Protein 3ZFJ (pdb70)

Foldseek 3Di:
DVPDCDCPVHAQAPDDPQVVLVVVPLVFAFEFAAAAPFWTWGLGQQGIGHHGDDAEQLHAYECVQADDDPPDDDDPVQFPAHHFQWTFGHDPNRTGIYHNPPPVDRRYQYPVRSNVSND

Radius of gyration: 13.61 Å; Cα contacts (8 Å, |Δi|>4): 224; chains: 1; bounding box: 42×34×25 Å

InterPro domains:
  IPR006270 Streptococcal histidine triad repeat [PF04270] (70-89)
  IPR006270 Streptococcal histidine triad repeat [PF04270] (181-231)
  IPR006270 Streptococcal histidine triad repeat [PF04270] (291-335)
  IPR006270 Streptococcal histidine triad repeat [PF04270] (534-585)
  IPR006270 Streptococcal histidine triad repeat [PF04270] (632-653)
  IPR023832 Histidine triad protein [TIGR01363] (1-334)
  IPR023832 Histidine triad protein [TIGR01363] (520-602)
  IPR037228 PhtA domain superfamily [SSF142887] (179-231)
  IPR037228 PhtA domain superfamily [SSF142887] (288-336)
  IPR037228 PhtA domain superfamily [SSF142887] (533-584)

Structure (mmCIF, N/CA/C/O backbone):
data_3ZFJ
#
_entry.id   3ZFJ
#
_cell.length_a   1.000
_cell.length_b   1.000
_cell.length_c   1.000
_cell.angle_alpha   90.00
_cell.angle_beta   90.00
_cell.angle_gamma   90.00
#
_symmetry.space_group_name_H-M   'P 1'
#
loop_
_entity.id
_entity.type
_entity.pdbx_description
1 polymer 'PNEUMOCOCCAL HISTIDINE TRIAD PROTEIN D'
2 non-polymer 'ZINC ION'
#
loop_
_atom_site.group_PDB
_atom_site.id
_atom_site.type_symbol
_atom_site.label_atom_id
_atom_site.label_alt_id
_atom_site.label_comp_id
_atom_site.label_asym_id
_atom_site.label_entity_id
_atom_site.label_seq_id
_atom_site.pdbx_PDB_ins_code
_atom_site.Cartn_x
_atom_site.Cartn_y
_atom_site.Cartn_z
_atom_site.occupancy
_atom_site.B_iso_or_equiv
_atom_site.auth_seq_id
_atom_site.auth_comp_id
_atom_site.auth_asym_id
_atom_site.auth_atom_id
_atom_site.pdbx_PDB_model_num
ATOM 1 N N . SER A 1 12 ? -0.328 -17.846 15.162 1.00 13.12 40 SER A N 1
ATOM 2 C CA . SER A 1 12 ? 1.139 -17.962 15.071 1.00 12.82 40 SER A CA 1
ATOM 3 C C . SER A 1 12 ? 1.614 -17.586 13.672 1.00 12.18 40 SER A C 1
ATOM 4 O O . SER A 1 12 ? 1.551 -18.403 12.755 1.00 11.93 40 SER A O 1
ATOM 13 N N . TYR A 1 13 ? 2.071 -16.343 13.521 1.00 12.10 41 TYR A N 1
ATOM 14 C CA . TYR A 1 13 ? 2.572 -15.840 12.241 1.00 11.74 41 TYR A CA 1
ATOM 15 C C . TYR A 1 13 ? 1.526 -16.004 11.143 1.00 11.26 41 TYR A C 1
ATOM 16 O O . TYR A 1 13 ? 1.767 -16.652 10.122 1.00 11.61 41 TYR A O 1
ATOM 34 N N . ILE A 1 14 ? 0.359 -15.415 11.369 1.00 10.66 42 ILE A N 1
ATOM 35 C CA . ILE A 1 14 ? -0.749 -15.524 10.432 1.00 10.40 42 ILE A CA 1
ATOM 36 C C . ILE A 1 14 ? -1.792 -14.428 10.672 1.00 10.44 42 ILE A C 1
ATOM 37 O O . ILE A 1 14 ? -2.156 -13.702 9.745 1.00 10.49 42 ILE A O 1
ATOM 53 N N . ASP A 1 15 ? -2.244 -14.291 11.915 1.00 10.68 43 ASP A N 1
ATOM 54 C CA . ASP A 1 15 ? -3.269 -13.307 12.253 1.00 11.02 43 ASP A CA 1
ATOM 55 C C . ASP A 1 15 ? -2.714 -11.895 12.153 1.00 11.08 43 ASP A C 1
ATOM 56 O O . ASP A 1 15 ? -1.773 -11.534 12.858 1.00 11.69 43 ASP A O 1
ATOM 65 N N . GLY A 1 16 ? -3.292 -11.106 11.259 1.00 10.65 44 GLY A N 1
ATOM 66 C CA . GLY A 1 16 ? -2.804 -9.759 11.032 1.00 10.86 44 GLY A CA 1
ATOM 67 C C . GLY A 1 16 ? -1.460 -9.757 10.332 1.00 10.53 44 GLY A C 1
ATOM 68 O O . GLY A 1 16 ? -0.786 -8.727 10.252 1.00 10.64 44 GLY A O 1
ATOM 72 N N . ASP A 1 17 ? -1.069 -10.918 9.826 1.00 10.35 45 ASP A N 1
ATOM 73 C CA . ASP A 1 17 ? 0.204 -11.062 9.142 1.00 10.29 45 ASP A CA 1
ATOM 74 C C . ASP A 1 17 ? -0.023 -11.521 7.706 1.00 9.54 45 ASP A C 1
ATOM 75 O O . ASP A 1 17 ? -0.085 -10.700 6.793 1.00 9.39 45 ASP A O 1
ATOM 84 N N . GLN A 1 18 ? -0.201 -12.820 7.511 1.00 9.30 46 GLN A N 1
ATOM 85 C CA . GLN A 1 18 ? -0.416 -13.362 6.178 1.00 8.82 46 GLN A CA 1
ATOM 86 C C . GLN A 1 18 ? -1.908 -13.503 5.895 1.00 7.96 46 GLN A C 1
ATOM 87 O O . GLN A 1 18 ? -2.341 -13.491 4.743 1.00 7.83 46 GLN A O 1
ATOM 101 N N . ALA A 1 19 ? -2.692 -13.617 6.956 1.00 7.63 47 ALA A N 1
ATOM 102 C CA . ALA A 1 19 ? -4.125 -13.803 6.830 1.00 7.10 47 ALA A CA 1
ATOM 103 C C . ALA A 1 19 ? -4.867 -12.534 7.221 1.00 6.23 47 ALA A C 1
ATOM 104 O O . ALA A 1 19 ? -4.258 -11.474 7.380 1.00 6.37 47 ALA A O 1
ATOM 111 N N . GLY A 1 20 ? -6.175 -12.650 7.376 1.00 5.65 48 GLY A N 1
ATOM 112 C CA . GLY A 1 20 ? -6.997 -11.507 7.700 1.00 5.11 48 GLY A CA 1
ATOM 113 C C . GLY A 1 20 ? -8.286 -11.531 6.916 1.00 4.06 48 GLY A C 1
ATOM 114 O O . GLY A 1 20 ? -8.411 -12.286 5.947 1.00 4.07 48 GLY A O 1
ATOM 118 N N . GLN A 1 21 ? -9.255 -10.734 7.328 1.00 3.63 49 GLN A N 1
ATOM 119 C CA . GLN A 1 21 ? -10.515 -10.655 6.609 1.00 2.96 49 GLN A CA 1
ATOM 120 C C . GLN A 1 21 ? -10.378 -9.719 5.420 1.00 2.13 49 GLN A C 1
ATOM 121 O O . GLN A 1 21 ? -9.557 -8.799 5.446 1.00 2.55 49 GLN A O 1
ATOM 135 N N . LYS A 1 22 ? -11.189 -9.971 4.390 1.00 1.67 50 LYS A N 1
ATOM 136 C CA . LYS A 1 22 ? -11.133 -9.246 3.118 1.00 1.23 50 LYS A CA 1
ATOM 137 C C . LYS A 1 22 ? -9.930 -9.673 2.296 1.00 1.14 50 LYS A C 1
ATOM 138 O O . LYS A 1 22 ? -8.875 -10.009 2.833 1.00 1.86 50 LYS A O 1
ATOM 157 N N . ALA A 1 23 ? -10.128 -9.683 0.995 1.00 0.80 51 ALA A N 1
ATOM 158 C CA . ALA A 1 23 ? -9.069 -9.952 0.029 1.00 0.75 51 ALA A CA 1
ATOM 159 C C . ALA A 1 23 ? -9.642 -9.884 -1.377 1.00 0.83 51 ALA A C 1
ATOM 160 O O . ALA A 1 23 ? -9.955 -10.908 -1.989 1.00 1.01 51 ALA A O 1
ATOM 167 N N . GLU A 1 24 ? -9.814 -8.662 -1.861 1.00 0.75 52 GLU A N 1
ATOM 168 C CA . GLU A 1 24 ? -10.331 -8.418 -3.202 1.00 0.86 52 GLU A CA 1
ATOM 169 C C . GLU A 1 24 ? -9.435 -9.075 -4.252 1.00 0.97 52 GLU A C 1
ATOM 170 O O . GLU A 1 24 ? -8.214 -9.150 -4.087 1.00 1.04 52 GLU A O 1
ATOM 182 N N . ASN A 1 25 ? -10.049 -9.551 -5.323 1.00 1.07 53 ASN A N 1
ATOM 183 C CA . ASN A 1 25 ? -9.318 -10.189 -6.412 1.00 1.20 53 ASN A CA 1
ATOM 184 C C . ASN A 1 25 ? -9.030 -9.179 -7.509 1.00 1.20 53 ASN A C 1
ATOM 185 O O . ASN A 1 25 ? -8.017 -9.266 -8.208 1.00 1.34 53 ASN A O 1
ATOM 196 N N . LEU A 1 26 ? -9.935 -8.220 -7.647 1.00 1.12 54 LEU A N 1
ATOM 197 C CA . LEU A 1 26 ? -9.804 -7.161 -8.640 1.00 1.15 54 LEU A CA 1
ATOM 198 C C . LEU A 1 26 ? -8.870 -6.056 -8.146 1.00 1.13 54 LEU A C 1
ATOM 199 O O . LEU A 1 26 ? -8.276 -6.160 -7.068 1.00 1.13 54 LEU A O 1
ATOM 215 N N . THR A 1 27 ? -8.729 -5.015 -8.945 1.00 1.16 55 THR A N 1
ATOM 216 C CA . THR A 1 27 ? -7.808 -3.932 -8.636 1.00 1.21 55 THR A CA 1
ATOM 217 C C . THR A 1 27 ? -8.367 -3.042 -7.528 1.00 1.14 55 THR A C 1
ATOM 218 O O . THR A 1 27 ? -9.578 -2.980 -7.334 1.00 1.09 55 THR A O 1
ATOM 229 N N . PRO A 1 28 ? -7.488 -2.349 -6.782 1.00 1.18 56 PRO A N 1
ATOM 230 C CA . PRO A 1 28 ? -7.890 -1.428 -5.711 1.00 1.10 56 PRO A CA 1
ATOM 231 C C . PRO A 1 28 ? -8.863 -0.348 -6.187 1.00 1.05 56 PRO A C 1
ATOM 232 O O . PRO A 1 28 ? -9.681 0.151 -5.411 1.00 0.97 56 PRO A O 1
ATOM 243 N N . ASP A 1 29 ? -8.775 0.010 -7.462 1.00 1.13 57 ASP A N 1
ATOM 244 C CA . ASP A 1 29 ? -9.706 0.972 -8.038 1.00 1.14 57 ASP A CA 1
ATOM 245 C C . ASP A 1 29 ? -11.076 0.334 -8.177 1.00 1.07 57 ASP A C 1
ATOM 246 O O . ASP A 1 29 ? -12.093 0.911 -7.787 1.00 1.05 57 ASP A O 1
ATOM 255 N N . GLU A 1 30 ? -11.083 -0.876 -8.721 1.00 1.09 58 GLU A N 1
ATOM 256 C CA . GLU A 1 30 ? -12.294 -1.669 -8.839 1.00 1.05 58 GLU A CA 1
ATOM 257 C C . GLU A 1 30 ? -12.883 -1.958 -7.460 1.00 0.93 58 GLU A C 1
ATOM 258 O O . GLU A 1 30 ? -14.091 -2.089 -7.312 1.00 0.93 58 GLU A O 1
ATOM 270 N N . VAL A 1 31 ? -12.012 -2.058 -6.462 1.00 0.86 59 VAL A N 1
ATOM 271 C CA . VAL A 1 31 ? -12.425 -2.261 -5.074 1.00 0.75 59 VAL A CA 1
ATOM 272 C C . VAL A 1 31 ? -13.303 -1.120 -4.585 1.00 0.71 59 VAL A C 1
ATOM 273 O O . VAL A 1 31 ? -14.454 -1.314 -4.190 1.00 0.71 59 VAL A O 1
ATOM 286 N N . SER A 1 32 ? -12.735 0.066 -4.624 1.00 0.70 60 SER A N 1
ATOM 287 C CA . SER A 1 32 ? -13.303 1.232 -4.018 1.00 0.70 60 SER A CA 1
ATOM 288 C C . SER A 1 32 ? -14.597 1.669 -4.686 1.00 0.74 60 SER A C 1
ATOM 289 O O . SER A 1 32 ? -15.658 1.691 -4.063 1.00 0.72 60 SER A O 1
ATOM 297 N N . LYS A 1 33 ? -14.488 2.022 -5.952 1.00 0.87 61 LYS A N 1
ATOM 298 C CA . LYS A 1 33 ? -15.634 2.468 -6.739 1.00 0.96 61 LYS A CA 1
ATOM 299 C C . LYS A 1 33 ? -16.779 1.449 -6.708 1.00 0.94 61 LYS A C 1
ATOM 300 O O . LYS A 1 33 ? -17.943 1.806 -6.892 1.00 1.01 61 LYS A O 1
ATOM 319 N N . ARG A 1 34 ? -16.440 0.184 -6.487 1.00 0.88 62 ARG A N 1
ATOM 320 C CA . ARG A 1 34 ? -17.438 -0.855 -6.282 1.00 0.89 62 ARG A CA 1
ATOM 321 C C . ARG A 1 34 ? -18.242 -0.595 -5.013 1.00 0.77 62 ARG A C 1
ATOM 322 O O . ARG A 1 34 ? -19.470 -0.510 -5.045 1.00 0.82 62 ARG A O 1
ATOM 343 N N . GLU A 1 35 ? -17.532 -0.454 -3.901 1.00 0.68 63 GLU A N 1
ATOM 344 C CA . GLU A 1 35 ? -18.161 -0.393 -2.589 1.00 0.63 63 GLU A CA 1
ATOM 345 C C . GLU A 1 35 ? -18.727 0.984 -2.275 1.00 0.66 63 GLU A C 1
ATOM 346 O O . GLU A 1 35 ? -19.706 1.103 -1.540 1.00 0.73 63 GLU A O 1
ATOM 358 N N . GLY A 1 36 ? -18.112 2.022 -2.809 1.00 0.69 64 GLY A N 1
ATOM 359 C CA . GLY A 1 36 ? -18.644 3.351 -2.608 1.00 0.74 64 GLY A CA 1
ATOM 360 C C . GLY A 1 36 ? -17.575 4.400 -2.429 1.00 0.72 64 GLY A C 1
ATOM 361 O O . GLY A 1 36 ? -17.572 5.405 -3.138 1.00 0.86 64 GLY A O 1
ATOM 365 N N . ILE A 1 37 ? -16.666 4.182 -1.488 1.00 0.62 65 ILE A N 1
ATOM 366 C CA . ILE A 1 37 ? -15.624 5.168 -1.219 1.00 0.67 65 ILE A CA 1
ATOM 367 C C . ILE A 1 37 ? -14.595 5.187 -2.340 1.00 0.81 65 ILE A C 1
ATOM 368 O O . ILE A 1 37 ? -14.241 4.147 -2.884 1.00 1.76 65 ILE A O 1
ATOM 384 N N . ASN A 1 38 ? -14.130 6.374 -2.688 1.00 0.75 66 ASN A N 1
ATOM 385 C CA . ASN A 1 38 ? -13.141 6.528 -3.747 1.00 0.69 66 ASN A CA 1
ATOM 386 C C . ASN A 1 38 ? -11.889 7.190 -3.178 1.00 0.61 66 ASN A C 1
ATOM 387 O O . ASN A 1 38 ? -11.072 7.762 -3.905 1.00 0.64 66 ASN A O 1
ATOM 398 N N . ALA A 1 39 ? -11.753 7.107 -1.860 1.00 0.54 67 ALA A N 1
ATOM 399 C CA . ALA A 1 39 ? -10.633 7.722 -1.157 1.00 0.49 67 ALA A CA 1
ATOM 400 C C . ALA A 1 39 ? -9.298 7.066 -1.517 1.00 0.44 67 ALA A C 1
ATOM 401 O O . ALA A 1 39 ? -9.258 6.007 -2.154 1.00 0.45 67 ALA A O 1
ATOM 408 N N . GLU A 1 40 ? -8.212 7.708 -1.099 1.00 0.44 68 GLU A N 1
ATOM 409 C CA . GLU A 1 40 ? -6.863 7.223 -1.369 1.00 0.42 68 GLU A CA 1
ATOM 410 C C . GLU A 1 40 ? -6.590 5.934 -0.610 1.00 0.34 68 GLU A C 1
ATOM 411 O O . GLU A 1 40 ? -6.866 5.840 0.586 1.00 0.35 68 GLU A O 1
ATOM 423 N N . GLN A 1 41 ? -6.037 4.953 -1.301 1.00 0.31 69 GLN A N 1
ATOM 424 C CA . GLN A 1 41 ? -5.720 3.676 -0.686 1.00 0.24 69 GLN A CA 1
ATOM 425 C C . GLN A 1 41 ? -4.331 3.708 -0.077 1.00 0.21 69 GLN A C 1
ATOM 426 O O . GLN A 1 41 ? -3.329 3.697 -0.789 1.00 0.27 69 GLN A O 1
ATOM 440 N N . ILE A 1 42 ? -4.284 3.761 1.244 1.00 0.19 70 ILE A N 1
ATOM 441 C CA . ILE A 1 42 ? -3.025 3.831 1.965 1.00 0.17 70 ILE A CA 1
ATOM 442 C C . ILE A 1 42 ? -2.613 2.448 2.457 1.00 0.14 70 ILE A C 1
ATOM 443 O O . ILE A 1 42 ? -3.111 1.974 3.475 1.00 0.14 70 ILE A O 1
ATOM 459 N N . VAL A 1 43 ? -1.720 1.797 1.725 1.00 0.15 71 VAL A N 1
ATOM 460 C CA . VAL A 1 43 ? -1.243 0.473 2.103 1.00 0.15 71 VAL A CA 1
ATOM 461 C C . VAL A 1 43 ? -0.475 0.557 3.423 1.00 0.14 71 VAL A C 1
ATOM 462 O O . VAL A 1 43 ? 0.591 1.174 3.493 1.00 0.17 71 VAL A O 1
ATOM 475 N N . ILE A 1 44 ? -1.039 -0.033 4.470 1.00 0.14 72 ILE A N 1
ATOM 476 C CA . ILE A 1 44 ? -0.429 -0.004 5.793 1.00 0.17 72 ILE A CA 1
ATOM 477 C C . ILE A 1 44 ? 0.282 -1.312 6.099 1.00 0.22 72 ILE A C 1
ATOM 478 O O . ILE A 1 44 ? 1.172 -1.364 6.948 1.00 0.29 72 ILE A O 1
ATOM 494 N N . LYS A 1 45 ? -0.117 -2.366 5.409 1.00 0.21 73 LYS A N 1
ATOM 495 C CA . LYS A 1 45 ? 0.528 -3.652 5.561 1.00 0.26 73 LYS A CA 1
ATOM 496 C C . LYS A 1 45 ? 0.711 -4.314 4.211 1.00 0.24 73 LYS A C 1
ATOM 497 O O . LYS A 1 45 ? -0.206 -4.339 3.394 1.00 0.25 73 LYS A O 1
ATOM 516 N N . ILE A 1 46 ? 1.899 -4.844 3.988 1.00 0.28 74 ILE A N 1
ATOM 517 C CA . ILE A 1 46 ? 2.239 -5.470 2.718 1.00 0.31 74 ILE A CA 1
ATOM 518 C C . ILE A 1 46 ? 2.627 -6.927 2.945 1.00 0.38 74 ILE A C 1
ATOM 519 O O . ILE A 1 46 ? 3.365 -7.228 3.884 1.00 0.41 74 ILE A O 1
ATOM 535 N N . THR A 1 47 ? 2.148 -7.821 2.092 1.00 0.45 75 THR A N 1
ATOM 536 C CA . THR A 1 47 ? 2.588 -9.213 2.110 1.00 0.54 75 THR A CA 1
ATOM 537 C C . THR A 1 47 ? 2.680 -9.747 0.683 1.00 0.60 75 THR A C 1
ATOM 538 O O . THR A 1 47 ? 2.333 -9.044 -0.269 1.00 0.71 75 THR A O 1
ATOM 549 N N . ASP A 1 48 ? 3.145 -10.978 0.530 1.00 0.70 76 ASP A N 1
ATOM 550 C CA . ASP A 1 48 ? 3.179 -11.622 -0.779 1.00 0.82 76 ASP A CA 1
ATOM 551 C C . ASP A 1 48 ? 1.780 -12.092 -1.155 1.00 0.90 76 ASP A C 1
ATOM 552 O O . ASP A 1 48 ? 1.478 -12.346 -2.322 1.00 1.08 76 ASP A O 1
ATOM 561 N N . GLN A 1 49 ? 0.927 -12.183 -0.145 1.00 0.94 77 GLN A N 1
ATOM 562 C CA . GLN A 1 49 ? -0.438 -12.661 -0.313 1.00 1.14 77 GLN A CA 1
ATOM 563 C C . GLN A 1 49 ? -1.399 -11.488 -0.440 1.00 1.11 77 GLN A C 1
ATOM 564 O O . GLN A 1 49 ? -2.600 -11.619 -0.208 1.00 1.49 77 GLN A O 1
ATOM 578 N N . GLY A 1 50 ? -0.851 -10.340 -0.783 1.00 0.78 78 GLY A N 1
ATOM 579 C CA . GLY A 1 50 ? -1.653 -9.149 -0.952 1.00 0.78 78 GLY A CA 1
ATOM 580 C C . GLY A 1 50 ? -1.288 -8.101 0.069 1.00 0.72 78 GLY A C 1
ATOM 581 O O . GLY A 1 50 ? -0.294 -8.246 0.775 1.00 0.99 78 GLY A O 1
ATOM 585 N N . TYR A 1 51 ? -2.063 -7.038 0.156 1.00 0.43 79 TYR A N 1
ATOM 586 C CA . TYR A 1 51 ? -1.782 -5.999 1.132 1.00 0.36 79 TYR A CA 1
ATOM 587 C C . TYR A 1 51 ? -3.065 -5.502 1.765 1.00 0.28 79 TYR A C 1
ATOM 588 O O . TYR A 1 51 ? -4.163 -5.791 1.286 1.00 0.28 79 TYR A O 1
ATOM 606 N N . VAL A 1 52 ? -2.917 -4.763 2.848 1.00 0.29 80 VAL A N 1
ATOM 607 C CA . VAL A 1 52 ? -4.051 -4.195 3.545 1.00 0.27 80 VAL A CA 1
ATOM 608 C C . VAL A 1 52 ? -3.901 -2.688 3.587 1.00 0.21 80 VAL A C 1
ATOM 609 O O . VAL A 1 52 ? -2.863 -2.172 4.008 1.00 0.19 80 VAL A O 1
ATOM 622 N N . THR A 1 53 ? -4.916 -1.990 3.127 1.00 0.22 81 THR A N 1
ATOM 623 C CA . THR A 1 53 ? -4.865 -0.549 3.028 1.00 0.22 81 THR A CA 1
ATOM 624 C C . THR A 1 53 ? -5.806 0.103 4.030 1.00 0.22 81 THR A C 1
ATOM 625 O O . THR A 1 53 ? -6.852 -0.444 4.361 1.00 0.35 81 THR A O 1
ATOM 636 N N . SER A 1 54 ? -5.418 1.256 4.535 1.00 0.19 82 SER A N 1
ATOM 637 C CA . SER A 1 54 ? -6.303 2.063 5.346 1.00 0.20 82 SER A CA 1
ATOM 638 C C . SER A 1 54 ? -6.865 3.174 4.481 1.00 0.24 82 SER A C 1
ATOM 639 O O . SER A 1 54 ? -6.275 4.250 4.375 1.00 0.29 82 SER A O 1
ATOM 647 N N . HIS A 1 55 ? -7.993 2.910 3.846 1.00 0.24 83 HIS A N 1
ATOM 648 C CA . HIS A 1 55 ? -8.536 3.851 2.894 1.00 0.30 83 HIS A CA 1
ATOM 649 C C . HIS A 1 55 ? -9.976 4.202 3.234 1.00 0.29 83 HIS A C 1
ATOM 650 O O . HIS A 1 55 ? -10.698 3.410 3.849 1.00 0.27 83 HIS A O 1
ATOM 664 N N . GLY A 1 56 ? -10.381 5.404 2.855 1.00 0.35 84 GLY A N 1
ATOM 665 C CA . GLY A 1 56 ? -11.709 5.872 3.178 1.00 0.36 84 GLY A CA 1
ATOM 666 C C . GLY A 1 56 ? -11.880 6.086 4.664 1.00 0.36 84 GLY A C 1
ATOM 667 O O . GLY A 1 56 ? -11.582 7.160 5.182 1.00 0.42 84 GLY A O 1
ATOM 671 N N . ASP A 1 57 ? -12.366 5.060 5.338 1.00 0.33 85 ASP A N 1
ATOM 672 C CA . ASP A 1 57 ? -12.558 5.093 6.782 1.00 0.36 85 ASP A CA 1
ATOM 673 C C . ASP A 1 57 ? -12.020 3.825 7.431 1.00 0.33 85 ASP A C 1
ATOM 674 O O . ASP A 1 57 ? -11.829 3.763 8.645 1.00 0.38 85 ASP A O 1
ATOM 683 N N . HIS A 1 58 ? -11.732 2.826 6.613 1.00 0.29 86 HIS A N 1
ATOM 684 C CA . HIS A 1 58 ? -11.503 1.485 7.121 1.00 0.27 86 HIS A CA 1
ATOM 685 C C . HIS A 1 58 ? -10.260 0.846 6.543 1.00 0.23 86 HIS A C 1
ATOM 686 O O . HIS A 1 58 ? -9.525 1.453 5.765 1.00 0.21 86 HIS A O 1
ATOM 700 N N . TYR A 1 59 ? -10.035 -0.388 6.952 1.00 0.24 87 TYR A N 1
ATOM 701 C CA . TYR A 1 59 ? -8.957 -1.178 6.416 1.00 0.22 87 TYR A CA 1
ATOM 702 C C . TYR A 1 59 ? -9.518 -2.107 5.360 1.00 0.22 87 TYR A C 1
ATOM 703 O O . TYR A 1 59 ? -10.488 -2.823 5.612 1.00 0.26 87 TYR A O 1
ATOM 721 N N . HIS A 1 60 ? -8.913 -2.104 4.194 1.00 0.21 88 HIS A N 1
ATOM 722 C CA . HIS A 1 60 ? -9.374 -2.949 3.120 1.00 0.25 88 HIS A CA 1
ATOM 723 C C . HIS A 1 60 ? -8.241 -3.849 2.658 1.00 0.26 88 HIS A C 1
ATOM 724 O O . HIS A 1 60 ? -7.129 -3.394 2.396 1.00 0.28 88 HIS A O 1
ATOM 738 N N . TYR A 1 61 ? -8.532 -5.129 2.584 1.00 0.28 89 TYR A N 1
ATOM 739 C CA . TYR A 1 61 ? -7.531 -6.143 2.319 1.00 0.31 89 TYR A CA 1
ATOM 740 C C . TYR A 1 61 ? -7.772 -6.741 0.933 1.00 0.36 89 TYR A C 1
ATOM 741 O O . TYR A 1 61 ? -8.919 -6.985 0.556 1.00 0.44 89 TYR A O 1
ATOM 759 N N . TYR A 1 62 ? -6.707 -6.942 0.165 1.00 0.45 90 TYR A N 1
ATOM 760 C CA . TYR A 1 62 ? -6.816 -7.610 -1.125 1.00 0.69 90 TYR A CA 1
ATOM 761 C C . TYR A 1 62 ? -5.491 -8.204 -1.564 1.00 0.55 90 TYR A C 1
ATOM 762 O O . TYR A 1 62 ? -4.458 -7.966 -0.943 1.00 0.47 90 TYR A O 1
ATOM 780 N N . ASN A 1 63 ? -5.533 -8.964 -2.649 1.00 0.67 91 ASN A N 1
ATOM 781 C CA . ASN A 1 63 ? -4.349 -9.619 -3.177 1.00 0.59 91 ASN A CA 1
ATOM 782 C C . ASN A 1 63 ? -4.070 -9.095 -4.580 1.00 0.49 91 ASN A C 1
ATOM 783 O O . ASN A 1 63 ? -4.996 -8.748 -5.318 1.00 0.69 91 ASN A O 1
ATOM 794 N N . GLY A 1 64 ? -2.804 -9.045 -4.942 1.00 0.40 92 GLY A N 1
ATOM 795 C CA . GLY A 1 64 ? -2.410 -8.493 -6.218 1.00 0.41 92 GLY A CA 1
ATOM 796 C C . GLY A 1 64 ? -1.188 -7.616 -6.085 1.00 0.33 92 GLY A C 1
ATOM 797 O O . GLY A 1 64 ? -0.349 -7.854 -5.218 1.00 0.47 92 GLY A O 1
ATOM 801 N N . LYS A 1 65 ? -1.084 -6.609 -6.942 1.00 0.40 93 LYS A N 1
ATOM 802 C CA . LYS A 1 65 ? 0.012 -5.650 -6.878 1.00 0.35 93 LYS A CA 1
ATOM 803 C C . LYS A 1 65 ? -0.498 -4.247 -6.574 1.00 0.35 93 LYS A C 1
ATOM 804 O O . LYS A 1 65 ? -1.609 -3.879 -6.965 1.00 0.47 93 LYS A O 1
ATOM 823 N N . VAL A 1 66 ? 0.318 -3.485 -5.850 1.00 0.31 94 VAL A N 1
ATOM 824 C CA . VAL A 1 66 ? 0.039 -2.081 -5.573 1.00 0.29 94 VAL A CA 1
ATOM 825 C C . VAL A 1 66 ? 0.048 -1.292 -6.879 1.00 0.28 94 VAL A C 1
ATOM 826 O O . VAL A 1 66 ? 0.988 -1.417 -7.667 1.00 0.30 94 VAL A O 1
ATOM 839 N N . PRO A 1 67 ? -0.988 -0.480 -7.142 1.00 0.27 95 PRO A N 1
ATOM 840 C CA . PRO A 1 67 ? -1.044 0.328 -8.351 1.00 0.28 95 PRO A CA 1
ATOM 841 C C . PRO A 1 67 ? -0.031 1.452 -8.313 1.00 0.25 95 PRO A C 1
ATOM 842 O O . PRO A 1 67 ? 0.444 1.819 -7.236 1.00 0.27 95 PRO A O 1
ATOM 853 N N . TYR A 1 68 ? 0.284 2.011 -9.459 1.00 0.26 96 TYR A N 1
ATOM 854 C CA . TYR A 1 68 ? 1.360 2.980 -9.557 1.00 0.27 96 TYR A CA 1
ATOM 855 C C . TYR A 1 68 ? 1.111 4.180 -8.634 1.00 0.26 96 TYR A C 1
ATOM 856 O O . TYR A 1 68 ? 2.029 4.666 -7.970 1.00 0.30 96 TYR A O 1
ATOM 874 N N . ASP A 1 69 ? -0.137 4.623 -8.545 1.00 0.28 97 ASP A N 1
ATOM 875 C CA . ASP A 1 69 ? -0.441 5.852 -7.813 1.00 0.33 97 ASP A CA 1
ATOM 876 C C . ASP A 1 69 ? -1.038 5.581 -6.430 1.00 0.32 97 ASP A C 1
ATOM 877 O O . ASP A 1 69 ? -1.663 6.462 -5.840 1.00 0.38 97 ASP A O 1
ATOM 886 N N . ALA A 1 70 ? -0.845 4.375 -5.905 1.00 0.27 98 ALA A N 1
ATOM 887 C CA . ALA A 1 70 ? -1.334 4.049 -4.565 1.00 0.27 98 ALA A CA 1
ATOM 888 C C . ALA A 1 70 ? -0.530 4.772 -3.493 1.00 0.26 98 ALA A C 1
ATOM 889 O O . ALA A 1 70 ? 0.600 5.204 -3.725 1.00 0.40 98 ALA A O 1
ATOM 896 N N . ILE A 1 71 ? -1.126 4.897 -2.317 1.00 0.18 99 ILE A N 1
ATOM 897 C CA . ILE A 1 71 ? -0.506 5.589 -1.205 1.00 0.17 99 ILE A CA 1
ATOM 898 C C . ILE A 1 71 ? 0.019 4.589 -0.177 1.00 0.16 99 ILE A C 1
ATOM 899 O O . ILE A 1 71 ? -0.584 3.542 0.043 1.00 0.16 99 ILE A O 1
ATOM 915 N N . ILE A 1 72 ? 1.148 4.907 0.431 1.00 0.17 100 ILE A N 1
ATOM 916 C CA . ILE A 1 72 ? 1.767 4.036 1.411 1.00 0.18 100 ILE A CA 1
ATOM 917 C C . ILE A 1 72 ? 1.807 4.697 2.786 1.00 0.18 100 ILE A C 1
ATOM 918 O O . ILE A 1 72 ? 1.850 5.925 2.905 1.00 0.20 100 ILE A O 1
ATOM 934 N N . SER A 1 73 ? 1.762 3.870 3.817 1.00 0.20 101 SER A N 1
ATOM 935 C CA . SER A 1 73 ? 1.966 4.317 5.179 1.00 0.20 101 SER A CA 1
ATOM 936 C C . SER A 1 73 ? 3.446 4.608 5.420 1.00 0.20 101 SER A C 1
ATOM 937 O O . SER A 1 73 ? 4.324 3.880 4.947 1.00 0.23 101 SER A O 1
ATOM 945 N N . GLU A 1 74 ? 3.704 5.678 6.164 1.00 0.20 102 GLU A N 1
ATOM 946 C CA . GLU A 1 74 ? 5.061 6.098 6.506 1.00 0.21 102 GLU A CA 1
ATOM 947 C C . GLU A 1 74 ? 5.782 5.007 7.288 1.00 0.24 102 GLU A C 1
ATOM 948 O O . GLU A 1 74 ? 7.012 4.976 7.340 1.00 0.29 102 GLU A O 1
ATOM 960 N N . GLU A 1 75 ? 5.006 4.127 7.911 1.00 0.27 103 GLU A N 1
ATOM 961 C CA . GLU A 1 75 ? 5.563 3.001 8.642 1.00 0.34 103 GLU A CA 1
ATOM 962 C C . GLU A 1 75 ? 6.222 1.990 7.702 1.00 0.31 103 GLU A C 1
ATOM 963 O O . GLU A 1 75 ? 7.132 1.264 8.102 1.00 0.41 103 GLU A O 1
ATOM 975 N N . LEU A 1 76 ? 5.774 1.953 6.453 1.00 0.23 104 LEU A N 1
ATOM 976 C CA . LEU A 1 76 ? 6.234 0.936 5.510 1.00 0.25 104 LEU A CA 1
ATOM 977 C C . LEU A 1 76 ? 7.362 1.428 4.617 1.00 0.27 104 LEU A C 1
ATOM 978 O O . LEU A 1 76 ? 8.145 0.627 4.109 1.00 0.29 104 LEU A O 1
ATOM 994 N N . LEU A 1 77 ? 7.443 2.732 4.405 1.00 0.43 105 LEU A N 1
ATOM 995 C CA . LEU A 1 77 ? 8.430 3.277 3.505 1.00 0.54 105 LEU A CA 1
ATOM 996 C C . LEU A 1 77 ? 9.847 2.980 4.002 1.00 0.46 105 LEU A C 1
ATOM 997 O O . LEU A 1 77 ? 10.077 2.782 5.198 1.00 0.53 105 LEU A O 1
ATOM 1013 N N . MET A 1 78 ? 10.778 2.917 3.067 1.00 0.41 106 MET A N 1
ATOM 1014 C CA . MET A 1 78 ? 12.157 2.568 3.363 1.00 0.45 106 MET A CA 1
ATOM 1015 C C . MET A 1 78 ? 13.053 3.796 3.380 1.00 0.92 106 MET A C 1
ATOM 1016 O O . MET A 1 78 ? 13.366 4.360 2.326 1.00 1.28 106 MET A O 1
ATOM 1030 N N . LYS A 1 79 ? 13.452 4.219 4.563 1.00 1.28 107 LYS A N 1
ATOM 1031 C CA . LYS A 1 79 ? 14.570 5.129 4.678 1.00 1.66 107 LYS A CA 1
ATOM 1032 C C . LYS A 1 79 ? 15.681 4.414 5.421 1.00 1.09 107 LYS A C 1
ATOM 1033 O O . LYS A 1 79 ? 15.636 4.269 6.642 1.00 1.52 107 LYS A O 1
ATOM 1052 N N . ASP A 1 80 ? 16.665 3.952 4.675 1.00 1.16 108 ASP A N 1
ATOM 1053 C CA . ASP A 1 80 ? 17.805 3.266 5.254 1.00 1.22 108 ASP A CA 1
ATOM 1054 C C . ASP A 1 80 ? 19.079 3.981 4.845 1.00 1.17 108 ASP A C 1
ATOM 1055 O O . ASP A 1 80 ? 19.225 4.365 3.685 1.00 1.12 108 ASP A O 1
ATOM 1064 N N . PRO A 1 81 ? 20.011 4.185 5.777 1.00 1.79 109 PRO A N 1
ATOM 1065 C CA . PRO A 1 81 ? 21.253 4.891 5.487 1.00 2.23 109 PRO A CA 1
ATOM 1066 C C . PRO A 1 81 ? 22.235 4.047 4.687 1.00 2.02 109 PRO A C 1
ATOM 1067 O O . PRO A 1 81 ? 23.177 4.575 4.093 1.00 2.25 109 PRO A O 1
ATOM 1078 N N . ASN A 1 82 ? 22.018 2.742 4.665 1.00 1.75 110 ASN A N 1
ATOM 1079 C CA . ASN A 1 82 ? 22.899 1.852 3.931 1.00 1.67 110 ASN A CA 1
ATOM 1080 C C . ASN A 1 82 ? 22.200 1.276 2.703 1.00 1.25 110 ASN A C 1
ATOM 1081 O O . ASN A 1 82 ? 22.857 0.855 1.753 1.00 1.26 110 ASN A O 1
ATOM 1092 N N . TYR A 1 83 ? 20.871 1.291 2.698 1.00 0.95 111 TYR A N 1
ATOM 1093 C CA . TYR A 1 83 ? 20.129 0.605 1.642 1.00 0.70 111 TYR A CA 1
ATOM 1094 C C . TYR A 1 83 ? 19.819 1.523 0.476 1.00 0.60 111 TYR A C 1
ATOM 1095 O O . TYR A 1 83 ? 19.295 2.622 0.649 1.00 0.80 111 TYR A O 1
ATOM 1113 N N . GLN A 1 84 ? 20.159 1.051 -0.708 1.00 0.53 112 GLN A N 1
ATOM 1114 C CA . GLN A 1 84 ? 19.731 1.649 -1.932 1.00 0.55 112 GLN A CA 1
ATOM 1115 C C . GLN A 1 84 ? 18.865 0.659 -2.687 1.00 0.45 112 GLN A C 1
ATOM 1116 O O . GLN A 1 84 ? 19.021 -0.553 -2.537 1.00 0.47 112 GLN A O 1
ATOM 1130 N N . LEU A 1 85 ? 17.951 1.190 -3.478 1.00 0.40 113 LEU A N 1
ATOM 1131 C CA . LEU A 1 85 ? 16.956 0.391 -4.169 1.00 0.33 113 LEU A CA 1
ATOM 1132 C C . LEU A 1 85 ? 17.603 -0.682 -5.034 1.00 0.36 113 LEU A C 1
ATOM 1133 O O . LEU A 1 85 ? 18.307 -0.378 -6.000 1.00 0.43 113 LEU A O 1
ATOM 1149 N N . LYS A 1 86 ? 17.360 -1.932 -4.682 1.00 0.40 114 LYS A N 1
ATOM 1150 C CA . LYS A 1 86 ? 17.928 -3.047 -5.415 1.00 0.47 114 LYS A CA 1
ATOM 1151 C C . LYS A 1 86 ? 16.849 -3.776 -6.190 1.00 0.37 114 LYS A C 1
ATOM 1152 O O . LYS A 1 86 ? 15.788 -4.098 -5.654 1.00 0.33 114 LYS A O 1
ATOM 1171 N N . ASP A 1 87 ? 17.147 -4.057 -7.447 1.00 0.40 115 ASP A N 1
ATOM 1172 C CA . ASP A 1 87 ? 16.203 -4.725 -8.343 1.00 0.41 115 ASP A CA 1
ATOM 1173 C C . ASP A 1 87 ? 15.943 -6.151 -7.884 1.00 0.38 115 ASP A C 1
ATOM 1174 O O . ASP A 1 87 ? 14.995 -6.798 -8.330 1.00 0.42 115 ASP A O 1
ATOM 1183 N N . SER A 1 88 ? 16.797 -6.631 -6.990 1.00 0.38 116 SER A N 1
ATOM 1184 C CA . SER A 1 88 ? 16.668 -7.966 -6.431 1.00 0.44 116 SER A CA 1
ATOM 1185 C C . SER A 1 88 ? 15.538 -8.014 -5.404 1.00 0.40 116 SER A C 1
ATOM 1186 O O . SER A 1 88 ? 14.983 -9.078 -5.123 1.00 0.51 116 SER A O 1
ATOM 1194 N N . ASP A 1 89 ? 15.186 -6.856 -4.858 1.00 0.28 117 ASP A N 1
ATOM 1195 C CA . ASP A 1 89 ? 14.158 -6.788 -3.832 1.00 0.28 117 ASP A CA 1
ATOM 1196 C C . ASP A 1 89 ? 12.884 -6.165 -4.380 1.00 0.22 117 ASP A C 1
ATOM 1197 O O . ASP A 1 89 ? 11.803 -6.339 -3.815 1.00 0.24 117 ASP A O 1
ATOM 1206 N N . ILE A 1 90 ? 13.018 -5.440 -5.481 1.00 0.23 118 ILE A N 1
ATOM 1207 C CA . ILE A 1 90 ? 11.881 -4.806 -6.133 1.00 0.22 118 ILE A CA 1
ATOM 1208 C C . ILE A 1 90 ? 10.868 -5.838 -6.606 1.00 0.26 118 ILE A C 1
ATOM 1209 O O . ILE A 1 90 ? 11.182 -6.705 -7.422 1.00 0.34 118 ILE A O 1
ATOM 1225 N N . VAL A 1 91 ? 9.660 -5.748 -6.075 1.00 0.24 119 VAL A N 1
ATOM 1226 C CA . VAL A 1 91 ? 8.566 -6.573 -6.542 1.00 0.31 119 VAL A CA 1
ATOM 1227 C C . VAL A 1 91 ? 7.698 -5.767 -7.501 1.00 0.27 119 VAL A C 1
ATOM 1228 O O . VAL A 1 91 ? 7.226 -6.278 -8.518 1.00 0.31 119 VAL A O 1
ATOM 1241 N N . ASN A 1 92 ? 7.513 -4.495 -7.175 1.00 0.25 120 ASN A N 1
ATOM 1242 C CA . ASN A 1 92 ? 6.714 -3.595 -8.004 1.00 0.24 120 ASN A CA 1
ATOM 1243 C C . ASN A 1 92 ? 7.142 -2.143 -7.788 1.00 0.23 120 ASN A C 1
ATOM 1244 O O . ASN A 1 92 ? 7.838 -1.827 -6.823 1.00 0.26 120 ASN A O 1
ATOM 1255 N N . GLU A 1 93 ? 6.725 -1.270 -8.690 1.00 0.24 121 GLU A N 1
ATOM 1256 C CA . GLU A 1 93 ? 7.078 0.143 -8.627 1.00 0.25 121 GLU A CA 1
ATOM 1257 C C . GLU A 1 93 ? 5.832 1.010 -8.542 1.00 0.25 121 GLU A C 1
ATOM 1258 O O . GLU A 1 93 ? 4.841 0.765 -9.231 1.00 0.32 121 GLU A O 1
ATOM 1270 N N . ILE A 1 94 ? 5.891 2.021 -7.697 1.00 0.21 122 ILE A N 1
ATOM 1271 C CA . ILE A 1 94 ? 4.834 3.004 -7.602 1.00 0.23 122 ILE A CA 1
ATOM 1272 C C . ILE A 1 94 ? 5.417 4.384 -7.873 1.00 0.26 122 ILE A C 1
ATOM 1273 O O . ILE A 1 94 ? 6.594 4.502 -8.208 1.00 0.25 122 ILE A O 1
ATOM 1289 N N . LYS A 1 95 ? 4.606 5.414 -7.774 1.00 0.30 123 LYS A N 1
ATOM 1290 C CA . LYS A 1 95 ? 5.050 6.751 -8.121 1.00 0.34 123 LYS A CA 1
ATOM 1291 C C . LYS A 1 95 ? 6.019 7.289 -7.089 1.00 0.36 123 LYS A C 1
ATOM 1292 O O . LYS A 1 95 ? 5.661 7.529 -5.946 1.00 0.42 123 LYS A O 1
ATOM 1311 N N . GLY A 1 96 ? 7.260 7.461 -7.502 1.00 0.37 124 GLY A N 1
ATOM 1312 C CA . GLY A 1 96 ? 8.270 7.981 -6.613 1.00 0.42 124 GLY A CA 1
ATOM 1313 C C . GLY A 1 96 ? 8.842 6.918 -5.698 1.00 0.38 124 GLY A C 1
ATOM 1314 O O . GLY A 1 96 ? 10.026 6.953 -5.363 1.00 0.42 124 GLY A O 1
ATOM 1318 N N . GLY A 1 97 ? 8.006 5.981 -5.275 1.00 0.34 125 GLY A N 1
ATOM 1319 C CA . GLY A 1 97 ? 8.480 4.914 -4.417 1.00 0.31 125 GLY A CA 1
ATOM 1320 C C . GLY A 1 97 ? 8.448 3.551 -5.077 1.00 0.25 125 GLY A C 1
ATOM 1321 O O . GLY A 1 97 ? 7.879 3.376 -6.148 1.00 0.29 125 GLY A O 1
ATOM 1325 N N . TYR A 1 98 ? 9.079 2.585 -4.436 1.00 0.19 126 TYR A N 1
ATOM 1326 C CA . TYR A 1 98 ? 9.055 1.211 -4.895 1.00 0.16 126 TYR A CA 1
ATOM 1327 C C . TYR A 1 98 ? 8.566 0.304 -3.791 1.00 0.16 126 TYR A C 1
ATOM 1328 O O . TYR A 1 98 ? 9.163 0.259 -2.719 1.00 0.17 126 TYR A O 1
ATOM 1346 N N . VAL A 1 99 ? 7.491 -0.417 -4.040 1.00 0.18 127 VAL A N 1
ATOM 1347 C CA . VAL A 1 99 ? 7.060 -1.425 -3.096 1.00 0.20 127 VAL A CA 1
ATOM 1348 C C . VAL A 1 99 ? 7.977 -2.636 -3.250 1.00 0.17 127 VAL A C 1
ATOM 1349 O O . VAL A 1 99 ? 7.967 -3.336 -4.267 1.00 0.20 127 VAL A O 1
ATOM 1362 N N . ILE A 1 100 ? 8.791 -2.854 -2.232 1.00 0.14 128 ILE A N 1
ATOM 1363 C CA . ILE A 1 100 ? 9.915 -3.767 -2.330 1.00 0.12 128 ILE A CA 1
ATOM 1364 C C . ILE A 1 100 ? 9.920 -4.768 -1.195 1.00 0.13 128 ILE A C 1
ATOM 1365 O O . ILE A 1 100 ? 9.414 -4.498 -0.111 1.00 0.16 128 ILE A O 1
ATOM 1381 N N . LYS A 1 101 ? 10.496 -5.922 -1.451 1.00 0.15 129 LYS A N 1
ATOM 1382 C CA . LYS A 1 101 ? 10.650 -6.934 -0.428 1.00 0.18 129 LYS A CA 1
ATOM 1383 C C . LYS A 1 101 ? 12.127 -7.182 -0.174 1.00 0.19 129 LYS A C 1
ATOM 1384 O O . LYS A 1 101 ? 12.801 -7.844 -0.964 1.00 0.20 129 LYS A O 1
ATOM 1403 N N . VAL A 1 102 ? 12.621 -6.656 0.934 1.00 0.21 130 VAL A N 1
ATOM 1404 C CA . VAL A 1 102 ? 14.018 -6.777 1.285 1.00 0.24 130 VAL A CA 1
ATOM 1405 C C . VAL A 1 102 ? 14.151 -7.435 2.654 1.00 0.29 130 VAL A C 1
ATOM 1406 O O . VAL A 1 102 ? 13.360 -7.158 3.561 1.00 0.29 130 VAL A O 1
ATOM 1419 N N . ASP A 1 103 ? 15.109 -8.350 2.772 1.00 0.36 131 ASP A N 1
ATOM 1420 C CA . ASP A 1 103 ? 15.432 -8.991 4.047 1.00 0.44 131 ASP A CA 1
ATOM 1421 C C . ASP A 1 103 ? 14.241 -9.802 4.572 1.00 0.43 131 ASP A C 1
ATOM 1422 O O . ASP A 1 103 ? 14.109 -10.065 5.768 1.00 0.50 131 ASP A O 1
ATOM 1431 N N . GLY A 1 104 ? 13.377 -10.209 3.654 1.00 0.39 132 GLY A N 1
ATOM 1432 C CA . GLY A 1 104 ? 12.214 -10.993 4.017 1.00 0.40 132 GLY A CA 1
ATOM 1433 C C . GLY A 1 104 ? 11.076 -10.129 4.513 1.00 0.40 132 GLY A C 1
ATOM 1434 O O . GLY A 1 104 ? 10.106 -10.626 5.089 1.00 0.59 132 GLY A O 1
ATOM 1438 N N . LYS A 1 105 ? 11.197 -8.830 4.296 1.00 0.30 133 LYS A N 1
ATOM 1439 C CA . LYS A 1 105 ? 10.186 -7.877 4.714 1.00 0.29 133 LYS A CA 1
ATOM 1440 C C . LYS A 1 105 ? 9.825 -6.957 3.569 1.00 0.26 133 LYS A C 1
ATOM 1441 O O . LYS A 1 105 ? 10.550 -6.857 2.590 1.00 0.33 133 LYS A O 1
ATOM 1460 N N . TYR A 1 106 ? 8.704 -6.285 3.701 1.00 0.25 134 TYR A N 1
ATOM 1461 C CA . TYR A 1 106 ? 8.208 -5.432 2.637 1.00 0.23 134 TYR A CA 1
ATOM 1462 C C . TYR A 1 106 ? 8.287 -3.970 3.026 1.00 0.22 134 TYR A C 1
ATOM 1463 O O . TYR A 1 106 ? 7.920 -3.588 4.138 1.00 0.26 134 TYR A O 1
ATOM 1481 N N . TYR A 1 107 ? 8.767 -3.165 2.099 1.00 0.19 135 TYR A N 1
ATOM 1482 C CA . TYR A 1 107 ? 8.939 -1.743 2.315 1.00 0.20 135 TYR A CA 1
ATOM 1483 C C . TYR A 1 107 ? 8.529 -0.985 1.076 1.00 0.19 135 TYR A C 1
ATOM 1484 O O . TYR A 1 107 ? 8.170 -1.578 0.062 1.00 0.21 135 TYR A O 1
ATOM 1502 N N . VAL A 1 108 ? 8.587 0.326 1.166 1.00 0.21 136 VAL A N 1
ATOM 1503 C CA . VAL A 1 108 ? 8.374 1.176 0.019 1.00 0.22 136 VAL A CA 1
ATOM 1504 C C . VAL A 1 108 ? 9.498 2.192 -0.085 1.00 0.23 136 VAL A C 1
ATOM 1505 O O . VAL A 1 108 ? 9.613 3.107 0.726 1.00 0.31 136 VAL A O 1
ATOM 1518 N N . TYR A 1 109 ? 10.318 2.021 -1.098 1.00 0.20 137 TYR A N 1
ATOM 1519 C CA . TYR A 1 109 ? 11.491 2.848 -1.290 1.00 0.24 137 TYR A CA 1
ATOM 1520 C C . TYR A 1 109 ? 11.108 4.179 -1.861 1.00 0.27 137 TYR A C 1
ATOM 1521 O O . TYR A 1 109 ? 10.806 4.298 -3.039 1.00 0.46 137 TYR A O 1
ATOM 1539 N N . LEU A 1 110 ? 11.125 5.178 -1.017 1.00 0.29 138 LEU A N 1
ATOM 1540 C CA . LEU A 1 110 ? 10.767 6.495 -1.444 1.00 0.38 138 LEU A CA 1
ATOM 1541 C C . LEU A 1 110 ? 11.983 7.251 -1.925 1.00 0.44 138 LEU A C 1
ATOM 1542 O O . LEU A 1 110 ? 12.944 7.451 -1.182 1.00 0.50 138 LEU A O 1
ATOM 1558 N N . LYS A 1 111 ? 11.937 7.648 -3.178 1.00 0.46 139 LYS A N 1
ATOM 1559 C CA . LYS A 1 111 ? 13.004 8.435 -3.768 1.00 0.54 139 LYS A CA 1
ATOM 1560 C C . LYS A 1 111 ? 12.931 9.868 -3.261 1.00 0.64 139 LYS A C 1
ATOM 1561 O O . LYS A 1 111 ? 13.927 10.591 -3.249 1.00 0.74 139 LYS A O 1
ATOM 1580 N N . ASP A 1 112 ? 11.746 10.260 -2.811 1.00 0.66 140 ASP A N 1
ATOM 1581 C CA . ASP A 1 112 ? 11.535 11.586 -2.262 1.00 0.78 140 ASP A CA 1
ATOM 1582 C C . ASP A 1 112 ? 10.772 11.475 -0.952 1.00 0.77 140 ASP A C 1
ATOM 1583 O O . ASP A 1 112 ? 9.540 11.507 -0.925 1.00 0.88 140 ASP A O 1
ATOM 1592 N N . ALA A 1 113 ? 11.512 11.314 0.130 1.00 0.73 141 ALA A N 1
ATOM 1593 C CA . ALA A 1 113 ? 10.916 11.159 1.446 1.00 0.79 141 ALA A CA 1
ATOM 1594 C C . ALA A 1 113 ? 10.510 12.507 2.030 1.00 0.97 141 ALA A C 1
ATOM 1595 O O . ALA A 1 113 ? 9.865 12.570 3.072 1.00 1.12 141 ALA A O 1
ATOM 1602 N N . ALA A 1 114 ? 10.876 13.580 1.343 1.00 1.02 142 ALA A N 1
ATOM 1603 C CA . ALA A 1 114 ? 10.692 14.922 1.875 1.00 1.26 142 ALA A CA 1
ATOM 1604 C C . ALA A 1 114 ? 9.317 15.494 1.545 1.00 1.37 142 ALA A C 1
ATOM 1605 O O . ALA A 1 114 ? 8.647 16.054 2.411 1.00 1.60 142 ALA A O 1
ATOM 1612 N N . HIS A 1 115 ? 8.889 15.348 0.298 1.00 1.30 143 HIS A N 1
ATOM 1613 C CA . HIS A 1 115 ? 7.655 15.984 -0.159 1.00 1.50 143 HIS A CA 1
ATOM 1614 C C . HIS A 1 115 ? 6.513 14.984 -0.207 1.00 1.25 143 HIS A C 1
ATOM 1615 O O . HIS A 1 115 ? 5.435 15.281 -0.722 1.00 1.33 143 HIS A O 1
ATOM 1630 N N . ALA A 1 116 ? 6.779 13.797 0.328 1.00 0.99 144 ALA A N 1
ATOM 1631 C CA . ALA A 1 116 ? 5.808 12.714 0.385 1.00 0.77 144 ALA A CA 1
ATOM 1632 C C . ALA A 1 116 ? 5.420 12.204 -0.992 1.00 0.76 144 ALA A C 1
ATOM 1633 O O . ALA A 1 116 ? 4.478 12.689 -1.622 1.00 1.13 144 ALA A O 1
ATOM 1640 N N . ASP A 1 117 ? 6.130 11.193 -1.424 1.00 0.59 145 ASP A N 1
ATOM 1641 C CA . ASP A 1 117 ? 5.815 10.484 -2.645 1.00 0.87 145 ASP A CA 1
ATOM 1642 C C . ASP A 1 117 ? 4.862 9.368 -2.319 1.00 0.66 145 ASP A C 1
ATOM 1643 O O . ASP A 1 117 ? 5.220 8.194 -2.355 1.00 0.75 145 ASP A O 1
ATOM 1652 N N . ASN A 1 118 ? 3.665 9.795 -1.914 1.00 0.48 146 ASN A N 1
ATOM 1653 C CA . ASN A 1 118 ? 2.535 8.921 -1.614 1.00 0.32 146 ASN A CA 1
ATOM 1654 C C . ASN A 1 118 ? 2.611 8.417 -0.186 1.00 0.25 146 ASN A C 1
ATOM 1655 O O . ASN A 1 118 ? 2.341 7.248 0.070 1.00 0.37 146 ASN A O 1
ATOM 1666 N N . ILE A 1 119 ? 2.970 9.276 0.752 1.00 0.30 147 ILE A N 1
ATOM 1667 C CA . ILE A 1 119 ? 3.105 8.827 2.128 1.00 0.34 147 ILE A CA 1
ATOM 1668 C C . ILE A 1 119 ? 2.251 9.631 3.086 1.00 0.38 147 ILE A C 1
ATOM 1669 O O . ILE A 1 119 ? 2.393 10.848 3.207 1.00 0.46 147 ILE A O 1
ATOM 1685 N N . ARG A 1 120 ? 1.355 8.926 3.745 1.00 0.36 148 ARG A N 1
ATOM 1686 C CA . ARG A 1 120 ? 0.618 9.454 4.868 1.00 0.38 148 ARG A CA 1
ATOM 1687 C C . ARG A 1 120 ? 1.265 8.957 6.153 1.00 0.36 148 ARG A C 1
ATOM 1688 O O . ARG A 1 120 ? 1.524 7.759 6.299 1.00 0.39 148 ARG A O 1
ATOM 1709 N N . THR A 1 121 ? 1.559 9.871 7.060 1.00 0.33 149 THR A N 1
ATOM 1710 C CA . THR A 1 121 ? 2.037 9.497 8.380 1.00 0.31 149 THR A CA 1
ATOM 1711 C C . THR A 1 121 ? 0.958 8.743 9.122 1.00 0.28 149 THR A C 1
ATOM 1712 O O . THR A 1 121 ? -0.202 8.799 8.738 1.00 0.29 149 THR A O 1
ATOM 1723 N N . LYS A 1 122 ? 1.325 8.061 10.184 1.00 0.31 150 LYS A N 1
ATOM 1724 C CA . LYS A 1 122 ? 0.346 7.368 11.005 1.00 0.34 150 LYS A CA 1
ATOM 1725 C C . LYS A 1 122 ? -0.684 8.369 11.513 1.00 0.31 150 LYS A C 1
ATOM 1726 O O . LYS A 1 122 ? -1.875 8.069 11.616 1.00 0.39 150 LYS A O 1
ATOM 1745 N N . GLU A 1 123 ? -0.206 9.576 11.787 1.00 0.29 151 GLU A N 1
ATOM 1746 C CA . GLU A 1 123 ? -1.071 10.680 12.161 1.00 0.34 151 GLU A CA 1
ATOM 1747 C C . GLU A 1 123 ? -1.972 11.090 10.999 1.00 0.36 151 GLU A C 1
ATOM 1748 O O . GLU A 1 123 ? -3.187 11.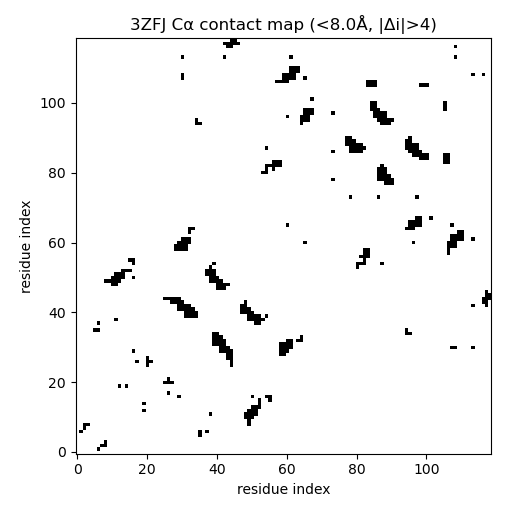232 11.162 1.00 0.48 151 GLU A O 1
ATOM 1760 N N . GLU A 1 124 ? -1.372 11.260 9.823 1.00 0.34 152 GLU A N 1
ATOM 1761 C CA . GLU A 1 124 ? -2.108 11.702 8.646 1.00 0.40 152 GLU A CA 1
ATOM 1762 C C . GLU A 1 124 ? -3.091 10.652 8.187 1.00 0.40 152 GLU A C 1
ATOM 1763 O O . GLU A 1 124 ? -4.171 10.982 7.726 1.00 0.50 152 GLU A O 1
ATOM 1775 N N . ILE A 1 125 ? -2.706 9.393 8.289 1.00 0.34 153 ILE A N 1
ATOM 1776 C CA . ILE A 1 125 ? -3.570 8.302 7.883 1.00 0.35 153 ILE A CA 1
ATOM 1777 C C . ILE A 1 125 ? -4.918 8.405 8.585 1.00 0.39 153 ILE A C 1
ATOM 1778 O O . ILE A 1 125 ? -5.971 8.267 7.963 1.00 0.43 153 ILE A O 1
ATOM 1794 N N . LYS A 1 126 ? -4.875 8.675 9.883 1.00 0.42 154 LYS A N 1
ATOM 1795 C CA . LYS A 1 126 ? -6.094 8.837 10.667 1.00 0.50 154 LYS A CA 1
ATOM 1796 C C . LYS A 1 126 ? -6.838 10.114 10.272 1.00 0.56 154 LYS A C 1
ATOM 1797 O O . LYS A 1 126 ? -8.047 10.210 10.445 1.00 0.64 154 LYS A O 1
ATOM 1816 N N . ARG A 1 127 ? -6.115 11.090 9.748 1.00 0.54 155 ARG A N 1
ATOM 1817 C CA . ARG A 1 127 ? -6.739 12.313 9.260 1.00 0.63 155 ARG A CA 1
ATOM 1818 C C . ARG A 1 127 ? -7.337 12.085 7.875 1.00 0.66 155 ARG A C 1
ATOM 1819 O O . ARG A 1 127 ? -8.391 12.623 7.533 1.00 0.80 155 ARG A O 1
ATOM 1840 N N . GLN A 1 128 ? -6.656 11.265 7.094 1.00 0.58 156 GLN A N 1
ATOM 1841 C CA . GLN A 1 128 ? -7.080 10.925 5.747 1.00 0.70 156 GLN A CA 1
ATOM 1842 C C . GLN A 1 128 ? -8.276 9.978 5.777 1.00 0.67 156 GLN A C 1
ATOM 1843 O O . GLN A 1 128 ? -8.987 9.832 4.782 1.00 0.80 156 GLN A O 1
ATOM 1857 N N . LYS A 1 129 ? -8.491 9.338 6.922 1.00 0.55 157 LYS A N 1
ATOM 1858 C CA . LYS A 1 129 ? -9.601 8.406 7.075 1.00 0.54 157 LYS A CA 1
ATOM 1859 C C . LYS A 1 129 ? -10.838 9.116 7.626 1.00 0.62 157 LYS A C 1
ATOM 1860 O O . LYS A 1 129 ? -11.884 8.497 7.828 1.00 0.67 157 LYS A O 1
ATOM 1879 N N . GLN A 1 130 ? -10.709 10.412 7.882 1.00 0.74 158 GLN A N 1
ATOM 1880 C CA . GLN A 1 130 ? -11.818 11.213 8.372 1.00 0.91 158 GLN A CA 1
ATOM 1881 C C . GLN A 1 130 ? -12.720 11.649 7.223 1.00 1.15 158 GLN A C 1
ATOM 1882 O O . GLN A 1 130 ? -13.775 11.012 7.017 1.00 1.78 158 GLN A O 1
ATOM 1896 N N . GLU A 1 131 ? -12.363 12.619 6.519 1.00 1.48 159 GLU A N 1
ATOM 1898 N N . SER A 1 12 ? -16.014 -12.632 14.020 1.00 13.12 40 SER A N 2
ATOM 1899 C CA . SER A 1 12 ? -17.223 -13.473 13.927 1.00 12.82 40 SER A CA 2
ATOM 1900 C C . SER A 1 12 ? -17.019 -14.583 12.902 1.00 12.18 40 SER A C 2
ATOM 1901 O O . SER A 1 12 ? -16.273 -14.416 11.936 1.00 11.93 40 SER A O 2
ATOM 1910 N N . TYR A 1 13 ? -17.671 -15.716 13.118 1.00 12.10 41 TYR A N 2
ATOM 1911 C CA . TYR A 1 13 ? -17.577 -16.835 12.195 1.00 11.74 41 TYR A CA 2
ATOM 1912 C C . TYR A 1 13 ? -18.932 -17.090 11.558 1.00 11.26 41 TYR A C 2
ATOM 1913 O O . TYR A 1 13 ? -19.963 -17.005 12.226 1.00 11.61 41 TYR A O 2
ATOM 1931 N N . ILE A 1 14 ? -18.928 -17.395 10.271 1.00 10.66 42 ILE A N 2
ATOM 1932 C CA . ILE A 1 14 ? -20.152 -17.564 9.521 1.00 10.40 42 ILE A CA 2
ATOM 1933 C C . ILE A 1 14 ? -20.069 -18.812 8.670 1.00 10.44 42 ILE A C 2
ATOM 1934 O O . ILE A 1 14 ? -19.124 -18.994 7.897 1.00 10.49 42 ILE A O 2
ATOM 1950 N N . ASP A 1 15 ? -21.039 -19.676 8.864 1.00 10.68 43 ASP A N 2
ATOM 1951 C CA . ASP A 1 15 ? -21.263 -20.819 7.986 1.00 11.02 43 ASP A CA 2
ATOM 1952 C C . ASP A 1 15 ? -21.305 -20.344 6.545 1.00 11.08 43 ASP A C 2
ATOM 1953 O O . ASP A 1 15 ? -22.133 -19.503 6.192 1.00 11.69 43 ASP A O 2
ATOM 1962 N N . GLY A 1 16 ? -20.424 -20.868 5.713 1.00 10.65 44 GLY A N 2
ATOM 1963 C CA . GLY A 1 16 ? -20.290 -20.312 4.391 1.00 10.86 44 GLY A CA 2
ATOM 1964 C C . GLY A 1 16 ? -19.329 -19.147 4.415 1.00 10.53 44 GLY A C 2
ATOM 1965 O O . GLY A 1 16 ? -19.685 -18.038 4.028 1.00 10.64 44 GLY A O 2
ATOM 1969 N N . ASP A 1 17 ? -18.130 -19.403 4.938 1.00 10.35 45 ASP A N 2
ATOM 1970 C CA . ASP A 1 17 ? -17.124 -18.366 5.205 1.00 10.29 45 ASP A CA 2
ATOM 1971 C C . ASP A 1 17 ? -16.927 -17.395 4.040 1.00 9.54 45 ASP A C 2
ATOM 1972 O O . ASP A 1 17 ? -16.567 -16.236 4.251 1.00 9.39 45 ASP A O 2
ATOM 1981 N N . GLN A 1 18 ? -17.180 -17.849 2.820 1.00 9.30 46 GLN A N 2
ATOM 1982 C CA . GLN A 1 18 ? -17.030 -16.999 1.648 1.00 8.82 46 GLN A CA 2
ATOM 1983 C C . GLN A 1 18 ? -18.200 -16.021 1.501 1.00 7.96 46 GLN A C 2
ATOM 1984 O O . GLN A 1 18 ? -18.434 -15.477 0.421 1.00 7.83 46 GLN A O 2
ATOM 1998 N N . ALA A 1 19 ? -18.935 -15.816 2.589 1.00 7.63 47 ALA A N 2
ATOM 1999 C CA . ALA A 1 19 ? -19.955 -14.781 2.652 1.00 7.10 47 ALA A CA 2
ATOM 2000 C C . ALA A 1 19 ? -19.291 -13.411 2.644 1.00 6.23 47 ALA A C 2
ATOM 2001 O O . ALA A 1 19 ? -18.812 -12.933 3.675 1.00 6.37 47 ALA A O 2
ATOM 2008 N N . GLY A 1 20 ? -19.244 -12.796 1.476 1.00 5.65 48 GLY A N 2
ATOM 2009 C CA . GLY A 1 20 ? -18.526 -11.553 1.323 1.00 5.11 48 GLY A CA 2
ATOM 2010 C C . GLY A 1 20 ? -17.091 -11.799 0.921 1.00 4.06 48 GLY A C 2
ATOM 2011 O O . GLY A 1 20 ? -16.462 -12.752 1.390 1.00 4.07 48 GLY A O 2
ATOM 2015 N N . GLN A 1 21 ? -16.564 -10.952 0.060 1.00 3.63 49 GLN A N 2
ATOM 2016 C CA . GLN A 1 21 ? -15.220 -11.146 -0.453 1.00 2.96 49 GLN A CA 2
ATOM 2017 C C . GLN A 1 21 ? -14.217 -10.238 0.243 1.00 2.13 49 GLN A C 2
ATOM 2018 O O . GLN A 1 21 ? -14.593 -9.292 0.932 1.00 2.55 49 GLN A O 2
ATOM 2032 N N . LYS A 1 22 ? -12.947 -10.560 0.080 1.00 1.67 50 LYS A N 2
ATOM 2033 C CA . LYS A 1 22 ? -11.851 -9.731 0.540 1.00 1.23 50 LYS A CA 2
ATOM 2034 C C . LYS A 1 22 ? -10.642 -10.006 -0.323 1.00 1.14 50 LYS A C 2
ATOM 2035 O O . LYS A 1 22 ? -10.679 -10.904 -1.168 1.00 1.86 50 LYS A O 2
ATOM 2054 N N . ALA A 1 23 ? -9.583 -9.240 -0.111 1.00 0.80 51 ALA A N 2
ATOM 2055 C CA . ALA A 1 23 ? -8.426 -9.276 -0.992 1.00 0.75 51 ALA A CA 2
ATOM 2056 C C . ALA A 1 23 ? -8.885 -8.897 -2.392 1.00 0.83 51 ALA A C 2
ATOM 2057 O O . ALA A 1 23 ? -8.810 -9.696 -3.327 1.00 1.01 51 ALA A O 2
ATOM 2064 N N . GLU A 1 24 ? -9.386 -7.668 -2.491 1.00 0.75 52 GLU A N 2
ATOM 2065 C CA . GLU A 1 24 ? -10.058 -7.155 -3.683 1.00 0.86 52 GLU A CA 2
ATOM 2066 C C . GLU A 1 24 ? -9.348 -7.545 -4.977 1.00 0.97 52 GLU A C 2
ATOM 2067 O O . GLU A 1 24 ? -8.151 -7.308 -5.144 1.00 1.04 52 GLU A O 2
ATOM 2079 N N . ASN A 1 25 ? -10.101 -8.147 -5.886 1.00 1.07 53 ASN A N 2
ATOM 2080 C CA . ASN A 1 25 ? -9.575 -8.553 -7.184 1.00 1.20 53 ASN A CA 2
ATOM 2081 C C . ASN A 1 25 ? -9.823 -7.465 -8.225 1.00 1.20 53 ASN A C 2
ATOM 2082 O O . ASN A 1 25 ? -9.181 -7.436 -9.275 1.00 1.34 53 ASN A O 2
ATOM 2093 N N . LEU A 1 26 ? -10.759 -6.574 -7.924 1.00 1.12 54 LEU A N 2
ATOM 2094 C CA . LEU A 1 26 ? -11.112 -5.483 -8.816 1.00 1.15 54 LEU A CA 2
ATOM 2095 C C . LEU A 1 26 ? -10.019 -4.415 -8.825 1.00 1.13 54 LEU A C 2
ATOM 2096 O O . LEU A 1 26 ? -9.125 -4.434 -7.977 1.00 1.13 54 LEU A O 2
ATOM 2112 N N . THR A 1 27 ? -10.086 -3.491 -9.781 1.00 1.16 55 THR A N 2
ATOM 2113 C CA . THR A 1 27 ? -9.101 -2.421 -9.866 1.00 1.21 55 THR A CA 2
ATOM 2114 C C . THR A 1 27 ? -9.340 -1.395 -8.762 1.00 1.14 55 THR A C 2
ATOM 2115 O O . THR A 1 27 ? -10.479 -1.233 -8.325 1.00 1.09 55 THR A O 2
ATOM 2126 N N . PRO A 1 28 ? -8.294 -0.696 -8.291 1.00 1.18 56 PRO A N 2
ATOM 2127 C CA . PRO A 1 28 ? -8.385 0.170 -7.104 1.00 1.10 56 PRO A CA 2
ATOM 2128 C C . PRO A 1 28 ? -9.540 1.164 -7.182 1.00 1.05 56 PRO A C 2
ATOM 2129 O O . PRO A 1 28 ? -10.228 1.418 -6.188 1.00 0.97 56 PRO A O 2
ATOM 2140 N N . ASP A 1 29 ? -9.782 1.672 -8.381 1.00 1.13 57 ASP A N 2
ATOM 2141 C CA . ASP A 1 29 ? -10.821 2.663 -8.601 1.00 1.14 57 ASP A CA 2
ATOM 2142 C C . ASP A 1 29 ? -12.175 2.018 -8.410 1.00 1.07 57 ASP A C 2
ATOM 2143 O O . ASP A 1 29 ? -13.025 2.528 -7.684 1.00 1.05 57 ASP A O 2
ATOM 2152 N N . GLU A 1 30 ? -12.349 0.872 -9.050 1.00 1.09 58 GLU A N 2
ATOM 2153 C CA . GLU A 1 30 ? -13.584 0.119 -8.967 1.00 1.05 58 GLU A CA 2
ATOM 2154 C C . GLU A 1 30 ? -13.849 -0.329 -7.541 1.00 0.93 58 GLU A C 2
ATOM 2155 O O . GLU A 1 30 ? -14.997 -0.364 -7.103 1.00 0.93 58 GLU A O 2
ATOM 2167 N N . VAL A 1 31 ? -12.778 -0.664 -6.826 1.00 0.86 59 VAL A N 2
ATOM 2168 C CA . VAL A 1 31 ? -12.890 -1.066 -5.423 1.00 0.75 59 VAL A CA 2
ATOM 2169 C C . VAL A 1 31 ? -13.611 0.007 -4.636 1.00 0.71 59 VAL A C 2
ATOM 2170 O O . VAL A 1 31 ? -14.697 -0.213 -4.095 1.00 0.71 59 VAL A O 2
ATOM 2183 N N . SER A 1 32 ? -12.992 1.171 -4.612 1.00 0.70 60 SER A N 2
ATOM 2184 C CA . SER A 1 32 ? -13.475 2.303 -3.892 1.00 0.70 60 SER A CA 2
ATOM 2185 C C . SER A 1 32 ? -14.854 2.744 -4.374 1.00 0.74 60 SER A C 2
ATOM 2186 O O . SER A 1 32 ? -15.813 2.801 -3.603 1.00 0.72 60 SER A O 2
ATOM 2194 N N . LYS A 1 33 ? -14.928 3.060 -5.652 1.00 0.87 61 LYS A N 2
ATOM 2195 C CA . LYS A 1 33 ? -16.161 3.521 -6.281 1.00 0.96 61 LYS A CA 2
ATOM 2196 C C . LYS A 1 33 ? -17.360 2.629 -5.945 1.00 0.94 61 LYS A C 2
ATOM 2197 O O . LYS A 1 33 ? -18.434 3.127 -5.611 1.00 1.01 61 LYS A O 2
ATOM 2216 N N . ARG A 1 34 ? -17.174 1.316 -6.031 1.00 0.88 62 ARG A N 2
ATOM 2217 C CA . ARG A 1 34 ? -18.252 0.376 -5.754 1.00 0.89 62 ARG A CA 2
ATOM 2218 C C . ARG A 1 34 ? -18.668 0.401 -4.288 1.00 0.77 62 ARG A C 2
ATOM 2219 O O . ARG A 1 34 ? -19.856 0.372 -3.978 1.00 0.82 62 ARG A O 2
ATOM 2240 N N . GLU A 1 35 ? -17.694 0.461 -3.392 1.00 0.68 63 GLU A N 2
ATOM 2241 C CA . GLU A 1 35 ? -17.979 0.383 -1.963 1.00 0.63 63 GLU A CA 2
ATOM 2242 C C . GLU A 1 35 ? -18.477 1.712 -1.411 1.00 0.66 63 GLU A C 2
ATOM 2243 O O . GLU A 1 35 ? -19.111 1.756 -0.356 1.00 0.73 63 GLU A O 2
ATOM 2255 N N . GLY A 1 36 ? -18.176 2.791 -2.112 1.00 0.69 64 GLY A N 2
ATOM 2256 C CA . GLY A 1 36 ? -18.682 4.091 -1.719 1.00 0.74 64 GLY A CA 2
ATOM 2257 C C . GLY A 1 36 ? -17.586 5.120 -1.553 1.00 0.72 64 GLY A C 2
ATOM 2258 O O . GLY A 1 36 ? -17.606 6.165 -2.207 1.00 0.86 64 GLY A O 2
ATOM 2262 N N . ILE A 1 37 ? -16.624 4.827 -0.685 1.00 0.62 65 ILE A N 2
ATOM 2263 C CA . ILE A 1 37 ? -15.546 5.767 -0.395 1.00 0.67 65 ILE A CA 2
ATOM 2264 C C . ILE A 1 37 ? -14.579 5.861 -1.564 1.00 0.81 65 ILE A C 2
ATOM 2265 O O . ILE A 1 37 ? -14.240 4.858 -2.177 1.00 1.76 65 ILE A O 2
ATOM 2281 N N . ASN A 1 38 ? -14.143 7.069 -1.873 1.00 0.75 66 ASN A N 2
ATOM 2282 C CA . ASN A 1 38 ? -13.224 7.278 -2.982 1.00 0.69 66 ASN A CA 2
ATOM 2283 C C . ASN A 1 38 ? -11.860 7.723 -2.459 1.00 0.61 66 ASN A C 2
ATOM 2284 O O . ASN A 1 38 ? -10.991 8.144 -3.222 1.00 0.64 66 ASN A O 2
ATOM 2295 N N . ALA A 1 39 ? -11.678 7.617 -1.143 1.00 0.54 67 ALA A N 2
ATOM 2296 C CA . ALA A 1 39 ? -10.449 8.074 -0.489 1.00 0.49 67 ALA A CA 2
ATOM 2297 C C . ALA A 1 39 ? -9.215 7.324 -0.990 1.00 0.44 67 ALA A C 2
ATOM 2298 O O . ALA A 1 39 ? -9.323 6.262 -1.608 1.00 0.45 67 ALA A O 2
ATOM 2305 N N . GLU A 1 40 ? -8.043 7.887 -0.707 1.00 0.44 68 GLU A N 2
ATOM 2306 C CA . GLU A 1 40 ? -6.775 7.293 -1.122 1.00 0.42 68 GLU A CA 2
ATOM 2307 C C . GLU A 1 40 ? -6.536 5.988 -0.383 1.00 0.34 68 GLU A C 2
ATOM 2308 O O . GLU A 1 40 ? -6.635 5.939 0.843 1.00 0.35 68 GLU A O 2
ATOM 2320 N N . GLN A 1 41 ? -6.207 4.941 -1.123 1.00 0.31 69 GLN A N 2
ATOM 2321 C CA . GLN A 1 41 ? -5.910 3.654 -0.520 1.00 0.24 69 GLN A CA 2
ATOM 2322 C C . GLN A 1 41 ? -4.487 3.645 0.017 1.00 0.21 69 GLN A C 2
ATOM 2323 O O . GLN A 1 41 ? -3.527 3.506 -0.738 1.00 0.27 69 GLN A O 2
ATOM 2337 N N . ILE A 1 42 ? -4.368 3.813 1.325 1.00 0.19 70 ILE A N 2
ATOM 2338 C CA . ILE A 1 42 ? -3.073 3.894 1.982 1.00 0.17 70 ILE A CA 2
ATOM 2339 C C . ILE A 1 42 ? -2.627 2.519 2.462 1.00 0.14 70 ILE A C 2
ATOM 2340 O O . ILE A 1 42 ? -3.106 2.030 3.481 1.00 0.14 70 ILE A O 2
ATOM 2356 N N . VAL A 1 43 ? -1.727 1.891 1.722 1.00 0.15 71 VAL A N 2
ATOM 2357 C CA . VAL A 1 43 ? -1.234 0.570 2.086 1.00 0.15 71 VAL A CA 2
ATOM 2358 C C . VAL A 1 43 ? -0.477 0.625 3.415 1.00 0.14 71 VAL A C 2
ATOM 2359 O O . VAL A 1 43 ? 0.610 1.194 3.497 1.00 0.17 71 VAL A O 2
ATOM 2372 N N . ILE A 1 44 ? -1.076 0.044 4.451 1.00 0.14 72 ILE A N 2
ATOM 2373 C CA . ILE A 1 44 ? -0.488 0.030 5.789 1.00 0.17 72 ILE A CA 2
ATOM 2374 C C . ILE A 1 44 ? 0.128 -1.322 6.103 1.00 0.22 72 ILE A C 2
ATOM 2375 O O . ILE A 1 44 ? 0.884 -1.474 7.064 1.00 0.29 72 ILE A O 2
ATOM 2391 N N . LYS A 1 45 ? -0.230 -2.307 5.306 1.00 0.21 73 LYS A N 2
ATOM 2392 C CA . LYS A 1 45 ? 0.335 -3.633 5.430 1.00 0.26 73 LYS A CA 2
ATOM 2393 C C . LYS A 1 45 ? 0.597 -4.212 4.057 1.00 0.24 73 LYS A C 2
ATOM 2394 O O . LYS A 1 45 ? -0.205 -4.036 3.146 1.00 0.25 73 LYS A O 2
ATOM 2413 N N . ILE A 1 46 ? 1.712 -4.904 3.917 1.00 0.28 74 ILE A N 2
ATOM 2414 C CA . ILE A 1 46 ? 2.066 -5.527 2.655 1.00 0.31 74 ILE A CA 2
ATOM 2415 C C . ILE A 1 46 ? 2.436 -6.981 2.887 1.00 0.38 74 ILE A C 2
ATOM 2416 O O . ILE A 1 46 ? 3.006 -7.331 3.923 1.00 0.41 74 ILE A O 2
ATOM 2432 N N . THR A 1 47 ? 2.122 -7.817 1.924 1.00 0.45 75 THR A N 2
ATOM 2433 C CA . THR A 1 47 ? 2.477 -9.215 1.980 1.00 0.54 75 THR A CA 2
ATOM 2434 C C . THR A 1 47 ? 2.948 -9.675 0.612 1.00 0.60 75 THR A C 2
ATOM 2435 O O . THR A 1 47 ? 2.953 -8.886 -0.335 1.00 0.71 75 THR A O 2
ATOM 2446 N N . ASP A 1 48 ? 3.339 -10.927 0.496 1.00 0.70 76 ASP A N 2
ATOM 2447 C CA . ASP A 1 48 ? 3.849 -11.432 -0.768 1.00 0.82 76 ASP A CA 2
ATOM 2448 C C . ASP A 1 48 ? 2.722 -11.567 -1.793 1.00 0.90 76 ASP A C 2
ATOM 2449 O O . ASP A 1 48 ? 2.952 -11.471 -2.998 1.00 1.08 76 ASP A O 2
ATOM 2458 N N . GLN A 1 49 ? 1.496 -11.761 -1.308 1.00 0.94 77 GLN A N 2
ATOM 2459 C CA . GLN A 1 49 ? 0.350 -11.975 -2.191 1.00 1.14 77 GLN A CA 2
ATOM 2460 C C . GLN A 1 49 ? -0.414 -10.677 -2.456 1.00 1.11 77 GLN A C 2
ATOM 2461 O O . GLN A 1 49 ? -1.088 -10.546 -3.477 1.00 1.49 77 GLN A O 2
ATOM 2475 N N . GLY A 1 50 ? -0.323 -9.728 -1.536 1.00 0.78 78 GLY A N 2
ATOM 2476 C CA . GLY A 1 50 ? -1.057 -8.485 -1.688 1.00 0.78 78 GLY A CA 2
ATOM 2477 C C . GLY A 1 50 ? -0.782 -7.517 -0.559 1.00 0.72 78 GLY A C 2
ATOM 2478 O O . GLY A 1 50 ? 0.309 -7.516 0.006 1.00 0.99 78 GLY A O 2
ATOM 2482 N N . TYR A 1 51 ? -1.771 -6.706 -0.209 1.00 0.43 79 TYR A N 2
ATOM 2483 C CA . TYR A 1 51 ? -1.603 -5.713 0.844 1.00 0.36 79 TYR A CA 2
ATOM 2484 C C . TYR A 1 51 ? -2.919 -5.398 1.525 1.00 0.28 79 TYR A C 2
ATOM 2485 O O . TYR A 1 51 ? -3.966 -5.934 1.173 1.00 0.28 79 TYR A O 2
ATOM 2503 N N . VAL A 1 52 ? -2.852 -4.521 2.508 1.00 0.29 80 VAL A N 2
ATOM 2504 C CA . VAL A 1 52 ? -4.040 -4.015 3.156 1.00 0.27 80 VAL A CA 2
ATOM 2505 C C . VAL A 1 52 ? -3.951 -2.498 3.255 1.00 0.21 80 VAL A C 2
ATOM 2506 O O . VAL A 1 52 ? -2.964 -1.959 3.764 1.00 0.19 80 VAL A O 2
ATOM 2519 N N . THR A 1 53 ? -4.965 -1.817 2.752 1.00 0.22 81 THR A N 2
ATOM 2520 C CA . THR A 1 53 ? -4.963 -0.366 2.699 1.00 0.22 81 THR A CA 2
ATOM 2521 C C . THR A 1 53 ? -5.880 0.229 3.763 1.00 0.22 81 THR A C 2
ATOM 2522 O O . THR A 1 53 ? -6.987 -0.250 3.975 1.00 0.35 81 THR A O 2
ATOM 2533 N N . SER A 1 54 ? -5.415 1.260 4.443 1.00 0.19 82 SER A N 2
ATOM 2534 C CA . SER A 1 54 ? -6.259 1.997 5.364 1.00 0.20 82 SER A CA 2
ATOM 2535 C C . SER A 1 54 ? -6.843 3.198 4.638 1.00 0.24 82 SER A C 2
ATOM 2536 O O . SER A 1 54 ? -6.231 4.267 4.591 1.00 0.29 82 SER A O 2
ATOM 2544 N N . HIS A 1 55 ? -8.008 3.020 4.046 1.00 0.24 83 HIS A N 2
ATOM 2545 C CA . HIS A 1 55 ? -8.581 4.070 3.236 1.00 0.30 83 HIS A CA 2
ATOM 2546 C C . HIS A 1 55 ? -9.996 4.404 3.691 1.00 0.29 83 HIS A C 2
ATOM 2547 O O . HIS A 1 55 ? -10.678 3.577 4.303 1.00 0.27 83 HIS A O 2
ATOM 2561 N N . GLY A 1 56 ? -10.419 5.628 3.413 1.00 0.35 84 GLY A N 2
ATOM 2562 C CA . GLY A 1 56 ? -11.740 6.066 3.805 1.00 0.36 84 GLY A CA 2
ATOM 2563 C C . GLY A 1 56 ? -11.880 6.174 5.306 1.00 0.36 84 GLY A C 2
ATOM 2564 O O . GLY A 1 56 ? -11.555 7.201 5.891 1.00 0.42 84 GLY A O 2
ATOM 2568 N N . ASP A 1 57 ? -12.360 5.107 5.923 1.00 0.33 85 ASP A N 2
ATOM 2569 C CA . ASP A 1 57 ? -12.564 5.071 7.366 1.00 0.36 85 ASP A CA 2
ATOM 2570 C C . ASP A 1 57 ? -12.002 3.795 7.969 1.00 0.33 85 ASP A C 2
ATOM 2571 O O . ASP A 1 57 ? -11.931 3.656 9.191 1.00 0.38 85 ASP A O 2
ATOM 2580 N N . HIS A 1 58 ? -11.590 2.868 7.121 1.00 0.29 86 HIS A N 2
ATOM 2581 C CA . HIS A 1 58 ? -11.312 1.514 7.573 1.00 0.27 86 HIS A CA 2
ATOM 2582 C C . HIS A 1 58 ? -10.066 0.929 6.939 1.00 0.23 86 HIS A C 2
ATOM 2583 O O . HIS A 1 58 ? -9.405 1.562 6.117 1.00 0.21 86 HIS A O 2
ATOM 2597 N N . TYR A 1 59 ? -9.757 -0.290 7.345 1.00 0.24 87 TYR A N 2
ATOM 2598 C CA . TYR A 1 59 ? -8.696 -1.054 6.726 1.00 0.22 87 TYR A CA 2
ATOM 2599 C C . TYR A 1 59 ? -9.324 -2.011 5.730 1.00 0.22 87 TYR A C 2
ATOM 2600 O O . TYR A 1 59 ? -10.255 -2.743 6.073 1.00 0.26 87 TYR A O 2
ATOM 2618 N N . HIS A 1 60 ? -8.827 -2.013 4.514 1.00 0.21 88 HIS A N 2
ATOM 2619 C CA . HIS A 1 60 ? -9.410 -2.821 3.469 1.00 0.25 88 HIS A CA 2
ATOM 2620 C C . HIS A 1 60 ? -8.374 -3.793 2.916 1.00 0.26 88 HIS A C 2
ATOM 2621 O O . HIS A 1 60 ? -7.267 -3.398 2.548 1.00 0.28 88 HIS A O 2
ATOM 2635 N N . TYR A 1 61 ? -8.740 -5.066 2.870 1.00 0.28 89 TYR A N 2
ATOM 2636 C CA . TYR A 1 61 ? -7.823 -6.114 2.454 1.00 0.31 89 TYR A CA 2
ATOM 2637 C C . TYR A 1 61 ? -7.850 -6.266 0.934 1.00 0.36 89 TYR A C 2
ATOM 2638 O O . TYR A 1 61 ? -8.918 -6.363 0.331 1.00 0.44 89 TYR A O 2
ATOM 2656 N N . TYR A 1 62 ? -6.673 -6.308 0.329 1.00 0.45 90 TYR A N 2
ATOM 2657 C CA . TYR A 1 62 ? -6.547 -6.281 -1.121 1.00 0.69 90 TYR A CA 2
ATOM 2658 C C . TYR A 1 62 ? -5.497 -7.301 -1.563 1.00 0.55 90 TYR A C 2
ATOM 2659 O O . TYR A 1 62 ? -4.638 -7.703 -0.781 1.00 0.47 90 TYR A O 2
ATOM 2677 N N . ASN A 1 63 ? -5.575 -7.720 -2.809 1.00 0.67 91 ASN A N 2
ATOM 2678 C CA . ASN A 1 63 ? -4.695 -8.768 -3.319 1.00 0.59 91 ASN A CA 2
ATOM 2679 C C . ASN A 1 63 ? -4.062 -8.354 -4.640 1.00 0.49 91 ASN A C 2
ATOM 2680 O O . ASN A 1 63 ? -4.633 -7.566 -5.393 1.00 0.69 91 ASN A O 2
ATOM 2691 N N . GLY A 1 64 ? -2.886 -8.892 -4.916 1.00 0.40 92 GLY A N 2
ATOM 2692 C CA . GLY A 1 64 ? -2.204 -8.588 -6.153 1.00 0.41 92 GLY A CA 2
ATOM 2693 C C . GLY A 1 64 ? -1.089 -7.586 -5.956 1.00 0.33 92 GLY A C 2
ATOM 2694 O O . GLY A 1 64 ? -0.622 -7.379 -4.835 1.00 0.47 92 GLY A O 2
ATOM 2698 N N . LYS A 1 65 ? -0.656 -6.973 -7.044 1.00 0.40 93 LYS A N 2
ATOM 2699 C CA . LYS A 1 65 ? 0.388 -5.964 -6.985 1.00 0.35 93 LYS A CA 2
ATOM 2700 C C . LYS A 1 65 ? -0.197 -4.614 -6.608 1.00 0.35 93 LYS A C 2
ATOM 2701 O O . LYS A 1 65 ? -1.408 -4.397 -6.698 1.00 0.47 93 LYS A O 2
ATOM 2720 N N . VAL A 1 66 ? 0.673 -3.718 -6.184 1.00 0.31 94 VAL A N 2
ATOM 2721 C CA . VAL A 1 66 ? 0.276 -2.370 -5.831 1.00 0.29 94 VAL A CA 2
ATOM 2722 C C . VAL A 1 66 ? 0.205 -1.522 -7.091 1.00 0.28 94 VAL A C 2
ATOM 2723 O O . VAL A 1 66 ? 1.128 -1.548 -7.901 1.00 0.30 94 VAL A O 2
ATOM 2736 N N . PRO A 1 67 ? -0.886 -0.773 -7.293 1.00 0.27 95 PRO A N 2
ATOM 2737 C CA . PRO A 1 67 ? -1.004 0.101 -8.447 1.00 0.28 95 PRO A CA 2
ATOM 2738 C C . PRO A 1 67 ? -0.031 1.255 -8.340 1.00 0.25 95 PRO A C 2
ATOM 2739 O O . PRO A 1 67 ? 0.315 1.703 -7.245 1.00 0.27 95 PRO A O 2
ATOM 2750 N N . TYR A 1 68 ? 0.389 1.728 -9.500 1.00 0.26 96 TYR A N 2
ATOM 2751 C CA . TYR A 1 68 ? 1.477 2.688 -9.614 1.00 0.27 96 TYR A CA 2
ATOM 2752 C C . TYR A 1 68 ? 1.180 3.952 -8.812 1.00 0.26 96 TYR A C 2
ATOM 2753 O O . TYR A 1 68 ? 2.087 4.582 -8.286 1.00 0.30 96 TYR A O 2
ATOM 2771 N N . ASP A 1 69 ? -0.091 4.307 -8.695 1.00 0.28 97 ASP A N 2
ATOM 2772 C CA . ASP A 1 69 ? -0.465 5.546 -8.024 1.00 0.33 97 ASP A CA 2
ATOM 2773 C C . ASP A 1 69 ? -1.082 5.293 -6.645 1.00 0.32 97 ASP A C 2
ATOM 2774 O O . ASP A 1 69 ? -1.745 6.173 -6.087 1.00 0.38 97 ASP A O 2
ATOM 2783 N N . ALA A 1 70 ? -0.871 4.100 -6.093 1.00 0.27 98 ALA A N 2
ATOM 2784 C CA . ALA A 1 70 ? -1.341 3.795 -4.741 1.00 0.27 98 ALA A CA 2
ATOM 2785 C C . ALA A 1 70 ? -0.580 4.604 -3.705 1.00 0.26 98 ALA A C 2
ATOM 2786 O O . ALA A 1 70 ? 0.547 5.033 -3.942 1.00 0.40 98 ALA A O 2
ATOM 2793 N N . ILE A 1 71 ? -1.216 4.812 -2.565 1.00 0.18 99 ILE A N 2
ATOM 2794 C CA . ILE A 1 71 ? -0.634 5.570 -1.473 1.00 0.17 99 ILE A CA 2
ATOM 2795 C C . ILE A 1 71 ? -0.105 4.616 -0.403 1.00 0.16 99 ILE A C 2
ATOM 2796 O O . ILE A 1 71 ? -0.735 3.601 -0.108 1.00 0.16 99 ILE A O 2
ATOM 2812 N N . ILE A 1 72 ? 1.051 4.926 0.163 1.00 0.17 100 ILE A N 2
ATOM 2813 C CA . ILE A 1 72 ? 1.670 4.056 1.154 1.00 0.18 100 ILE A CA 2
ATOM 2814 C C . ILE A 1 72 ? 1.715 4.725 2.527 1.00 0.18 100 ILE A C 2
ATOM 2815 O O . ILE A 1 72 ? 1.562 5.942 2.653 1.00 0.20 100 ILE A O 2
ATOM 2831 N N . SER A 1 73 ? 1.908 3.903 3.543 1.00 0.20 101 SER A N 2
ATOM 2832 C CA . SER A 1 73 ? 2.068 4.356 4.898 1.00 0.20 101 SER A CA 2
ATOM 2833 C C . SER A 1 73 ? 3.546 4.604 5.216 1.00 0.20 101 SER A C 2
ATOM 2834 O O . SER A 1 73 ? 4.450 4.013 4.617 1.00 0.23 101 SER A O 2
ATOM 2842 N N . GLU A 1 74 ? 3.761 5.482 6.174 1.00 0.20 102 GLU A N 2
ATOM 2843 C CA . GLU A 1 74 ? 5.058 5.887 6.636 1.00 0.21 102 GLU A CA 2
ATOM 2844 C C . GLU A 1 74 ? 5.791 4.770 7.390 1.00 0.24 102 GLU A C 2
ATOM 2845 O O . GLU A 1 74 ? 7.019 4.723 7.392 1.00 0.29 102 GLU A O 2
ATOM 2857 N N . GLU A 1 75 ? 5.037 3.883 8.035 1.00 0.27 103 GLU A N 2
ATOM 2858 C CA . GLU A 1 75 ? 5.619 2.741 8.731 1.00 0.34 103 GLU A CA 2
ATOM 2859 C C . GLU A 1 75 ? 6.242 1.756 7.747 1.00 0.31 103 GLU A C 2
ATOM 2860 O O . GLU A 1 75 ? 7.202 1.057 8.077 1.00 0.41 103 GLU A O 2
ATOM 2872 N N . LEU A 1 76 ? 5.696 1.699 6.543 1.00 0.23 104 LEU A N 2
ATOM 2873 C CA . LEU A 1 76 ? 6.154 0.735 5.552 1.00 0.25 104 LEU A CA 2
ATOM 2874 C C . LEU A 1 76 ? 7.244 1.302 4.663 1.00 0.27 104 LEU A C 2
ATOM 2875 O O . LEU A 1 76 ? 8.050 0.551 4.118 1.00 0.29 104 LEU A O 2
ATOM 2891 N N . LEU A 1 77 ? 7.273 2.617 4.501 1.00 0.43 105 LEU A N 2
ATOM 2892 C CA . LEU A 1 77 ? 8.229 3.224 3.611 1.00 0.54 105 LEU A CA 2
ATOM 2893 C C . LEU A 1 77 ? 9.659 2.968 4.089 1.00 0.46 105 LEU A C 2
ATOM 2894 O O . LEU A 1 77 ? 9.926 2.822 5.287 1.00 0.53 105 LEU A O 2
ATOM 2910 N N . MET A 1 78 ? 10.556 2.876 3.130 1.00 0.41 106 MET A N 2
ATOM 2911 C CA . MET A 1 78 ? 11.951 2.601 3.382 1.00 0.45 106 MET A CA 2
ATOM 2912 C C . MET A 1 78 ? 12.810 3.829 3.139 1.00 0.92 106 MET A C 2
ATOM 2913 O O . MET A 1 78 ? 12.947 4.294 2.005 1.00 1.28 106 MET A O 2
ATOM 2927 N N . LYS A 1 79 ? 13.349 4.372 4.212 1.00 1.28 107 LYS A N 2
ATOM 2928 C CA . LYS A 1 79 ? 14.467 5.281 4.108 1.00 1.66 107 LYS A CA 2
ATOM 2929 C C . LYS A 1 79 ? 15.585 4.721 4.968 1.00 1.09 107 LYS A C 2
ATOM 2930 O O . LYS A 1 79 ? 15.551 4.815 6.198 1.00 1.52 107 LYS A O 2
ATOM 2949 N N . ASP A 1 80 ? 16.556 4.114 4.315 1.00 1.16 108 ASP A N 2
ATOM 2950 C CA . ASP A 1 80 ? 17.637 3.432 5.006 1.00 1.22 108 ASP A CA 2
ATOM 2951 C C . ASP A 1 80 ? 18.976 4.005 4.567 1.00 1.17 108 ASP A C 2
ATOM 2952 O O . ASP A 1 80 ? 19.245 4.094 3.372 1.00 1.12 108 ASP A O 2
ATOM 2961 N N . PRO A 1 81 ? 19.831 4.406 5.513 1.00 1.79 109 PRO A N 2
ATOM 2962 C CA . PRO A 1 81 ? 21.152 4.954 5.193 1.00 2.23 109 PRO A CA 2
ATOM 2963 C C . PRO A 1 81 ? 22.135 3.874 4.752 1.00 2.02 109 PRO A C 2
ATOM 2964 O O . PRO A 1 81 ? 23.194 4.169 4.199 1.00 2.25 109 PRO A O 2
ATOM 2975 N N . ASN A 1 82 ? 21.773 2.625 4.999 1.00 1.75 110 ASN A N 2
ATOM 2976 C CA . ASN A 1 82 ? 22.622 1.495 4.660 1.00 1.67 110 ASN A CA 2
ATOM 2977 C C . ASN A 1 82 ? 22.067 0.763 3.442 1.00 1.25 110 ASN A C 2
ATOM 2978 O O . ASN A 1 82 ? 22.779 0.010 2.776 1.00 1.26 110 ASN A O 2
ATOM 2989 N N . TYR A 1 83 ? 20.794 0.988 3.147 1.00 0.95 111 TYR A N 2
ATOM 2990 C CA . TYR A 1 83 ? 20.163 0.333 2.013 1.00 0.70 111 TYR A CA 2
ATOM 2991 C C . TYR A 1 83 ? 19.983 1.292 0.852 1.00 0.60 111 TYR A C 2
ATOM 2992 O O . TYR A 1 83 ? 19.623 2.457 1.026 1.00 0.80 111 TYR A O 2
ATOM 3010 N N . GLN A 1 84 ? 20.248 0.779 -0.329 1.00 0.53 112 GLN A N 2
ATOM 3011 C CA . GLN A 1 84 ? 19.979 1.468 -1.563 1.00 0.55 112 GLN A CA 2
ATOM 3012 C C . GLN A 1 84 ? 19.140 0.557 -2.442 1.00 0.45 112 GLN A C 2
ATOM 3013 O O . GLN A 1 84 ? 19.342 -0.659 -2.437 1.00 0.47 112 GLN A O 2
ATOM 3027 N N . LEU A 1 85 ? 18.201 1.149 -3.172 1.00 0.40 113 LEU A N 2
ATOM 3028 C CA . LEU A 1 85 ? 17.195 0.401 -3.915 1.00 0.33 113 LEU A CA 2
ATOM 3029 C C . LEU A 1 85 ? 17.821 -0.674 -4.796 1.00 0.36 113 LEU A C 2
ATOM 3030 O O . LEU A 1 85 ? 18.477 -0.376 -5.798 1.00 0.43 113 LEU A O 2
ATOM 3046 N N . LYS A 1 86 ? 17.615 -1.925 -4.409 1.00 0.40 114 LYS A N 2
ATOM 3047 C CA . LYS A 1 86 ? 18.184 -3.051 -5.128 1.00 0.47 114 LYS A CA 2
ATOM 3048 C C . LYS A 1 86 ? 17.164 -3.621 -6.092 1.00 0.37 114 LYS A C 2
ATOM 3049 O O . LYS A 1 86 ? 16.000 -3.811 -5.744 1.00 0.33 114 LYS A O 2
ATOM 3068 N N . ASP A 1 87 ? 17.624 -3.922 -7.295 1.00 0.40 115 ASP A N 2
ATOM 3069 C CA . ASP A 1 87 ? 16.755 -4.415 -8.361 1.00 0.41 115 ASP A CA 2
ATOM 3070 C C . ASP A 1 87 ? 16.208 -5.785 -8.019 1.00 0.38 115 ASP A C 2
ATOM 3071 O O . ASP A 1 87 ? 15.193 -6.220 -8.560 1.00 0.42 115 ASP A O 2
ATOM 3080 N N . SER A 1 88 ? 16.892 -6.457 -7.118 1.00 0.38 116 SER A N 2
ATOM 3081 C CA . SER A 1 88 ? 16.579 -7.828 -6.788 1.00 0.44 116 SER A CA 2
ATOM 3082 C C . SER A 1 88 ? 15.522 -7.907 -5.689 1.00 0.40 116 SER A C 2
ATOM 3083 O O . SER A 1 88 ? 14.932 -8.960 -5.455 1.00 0.51 116 SER A O 2
ATOM 3091 N N . ASP A 1 89 ? 15.273 -6.783 -5.024 1.00 0.28 117 ASP A N 2
ATOM 3092 C CA . ASP A 1 89 ? 14.278 -6.737 -3.959 1.00 0.28 117 ASP A CA 2
ATOM 3093 C C . ASP A 1 89 ? 13.004 -6.068 -4.449 1.00 0.22 117 ASP A C 2
ATOM 3094 O O . ASP A 1 89 ? 11.983 -6.060 -3.763 1.00 0.24 117 ASP A O 2
ATOM 3103 N N . ILE A 1 90 ? 13.075 -5.508 -5.646 1.00 0.23 118 ILE A N 2
ATOM 3104 C CA . ILE A 1 90 ? 11.938 -4.835 -6.249 1.00 0.22 118 ILE A CA 2
ATOM 3105 C C . ILE A 1 90 ? 10.875 -5.831 -6.685 1.00 0.26 118 ILE A C 2
ATOM 3106 O O . ILE A 1 90 ? 11.122 -6.694 -7.529 1.00 0.34 118 ILE A O 2
ATOM 3122 N N . VAL A 1 91 ? 9.702 -5.722 -6.086 1.00 0.24 119 VAL A N 2
ATOM 3123 C CA . VAL A 1 91 ? 8.556 -6.484 -6.530 1.00 0.31 119 VAL A CA 2
ATOM 3124 C C . VAL A 1 91 ? 7.721 -5.623 -7.474 1.00 0.27 119 VAL A C 2
ATOM 3125 O O . VAL A 1 91 ? 7.081 -6.124 -8.403 1.00 0.31 119 VAL A O 2
ATOM 3138 N N . ASN A 1 92 ? 7.765 -4.317 -7.236 1.00 0.25 120 ASN A N 2
ATOM 3139 C CA . ASN A 1 92 ? 7.001 -3.345 -8.019 1.00 0.24 120 ASN A CA 2
ATOM 3140 C C . ASN A 1 92 ? 7.631 -1.964 -7.961 1.00 0.23 120 ASN A C 2
ATOM 3141 O O . ASN A 1 92 ? 8.453 -1.669 -7.091 1.00 0.26 120 ASN A O 2
ATOM 3152 N N . GLU A 1 93 ? 7.226 -1.136 -8.904 1.00 0.24 121 GLU A N 2
ATOM 3153 C CA . GLU A 1 93 ? 7.564 0.273 -8.907 1.00 0.25 121 GLU A CA 2
ATOM 3154 C C . GLU A 1 93 ? 6.294 1.100 -8.884 1.00 0.25 121 GLU A C 2
ATOM 3155 O O . GLU A 1 93 ? 5.478 1.035 -9.807 1.00 0.32 121 GLU A O 2
ATOM 3167 N N . ILE A 1 94 ? 6.126 1.856 -7.823 1.00 0.21 122 ILE A N 2
ATOM 3168 C CA . ILE A 1 94 ? 5.016 2.769 -7.716 1.00 0.23 122 ILE A CA 2
ATOM 3169 C C . ILE A 1 94 ? 5.522 4.191 -7.905 1.00 0.26 122 ILE A C 2
ATOM 3170 O O . ILE A 1 94 ? 6.691 4.399 -8.223 1.00 0.25 122 ILE A O 2
ATOM 3186 N N . LYS A 1 95 ? 4.650 5.159 -7.763 1.00 0.30 123 LYS A N 2
ATOM 3187 C CA . LYS A 1 95 ? 4.999 6.532 -8.058 1.00 0.34 123 LYS A CA 2
ATOM 3188 C C . LYS A 1 95 ? 5.879 7.113 -6.971 1.00 0.36 123 LYS A C 2
ATOM 3189 O O . LYS A 1 95 ? 5.455 7.281 -5.831 1.00 0.42 123 LYS A O 2
ATOM 3208 N N . GLY A 1 96 ? 7.117 7.398 -7.336 1.00 0.37 124 GLY A N 2
ATOM 3209 C CA . GLY A 1 96 ? 8.055 7.986 -6.412 1.00 0.42 124 GLY A CA 2
ATOM 3210 C C . GLY A 1 96 ? 8.738 6.951 -5.540 1.00 0.38 124 GLY A C 2
ATOM 3211 O O . GLY A 1 96 ? 9.902 7.109 -5.170 1.00 0.42 124 GLY A O 2
ATOM 3215 N N . GLY A 1 97 ? 8.004 5.909 -5.187 1.00 0.34 125 GLY A N 2
ATOM 3216 C CA . GLY A 1 97 ? 8.555 4.848 -4.377 1.00 0.31 125 GLY A CA 2
ATOM 3217 C C . GLY A 1 97 ? 8.578 3.509 -5.083 1.00 0.25 125 GLY A C 2
ATOM 3218 O O . GLY A 1 97 ? 8.065 3.362 -6.184 1.00 0.29 125 GLY A O 2
ATOM 3222 N N . TYR A 1 98 ? 9.192 2.537 -4.443 1.00 0.19 126 TYR A N 2
ATOM 3223 C CA . TYR A 1 98 ? 9.161 1.160 -4.903 1.00 0.16 126 TYR A CA 2
ATOM 3224 C C . TYR A 1 98 ? 8.668 0.280 -3.776 1.00 0.16 126 TYR A C 2
ATOM 3225 O O . TYR A 1 98 ? 9.289 0.245 -2.720 1.00 0.17 126 TYR A O 2
ATOM 3243 N N . VAL A 1 99 ? 7.575 -0.431 -3.969 1.00 0.18 127 VAL A N 2
ATOM 3244 C CA . VAL A 1 99 ? 7.172 -1.376 -2.952 1.00 0.20 127 VAL A CA 2
ATOM 3245 C C . VAL A 1 99 ? 8.048 -2.615 -3.091 1.00 0.17 127 VAL A C 2
ATOM 3246 O O . VAL A 1 99 ? 8.000 -3.344 -4.087 1.00 0.20 127 VAL A O 2
ATOM 3259 N N . ILE A 1 100 ? 8.887 -2.812 -2.096 1.00 0.14 128 ILE A N 2
ATOM 3260 C CA . ILE A 1 100 ? 10.007 -3.719 -2.207 1.00 0.12 128 ILE A CA 2
ATOM 3261 C C . ILE A 1 100 ? 9.992 -4.768 -1.117 1.00 0.13 128 ILE A C 2
ATOM 3262 O O . ILE A 1 100 ? 9.554 -4.515 0.003 1.00 0.16 128 ILE A O 2
ATOM 3278 N N . LYS A 1 101 ? 10.469 -5.943 -1.458 1.00 0.15 129 LYS A N 2
ATOM 3279 C CA . LYS A 1 101 ? 10.623 -7.006 -0.492 1.00 0.18 129 LYS A CA 2
ATOM 3280 C C . LYS A 1 101 ? 12.102 -7.252 -0.260 1.00 0.19 129 LYS A C 2
ATOM 3281 O O . LYS A 1 101 ? 12.774 -7.884 -1.073 1.00 0.20 129 LYS A O 2
ATOM 3300 N N . VAL A 1 102 ? 12.605 -6.761 0.857 1.00 0.21 130 VAL A N 2
ATOM 3301 C CA . VAL A 1 102 ? 14.007 -6.882 1.170 1.00 0.24 130 VAL A CA 2
ATOM 3302 C C . VAL A 1 102 ? 14.169 -7.602 2.500 1.00 0.29 130 VAL A C 2
ATOM 3303 O O . VAL A 1 102 ? 13.431 -7.333 3.456 1.00 0.29 130 VAL A O 2
ATOM 3316 N N . ASP A 1 103 ? 15.090 -8.556 2.537 1.00 0.36 131 ASP A N 2
ATOM 3317 C CA . ASP A 1 103 ? 15.400 -9.289 3.758 1.00 0.44 131 ASP A CA 2
ATOM 3318 C C . ASP A 1 103 ? 14.152 -10.014 4.282 1.00 0.43 131 ASP A C 2
ATOM 3319 O O . ASP A 1 103 ? 13.979 -10.219 5.483 1.00 0.50 131 ASP A O 2
ATOM 3328 N N . GLY A 1 104 ? 13.268 -10.378 3.353 1.00 0.39 132 GLY A N 2
ATOM 3329 C CA . GLY A 1 104 ? 12.070 -11.122 3.700 1.00 0.40 132 GLY A CA 2
ATOM 3330 C C . GLY A 1 104 ? 10.899 -10.223 4.045 1.00 0.40 132 GLY A C 2
ATOM 3331 O O . GLY A 1 104 ? 9.750 -10.667 4.082 1.00 0.59 132 GLY A O 2
ATOM 3335 N N . LYS A 1 105 ? 11.185 -8.953 4.276 1.00 0.30 133 LYS A N 2
ATOM 3336 C CA . LYS A 1 105 ? 10.173 -8.005 4.706 1.00 0.29 133 LYS A CA 2
ATOM 3337 C C . LYS A 1 105 ? 9.810 -7.049 3.596 1.00 0.26 133 LYS A C 2
ATOM 3338 O O . LYS A 1 105 ? 10.533 -6.909 2.614 1.00 0.33 133 LYS A O 2
ATOM 3357 N N . TYR A 1 106 ? 8.686 -6.389 3.762 1.00 0.25 134 TYR A N 2
ATOM 3358 C CA . TYR A 1 106 ? 8.184 -5.496 2.745 1.00 0.23 134 TYR A CA 2
ATOM 3359 C C . TYR A 1 106 ? 8.306 -4.050 3.172 1.00 0.22 134 TYR A C 2
ATOM 3360 O O . TYR A 1 106 ? 7.992 -3.689 4.310 1.00 0.26 134 TYR A O 2
ATOM 3378 N N . TYR A 1 107 ? 8.777 -3.238 2.249 1.00 0.19 135 TYR A N 2
ATOM 3379 C CA . TYR A 1 107 ? 8.942 -1.818 2.466 1.00 0.20 135 TYR A CA 2
ATOM 3380 C C . TYR A 1 107 ? 8.504 -1.082 1.224 1.00 0.19 135 TYR A C 2
ATOM 3381 O O . TYR A 1 107 ? 8.139 -1.697 0.225 1.00 0.21 135 TYR A O 2
ATOM 3399 N N . VAL A 1 108 ? 8.539 0.227 1.288 1.00 0.21 136 VAL A N 2
ATOM 3400 C CA . VAL A 1 108 ? 8.312 1.047 0.120 1.00 0.22 136 VAL A CA 2
ATOM 3401 C C . VAL A 1 108 ? 9.411 2.082 0.007 1.00 0.23 136 VAL A C 2
ATOM 3402 O O . VAL A 1 108 ? 9.480 3.026 0.786 1.00 0.31 136 VAL A O 2
ATOM 3415 N N . TYR A 1 109 ? 10.254 1.907 -0.986 1.00 0.20 137 TYR A N 2
ATOM 3416 C CA . TYR A 1 109 ? 11.422 2.737 -1.151 1.00 0.24 137 TYR A CA 2
ATOM 3417 C C . TYR A 1 109 ? 11.034 4.071 -1.706 1.00 0.27 137 TYR A C 2
ATOM 3418 O O . TYR A 1 109 ? 10.775 4.209 -2.891 1.00 0.46 137 TYR A O 2
ATOM 3436 N N . LEU A 1 110 ? 11.004 5.054 -0.845 1.00 0.29 138 LEU A N 2
ATOM 3437 C CA . LEU A 1 110 ? 10.603 6.358 -1.259 1.00 0.38 138 LEU A CA 2
ATOM 3438 C C . LEU A 1 110 ? 11.801 7.193 -1.645 1.00 0.44 138 LEU A C 2
ATOM 3439 O O . LEU A 1 110 ? 12.727 7.391 -0.856 1.00 0.50 138 LEU A O 2
ATOM 3455 N N . LYS A 1 111 ? 11.773 7.669 -2.870 1.00 0.46 139 LYS A N 2
ATOM 3456 C CA . LYS A 1 111 ? 12.843 8.490 -3.396 1.00 0.54 139 LYS A CA 2
ATOM 3457 C C . LYS A 1 111 ? 12.717 9.925 -2.881 1.00 0.64 139 LYS A C 2
ATOM 3458 O O . LYS A 1 111 ? 13.655 10.719 -2.981 1.00 0.74 139 LYS A O 2
ATOM 3477 N N . ASP A 1 112 ? 11.550 10.247 -2.324 1.00 0.66 140 ASP A N 2
ATOM 3478 C CA . ASP A 1 112 ? 11.322 11.549 -1.708 1.00 0.78 140 ASP A CA 2
ATOM 3479 C C . ASP A 1 112 ? 10.573 11.377 -0.393 1.00 0.77 140 ASP A C 2
ATOM 3480 O O . ASP A 1 112 ? 9.401 11.728 -0.270 1.00 0.88 140 ASP A O 2
ATOM 3489 N N . ALA A 1 113 ? 11.262 10.814 0.587 1.00 0.73 141 ALA A N 2
ATOM 3490 C CA . ALA A 1 113 ? 10.683 10.585 1.904 1.00 0.79 141 ALA A CA 2
ATOM 3491 C C . ALA A 1 113 ? 10.549 11.888 2.681 1.00 0.97 141 ALA A C 2
ATOM 3492 O O . ALA A 1 113 ? 9.812 11.964 3.663 1.00 1.12 141 ALA A O 2
ATOM 3499 N N . ALA A 1 114 ? 11.250 12.914 2.222 1.00 1.02 142 ALA A N 2
ATOM 3500 C CA . ALA A 1 114 ? 11.298 14.182 2.929 1.00 1.26 142 ALA A CA 2
ATOM 3501 C C . ALA A 1 114 ? 10.013 14.991 2.766 1.00 1.37 142 ALA A C 2
ATOM 3502 O O . ALA A 1 114 ? 9.591 15.680 3.695 1.00 1.60 142 ALA A O 2
ATOM 3509 N N . HIS A 1 115 ? 9.381 14.907 1.600 1.00 1.30 143 HIS A N 2
ATOM 3510 C CA . HIS A 1 115 ? 8.250 15.785 1.300 1.00 1.50 143 HIS A CA 2
ATOM 3511 C C . HIS A 1 115 ? 6.980 14.992 1.023 1.00 1.25 143 HIS A C 2
ATOM 3512 O O . HIS A 1 115 ? 6.006 15.539 0.499 1.00 1.33 143 HIS A O 2
ATOM 3527 N N . ALA A 1 116 ? 6.999 13.713 1.397 1.00 0.99 144 ALA A N 2
ATOM 3528 C CA . ALA A 1 116 ? 5.900 12.790 1.129 1.00 0.77 144 ALA A CA 2
ATOM 3529 C C . ALA A 1 116 ? 5.700 12.563 -0.355 1.00 0.76 144 ALA A C 2
ATOM 3530 O O . ALA A 1 116 ? 5.299 13.453 -1.101 1.00 1.13 144 ALA A O 2
ATOM 3537 N N . ASP A 1 117 ? 5.965 11.348 -0.766 1.00 0.59 145 ASP A N 2
ATOM 3538 C CA . ASP A 1 117 ? 5.765 10.940 -2.135 1.00 0.87 145 ASP A CA 2
ATOM 3539 C C . ASP A 1 117 ? 4.716 9.849 -2.151 1.00 0.66 145 ASP A C 2
ATOM 3540 O O . ASP A 1 117 ? 5.036 8.705 -2.404 1.00 0.75 145 ASP A O 2
ATOM 3549 N N . ASN A 1 118 ? 3.496 10.232 -1.759 1.00 0.48 146 ASN A N 2
ATOM 3550 C CA . ASN A 1 118 ? 2.321 9.342 -1.648 1.00 0.32 146 ASN A CA 2
ATOM 3551 C C . ASN A 1 118 ? 2.327 8.627 -0.306 1.00 0.25 146 ASN A C 2
ATOM 3552 O O . ASN A 1 118 ? 1.749 7.568 -0.130 1.00 0.37 146 ASN A O 2
ATOM 3563 N N . ILE A 1 119 ? 2.927 9.270 0.677 1.00 0.30 147 ILE A N 2
ATOM 3564 C CA . ILE A 1 119 ? 2.904 8.750 2.029 1.00 0.34 147 ILE A CA 2
ATOM 3565 C C . ILE A 1 119 ? 1.948 9.547 2.899 1.00 0.38 147 ILE A C 2
ATOM 3566 O O . ILE A 1 119 ? 2.050 10.771 2.995 1.00 0.46 147 ILE A O 2
ATOM 3582 N N . ARG A 1 120 ? 1.012 8.848 3.511 1.00 0.36 148 ARG A N 2
ATOM 3583 C CA . ARG A 1 120 ? 0.165 9.428 4.535 1.00 0.38 148 ARG A CA 2
ATOM 3584 C C . ARG A 1 120 ? 0.641 8.875 5.862 1.00 0.36 148 ARG A C 2
ATOM 3585 O O . ARG A 1 120 ? 0.661 7.664 6.034 1.00 0.39 148 ARG A O 2
ATOM 3606 N N . THR A 1 121 ? 1.048 9.742 6.778 1.00 0.33 149 THR A N 2
ATOM 3607 C CA . THR A 1 121 ? 1.594 9.286 8.051 1.00 0.31 149 THR A CA 2
ATOM 3608 C C . THR A 1 121 ? 0.513 8.703 8.936 1.00 0.28 149 THR A C 2
ATOM 3609 O O . THR A 1 121 ? -0.652 8.965 8.709 1.00 0.29 149 THR A O 2
ATOM 3620 N N . LYS A 1 122 ? 0.890 7.927 9.944 1.00 0.31 150 LYS A N 2
ATOM 3621 C CA . LYS A 1 122 ? -0.081 7.395 10.892 1.00 0.34 150 LYS A CA 2
ATOM 3622 C C . LYS A 1 122 ? -0.882 8.541 11.473 1.00 0.31 150 LYS A C 2
ATOM 3623 O O . LYS A 1 122 ? -2.068 8.407 11.789 1.00 0.39 150 LYS A O 2
ATOM 3642 N N . GLU A 1 123 ? -0.219 9.678 11.578 1.00 0.29 151 GLU A N 2
ATOM 3643 C CA . GLU A 1 123 ? -0.877 10.904 11.985 1.00 0.34 151 GLU A CA 2
ATOM 3644 C C . GLU A 1 123 ? -1.838 11.394 10.903 1.00 0.36 151 GLU A C 2
ATOM 3645 O O . GLU A 1 123 ? -3.008 11.665 11.178 1.00 0.48 151 GLU A O 2
ATOM 3657 N N . GLU A 1 124 ? -1.351 11.486 9.667 1.00 0.34 152 GLU A N 2
ATOM 3658 C CA . GLU A 1 124 ? -2.163 11.993 8.565 1.00 0.40 152 GLU A CA 2
ATOM 3659 C C . GLU A 1 124 ? -3.284 11.032 8.228 1.00 0.40 152 GLU A C 2
ATOM 3660 O O . GLU A 1 124 ? -4.379 11.457 7.908 1.00 0.50 152 GLU A O 2
ATOM 3672 N N . ILE A 1 125 ? -3.006 9.744 8.296 1.00 0.34 153 ILE A N 2
ATOM 3673 C CA . ILE A 1 125 ? -3.991 8.728 7.981 1.00 0.35 153 ILE A CA 2
ATOM 3674 C C . ILE A 1 125 ? -5.248 8.921 8.821 1.00 0.39 153 ILE A C 2
ATOM 3675 O O . ILE A 1 125 ? -6.363 8.802 8.321 1.00 0.43 153 ILE A O 2
ATOM 3691 N N . LYS A 1 126 ? -5.059 9.249 10.091 1.00 0.42 154 LYS A N 2
ATOM 3692 C CA . LYS A 1 126 ? -6.180 9.463 10.996 1.00 0.50 154 LYS A CA 2
ATOM 3693 C C . LYS A 1 126 ? -6.902 10.769 10.653 1.00 0.56 154 LYS A C 2
ATOM 3694 O O . LYS A 1 126 ? -8.076 10.947 10.968 1.00 0.64 154 LYS A O 2
ATOM 3713 N N . ARG A 1 127 ? -6.192 11.670 9.996 1.00 0.54 155 ARG A N 2
ATOM 3714 C CA . ARG A 1 127 ? -6.790 12.893 9.467 1.00 0.63 155 ARG A CA 2
ATOM 3715 C C . ARG A 1 127 ? -7.537 12.579 8.177 1.00 0.66 155 ARG A C 2
ATOM 3716 O O . ARG A 1 127 ? -8.669 13.016 7.963 1.00 0.80 155 ARG A O 2
ATOM 3737 N N . GLN A 1 128 ? -6.877 11.800 7.333 1.00 0.58 156 GLN A N 2
ATOM 3738 C CA . GLN A 1 128 ? -7.388 11.429 6.025 1.00 0.70 156 GLN A CA 2
ATOM 3739 C C . GLN A 1 128 ? -8.611 10.522 6.151 1.00 0.67 156 GLN A C 2
ATOM 3740 O O . GLN A 1 128 ? -9.452 10.464 5.253 1.00 0.80 156 GLN A O 2
ATOM 3754 N N . LYS A 1 129 ? -8.709 9.827 7.282 1.00 0.55 157 LYS A N 2
ATOM 3755 C CA . LYS A 1 129 ? -9.797 8.884 7.510 1.00 0.54 157 LYS A CA 2
ATOM 3756 C C . LYS A 1 129 ? -11.035 9.583 8.070 1.00 0.62 157 LYS A C 2
ATOM 3757 O O . LYS A 1 129 ? -12.056 8.945 8.321 1.00 0.67 157 LYS A O 2
ATOM 3776 N N . GLN A 1 130 ? -10.941 10.889 8.280 1.00 0.74 158 GLN A N 2
ATOM 3777 C CA . GLN A 1 130 ? -12.077 11.663 8.743 1.00 0.91 158 GLN A CA 2
ATOM 3778 C C . GLN A 1 130 ? -13.002 11.979 7.573 1.00 1.15 158 GLN A C 2
ATOM 3779 O O . GLN A 1 130 ? -14.002 11.257 7.392 1.00 1.78 158 GLN A O 2
ATOM 3793 N N . GLU A 1 131 ? -12.705 12.927 6.810 1.00 1.48 159 GLU A N 2
ATOM 3795 N N . SER A 1 12 ? -30.208 -6.341 7.221 1.00 13.12 40 SER A N 3
ATOM 3796 C CA . SER A 1 12 ? -28.768 -6.329 7.539 1.00 12.82 40 SER A CA 3
ATOM 3797 C C . SER A 1 12 ? -28.021 -5.427 6.564 1.00 12.18 40 SER A C 3
ATOM 3798 O O . SER A 1 12 ? -28.568 -5.032 5.531 1.00 11.93 40 SER A O 3
ATOM 3807 N N . TYR A 1 13 ? -26.780 -5.096 6.892 1.00 12.10 41 TYR A N 3
ATOM 3808 C CA . TYR A 1 13 ? -25.965 -4.247 6.037 1.00 11.74 41 TYR A CA 3
ATOM 3809 C C . TYR A 1 13 ? -24.544 -4.796 5.942 1.00 11.26 41 TYR A C 3
ATOM 3810 O O . TYR A 1 13 ? -23.580 -4.162 6.372 1.00 11.61 41 TYR A O 3
ATOM 3828 N N . ILE A 1 14 ? -24.424 -5.985 5.364 1.00 10.66 42 ILE A N 3
ATOM 3829 C CA . ILE A 1 14 ? -23.135 -6.657 5.247 1.00 10.40 42 ILE A CA 3
ATOM 3830 C C . ILE A 1 14 ? -22.160 -5.817 4.430 1.00 10.44 42 ILE A C 3
ATOM 3831 O O . ILE A 1 14 ? -21.100 -5.427 4.922 1.00 10.49 42 ILE A O 3
ATOM 3847 N N . ASP A 1 15 ? -22.523 -5.526 3.193 1.00 10.68 43 ASP A N 3
ATOM 3848 C CA . ASP A 1 15 ? -21.661 -4.737 2.325 1.00 11.02 43 ASP A CA 3
ATOM 3849 C C . ASP A 1 15 ? -22.467 -4.008 1.266 1.00 11.08 43 ASP A C 3
ATOM 3850 O O . ASP A 1 15 ? -22.324 -2.802 1.071 1.00 11.69 43 ASP A O 3
ATOM 3859 N N . GLY A 1 16 ? -23.313 -4.756 0.599 1.00 10.65 44 GLY A N 3
ATOM 3860 C CA . GLY A 1 16 ? -24.198 -4.194 -0.402 1.00 10.86 44 GLY A CA 3
ATOM 3861 C C . GLY A 1 16 ? -23.721 -4.431 -1.823 1.00 10.53 44 GLY A C 3
ATOM 3862 O O . GLY A 1 16 ? -24.527 -4.461 -2.755 1.00 10.64 44 GLY A O 3
ATOM 3866 N N . ASP A 1 17 ? -22.419 -4.613 -1.999 1.00 10.35 45 ASP A N 3
ATOM 3867 C CA . ASP A 1 17 ? -21.869 -4.850 -3.329 1.00 10.29 45 ASP A CA 3
ATOM 3868 C C . ASP A 1 17 ? -21.131 -6.186 -3.379 1.00 9.54 45 ASP A C 3
ATOM 3869 O O . ASP A 1 17 ? -21.482 -7.071 -4.157 1.00 9.39 45 ASP A O 3
ATOM 3878 N N . GLN A 1 18 ? -20.119 -6.328 -2.531 1.00 9.30 46 GLN A N 3
ATOM 3879 C CA . GLN A 1 18 ? -19.320 -7.542 -2.479 1.00 8.82 46 GLN A CA 3
ATOM 3880 C C . GLN A 1 18 ? -19.993 -8.576 -1.584 1.00 7.96 46 GLN A C 3
ATOM 3881 O O . GLN A 1 18 ? -20.483 -9.599 -2.064 1.00 7.83 46 GLN A O 3
ATOM 3895 N N . ALA A 1 19 ? -19.984 -8.295 -0.283 1.00 7.63 47 ALA A N 3
ATOM 3896 C CA . ALA A 1 19 ? -20.680 -9.104 0.717 1.00 7.10 47 ALA A CA 3
ATOM 3897 C C . ALA A 1 19 ? -20.134 -10.525 0.784 1.00 6.23 47 ALA A C 3
ATOM 3898 O O . ALA A 1 19 ? -20.691 -11.444 0.182 1.00 6.37 47 ALA A O 3
ATOM 3905 N N . GLY A 1 20 ? -19.048 -10.709 1.519 1.00 5.65 48 GLY A N 3
ATOM 3906 C CA . GLY A 1 20 ? -18.499 -12.038 1.683 1.00 5.11 48 GLY A CA 3
ATOM 3907 C C . GLY A 1 20 ? -17.001 -12.049 1.894 1.00 4.06 48 GLY A C 3
ATOM 3908 O O . GLY A 1 20 ? -16.529 -12.127 3.030 1.00 4.07 48 GLY A O 3
ATOM 3912 N N . GLN A 1 21 ? -16.250 -11.965 0.805 1.00 3.63 49 GLN A N 3
ATOM 3913 C CA . GLN A 1 21 ? -14.803 -12.145 0.861 1.00 2.96 49 GLN A CA 3
ATOM 3914 C C . GLN A 1 21 ? -14.054 -10.820 0.804 1.00 2.13 49 GLN A C 3
ATOM 3915 O O . GLN A 1 21 ? -14.636 -9.768 0.542 1.00 2.55 49 GLN A O 3
ATOM 3929 N N . LYS A 1 22 ? -12.755 -10.899 1.057 1.00 1.67 50 LYS A N 3
ATOM 3930 C CA . LYS A 1 22 ? -11.851 -9.768 0.944 1.00 1.23 50 LYS A CA 3
ATOM 3931 C C . LYS A 1 22 ? -10.661 -10.163 0.088 1.00 1.14 50 LYS A C 3
ATOM 3932 O O . LYS A 1 22 ? -10.659 -11.248 -0.504 1.00 1.86 50 LYS A O 3
ATOM 3951 N N . ALA A 1 23 ? -9.671 -9.285 0.028 1.00 0.80 51 ALA A N 3
ATOM 3952 C CA . ALA A 1 23 ? -8.497 -9.466 -0.820 1.00 0.75 51 ALA A CA 3
ATOM 3953 C C . ALA A 1 23 ? -8.910 -9.325 -2.274 1.00 0.83 51 ALA A C 3
ATOM 3954 O O . ALA A 1 23 ? -8.890 -10.283 -3.047 1.00 1.01 51 ALA A O 3
ATOM 3961 N N . GLU A 1 24 ? -9.307 -8.105 -2.603 1.00 0.75 52 GLU A N 3
ATOM 3962 C CA . GLU A 1 24 ? -9.864 -7.752 -3.903 1.00 0.86 52 GLU A CA 3
ATOM 3963 C C . GLU A 1 24 ? -9.022 -8.281 -5.061 1.00 0.97 52 GLU A C 3
ATOM 3964 O O . GLU A 1 24 ? -7.799 -8.106 -5.090 1.00 1.04 52 GLU A O 3
ATOM 3976 N N . ASN A 1 25 ? -9.694 -8.916 -6.014 1.00 1.07 53 ASN A N 3
ATOM 3977 C CA . ASN A 1 25 ? -9.042 -9.424 -7.214 1.00 1.20 53 ASN A CA 3
ATOM 3978 C C . ASN A 1 25 ? -8.943 -8.317 -8.252 1.00 1.20 53 ASN A C 3
ATOM 3979 O O . ASN A 1 25 ? -7.962 -8.220 -8.989 1.00 1.34 53 ASN A O 3
ATOM 3990 N N . LEU A 1 26 ? -9.974 -7.480 -8.295 1.00 1.12 54 LEU A N 3
ATOM 3991 C CA . LEU A 1 26 ? -10.024 -6.363 -9.232 1.00 1.15 54 LEU A CA 3
ATOM 3992 C C . LEU A 1 26 ? -9.125 -5.222 -8.763 1.00 1.13 54 LEU A C 3
ATOM 3993 O O . LEU A 1 26 ? -8.463 -5.317 -7.727 1.00 1.13 54 LEU A O 3
ATOM 4009 N N . THR A 1 27 ? -9.117 -4.148 -9.522 1.00 1.16 55 THR A N 3
ATOM 4010 C CA . THR A 1 27 ? -8.249 -3.016 -9.241 1.00 1.21 55 THR A CA 3
ATOM 4011 C C . THR A 1 27 ? -8.844 -2.152 -8.135 1.00 1.14 55 THR A C 3
ATOM 4012 O O . THR A 1 27 ? -10.056 -2.154 -7.932 1.00 1.09 55 THR A O 3
ATOM 4023 N N . PRO A 1 28 ? -8.001 -1.404 -7.402 1.00 1.18 56 PRO A N 3
ATOM 4024 C CA . PRO A 1 28 ? -8.454 -0.506 -6.332 1.00 1.10 56 PRO A CA 3
ATOM 4025 C C . PRO A 1 28 ? -9.430 0.553 -6.841 1.00 1.05 56 PRO A C 3
ATOM 4026 O O . PRO A 1 28 ? -10.237 1.086 -6.079 1.00 0.97 56 PRO A O 3
ATOM 4037 N N . ASP A 1 29 ? -9.358 0.839 -8.133 1.00 1.13 57 ASP A N 3
ATOM 4038 C CA . ASP A 1 29 ? -10.277 1.775 -8.766 1.00 1.14 57 ASP A CA 3
ATOM 4039 C C . ASP A 1 29 ? -11.656 1.139 -8.847 1.00 1.07 57 ASP A C 3
ATOM 4040 O O . ASP A 1 29 ? -12.667 1.755 -8.502 1.00 1.05 57 ASP A O 3
ATOM 4049 N N . GLU A 1 30 ? -11.668 -0.113 -9.290 1.00 1.09 58 GLU A N 3
ATOM 4050 C CA . GLU A 1 30 ? -12.871 -0.932 -9.312 1.00 1.05 58 GLU A CA 3
ATOM 4051 C C . GLU A 1 30 ? -13.434 -1.096 -7.902 1.00 0.93 58 GLU A C 3
ATOM 4052 O O . GLU A 1 30 ? -14.644 -1.044 -7.695 1.00 0.93 58 GLU A O 3
ATOM 4064 N N . VAL A 1 31 ? -12.534 -1.278 -6.941 1.00 0.86 59 VAL A N 3
ATOM 4065 C CA . VAL A 1 31 ? -12.906 -1.492 -5.541 1.00 0.75 59 VAL A CA 3
ATOM 4066 C C . VAL A 1 31 ? -13.724 -0.334 -4.989 1.00 0.71 59 VAL A C 3
ATOM 4067 O O . VAL A 1 31 ? -14.885 -0.495 -4.612 1.00 0.71 59 VAL A O 3
ATOM 4080 N N . SER A 1 32 ? -13.101 0.832 -4.963 1.00 0.70 60 SER A N 3
ATOM 4081 C CA . SER A 1 32 ? -13.641 1.993 -4.322 1.00 0.70 60 SER A CA 3
ATOM 4082 C C . SER A 1 32 ? -15.007 2.392 -4.857 1.00 0.74 60 SER A C 3
ATOM 4083 O O . SER A 1 32 ? -15.989 2.440 -4.118 1.00 0.72 60 SER A O 3
ATOM 4091 N N . LYS A 1 33 ? -15.049 2.697 -6.137 1.00 0.87 61 LYS A N 3
ATOM 4092 C CA . LYS A 1 33 ? -16.274 3.146 -6.792 1.00 0.96 61 LYS A CA 3
ATOM 4093 C C . LYS A 1 33 ? -17.442 2.192 -6.541 1.00 0.94 61 LYS A C 3
ATOM 4094 O O . LYS A 1 33 ? -18.592 2.621 -6.432 1.00 1.01 61 LYS A O 3
ATOM 4113 N N . ARG A 1 34 ? -17.145 0.903 -6.442 1.00 0.88 62 ARG A N 3
ATOM 4114 C CA . ARG A 1 34 ? -18.166 -0.093 -6.169 1.00 0.89 62 ARG A CA 3
ATOM 4115 C C . ARG A 1 34 ? -18.592 -0.068 -4.705 1.00 0.77 62 ARG A C 3
ATOM 4116 O O . ARG A 1 34 ? -19.782 -0.139 -4.398 1.00 0.82 62 ARG A O 3
ATOM 4137 N N . GLU A 1 35 ? -17.623 0.055 -3.806 1.00 0.68 63 GLU A N 3
ATOM 4138 C CA . GLU A 1 35 ? -17.900 -0.005 -2.375 1.00 0.63 63 GLU A CA 3
ATOM 4139 C C . GLU A 1 35 ? -18.542 1.286 -1.869 1.00 0.66 63 GLU A C 3
ATOM 4140 O O . GLU A 1 35 ? -19.273 1.277 -0.877 1.00 0.73 63 GLU A O 3
ATOM 4152 N N . GLY A 1 36 ? -18.264 2.392 -2.544 1.00 0.69 64 GLY A N 3
ATOM 4153 C CA . GLY A 1 36 ? -18.844 3.660 -2.156 1.00 0.74 64 GLY A CA 3
ATOM 4154 C C . GLY A 1 36 ? -17.798 4.737 -1.973 1.00 0.72 64 GLY A C 3
ATOM 4155 O O . GLY A 1 36 ? -17.819 5.758 -2.667 1.00 0.86 64 GLY A O 3
ATOM 4159 N N . ILE A 1 37 ? -16.877 4.511 -1.046 1.00 0.62 65 ILE A N 3
ATOM 4160 C CA . ILE A 1 37 ? -15.805 5.462 -0.799 1.00 0.67 65 ILE A CA 3
ATOM 4161 C C . ILE A 1 37 ? -14.814 5.452 -1.953 1.00 0.81 65 ILE A C 3
ATOM 4162 O O . ILE A 1 37 ? -14.399 4.394 -2.415 1.00 1.76 65 ILE A O 3
ATOM 4178 N N . ASN A 1 38 ? -14.444 6.629 -2.416 1.00 0.75 66 ASN A N 3
ATOM 4179 C CA . ASN A 1 38 ? -13.489 6.746 -3.506 1.00 0.69 66 ASN A CA 3
ATOM 4180 C C . ASN A 1 38 ? -12.172 7.307 -2.983 1.00 0.61 66 ASN A C 3
ATOM 4181 O O . ASN A 1 38 ? -11.361 7.845 -3.739 1.00 0.64 66 ASN A O 3
ATOM 4192 N N . ALA A 1 39 ? -11.979 7.187 -1.672 1.00 0.54 67 ALA A N 3
ATOM 4193 C CA . ALA A 1 39 ? -10.771 7.677 -1.022 1.00 0.49 67 ALA A CA 3
ATOM 4194 C C . ALA A 1 39 ? -9.539 6.909 -1.486 1.00 0.44 67 ALA A C 3
ATOM 4195 O O . ALA A 1 39 ? -9.636 5.752 -1.905 1.00 0.45 67 ALA A O 3
ATOM 4202 N N . GLU A 1 40 ? -8.386 7.563 -1.395 1.00 0.44 68 GLU A N 3
ATOM 4203 C CA . GLU A 1 40 ? -7.127 6.979 -1.835 1.00 0.42 68 GLU A CA 3
ATOM 4204 C C . GLU A 1 40 ? -6.739 5.805 -0.954 1.00 0.34 68 GLU A C 3
ATOM 4205 O O . GLU A 1 40 ? -6.845 5.874 0.271 1.00 0.35 68 GLU A O 3
ATOM 4217 N N . GLN A 1 41 ? -6.281 4.739 -1.584 1.00 0.31 69 GLN A N 3
ATOM 4218 C CA . GLN A 1 41 ? -5.886 3.546 -0.865 1.00 0.24 69 GLN A CA 3
ATOM 4219 C C . GLN A 1 41 ? -4.514 3.717 -0.251 1.00 0.21 69 GLN A C 3
ATOM 4220 O O . GLN A 1 41 ? -3.505 3.727 -0.952 1.00 0.27 69 GLN A O 3
ATOM 4234 N N . ILE A 1 42 ? -4.492 3.869 1.061 1.00 0.19 70 ILE A N 3
ATOM 4235 C CA . ILE A 1 42 ? -3.250 4.015 1.790 1.00 0.17 70 ILE A CA 3
ATOM 4236 C C . ILE A 1 42 ? -2.831 2.675 2.386 1.00 0.14 70 ILE A C 3
ATOM 4237 O O . ILE A 1 42 ? -3.327 2.268 3.434 1.00 0.14 70 ILE A O 3
ATOM 4253 N N . VAL A 1 43 ? -1.930 1.990 1.701 1.00 0.15 71 VAL A N 3
ATOM 4254 C CA . VAL A 1 43 ? -1.461 0.681 2.127 1.00 0.15 71 VAL A CA 3
ATOM 4255 C C . VAL A 1 43 ? -0.675 0.799 3.432 1.00 0.14 71 VAL A C 3
ATOM 4256 O O . VAL A 1 43 ? 0.379 1.433 3.476 1.00 0.17 71 VAL A O 3
ATOM 4269 N N . ILE A 1 44 ? -1.209 0.212 4.494 1.00 0.14 72 ILE A N 3
ATOM 4270 C CA . ILE A 1 44 ? -0.566 0.253 5.801 1.00 0.17 72 ILE A CA 3
ATOM 4271 C C . ILE A 1 44 ? 0.249 -1.006 6.047 1.00 0.22 72 ILE A C 3
ATOM 4272 O O . ILE A 1 44 ? 1.164 -1.021 6.871 1.00 0.29 72 ILE A O 3
ATOM 4288 N N . LYS A 1 45 ? -0.100 -2.065 5.336 1.00 0.21 73 LYS A N 3
ATOM 4289 C CA . LYS A 1 45 ? 0.616 -3.323 5.433 1.00 0.26 73 LYS A CA 3
ATOM 4290 C C . LYS A 1 45 ? 0.757 -3.971 4.066 1.00 0.24 73 LYS A C 3
ATOM 4291 O O . LYS A 1 45 ? -0.171 -3.943 3.263 1.00 0.25 73 LYS A O 3
ATOM 4310 N N . ILE A 1 46 ? 1.912 -4.568 3.825 1.00 0.28 74 ILE A N 3
ATOM 4311 C CA . ILE A 1 46 ? 2.182 -5.230 2.556 1.00 0.31 74 ILE A CA 3
ATOM 4312 C C . ILE A 1 46 ? 2.498 -6.698 2.797 1.00 0.38 74 ILE A C 3
ATOM 4313 O O . ILE A 1 46 ? 3.119 -7.050 3.802 1.00 0.41 74 ILE A O 3
ATOM 4329 N N . THR A 1 47 ? 2.083 -7.546 1.874 1.00 0.45 75 THR A N 3
ATOM 4330 C CA . THR A 1 47 ? 2.365 -8.966 1.951 1.00 0.54 75 THR A CA 3
ATOM 4331 C C . THR A 1 47 ? 2.745 -9.498 0.573 1.00 0.60 75 THR A C 3
ATOM 4332 O O . THR A 1 47 ? 2.786 -8.732 -0.392 1.00 0.71 75 THR A O 3
ATOM 4343 N N . ASP A 1 48 ? 3.024 -10.787 0.466 1.00 0.70 76 ASP A N 3
ATOM 4344 C CA . ASP A 1 48 ? 3.394 -11.364 -0.819 1.00 0.82 76 ASP A CA 3
ATOM 4345 C C . ASP A 1 48 ? 2.159 -11.567 -1.690 1.00 0.90 76 ASP A C 3
ATOM 4346 O O . ASP A 1 48 ? 2.226 -11.465 -2.915 1.00 1.08 76 ASP A O 3
ATOM 4355 N N . GLN A 1 49 ? 1.027 -11.824 -1.048 1.00 0.94 77 GLN A N 3
ATOM 4356 C CA . GLN A 1 49 ? -0.215 -12.076 -1.767 1.00 1.14 77 GLN A CA 3
ATOM 4357 C C . GLN A 1 49 ? -0.908 -10.771 -2.139 1.00 1.11 77 GLN A C 3
ATOM 4358 O O . GLN A 1 49 ? -1.635 -10.708 -3.126 1.00 1.49 77 GLN A O 3
ATOM 4372 N N . GLY A 1 50 ? -0.674 -9.733 -1.350 1.00 0.78 78 GLY A N 3
ATOM 4373 C CA . GLY A 1 50 ? -1.295 -8.449 -1.606 1.00 0.78 78 GLY A CA 3
ATOM 4374 C C . GLY A 1 50 ? -0.938 -7.432 -0.547 1.00 0.72 78 GLY A C 3
ATOM 4375 O O . GLY A 1 50 ? 0.214 -7.352 -0.120 1.00 0.99 78 GLY A O 3
ATOM 4379 N N . TYR A 1 51 ? -1.920 -6.670 -0.103 1.00 0.43 79 TYR A N 3
ATOM 4380 C CA . TYR A 1 51 ? -1.700 -5.673 0.932 1.00 0.36 79 TYR A CA 3
ATOM 4381 C C . TYR A 1 51 ? -2.987 -5.355 1.656 1.00 0.28 79 TYR A C 3
ATOM 4382 O O . TYR A 1 51 ? -4.059 -5.838 1.290 1.00 0.28 79 TYR A O 3
ATOM 4400 N N . VAL A 1 52 ? -2.874 -4.527 2.675 1.00 0.29 80 VAL A N 3
ATOM 4401 C CA . VAL A 1 52 ? -4.033 -4.032 3.375 1.00 0.27 80 VAL A CA 3
ATOM 4402 C C . VAL A 1 52 ? -3.934 -2.520 3.497 1.00 0.21 80 VAL A C 3
ATOM 4403 O O . VAL A 1 52 ? -2.905 -1.993 3.929 1.00 0.19 80 VAL A O 3
ATOM 4416 N N . THR A 1 53 ? -4.981 -1.825 3.094 1.00 0.22 81 THR A N 3
ATOM 4417 C CA . THR A 1 53 ? -4.978 -0.375 3.095 1.00 0.22 81 THR A CA 3
ATOM 4418 C C . THR A 1 53 ? -5.816 0.177 4.236 1.00 0.22 81 THR A C 3
ATOM 4419 O O . THR A 1 53 ? -6.704 -0.498 4.746 1.00 0.35 81 THR A O 3
ATOM 4430 N N . SER A 1 54 ? -5.510 1.392 4.641 1.00 0.19 82 SER A N 3
ATOM 4431 C CA . SER A 1 54 ? -6.387 2.157 5.495 1.00 0.20 82 SER A CA 3
ATOM 4432 C C . SER A 1 54 ? -6.939 3.305 4.673 1.00 0.24 82 SER A C 3
ATOM 4433 O O . SER A 1 54 ? -6.352 4.388 4.624 1.00 0.29 82 SER A O 3
ATOM 4441 N N . HIS A 1 55 ? -8.058 3.066 4.014 1.00 0.24 83 HIS A N 3
ATOM 4442 C CA . HIS A 1 55 ? -8.591 4.038 3.088 1.00 0.30 83 HIS A CA 3
ATOM 4443 C C . HIS A 1 55 ? -10.029 4.381 3.451 1.00 0.29 83 HIS A C 3
ATOM 4444 O O . HIS A 1 55 ? -10.727 3.583 4.082 1.00 0.27 83 HIS A O 3
ATOM 4458 N N . GLY A 1 56 ? -10.459 5.572 3.076 1.00 0.35 84 GLY A N 3
ATOM 4459 C CA . GLY A 1 56 ? -11.801 6.006 3.394 1.00 0.36 84 GLY A CA 3
ATOM 4460 C C . GLY A 1 56 ? -12.001 6.184 4.882 1.00 0.36 84 GLY A C 3
ATOM 4461 O O . GLY A 1 56 ? -11.738 7.253 5.424 1.00 0.42 84 GLY A O 3
ATOM 4465 N N . ASP A 1 57 ? -12.474 5.136 5.535 1.00 0.33 85 ASP A N 3
ATOM 4466 C CA . ASP A 1 57 ? -12.719 5.162 6.971 1.00 0.36 85 ASP A CA 3
ATOM 4467 C C . ASP A 1 57 ? -12.171 3.899 7.641 1.00 0.33 85 ASP A C 3
ATOM 4468 O O . ASP A 1 57 ? -12.093 3.812 8.869 1.00 0.38 85 ASP A O 3
ATOM 4477 N N . HIS A 1 58 ? -11.745 2.936 6.834 1.00 0.29 86 HIS A N 3
ATOM 4478 C CA . HIS A 1 58 ? -11.477 1.594 7.342 1.00 0.27 86 HIS A CA 3
ATOM 4479 C C . HIS A 1 58 ? -10.238 0.973 6.736 1.00 0.23 86 HIS A C 3
ATOM 4480 O O . HIS A 1 58 ? -9.556 1.571 5.906 1.00 0.21 86 HIS A O 3
ATOM 4494 N N . TYR A 1 59 ? -9.962 -0.244 7.175 1.00 0.24 87 TYR A N 3
ATOM 4495 C CA . TYR A 1 59 ? -8.899 -1.035 6.608 1.00 0.22 87 TYR A CA 3
ATOM 4496 C C . TYR A 1 59 ? -9.498 -1.989 5.595 1.00 0.22 87 TYR A C 3
ATOM 4497 O O . TYR A 1 59 ? -10.446 -2.720 5.903 1.00 0.26 87 TYR A O 3
ATOM 4515 N N . HIS A 1 60 ? -8.943 -1.999 4.405 1.00 0.21 88 HIS A N 3
ATOM 4516 C CA . HIS A 1 60 ? -9.480 -2.807 3.335 1.00 0.25 88 HIS A CA 3
ATOM 4517 C C . HIS A 1 60 ? -8.382 -3.717 2.794 1.00 0.26 88 HIS A C 3
ATOM 4518 O O . HIS A 1 60 ? -7.275 -3.267 2.496 1.00 0.28 88 HIS A O 3
ATOM 4532 N N . TYR A 1 61 ? -8.681 -5.003 2.719 1.00 0.28 89 TYR A N 3
ATOM 4533 C CA . TYR A 1 61 ? -7.702 -6.009 2.325 1.00 0.31 89 TYR A CA 3
ATOM 4534 C C . TYR A 1 61 ? -7.757 -6.246 0.815 1.00 0.36 89 TYR A C 3
ATOM 4535 O O . TYR A 1 61 ? -8.826 -6.495 0.265 1.00 0.44 89 TYR A O 3
ATOM 4553 N N . TYR A 1 62 ? -6.607 -6.172 0.152 1.00 0.45 90 TYR A N 3
ATOM 4554 C CA . TYR A 1 62 ? -6.543 -6.377 -1.294 1.00 0.69 90 TYR A CA 3
ATOM 4555 C C . TYR A 1 62 ? -5.559 -7.489 -1.636 1.00 0.55 90 TYR A C 3
ATOM 4556 O O . TYR A 1 62 ? -4.708 -7.851 -0.824 1.00 0.47 90 TYR A O 3
ATOM 4574 N N . ASN A 1 63 ? -5.669 -8.012 -2.847 1.00 0.67 91 ASN A N 3
ATOM 4575 C CA . ASN A 1 63 ? -4.760 -9.045 -3.321 1.00 0.59 91 ASN A CA 3
ATOM 4576 C C . ASN A 1 63 ? -4.093 -8.582 -4.609 1.00 0.49 91 ASN A C 3
ATOM 4577 O O . ASN A 1 63 ? -4.676 -7.810 -5.374 1.00 0.69 91 ASN A O 3
ATOM 4588 N N . GLY A 1 64 ? -2.884 -9.051 -4.849 1.00 0.40 92 GLY A N 3
ATOM 4589 C CA . GLY A 1 64 ? -2.158 -8.663 -6.040 1.00 0.41 92 GLY A CA 3
ATOM 4590 C C . GLY A 1 64 ? -1.084 -7.631 -5.759 1.00 0.33 92 GLY A C 3
ATOM 4591 O O . GLY A 1 64 ? -0.641 -7.470 -4.621 1.00 0.47 92 GLY A O 3
ATOM 4595 N N . LYS A 1 65 ? -0.666 -6.932 -6.804 1.00 0.40 93 LYS A N 3
ATOM 4596 C CA . LYS A 1 65 ? 0.388 -5.936 -6.701 1.00 0.35 93 LYS A CA 3
ATOM 4597 C C . LYS A 1 65 ? -0.171 -4.558 -6.388 1.00 0.35 93 LYS A C 3
ATOM 4598 O O . LYS A 1 65 ? -1.332 -4.259 -6.679 1.00 0.47 93 LYS A O 3
ATOM 4617 N N . VAL A 1 66 ? 0.670 -3.730 -5.786 1.00 0.31 94 VAL A N 3
ATOM 4618 C CA . VAL A 1 66 ? 0.311 -2.360 -5.457 1.00 0.29 94 VAL A CA 3
ATOM 4619 C C . VAL A 1 66 ? 0.294 -1.517 -6.726 1.00 0.28 94 VAL A C 3
ATOM 4620 O O . VAL A 1 66 ? 1.263 -1.519 -7.481 1.00 0.30 94 VAL A O 3
ATOM 4633 N N . PRO A 1 67 ? -0.802 -0.796 -6.988 1.00 0.27 95 PRO A N 3
ATOM 4634 C CA . PRO A 1 67 ? -0.916 0.023 -8.186 1.00 0.28 95 PRO A CA 3
ATOM 4635 C C . PRO A 1 67 ? -0.011 1.243 -8.140 1.00 0.25 95 PRO A C 3
ATOM 4636 O O . PRO A 1 67 ? 0.418 1.661 -7.064 1.00 0.27 95 PRO A O 3
ATOM 4647 N N . TYR A 1 68 ? 0.264 1.807 -9.299 1.00 0.26 96 TYR A N 3
ATOM 4648 C CA . TYR A 1 68 ? 1.188 2.928 -9.419 1.00 0.27 96 TYR A CA 3
ATOM 4649 C C . TYR A 1 68 ? 0.800 4.064 -8.469 1.00 0.26 96 TYR A C 3
ATOM 4650 O O . TYR A 1 68 ? 1.643 4.595 -7.737 1.00 0.30 96 TYR A O 3
ATOM 4668 N N . ASP A 1 69 ? -0.483 4.393 -8.442 1.00 0.28 97 ASP A N 3
ATOM 4669 C CA . ASP A 1 69 ? -0.942 5.577 -7.724 1.00 0.33 97 ASP A CA 3
ATOM 4670 C C . ASP A 1 69 ? -1.419 5.250 -6.308 1.00 0.32 97 ASP A C 3
ATOM 4671 O O . ASP A 1 69 ? -2.063 6.078 -5.666 1.00 0.38 97 ASP A O 3
ATOM 4680 N N . ALA A 1 70 ? -1.101 4.062 -5.815 1.00 0.27 98 ALA A N 3
ATOM 4681 C CA . ALA A 1 70 ? -1.465 3.703 -4.448 1.00 0.27 98 ALA A CA 3
ATOM 4682 C C . ALA A 1 70 ? -0.621 4.474 -3.454 1.00 0.26 98 ALA A C 3
ATOM 4683 O O . ALA A 1 70 ? 0.557 4.730 -3.693 1.00 0.40 98 ALA A O 3
ATOM 4690 N N . ILE A 1 71 ? -1.244 4.844 -2.350 1.00 0.18 99 ILE A N 3
ATOM 4691 C CA . ILE A 1 71 ? -0.597 5.607 -1.299 1.00 0.17 99 ILE A CA 3
ATOM 4692 C C . ILE A 1 71 ? -0.099 4.651 -0.219 1.00 0.16 99 ILE A C 3
ATOM 4693 O O . ILE A 1 71 ? -0.747 3.646 0.058 1.00 0.16 99 ILE A O 3
ATOM 4709 N N . ILE A 1 72 ? 1.050 4.935 0.367 1.00 0.17 100 ILE A N 3
ATOM 4710 C CA . ILE A 1 72 ? 1.627 4.048 1.365 1.00 0.18 100 ILE A CA 3
ATOM 4711 C C . ILE A 1 72 ? 1.710 4.719 2.732 1.00 0.18 100 ILE A C 3
ATOM 4712 O O . ILE A 1 72 ? 1.887 5.931 2.834 1.00 0.20 100 ILE A O 3
ATOM 4728 N N . SER A 1 73 ? 1.561 3.917 3.775 1.00 0.20 101 SER A N 3
ATOM 4729 C CA . SER A 1 73 ? 1.763 4.368 5.139 1.00 0.20 101 SER A CA 3
ATOM 4730 C C . SER A 1 73 ? 3.253 4.552 5.416 1.00 0.20 101 SER A C 3
ATOM 4731 O O . SER A 1 73 ? 4.090 3.776 4.949 1.00 0.23 101 SER A O 3
ATOM 4739 N N . GLU A 1 74 ? 3.563 5.579 6.201 1.00 0.20 102 GLU A N 3
ATOM 4740 C CA . GLU A 1 74 ? 4.937 5.950 6.520 1.00 0.21 102 GLU A CA 3
ATOM 4741 C C . GLU A 1 74 ? 5.661 4.819 7.244 1.00 0.24 102 GLU A C 3
ATOM 4742 O O . GLU A 1 74 ? 6.887 4.730 7.200 1.00 0.29 102 GLU A O 3
ATOM 4754 N N . GLU A 1 75 ? 4.892 3.951 7.893 1.00 0.27 103 GLU A N 3
ATOM 4755 C CA . GLU A 1 75 ? 5.442 2.809 8.600 1.00 0.34 103 GLU A CA 3
ATOM 4756 C C . GLU A 1 75 ? 6.060 1.795 7.647 1.00 0.31 103 GLU A C 3
ATOM 4757 O O . GLU A 1 75 ? 6.917 1.001 8.036 1.00 0.41 103 GLU A O 3
ATOM 4769 N N . LEU A 1 76 ? 5.629 1.827 6.399 1.00 0.23 104 LEU A N 3
ATOM 4770 C CA . LEU A 1 76 ? 6.121 0.889 5.405 1.00 0.25 104 LEU A CA 3
ATOM 4771 C C . LEU A 1 76 ? 7.318 1.452 4.662 1.00 0.27 104 LEU A C 3
ATOM 4772 O O . LEU A 1 76 ? 7.897 0.779 3.817 1.00 0.29 104 LEU A O 3
ATOM 4788 N N . LEU A 1 77 ? 7.691 2.683 4.977 1.00 0.43 105 LEU A N 3
ATOM 4789 C CA . LEU A 1 77 ? 8.852 3.289 4.371 1.00 0.54 105 LEU A CA 3
ATOM 4790 C C . LEU A 1 77 ? 10.099 2.500 4.685 1.00 0.46 105 LEU A C 3
ATOM 4791 O O . LEU A 1 77 ? 10.236 1.910 5.761 1.00 0.53 105 LEU A O 3
ATOM 4807 N N . MET A 1 78 ? 10.995 2.486 3.724 1.00 0.41 106 MET A N 3
ATOM 4808 C CA . MET A 1 78 ? 12.229 1.753 3.845 1.00 0.45 106 MET A CA 3
ATOM 4809 C C . MET A 1 78 ? 13.127 2.357 4.914 1.00 0.92 106 MET A C 3
ATOM 4810 O O . MET A 1 78 ? 13.103 3.562 5.176 1.00 1.28 106 MET A O 3
ATOM 4824 N N . LYS A 1 79 ? 13.906 1.479 5.511 1.00 1.28 107 LYS A N 3
ATOM 4825 C CA . LYS A 1 79 ? 14.920 1.822 6.472 1.00 1.66 107 LYS A CA 3
ATOM 4826 C C . LYS A 1 79 ? 16.016 2.621 5.784 1.00 1.09 107 LYS A C 3
ATOM 4827 O O . LYS A 1 79 ? 16.076 2.651 4.559 1.00 1.52 107 LYS A O 3
ATOM 4846 N N . ASP A 1 80 ? 16.856 3.245 6.592 1.00 1.16 108 ASP A N 3
ATOM 4847 C CA . ASP A 1 80 ? 17.761 4.331 6.225 1.00 1.22 108 ASP A CA 3
ATOM 4848 C C . ASP A 1 80 ? 18.170 4.398 4.753 1.00 1.17 108 ASP A C 3
ATOM 4849 O O . ASP A 1 80 ? 18.452 3.385 4.112 1.00 1.12 108 ASP A O 3
ATOM 4858 N N . PRO A 1 81 ? 18.288 5.643 4.244 1.00 1.79 109 PRO A N 3
ATOM 4859 C CA . PRO A 1 81 ? 18.647 5.936 2.847 1.00 2.23 109 PRO A CA 3
ATOM 4860 C C . PRO A 1 81 ? 20.056 5.473 2.517 1.00 2.02 109 PRO A C 3
ATOM 4861 O O . PRO A 1 81 ? 20.524 5.606 1.387 1.00 2.25 109 PRO A O 3
ATOM 4872 N N . ASN A 1 82 ? 20.730 4.945 3.530 1.00 1.75 110 ASN A N 3
ATOM 4873 C CA . ASN A 1 82 ? 22.017 4.294 3.336 1.00 1.67 110 ASN A CA 3
ATOM 4874 C C . ASN A 1 82 ? 21.801 3.033 2.506 1.00 1.25 110 ASN A C 3
ATOM 4875 O O . ASN A 1 82 ? 22.717 2.520 1.866 1.00 1.26 110 ASN A O 3
ATOM 4886 N N . TYR A 1 83 ? 20.560 2.558 2.514 1.00 0.95 111 TYR A N 3
ATOM 4887 C CA . TYR A 1 83 ? 20.141 1.475 1.643 1.00 0.70 111 TYR A CA 3
ATOM 4888 C C . TYR A 1 83 ? 19.950 2.003 0.232 1.00 0.60 111 TYR A C 3
ATOM 4889 O O . TYR A 1 83 ? 19.475 3.122 0.035 1.00 0.80 111 TYR A O 3
ATOM 4907 N N . GLN A 1 84 ? 20.317 1.198 -0.741 1.00 0.53 112 GLN A N 3
ATOM 4908 C CA . GLN A 1 84 ? 20.120 1.554 -2.125 1.00 0.55 112 GLN A CA 3
ATOM 4909 C C . GLN A 1 84 ? 19.196 0.554 -2.798 1.00 0.45 112 GLN A C 3
ATOM 4910 O O . GLN A 1 84 ? 19.354 -0.658 -2.632 1.00 0.47 112 GLN A O 3
ATOM 4924 N N . LEU A 1 85 ? 18.235 1.083 -3.552 1.00 0.40 113 LEU A N 3
ATOM 4925 C CA . LEU A 1 85 ? 17.174 0.295 -4.160 1.00 0.33 113 LEU A CA 3
ATOM 4926 C C . LEU A 1 85 ? 17.728 -0.894 -4.937 1.00 0.36 113 LEU A C 3
ATOM 4927 O O . LEU A 1 85 ? 18.352 -0.736 -5.988 1.00 0.43 113 LEU A O 3
ATOM 4943 N N . LYS A 1 86 ? 17.497 -2.082 -4.400 1.00 0.40 114 LYS A N 3
ATOM 4944 C CA . LYS A 1 86 ? 17.959 -3.313 -5.017 1.00 0.47 114 LYS A CA 3
ATOM 4945 C C . LYS A 1 86 ? 16.911 -3.859 -5.966 1.00 0.37 114 LYS A C 3
ATOM 4946 O O . LYS A 1 86 ? 15.789 -4.164 -5.565 1.00 0.33 114 LYS A O 3
ATOM 4965 N N . ASP A 1 87 ? 17.298 -3.992 -7.224 1.00 0.40 115 ASP A N 3
ATOM 4966 C CA . ASP A 1 87 ? 16.417 -4.499 -8.270 1.00 0.41 115 ASP A CA 3
ATOM 4967 C C . ASP A 1 87 ? 16.006 -5.933 -7.973 1.00 0.38 115 ASP A C 3
ATOM 4968 O O . ASP A 1 87 ? 14.949 -6.393 -8.402 1.00 0.42 115 ASP A O 3
ATOM 4977 N N . SER A 1 88 ? 16.840 -6.621 -7.207 1.00 0.38 116 SER A N 3
ATOM 4978 C CA . SER A 1 88 ? 16.569 -8.000 -6.825 1.00 0.44 116 SER A CA 3
ATOM 4979 C C . SER A 1 88 ? 15.545 -8.055 -5.687 1.00 0.40 116 SER A C 3
ATOM 4980 O O . SER A 1 88 ? 14.953 -9.104 -5.418 1.00 0.51 116 SER A O 3
ATOM 4988 N N . ASP A 1 89 ? 15.322 -6.920 -5.033 1.00 0.28 117 ASP A N 3
ATOM 4989 C CA . ASP A 1 89 ? 14.382 -6.855 -3.919 1.00 0.28 117 ASP A CA 3
ATOM 4990 C C . ASP A 1 89 ? 13.068 -6.228 -4.362 1.00 0.22 117 ASP A C 3
ATOM 4991 O O . ASP A 1 89 ? 12.025 -6.442 -3.745 1.00 0.24 117 ASP A O 3
ATOM 5000 N N . ILE A 1 90 ? 13.128 -5.453 -5.437 1.00 0.23 118 ILE A N 3
ATOM 5001 C CA . ILE A 1 90 ? 11.946 -4.804 -5.983 1.00 0.22 118 ILE A CA 3
ATOM 5002 C C . ILE A 1 90 ? 10.923 -5.826 -6.439 1.00 0.26 118 ILE A C 3
ATOM 5003 O O . ILE A 1 90 ? 11.233 -6.735 -7.207 1.00 0.34 118 ILE A O 3
ATOM 5019 N N . VAL A 1 91 ? 9.710 -5.684 -5.942 1.00 0.24 119 VAL A N 3
ATOM 5020 C CA . VAL A 1 91 ? 8.613 -6.498 -6.401 1.00 0.31 119 VAL A CA 3
ATOM 5021 C C . VAL A 1 91 ? 7.759 -5.694 -7.381 1.00 0.27 119 VAL A C 3
ATOM 5022 O O . VAL A 1 91 ? 7.276 -6.221 -8.385 1.00 0.31 119 VAL A O 3
ATOM 5035 N N . ASN A 1 92 ? 7.603 -4.406 -7.087 1.00 0.25 120 ASN A N 3
ATOM 5036 C CA . ASN A 1 92 ? 6.811 -3.508 -7.927 1.00 0.24 120 ASN A CA 3
ATOM 5037 C C . ASN A 1 92 ? 7.231 -2.056 -7.689 1.00 0.23 120 ASN A C 3
ATOM 5038 O O . ASN A 1 92 ? 7.926 -1.751 -6.721 1.00 0.26 120 ASN A O 3
ATOM 5049 N N . GLU A 1 93 ? 6.810 -1.172 -8.576 1.00 0.24 121 GLU A N 3
ATOM 5050 C CA . GLU A 1 93 ? 7.135 0.246 -8.479 1.00 0.25 121 GLU A CA 3
ATOM 5051 C C . GLU A 1 93 ? 5.868 1.087 -8.411 1.00 0.25 121 GLU A C 3
ATOM 5052 O O . GLU A 1 93 ? 4.925 0.879 -9.178 1.00 0.32 121 GLU A O 3
ATOM 5064 N N . ILE A 1 94 ? 5.857 2.035 -7.494 1.00 0.21 122 ILE A N 3
ATOM 5065 C CA . ILE A 1 94 ? 4.760 2.974 -7.364 1.00 0.23 122 ILE A CA 3
ATOM 5066 C C . ILE A 1 94 ? 5.288 4.384 -7.590 1.00 0.26 122 ILE A C 3
ATOM 5067 O O . ILE A 1 94 ? 6.455 4.554 -7.940 1.00 0.25 122 ILE A O 3
ATOM 5083 N N . LYS A 1 95 ? 4.445 5.387 -7.440 1.00 0.30 123 LYS A N 3
ATOM 5084 C CA . LYS A 1 95 ? 4.856 6.752 -7.709 1.00 0.34 123 LYS A CA 3
ATOM 5085 C C . LYS A 1 95 ? 5.873 7.242 -6.691 1.00 0.36 123 LYS A C 3
ATOM 5086 O O . LYS A 1 95 ? 5.577 7.363 -5.507 1.00 0.42 123 LYS A O 3
ATOM 5105 N N . GLY A 1 96 ? 7.085 7.490 -7.171 1.00 0.37 124 GLY A N 3
ATOM 5106 C CA . GLY A 1 96 ? 8.136 8.023 -6.328 1.00 0.42 124 GLY A CA 3
ATOM 5107 C C . GLY A 1 96 ? 8.799 6.964 -5.468 1.00 0.38 124 GLY A C 3
ATOM 5108 O O . GLY A 1 96 ? 9.992 7.049 -5.166 1.00 0.42 124 GLY A O 3
ATOM 5112 N N . GLY A 1 97 ? 8.024 5.973 -5.064 1.00 0.34 125 GLY A N 3
ATOM 5113 C CA . GLY A 1 97 ? 8.546 4.913 -4.237 1.00 0.31 125 GLY A CA 3
ATOM 5114 C C . GLY A 1 97 ? 8.523 3.567 -4.926 1.00 0.25 125 GLY A C 3
ATOM 5115 O O . GLY A 1 97 ? 7.832 3.373 -5.920 1.00 0.29 125 GLY A O 3
ATOM 5119 N N . TYR A 1 98 ? 9.297 2.635 -4.409 1.00 0.19 126 TYR A N 3
ATOM 5120 C CA . TYR A 1 98 ? 9.258 1.270 -4.882 1.00 0.16 126 TYR A CA 3
ATOM 5121 C C . TYR A 1 98 ? 8.766 0.369 -3.780 1.00 0.16 126 TYR A C 3
ATOM 5122 O O . TYR A 1 98 ? 9.363 0.316 -2.707 1.00 0.17 126 TYR A O 3
ATOM 5140 N N . VAL A 1 99 ? 7.674 -0.326 -4.028 1.00 0.18 127 VAL A N 3
ATOM 5141 C CA . VAL A 1 99 ? 7.217 -1.310 -3.080 1.00 0.20 127 VAL A CA 3
ATOM 5142 C C . VAL A 1 99 ? 8.086 -2.550 -3.244 1.00 0.17 127 VAL A C 3
ATOM 5143 O O . VAL A 1 99 ? 8.029 -3.262 -4.251 1.00 0.20 127 VAL A O 3
ATOM 5156 N N . ILE A 1 100 ? 8.910 -2.784 -2.247 1.00 0.14 128 ILE A N 3
ATOM 5157 C CA . ILE A 1 100 ? 10.005 -3.720 -2.374 1.00 0.12 128 ILE A CA 3
ATOM 5158 C C . ILE A 1 100 ? 10.012 -4.709 -1.234 1.00 0.13 128 ILE A C 3
ATOM 5159 O O . ILE A 1 100 ? 9.551 -4.412 -0.135 1.00 0.16 128 ILE A O 3
ATOM 5175 N N . LYS A 1 101 ? 10.531 -5.883 -1.500 1.00 0.15 129 LYS A N 3
ATOM 5176 C CA . LYS A 1 101 ? 10.688 -6.879 -0.468 1.00 0.18 129 LYS A CA 3
ATOM 5177 C C . LYS A 1 101 ? 12.162 -7.192 -0.293 1.00 0.19 129 LYS A C 3
ATOM 5178 O O . LYS A 1 101 ? 12.759 -7.908 -1.097 1.00 0.20 129 LYS A O 3
ATOM 5197 N N . VAL A 1 102 ? 12.739 -6.659 0.767 1.00 0.21 130 VAL A N 3
ATOM 5198 C CA . VAL A 1 102 ? 14.141 -6.845 1.044 1.00 0.24 130 VAL A CA 3
ATOM 5199 C C . VAL A 1 102 ? 14.296 -7.592 2.359 1.00 0.29 130 VAL A C 3
ATOM 5200 O O . VAL A 1 102 ? 13.576 -7.316 3.326 1.00 0.29 130 VAL A O 3
ATOM 5213 N N . ASP A 1 103 ? 15.179 -8.581 2.370 1.00 0.36 131 ASP A N 3
ATOM 5214 C CA . ASP A 1 103 ? 15.471 -9.342 3.579 1.00 0.44 131 ASP A CA 3
ATOM 5215 C C . ASP A 1 103 ? 14.204 -10.035 4.098 1.00 0.43 131 ASP A C 3
ATOM 5216 O O . ASP A 1 103 ? 14.028 -10.253 5.299 1.00 0.50 131 ASP A O 3
ATOM 5225 N N . GLY A 1 104 ? 13.311 -10.367 3.172 1.00 0.39 132 GLY A N 3
ATOM 5226 C CA . GLY A 1 104 ? 12.082 -11.058 3.521 1.00 0.40 132 GLY A CA 3
ATOM 5227 C C . GLY A 1 104 ? 10.999 -10.121 4.024 1.00 0.40 132 GLY A C 3
ATOM 5228 O O . GLY A 1 104 ? 9.916 -10.562 4.410 1.00 0.59 132 GLY A O 3
ATOM 5232 N N . LYS A 1 105 ? 11.280 -8.828 4.014 1.00 0.30 133 LYS A N 3
ATOM 5233 C CA . LYS A 1 105 ? 10.342 -7.837 4.516 1.00 0.29 133 LYS A CA 3
ATOM 5234 C C . LYS A 1 105 ? 9.986 -6.833 3.448 1.00 0.26 133 LYS A C 3
ATOM 5235 O O . LYS A 1 105 ? 10.769 -6.567 2.544 1.00 0.33 133 LYS A O 3
ATOM 5254 N N . TYR A 1 106 ? 8.808 -6.268 3.571 1.00 0.25 134 TYR A N 3
ATOM 5255 C CA . TYR A 1 106 ? 8.306 -5.343 2.576 1.00 0.23 134 TYR A CA 3
ATOM 5256 C C . TYR A 1 106 ? 8.471 -3.907 3.026 1.00 0.22 134 TYR A C 3
ATOM 5257 O O . TYR A 1 106 ? 8.137 -3.549 4.158 1.00 0.26 134 TYR A O 3
ATOM 5275 N N . TYR A 1 107 ? 8.988 -3.097 2.128 1.00 0.19 135 TYR A N 3
ATOM 5276 C CA . TYR A 1 107 ? 9.182 -1.686 2.374 1.00 0.20 135 TYR A CA 3
ATOM 5277 C C . TYR A 1 107 ? 8.777 -0.910 1.147 1.00 0.19 135 TYR A C 3
ATOM 5278 O O . TYR A 1 107 ? 8.516 -1.483 0.091 1.00 0.21 135 TYR A O 3
ATOM 5296 N N . VAL A 1 108 ? 8.719 0.390 1.291 1.00 0.21 136 VAL A N 3
ATOM 5297 C CA . VAL A 1 108 ? 8.529 1.266 0.168 1.00 0.22 136 VAL A CA 3
ATOM 5298 C C . VAL A 1 108 ? 9.699 2.228 0.078 1.00 0.23 136 VAL A C 3
ATOM 5299 O O . VAL A 1 108 ? 9.908 3.075 0.950 1.00 0.31 136 VAL A O 3
ATOM 5312 N N . TYR A 1 109 ? 10.481 2.047 -0.967 1.00 0.20 137 TYR A N 3
ATOM 5313 C CA . TYR A 1 109 ? 11.652 2.861 -1.216 1.00 0.24 137 TYR A CA 3
ATOM 5314 C C . TYR A 1 109 ? 11.244 4.173 -1.824 1.00 0.27 137 TYR A C 3
ATOM 5315 O O . TYR A 1 109 ? 10.927 4.252 -3.000 1.00 0.46 137 TYR A O 3
ATOM 5333 N N . LEU A 1 110 ? 11.253 5.200 -1.017 1.00 0.29 138 LEU A N 3
ATOM 5334 C CA . LEU A 1 110 ? 10.845 6.493 -1.480 1.00 0.38 138 LEU A CA 3
ATOM 5335 C C . LEU A 1 110 ? 12.042 7.308 -1.919 1.00 0.44 138 LEU A C 3
ATOM 5336 O O . LEU A 1 110 ? 12.998 7.490 -1.165 1.00 0.50 138 LEU A O 3
ATOM 5352 N N . LYS A 1 111 ? 11.984 7.780 -3.149 1.00 0.46 139 LYS A N 3
ATOM 5353 C CA . LYS A 1 111 ? 13.035 8.625 -3.686 1.00 0.54 139 LYS A CA 3
ATOM 5354 C C . LYS A 1 111 ? 12.908 10.044 -3.135 1.00 0.64 139 LYS A C 3
ATOM 5355 O O . LYS A 1 111 ? 13.879 10.800 -3.103 1.00 0.74 139 LYS A O 3
ATOM 5374 N N . ASP A 1 112 ? 11.708 10.393 -2.682 1.00 0.66 140 ASP A N 3
ATOM 5375 C CA . ASP A 1 112 ? 11.466 11.694 -2.073 1.00 0.78 140 ASP A CA 3
ATOM 5376 C C . ASP A 1 112 ? 10.797 11.505 -0.719 1.00 0.77 140 ASP A C 3
ATOM 5377 O O . ASP A 1 112 ? 9.583 11.654 -0.580 1.00 0.88 140 ASP A O 3
ATOM 5386 N N . ALA A 1 113 ? 11.601 11.175 0.280 1.00 0.73 141 ALA A N 3
ATOM 5387 C CA . ALA A 1 113 ? 11.094 10.899 1.617 1.00 0.79 141 ALA A CA 3
ATOM 5388 C C . ALA A 1 113 ? 10.813 12.185 2.380 1.00 0.97 141 ALA A C 3
ATOM 5389 O O . ALA A 1 113 ? 10.252 12.161 3.477 1.00 1.12 141 ALA A O 3
ATOM 5396 N N . ALA A 1 114 ? 11.195 13.307 1.793 1.00 1.02 142 ALA A N 3
ATOM 5397 C CA . ALA A 1 114 ? 11.101 14.582 2.479 1.00 1.26 142 ALA A CA 3
ATOM 5398 C C . ALA A 1 114 ? 9.779 15.286 2.194 1.00 1.37 142 ALA A C 3
ATOM 5399 O O . ALA A 1 114 ? 9.162 15.843 3.100 1.00 1.60 142 ALA A O 3
ATOM 5406 N N . HIS A 1 115 ? 9.337 15.256 0.941 1.00 1.30 143 HIS A N 3
ATOM 5407 C CA . HIS A 1 115 ? 8.138 16.001 0.548 1.00 1.50 143 HIS A CA 3
ATOM 5408 C C . HIS A 1 115 ? 6.913 15.100 0.488 1.00 1.25 143 HIS A C 3
ATOM 5409 O O . HIS A 1 115 ? 5.837 15.539 0.082 1.00 1.33 143 HIS A O 3
ATOM 5424 N N . ALA A 1 116 ? 7.094 13.849 0.907 1.00 0.99 144 ALA A N 3
ATOM 5425 C CA . ALA A 1 116 ? 6.055 12.827 0.826 1.00 0.77 144 ALA A CA 3
ATOM 5426 C C . ALA A 1 116 ? 5.687 12.517 -0.613 1.00 0.76 144 ALA A C 3
ATOM 5427 O O . ALA A 1 116 ? 4.964 13.263 -1.267 1.00 1.13 144 ALA A O 3
ATOM 5434 N N . ASP A 1 117 ? 6.175 11.396 -1.088 1.00 0.59 145 ASP A N 3
ATOM 5435 C CA . ASP A 1 117 ? 5.885 10.941 -2.428 1.00 0.87 145 ASP A CA 3
ATOM 5436 C C . ASP A 1 117 ? 4.869 9.820 -2.349 1.00 0.66 145 ASP A C 3
ATOM 5437 O O . ASP A 1 117 ? 5.185 8.684 -2.643 1.00 0.75 145 ASP A O 3
ATOM 5446 N N . ASN A 1 118 ? 3.682 10.178 -1.855 1.00 0.48 146 ASN A N 3
ATOM 5447 C CA . ASN A 1 118 ? 2.531 9.270 -1.654 1.00 0.32 146 ASN A CA 3
ATOM 5448 C C . ASN A 1 118 ? 2.645 8.528 -0.330 1.00 0.25 146 ASN A C 3
ATOM 5449 O O . ASN A 1 118 ? 1.984 7.527 -0.091 1.00 0.37 146 ASN A O 3
ATOM 5460 N N . ILE A 1 119 ? 3.434 9.069 0.575 1.00 0.30 147 ILE A N 3
ATOM 5461 C CA . ILE A 1 119 ? 3.509 8.502 1.906 1.00 0.34 147 ILE A CA 3
ATOM 5462 C C . ILE A 1 119 ? 2.620 9.262 2.870 1.00 0.38 147 ILE A C 3
ATOM 5463 O O . ILE A 1 119 ? 2.786 10.465 3.088 1.00 0.46 147 ILE A O 3
ATOM 5479 N N . ARG A 1 120 ? 1.671 8.541 3.424 1.00 0.36 148 ARG A N 3
ATOM 5480 C CA . ARG A 1 120 ? 0.750 9.064 4.380 1.00 0.38 148 ARG A CA 3
ATOM 5481 C C . ARG A 1 120 ? 1.205 8.650 5.769 1.00 0.36 148 ARG A C 3
ATOM 5482 O O . ARG A 1 120 ? 1.372 7.460 6.040 1.00 0.39 148 ARG A O 3
ATOM 5503 N N . THR A 1 121 ? 1.428 9.614 6.643 1.00 0.33 149 THR A N 3
ATOM 5504 C CA . THR A 1 121 ? 1.875 9.298 7.985 1.00 0.31 149 THR A CA 3
ATOM 5505 C C . THR A 1 121 ? 0.748 8.652 8.755 1.00 0.28 149 THR A C 3
ATOM 5506 O O . THR A 1 121 ? -0.405 8.931 8.473 1.00 0.29 149 THR A O 3
ATOM 5517 N N . LYS A 1 122 ? 1.063 7.799 9.715 1.00 0.31 150 LYS A N 3
ATOM 5518 C CA . LYS A 1 122 ? 0.017 7.144 10.498 1.00 0.34 150 LYS A CA 3
ATOM 5519 C C . LYS A 1 122 ? -0.839 8.185 11.196 1.00 0.31 150 LYS A C 3
ATOM 5520 O O . LYS A 1 122 ? -2.033 7.981 11.428 1.00 0.39 150 LYS A O 3
ATOM 5539 N N . GLU A 1 123 ? -0.222 9.315 11.494 1.00 0.29 151 GLU A N 3
ATOM 5540 C CA . GLU A 1 123 ? -0.934 10.444 12.054 1.00 0.34 151 GLU A CA 3
ATOM 5541 C C . GLU A 1 123 ? -1.903 11.026 11.027 1.00 0.36 151 GLU A C 3
ATOM 5542 O O . GLU A 1 123 ? -3.075 11.264 11.324 1.00 0.48 151 GLU A O 3
ATOM 5554 N N . GLU A 1 124 ? -1.422 11.219 9.807 1.00 0.34 152 GLU A N 3
ATOM 5555 C CA . GLU A 1 124 ? -2.237 11.810 8.760 1.00 0.40 152 GLU A CA 3
ATOM 5556 C C . GLU A 1 124 ? -3.172 10.778 8.129 1.00 0.40 152 GLU A C 3
ATOM 5557 O O . GLU A 1 124 ? -4.137 11.138 7.471 1.00 0.50 152 GLU A O 3
ATOM 5569 N N . ILE A 1 125 ? -2.893 9.497 8.333 1.00 0.34 153 ILE A N 3
ATOM 5570 C CA . ILE A 1 125 ? -3.815 8.445 7.920 1.00 0.35 153 ILE A CA 3
ATOM 5571 C C . ILE A 1 125 ? -5.149 8.637 8.621 1.00 0.39 153 ILE A C 3
ATOM 5572 O O . ILE A 1 125 ? -6.209 8.533 8.007 1.00 0.43 153 ILE A O 3
ATOM 5588 N N . LYS A 1 126 ? -5.085 8.948 9.907 1.00 0.42 154 LYS A N 3
ATOM 5589 C CA . LYS A 1 126 ? -6.288 9.217 10.680 1.00 0.50 154 LYS A CA 3
ATOM 5590 C C . LYS A 1 126 ? -6.956 10.506 10.194 1.00 0.56 154 LYS A C 3
ATOM 5591 O O . LYS A 1 126 ? -8.169 10.651 10.283 1.00 0.64 154 LYS A O 3
ATOM 5610 N N . ARG A 1 127 ? -6.157 11.435 9.675 1.00 0.54 155 ARG A N 3
ATOM 5611 C CA . ARG A 1 127 ? -6.696 12.642 9.047 1.00 0.63 155 ARG A CA 3
ATOM 5612 C C . ARG A 1 127 ? -7.390 12.278 7.743 1.00 0.66 155 ARG A C 3
ATOM 5613 O O . ARG A 1 127 ? -8.525 12.672 7.483 1.00 0.80 155 ARG A O 3
ATOM 5634 N N . GLN A 1 128 ? -6.679 11.504 6.935 1.00 0.58 156 GLN A N 3
ATOM 5635 C CA . GLN A 1 128 ? -7.136 11.091 5.620 1.00 0.70 156 GLN A CA 3
ATOM 5636 C C . GLN A 1 128 ? -8.376 10.203 5.702 1.00 0.67 156 GLN A C 3
ATOM 5637 O O . GLN A 1 128 ? -9.124 10.080 4.732 1.00 0.80 156 GLN A O 3
ATOM 5651 N N . LYS A 1 129 ? -8.590 9.588 6.859 1.00 0.55 157 LYS A N 3
ATOM 5652 C CA . LYS A 1 129 ? -9.709 8.675 7.038 1.00 0.54 157 LYS A CA 3
ATOM 5653 C C . LYS A 1 129 ? -10.940 9.399 7.583 1.00 0.62 157 LYS A C 3
ATOM 5654 O O . LYS A 1 129 ? -11.983 8.784 7.810 1.00 0.67 157 LYS A O 3
ATOM 5673 N N . GLN A 1 130 ? -10.815 10.698 7.810 1.00 0.74 158 GLN A N 3
ATOM 5674 C CA . GLN A 1 130 ? -11.939 11.505 8.239 1.00 0.91 158 GLN A CA 3
ATOM 5675 C C . GLN A 1 130 ? -12.734 11.990 7.032 1.00 1.15 158 GLN A C 3
ATOM 5676 O O . GLN A 1 130 ? -13.661 11.274 6.606 1.00 1.78 158 GLN A O 3
ATOM 5690 N N . GLU A 1 131 ? -12.418 13.079 6.505 1.00 1.48 159 GLU A N 3
ATOM 5692 N N . SER A 1 12 ? -23.670 -8.438 0.119 1.00 13.12 40 SER A N 4
ATOM 5693 C CA . SER A 1 12 ? -22.613 -7.640 0.766 1.00 12.82 40 SER A CA 4
ATOM 5694 C C . SER A 1 12 ? -22.349 -8.165 2.172 1.00 12.18 40 SER A C 4
ATOM 5695 O O . SER A 1 12 ? -23.227 -8.128 3.036 1.00 11.93 40 SER A O 4
ATOM 5704 N N . TYR A 1 13 ? -21.138 -8.657 2.396 1.00 12.10 41 TYR A N 4
ATOM 5705 C CA . TYR A 1 13 ? -20.779 -9.262 3.675 1.00 11.74 41 TYR A CA 4
ATOM 5706 C C . TYR A 1 13 ? -20.425 -8.191 4.704 1.00 11.26 41 TYR A C 4
ATOM 5707 O O . TYR A 1 13 ? -19.296 -8.129 5.192 1.00 11.61 41 TYR A O 4
ATOM 5725 N N . ILE A 1 14 ? -21.392 -7.346 5.027 1.00 10.66 42 ILE A N 4
ATOM 5726 C CA . ILE A 1 14 ? -21.183 -6.286 5.996 1.00 10.40 42 ILE A CA 4
ATOM 5727 C C . ILE A 1 14 ? -21.926 -6.615 7.307 1.00 10.44 42 ILE A C 4
ATOM 5728 O O . ILE A 1 14 ? -21.540 -7.567 7.984 1.00 10.49 42 ILE A O 4
ATOM 5744 N N . ASP A 1 15 ? -22.951 -5.833 7.674 1.00 10.68 43 ASP A N 4
ATOM 5745 C CA . ASP A 1 15 ? -23.809 -6.098 8.848 1.00 11.02 43 ASP A CA 4
ATOM 5746 C C . ASP A 1 15 ? -23.065 -5.946 10.179 1.00 11.08 43 ASP A C 4
ATOM 5747 O O . ASP A 1 15 ? -23.677 -5.737 11.225 1.00 11.69 43 ASP A O 4
ATOM 5756 N N . GLY A 1 16 ? -21.754 -6.032 10.134 1.00 10.65 44 GLY A N 4
ATOM 5757 C CA . GLY A 1 16 ? -20.957 -5.874 11.330 1.00 10.86 44 GLY A CA 4
ATOM 5758 C C . GLY A 1 16 ? -20.194 -7.129 11.699 1.00 10.53 44 GLY A C 4
ATOM 5759 O O . GLY A 1 16 ? -19.199 -7.057 12.419 1.00 10.64 44 GLY A O 4
ATOM 5763 N N . ASP A 1 17 ? -20.652 -8.281 11.212 1.00 10.35 45 ASP A N 4
ATOM 5764 C CA . ASP A 1 17 ? -19.981 -9.535 11.476 1.00 10.29 45 ASP A CA 4
ATOM 5765 C C . ASP A 1 17 ? -18.599 -9.550 10.827 1.00 9.54 45 ASP A C 4
ATOM 5766 O O . ASP A 1 17 ? -17.578 -9.642 11.511 1.00 9.39 45 ASP A O 4
ATOM 5775 N N . GLN A 1 18 ? -18.569 -9.461 9.511 1.00 9.30 46 GLN A N 4
ATOM 5776 C CA . GLN A 1 18 ? -17.328 -9.303 8.786 1.00 8.82 46 GLN A CA 4
ATOM 5777 C C . GLN A 1 18 ? -17.176 -7.858 8.340 1.00 7.96 46 GLN A C 4
ATOM 5778 O O . GLN A 1 18 ? -16.103 -7.271 8.499 1.00 7.83 46 GLN A O 4
ATOM 5792 N N . ALA A 1 19 ? -18.260 -7.285 7.821 1.00 7.63 47 ALA A N 4
ATOM 5793 C CA . ALA A 1 19 ? -18.273 -5.893 7.376 1.00 7.10 47 ALA A CA 4
ATOM 5794 C C . ALA A 1 19 ? -17.143 -5.625 6.390 1.00 6.23 47 ALA A C 4
ATOM 5795 O O . ALA A 1 19 ? -16.253 -4.812 6.645 1.00 6.37 47 ALA A O 4
ATOM 5802 N N . GLY A 1 20 ? -17.182 -6.335 5.275 1.00 5.65 48 GLY A N 4
ATOM 5803 C CA . GLY A 1 20 ? -16.159 -6.194 4.268 1.00 5.11 48 GLY A CA 4
ATOM 5804 C C . GLY A 1 20 ? -15.207 -7.369 4.267 1.00 4.06 48 GLY A C 4
ATOM 5805 O O . GLY A 1 20 ? -14.996 -8.009 5.300 1.00 4.07 48 GLY A O 4
ATOM 5809 N N . GLN A 1 21 ? -14.649 -7.668 3.108 1.00 3.63 49 GLN A N 4
ATOM 5810 C CA . GLN A 1 21 ? -13.692 -8.756 2.977 1.00 2.96 49 GLN A CA 4
ATOM 5811 C C . GLN A 1 21 ? -12.284 -8.193 3.089 1.00 2.13 49 GLN A C 4
ATOM 5812 O O . GLN A 1 21 ? -12.085 -6.991 2.922 1.00 2.55 49 GLN A O 4
ATOM 5826 N N . LYS A 1 22 ? -11.312 -9.041 3.383 1.00 1.67 50 LYS A N 4
ATOM 5827 C CA . LYS A 1 22 ? -9.946 -8.574 3.519 1.00 1.23 50 LYS A CA 4
ATOM 5828 C C . LYS A 1 22 ? -8.943 -9.487 2.835 1.00 1.14 50 LYS A C 4
ATOM 5829 O O . LYS A 1 22 ? -8.117 -10.133 3.481 1.00 1.86 50 LYS A O 4
ATOM 5848 N N . ALA A 1 23 ? -9.056 -9.503 1.519 1.00 0.80 51 ALA A N 4
ATOM 5849 C CA . ALA A 1 23 ? -8.075 -10.077 0.596 1.00 0.75 51 ALA A CA 4
ATOM 5850 C C . ALA A 1 23 ? -8.709 -10.165 -0.774 1.00 0.83 51 ALA A C 4
ATOM 5851 O O . ALA A 1 23 ? -8.869 -11.246 -1.342 1.00 1.01 51 ALA A O 4
ATOM 5858 N N . GLU A 1 24 ? -9.102 -9.011 -1.278 1.00 0.75 52 GLU A N 4
ATOM 5859 C CA . GLU A 1 24 ? -9.817 -8.924 -2.539 1.00 0.86 52 GLU A CA 4
ATOM 5860 C C . GLU A 1 24 ? -8.940 -9.409 -3.682 1.00 0.97 52 GLU A C 4
ATOM 5861 O O . GLU A 1 24 ? -7.747 -9.107 -3.743 1.00 1.04 52 GLU A O 4
ATOM 5873 N N . ASN A 1 25 ? -9.532 -10.191 -4.568 1.00 1.07 53 ASN A N 4
ATOM 5874 C CA . ASN A 1 25 ? -8.834 -10.641 -5.758 1.00 1.20 53 ASN A CA 4
ATOM 5875 C C . ASN A 1 25 ? -8.931 -9.553 -6.814 1.00 1.20 53 ASN A C 4
ATOM 5876 O O . ASN A 1 25 ? -8.102 -9.462 -7.721 1.00 1.34 53 ASN A O 4
ATOM 5887 N N . LEU A 1 26 ? -9.965 -8.728 -6.665 1.00 1.12 54 LEU A N 4
ATOM 5888 C CA . LEU A 1 26 ? -10.184 -7.566 -7.503 1.00 1.15 54 LEU A CA 4
ATOM 5889 C C . LEU A 1 26 ? -9.019 -6.592 -7.359 1.00 1.13 54 LEU A C 4
ATOM 5890 O O . LEU A 1 26 ? -8.347 -6.569 -6.324 1.00 1.13 54 LEU A O 4
ATOM 5906 N N . THR A 1 27 ? -8.775 -5.791 -8.383 1.00 1.16 55 THR A N 4
ATOM 5907 C CA . THR A 1 27 ? -7.694 -4.822 -8.322 1.00 1.21 55 THR A CA 4
ATOM 5908 C C . THR A 1 27 ? -8.130 -3.595 -7.525 1.00 1.14 55 THR A C 4
ATOM 5909 O O . THR A 1 27 ? -9.314 -3.257 -7.516 1.00 1.09 55 THR A O 4
ATOM 5920 N N . PRO A 1 28 ? -7.187 -2.938 -6.827 1.00 1.18 56 PRO A N 4
ATOM 5921 C CA . PRO A 1 28 ? -7.470 -1.833 -5.899 1.00 1.10 56 PRO A CA 4
ATOM 5922 C C . PRO A 1 28 ? -8.485 -0.822 -6.431 1.00 1.05 56 PRO A C 4
ATOM 5923 O O . PRO A 1 28 ? -9.392 -0.404 -5.708 1.00 0.97 56 PRO A O 4
ATOM 5934 N N . ASP A 1 29 ? -8.357 -0.472 -7.701 1.00 1.13 57 ASP A N 4
ATOM 5935 C CA . ASP A 1 29 ? -9.208 0.554 -8.304 1.00 1.14 57 ASP A CA 4
ATOM 5936 C C . ASP A 1 29 ? -10.641 0.062 -8.352 1.00 1.07 57 ASP A C 4
ATOM 5937 O O . ASP A 1 29 ? -11.573 0.775 -7.981 1.00 1.05 57 ASP A O 4
ATOM 5946 N N . GLU A 1 30 ? -10.796 -1.175 -8.798 1.00 1.09 58 GLU A N 4
ATOM 5947 C CA . GLU A 1 30 ? -12.075 -1.842 -8.815 1.00 1.05 58 GLU A CA 4
ATOM 5948 C C . GLU A 1 30 ? -12.646 -1.900 -7.410 1.00 0.93 58 GLU A C 4
ATOM 5949 O O . GLU A 1 30 ? -13.819 -1.610 -7.188 1.00 0.93 58 GLU A O 4
ATOM 5961 N N . VAL A 1 31 ? -11.778 -2.270 -6.476 1.00 0.86 59 VAL A N 4
ATOM 5962 C CA . VAL A 1 31 ? -12.147 -2.457 -5.071 1.00 0.75 59 VAL A CA 4
ATOM 5963 C C . VAL A 1 31 ? -12.955 -1.283 -4.550 1.00 0.71 59 VAL A C 4
ATOM 5964 O O . VAL A 1 31 ? -14.115 -1.432 -4.157 1.00 0.71 59 VAL A O 4
ATOM 5977 N N . SER A 1 32 ? -12.338 -0.119 -4.581 1.00 0.70 60 SER A N 4
ATOM 5978 C CA . SER A 1 32 ? -12.909 1.062 -3.993 1.00 0.70 60 SER A CA 4
ATOM 5979 C C . SER A 1 32 ? -14.176 1.496 -4.717 1.00 0.74 60 SER A C 4
ATOM 5980 O O . SER A 1 32 ? -15.183 1.822 -4.087 1.00 0.72 60 SER A O 4
ATOM 5988 N N . LYS A 1 33 ? -14.123 1.485 -6.035 1.00 0.87 61 LYS A N 4
ATOM 5989 C CA . LYS A 1 33 ? -15.247 1.915 -6.845 1.00 0.96 61 LYS A CA 4
ATOM 5990 C C . LYS A 1 33 ? -16.465 1.015 -6.626 1.00 0.94 61 LYS A C 4
ATOM 5991 O O . LYS A 1 33 ? -17.594 1.503 -6.548 1.00 1.01 61 LYS A O 4
ATOM 6010 N N . ARG A 1 34 ? -16.237 -0.297 -6.525 1.00 0.88 62 ARG A N 4
ATOM 6011 C CA . ARG A 1 34 ? -17.290 -1.242 -6.199 1.00 0.89 62 ARG A CA 4
ATOM 6012 C C . ARG A 1 34 ? -17.960 -0.915 -4.866 1.00 0.77 62 ARG A C 4
ATOM 6013 O O . ARG A 1 34 ? -19.187 -0.875 -4.774 1.00 0.82 62 ARG A O 4
ATOM 6034 N N . GLU A 1 35 ? -17.151 -0.677 -3.840 1.00 0.68 63 GLU A N 4
ATOM 6035 C CA . GLU A 1 35 ? -17.668 -0.508 -2.484 1.00 0.63 63 GLU A CA 4
ATOM 6036 C C . GLU A 1 35 ? -18.259 0.882 -2.254 1.00 0.66 63 GLU A C 4
ATOM 6037 O O . GLU A 1 35 ? -19.181 1.043 -1.452 1.00 0.73 63 GLU A O 4
ATOM 6049 N N . GLY A 1 36 ? -17.727 1.882 -2.935 1.00 0.69 64 GLY A N 4
ATOM 6050 C CA . GLY A 1 36 ? -18.298 3.210 -2.839 1.00 0.74 64 GLY A CA 4
ATOM 6051 C C . GLY A 1 36 ? -17.287 4.272 -2.461 1.00 0.72 64 GLY A C 4
ATOM 6052 O O . GLY A 1 36 ? -17.272 5.353 -3.049 1.00 0.86 64 GLY A O 4
ATOM 6056 N N . ILE A 1 37 ? -16.441 3.978 -1.480 1.00 0.62 65 ILE A N 4
ATOM 6057 C CA . ILE A 1 37 ? -15.467 4.959 -1.020 1.00 0.67 65 ILE A CA 4
ATOM 6058 C C . ILE A 1 37 ? -14.332 5.116 -2.023 1.00 0.81 65 ILE A C 4
ATOM 6059 O O . ILE A 1 37 ? -13.497 4.228 -2.194 1.00 1.76 65 ILE A O 4
ATOM 6075 N N . ASN A 1 38 ? -14.310 6.259 -2.688 1.00 0.75 66 ASN A N 4
ATOM 6076 C CA . ASN A 1 38 ? -13.276 6.556 -3.666 1.00 0.69 66 ASN A CA 4
ATOM 6077 C C . ASN A 1 38 ? -12.071 7.194 -2.982 1.00 0.61 66 ASN A C 4
ATOM 6078 O O . ASN A 1 38 ? -11.231 7.819 -3.634 1.00 0.64 66 ASN A O 4
ATOM 6089 N N . ALA A 1 39 ? -12.003 7.039 -1.661 1.00 0.54 67 ALA A N 4
ATOM 6090 C CA . ALA A 1 39 ? -10.912 7.596 -0.864 1.00 0.49 67 ALA A CA 4
ATOM 6091 C C . ALA A 1 39 ? -9.564 7.004 -1.272 1.00 0.44 67 ALA A C 4
ATOM 6092 O O . ALA A 1 39 ? -9.504 5.961 -1.927 1.00 0.45 67 ALA A O 4
ATOM 6099 N N . GLU A 1 40 ? -8.482 7.671 -0.881 1.00 0.44 68 GLU A N 4
ATOM 6100 C CA . GLU A 1 40 ? -7.142 7.223 -1.236 1.00 0.42 68 GLU A CA 4
ATOM 6101 C C . GLU A 1 40 ? -6.784 5.950 -0.494 1.00 0.34 68 GLU A C 4
ATOM 6102 O O . GLU A 1 40 ? -7.002 5.833 0.710 1.00 0.35 68 GLU A O 4
ATOM 6114 N N . GLN A 1 41 ? -6.225 5.008 -1.222 1.00 0.31 69 GLN A N 4
ATOM 6115 C CA . GLN A 1 41 ? -5.894 3.707 -0.665 1.00 0.24 69 GLN A CA 4
ATOM 6116 C C . GLN A 1 41 ? -4.473 3.704 -0.134 1.00 0.21 69 GLN A C 4
ATOM 6117 O O . GLN A 1 41 ? -3.514 3.617 -0.897 1.00 0.27 69 GLN A O 4
ATOM 6131 N N . ILE A 1 42 ? -4.354 3.819 1.178 1.00 0.19 70 ILE A N 4
ATOM 6132 C CA . ILE A 1 42 ? -3.059 3.902 1.833 1.00 0.17 70 ILE A CA 4
ATOM 6133 C C . ILE A 1 42 ? -2.620 2.534 2.344 1.00 0.14 70 ILE A C 4
ATOM 6134 O O . ILE A 1 42 ? -3.152 2.040 3.340 1.00 0.14 70 ILE A O 4
ATOM 6150 N N . VAL A 1 43 ? -1.667 1.920 1.657 1.00 0.15 71 VAL A N 4
ATOM 6151 C CA . VAL A 1 43 ? -1.151 0.616 2.061 1.00 0.15 71 VAL A CA 4
ATOM 6152 C C . VAL A 1 43 ? -0.424 0.730 3.402 1.00 0.14 71 VAL A C 4
ATOM 6153 O O . VAL A 1 43 ? 0.649 1.327 3.485 1.00 0.17 71 VAL A O 4
ATOM 6166 N N . ILE A 1 44 ? -1.031 0.183 4.450 1.00 0.14 72 ILE A N 4
ATOM 6167 C CA . ILE A 1 44 ? -0.454 0.230 5.788 1.00 0.17 72 ILE A CA 4
ATOM 6168 C C . ILE A 1 44 ? 0.262 -1.071 6.120 1.00 0.22 72 ILE A C 4
ATOM 6169 O O . ILE A 1 44 ? 1.146 -1.106 6.973 1.00 0.29 72 ILE A O 4
ATOM 6185 N N . LYS A 1 45 ? -0.138 -2.141 5.450 1.00 0.21 73 LYS A N 4
ATOM 6186 C CA . LYS A 1 45 ? 0.498 -3.434 5.629 1.00 0.26 73 LYS A CA 4
ATOM 6187 C C . LYS A 1 45 ? 0.825 -4.045 4.283 1.00 0.24 73 LYS A C 4
ATOM 6188 O O . LYS A 1 45 ? 0.041 -3.938 3.345 1.00 0.25 73 LYS A O 4
ATOM 6207 N N . ILE A 1 46 ? 1.971 -4.688 4.196 1.00 0.28 74 ILE A N 4
ATOM 6208 C CA . ILE A 1 46 ? 2.367 -5.374 2.982 1.00 0.31 74 ILE A CA 4
ATOM 6209 C C . ILE A 1 46 ? 2.755 -6.811 3.308 1.00 0.38 74 ILE A C 4
ATOM 6210 O O . ILE A 1 46 ? 3.499 -7.053 4.258 1.00 0.41 74 ILE A O 4
ATOM 6226 N N . THR A 1 47 ? 2.261 -7.759 2.534 1.00 0.45 75 THR A N 4
ATOM 6227 C CA . THR A 1 47 ? 2.648 -9.149 2.705 1.00 0.54 75 THR A CA 4
ATOM 6228 C C . THR A 1 47 ? 2.872 -9.804 1.351 1.00 0.60 75 THR A C 4
ATOM 6229 O O . THR A 1 47 ? 2.656 -9.184 0.309 1.00 0.71 75 THR A O 4
ATOM 6240 N N . ASP A 1 48 ? 3.303 -11.052 1.369 1.00 0.70 76 ASP A N 4
ATOM 6241 C CA . ASP A 1 48 ? 3.543 -11.795 0.143 1.00 0.82 76 ASP A CA 4
ATOM 6242 C C . ASP A 1 48 ? 2.216 -12.308 -0.405 1.00 0.90 76 ASP A C 4
ATOM 6243 O O . ASP A 1 48 ? 2.112 -12.723 -1.557 1.00 1.08 76 ASP A O 4
ATOM 6252 N N . GLN A 1 49 ? 1.195 -12.245 0.442 1.00 0.94 77 GLN A N 4
ATOM 6253 C CA . GLN A 1 49 ? -0.150 -12.679 0.084 1.00 1.14 77 GLN A CA 4
ATOM 6254 C C . GLN A 1 49 ? -1.047 -11.477 -0.198 1.00 1.11 77 GLN A C 4
ATOM 6255 O O . GLN A 1 49 ? -2.273 -11.571 -0.132 1.00 1.49 77 GLN A O 4
ATOM 6269 N N . GLY A 1 50 ? -0.427 -10.345 -0.478 1.00 0.78 78 GLY A N 4
ATOM 6270 C CA . GLY A 1 50 ? -1.172 -9.138 -0.786 1.00 0.78 78 GLY A CA 4
ATOM 6271 C C . GLY A 1 50 ? -0.853 -8.033 0.192 1.00 0.72 78 GLY A C 4
ATOM 6272 O O . GLY A 1 50 ? 0.076 -8.162 0.980 1.00 0.99 78 GLY A O 4
ATOM 6276 N N . TYR A 1 51 ? -1.597 -6.942 0.156 1.00 0.43 79 TYR A N 4
ATOM 6277 C CA . TYR A 1 51 ? -1.354 -5.855 1.092 1.00 0.36 79 TYR A CA 4
ATOM 6278 C C . TYR A 1 51 ? -2.653 -5.352 1.691 1.00 0.28 79 TYR A C 4
ATOM 6279 O O . TYR A 1 51 ? -3.738 -5.641 1.185 1.00 0.28 79 TYR A O 4
ATOM 6297 N N . VAL A 1 52 ? -2.533 -4.601 2.770 1.00 0.29 80 VAL A N 4
ATOM 6298 C CA . VAL A 1 52 ? -3.688 -4.077 3.468 1.00 0.27 80 VAL A CA 4
ATOM 6299 C C . VAL A 1 52 ? -3.643 -2.559 3.460 1.00 0.21 80 VAL A C 4
ATOM 6300 O O . VAL A 1 52 ? -2.670 -1.957 3.915 1.00 0.19 80 VAL A O 4
ATOM 6313 N N . THR A 1 53 ? -4.680 -1.945 2.926 1.00 0.22 81 THR A N 4
ATOM 6314 C CA . THR A 1 53 ? -4.748 -0.501 2.838 1.00 0.22 81 THR A CA 4
ATOM 6315 C C . THR A 1 53 ? -5.759 0.051 3.832 1.00 0.22 81 THR A C 4
ATOM 6316 O O . THR A 1 53 ? -6.855 -0.478 3.960 1.00 0.35 81 THR A O 4
ATOM 6327 N N . SER A 1 54 ? -5.394 1.103 4.537 1.00 0.19 82 SER A N 4
ATOM 6328 C CA . SER A 1 54 ? -6.334 1.776 5.410 1.00 0.20 82 SER A CA 4
ATOM 6329 C C . SER A 1 54 ? -6.951 2.928 4.646 1.00 0.24 82 SER A C 4
ATOM 6330 O O . SER A 1 54 ? -6.415 4.036 4.638 1.00 0.29 82 SER A O 4
ATOM 6338 N N . HIS A 1 55 ? -8.062 2.666 3.987 1.00 0.24 83 HIS A N 4
ATOM 6339 C CA . HIS A 1 55 ? -8.648 3.661 3.123 1.00 0.30 83 HIS A CA 4
ATOM 6340 C C . HIS A 1 55 ? -10.073 3.995 3.546 1.00 0.29 83 HIS A C 4
ATOM 6341 O O . HIS A 1 55 ? -10.788 3.153 4.096 1.00 0.27 83 HIS A O 4
ATOM 6355 N N . GLY A 1 56 ? -10.459 5.243 3.333 1.00 0.35 84 GLY A N 4
ATOM 6356 C CA . GLY A 1 56 ? -11.800 5.673 3.666 1.00 0.36 84 GLY A CA 4
ATOM 6357 C C . GLY A 1 56 ? -12.021 5.774 5.161 1.00 0.36 84 GLY A C 4
ATOM 6358 O O . GLY A 1 56 ? -11.802 6.823 5.762 1.00 0.42 84 GLY A O 4
ATOM 6362 N N . ASP A 1 57 ? -12.463 4.677 5.751 1.00 0.33 85 ASP A N 4
ATOM 6363 C CA . ASP A 1 57 ? -12.763 4.629 7.175 1.00 0.36 85 ASP A CA 4
ATOM 6364 C C . ASP A 1 57 ? -12.161 3.384 7.824 1.00 0.33 85 ASP A C 4
ATOM 6365 O O . ASP A 1 57 ? -12.033 3.301 9.047 1.00 0.38 85 ASP A O 4
ATOM 6374 N N . HIS A 1 58 ? -11.749 2.435 7.002 1.00 0.29 86 HIS A N 4
ATOM 6375 C CA . HIS A 1 58 ? -11.436 1.102 7.493 1.00 0.27 86 HIS A CA 4
ATOM 6376 C C . HIS A 1 58 ? -10.154 0.549 6.900 1.00 0.23 86 HIS A C 4
ATOM 6377 O O . HIS A 1 58 ? -9.446 1.229 6.155 1.00 0.21 86 HIS A O 4
ATOM 6391 N N . TYR A 1 59 ? -9.857 -0.688 7.264 1.00 0.24 87 TYR A N 4
ATOM 6392 C CA . TYR A 1 59 ? -8.739 -1.409 6.692 1.00 0.22 87 TYR A CA 4
ATOM 6393 C C . TYR A 1 59 ? -9.258 -2.343 5.615 1.00 0.22 87 TYR A C 4
ATOM 6394 O O . TYR A 1 59 ? -10.201 -3.099 5.846 1.00 0.26 87 TYR A O 4
ATOM 6412 N N . HIS A 1 60 ? -8.650 -2.297 4.448 1.00 0.21 88 HIS A N 4
ATOM 6413 C CA . HIS A 1 60 ? -9.073 -3.138 3.355 1.00 0.25 88 HIS A CA 4
ATOM 6414 C C . HIS A 1 60 ? -7.876 -3.862 2.757 1.00 0.26 88 HIS A C 4
ATOM 6415 O O . HIS A 1 60 ? -6.905 -3.246 2.321 1.00 0.28 88 HIS A O 4
ATOM 6429 N N . TYR A 1 61 ? -7.971 -5.174 2.751 1.00 0.28 89 TYR A N 4
ATOM 6430 C CA . TYR A 1 61 ? -6.870 -6.055 2.394 1.00 0.31 89 TYR A CA 4
ATOM 6431 C C . TYR A 1 61 ? -7.146 -6.667 1.016 1.00 0.36 89 TYR A C 4
ATOM 6432 O O . TYR A 1 61 ? -8.291 -6.990 0.707 1.00 0.44 89 TYR A O 4
ATOM 6450 N N . TYR A 1 62 ? -6.121 -6.789 0.178 1.00 0.45 90 TYR A N 4
ATOM 6451 C CA . TYR A 1 62 ? -6.268 -7.470 -1.104 1.00 0.69 90 TYR A CA 4
ATOM 6452 C C . TYR A 1 62 ? -4.935 -7.972 -1.637 1.00 0.55 90 TYR A C 4
ATOM 6453 O O . TYR A 1 62 ? -3.875 -7.454 -1.288 1.00 0.47 90 TYR A O 4
ATOM 6471 N N . ASN A 1 63 ? -5.003 -8.995 -2.479 1.00 0.67 91 ASN A N 4
ATOM 6472 C CA . ASN A 1 63 ? -3.815 -9.574 -3.091 1.00 0.59 91 ASN A CA 4
ATOM 6473 C C . ASN A 1 63 ? -3.645 -9.008 -4.494 1.00 0.49 91 ASN A C 4
ATOM 6474 O O . ASN A 1 63 ? -4.629 -8.707 -5.172 1.00 0.69 91 ASN A O 4
ATOM 6485 N N . GLY A 1 64 ? -2.407 -8.878 -4.927 1.00 0.40 92 GLY A N 4
ATOM 6486 C CA . GLY A 1 64 ? -2.125 -8.299 -6.218 1.00 0.41 92 GLY A CA 4
ATOM 6487 C C . GLY A 1 64 ? -0.880 -7.449 -6.182 1.00 0.33 92 GLY A C 4
ATOM 6488 O O . GLY A 1 64 ? 0.064 -7.764 -5.455 1.00 0.47 92 GLY A O 4
ATOM 6492 N N . LYS A 1 65 ? -0.876 -6.381 -6.963 1.00 0.40 93 LYS A N 4
ATOM 6493 C CA . LYS A 1 65 ? 0.244 -5.451 -7.000 1.00 0.35 93 LYS A CA 4
ATOM 6494 C C . LYS A 1 65 ? -0.228 -4.017 -6.797 1.00 0.35 93 LYS A C 4
ATOM 6495 O O . LYS A 1 65 ? -1.228 -3.595 -7.382 1.00 0.47 93 LYS A O 4
ATOM 6514 N N . VAL A 1 66 ? 0.490 -3.282 -5.947 1.00 0.31 94 VAL A N 4
ATOM 6515 C CA . VAL A 1 66 ? 0.192 -1.876 -5.694 1.00 0.29 94 VAL A CA 4
ATOM 6516 C C . VAL A 1 66 ? 0.257 -1.096 -7.002 1.00 0.28 94 VAL A C 4
ATOM 6517 O O . VAL A 1 66 ? 1.237 -1.202 -7.739 1.00 0.30 94 VAL A O 4
ATOM 6530 N N . PRO A 1 67 ? -0.781 -0.318 -7.323 1.00 0.27 95 PRO A N 4
ATOM 6531 C CA . PRO A 1 67 ? -0.783 0.481 -8.532 1.00 0.28 95 PRO A CA 4
ATOM 6532 C C . PRO A 1 67 ? 0.194 1.638 -8.440 1.00 0.25 95 PRO A C 4
ATOM 6533 O O . PRO A 1 67 ? 0.589 2.034 -7.342 1.00 0.27 95 PRO A O 4
ATOM 6544 N N . TYR A 1 68 ? 0.581 2.167 -9.581 1.00 0.26 96 TYR A N 4
ATOM 6545 C CA . TYR A 1 68 ? 1.575 3.227 -9.636 1.00 0.27 96 TYR A CA 4
ATOM 6546 C C . TYR A 1 68 ? 1.167 4.399 -8.742 1.00 0.26 96 TYR A C 4
ATOM 6547 O O . TYR A 1 68 ? 1.956 4.867 -7.921 1.00 0.30 96 TYR A O 4
ATOM 6565 N N . ASP A 1 69 ? -0.082 4.826 -8.856 1.00 0.28 97 ASP A N 4
ATOM 6566 C CA . ASP A 1 69 ? -0.527 6.040 -8.178 1.00 0.33 97 ASP A CA 4
ATOM 6567 C C . ASP A 1 69 ? -1.211 5.745 -6.840 1.00 0.32 97 ASP A C 4
ATOM 6568 O O . ASP A 1 69 ? -1.945 6.589 -6.315 1.00 0.38 97 ASP A O 4
ATOM 6577 N N . ALA A 1 70 ? -0.970 4.561 -6.282 1.00 0.27 98 ALA A N 4
ATOM 6578 C CA . ALA A 1 70 ? -1.487 4.228 -4.956 1.00 0.27 98 ALA A CA 4
ATOM 6579 C C . ALA A 1 70 ? -0.783 5.049 -3.887 1.00 0.26 98 ALA A C 4
ATOM 6580 O O . ALA A 1 70 ? 0.185 5.753 -4.172 1.00 0.40 98 ALA A O 4
ATOM 6587 N N . ILE A 1 71 ? -1.295 4.976 -2.666 1.00 0.18 99 ILE A N 4
ATOM 6588 C CA . ILE A 1 71 ? -0.707 5.679 -1.541 1.00 0.17 99 ILE A CA 4
ATOM 6589 C C . ILE A 1 71 ? -0.177 4.683 -0.506 1.00 0.16 99 ILE A C 4
ATOM 6590 O O . ILE A 1 71 ? -0.775 3.631 -0.284 1.00 0.16 99 ILE A O 4
ATOM 6606 N N . ILE A 1 72 ? 0.947 5.008 0.114 1.00 0.17 100 ILE A N 4
ATOM 6607 C CA . ILE A 1 72 ? 1.546 4.147 1.122 1.00 0.18 100 ILE A CA 4
ATOM 6608 C C . ILE A 1 72 ? 1.590 4.841 2.483 1.00 0.18 100 ILE A C 4
ATOM 6609 O O . ILE A 1 72 ? 1.654 6.071 2.575 1.00 0.20 100 ILE A O 4
ATOM 6625 N N . SER A 1 73 ? 1.538 4.038 3.534 1.00 0.20 101 SER A N 4
ATOM 6626 C CA . SER A 1 73 ? 1.711 4.519 4.888 1.00 0.20 101 SER A CA 4
ATOM 6627 C C . SER A 1 73 ? 3.184 4.783 5.170 1.00 0.20 101 SER A C 4
ATOM 6628 O O . SER A 1 73 ? 4.060 4.014 4.764 1.00 0.23 101 SER A O 4
ATOM 6636 N N . GLU A 1 74 ? 3.440 5.872 5.884 1.00 0.20 102 GLU A N 4
ATOM 6637 C CA . GLU A 1 74 ? 4.791 6.272 6.252 1.00 0.21 102 GLU A CA 4
ATOM 6638 C C . GLU A 1 74 ? 5.448 5.225 7.154 1.00 0.24 102 GLU A C 4
ATOM 6639 O O . GLU A 1 74 ? 6.670 5.207 7.315 1.00 0.29 102 GLU A O 4
ATOM 6651 N N . GLU A 1 75 ? 4.626 4.343 7.719 1.00 0.27 103 GLU A N 4
ATOM 6652 C CA . GLU A 1 75 ? 5.098 3.292 8.613 1.00 0.34 103 GLU A CA 4
ATOM 6653 C C . GLU A 1 75 ? 5.965 2.290 7.867 1.00 0.31 103 GLU A C 4
ATOM 6654 O O . GLU A 1 75 ? 6.839 1.651 8.449 1.00 0.41 103 GLU A O 4
ATOM 6666 N N . LEU A 1 76 ? 5.718 2.160 6.574 1.00 0.23 104 LEU A N 4
ATOM 6667 C CA . LEU A 1 76 ? 6.349 1.120 5.780 1.00 0.25 104 LEU A CA 4
ATOM 6668 C C . LEU A 1 76 ? 7.544 1.643 5.002 1.00 0.27 104 LEU A C 4
ATOM 6669 O O . LEU A 1 76 ? 8.194 0.884 4.281 1.00 0.29 104 LEU A O 4
ATOM 6685 N N . LEU A 1 77 ? 7.844 2.926 5.144 1.00 0.43 105 LEU A N 4
ATOM 6686 C CA . LEU A 1 77 ? 8.949 3.512 4.421 1.00 0.54 105 LEU A CA 4
ATOM 6687 C C . LEU A 1 77 ? 10.265 2.868 4.804 1.00 0.46 105 LEU A C 4
ATOM 6688 O O . LEU A 1 77 ? 10.572 2.681 5.982 1.00 0.53 105 LEU A O 4
ATOM 6704 N N . MET A 1 78 ? 11.026 2.531 3.789 1.00 0.41 106 MET A N 4
ATOM 6705 C CA . MET A 1 78 ? 12.330 1.936 3.967 1.00 0.45 106 MET A CA 4
ATOM 6706 C C . MET A 1 78 ? 13.356 3.000 4.299 1.00 0.92 106 MET A C 4
ATOM 6707 O O . MET A 1 78 ? 13.620 3.887 3.487 1.00 1.28 106 MET A O 4
ATOM 6721 N N . LYS A 1 79 ? 13.919 2.930 5.490 1.00 1.28 107 LYS A N 4
ATOM 6722 C CA . LYS A 1 79 ? 15.064 3.756 5.817 1.00 1.66 107 LYS A CA 4
ATOM 6723 C C . LYS A 1 79 ? 16.100 2.904 6.526 1.00 1.09 107 LYS A C 4
ATOM 6724 O O . LYS A 1 79 ? 15.971 2.599 7.710 1.00 1.52 107 LYS A O 4
ATOM 6743 N N . ASP A 1 80 ? 17.113 2.509 5.781 1.00 1.16 108 ASP A N 4
ATOM 6744 C CA . ASP A 1 80 ? 18.224 1.750 6.321 1.00 1.22 108 ASP A CA 4
ATOM 6745 C C . ASP A 1 80 ? 19.524 2.478 6.009 1.00 1.17 108 ASP A C 4
ATOM 6746 O O . ASP A 1 80 ? 19.690 3.003 4.907 1.00 1.12 108 ASP A O 4
ATOM 6755 N N . PRO A 1 81 ? 20.466 2.521 6.959 1.00 1.79 109 PRO A N 4
ATOM 6756 C CA . PRO A 1 81 ? 21.745 3.208 6.761 1.00 2.23 109 PRO A CA 4
ATOM 6757 C C . PRO A 1 81 ? 22.601 2.534 5.697 1.00 2.02 109 PRO A C 4
ATOM 6758 O O . PRO A 1 81 ? 23.506 3.145 5.136 1.00 2.25 109 PRO A O 4
ATOM 6769 N N . ASN A 1 82 ? 22.310 1.269 5.430 1.00 1.75 110 ASN A N 4
ATOM 6770 C CA . ASN A 1 82 ? 23.061 0.496 4.446 1.00 1.67 110 ASN A CA 4
ATOM 6771 C C . ASN A 1 82 ? 22.203 0.207 3.207 1.00 1.25 110 ASN A C 4
ATOM 6772 O O . ASN A 1 82 ? 22.672 -0.378 2.229 1.00 1.26 110 ASN A O 4
ATOM 6783 N N . TYR A 1 83 ? 20.955 0.658 3.248 1.00 0.95 111 TYR A N 4
ATOM 6784 C CA . TYR A 1 83 ? 19.961 0.321 2.226 1.00 0.70 111 TYR A CA 4
ATOM 6785 C C . TYR A 1 83 ? 20.316 0.822 0.843 1.00 0.60 111 TYR A C 4
ATOM 6786 O O . TYR A 1 83 ? 20.772 1.950 0.663 1.00 0.80 111 TYR A O 4
ATOM 6804 N N . GLN A 1 84 ? 20.099 -0.053 -0.124 1.00 0.53 112 GLN A N 4
ATOM 6805 C CA . GLN A 1 84 ? 20.062 0.320 -1.509 1.00 0.55 112 GLN A CA 4
ATOM 6806 C C . GLN A 1 84 ? 18.910 -0.378 -2.206 1.00 0.45 112 GLN A C 4
ATOM 6807 O O . GLN A 1 84 ? 18.633 -1.547 -1.935 1.00 0.47 112 GLN A O 4
ATOM 6821 N N . LEU A 1 85 ? 18.229 0.356 -3.081 1.00 0.40 113 LEU A N 4
ATOM 6822 C CA . LEU A 1 85 ? 17.078 -0.165 -3.794 1.00 0.33 113 LEU A CA 4
ATOM 6823 C C . LEU A 1 85 ? 17.489 -1.338 -4.671 1.00 0.36 113 LEU A C 4
ATOM 6824 O O . LEU A 1 85 ? 18.100 -1.160 -5.726 1.00 0.43 113 LEU A O 4
ATOM 6840 N N . LYS A 1 86 ? 17.150 -2.533 -4.225 1.00 0.40 114 LYS A N 4
ATOM 6841 C CA . LYS A 1 86 ? 17.583 -3.745 -4.895 1.00 0.47 114 LYS A CA 4
ATOM 6842 C C . LYS A 1 86 ? 16.653 -4.074 -6.038 1.00 0.37 114 LYS A C 4
ATOM 6843 O O . LYS A 1 86 ? 15.476 -4.351 -5.823 1.00 0.33 114 LYS A O 4
ATOM 6862 N N . ASP A 1 87 ? 17.197 -4.058 -7.244 1.00 0.40 115 ASP A N 4
ATOM 6863 C CA . ASP A 1 87 ? 16.439 -4.387 -8.444 1.00 0.41 115 ASP A CA 4
ATOM 6864 C C . ASP A 1 87 ? 15.817 -5.770 -8.319 1.00 0.38 115 ASP A C 4
ATOM 6865 O O . ASP A 1 87 ? 14.747 -6.037 -8.866 1.00 0.42 115 ASP A O 4
ATOM 6874 N N . SER A 1 88 ? 16.491 -6.641 -7.580 1.00 0.38 116 SER A N 4
ATOM 6875 C CA . SER A 1 88 ? 16.019 -7.997 -7.365 1.00 0.44 116 SER A CA 4
ATOM 6876 C C . SER A 1 88 ? 14.949 -8.047 -6.271 1.00 0.40 116 SER A C 4
ATOM 6877 O O . SER A 1 88 ? 14.076 -8.915 -6.294 1.00 0.51 116 SER A O 4
ATOM 6885 N N . ASP A 1 89 ? 14.989 -7.103 -5.329 1.00 0.28 117 ASP A N 4
ATOM 6886 C CA . ASP A 1 89 ? 14.066 -7.134 -4.194 1.00 0.28 117 ASP A CA 4
ATOM 6887 C C . ASP A 1 89 ? 12.812 -6.337 -4.502 1.00 0.22 117 ASP A C 4
ATOM 6888 O O . ASP A 1 89 ? 11.837 -6.360 -3.749 1.00 0.24 117 ASP A O 4
ATOM 6897 N N . ILE A 1 90 ? 12.847 -5.631 -5.613 1.00 0.23 118 ILE A N 4
ATOM 6898 C CA . ILE A 1 90 ? 11.701 -4.880 -6.082 1.00 0.22 118 ILE A CA 4
ATOM 6899 C C . ILE A 1 90 ? 10.613 -5.820 -6.576 1.00 0.26 118 ILE A C 4
ATOM 6900 O O . ILE A 1 90 ? 10.787 -6.518 -7.576 1.00 0.34 118 ILE A O 4
ATOM 6916 N N . VAL A 1 91 ? 9.503 -5.859 -5.860 1.00 0.24 119 VAL A N 4
ATOM 6917 C CA . VAL A 1 91 ? 8.356 -6.614 -6.307 1.00 0.31 119 VAL A CA 4
ATOM 6918 C C . VAL A 1 91 ? 7.519 -5.748 -7.235 1.00 0.27 119 VAL A C 4
ATOM 6919 O O . VAL A 1 91 ? 7.006 -6.214 -8.253 1.00 0.31 119 VAL A O 4
ATOM 6932 N N . ASN A 1 92 ? 7.409 -4.474 -6.883 1.00 0.25 120 ASN A N 4
ATOM 6933 C CA . ASN A 1 92 ? 6.641 -3.524 -7.678 1.00 0.24 120 ASN A CA 4
ATOM 6934 C C . ASN A 1 92 ? 7.163 -2.103 -7.479 1.00 0.23 120 ASN A C 4
ATOM 6935 O O . ASN A 1 92 ? 7.851 -1.806 -6.503 1.00 0.26 120 ASN A O 4
ATOM 6946 N N . GLU A 1 93 ? 6.822 -1.240 -8.412 1.00 0.24 121 GLU A N 4
ATOM 6947 C CA . GLU A 1 93 ? 7.233 0.155 -8.379 1.00 0.25 121 GLU A CA 4
ATOM 6948 C C . GLU A 1 93 ? 6.009 1.053 -8.336 1.00 0.25 121 GLU A C 4
ATOM 6949 O O . GLU A 1 93 ? 5.029 0.823 -9.046 1.00 0.32 121 GLU A O 4
ATOM 6961 N N . ILE A 1 94 ? 6.062 2.060 -7.489 1.00 0.21 122 ILE A N 4
ATOM 6962 C CA . ILE A 1 94 ? 4.963 2.990 -7.339 1.00 0.23 122 ILE A CA 4
ATOM 6963 C C . ILE A 1 94 ? 5.461 4.404 -7.576 1.00 0.26 122 ILE A C 4
ATOM 6964 O O . ILE A 1 94 ? 6.617 4.596 -7.943 1.00 0.25 122 ILE A O 4
ATOM 6980 N N . LYS A 1 95 ? 4.601 5.388 -7.405 1.00 0.30 123 LYS A N 4
ATOM 6981 C CA . LYS A 1 95 ? 4.959 6.745 -7.772 1.00 0.34 123 LYS A CA 4
ATOM 6982 C C . LYS A 1 95 ? 5.942 7.334 -6.787 1.00 0.36 123 LYS A C 4
ATOM 6983 O O . LYS A 1 95 ? 5.628 7.548 -5.617 1.00 0.42 123 LYS A O 4
ATOM 7002 N N . GLY A 1 96 ? 7.145 7.568 -7.281 1.00 0.37 124 GLY A N 4
ATOM 7003 C CA . GLY A 1 96 ? 8.209 8.104 -6.466 1.00 0.42 124 GLY A CA 4
ATOM 7004 C C . GLY A 1 96 ? 8.844 7.054 -5.578 1.00 0.38 124 GLY A C 4
ATOM 7005 O O . GLY A 1 96 ? 10.005 7.177 -5.186 1.00 0.42 124 GLY A O 4
ATOM 7009 N N . GLY A 1 97 ? 8.079 6.030 -5.242 1.00 0.34 125 GLY A N 4
ATOM 7010 C CA . GLY A 1 97 ? 8.575 4.997 -4.370 1.00 0.31 125 GLY A CA 4
ATOM 7011 C C . GLY A 1 97 ? 8.641 3.626 -5.007 1.00 0.25 125 GLY A C 4
ATOM 7012 O O . GLY A 1 97 ? 8.289 3.443 -6.168 1.00 0.29 125 GLY A O 4
ATOM 7016 N N . TYR A 1 98 ? 9.093 2.659 -4.228 1.00 0.19 126 TYR A N 4
ATOM 7017 C CA . TYR A 1 98 ? 9.115 1.268 -4.643 1.00 0.16 126 TYR A CA 4
ATOM 7018 C C . TYR A 1 98 ? 8.618 0.397 -3.511 1.00 0.16 126 TYR A C 4
ATOM 7019 O O . TYR A 1 98 ? 9.175 0.430 -2.418 1.00 0.17 126 TYR A O 4
ATOM 7037 N N . VAL A 1 99 ? 7.574 -0.365 -3.756 1.00 0.18 127 VAL A N 4
ATOM 7038 C CA . VAL A 1 99 ? 7.148 -1.345 -2.782 1.00 0.20 127 VAL A CA 4
ATOM 7039 C C . VAL A 1 99 ? 8.010 -2.589 -2.958 1.00 0.17 127 VAL A C 4
ATOM 7040 O O . VAL A 1 99 ? 7.928 -3.300 -3.966 1.00 0.20 127 VAL A O 4
ATOM 7053 N N . ILE A 1 100 ? 8.857 -2.831 -1.979 1.00 0.14 128 ILE A N 4
ATOM 7054 C CA . ILE A 1 100 ? 9.947 -3.770 -2.139 1.00 0.12 128 ILE A CA 4
ATOM 7055 C C . ILE A 1 100 ? 9.954 -4.824 -1.053 1.00 0.13 128 ILE A C 4
ATOM 7056 O O . ILE A 1 100 ? 9.553 -4.573 0.081 1.00 0.16 128 ILE A O 4
ATOM 7072 N N . LYS A 1 101 ? 10.420 -6.000 -1.412 1.00 0.15 129 LYS A N 4
ATOM 7073 C CA . LYS A 1 101 ? 10.556 -7.085 -0.468 1.00 0.18 129 LYS A CA 4
ATOM 7074 C C . LYS A 1 101 ? 12.028 -7.415 -0.303 1.00 0.19 129 LYS A C 4
ATOM 7075 O O . LYS A 1 101 ? 12.627 -8.055 -1.161 1.00 0.20 129 LYS A O 4
ATOM 7094 N N . VAL A 1 102 ? 12.605 -6.977 0.801 1.00 0.21 130 VAL A N 4
ATOM 7095 C CA . VAL A 1 102 ? 14.007 -7.195 1.059 1.00 0.24 130 VAL A CA 4
ATOM 7096 C C . VAL A 1 102 ? 14.163 -7.994 2.344 1.00 0.29 130 VAL A C 4
ATOM 7097 O O . VAL A 1 102 ? 13.461 -7.741 3.329 1.00 0.29 130 VAL A O 4
ATOM 7110 N N . ASP A 1 103 ? 15.038 -8.988 2.310 1.00 0.36 131 ASP A N 4
ATOM 7111 C CA . ASP A 1 103 ? 15.338 -9.796 3.488 1.00 0.44 131 ASP A CA 4
ATOM 7112 C C . ASP A 1 103 ? 14.065 -10.449 4.045 1.00 0.43 131 ASP A C 4
ATOM 7113 O O . ASP A 1 103 ? 13.899 -10.626 5.255 1.00 0.50 131 ASP A O 4
ATOM 7122 N N . GLY A 1 104 ? 13.153 -10.783 3.139 1.00 0.39 132 GLY A N 4
ATOM 7123 C CA . GLY A 1 104 ? 11.914 -11.442 3.518 1.00 0.40 132 GLY A CA 4
ATOM 7124 C C . GLY A 1 104 ? 10.824 -10.465 3.916 1.00 0.40 132 GLY A C 4
ATOM 7125 O O . GLY A 1 104 ? 9.647 -10.823 3.971 1.00 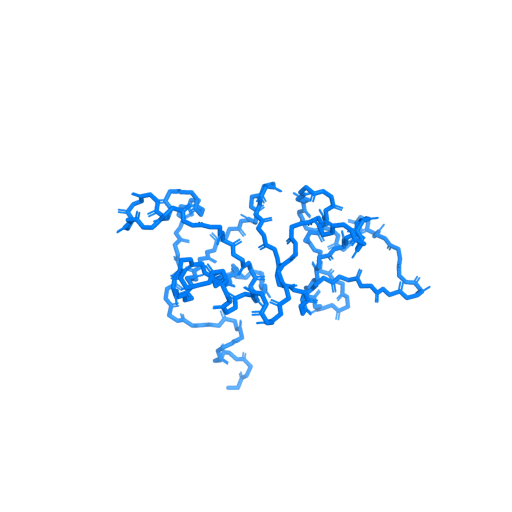0.59 132 GLY A O 4
ATOM 7129 N N . LYS A 1 105 ? 11.211 -9.227 4.174 1.00 0.30 133 LYS A N 4
ATOM 7130 C CA . LYS A 1 105 ? 10.283 -8.213 4.650 1.00 0.29 133 LYS A CA 4
ATOM 7131 C C . LYS A 1 105 ? 9.903 -7.255 3.544 1.00 0.26 133 LYS A C 4
ATOM 7132 O O . LYS A 1 105 ? 10.524 -7.233 2.487 1.00 0.33 133 LYS A O 4
ATOM 7151 N N . TYR A 1 106 ? 8.882 -6.468 3.798 1.00 0.25 134 TYR A N 4
ATOM 7152 C CA . TYR A 1 106 ? 8.385 -5.530 2.815 1.00 0.23 134 TYR A CA 4
ATOM 7153 C C . TYR A 1 106 ? 8.548 -4.103 3.291 1.00 0.22 134 TYR A C 4
ATOM 7154 O O . TYR A 1 106 ? 8.312 -3.789 4.459 1.00 0.26 134 TYR A O 4
ATOM 7172 N N . TYR A 1 107 ? 8.953 -3.247 2.374 1.00 0.19 135 TYR A N 4
ATOM 7173 C CA . TYR A 1 107 ? 9.144 -1.841 2.656 1.00 0.20 135 TYR A CA 4
ATOM 7174 C C . TYR A 1 107 ? 8.718 -1.027 1.460 1.00 0.19 135 TYR A C 4
ATOM 7175 O O . TYR A 1 107 ? 8.419 -1.575 0.399 1.00 0.21 135 TYR A O 4
ATOM 7193 N N . VAL A 1 108 ? 8.690 0.274 1.633 1.00 0.21 136 VAL A N 4
ATOM 7194 C CA . VAL A 1 108 ? 8.465 1.173 0.531 1.00 0.22 136 VAL A CA 4
ATOM 7195 C C . VAL A 1 108 ? 9.586 2.190 0.449 1.00 0.23 136 VAL A C 4
ATOM 7196 O O . VAL A 1 108 ? 9.852 2.939 1.389 1.00 0.31 136 VAL A O 4
ATOM 7209 N N . TYR A 1 109 ? 10.246 2.172 -0.682 1.00 0.20 137 TYR A N 4
ATOM 7210 C CA . TYR A 1 109 ? 11.327 3.083 -0.989 1.00 0.24 137 TYR A CA 4
ATOM 7211 C C . TYR A 1 109 ? 10.754 4.404 -1.390 1.00 0.27 137 TYR A C 4
ATOM 7212 O O . TYR A 1 109 ? 9.735 4.446 -2.049 1.00 0.46 137 TYR A O 4
ATOM 7230 N N . LEU A 1 110 ? 11.353 5.476 -0.936 1.00 0.29 138 LEU A N 4
ATOM 7231 C CA . LEU A 1 110 ? 10.930 6.772 -1.376 1.00 0.38 138 LEU A CA 4
ATOM 7232 C C . LEU A 1 110 ? 12.079 7.558 -1.972 1.00 0.44 138 LEU A C 4
ATOM 7233 O O . LEU A 1 110 ? 13.113 7.753 -1.335 1.00 0.50 138 LEU A O 4
ATOM 7249 N N . LYS A 1 111 ? 11.891 7.997 -3.203 1.00 0.46 139 LYS A N 4
ATOM 7250 C CA . LYS A 1 111 ? 12.865 8.851 -3.860 1.00 0.54 139 LYS A CA 4
ATOM 7251 C C . LYS A 1 111 ? 12.649 10.303 -3.454 1.00 0.64 139 LYS A C 4
ATOM 7252 O O . LYS A 1 111 ? 13.548 11.135 -3.571 1.00 0.74 139 LYS A O 4
ATOM 7271 N N . ASP A 1 112 ? 11.450 10.599 -2.964 1.00 0.66 140 ASP A N 4
ATOM 7272 C CA . ASP A 1 112 ? 11.125 11.940 -2.504 1.00 0.78 140 ASP A CA 4
ATOM 7273 C C . ASP A 1 112 ? 10.555 11.862 -1.099 1.00 0.77 140 ASP A C 4
ATOM 7274 O O . ASP A 1 112 ? 9.343 11.935 -0.895 1.00 0.88 140 ASP A O 4
ATOM 7283 N N . ALA A 1 113 ? 11.440 11.700 -0.131 1.00 0.73 141 ALA A N 4
ATOM 7284 C CA . ALA A 1 113 ? 11.035 11.544 1.256 1.00 0.79 141 ALA A CA 4
ATOM 7285 C C . ALA A 1 113 ? 10.687 12.888 1.882 1.00 0.97 141 ALA A C 4
ATOM 7286 O O . ALA A 1 113 ? 10.178 12.950 3.000 1.00 1.12 141 ALA A O 4
ATOM 7293 N N . ALA A 1 114 ? 10.947 13.960 1.148 1.00 1.02 142 ALA A N 4
ATOM 7294 C CA . ALA A 1 114 ? 10.810 15.297 1.697 1.00 1.26 142 ALA A CA 4
ATOM 7295 C C . ALA A 1 114 ? 9.458 15.925 1.377 1.00 1.37 142 ALA A C 4
ATOM 7296 O O . ALA A 1 114 ? 8.805 16.482 2.259 1.00 1.60 142 ALA A O 4
ATOM 7303 N N . HIS A 1 115 ? 9.023 15.821 0.125 1.00 1.30 143 HIS A N 4
ATOM 7304 C CA . HIS A 1 115 ? 7.842 16.557 -0.326 1.00 1.50 143 HIS A CA 4
ATOM 7305 C C . HIS A 1 115 ? 6.629 15.646 -0.438 1.00 1.25 143 HIS A C 4
ATOM 7306 O O . HIS A 1 115 ? 5.603 16.037 -1.003 1.00 1.33 143 HIS A O 4
ATOM 7321 N N . ALA A 1 116 ? 6.760 14.437 0.109 1.00 0.99 144 ALA A N 4
ATOM 7322 C CA . ALA A 1 116 ? 5.719 13.413 0.049 1.00 0.77 144 ALA A CA 4
ATOM 7323 C C . ALA A 1 116 ? 5.467 12.943 -1.368 1.00 0.76 144 ALA A C 4
ATOM 7324 O O . ALA A 1 116 ? 5.006 13.695 -2.229 1.00 1.13 144 ALA A O 4
ATOM 7331 N N . ASP A 1 117 ? 5.765 11.687 -1.597 1.00 0.59 145 ASP A N 4
ATOM 7332 C CA . ASP A 1 117 ? 5.529 11.074 -2.881 1.00 0.87 145 ASP A CA 4
ATOM 7333 C C . ASP A 1 117 ? 4.613 9.883 -2.700 1.00 0.66 145 ASP A C 4
ATOM 7334 O O . ASP A 1 117 ? 5.043 8.757 -2.870 1.00 0.75 145 ASP A O 4
ATOM 7343 N N . ASN A 1 118 ? 3.380 10.167 -2.267 1.00 0.48 146 ASN A N 4
ATOM 7344 C CA . ASN A 1 118 ? 2.318 9.160 -2.040 1.00 0.32 146 ASN A CA 4
ATOM 7345 C C . ASN A 1 118 ? 2.461 8.523 -0.665 1.00 0.25 146 ASN A C 4
ATOM 7346 O O . ASN A 1 118 ? 1.849 7.512 -0.354 1.00 0.37 146 ASN A O 4
ATOM 7357 N N . ILE A 1 119 ? 3.213 9.176 0.197 1.00 0.30 147 ILE A N 4
ATOM 7358 C CA . ILE A 1 119 ? 3.342 8.717 1.564 1.00 0.34 147 ILE A CA 4
ATOM 7359 C C . ILE A 1 119 ? 2.544 9.611 2.501 1.00 0.38 147 ILE A C 4
ATOM 7360 O O . ILE A 1 119 ? 2.751 10.826 2.546 1.00 0.46 147 ILE A O 4
ATOM 7376 N N . ARG A 1 120 ? 1.617 9.010 3.224 1.00 0.36 148 ARG A N 4
ATOM 7377 C CA . ARG A 1 120 ? 0.823 9.732 4.202 1.00 0.38 148 ARG A CA 4
ATOM 7378 C C . ARG A 1 120 ? 1.292 9.368 5.595 1.00 0.36 148 ARG A C 4
ATOM 7379 O O . ARG A 1 120 ? 1.555 8.197 5.885 1.00 0.39 148 ARG A O 4
ATOM 7400 N N . THR A 1 121 ? 1.412 10.373 6.443 1.00 0.33 149 THR A N 4
ATOM 7401 C CA . THR A 1 121 ? 1.846 10.165 7.806 1.00 0.31 149 THR A CA 4
ATOM 7402 C C . THR A 1 121 ? 0.832 9.330 8.571 1.00 0.28 149 THR A C 4
ATOM 7403 O O . THR A 1 121 ? -0.359 9.391 8.269 1.00 0.29 149 THR A O 4
ATOM 7414 N N . LYS A 1 122 ? 1.291 8.558 9.551 1.00 0.31 150 LYS A N 4
ATOM 7415 C CA . LYS A 1 122 ? 0.395 7.750 10.371 1.00 0.34 150 LYS A CA 4
ATOM 7416 C C . LYS A 1 122 ? -0.702 8.631 10.920 1.00 0.31 150 LYS A C 4
ATOM 7417 O O . LYS A 1 122 ? -1.884 8.285 10.890 1.00 0.39 150 LYS A O 4
ATOM 7436 N N . GLU A 1 123 ? -0.290 9.802 11.365 1.00 0.29 151 GLU A N 4
ATOM 7437 C CA . GLU A 1 123 ? -1.201 10.759 11.958 1.00 0.34 151 GLU A CA 4
ATOM 7438 C C . GLU A 1 123 ? -2.242 11.253 10.960 1.00 0.36 151 GLU A C 4
ATOM 7439 O O . GLU A 1 123 ? -3.395 11.488 11.327 1.00 0.48 151 GLU A O 4
ATOM 7451 N N . GLU A 1 124 ? -1.852 11.387 9.699 1.00 0.34 152 GLU A N 4
ATOM 7452 C CA . GLU A 1 124 ? -2.787 11.827 8.676 1.00 0.40 152 GLU A CA 4
ATOM 7453 C C . GLU A 1 124 ? -3.691 10.696 8.261 1.00 0.40 152 GLU A C 4
ATOM 7454 O O . GLU A 1 124 ? -4.849 10.910 7.939 1.00 0.50 152 GLU A O 4
ATOM 7466 N N . ILE A 1 125 ? -3.149 9.499 8.239 1.00 0.34 153 ILE A N 4
ATOM 7467 C CA . ILE A 1 125 ? -3.918 8.334 7.845 1.00 0.35 153 ILE A CA 4
ATOM 7468 C C . ILE A 1 125 ? -5.171 8.203 8.706 1.00 0.39 153 ILE A C 4
ATOM 7469 O O . ILE A 1 125 ? -6.265 7.972 8.195 1.00 0.43 153 ILE A O 4
ATOM 7485 N N . LYS A 1 126 ? -5.012 8.375 10.012 1.00 0.42 154 LYS A N 4
ATOM 7486 C CA . LYS A 1 126 ? -6.164 8.388 10.911 1.00 0.50 154 LYS A CA 4
ATOM 7487 C C . LYS A 1 126 ? -6.951 9.692 10.770 1.00 0.56 154 LYS A C 4
ATOM 7488 O O . LYS A 1 126 ? -8.147 9.737 11.042 1.00 0.64 154 LYS A O 4
ATOM 7507 N N . ARG A 1 127 ? -6.268 10.747 10.355 1.00 0.54 155 ARG A N 4
ATOM 7508 C CA . ARG A 1 127 ? -6.900 12.048 10.147 1.00 0.63 155 ARG A CA 4
ATOM 7509 C C . ARG A 1 127 ? -7.841 12.033 8.941 1.00 0.66 155 ARG A C 4
ATOM 7510 O O . ARG A 1 127 ? -8.985 12.477 9.030 1.00 0.80 155 ARG A O 4
ATOM 7531 N N . GLN A 1 128 ? -7.368 11.517 7.811 1.00 0.58 156 GLN A N 4
ATOM 7532 C CA . GLN A 1 128 ? -8.163 11.529 6.592 1.00 0.70 156 GLN A CA 4
ATOM 7533 C C . GLN A 1 128 ? -9.192 10.403 6.576 1.00 0.67 156 GLN A C 4
ATOM 7534 O O . GLN A 1 128 ? -10.073 10.372 5.715 1.00 0.80 156 GLN A O 4
ATOM 7548 N N . LYS A 1 129 ? -9.095 9.486 7.533 1.00 0.55 157 LYS A N 4
ATOM 7549 C CA . LYS A 1 129 ? -10.051 8.388 7.616 1.00 0.54 157 LYS A CA 4
ATOM 7550 C C . LYS A 1 129 ? -11.273 8.802 8.429 1.00 0.62 157 LYS A C 4
ATOM 7551 O O . LYS A 1 129 ? -12.230 8.038 8.568 1.00 0.67 157 LYS A O 4
ATOM 7570 N N . GLN A 1 130 ? -11.233 10.012 8.967 1.00 0.74 158 GLN A N 4
ATOM 7571 C CA . GLN A 1 130 ? -12.343 10.550 9.726 1.00 0.91 158 GLN A CA 4
ATOM 7572 C C . GLN A 1 130 ? -13.447 11.002 8.782 1.00 1.15 158 GLN A C 4
ATOM 7573 O O . GLN A 1 130 ? -14.423 10.246 8.603 1.00 1.78 158 GLN A O 4
ATOM 7587 N N . GLU A 1 131 ? -13.318 12.103 8.206 1.00 1.48 159 GLU A N 4
ATOM 7589 N N . SER A 1 12 ? -25.713 -5.041 -2.337 1.00 13.12 40 SER A N 5
ATOM 7590 C CA . SER A 1 12 ? -25.186 -5.335 -0.990 1.00 12.82 40 SER A CA 5
ATOM 7591 C C . SER A 1 12 ? -23.665 -5.222 -0.983 1.00 12.18 40 SER A C 5
ATOM 7592 O O . SER A 1 12 ? -23.027 -5.263 -2.036 1.00 11.93 40 SER A O 5
ATOM 7601 N N . TYR A 1 13 ? -23.091 -5.070 0.203 1.00 12.10 41 TYR A N 5
ATOM 7602 C CA . TYR A 1 13 ? -21.648 -4.934 0.348 1.00 11.74 41 TYR A CA 5
ATOM 7603 C C . TYR A 1 13 ? -21.098 -6.077 1.198 1.00 11.26 41 TYR A C 5
ATOM 7604 O O . TYR A 1 13 ? -20.612 -5.872 2.314 1.00 11.61 41 TYR A O 5
ATOM 7622 N N . ILE A 1 14 ? -21.179 -7.284 0.658 1.00 10.66 42 ILE A N 5
ATOM 7623 C CA . ILE A 1 14 ? -20.758 -8.474 1.380 1.00 10.40 42 ILE A CA 5
ATOM 7624 C C . ILE A 1 14 ? -19.239 -8.608 1.362 1.00 10.44 42 ILE A C 5
ATOM 7625 O O . ILE A 1 14 ? -18.624 -9.013 2.350 1.00 10.49 42 ILE A O 5
ATOM 7641 N N . ASP A 1 15 ? -18.626 -8.242 0.247 1.00 10.68 43 ASP A N 5
ATOM 7642 C CA . ASP A 1 15 ? -17.183 -8.353 0.113 1.00 11.02 43 ASP A CA 5
ATOM 7643 C C . ASP A 1 15 ? -16.507 -7.022 0.407 1.00 11.08 43 ASP A C 5
ATOM 7644 O O . ASP A 1 15 ? -16.759 -6.016 -0.255 1.00 11.69 43 ASP A O 5
ATOM 7653 N N . GLY A 1 16 ? -15.681 -7.012 1.443 1.00 10.65 44 GLY A N 5
ATOM 7654 C CA . GLY A 1 16 ? -14.878 -5.847 1.742 1.00 10.86 44 GLY A CA 5
ATOM 7655 C C . GLY A 1 16 ? -15.475 -4.947 2.807 1.00 10.53 44 GLY A C 5
ATOM 7656 O O . GLY A 1 16 ? -14.750 -4.216 3.476 1.00 10.64 44 GLY A O 5
ATOM 7660 N N . ASP A 1 17 ? -16.784 -4.999 2.987 1.00 10.35 45 ASP A N 5
ATOM 7661 C CA . ASP A 1 17 ? -17.428 -4.109 3.947 1.00 10.29 45 ASP A CA 5
ATOM 7662 C C . ASP A 1 17 ? -17.821 -4.850 5.218 1.00 9.54 45 ASP A C 5
ATOM 7663 O O . ASP A 1 17 ? -17.191 -4.682 6.259 1.00 9.39 45 ASP A O 5
ATOM 7672 N N . GLN A 1 18 ? -18.849 -5.681 5.131 1.00 9.30 46 GLN A N 5
ATOM 7673 C CA . GLN A 1 18 ? -19.375 -6.350 6.309 1.00 8.82 46 GLN A CA 5
ATOM 7674 C C . GLN A 1 18 ? -18.741 -7.722 6.521 1.00 7.96 46 GLN A C 5
ATOM 7675 O O . GLN A 1 18 ? -18.103 -7.964 7.550 1.00 7.83 46 GLN A O 5
ATOM 7689 N N . ALA A 1 19 ? -18.899 -8.613 5.550 1.00 7.63 47 ALA A N 5
ATOM 7690 C CA . ALA A 1 19 ? -18.444 -9.993 5.698 1.00 7.10 47 ALA A CA 5
ATOM 7691 C C . ALA A 1 19 ? -16.959 -10.151 5.382 1.00 6.23 47 ALA A C 5
ATOM 7692 O O . ALA A 1 19 ? -16.563 -11.060 4.651 1.00 6.37 47 ALA A O 5
ATOM 7699 N N . GLY A 1 20 ? -16.145 -9.257 5.925 1.00 5.65 48 GLY A N 5
ATOM 7700 C CA . GLY A 1 20 ? -14.712 -9.410 5.839 1.00 5.11 48 GLY A CA 5
ATOM 7701 C C . GLY A 1 20 ? -14.129 -9.008 4.500 1.00 4.06 48 GLY A C 5
ATOM 7702 O O . GLY A 1 20 ? -14.843 -8.882 3.499 1.00 4.07 48 GLY A O 5
ATOM 7706 N N . GLN A 1 21 ? -12.824 -8.794 4.501 1.00 3.63 49 GLN A N 5
ATOM 7707 C CA . GLN A 1 21 ? -12.077 -8.495 3.291 1.00 2.96 49 GLN A CA 5
ATOM 7708 C C . GLN A 1 21 ? -11.123 -9.644 2.997 1.00 2.13 49 GLN A C 5
ATOM 7709 O O . GLN A 1 21 ? -10.409 -10.102 3.891 1.00 2.55 49 GLN A O 5
ATOM 7723 N N . LYS A 1 22 ? -11.096 -10.098 1.756 1.00 1.67 50 LYS A N 5
ATOM 7724 C CA . LYS A 1 22 ? -10.280 -11.251 1.382 1.00 1.23 50 LYS A CA 5
ATOM 7725 C C . LYS A 1 22 ? -9.355 -10.916 0.234 1.00 1.14 50 LYS A C 5
ATOM 7726 O O . LYS A 1 22 ? -9.224 -11.672 -0.733 1.00 1.86 50 LYS A O 5
ATOM 7745 N N . ALA A 1 23 ? -8.733 -9.765 0.372 1.00 0.80 51 ALA A N 5
ATOM 7746 C CA . ALA A 1 23 ? -7.718 -9.284 -0.562 1.00 0.75 51 ALA A CA 5
ATOM 7747 C C . ALA A 1 23 ? -8.310 -9.002 -1.940 1.00 0.83 51 ALA A C 5
ATOM 7748 O O . ALA A 1 23 ? -8.435 -9.899 -2.775 1.00 1.01 51 ALA A O 5
ATOM 7755 N N . GLU A 1 24 ? -8.683 -7.745 -2.154 1.00 0.75 52 GLU A N 5
ATOM 7756 C CA . GLU A 1 24 ? -9.277 -7.298 -3.412 1.00 0.86 52 GLU A CA 5
ATOM 7757 C C . GLU A 1 24 ? -8.402 -7.655 -4.612 1.00 0.97 52 GLU A C 5
ATOM 7758 O O . GLU A 1 24 ? -7.287 -7.148 -4.751 1.00 1.04 52 GLU A O 5
ATOM 7770 N N . ASN A 1 25 ? -8.912 -8.518 -5.475 1.00 1.07 53 ASN A N 5
ATOM 7771 C CA . ASN A 1 25 ? -8.216 -8.876 -6.706 1.00 1.20 53 ASN A CA 5
ATOM 7772 C C . ASN A 1 25 ? -8.661 -7.961 -7.834 1.00 1.20 53 ASN A C 5
ATOM 7773 O O . ASN A 1 25 ? -8.039 -7.909 -8.896 1.00 1.34 53 ASN A O 5
ATOM 7784 N N . LEU A 1 26 ? -9.757 -7.254 -7.598 1.00 1.12 54 LEU A N 5
ATOM 7785 C CA . LEU A 1 26 ? -10.270 -6.285 -8.539 1.00 1.15 54 LEU A CA 5
ATOM 7786 C C . LEU A 1 26 ? -9.343 -5.073 -8.622 1.00 1.13 54 LEU A C 5
ATOM 7787 O O . LEU A 1 26 ? -8.508 -4.860 -7.740 1.00 1.13 54 LEU A O 5
ATOM 7803 N N . THR A 1 27 ? -9.485 -4.288 -9.681 1.00 1.16 55 THR A N 5
ATOM 7804 C CA . THR A 1 27 ? -8.675 -3.092 -9.853 1.00 1.21 55 THR A CA 5
ATOM 7805 C C . THR A 1 27 ? -9.054 -2.047 -8.807 1.00 1.14 55 THR A C 5
ATOM 7806 O O . THR A 1 27 ? -10.216 -1.945 -8.412 1.00 1.09 55 THR A O 5
ATOM 7817 N N . PRO A 1 28 ? -8.063 -1.254 -8.353 1.00 1.18 56 PRO A N 5
ATOM 7818 C CA . PRO A 1 28 ? -8.220 -0.301 -7.240 1.00 1.10 56 PRO A CA 5
ATOM 7819 C C . PRO A 1 28 ? -9.336 0.713 -7.465 1.00 1.05 56 PRO A C 5
ATOM 7820 O O . PRO A 1 28 ? -9.829 1.328 -6.517 1.00 0.97 56 PRO A O 5
ATOM 7831 N N . ASP A 1 29 ? -9.732 0.881 -8.717 1.00 1.13 57 ASP A N 5
ATOM 7832 C CA . ASP A 1 29 ? -10.830 1.772 -9.053 1.00 1.14 57 ASP A CA 5
ATOM 7833 C C . ASP A 1 29 ? -12.146 1.046 -8.851 1.00 1.07 57 ASP A C 5
ATOM 7834 O O . ASP A 1 29 ? -13.021 1.521 -8.132 1.00 1.05 57 ASP A O 5
ATOM 7843 N N . GLU A 1 30 ? -12.259 -0.132 -9.463 1.00 1.09 58 GLU A N 5
ATOM 7844 C CA . GLU A 1 30 ? -13.447 -0.952 -9.348 1.00 1.05 58 GLU A CA 5
ATOM 7845 C C . GLU A 1 30 ? -13.750 -1.246 -7.890 1.00 0.93 58 GLU A C 5
ATOM 7846 O O . GLU A 1 30 ? -14.899 -1.169 -7.463 1.00 0.93 58 GLU A O 5
ATOM 7858 N N . VAL A 1 31 ? -12.703 -1.569 -7.138 1.00 0.86 59 VAL A N 5
ATOM 7859 C CA . VAL A 1 31 ? -12.833 -1.894 -5.719 1.00 0.75 59 VAL A CA 5
ATOM 7860 C C . VAL A 1 31 ? -13.623 -0.828 -4.990 1.00 0.71 59 VAL A C 5
ATOM 7861 O O . VAL A 1 31 ? -14.715 -1.078 -4.477 1.00 0.71 59 VAL A O 5
ATOM 7874 N N . SER A 1 32 ? -13.078 0.369 -4.990 1.00 0.70 60 SER A N 5
ATOM 7875 C CA . SER A 1 32 ? -13.598 1.433 -4.167 1.00 0.70 60 SER A CA 5
ATOM 7876 C C . SER A 1 32 ? -14.892 2.010 -4.748 1.00 0.74 60 SER A C 5
ATOM 7877 O O . SER A 1 32 ? -15.810 2.366 -4.010 1.00 0.72 60 SER A O 5
ATOM 7885 N N . LYS A 1 33 ? -14.979 2.069 -6.071 1.00 0.87 61 LYS A N 5
ATOM 7886 C CA . LYS A 1 33 ? -16.162 2.607 -6.729 1.00 0.96 61 LYS A CA 5
ATOM 7887 C C . LYS A 1 33 ? -17.389 1.733 -6.470 1.00 0.94 61 LYS A C 5
ATOM 7888 O O . LYS A 1 33 ? -18.512 2.237 -6.383 1.00 1.01 61 LYS A O 5
ATOM 7907 N N . ARG A 1 34 ? -17.174 0.428 -6.344 1.00 0.88 62 ARG A N 5
ATOM 7908 C CA . ARG A 1 34 ? -18.262 -0.502 -6.082 1.00 0.89 62 ARG A CA 5
ATOM 7909 C C . ARG A 1 34 ? -18.687 -0.459 -4.618 1.00 0.77 62 ARG A C 5
ATOM 7910 O O . ARG A 1 34 ? -19.860 -0.659 -4.299 1.00 0.82 62 ARG A O 5
ATOM 7931 N N . GLU A 1 35 ? -17.734 -0.195 -3.733 1.00 0.68 63 GLU A N 5
ATOM 7932 C CA . GLU A 1 35 ? -18.014 -0.182 -2.303 1.00 0.63 63 GLU A CA 5
ATOM 7933 C C . GLU A 1 35 ? -18.534 1.175 -1.844 1.00 0.66 63 GLU A C 5
ATOM 7934 O O . GLU A 1 35 ? -19.225 1.272 -0.830 1.00 0.73 63 GLU A O 5
ATOM 7946 N N . GLY A 1 36 ? -18.192 2.220 -2.579 1.00 0.69 64 GLY A N 5
ATOM 7947 C CA . GLY A 1 36 ? -18.739 3.529 -2.288 1.00 0.74 64 GLY A CA 5
ATOM 7948 C C . GLY A 1 36 ? -17.678 4.591 -2.107 1.00 0.72 64 GLY A C 5
ATOM 7949 O O . GLY A 1 36 ? -17.719 5.632 -2.766 1.00 0.86 64 GLY A O 5
ATOM 7953 N N . ILE A 1 37 ? -16.730 4.341 -1.213 1.00 0.62 65 ILE A N 5
ATOM 7954 C CA . ILE A 1 37 ? -15.682 5.315 -0.937 1.00 0.67 65 ILE A CA 5
ATOM 7955 C C . ILE A 1 37 ? -14.710 5.407 -2.102 1.00 0.81 65 ILE A C 5
ATOM 7956 O O . ILE A 1 37 ? -14.260 4.396 -2.625 1.00 1.76 65 ILE A O 5
ATOM 7972 N N . ASN A 1 38 ? -14.394 6.624 -2.507 1.00 0.75 66 ASN A N 5
ATOM 7973 C CA . ASN A 1 38 ? -13.501 6.841 -3.638 1.00 0.69 66 ASN A CA 5
ATOM 7974 C C . ASN A 1 38 ? -12.150 7.339 -3.136 1.00 0.61 66 ASN A C 5
ATOM 7975 O O . ASN A 1 38 ? -11.315 7.825 -3.902 1.00 0.64 66 ASN A O 5
ATOM 7986 N N . ALA A 1 39 ? -11.950 7.212 -1.830 1.00 0.54 67 ALA A N 5
ATOM 7987 C CA . ALA A 1 39 ? -10.729 7.682 -1.188 1.00 0.49 67 ALA A CA 5
ATOM 7988 C C . ALA A 1 39 ? -9.512 6.867 -1.618 1.00 0.44 67 ALA A C 5
ATOM 7989 O O . ALA A 1 39 ? -9.638 5.731 -2.082 1.00 0.45 67 ALA A O 5
ATOM 7996 N N . GLU A 1 40 ? -8.334 7.460 -1.447 1.00 0.44 68 GLU A N 5
ATOM 7997 C CA . GLU A 1 40 ? -7.082 6.832 -1.850 1.00 0.42 68 GLU A CA 5
ATOM 7998 C C . GLU A 1 40 ? -6.792 5.612 -0.994 1.00 0.34 68 GLU A C 5
ATOM 7999 O O . GLU A 1 40 ? -7.018 5.628 0.216 1.00 0.35 68 GLU A O 5
ATOM 8011 N N . GLN A 1 41 ? -6.266 4.576 -1.622 1.00 0.31 69 GLN A N 5
ATOM 8012 C CA . GLN A 1 41 ? -5.980 3.326 -0.933 1.00 0.24 69 GLN A CA 5
ATOM 8013 C C . GLN A 1 41 ? -4.598 3.378 -0.300 1.00 0.21 69 GLN A C 5
ATOM 8014 O O . GLN A 1 41 ? -3.587 3.224 -0.982 1.00 0.27 69 GLN A O 5
ATOM 8028 N N . ILE A 1 42 ? -4.566 3.616 1.004 1.00 0.19 70 ILE A N 5
ATOM 8029 C CA . ILE A 1 42 ? -3.312 3.753 1.728 1.00 0.17 70 ILE A CA 5
ATOM 8030 C C . ILE A 1 42 ? -2.869 2.412 2.305 1.00 0.14 70 ILE A C 5
ATOM 8031 O O . ILE A 1 42 ? -3.349 1.989 3.353 1.00 0.14 70 ILE A O 5
ATOM 8047 N N . VAL A 1 43 ? -1.959 1.747 1.614 1.00 0.15 71 VAL A N 5
ATOM 8048 C CA . VAL A 1 43 ? -1.450 0.455 2.058 1.00 0.15 71 VAL A CA 5
ATOM 8049 C C . VAL A 1 43 ? -0.682 0.615 3.374 1.00 0.14 71 VAL A C 5
ATOM 8050 O O . VAL A 1 43 ? 0.347 1.291 3.426 1.00 0.17 71 VAL A O 5
ATOM 8063 N N . ILE A 1 44 ? -1.207 0.018 4.438 1.00 0.14 72 ILE A N 5
ATOM 8064 C CA . ILE A 1 44 ? -0.599 0.120 5.760 1.00 0.17 72 ILE A CA 5
ATOM 8065 C C . ILE A 1 44 ? 0.186 -1.138 6.108 1.00 0.22 72 ILE A C 5
ATOM 8066 O O . ILE A 1 44 ? 1.118 -1.100 6.911 1.00 0.29 72 ILE A O 5
ATOM 8082 N N . LYS A 1 45 ? -0.200 -2.251 5.503 1.00 0.21 73 LYS A N 5
ATOM 8083 C CA . LYS A 1 45 ? 0.491 -3.514 5.709 1.00 0.26 73 LYS A CA 5
ATOM 8084 C C . LYS A 1 45 ? 0.820 -4.152 4.372 1.00 0.24 73 LYS A C 5
ATOM 8085 O O . LYS A 1 45 ? 0.014 -4.100 3.446 1.00 0.25 73 LYS A O 5
ATOM 8104 N N . ILE A 1 46 ? 1.990 -4.760 4.271 1.00 0.28 74 ILE A N 5
ATOM 8105 C CA . ILE A 1 46 ? 2.383 -5.434 3.042 1.00 0.31 74 ILE A CA 5
ATOM 8106 C C . ILE A 1 46 ? 2.759 -6.887 3.308 1.00 0.38 74 ILE A C 5
ATOM 8107 O O . ILE A 1 46 ? 3.644 -7.164 4.115 1.00 0.41 74 ILE A O 5
ATOM 8123 N N . THR A 1 47 ? 2.093 -7.803 2.626 1.00 0.45 75 THR A N 5
ATOM 8124 C CA . THR A 1 47 ? 2.520 -9.193 2.591 1.00 0.54 75 THR A CA 5
ATOM 8125 C C . THR A 1 47 ? 2.379 -9.723 1.173 1.00 0.60 75 THR A C 5
ATOM 8126 O O . THR A 1 47 ? 1.558 -9.230 0.400 1.00 0.71 75 THR A O 5
ATOM 8137 N N . ASP A 1 48 ? 3.198 -10.713 0.828 1.00 0.70 76 ASP A N 5
ATOM 8138 C CA . ASP A 1 48 ? 3.242 -11.241 -0.538 1.00 0.82 76 ASP A CA 5
ATOM 8139 C C . ASP A 1 48 ? 1.952 -11.973 -0.897 1.00 0.90 76 ASP A C 5
ATOM 8140 O O . ASP A 1 48 ? 1.731 -12.325 -2.058 1.00 1.08 76 ASP A O 5
ATOM 8149 N N . GLN A 1 49 ? 1.107 -12.208 0.098 1.00 0.94 77 GLN A N 5
ATOM 8150 C CA . GLN A 1 49 ? -0.186 -12.828 -0.125 1.00 1.14 77 GLN A CA 5
ATOM 8151 C C . GLN A 1 49 ? -1.266 -11.762 -0.305 1.00 1.11 77 GLN A C 5
ATOM 8152 O O . GLN A 1 49 ? -2.454 -12.066 -0.421 1.00 1.49 77 GLN A O 5
ATOM 8166 N N . GLY A 1 50 ? -0.833 -10.512 -0.308 1.00 0.78 78 GLY A N 5
ATOM 8167 C CA . GLY A 1 50 ? -1.734 -9.389 -0.476 1.00 0.78 78 GLY A CA 5
ATOM 8168 C C . GLY A 1 50 ? -1.474 -8.336 0.577 1.00 0.72 78 GLY A C 5
ATOM 8169 O O . GLY A 1 50 ? -1.034 -8.662 1.673 1.00 0.99 78 GLY A O 5
ATOM 8173 N N . TYR A 1 51 ? -1.731 -7.079 0.272 1.00 0.43 79 TYR A N 5
ATOM 8174 C CA . TYR A 1 51 ? -1.426 -6.017 1.216 1.00 0.36 79 TYR A CA 5
ATOM 8175 C C . TYR A 1 51 ? -2.701 -5.470 1.825 1.00 0.28 79 TYR A C 5
ATOM 8176 O O . TYR A 1 51 ? -3.773 -5.590 1.243 1.00 0.28 79 TYR A O 5
ATOM 8194 N N . VAL A 1 52 ? -2.592 -4.872 2.992 1.00 0.29 80 VAL A N 5
ATOM 8195 C CA . VAL A 1 52 ? -3.757 -4.328 3.659 1.00 0.27 80 VAL A CA 5
ATOM 8196 C C . VAL A 1 52 ? -3.762 -2.816 3.529 1.00 0.21 80 VAL A C 5
ATOM 8197 O O . VAL A 1 52 ? -2.778 -2.155 3.865 1.00 0.19 80 VAL A O 5
ATOM 8210 N N . THR A 1 53 ? -4.861 -2.273 3.042 1.00 0.22 81 THR A N 5
ATOM 8211 C CA . THR A 1 53 ? -4.956 -0.849 2.798 1.00 0.22 81 THR A CA 5
ATOM 8212 C C . THR A 1 53 ? -5.907 -0.201 3.796 1.00 0.22 81 THR A C 5
ATOM 8213 O O . THR A 1 53 ? -6.967 -0.738 4.087 1.00 0.35 81 THR A O 5
ATOM 8224 N N . SER A 1 54 ? -5.512 0.931 4.341 1.00 0.19 82 SER A N 5
ATOM 8225 C CA . SER A 1 54 ? -6.397 1.716 5.171 1.00 0.20 82 SER A CA 5
ATOM 8226 C C . SER A 1 54 ? -6.896 2.883 4.344 1.00 0.24 82 SER A C 5
ATOM 8227 O O . SER A 1 54 ? -6.275 3.944 4.307 1.00 0.29 82 SER A O 5
ATOM 8235 N N . HIS A 1 55 ? -8.005 2.679 3.661 1.00 0.24 83 HIS A N 5
ATOM 8236 C CA . HIS A 1 55 ? -8.500 3.687 2.758 1.00 0.30 83 HIS A CA 5
ATOM 8237 C C . HIS A 1 55 ? -9.908 4.103 3.145 1.00 0.29 83 HIS A C 5
ATOM 8238 O O . HIS A 1 55 ? -10.621 3.362 3.827 1.00 0.27 83 HIS A O 5
ATOM 8252 N N . GLY A 1 56 ? -10.292 5.296 2.731 1.00 0.35 84 GLY A N 5
ATOM 8253 C CA . GLY A 1 56 ? -11.596 5.812 3.078 1.00 0.36 84 GLY A CA 5
ATOM 8254 C C . GLY A 1 56 ? -11.726 6.051 4.562 1.00 0.36 84 GLY A C 5
ATOM 8255 O O . GLY A 1 56 ? -11.326 7.095 5.068 1.00 0.42 84 GLY A O 5
ATOM 8259 N N . ASP A 1 57 ? -12.279 5.073 5.254 1.00 0.33 85 ASP A N 5
ATOM 8260 C CA . ASP A 1 57 ? -12.495 5.170 6.687 1.00 0.36 85 ASP A CA 5
ATOM 8261 C C . ASP A 1 57 ? -12.027 3.901 7.394 1.00 0.33 85 ASP A C 5
ATOM 8262 O O . ASP A 1 57 ? -11.887 3.873 8.617 1.00 0.38 85 ASP A O 5
ATOM 8271 N N . HIS A 1 58 ? -11.741 2.862 6.621 1.00 0.29 86 HIS A N 5
ATOM 8272 C CA . HIS A 1 58 ? -11.562 1.532 7.188 1.00 0.27 86 HIS A CA 5
ATOM 8273 C C . HIS A 1 58 ? -10.312 0.837 6.685 1.00 0.23 86 HIS A C 5
ATOM 8274 O O . HIS A 1 58 ? -9.529 1.394 5.914 1.00 0.21 86 HIS A O 5
ATOM 8288 N N . TYR A 1 59 ? -10.132 -0.385 7.162 1.00 0.24 87 TYR A N 5
ATOM 8289 C CA . TYR A 1 59 ? -9.079 -1.250 6.680 1.00 0.22 87 TYR A CA 5
ATOM 8290 C C . TYR A 1 59 ? -9.665 -2.202 5.661 1.00 0.22 87 TYR A C 5
ATOM 8291 O O . TYR A 1 59 ? -10.675 -2.859 5.920 1.00 0.26 87 TYR A O 5
ATOM 8309 N N . HIS A 1 60 ? -9.031 -2.282 4.517 1.00 0.21 88 HIS A N 5
ATOM 8310 C CA . HIS A 1 60 ? -9.513 -3.109 3.441 1.00 0.25 88 HIS A CA 5
ATOM 8311 C C . HIS A 1 60 ? -8.365 -3.974 2.948 1.00 0.26 88 HIS A C 5
ATOM 8312 O O . HIS A 1 60 ? -7.274 -3.469 2.674 1.00 0.28 88 HIS A O 5
ATOM 8326 N N . TYR A 1 61 ? -8.593 -5.271 2.855 1.00 0.28 89 TYR A N 5
ATOM 8327 C CA . TYR A 1 61 ? -7.537 -6.186 2.465 1.00 0.31 89 TYR A CA 5
ATOM 8328 C C . TYR A 1 61 ? -7.475 -6.247 0.951 1.00 0.36 89 TYR A C 5
ATOM 8329 O O . TYR A 1 61 ? -8.490 -6.413 0.287 1.00 0.44 89 TYR A O 5
ATOM 8347 N N . TYR A 1 62 ? -6.280 -6.114 0.418 1.00 0.45 90 TYR A N 5
ATOM 8348 C CA . TYR A 1 62 ? -6.090 -5.916 -1.000 1.00 0.69 90 TYR A CA 5
ATOM 8349 C C . TYR A 1 62 ? -5.095 -6.927 -1.553 1.00 0.55 90 TYR A C 5
ATOM 8350 O O . TYR A 1 62 ? -4.278 -7.472 -0.818 1.00 0.47 90 TYR A O 5
ATOM 8368 N N . ASN A 1 63 ? -5.190 -7.200 -2.839 1.00 0.67 91 ASN A N 5
ATOM 8369 C CA . ASN A 1 63 ? -4.355 -8.217 -3.470 1.00 0.59 91 ASN A CA 5
ATOM 8370 C C . ASN A 1 63 ? -3.732 -7.666 -4.747 1.00 0.49 91 ASN A C 5
ATOM 8371 O O . ASN A 1 63 ? -3.921 -6.496 -5.072 1.00 0.69 91 ASN A O 5
ATOM 8382 N N . GLY A 1 64 ? -3.005 -8.501 -5.472 1.00 0.40 92 GLY A N 5
ATOM 8383 C CA . GLY A 1 64 ? -2.334 -8.048 -6.674 1.00 0.41 92 GLY A CA 5
ATOM 8384 C C . GLY A 1 64 ? -1.107 -7.237 -6.339 1.00 0.33 92 GLY A C 5
ATOM 8385 O O . GLY A 1 64 ? -0.524 -7.422 -5.275 1.00 0.47 92 GLY A O 5
ATOM 8389 N N . LYS A 1 65 ? -0.698 -6.361 -7.245 1.00 0.40 93 LYS A N 5
ATOM 8390 C CA . LYS A 1 65 ? 0.400 -5.444 -6.985 1.00 0.35 93 LYS A CA 5
ATOM 8391 C C . LYS A 1 65 ? -0.133 -4.076 -6.617 1.00 0.35 93 LYS A C 5
ATOM 8392 O O . LYS A 1 65 ? -1.235 -3.702 -7.014 1.00 0.47 93 LYS A O 5
ATOM 8411 N N . VAL A 1 66 ? 0.650 -3.340 -5.849 1.00 0.31 94 VAL A N 5
ATOM 8412 C CA . VAL A 1 66 ? 0.285 -1.980 -5.485 1.00 0.29 94 VAL A CA 5
ATOM 8413 C C . VAL A 1 66 ? 0.313 -1.112 -6.735 1.00 0.28 94 VAL A C 5
ATOM 8414 O O . VAL A 1 66 ? 1.332 -1.057 -7.425 1.00 0.30 94 VAL A O 5
ATOM 8427 N N . PRO A 1 67 ? -0.796 -0.437 -7.060 1.00 0.27 95 PRO A N 5
ATOM 8428 C CA . PRO A 1 67 ? -0.879 0.363 -8.270 1.00 0.28 95 PRO A CA 5
ATOM 8429 C C . PRO A 1 67 ? 0.029 1.574 -8.213 1.00 0.25 95 PRO A C 5
ATOM 8430 O O . PRO A 1 67 ? 0.362 2.046 -7.124 1.00 0.27 95 PRO A O 5
ATOM 8441 N N . TYR A 1 68 ? 0.422 2.067 -9.370 1.00 0.26 96 TYR A N 5
ATOM 8442 C CA . TYR A 1 68 ? 1.393 3.148 -9.456 1.00 0.27 96 TYR A CA 5
ATOM 8443 C C . TYR A 1 68 ? 0.984 4.315 -8.558 1.00 0.26 96 TYR A C 5
ATOM 8444 O O . TYR A 1 68 ? 1.794 4.828 -7.783 1.00 0.30 96 TYR A O 5
ATOM 8462 N N . ASP A 1 69 ? -0.284 4.693 -8.621 1.00 0.28 97 ASP A N 5
ATOM 8463 C CA . ASP A 1 69 ? -0.749 5.885 -7.919 1.00 0.33 97 ASP A CA 5
ATOM 8464 C C . ASP A 1 69 ? -1.394 5.560 -6.571 1.00 0.32 97 ASP A C 5
ATOM 8465 O O . ASP A 1 69 ? -2.131 6.381 -6.021 1.00 0.38 97 ASP A O 5
ATOM 8474 N N . ALA A 1 70 ? -1.116 4.375 -6.035 1.00 0.27 98 ALA A N 5
ATOM 8475 C CA . ALA A 1 70 ? -1.570 4.027 -4.690 1.00 0.27 98 ALA A CA 5
ATOM 8476 C C . ALA A 1 70 ? -0.824 4.847 -3.650 1.00 0.26 98 ALA A C 5
ATOM 8477 O O . ALA A 1 70 ? 0.186 5.476 -3.958 1.00 0.40 98 ALA A O 5
ATOM 8484 N N . ILE A 1 71 ? -1.338 4.854 -2.429 1.00 0.18 99 ILE A N 5
ATOM 8485 C CA . ILE A 1 71 ? -0.708 5.562 -1.329 1.00 0.17 99 ILE A CA 5
ATOM 8486 C C . ILE A 1 71 ? -0.226 4.565 -0.274 1.00 0.16 99 ILE A C 5
ATOM 8487 O O . ILE A 1 71 ? -0.872 3.546 -0.040 1.00 0.16 99 ILE A O 5
ATOM 8503 N N . ILE A 1 72 ? 0.912 4.842 0.339 1.00 0.17 100 ILE A N 5
ATOM 8504 C CA . ILE A 1 72 ? 1.479 3.961 1.351 1.00 0.18 100 ILE A CA 5
ATOM 8505 C C . ILE A 1 72 ? 1.554 4.660 2.707 1.00 0.18 100 ILE A C 5
ATOM 8506 O O . ILE A 1 72 ? 1.686 5.882 2.786 1.00 0.20 100 ILE A O 5
ATOM 8522 N N . SER A 1 73 ? 1.456 3.877 3.770 1.00 0.20 101 SER A N 5
ATOM 8523 C CA . SER A 1 73 ? 1.675 4.371 5.116 1.00 0.20 101 SER A CA 5
ATOM 8524 C C . SER A 1 73 ? 3.163 4.595 5.358 1.00 0.20 101 SER A C 5
ATOM 8525 O O . SER A 1 73 ? 4.007 3.820 4.903 1.00 0.23 101 SER A O 5
ATOM 8533 N N . GLU A 1 74 ? 3.471 5.659 6.093 1.00 0.20 102 GLU A N 5
ATOM 8534 C CA . GLU A 1 74 ? 4.842 6.003 6.439 1.00 0.21 102 GLU A CA 5
ATOM 8535 C C . GLU A 1 74 ? 5.492 4.883 7.239 1.00 0.24 102 GLU A C 5
ATOM 8536 O O . GLU A 1 74 ? 6.716 4.776 7.292 1.00 0.29 102 GLU A O 5
ATOM 8548 N N . GLU A 1 75 ? 4.657 4.073 7.878 1.00 0.27 103 GLU A N 5
ATOM 8549 C CA . GLU A 1 75 ? 5.120 2.940 8.666 1.00 0.34 103 GLU A CA 5
ATOM 8550 C C . GLU A 1 75 ? 5.880 1.943 7.808 1.00 0.31 103 GLU A C 5
ATOM 8551 O O . GLU A 1 75 ? 6.711 1.182 8.303 1.00 0.41 103 GLU A O 5
ATOM 8563 N N . LEU A 1 76 ? 5.584 1.947 6.523 1.00 0.23 104 LEU A N 5
ATOM 8564 C CA . LEU A 1 76 ? 6.170 0.987 5.608 1.00 0.25 104 LEU A CA 5
ATOM 8565 C C . LEU A 1 76 ? 7.363 1.574 4.873 1.00 0.27 104 LEU A C 5
ATOM 8566 O O . LEU A 1 76 ? 7.920 0.936 3.983 1.00 0.29 104 LEU A O 5
ATOM 8582 N N . LEU A 1 77 ? 7.761 2.784 5.243 1.00 0.43 105 LEU A N 5
ATOM 8583 C CA . LEU A 1 77 ? 8.925 3.397 4.647 1.00 0.54 105 LEU A CA 5
ATOM 8584 C C . LEU A 1 77 ? 10.169 2.589 4.948 1.00 0.46 105 LEU A C 5
ATOM 8585 O O . LEU A 1 77 ? 10.334 2.041 6.042 1.00 0.53 105 LEU A O 5
ATOM 8601 N N . MET A 1 78 ? 11.037 2.529 3.957 1.00 0.41 106 MET A N 5
ATOM 8602 C CA . MET A 1 78 ? 12.213 1.690 4.006 1.00 0.45 106 MET A CA 5
ATOM 8603 C C . MET A 1 78 ? 13.208 2.149 5.065 1.00 0.92 106 MET A C 5
ATOM 8604 O O . MET A 1 78 ? 13.329 3.334 5.378 1.00 1.28 106 MET A O 5
ATOM 8618 N N . LYS A 1 79 ? 13.911 1.159 5.581 1.00 1.28 107 LYS A N 5
ATOM 8619 C CA . LYS A 1 79 ? 14.986 1.323 6.529 1.00 1.66 107 LYS A CA 5
ATOM 8620 C C . LYS A 1 79 ? 16.157 2.050 5.882 1.00 1.09 107 LYS A C 5
ATOM 8621 O O . LYS A 1 79 ? 16.196 2.217 4.665 1.00 1.52 107 LYS A O 5
ATOM 8640 N N . ASP A 1 80 ? 17.071 2.483 6.729 1.00 1.16 108 ASP A N 5
ATOM 8641 C CA . ASP A 1 80 ? 18.155 3.407 6.445 1.00 1.22 108 ASP A CA 5
ATOM 8642 C C . ASP A 1 80 ? 18.633 3.458 4.993 1.00 1.17 108 ASP A C 5
ATOM 8643 O O . ASP A 1 80 ? 18.723 2.442 4.299 1.00 1.12 108 ASP A O 5
ATOM 8652 N N . PRO A 1 81 ? 19.022 4.677 4.557 1.00 1.79 109 PRO A N 5
ATOM 8653 C CA . PRO A 1 81 ? 19.469 4.961 3.188 1.00 2.23 109 PRO A CA 5
ATOM 8654 C C . PRO A 1 81 ? 20.791 4.281 2.861 1.00 2.02 109 PRO A C 5
ATOM 8655 O O . PRO A 1 81 ? 21.303 4.389 1.746 1.00 2.25 109 PRO A O 5
ATOM 8666 N N . ASN A 1 82 ? 21.353 3.604 3.853 1.00 1.75 110 ASN A N 5
ATOM 8667 C CA . ASN A 1 82 ? 22.494 2.728 3.621 1.00 1.67 110 ASN A CA 5
ATOM 8668 C C . ASN A 1 82 ? 22.043 1.550 2.768 1.00 1.25 110 ASN A C 5
ATOM 8669 O O . ASN A 1 82 ? 22.848 0.878 2.120 1.00 1.26 110 ASN A O 5
ATOM 8680 N N . TYR A 1 83 ? 20.739 1.314 2.767 1.00 0.95 111 TYR A N 5
ATOM 8681 C CA . TYR A 1 83 ? 20.140 0.390 1.827 1.00 0.70 111 TYR A CA 5
ATOM 8682 C C . TYR A 1 83 ? 19.944 1.090 0.493 1.00 0.60 111 TYR A C 5
ATOM 8683 O O . TYR A 1 83 ? 19.459 2.222 0.440 1.00 0.80 111 TYR A O 5
ATOM 8701 N N . GLN A 1 84 ? 20.313 0.417 -0.578 1.00 0.53 112 GLN A N 5
ATOM 8702 C CA . GLN A 1 84 ? 20.099 0.934 -1.915 1.00 0.55 112 GLN A CA 5
ATOM 8703 C C . GLN A 1 84 ? 19.065 0.087 -2.634 1.00 0.45 112 GLN A C 5
ATOM 8704 O O . GLN A 1 84 ? 19.084 -1.140 -2.530 1.00 0.47 112 GLN A O 5
ATOM 8718 N N . LEU A 1 85 ? 18.166 0.754 -3.351 1.00 0.40 113 LEU A N 5
ATOM 8719 C CA . LEU A 1 85 ? 17.039 0.104 -4.002 1.00 0.33 113 LEU A CA 5
ATOM 8720 C C . LEU A 1 85 ? 17.501 -1.027 -4.915 1.00 0.36 113 LEU A C 5
ATOM 8721 O O . LEU A 1 85 ? 18.085 -0.790 -5.977 1.00 0.43 113 LEU A O 5
ATOM 8737 N N . LYS A 1 86 ? 17.234 -2.252 -4.486 1.00 0.40 114 LYS A N 5
ATOM 8738 C CA . LYS A 1 86 ? 17.689 -3.436 -5.196 1.00 0.47 114 LYS A CA 5
ATOM 8739 C C . LYS A 1 86 ? 16.702 -3.815 -6.281 1.00 0.37 114 LYS A C 5
ATOM 8740 O O . LYS A 1 86 ? 15.520 -4.018 -6.008 1.00 0.33 114 LYS A O 5
ATOM 8759 N N . ASP A 1 87 ? 17.200 -3.932 -7.505 1.00 0.40 115 ASP A N 5
ATOM 8760 C CA . ASP A 1 87 ? 16.379 -4.342 -8.641 1.00 0.41 115 ASP A CA 5
ATOM 8761 C C . ASP A 1 87 ? 15.763 -5.709 -8.387 1.00 0.38 115 ASP A C 5
ATOM 8762 O O . ASP A 1 87 ? 14.687 -6.024 -8.897 1.00 0.42 115 ASP A O 5
ATOM 8771 N N . SER A 1 88 ? 16.457 -6.516 -7.595 1.00 0.38 116 SER A N 5
ATOM 8772 C CA . SER A 1 88 ? 16.007 -7.860 -7.280 1.00 0.44 116 SER A CA 5
ATOM 8773 C C . SER A 1 88 ? 15.002 -7.855 -6.125 1.00 0.40 116 SER A C 5
ATOM 8774 O O . SER A 1 88 ? 14.183 -8.767 -6.009 1.00 0.51 116 SER A O 5
ATOM 8782 N N . ASP A 1 89 ? 15.044 -6.823 -5.280 1.00 0.28 117 ASP A N 5
ATOM 8783 C CA . ASP A 1 89 ? 14.128 -6.755 -4.141 1.00 0.28 117 ASP A CA 5
ATOM 8784 C C . ASP A 1 89 ? 12.824 -6.096 -4.554 1.00 0.22 117 ASP A C 5
ATOM 8785 O O . ASP A 1 89 ? 11.781 -6.301 -3.931 1.00 0.24 117 ASP A O 5
ATOM 8794 N N . ILE A 1 90 ? 12.902 -5.302 -5.612 1.00 0.23 118 ILE A N 5
ATOM 8795 C CA . ILE A 1 90 ? 11.737 -4.652 -6.190 1.00 0.22 118 ILE A CA 5
ATOM 8796 C C . ILE A 1 90 ? 10.709 -5.676 -6.645 1.00 0.26 118 ILE A C 5
ATOM 8797 O O . ILE A 1 90 ? 10.972 -6.476 -7.546 1.00 0.34 118 ILE A O 5
ATOM 8813 N N . VAL A 1 91 ? 9.550 -5.661 -6.011 1.00 0.24 119 VAL A N 5
ATOM 8814 C CA . VAL A 1 91 ? 8.455 -6.507 -6.428 1.00 0.31 119 VAL A CA 5
ATOM 8815 C C . VAL A 1 91 ? 7.588 -5.755 -7.439 1.00 0.27 119 VAL A C 5
ATOM 8816 O O . VAL A 1 91 ? 7.195 -6.305 -8.470 1.00 0.31 119 VAL A O 5
ATOM 8829 N N . ASN A 1 92 ? 7.309 -4.490 -7.139 1.00 0.25 120 ASN A N 5
ATOM 8830 C CA . ASN A 1 92 ? 6.675 -3.584 -8.101 1.00 0.24 120 ASN A CA 5
ATOM 8831 C C . ASN A 1 92 ? 6.956 -2.134 -7.728 1.00 0.23 120 ASN A C 5
ATOM 8832 O O . ASN A 1 92 ? 7.342 -1.837 -6.599 1.00 0.26 120 ASN A O 5
ATOM 8843 N N . GLU A 1 93 ? 6.783 -1.237 -8.686 1.00 0.24 121 GLU A N 5
ATOM 8844 C CA . GLU A 1 93 ? 7.073 0.177 -8.474 1.00 0.25 121 GLU A CA 5
ATOM 8845 C C . GLU A 1 93 ? 5.789 0.971 -8.319 1.00 0.25 121 GLU A C 5
ATOM 8846 O O . GLU A 1 93 ? 4.776 0.674 -8.955 1.00 0.32 121 GLU A O 5
ATOM 8858 N N . ILE A 1 94 ? 5.845 1.969 -7.460 1.00 0.21 122 ILE A N 5
ATOM 8859 C CA . ILE A 1 94 ? 4.753 2.897 -7.278 1.00 0.23 122 ILE A CA 5
ATOM 8860 C C . ILE A 1 94 ? 5.271 4.310 -7.466 1.00 0.26 122 ILE A C 5
ATOM 8861 O O . ILE A 1 94 ? 6.426 4.500 -7.843 1.00 0.25 122 ILE A O 5
ATOM 8877 N N . LYS A 1 95 ? 4.429 5.293 -7.250 1.00 0.30 123 LYS A N 5
ATOM 8878 C CA . LYS A 1 95 ? 4.790 6.659 -7.572 1.00 0.34 123 LYS A CA 5
ATOM 8879 C C . LYS A 1 95 ? 5.846 7.197 -6.626 1.00 0.36 123 LYS A C 5
ATOM 8880 O O . LYS A 1 95 ? 5.610 7.359 -5.429 1.00 0.42 123 LYS A O 5
ATOM 8899 N N . GLY A 1 96 ? 7.017 7.452 -7.188 1.00 0.37 124 GLY A N 5
ATOM 8900 C CA . GLY A 1 96 ? 8.132 7.988 -6.435 1.00 0.42 124 GLY A CA 5
ATOM 8901 C C . GLY A 1 96 ? 8.847 6.933 -5.613 1.00 0.38 124 GLY A C 5
ATOM 8902 O O . GLY A 1 96 ? 10.076 6.937 -5.508 1.00 0.42 124 GLY A O 5
ATOM 8906 N N . GLY A 1 97 ? 8.080 6.015 -5.056 1.00 0.34 125 GLY A N 5
ATOM 8907 C CA . GLY A 1 97 ? 8.636 4.987 -4.211 1.00 0.31 125 GLY A CA 5
ATOM 8908 C C . GLY A 1 97 ? 8.555 3.617 -4.839 1.00 0.25 125 GLY A C 5
ATOM 8909 O O . GLY A 1 97 ? 7.944 3.434 -5.887 1.00 0.29 125 GLY A O 5
ATOM 8913 N N . TYR A 1 98 ? 9.184 2.654 -4.205 1.00 0.19 126 TYR A N 5
ATOM 8914 C CA . TYR A 1 98 ? 9.132 1.284 -4.657 1.00 0.16 126 TYR A CA 5
ATOM 8915 C C . TYR A 1 98 ? 8.673 0.394 -3.527 1.00 0.16 126 TYR A C 5
ATOM 8916 O O . TYR A 1 98 ? 9.315 0.343 -2.483 1.00 0.17 126 TYR A O 5
ATOM 8934 N N . VAL A 1 99 ? 7.577 -0.307 -3.721 1.00 0.18 127 VAL A N 5
ATOM 8935 C CA . VAL A 1 99 ? 7.171 -1.290 -2.745 1.00 0.20 127 VAL A CA 5
ATOM 8936 C C . VAL A 1 99 ? 7.982 -2.554 -2.992 1.00 0.17 127 VAL A C 5
ATOM 8937 O O . VAL A 1 99 ? 7.848 -3.229 -4.017 1.00 0.20 127 VAL A O 5
ATOM 8950 N N . ILE A 1 100 ? 8.856 -2.837 -2.054 1.00 0.14 128 ILE A N 5
ATOM 8951 C CA . ILE A 1 100 ? 9.924 -3.784 -2.265 1.00 0.12 128 ILE A CA 5
ATOM 8952 C C . ILE A 1 100 ? 9.978 -4.810 -1.158 1.00 0.13 128 ILE A C 5
ATOM 8953 O O . ILE A 1 100 ? 9.618 -4.526 -0.017 1.00 0.16 128 ILE A O 5
ATOM 8969 N N . LYS A 1 101 ? 10.425 -5.999 -1.491 1.00 0.15 129 LYS A N 5
ATOM 8970 C CA . LYS A 1 101 ? 10.631 -7.021 -0.490 1.00 0.18 129 LYS A CA 5
ATOM 8971 C C . LYS A 1 101 ? 12.118 -7.260 -0.317 1.00 0.19 129 LYS A C 5
ATOM 8972 O O . LYS A 1 101 ? 12.755 -7.908 -1.147 1.00 0.20 129 LYS A O 5
ATOM 8991 N N . VAL A 1 102 ? 12.665 -6.742 0.768 1.00 0.21 130 VAL A N 5
ATOM 8992 C CA . VAL A 1 102 ? 14.079 -6.847 1.019 1.00 0.24 130 VAL A CA 5
ATOM 8993 C C . VAL A 1 102 ? 14.331 -7.589 2.322 1.00 0.29 130 VAL A C 5
ATOM 8994 O O . VAL A 1 102 ? 13.639 -7.370 3.322 1.00 0.29 130 VAL A O 5
ATOM 9007 N N . ASP A 1 103 ? 15.281 -8.510 2.278 1.00 0.36 131 ASP A N 5
ATOM 9008 C CA . ASP A 1 103 ? 15.741 -9.222 3.464 1.00 0.44 131 ASP A CA 5
ATOM 9009 C C . ASP A 1 103 ? 14.596 -10.003 4.121 1.00 0.43 131 ASP A C 5
ATOM 9010 O O . ASP A 1 103 ? 14.602 -10.264 5.323 1.00 0.50 131 ASP A O 5
ATOM 9019 N N . GLY A 1 104 ? 13.611 -10.378 3.313 1.00 0.39 132 GLY A N 5
ATOM 9020 C CA . GLY A 1 104 ? 12.494 -11.161 3.812 1.00 0.40 132 GLY A CA 5
ATOM 9021 C C . GLY A 1 104 ? 11.350 -10.303 4.314 1.00 0.40 132 GLY A C 5
ATOM 9022 O O . GLY A 1 104 ? 10.336 -10.819 4.785 1.00 0.59 132 GLY A O 5
ATOM 9026 N N . LYS A 1 105 ? 11.509 -8.994 4.208 1.00 0.30 133 LYS A N 5
ATOM 9027 C CA . LYS A 1 105 ? 10.511 -8.053 4.689 1.00 0.29 133 LYS A CA 5
ATOM 9028 C C . LYS A 1 105 ? 10.083 -7.118 3.581 1.00 0.26 133 LYS A C 5
ATOM 9029 O O . LYS A 1 105 ? 10.733 -7.032 2.548 1.00 0.33 133 LYS A O 5
ATOM 9048 N N . TYR A 1 106 ? 8.989 -6.422 3.796 1.00 0.25 134 TYR A N 5
ATOM 9049 C CA . TYR A 1 106 ? 8.460 -5.526 2.787 1.00 0.23 134 TYR A CA 5
ATOM 9050 C C . TYR A 1 106 ? 8.583 -4.080 3.214 1.00 0.22 134 TYR A C 5
ATOM 9051 O O . TYR A 1 106 ? 8.322 -3.732 4.366 1.00 0.26 134 TYR A O 5
ATOM 9069 N N . TYR A 1 107 ? 8.983 -3.247 2.274 1.00 0.19 135 TYR A N 5
ATOM 9070 C CA . TYR A 1 107 ? 9.168 -1.832 2.525 1.00 0.20 135 TYR A CA 5
ATOM 9071 C C . TYR A 1 107 ? 8.717 -1.038 1.327 1.00 0.19 135 TYR A C 5
ATOM 9072 O O . TYR A 1 107 ? 8.432 -1.594 0.271 1.00 0.21 135 TYR A O 5
ATOM 9090 N N . VAL A 1 108 ? 8.647 0.259 1.502 1.00 0.21 136 VAL A N 5
ATOM 9091 C CA . VAL A 1 108 ? 8.427 1.157 0.403 1.00 0.22 136 VAL A CA 5
ATOM 9092 C C . VAL A 1 108 ? 9.579 2.142 0.324 1.00 0.23 136 VAL A C 5
ATOM 9093 O O . VAL A 1 108 ? 9.778 2.977 1.210 1.00 0.31 136 VAL A O 5
ATOM 9106 N N . TYR A 1 109 ? 10.352 2.001 -0.733 1.00 0.20 137 TYR A N 5
ATOM 9107 C CA . TYR A 1 109 ? 11.523 2.816 -0.962 1.00 0.24 137 TYR A CA 5
ATOM 9108 C C . TYR A 1 109 ? 11.130 4.151 -1.510 1.00 0.27 137 TYR A C 5
ATOM 9109 O O . TYR A 1 109 ? 10.791 4.276 -2.674 1.00 0.46 137 TYR A O 5
ATOM 9127 N N . LEU A 1 110 ? 11.185 5.146 -0.669 1.00 0.29 138 LEU A N 5
ATOM 9128 C CA . LEU A 1 110 ? 10.873 6.471 -1.098 1.00 0.38 138 LEU A CA 5
ATOM 9129 C C . LEU A 1 110 ? 12.127 7.188 -1.545 1.00 0.44 138 LEU A C 5
ATOM 9130 O O . LEU A 1 110 ? 13.141 7.201 -0.844 1.00 0.50 138 LEU A O 5
ATOM 9146 N N . LYS A 1 111 ? 12.055 7.753 -2.730 1.00 0.46 139 LYS A N 5
ATOM 9147 C CA . LYS A 1 111 ? 13.148 8.530 -3.270 1.00 0.54 139 LYS A CA 5
ATOM 9148 C C . LYS A 1 111 ? 13.152 9.916 -2.632 1.00 0.64 139 LYS A C 5
ATOM 9149 O O . LYS A 1 111 ? 14.197 10.557 -2.510 1.00 0.74 139 LYS A O 5
ATOM 9168 N N . ASP A 1 112 ? 11.975 10.364 -2.202 1.00 0.66 140 ASP A N 5
ATOM 9169 C CA . ASP A 1 112 ? 11.835 11.656 -1.548 1.00 0.78 140 ASP A CA 5
ATOM 9170 C C . ASP A 1 112 ? 11.025 11.505 -0.269 1.00 0.77 140 ASP A C 5
ATOM 9171 O O . ASP A 1 112 ? 9.806 11.664 -0.268 1.00 0.88 140 ASP A O 5
ATOM 9180 N N . ALA A 1 113 ? 11.713 11.190 0.817 1.00 0.73 141 ALA A N 5
ATOM 9181 C CA . ALA A 1 113 ? 11.064 10.974 2.105 1.00 0.79 141 ALA A CA 5
ATOM 9182 C C . ALA A 1 113 ? 10.727 12.299 2.778 1.00 0.97 141 ALA A C 5
ATOM 9183 O O . ALA A 1 113 ? 10.049 12.337 3.806 1.00 1.12 141 ALA A O 5
ATOM 9190 N N . ALA A 1 114 ? 11.196 13.382 2.181 1.00 1.02 142 ALA A N 5
ATOM 9191 C CA . ALA A 1 114 ? 11.071 14.697 2.784 1.00 1.26 142 ALA A CA 5
ATOM 9192 C C . ALA A 1 114 ? 9.695 15.314 2.559 1.00 1.37 142 ALA A C 5
ATOM 9193 O O . ALA A 1 114 ? 9.094 15.849 3.488 1.00 1.60 142 ALA A O 5
ATOM 9200 N N . HIS A 1 115 ? 9.187 15.237 1.334 1.00 1.30 143 HIS A N 5
ATOM 9201 C CA . HIS A 1 115 ? 7.993 16.002 0.976 1.00 1.50 143 HIS A CA 5
ATOM 9202 C C . HIS A 1 115 ? 6.788 15.101 0.737 1.00 1.25 143 HIS A C 5
ATOM 9203 O O . HIS A 1 115 ? 5.753 15.570 0.256 1.00 1.33 143 HIS A O 5
ATOM 9218 N N . ALA A 1 116 ? 6.929 13.824 1.090 1.00 0.99 144 ALA A N 5
ATOM 9219 C CA . ALA A 1 116 ? 5.896 12.814 0.858 1.00 0.77 144 ALA A CA 5
ATOM 9220 C C . ALA A 1 116 ? 5.686 12.544 -0.617 1.00 0.76 144 ALA A C 5
ATOM 9221 O O . ALA A 1 116 ? 5.309 13.420 -1.397 1.00 1.13 144 ALA A O 5
ATOM 9228 N N . ASP A 1 117 ? 5.931 11.309 -0.984 1.00 0.59 145 ASP A N 5
ATOM 9229 C CA . ASP A 1 117 ? 5.728 10.858 -2.339 1.00 0.87 145 ASP A CA 5
ATOM 9230 C C . ASP A 1 117 ? 4.750 9.696 -2.319 1.00 0.66 145 ASP A C 5
ATOM 9231 O O . ASP A 1 117 ? 5.119 8.587 -2.655 1.00 0.75 145 ASP A O 5
ATOM 9240 N N . ASN A 1 118 ? 3.521 9.988 -1.867 1.00 0.48 146 ASN A N 5
ATOM 9241 C CA . ASN A 1 118 ? 2.422 9.007 -1.694 1.00 0.32 146 ASN A CA 5
ATOM 9242 C C . ASN A 1 118 ? 2.539 8.309 -0.344 1.00 0.25 146 ASN A C 5
ATOM 9243 O O . ASN A 1 118 ? 1.981 7.250 -0.107 1.00 0.37 146 ASN A O 5
ATOM 9254 N N . ILE A 1 119 ? 3.203 8.970 0.583 1.00 0.30 147 ILE A N 5
ATOM 9255 C CA . ILE A 1 119 ? 3.332 8.441 1.926 1.00 0.34 147 ILE A CA 5
ATOM 9256 C C . ILE A 1 119 ? 2.477 9.234 2.907 1.00 0.38 147 ILE A C 5
ATOM 9257 O O . ILE A 1 119 ? 2.574 10.458 2.988 1.00 0.46 147 ILE A O 5
ATOM 9273 N N . ARG A 1 120 ? 1.622 8.524 3.628 1.00 0.36 148 ARG A N 5
ATOM 9274 C CA . ARG A 1 120 ? 0.802 9.122 4.672 1.00 0.38 148 ARG A CA 5
ATOM 9275 C C . ARG A 1 120 ? 1.358 8.754 6.038 1.00 0.36 148 ARG A C 5
ATOM 9276 O O . ARG A 1 120 ? 1.506 7.573 6.356 1.00 0.39 148 ARG A O 5
ATOM 9297 N N . THR A 1 121 ? 1.682 9.760 6.828 1.00 0.33 149 THR A N 5
ATOM 9298 C CA . THR A 1 121 ? 2.122 9.544 8.194 1.00 0.31 149 THR A CA 5
ATOM 9299 C C . THR A 1 121 ? 0.983 9.013 9.034 1.00 0.28 149 THR A C 5
ATOM 9300 O O . THR A 1 121 ? -0.171 9.212 8.694 1.00 0.29 149 THR A O 5
ATOM 9311 N N . LYS A 1 122 ? 1.304 8.361 10.136 1.00 0.31 150 LYS A N 5
ATOM 9312 C CA . LYS A 1 122 ? 0.283 7.851 11.039 1.00 0.34 150 LYS A CA 5
ATOM 9313 C C . LYS A 1 122 ? -0.601 8.973 11.553 1.00 0.31 150 LYS A C 5
ATOM 9314 O O . LYS A 1 122 ? -1.741 8.747 11.963 1.00 0.39 150 LYS A O 5
ATOM 9333 N N . GLU A 1 123 ? -0.078 10.188 11.515 1.00 0.29 151 GLU A N 5
ATOM 9334 C CA . GLU A 1 123 ? -0.855 11.347 11.884 1.00 0.34 151 GLU A CA 5
ATOM 9335 C C . GLU A 1 123 ? -1.728 11.798 10.724 1.00 0.36 151 GLU A C 5
ATOM 9336 O O . GLU A 1 123 ? -2.891 12.154 10.916 1.00 0.48 151 GLU A O 5
ATOM 9348 N N . GLU A 1 124 ? -1.174 11.759 9.519 1.00 0.34 152 GLU A N 5
ATOM 9349 C CA . GLU A 1 124 ? -1.914 12.161 8.334 1.00 0.40 152 GLU A CA 5
ATOM 9350 C C . GLU A 1 124 ? -2.944 11.116 7.965 1.00 0.40 152 GLU A C 5
ATOM 9351 O O . GLU A 1 124 ? -4.028 11.452 7.521 1.00 0.50 152 GLU A O 5
ATOM 9363 N N . ILE A 1 125 ? -2.597 9.853 8.153 1.00 0.34 153 ILE A N 5
ATOM 9364 C CA . ILE A 1 125 ? -3.481 8.754 7.803 1.00 0.35 153 ILE A CA 5
ATOM 9365 C C . ILE A 1 125 ? -4.866 8.948 8.409 1.00 0.39 153 ILE A C 5
ATOM 9366 O O . ILE A 1 125 ? -5.877 8.812 7.720 1.00 0.43 153 ILE A O 5
ATOM 9382 N N . LYS A 1 126 ? -4.912 9.286 9.693 1.00 0.42 154 LYS A N 5
ATOM 9383 C CA . LYS A 1 126 ? -6.192 9.488 10.358 1.00 0.50 154 LYS A CA 5
ATOM 9384 C C . LYS A 1 126 ? -6.868 10.765 9.850 1.00 0.56 154 LYS A C 5
ATOM 9385 O O . LYS A 1 126 ? -8.092 10.848 9.790 1.00 0.64 154 LYS A O 5
ATOM 9404 N N . ARG A 1 127 ? -6.062 11.751 9.469 1.00 0.54 155 ARG A N 5
ATOM 9405 C CA . ARG A 1 127 ? -6.579 12.978 8.863 1.00 0.63 155 ARG A CA 5
ATOM 9406 C C . ARG A 1 127 ? -7.185 12.678 7.500 1.00 0.66 155 ARG A C 5
ATOM 9407 O O . ARG A 1 127 ? -8.231 13.209 7.128 1.00 0.80 155 ARG A O 5
ATOM 9428 N N . GLN A 1 128 ? -6.500 11.816 6.767 1.00 0.58 156 GLN A N 5
ATOM 9429 C CA . GLN A 1 128 ? -6.905 11.424 5.433 1.00 0.70 156 GLN A CA 5
ATOM 9430 C C . GLN A 1 128 ? -8.162 10.564 5.481 1.00 0.67 156 GLN A C 5
ATOM 9431 O O . GLN A 1 128 ? -9.033 10.675 4.622 1.00 0.80 156 GLN A O 5
ATOM 9445 N N . LYS A 1 129 ? -8.263 9.720 6.501 1.00 0.55 157 LYS A N 5
ATOM 9446 C CA . LYS A 1 129 ? -9.410 8.833 6.636 1.00 0.54 157 LYS A CA 5
ATOM 9447 C C . LYS A 1 129 ? -10.640 9.594 7.144 1.00 0.62 157 LYS A C 5
ATOM 9448 O O . LYS A 1 129 ? -11.763 9.317 6.730 1.00 0.67 157 LYS A O 5
ATOM 9467 N N . GLN A 1 130 ? -10.428 10.558 8.032 1.00 0.74 158 GLN A N 5
ATOM 9468 C CA . GLN A 1 130 ? -11.518 11.328 8.590 1.00 0.91 158 GLN A CA 5
ATOM 9469 C C . GLN A 1 130 ? -11.543 12.736 8.004 1.00 1.15 158 GLN A C 5
ATOM 9470 O O . GLN A 1 130 ? -11.957 12.889 6.837 1.00 1.78 158 GLN A O 5
ATOM 9484 N N . GLU A 1 131 ? -11.164 13.692 8.715 1.00 1.48 159 GLU A N 5
ATOM 9486 N N . SER A 1 12 ? -6.980 -15.352 14.398 1.00 13.12 40 SER A N 6
ATOM 9487 C CA . SER A 1 12 ? -7.456 -15.967 15.652 1.00 12.82 40 SER A CA 6
ATOM 9488 C C . SER A 1 12 ? -8.462 -15.054 16.337 1.00 12.18 40 SER A C 6
ATOM 9489 O O . SER A 1 12 ? -8.154 -13.900 16.637 1.00 11.93 40 SER A O 6
ATOM 9498 N N . TYR A 1 13 ? -9.664 -15.582 16.562 1.00 12.10 41 TYR A N 6
ATOM 9499 C CA . TYR A 1 13 ? -10.756 -14.848 17.198 1.00 11.74 41 TYR A CA 6
ATOM 9500 C C . TYR A 1 13 ? -11.285 -13.747 16.284 1.00 11.26 41 TYR A C 6
ATOM 9501 O O . TYR A 1 13 ? -10.547 -12.868 15.836 1.00 11.61 41 TYR A O 6
ATOM 9519 N N . ILE A 1 14 ? -12.574 -13.822 15.999 1.00 10.66 42 ILE A N 6
ATOM 9520 C CA . ILE A 1 14 ? -13.238 -12.857 15.132 1.00 10.40 42 ILE A CA 6
ATOM 9521 C C . ILE A 1 14 ? -13.390 -11.511 15.834 1.00 10.44 42 ILE A C 6
ATOM 9522 O O . ILE A 1 14 ? -13.569 -10.476 15.191 1.00 10.49 42 ILE A O 6
ATOM 9538 N N . ASP A 1 15 ? -13.339 -11.543 17.162 1.00 10.68 43 ASP A N 6
ATOM 9539 C CA . ASP A 1 15 ? -13.386 -10.329 17.963 1.00 11.02 43 ASP A CA 6
ATOM 9540 C C . ASP A 1 15 ? -12.307 -9.374 17.485 1.00 11.08 43 ASP A C 6
ATOM 9541 O O . ASP A 1 15 ? -11.117 -9.697 17.516 1.00 11.69 43 ASP A O 6
ATOM 9550 N N . GLY A 1 16 ? -12.726 -8.204 17.040 1.00 10.65 44 GLY A N 6
ATOM 9551 C CA . GLY A 1 16 ? -11.880 -7.414 16.186 1.00 10.86 44 GLY A CA 6
ATOM 9552 C C . GLY A 1 16 ? -12.399 -7.503 14.772 1.00 10.53 44 GLY A C 6
ATOM 9553 O O . GLY A 1 16 ? -11.674 -7.906 13.872 1.00 10.64 44 GLY A O 6
ATOM 9557 N N . ASP A 1 17 ? -13.695 -7.185 14.631 1.00 10.35 45 ASP A N 6
ATOM 9558 C CA . ASP A 1 17 ? -14.504 -7.406 13.412 1.00 10.29 45 ASP A CA 6
ATOM 9559 C C . ASP A 1 17 ? -13.753 -7.191 12.094 1.00 9.54 45 ASP A C 6
ATOM 9560 O O . ASP A 1 17 ? -14.081 -7.813 11.082 1.00 9.39 45 ASP A O 6
ATOM 9569 N N . GLN A 1 18 ? -12.746 -6.331 12.098 1.00 9.30 46 GLN A N 6
ATOM 9570 C CA . GLN A 1 18 ? -11.907 -6.127 10.924 1.00 8.82 46 GLN A CA 6
ATOM 9571 C C . GLN A 1 18 ? -10.990 -7.338 10.679 1.00 7.96 46 GLN A C 6
ATOM 9572 O O . GLN A 1 18 ? -9.951 -7.227 10.028 1.00 7.83 46 GLN A O 6
ATOM 9586 N N . ALA A 1 19 ? -11.386 -8.492 11.216 1.00 7.63 47 ALA A N 6
ATOM 9587 C CA . ALA A 1 19 ? -10.688 -9.750 10.992 1.00 7.10 47 ALA A CA 6
ATOM 9588 C C . ALA A 1 19 ? -11.236 -10.439 9.752 1.00 6.23 47 ALA A C 6
ATOM 9589 O O . ALA A 1 19 ? -10.711 -11.462 9.303 1.00 6.37 47 ALA A O 6
ATOM 9596 N N . GLY A 1 20 ? -12.298 -9.858 9.217 1.00 5.65 48 GLY A N 6
ATOM 9597 C CA . GLY A 1 20 ? -12.922 -10.368 8.022 1.00 5.11 48 GLY A CA 6
ATOM 9598 C C . GLY A 1 20 ? -11.984 -10.316 6.846 1.00 4.06 48 GLY A C 6
ATOM 9599 O O . GLY A 1 20 ? -11.401 -9.271 6.546 1.00 4.07 48 GLY A O 6
ATOM 9603 N N . GLN A 1 21 ? -11.819 -11.450 6.203 1.00 3.63 49 GLN A N 6
ATOM 9604 C CA . GLN A 1 21 ? -10.897 -11.565 5.084 1.00 2.96 49 GLN A CA 6
ATOM 9605 C C . GLN A 1 21 ? -11.374 -10.772 3.880 1.00 2.13 49 GLN A C 6
ATOM 9606 O O . GLN A 1 21 ? -12.551 -10.801 3.516 1.00 2.55 49 GLN A O 6
ATOM 9620 N N . LYS A 1 22 ? -10.439 -10.070 3.276 1.00 1.67 50 LYS A N 6
ATOM 9621 C CA . LYS A 1 22 ? -10.667 -9.342 2.049 1.00 1.23 50 LYS A CA 6
ATOM 9622 C C . LYS A 1 22 ? -9.435 -9.508 1.173 1.00 1.14 50 LYS A C 6
ATOM 9623 O O . LYS A 1 22 ? -8.379 -9.898 1.671 1.00 1.86 50 LYS A O 6
ATOM 9642 N N . ALA A 1 23 ? -9.581 -9.223 -0.104 1.00 0.80 51 ALA A N 6
ATOM 9643 C CA . ALA A 1 23 ? -8.502 -9.338 -1.077 1.00 0.75 51 ALA A CA 6
ATOM 9644 C C . ALA A 1 23 ? -9.071 -9.072 -2.458 1.00 0.83 51 ALA A C 6
ATOM 9645 O O . ALA A 1 23 ? -9.101 -9.956 -3.320 1.00 1.01 51 ALA A O 6
ATOM 9652 N N . GLU A 1 24 ? -9.555 -7.849 -2.626 1.00 0.75 52 GLU A N 6
ATOM 9653 C CA . GLU A 1 24 ? -10.256 -7.414 -3.831 1.00 0.86 52 GLU A CA 6
ATOM 9654 C C . GLU A 1 24 ? -9.520 -7.820 -5.098 1.00 0.97 52 GLU A C 6
ATOM 9655 O O . GLU A 1 24 ? -8.299 -7.681 -5.200 1.00 1.04 52 GLU A O 6
ATOM 9667 N N . ASN A 1 25 ? -10.275 -8.325 -6.056 1.00 1.07 53 ASN A N 6
ATOM 9668 C CA . ASN A 1 25 ? -9.722 -8.713 -7.341 1.00 1.20 53 ASN A CA 6
ATOM 9669 C C . ASN A 1 25 ? -9.901 -7.579 -8.342 1.00 1.20 53 ASN A C 6
ATOM 9670 O O . ASN A 1 25 ? -9.275 -7.561 -9.401 1.00 1.34 53 ASN A O 6
ATOM 9681 N N . LEU A 1 26 ? -10.771 -6.641 -7.995 1.00 1.12 54 LEU A N 6
ATOM 9682 C CA . LEU A 1 26 ? -10.980 -5.449 -8.786 1.00 1.15 54 LEU A CA 6
ATOM 9683 C C . LEU A 1 26 ? -9.874 -4.437 -8.506 1.00 1.13 54 LEU A C 6
ATOM 9684 O O . LEU A 1 26 ? -9.240 -4.481 -7.451 1.00 1.13 54 LEU A O 6
ATOM 9700 N N . THR A 1 27 ? -9.639 -3.534 -9.445 1.00 1.16 55 THR A N 6
ATOM 9701 C CA . THR A 1 27 ? -8.603 -2.527 -9.285 1.00 1.21 55 THR A CA 6
ATOM 9702 C C . THR A 1 27 ? -9.075 -1.401 -8.360 1.00 1.14 55 THR A C 6
ATOM 9703 O O . THR A 1 27 ? -10.274 -1.159 -8.253 1.00 1.09 55 THR A O 6
ATOM 9714 N N . PRO A 1 28 ? -8.140 -0.705 -7.683 1.00 1.18 56 PRO A N 6
ATOM 9715 C CA . PRO A 1 28 ? -8.448 0.288 -6.636 1.00 1.10 56 PRO A CA 6
ATOM 9716 C C . PRO A 1 28 ? -9.556 1.276 -7.013 1.00 1.05 56 PRO A C 6
ATOM 9717 O O . PRO A 1 28 ? -10.441 1.560 -6.204 1.00 0.97 56 PRO A O 6
ATOM 9728 N N . ASP A 1 29 ? -9.527 1.767 -8.247 1.00 1.13 57 ASP A N 6
ATOM 9729 C CA . ASP A 1 29 ? -10.471 2.799 -8.682 1.00 1.14 57 ASP A CA 6
ATOM 9730 C C . ASP A 1 29 ? -11.852 2.192 -8.865 1.00 1.07 57 ASP A C 6
ATOM 9731 O O . ASP A 1 29 ? -12.875 2.857 -8.698 1.00 1.05 57 ASP A O 6
ATOM 9740 N N . GLU A 1 30 ? -11.861 0.915 -9.202 1.00 1.09 58 GLU A N 6
ATOM 9741 C CA . GLU A 1 30 ? -13.086 0.155 -9.347 1.00 1.05 58 GLU A CA 6
ATOM 9742 C C . GLU A 1 30 ? -13.664 -0.170 -7.980 1.00 0.93 58 GLU A C 6
ATOM 9743 O O . GLU A 1 30 ? -14.879 -0.240 -7.803 1.00 0.93 58 GLU A O 6
ATOM 9755 N N . VAL A 1 31 ? -12.768 -0.363 -7.023 1.00 0.86 59 VAL A N 6
ATOM 9756 C CA . VAL A 1 31 ? -13.141 -0.753 -5.665 1.00 0.75 59 VAL A CA 6
ATOM 9757 C C . VAL A 1 31 ? -13.895 0.357 -4.948 1.00 0.71 59 VAL A C 6
ATOM 9758 O O . VAL A 1 31 ? -15.057 0.198 -4.567 1.00 0.71 59 VAL A O 6
ATOM 9771 N N . SER A 1 32 ? -13.213 1.476 -4.774 1.00 0.70 60 SER A N 6
ATOM 9772 C CA . SER A 1 32 ? -13.687 2.573 -3.983 1.00 0.70 60 SER A CA 6
ATOM 9773 C C . SER A 1 32 ? -15.065 3.060 -4.405 1.00 0.74 60 SER A C 6
ATOM 9774 O O . SER A 1 32 ? -16.019 3.019 -3.628 1.00 0.72 60 SER A O 6
ATOM 9782 N N . LYS A 1 33 ? -15.145 3.522 -5.637 1.00 0.87 61 LYS A N 6
ATOM 9783 C CA . LYS A 1 33 ? -16.378 4.069 -6.199 1.00 0.96 61 LYS A CA 6
ATOM 9784 C C . LYS A 1 33 ? -17.566 3.120 -6.042 1.00 0.94 61 LYS A C 6
ATOM 9785 O O . LYS A 1 33 ? -18.714 3.559 -5.975 1.00 1.01 61 LYS A O 6
ATOM 9804 N N . ARG A 1 34 ? -17.296 1.825 -5.989 1.00 0.88 62 ARG A N 6
ATOM 9805 C CA . ARG A 1 34 ? -18.344 0.841 -5.793 1.00 0.89 62 ARG A CA 6
ATOM 9806 C C . ARG A 1 34 ? -18.764 0.748 -4.329 1.00 0.77 62 ARG A C 6
ATOM 9807 O O . ARG A 1 34 ? -19.954 0.707 -4.022 1.00 0.82 62 ARG A O 6
ATOM 9828 N N . GLU A 1 35 ? -17.795 0.727 -3.423 1.00 0.68 63 GLU A N 6
ATOM 9829 C CA . GLU A 1 35 ? -18.100 0.573 -2.007 1.00 0.63 63 GLU A CA 6
ATOM 9830 C C . GLU A 1 35 ? -18.615 1.875 -1.401 1.00 0.66 63 GLU A C 6
ATOM 9831 O O . GLU A 1 35 ? -19.335 1.859 -0.402 1.00 0.73 63 GLU A O 6
ATOM 9843 N N . GLY A 1 36 ? -18.243 2.995 -2.000 1.00 0.69 64 GLY A N 6
ATOM 9844 C CA . GLY A 1 36 ? -18.764 4.272 -1.558 1.00 0.74 64 GLY A CA 6
ATOM 9845 C C . GLY A 1 36 ? -17.678 5.289 -1.289 1.00 0.72 64 GLY A C 6
ATOM 9846 O O . GLY A 1 36 ? -17.732 6.411 -1.797 1.00 0.86 64 GLY A O 6
ATOM 9850 N N . ILE A 1 37 ? -16.698 4.909 -0.481 1.00 0.62 65 ILE A N 6
ATOM 9851 C CA . ILE A 1 37 ? -15.595 5.804 -0.163 1.00 0.67 65 ILE A CA 6
ATOM 9852 C C . ILE A 1 37 ? -14.635 5.902 -1.335 1.00 0.81 65 ILE A C 6
ATOM 9853 O O . ILE A 1 37 ? -14.167 4.894 -1.853 1.00 1.76 65 ILE A O 6
ATOM 9869 N N . ASN A 1 38 ? -14.346 7.121 -1.749 1.00 0.75 66 ASN A N 6
ATOM 9870 C CA . ASN A 1 38 ? -13.442 7.347 -2.862 1.00 0.69 66 ASN A CA 6
ATOM 9871 C C . ASN A 1 38 ? -12.108 7.856 -2.350 1.00 0.61 66 ASN A C 6
ATOM 9872 O O . ASN A 1 38 ? -11.340 8.475 -3.087 1.00 0.64 66 ASN A O 6
ATOM 9883 N N . ALA A 1 39 ? -11.846 7.597 -1.076 1.00 0.54 67 ALA A N 6
ATOM 9884 C CA . ALA A 1 39 ? -10.597 8.006 -0.450 1.00 0.49 67 ALA A CA 6
ATOM 9885 C C . ALA A 1 39 ? -9.423 7.175 -0.965 1.00 0.44 67 ALA A C 6
ATOM 9886 O O . ALA A 1 39 ? -9.602 6.057 -1.454 1.00 0.45 67 ALA A O 6
ATOM 9893 N N . GLU A 1 40 ? -8.226 7.737 -0.843 1.00 0.44 68 GLU A N 6
ATOM 9894 C CA . GLU A 1 40 ? -7.009 7.119 -1.359 1.00 0.42 68 GLU A CA 6
ATOM 9895 C C . GLU A 1 40 ? -6.662 5.854 -0.586 1.00 0.34 68 GLU A C 6
ATOM 9896 O O . GLU A 1 40 ? -6.655 5.853 0.645 1.00 0.35 68 GLU A O 6
ATOM 9908 N N . GLN A 1 41 ? -6.365 4.786 -1.316 1.00 0.31 69 GLN A N 6
ATOM 9909 C CA . GLN A 1 41 ? -5.953 3.531 -0.706 1.00 0.24 69 GLN A CA 6
ATOM 9910 C C . GLN A 1 41 ? -4.547 3.641 -0.141 1.00 0.21 69 GLN A C 6
ATOM 9911 O O . GLN A 1 41 ? -3.571 3.628 -0.886 1.00 0.27 69 GLN A O 6
ATOM 9925 N N . ILE A 1 42 ? -4.456 3.755 1.175 1.00 0.19 70 ILE A N 6
ATOM 9926 C CA . ILE A 1 42 ? -3.173 3.877 1.850 1.00 0.17 70 ILE A CA 6
ATOM 9927 C C . ILE A 1 42 ? -2.696 2.513 2.341 1.00 0.14 70 ILE A C 6
ATOM 9928 O O . ILE A 1 42 ? -3.132 2.037 3.385 1.00 0.14 70 ILE A O 6
ATOM 9944 N N . VAL A 1 43 ? -1.812 1.885 1.581 1.00 0.15 71 VAL A N 6
ATOM 9945 C CA . VAL A 1 43 ? -1.299 0.568 1.930 1.00 0.15 71 VAL A CA 6
ATOM 9946 C C . VAL A 1 43 ? -0.473 0.639 3.213 1.00 0.14 71 VAL A C 6
ATOM 9947 O O . VAL A 1 43 ? 0.625 1.197 3.231 1.00 0.17 71 VAL A O 6
ATOM 9960 N N . ILE A 1 44 ? -1.025 0.092 4.287 1.00 0.14 72 ILE A N 6
ATOM 9961 C CA . ILE A 1 44 ? -0.349 0.071 5.578 1.00 0.17 72 ILE A CA 6
ATOM 9962 C C . ILE A 1 44 ? 0.418 -1.229 5.759 1.00 0.22 72 ILE A C 6
ATOM 9963 O O . ILE A 1 44 ? 1.418 -1.280 6.471 1.00 0.29 72 ILE A O 6
ATOM 9979 N N . LYS A 1 45 ? -0.062 -2.275 5.107 1.00 0.21 73 LYS A N 6
ATOM 9980 C CA . LYS A 1 45 ? 0.567 -3.581 5.178 1.00 0.26 73 LYS A CA 6
ATOM 9981 C C . LYS A 1 45 ? 0.644 -4.205 3.795 1.00 0.24 73 LYS A C 6
ATOM 9982 O O . LYS A 1 45 ? -0.271 -4.060 2.986 1.00 0.25 73 LYS A O 6
ATOM 10001 N N . ILE A 1 46 ? 1.736 -4.899 3.538 1.00 0.28 74 ILE A N 6
ATOM 10002 C CA . ILE A 1 46 ? 1.934 -5.576 2.269 1.00 0.31 74 ILE A CA 6
ATOM 10003 C C . ILE A 1 46 ? 2.218 -7.052 2.501 1.00 0.38 74 ILE A C 6
ATOM 10004 O O . ILE A 1 46 ? 2.883 -7.421 3.470 1.00 0.41 74 ILE A O 6
ATOM 10020 N N . THR A 1 47 ? 1.717 -7.886 1.612 1.00 0.45 75 THR A N 6
ATOM 10021 C CA . THR A 1 47 ? 1.996 -9.307 1.640 1.00 0.54 75 THR A CA 6
ATOM 10022 C C . THR A 1 47 ? 2.248 -9.800 0.218 1.00 0.60 75 THR A C 6
ATOM 10023 O O . THR A 1 47 ? 2.174 -9.012 -0.726 1.00 0.71 75 THR A O 6
ATOM 10034 N N . ASP A 1 48 ? 2.549 -11.077 0.049 1.00 0.70 76 ASP A N 6
ATOM 10035 C CA . ASP A 1 48 ? 2.809 -11.609 -1.285 1.00 0.82 76 ASP A CA 6
ATOM 10036 C C . ASP A 1 48 ? 1.517 -11.685 -2.097 1.00 0.90 76 ASP A C 6
ATOM 10037 O O . ASP A 1 48 ? 1.504 -11.392 -3.296 1.00 1.08 76 ASP A O 6
ATOM 10046 N N . GLN A 1 49 ? 0.423 -12.027 -1.420 1.00 0.94 77 GLN A N 6
ATOM 10047 C CA . GLN A 1 49 ? -0.868 -12.210 -2.081 1.00 1.14 77 GLN A CA 6
ATOM 10048 C C . GLN A 1 49 ? -1.535 -10.867 -2.382 1.00 1.11 77 GLN A C 6
ATOM 10049 O O . GLN A 1 49 ? -2.349 -10.760 -3.297 1.00 1.49 77 GLN A O 6
ATOM 10063 N N . GLY A 1 50 ? -1.185 -9.846 -1.615 1.00 0.78 78 GLY A N 6
ATOM 10064 C CA . GLY A 1 50 ? -1.770 -8.535 -1.819 1.00 0.78 78 GLY A CA 6
ATOM 10065 C C . GLY A 1 50 ? -1.347 -7.553 -0.752 1.00 0.72 78 GLY A C 6
ATOM 10066 O O . GLY A 1 50 ? -0.313 -7.733 -0.116 1.00 0.99 78 GLY A O 6
ATOM 10070 N N . TYR A 1 51 ? -2.143 -6.524 -0.540 1.00 0.43 79 TYR A N 6
ATOM 10071 C CA . TYR A 1 51 ? -1.842 -5.532 0.478 1.00 0.36 79 TYR A CA 6
ATOM 10072 C C . TYR A 1 51 ? -3.082 -5.187 1.266 1.00 0.28 79 TYR A C 6
ATOM 10073 O O . TYR A 1 51 ? -4.186 -5.593 0.915 1.00 0.28 79 TYR A O 6
ATOM 10091 N N . VAL A 1 52 ? -2.901 -4.422 2.318 1.00 0.29 80 VAL A N 6
ATOM 10092 C CA . VAL A 1 52 ? -4.021 -3.943 3.090 1.00 0.27 80 VAL A CA 6
ATOM 10093 C C . VAL A 1 52 ? -3.939 -2.434 3.218 1.00 0.21 80 VAL A C 6
ATOM 10094 O O . VAL A 1 52 ? -2.951 -1.897 3.722 1.00 0.19 80 VAL A O 6
ATOM 10107 N N . THR A 1 53 ? -4.960 -1.754 2.737 1.00 0.22 81 THR A N 6
ATOM 10108 C CA . THR A 1 53 ? -4.965 -0.308 2.720 1.00 0.22 81 THR A CA 6
ATOM 10109 C C . THR A 1 53 ? -5.863 0.259 3.807 1.00 0.22 81 THR A C 6
ATOM 10110 O O . THR A 1 53 ? -6.977 -0.217 4.010 1.00 0.35 81 THR A O 6
ATOM 10121 N N . SER A 1 54 ? -5.378 1.268 4.498 1.00 0.19 82 SER A N 6
ATOM 10122 C CA . SER A 1 54 ? -6.206 2.027 5.404 1.00 0.20 82 SER A CA 6
ATOM 10123 C C . SER A 1 54 ? -6.808 3.187 4.629 1.00 0.24 82 SER A C 6
ATOM 10124 O O . SER A 1 54 ? -6.221 4.266 4.545 1.00 0.29 82 SER A O 6
ATOM 10132 N N . HIS A 1 55 ? -7.967 2.962 4.038 1.00 0.24 83 HIS A N 6
ATOM 10133 C CA . HIS A 1 55 ? -8.543 3.956 3.161 1.00 0.30 83 HIS A CA 6
ATOM 10134 C C . HIS A 1 55 ? -9.945 4.329 3.615 1.00 0.29 83 HIS A C 6
ATOM 10135 O O . HIS A 1 55 ? -10.631 3.540 4.270 1.00 0.27 83 HIS A O 6
ATOM 10149 N N . GLY A 1 56 ? -10.352 5.543 3.288 1.00 0.35 84 GLY A N 6
ATOM 10150 C CA . GLY A 1 56 ? -11.649 6.023 3.704 1.00 0.36 84 GLY A CA 6
ATOM 10151 C C . GLY A 1 56 ? -11.724 6.206 5.200 1.00 0.36 84 GLY A C 6
ATOM 10152 O O . GLY A 1 56 ? -11.336 7.244 5.726 1.00 0.42 84 GLY A O 6
ATOM 10156 N N . ASP A 1 57 ? -12.227 5.191 5.876 1.00 0.33 85 ASP A N 6
ATOM 10157 C CA . ASP A 1 57 ? -12.375 5.219 7.322 1.00 0.36 85 ASP A CA 6
ATOM 10158 C C . ASP A 1 57 ? -11.880 3.912 7.944 1.00 0.33 85 ASP A C 6
ATOM 10159 O O . ASP A 1 57 ? -11.774 3.789 9.163 1.00 0.38 85 ASP A O 6
ATOM 10168 N N . HIS A 1 58 ? -11.529 2.949 7.102 1.00 0.29 86 HIS A N 6
ATOM 10169 C CA . HIS A 1 58 ? -11.271 1.596 7.578 1.00 0.27 86 HIS A CA 6
ATOM 10170 C C . HIS A 1 58 ? -10.061 0.962 6.919 1.00 0.23 86 HIS A C 6
ATOM 10171 O O . HIS A 1 58 ? -9.349 1.592 6.138 1.00 0.21 86 HIS A O 6
ATOM 10185 N N . TYR A 1 59 ? -9.838 -0.295 7.263 1.00 0.24 87 TYR A N 6
ATOM 10186 C CA . TYR A 1 59 ? -8.775 -1.075 6.672 1.00 0.22 87 TYR A CA 6
ATOM 10187 C C . TYR A 1 59 ? -9.379 -2.042 5.672 1.00 0.22 87 TYR A C 6
ATOM 10188 O O . TYR A 1 59 ? -10.322 -2.763 5.992 1.00 0.26 87 TYR A O 6
ATOM 10206 N N . HIS A 1 60 ? -8.841 -2.054 4.473 1.00 0.21 88 HIS A N 6
ATOM 10207 C CA . HIS A 1 60 ? -9.399 -2.855 3.405 1.00 0.25 88 HIS A CA 6
ATOM 10208 C C . HIS A 1 60 ? -8.289 -3.660 2.734 1.00 0.26 88 HIS A C 6
ATOM 10209 O O . HIS A 1 60 ? -7.284 -3.101 2.295 1.00 0.28 88 HIS A O 6
ATOM 10223 N N . TYR A 1 61 ? -8.466 -4.973 2.688 1.00 0.28 89 TYR A N 6
ATOM 10224 C CA . TYR A 1 61 ? -7.454 -5.880 2.154 1.00 0.31 89 TYR A CA 6
ATOM 10225 C C . TYR A 1 61 ? -7.698 -6.104 0.661 1.00 0.36 89 TYR A C 6
ATOM 10226 O O . TYR A 1 61 ? -8.818 -6.400 0.251 1.00 0.44 89 TYR A O 6
ATOM 10244 N N . TYR A 1 62 ? -6.660 -5.948 -0.151 1.00 0.45 90 TYR A N 6
ATOM 10245 C CA . TYR A 1 62 ? -6.774 -6.173 -1.589 1.00 0.69 90 TYR A CA 6
ATOM 10246 C C . TYR A 1 62 ? -5.769 -7.225 -2.028 1.00 0.55 90 TYR A C 6
ATOM 10247 O O . TYR A 1 62 ? -4.787 -7.484 -1.338 1.00 0.47 90 TYR A O 6
ATOM 10265 N N . ASN A 1 63 ? -6.012 -7.820 -3.183 1.00 0.67 91 ASN A N 6
ATOM 10266 C CA . ASN A 1 63 ? -5.129 -8.828 -3.719 1.00 0.59 91 ASN A CA 6
ATOM 10267 C C . ASN A 1 63 ? -4.281 -8.275 -4.851 1.00 0.49 91 ASN A C 6
ATOM 10268 O O . ASN A 1 63 ? -4.673 -7.326 -5.537 1.00 0.69 91 ASN A O 6
ATOM 10279 N N . GLY A 1 64 ? -3.116 -8.868 -5.025 1.00 0.40 92 GLY A N 6
ATOM 10280 C CA . GLY A 1 64 ? -2.266 -8.526 -6.130 1.00 0.41 92 GLY A CA 6
ATOM 10281 C C . GLY A 1 64 ? -1.144 -7.588 -5.743 1.00 0.33 92 GLY A C 6
ATOM 10282 O O . GLY A 1 64 ? -0.825 -7.433 -4.562 1.00 0.47 92 GLY A O 6
ATOM 10286 N N . LYS A 1 65 ? -0.537 -6.974 -6.741 1.00 0.40 93 LYS A N 6
ATOM 10287 C CA . LYS A 1 65 ? 0.536 -6.022 -6.521 1.00 0.35 93 LYS A CA 6
ATOM 10288 C C . LYS A 1 65 ? -0.023 -4.614 -6.383 1.00 0.35 93 LYS A C 6
ATOM 10289 O O . LYS A 1 65 ? -1.111 -4.312 -6.874 1.00 0.47 93 LYS A O 6
ATOM 10308 N N . VAL A 1 66 ? 0.726 -3.764 -5.697 1.00 0.31 94 VAL A N 6
ATOM 10309 C CA . VAL A 1 66 ? 0.331 -2.379 -5.483 1.00 0.29 94 VAL A CA 6
ATOM 10310 C C . VAL A 1 66 ? 0.332 -1.624 -6.809 1.00 0.28 94 VAL A C 6
ATOM 10311 O O . VAL A 1 66 ? 1.299 -1.702 -7.564 1.00 0.30 94 VAL A O 6
ATOM 10324 N N . PRO A 1 67 ? -0.752 -0.903 -7.128 1.00 0.27 95 PRO A N 6
ATOM 10325 C CA . PRO A 1 67 ? -0.832 -0.138 -8.365 1.00 0.28 95 PRO A CA 6
ATOM 10326 C C . PRO A 1 67 ? 0.078 1.077 -8.339 1.00 0.25 95 PRO A C 6
ATOM 10327 O O . PRO A 1 67 ? 0.483 1.522 -7.265 1.00 0.27 95 PRO A O 6
ATOM 10338 N N . TYR A 1 68 ? 0.379 1.616 -9.503 1.00 0.26 96 TYR A N 6
ATOM 10339 C CA . TYR A 1 68 ? 1.346 2.698 -9.618 1.00 0.27 96 TYR A CA 6
ATOM 10340 C C . TYR A 1 68 ? 0.935 3.884 -8.741 1.00 0.26 96 TYR A C 6
ATOM 10341 O O . TYR A 1 68 ? 1.753 4.447 -8.010 1.00 0.30 96 TYR A O 6
ATOM 10359 N N . ASP A 1 69 ? -0.345 4.220 -8.775 1.00 0.28 97 ASP A N 6
ATOM 10360 C CA . ASP A 1 69 ? -0.826 5.442 -8.138 1.00 0.33 97 ASP A CA 6
ATOM 10361 C C . ASP A 1 69 ? -1.361 5.195 -6.727 1.00 0.32 97 ASP A C 6
ATOM 10362 O O . ASP A 1 69 ? -2.037 6.056 -6.160 1.00 0.38 97 ASP A O 6
ATOM 10371 N N . ALA A 1 70 ? -1.056 4.036 -6.157 1.00 0.27 98 ALA A N 6
ATOM 10372 C CA . ALA A 1 70 ? -1.493 3.723 -4.800 1.00 0.27 98 ALA A CA 6
ATOM 10373 C C . ALA A 1 70 ? -0.727 4.533 -3.766 1.00 0.26 98 ALA A C 6
ATOM 10374 O O . ALA A 1 70 ? 0.397 4.974 -4.000 1.00 0.40 98 ALA A O 6
ATOM 10381 N N . ILE A 1 71 ? -1.365 4.715 -2.626 1.00 0.18 99 ILE A N 6
ATOM 10382 C CA . ILE A 1 71 ? -0.808 5.463 -1.520 1.00 0.17 99 ILE A CA 6
ATOM 10383 C C . ILE A 1 71 ? -0.250 4.501 -0.474 1.00 0.16 99 ILE A C 6
ATOM 10384 O O . ILE A 1 71 ? -0.816 3.434 -0.259 1.00 0.16 99 ILE A O 6
ATOM 10400 N N . ILE A 1 72 ? 0.863 4.851 0.155 1.00 0.17 100 ILE A N 6
ATOM 10401 C CA . ILE A 1 72 ? 1.474 3.980 1.150 1.00 0.18 100 ILE A CA 6
ATOM 10402 C C . ILE A 1 72 ? 1.599 4.678 2.507 1.00 0.18 100 ILE A C 6
ATOM 10403 O O . ILE A 1 72 ? 1.620 5.907 2.593 1.00 0.20 100 ILE A O 6
ATOM 10419 N N . SER A 1 73 ? 1.655 3.871 3.559 1.00 0.20 101 SER A N 6
ATOM 10420 C CA . SER A 1 73 ? 1.892 4.346 4.911 1.00 0.20 101 SER A CA 6
ATOM 10421 C C . SER A 1 73 ? 3.391 4.482 5.177 1.00 0.20 101 SER A C 6
ATOM 10422 O O . SER A 1 73 ? 4.198 3.697 4.668 1.00 0.23 101 SER A O 6
ATOM 10430 N N . GLU A 1 74 ? 3.756 5.472 5.993 1.00 0.20 102 GLU A N 6
ATOM 10431 C CA . GLU A 1 74 ? 5.129 5.707 6.366 1.00 0.21 102 GLU A CA 6
ATOM 10432 C C . GLU A 1 74 ? 5.684 4.544 7.180 1.00 0.24 102 GLU A C 6
ATOM 10433 O O . GLU A 1 74 ? 6.898 4.406 7.333 1.00 0.29 102 GLU A O 6
ATOM 10445 N N . GLU A 1 75 ? 4.786 3.711 7.695 1.00 0.27 103 GLU A N 6
ATOM 10446 C CA . GLU A 1 75 ? 5.169 2.517 8.435 1.00 0.34 103 GLU A CA 6
ATOM 10447 C C . GLU A 1 75 ? 6.003 1.591 7.559 1.00 0.31 103 GLU A C 6
ATOM 10448 O O . GLU A 1 75 ? 6.885 0.882 8.039 1.00 0.41 103 GLU A O 6
ATOM 10460 N N . LEU A 1 76 ? 5.733 1.626 6.264 1.00 0.23 104 LEU A N 6
ATOM 10461 C CA . LEU A 1 76 ? 6.394 0.734 5.326 1.00 0.25 104 LEU A CA 6
ATOM 10462 C C . LEU A 1 76 ? 7.588 1.404 4.653 1.00 0.27 104 LEU A C 6
ATOM 10463 O O . LEU A 1 76 ? 8.279 0.773 3.861 1.00 0.29 104 LEU A O 6
ATOM 10479 N N . LEU A 1 77 ? 7.840 2.671 4.968 1.00 0.43 105 LEU A N 6
ATOM 10480 C CA . LEU A 1 77 ? 8.936 3.400 4.349 1.00 0.54 105 LEU A CA 6
ATOM 10481 C C . LEU A 1 77 ? 10.275 2.737 4.623 1.00 0.46 105 LEU A C 6
ATOM 10482 O O . LEU A 1 77 ? 10.583 2.371 5.760 1.00 0.53 105 LEU A O 6
ATOM 10498 N N . MET A 1 78 ? 11.060 2.591 3.573 1.00 0.41 106 MET A N 6
ATOM 10499 C CA . MET A 1 78 ? 12.399 2.039 3.689 1.00 0.45 106 MET A CA 6
ATOM 10500 C C . MET A 1 78 ? 13.389 3.119 4.094 1.00 0.92 106 MET A C 6
ATOM 10501 O O . MET A 1 78 ? 13.631 4.056 3.342 1.00 1.28 106 MET A O 6
ATOM 10515 N N . LYS A 1 79 ? 13.921 3.019 5.299 1.00 1.28 107 LYS A N 6
ATOM 10516 C CA . LYS A 1 79 ? 15.094 3.794 5.648 1.00 1.66 107 LYS A CA 6
ATOM 10517 C C . LYS A 1 79 ? 16.088 2.914 6.382 1.00 1.09 107 LYS A C 6
ATOM 10518 O O . LYS A 1 79 ? 15.932 2.616 7.568 1.00 1.52 107 LYS A O 6
ATOM 10537 N N . ASP A 1 80 ? 17.097 2.492 5.646 1.00 1.16 108 ASP A N 6
ATOM 10538 C CA . ASP A 1 80 ? 18.209 1.741 6.188 1.00 1.22 108 ASP A CA 6
ATOM 10539 C C . ASP A 1 80 ? 19.496 2.484 5.857 1.00 1.17 108 ASP A C 6
ATOM 10540 O O . ASP A 1 80 ? 19.608 3.065 4.778 1.00 1.12 108 ASP A O 6
ATOM 10549 N N . PRO A 1 81 ? 20.477 2.502 6.768 1.00 1.79 109 PRO A N 6
ATOM 10550 C CA . PRO A 1 81 ? 21.735 3.209 6.538 1.00 2.23 109 PRO A CA 6
ATOM 10551 C C . PRO A 1 81 ? 22.618 2.514 5.510 1.00 2.02 109 PRO A C 6
ATOM 10552 O O . PRO A 1 81 ? 23.561 3.107 4.986 1.00 2.25 109 PRO A O 6
ATOM 10563 N N . ASN A 1 82 ? 22.316 1.256 5.231 1.00 1.75 110 ASN A N 6
ATOM 10564 C CA . ASN A 1 82 ? 23.067 0.490 4.248 1.00 1.67 110 ASN A CA 6
ATOM 10565 C C . ASN A 1 82 ? 22.232 0.239 2.999 1.00 1.25 110 ASN A C 6
ATOM 10566 O O . ASN A 1 82 ? 22.775 -0.018 1.925 1.00 1.26 110 ASN A O 6
ATOM 10577 N N . TYR A 1 83 ? 20.913 0.342 3.121 1.00 0.95 111 TYR A N 6
ATOM 10578 C CA . TYR A 1 83 ? 20.050 -0.036 2.011 1.00 0.70 111 TYR A CA 6
ATOM 10579 C C . TYR A 1 83 ? 19.816 1.110 1.056 1.00 0.60 111 TYR A C 6
ATOM 10580 O O . TYR A 1 83 ? 19.483 2.229 1.448 1.00 0.80 111 TYR A O 6
ATOM 10598 N N . GLN A 1 84 ? 19.997 0.795 -0.203 1.00 0.53 112 GLN A N 6
ATOM 10599 C CA . GLN A 1 84 ? 19.613 1.646 -1.294 1.00 0.55 112 GLN A CA 6
ATOM 10600 C C . GLN A 1 84 ? 18.737 0.819 -2.209 1.00 0.45 112 GLN A C 6
ATOM 10601 O O . GLN A 1 84 ? 18.895 -0.401 -2.265 1.00 0.47 112 GLN A O 6
ATOM 10615 N N . LEU A 1 85 ? 17.812 1.471 -2.898 1.00 0.40 113 LEU A N 6
ATOM 10616 C CA . LEU A 1 85 ? 16.790 0.782 -3.667 1.00 0.33 113 LEU A CA 6
ATOM 10617 C C . LEU A 1 85 ? 17.404 -0.255 -4.597 1.00 0.36 113 LEU A C 6
ATOM 10618 O O . LEU A 1 85 ? 18.043 0.086 -5.594 1.00 0.43 113 LEU A O 6
ATOM 10634 N N . LYS A 1 86 ? 17.211 -1.521 -4.256 1.00 0.40 114 LYS A N 6
ATOM 10635 C CA . LYS A 1 86 ? 17.836 -2.600 -4.991 1.00 0.47 114 LYS A CA 6
ATOM 10636 C C . LYS A 1 86 ? 16.843 -3.251 -5.920 1.00 0.37 114 LYS A C 6
ATOM 10637 O O . LYS A 1 86 ? 15.765 -3.679 -5.504 1.00 0.33 114 LYS A O 6
ATOM 10656 N N . ASP A 1 87 ? 17.239 -3.354 -7.171 1.00 0.40 115 ASP A N 6
ATOM 10657 C CA . ASP A 1 87 ? 16.392 -3.904 -8.220 1.00 0.41 115 ASP A CA 6
ATOM 10658 C C . ASP A 1 87 ? 16.088 -5.374 -7.961 1.00 0.38 115 ASP A C 6
ATOM 10659 O O . ASP A 1 87 ? 15.187 -5.954 -8.569 1.00 0.42 115 ASP A O 6
ATOM 10668 N N . SER A 1 88 ? 16.848 -5.968 -7.053 1.00 0.38 116 SER A N 6
ATOM 10669 C CA . SER A 1 88 ? 16.692 -7.372 -6.720 1.00 0.44 116 SER A CA 6
ATOM 10670 C C . SER A 1 88 ? 15.603 -7.570 -5.665 1.00 0.40 116 SER A C 6
ATOM 10671 O O . SER A 1 88 ? 14.994 -8.639 -5.586 1.00 0.51 116 SER A O 6
ATOM 10679 N N . ASP A 1 89 ? 15.343 -6.539 -4.865 1.00 0.28 117 ASP A N 6
ATOM 10680 C CA . ASP A 1 89 ? 14.346 -6.641 -3.803 1.00 0.28 117 ASP A CA 6
ATOM 10681 C C . ASP A 1 89 ? 13.022 -6.068 -4.266 1.00 0.22 117 ASP A C 6
ATOM 10682 O O . ASP A 1 89 ? 11.963 -6.415 -3.742 1.00 0.24 117 ASP A O 6
ATOM 10691 N N . ILE A 1 90 ? 13.101 -5.172 -5.240 1.00 0.23 118 ILE A N 6
ATOM 10692 C CA . ILE A 1 90 ? 11.924 -4.547 -5.819 1.00 0.22 118 ILE A CA 6
ATOM 10693 C C . ILE A 1 90 ? 10.960 -5.589 -6.361 1.00 0.26 118 ILE A C 6
ATOM 10694 O O . ILE A 1 90 ? 11.293 -6.343 -7.282 1.00 0.34 118 ILE A O 6
ATOM 10710 N N . VAL A 1 91 ? 9.778 -5.637 -5.775 1.00 0.24 119 VAL A N 6
ATOM 10711 C CA . VAL A 1 91 ? 8.720 -6.489 -6.277 1.00 0.31 119 VAL A CA 6
ATOM 10712 C C . VAL A 1 91 ? 7.856 -5.693 -7.241 1.00 0.27 119 VAL A C 6
ATOM 10713 O O . VAL A 1 91 ? 7.381 -6.209 -8.254 1.00 0.31 119 VAL A O 6
ATOM 10726 N N . ASN A 1 92 ? 7.673 -4.422 -6.919 1.00 0.25 120 ASN A N 6
ATOM 10727 C CA . ASN A 1 92 ? 6.813 -3.547 -7.704 1.00 0.24 120 ASN A CA 6
ATOM 10728 C C . ASN A 1 92 ? 7.282 -2.102 -7.607 1.00 0.23 120 ASN A C 6
ATOM 10729 O O . ASN A 1 92 ? 8.059 -1.744 -6.726 1.00 0.26 120 ASN A O 6
ATOM 10740 N N . GLU A 1 93 ? 6.799 -1.280 -8.517 1.00 0.24 121 GLU A N 6
ATOM 10741 C CA . GLU A 1 93 ? 7.136 0.133 -8.541 1.00 0.25 121 GLU A CA 6
ATOM 10742 C C . GLU A 1 93 ? 5.872 0.971 -8.517 1.00 0.25 121 GLU A C 6
ATOM 10743 O O . GLU A 1 93 ? 4.915 0.703 -9.248 1.00 0.32 121 GLU A O 6
ATOM 10755 N N . ILE A 1 94 ? 5.868 1.969 -7.657 1.00 0.21 122 ILE A N 6
ATOM 10756 C CA . ILE A 1 94 ? 4.746 2.873 -7.533 1.00 0.23 122 ILE A CA 6
ATOM 10757 C C . ILE A 1 94 ? 5.226 4.299 -7.714 1.00 0.26 122 ILE A C 6
ATOM 10758 O O . ILE A 1 94 ? 6.395 4.531 -8.026 1.00 0.25 122 ILE A O 6
ATOM 10774 N N . LYS A 1 95 ? 4.334 5.247 -7.557 1.00 0.30 123 LYS A N 6
ATOM 10775 C CA . LYS A 1 95 ? 4.669 6.629 -7.806 1.00 0.34 123 LYS A CA 6
ATOM 10776 C C . LYS A 1 95 ? 5.543 7.179 -6.697 1.00 0.36 123 LYS A C 6
ATOM 10777 O O . LYS A 1 95 ? 5.112 7.317 -5.556 1.00 0.42 123 LYS A O 6
ATOM 10796 N N . GLY A 1 96 ? 6.777 7.478 -7.048 1.00 0.37 124 GLY A N 6
ATOM 10797 C CA . GLY A 1 96 ? 7.709 8.057 -6.112 1.00 0.42 124 GLY A CA 6
ATOM 10798 C C . GLY A 1 96 ? 8.432 7.018 -5.284 1.00 0.38 124 GLY A C 6
ATOM 10799 O O . GLY A 1 96 ? 9.619 7.169 -4.988 1.00 0.42 124 GLY A O 6
ATOM 10803 N N . GLY A 1 97 ? 7.727 5.963 -4.906 1.00 0.34 125 GLY A N 6
ATOM 10804 C CA . GLY A 1 97 ? 8.337 4.908 -4.120 1.00 0.31 125 GLY A CA 6
ATOM 10805 C C . GLY A 1 97 ? 8.383 3.585 -4.853 1.00 0.25 125 GLY A C 6
ATOM 10806 O O . GLY A 1 97 ? 7.820 3.445 -5.934 1.00 0.29 125 GLY A O 6
ATOM 10810 N N . TYR A 1 98 ? 9.063 2.616 -4.273 1.00 0.19 126 TYR A N 6
ATOM 10811 C CA . TYR A 1 98 ? 9.080 1.270 -4.813 1.00 0.16 126 TYR A CA 6
ATOM 10812 C C . TYR A 1 98 ? 8.579 0.287 -3.780 1.00 0.16 126 TYR A C 6
ATOM 10813 O O . TYR A 1 98 ? 9.012 0.315 -2.627 1.00 0.17 126 TYR A O 6
ATOM 10831 N N . VAL A 1 99 ? 7.661 -0.568 -4.189 1.00 0.18 127 VAL A N 6
ATOM 10832 C CA . VAL A 1 99 ? 7.216 -1.642 -3.331 1.00 0.20 127 VAL A CA 6
ATOM 10833 C C . VAL A 1 99 ? 8.273 -2.729 -3.359 1.00 0.17 127 VAL A C 6
ATOM 10834 O O . VAL A 1 99 ? 8.459 -3.412 -4.371 1.00 0.20 127 VAL A O 6
ATOM 10847 N N . ILE A 1 100 ? 8.960 -2.891 -2.254 1.00 0.14 128 ILE A N 6
ATOM 10848 C CA . ILE A 1 100 ? 10.131 -3.735 -2.216 1.00 0.12 128 ILE A CA 6
ATOM 10849 C C . ILE A 1 100 ? 10.018 -4.777 -1.131 1.00 0.13 128 ILE A C 6
ATOM 10850 O O . ILE A 1 100 ? 9.368 -4.565 -0.113 1.00 0.16 128 ILE A O 6
ATOM 10866 N N . LYS A 1 101 ? 10.638 -5.908 -1.363 1.00 0.15 129 LYS A N 6
ATOM 10867 C CA . LYS A 1 101 ? 10.717 -6.938 -0.354 1.00 0.18 129 LYS A CA 6
ATOM 10868 C C . LYS A 1 101 ? 12.176 -7.222 -0.059 1.00 0.19 129 LYS A C 6
ATOM 10869 O O . LYS A 1 101 ? 12.863 -7.893 -0.831 1.00 0.20 129 LYS A O 6
ATOM 10888 N N . VAL A 1 102 ? 12.641 -6.705 1.062 1.00 0.21 130 VAL A N 6
ATOM 10889 C CA . VAL A 1 102 ? 14.030 -6.820 1.433 1.00 0.24 130 VAL A CA 6
ATOM 10890 C C . VAL A 1 102 ? 14.138 -7.543 2.763 1.00 0.29 130 VAL A C 6
ATOM 10891 O O . VAL A 1 102 ? 13.340 -7.304 3.677 1.00 0.29 130 VAL A O 6
ATOM 10904 N N . ASP A 1 103 ? 15.088 -8.459 2.843 1.00 0.36 131 ASP A N 6
ATOM 10905 C CA . ASP A 1 103 ? 15.313 -9.246 4.046 1.00 0.44 131 ASP A CA 6
ATOM 10906 C C . ASP A 1 103 ? 14.021 -9.956 4.470 1.00 0.43 131 ASP A C 6
ATOM 10907 O O . ASP A 1 103 ? 13.716 -10.099 5.656 1.00 0.50 131 ASP A O 6
ATOM 10916 N N . GLY A 1 104 ? 13.249 -10.367 3.469 1.00 0.39 132 GLY A N 6
ATOM 10917 C CA . GLY A 1 104 ? 12.031 -11.121 3.710 1.00 0.40 132 GLY A CA 6
ATOM 10918 C C . GLY A 1 104 ? 10.845 -10.247 4.072 1.00 0.40 132 GLY A C 6
ATOM 10919 O O . GLY A 1 104 ? 9.723 -10.736 4.200 1.00 0.59 132 GLY A O 6
ATOM 10923 N N . LYS A 1 105 ? 11.082 -8.956 4.224 1.00 0.30 133 LYS A N 6
ATOM 10924 C CA . LYS A 1 105 ? 10.042 -8.035 4.649 1.00 0.29 133 LYS A CA 6
ATOM 10925 C C . LYS A 1 105 ? 9.691 -7.052 3.555 1.00 0.26 133 LYS A C 6
ATOM 10926 O O . LYS A 1 105 ? 10.493 -6.774 2.669 1.00 0.33 133 LYS A O 6
ATOM 10945 N N . TYR A 1 106 ? 8.489 -6.523 3.633 1.00 0.25 134 TYR A N 6
ATOM 10946 C CA . TYR A 1 106 ? 7.991 -5.621 2.614 1.00 0.23 134 TYR A CA 6
ATOM 10947 C C . TYR A 1 106 ? 8.113 -4.176 3.050 1.00 0.22 134 TYR A C 6
ATOM 10948 O O . TYR A 1 106 ? 7.771 -3.812 4.178 1.00 0.26 134 TYR A O 6
ATOM 10966 N N . TYR A 1 107 ? 8.606 -3.364 2.139 1.00 0.19 135 TYR A N 6
ATOM 10967 C CA . TYR A 1 107 ? 8.795 -1.952 2.379 1.00 0.20 135 TYR A CA 6
ATOM 10968 C C . TYR A 1 107 ? 8.399 -1.170 1.148 1.00 0.19 135 TYR A C 6
ATOM 10969 O O . TYR A 1 107 ? 8.191 -1.735 0.075 1.00 0.21 135 TYR A O 6
ATOM 10987 N N . VAL A 1 108 ? 8.292 0.124 1.317 1.00 0.21 136 VAL A N 6
ATOM 10988 C CA . VAL A 1 108 ? 8.128 1.031 0.212 1.00 0.22 136 VAL A CA 6
ATOM 10989 C C . VAL A 1 108 ? 9.164 2.125 0.328 1.00 0.23 136 VAL A C 6
ATOM 10990 O O . VAL A 1 108 ? 9.042 3.047 1.134 1.00 0.31 136 VAL A O 6
ATOM 11003 N N . TYR A 1 109 ? 10.209 1.983 -0.449 1.00 0.20 137 TYR A N 6
ATOM 11004 C CA . TYR A 1 109 ? 11.306 2.916 -0.421 1.00 0.24 137 TYR A CA 6
ATOM 11005 C C . TYR A 1 109 ? 11.032 4.083 -1.333 1.00 0.27 137 TYR A C 6
ATOM 11006 O O . TYR A 1 109 ? 10.945 3.947 -2.553 1.00 0.46 137 TYR A O 6
ATOM 11024 N N . LEU A 1 110 ? 10.879 5.230 -0.705 1.00 0.29 138 LEU A N 6
ATOM 11025 C CA . LEU A 1 110 ? 10.524 6.446 -1.390 1.00 0.38 138 LEU A CA 6
ATOM 11026 C C . LEU A 1 110 ? 11.772 7.159 -1.870 1.00 0.44 138 LEU A C 6
ATOM 11027 O O . LEU A 1 110 ? 12.759 7.263 -1.140 1.00 0.50 138 LEU A O 6
ATOM 11043 N N . LYS A 1 111 ? 11.723 7.644 -3.096 1.00 0.46 139 LYS A N 6
ATOM 11044 C CA . LYS A 1 111 ? 12.843 8.368 -3.671 1.00 0.54 139 LYS A CA 6
ATOM 11045 C C . LYS A 1 111 ? 12.826 9.826 -3.216 1.00 0.64 139 LYS A C 6
ATOM 11046 O O . LYS A 1 111 ? 13.829 10.530 -3.315 1.00 0.74 139 LYS A O 6
ATOM 11065 N N . ASP A 1 112 ? 11.677 10.269 -2.712 1.00 0.66 140 ASP A N 6
ATOM 11066 C CA . ASP A 1 112 ? 11.540 11.621 -2.191 1.00 0.78 140 ASP A CA 6
ATOM 11067 C C . ASP A 1 112 ? 10.660 11.608 -0.949 1.00 0.77 140 ASP A C 6
ATOM 11068 O O . ASP A 1 112 ? 9.444 11.775 -1.030 1.00 0.88 140 ASP A O 6
ATOM 11077 N N . ALA A 1 113 ? 11.281 11.397 0.200 1.00 0.73 141 ALA A N 6
ATOM 11078 C CA . ALA A 1 113 ? 10.554 11.297 1.458 1.00 0.79 141 ALA A CA 6
ATOM 11079 C C . ALA A 1 113 ? 10.206 12.677 2.005 1.00 0.97 141 ALA A C 6
ATOM 11080 O O . ALA A 1 113 ? 9.485 12.801 2.993 1.00 1.12 141 ALA A O 6
ATOM 11087 N N . ALA A 1 114 ? 10.720 13.709 1.347 1.00 1.02 142 ALA A N 6
ATOM 11088 C CA . ALA A 1 114 ? 10.632 15.066 1.862 1.00 1.26 142 ALA A CA 6
ATOM 11089 C C . ALA A 1 114 ? 9.386 15.808 1.384 1.00 1.37 142 ALA A C 6
ATOM 11090 O O . ALA A 1 114 ? 8.782 16.558 2.151 1.00 1.60 142 ALA A O 6
ATOM 11097 N N . HIS A 1 115 ? 9.009 15.632 0.123 1.00 1.30 143 HIS A N 6
ATOM 11098 C CA . HIS A 1 115 ? 7.881 16.380 -0.425 1.00 1.50 143 HIS A CA 6
ATOM 11099 C C . HIS A 1 115 ? 6.631 15.518 -0.465 1.00 1.25 143 HIS A C 6
ATOM 11100 O O . HIS A 1 115 ? 5.582 15.954 -0.944 1.00 1.33 143 HIS A O 6
ATOM 11115 N N . ALA A 1 116 ? 6.770 14.300 0.052 1.00 0.99 144 ALA A N 6
ATOM 11116 C CA . ALA A 1 116 ? 5.712 13.297 0.042 1.00 0.77 144 ALA A CA 6
ATOM 11117 C C . ALA A 1 116 ? 5.419 12.796 -1.358 1.00 0.76 144 ALA A C 6
ATOM 11118 O O . ALA A 1 116 ? 4.900 13.513 -2.212 1.00 1.13 144 ALA A O 6
ATOM 11125 N N . ASP A 1 117 ? 5.746 11.544 -1.569 1.00 0.59 145 ASP A N 6
ATOM 11126 C CA . ASP A 1 117 ? 5.464 10.875 -2.816 1.00 0.87 145 ASP A CA 6
ATOM 11127 C C . ASP A 1 117 ? 4.477 9.752 -2.566 1.00 0.66 145 ASP A C 6
ATOM 11128 O O . ASP A 1 117 ? 4.830 8.587 -2.673 1.00 0.75 145 ASP A O 6
ATOM 11137 N N . ASN A 1 118 ? 3.263 10.144 -2.154 1.00 0.48 146 ASN A N 6
ATOM 11138 C CA . ASN A 1 118 ? 2.121 9.235 -1.915 1.00 0.32 146 ASN A CA 6
ATOM 11139 C C . ASN A 1 118 ? 2.164 8.633 -0.519 1.00 0.25 146 ASN A C 6
ATOM 11140 O O . ASN A 1 118 ? 1.295 7.858 -0.146 1.00 0.37 146 ASN A O 6
ATOM 11151 N N . ILE A 1 119 ? 3.123 9.041 0.286 1.00 0.30 147 ILE A N 6
ATOM 11152 C CA . ILE A 1 119 ? 3.247 8.478 1.617 1.00 0.34 147 ILE A CA 6
ATOM 11153 C C . ILE A 1 119 ? 2.468 9.281 2.650 1.00 0.38 147 ILE A C 6
ATOM 11154 O O . ILE A 1 119 ? 2.719 10.468 2.855 1.00 0.46 147 ILE A O 6
ATOM 11170 N N . ARG A 1 120 ? 1.517 8.613 3.280 1.00 0.36 148 ARG A N 6
ATOM 11171 C CA . ARG A 1 120 ? 0.779 9.156 4.408 1.00 0.38 148 ARG A CA 6
ATOM 11172 C C . ARG A 1 120 ? 1.426 8.688 5.704 1.00 0.36 148 ARG A C 6
ATOM 11173 O O . ARG A 1 120 ? 1.702 7.498 5.871 1.00 0.39 148 ARG A O 6
ATOM 11194 N N . THR A 1 121 ? 1.688 9.612 6.610 1.00 0.33 149 THR A N 6
ATOM 11195 C CA . THR A 1 121 ? 2.233 9.256 7.905 1.00 0.31 149 THR A CA 6
ATOM 11196 C C . THR A 1 121 ? 1.164 8.620 8.772 1.00 0.28 149 THR A C 6
ATOM 11197 O O . THR A 1 121 ? -0.011 8.748 8.467 1.00 0.29 149 THR A O 6
ATOM 11208 N N . LYS A 1 122 ? 1.547 7.943 9.841 1.00 0.31 150 LYS A N 6
ATOM 11209 C CA . LYS A 1 122 ? 0.557 7.389 10.758 1.00 0.34 150 LYS A CA 6
ATOM 11210 C C . LYS A 1 122 ? -0.316 8.507 11.309 1.00 0.31 150 LYS A C 6
ATOM 11211 O O . LYS A 1 122 ? -1.508 8.321 11.571 1.00 0.39 150 LYS A O 6
ATOM 11230 N N . GLU A 1 123 ? 0.295 9.674 11.459 1.00 0.29 151 GLU A N 6
ATOM 11231 C CA . GLU A 1 123 ? -0.423 10.874 11.839 1.00 0.34 151 GLU A CA 6
ATOM 11232 C C . GLU A 1 123 ? -1.389 11.290 10.738 1.00 0.36 151 GLU A C 6
ATOM 11233 O O . GLU A 1 123 ? -2.579 11.507 10.989 1.00 0.48 151 GLU A O 6
ATOM 11245 N N . GLU A 1 124 ? -0.874 11.377 9.518 1.00 0.34 152 GLU A N 6
ATOM 11246 C CA . GLU A 1 124 ? -1.665 11.810 8.378 1.00 0.40 152 GLU A CA 6
ATOM 11247 C C . GLU A 1 124 ? -2.761 10.816 8.070 1.00 0.40 152 GLU A C 6
ATOM 11248 O O . GLU A 1 124 ? -3.865 11.202 7.738 1.00 0.50 152 GLU A O 6
ATOM 11260 N N . ILE A 1 125 ? -2.445 9.539 8.171 1.00 0.34 153 ILE A N 6
ATOM 11261 C CA . ILE A 1 125 ? -3.406 8.489 7.893 1.00 0.35 153 ILE A CA 6
ATOM 11262 C C . ILE A 1 125 ? -4.682 8.681 8.706 1.00 0.39 153 ILE A C 6
ATOM 11263 O O . ILE A 1 125 ? -5.785 8.542 8.183 1.00 0.43 153 ILE A O 6
ATOM 11279 N N . LYS A 1 126 ? -4.534 9.022 9.978 1.00 0.42 154 LYS A N 6
ATOM 11280 C CA . LYS A 1 126 ? -5.694 9.284 10.820 1.00 0.50 154 LYS A CA 6
ATOM 11281 C C . LYS A 1 126 ? -6.409 10.550 10.354 1.00 0.56 154 LYS A C 6
ATOM 11282 O O . LYS A 1 126 ? -7.625 10.654 10.441 1.00 0.64 154 LYS A O 6
ATOM 11301 N N . ARG A 1 127 ? -5.643 11.506 9.855 1.00 0.54 155 ARG A N 6
ATOM 11302 C CA . ARG A 1 127 ? -6.204 12.722 9.279 1.00 0.63 155 ARG A CA 6
ATOM 11303 C C . ARG A 1 127 ? -6.971 12.391 8.001 1.00 0.66 155 ARG A C 6
ATOM 11304 O O . ARG A 1 127 ? -8.097 12.839 7.796 1.00 0.80 155 ARG A O 6
ATOM 11325 N N . GLN A 1 128 ? -6.343 11.574 7.169 1.00 0.58 156 GLN A N 6
ATOM 11326 C CA . GLN A 1 128 ? -6.883 11.183 5.879 1.00 0.70 156 GLN A CA 6
ATOM 11327 C C . GLN A 1 128 ? -8.119 10.301 6.042 1.00 0.67 156 GLN A C 6
ATOM 11328 O O . GLN A 1 128 ? -8.998 10.282 5.181 1.00 0.80 156 GLN A O 6
ATOM 11342 N N . LYS A 1 129 ? -8.189 9.577 7.158 1.00 0.55 157 LYS A N 6
ATOM 11343 C CA . LYS A 1 129 ? -9.290 8.650 7.393 1.00 0.54 157 LYS A CA 6
ATOM 11344 C C . LYS A 1 129 ? -10.513 9.363 7.970 1.00 0.62 157 LYS A C 6
ATOM 11345 O O . LYS A 1 129 ? -11.581 8.767 8.111 1.00 0.67 157 LYS A O 6
ATOM 11364 N N . GLN A 1 130 ? -10.353 10.630 8.319 1.00 0.74 158 GLN A N 6
ATOM 11365 C CA . GLN A 1 130 ? -11.458 11.429 8.798 1.00 0.91 158 GLN A CA 6
ATOM 11366 C C . GLN A 1 130 ? -12.125 12.162 7.641 1.00 1.15 158 GLN A C 6
ATOM 11367 O O . GLN A 1 130 ? -11.967 13.397 7.540 1.00 1.78 158 GLN A O 6
ATOM 11381 N N . GLU A 1 131 ? -12.791 11.496 6.819 1.00 1.48 159 GLU A N 6
ATOM 11383 N N . SER A 1 12 ? -13.068 -15.944 2.727 1.00 13.12 40 SER A N 7
ATOM 11384 C CA . SER A 1 12 ? -13.771 -15.819 4.020 1.00 12.82 40 SER A CA 7
ATOM 11385 C C . SER A 1 12 ? -14.654 -14.580 4.023 1.00 12.18 40 SER A C 7
ATOM 11386 O O . SER A 1 12 ? -14.519 -13.711 3.158 1.00 11.93 40 SER A O 7
ATOM 11395 N N . TYR A 1 13 ? -15.556 -14.505 4.990 1.00 12.10 41 TYR A N 7
ATOM 11396 C CA . TYR A 1 13 ? -16.485 -13.393 5.091 1.00 11.74 41 TYR A CA 7
ATOM 11397 C C . TYR A 1 13 ? -16.380 -12.749 6.464 1.00 11.26 41 TYR A C 7
ATOM 11398 O O . TYR A 1 13 ? -15.828 -13.336 7.396 1.00 11.61 41 TYR A O 7
ATOM 11416 N N . ILE A 1 14 ? -16.901 -11.537 6.580 1.00 10.66 42 ILE A N 7
ATOM 11417 C CA . ILE A 1 14 ? -16.872 -10.815 7.842 1.00 10.40 42 ILE A CA 7
ATOM 11418 C C . ILE A 1 14 ? -18.014 -11.274 8.752 1.00 10.44 42 ILE A C 7
ATOM 11419 O O . ILE A 1 14 ? -19.055 -10.614 8.845 1.00 10.49 42 ILE A O 7
ATOM 11435 N N . ASP A 1 15 ? -17.824 -12.447 9.366 1.00 10.68 43 ASP A N 7
ATOM 11436 C CA . ASP A 1 15 ? -18.744 -13.003 10.374 1.00 11.02 43 ASP A CA 7
ATOM 11437 C C . ASP A 1 15 ? -20.020 -13.569 9.759 1.00 11.08 43 ASP A C 7
ATOM 11438 O O . ASP A 1 15 ? -20.451 -14.672 10.090 1.00 11.69 43 ASP A O 7
ATOM 11447 N N . GLY A 1 16 ? -20.599 -12.809 8.867 1.00 10.65 44 GLY A N 7
ATOM 11448 C CA . GLY A 1 16 ? -21.848 -13.188 8.237 1.00 10.86 44 GLY A CA 7
ATOM 11449 C C . GLY A 1 16 ? -22.958 -12.220 8.582 1.00 10.53 44 GLY A C 7
ATOM 11450 O O . GLY A 1 16 ? -23.921 -12.066 7.828 1.00 10.64 44 GLY A O 7
ATOM 11454 N N . ASP A 1 17 ? -22.811 -11.547 9.717 1.00 10.35 45 ASP A N 7
ATOM 11455 C CA . ASP A 1 17 ? -23.720 -10.470 10.087 1.00 10.29 45 ASP A CA 7
ATOM 11456 C C . ASP A 1 17 ? -23.509 -9.296 9.146 1.00 9.54 45 ASP A C 7
ATOM 11457 O O . ASP A 1 17 ? -24.458 -8.740 8.598 1.00 9.39 45 ASP A O 7
ATOM 11466 N N . GLN A 1 18 ? -22.248 -8.941 8.955 1.00 9.30 46 GLN A N 7
ATOM 11467 C CA . GLN A 1 18 ? -21.870 -7.923 7.999 1.00 8.82 46 GLN A CA 7
ATOM 11468 C C . GLN A 1 18 ? -21.448 -8.584 6.691 1.00 7.96 46 GLN A C 7
ATOM 11469 O O . GLN A 1 18 ? -21.947 -8.237 5.618 1.00 7.83 46 GLN A O 7
ATOM 11483 N N . ALA A 1 19 ? -20.533 -9.547 6.809 1.00 7.63 47 ALA A N 7
ATOM 11484 C CA . ALA A 1 19 ? -20.011 -10.296 5.667 1.00 7.10 47 ALA A CA 7
ATOM 11485 C C . ALA A 1 19 ? -19.237 -9.388 4.714 1.00 6.23 47 ALA A C 7
ATOM 11486 O O . ALA A 1 19 ? -18.964 -8.230 5.030 1.00 6.37 47 ALA A O 7
ATOM 11493 N N . GLY A 1 20 ? -18.869 -9.929 3.563 1.00 5.65 48 GLY A N 7
ATOM 11494 C CA . GLY A 1 20 ? -18.079 -9.183 2.608 1.00 5.11 48 GLY A CA 7
ATOM 11495 C C . GLY A 1 20 ? -16.895 -9.989 2.124 1.00 4.06 48 GLY A C 7
ATOM 11496 O O . GLY A 1 20 ? -16.479 -10.941 2.788 1.00 4.07 48 GLY A O 7
ATOM 11500 N N . GLN A 1 21 ? -16.362 -9.622 0.970 1.00 3.63 49 GLN A N 7
ATOM 11501 C CA . GLN A 1 21 ? -15.229 -10.330 0.391 1.00 2.96 49 GLN A CA 7
ATOM 11502 C C . GLN A 1 21 ? -13.918 -9.746 0.903 1.00 2.13 49 GLN A C 7
ATOM 11503 O O . GLN A 1 21 ? -13.815 -8.539 1.130 1.00 2.55 49 GLN A O 7
ATOM 11517 N N . LYS A 1 22 ? -12.921 -10.604 1.081 1.00 1.67 50 LYS A N 7
ATOM 11518 C CA . LYS A 1 22 ? -11.635 -10.193 1.574 1.00 1.23 50 LYS A CA 7
ATOM 11519 C C . LYS A 1 22 ? -10.600 -10.291 0.462 1.00 1.14 50 LYS A C 7
ATOM 11520 O O . LYS A 1 22 ? -10.652 -11.202 -0.365 1.00 1.86 50 LYS A O 7
ATOM 11539 N N . ALA A 1 23 ? -9.685 -9.332 0.451 1.00 0.80 51 ALA A N 7
ATOM 11540 C CA . ALA A 1 23 ? -8.578 -9.293 -0.503 1.00 0.75 51 ALA A CA 7
ATOM 11541 C C . ALA A 1 23 ? -9.089 -9.004 -1.909 1.00 0.83 51 ALA A C 7
ATOM 11542 O O . ALA A 1 23 ? -9.367 -9.920 -2.685 1.00 1.01 51 ALA A O 7
ATOM 11549 N N . GLU A 1 24 ? -9.247 -7.720 -2.201 1.00 0.75 52 GLU A N 7
ATOM 11550 C CA . GLU A 1 24 ? -9.739 -7.258 -3.495 1.00 0.86 52 GLU A CA 7
ATOM 11551 C C . GLU A 1 24 ? -8.923 -7.821 -4.654 1.00 0.97 52 GLU A C 7
ATOM 11552 O O . GLU A 1 24 ? -7.692 -7.799 -4.631 1.00 1.04 52 GLU A O 7
ATOM 11564 N N . ASN A 1 25 ? -9.626 -8.320 -5.658 1.00 1.07 53 ASN A N 7
ATOM 11565 C CA . ASN A 1 25 ? -9.000 -8.825 -6.872 1.00 1.20 53 ASN A CA 7
ATOM 11566 C C . ASN A 1 25 ? -9.219 -7.842 -8.011 1.00 1.20 53 ASN A C 7
ATOM 11567 O O . ASN A 1 25 ? -8.491 -7.842 -9.005 1.00 1.34 53 ASN A O 7
ATOM 11578 N N . LEU A 1 26 ? -10.244 -7.016 -7.859 1.00 1.12 54 LEU A N 7
ATOM 11579 C CA . LEU A 1 26 ? -10.598 -6.014 -8.844 1.00 1.15 54 LEU A CA 7
ATOM 11580 C C . LEU A 1 26 ? -9.587 -4.868 -8.839 1.00 1.13 54 LEU A C 7
ATOM 11581 O O . LEU A 1 26 ? -8.731 -4.788 -7.958 1.00 1.13 54 LEU A O 7
ATOM 11597 N N . THR A 1 27 ? -9.684 -3.990 -9.828 1.00 1.16 55 THR A N 7
ATOM 11598 C CA . THR A 1 27 ? -8.799 -2.836 -9.919 1.00 1.21 55 THR A CA 7
ATOM 11599 C C . THR A 1 27 ? -9.185 -1.775 -8.885 1.00 1.14 55 THR A C 7
ATOM 11600 O O . THR A 1 27 ? -10.351 -1.694 -8.504 1.00 1.09 55 THR A O 7
ATOM 11611 N N . PRO A 1 28 ? -8.223 -0.954 -8.420 1.00 1.18 56 PRO A N 7
ATOM 11612 C CA . PRO A 1 28 ? -8.434 -0.008 -7.310 1.00 1.10 56 PRO A CA 7
ATOM 11613 C C . PRO A 1 28 ? -9.700 0.840 -7.459 1.00 1.05 56 PRO A C 7
ATOM 11614 O O . PRO A 1 28 ? -10.453 1.023 -6.498 1.00 0.97 56 PRO A O 7
ATOM 11625 N N . ASP A 1 29 ? -9.951 1.314 -8.671 1.00 1.13 57 ASP A N 7
ATOM 11626 C CA . ASP A 1 29 ? -11.082 2.198 -8.936 1.00 1.14 57 ASP A CA 7
ATOM 11627 C C . ASP A 1 29 ? -12.382 1.414 -8.871 1.00 1.07 57 ASP A C 7
ATOM 11628 O O . ASP A 1 29 ? -13.368 1.864 -8.285 1.00 1.05 57 ASP A O 7
ATOM 11637 N N . GLU A 1 30 ? -12.360 0.226 -9.456 1.00 1.09 58 GLU A N 7
ATOM 11638 C CA . GLU A 1 30 ? -13.490 -0.684 -9.404 1.00 1.05 58 GLU A CA 7
ATOM 11639 C C . GLU A 1 30 ? -13.798 -1.047 -7.960 1.00 0.93 58 GLU A C 7
ATOM 11640 O O . GLU A 1 30 ? -14.958 -1.142 -7.558 1.00 0.93 58 GLU A O 7
ATOM 11652 N N . VAL A 1 31 ? -12.737 -1.230 -7.184 1.00 0.86 59 VAL A N 7
ATOM 11653 C CA . VAL A 1 31 ? -12.855 -1.563 -5.770 1.00 0.75 59 VAL A CA 7
ATOM 11654 C C . VAL A 1 31 ? -13.586 -0.465 -5.028 1.00 0.71 59 VAL A C 7
ATOM 11655 O O . VAL A 1 31 ? -14.595 -0.701 -4.361 1.00 0.71 59 VAL A O 7
ATOM 11668 N N . SER A 1 32 ? -13.065 0.736 -5.168 1.00 0.70 60 SER A N 7
ATOM 11669 C CA . SER A 1 32 ? -13.530 1.872 -4.412 1.00 0.70 60 SER A CA 7
ATOM 11670 C C . SER A 1 32 ? -14.951 2.276 -4.808 1.00 0.74 60 SER A C 7
ATOM 11671 O O . SER A 1 32 ? -15.741 2.692 -3.958 1.00 0.72 60 SER A O 7
ATOM 11679 N N . LYS A 1 33 ? -15.279 2.143 -6.090 1.00 0.87 61 LYS A N 7
ATOM 11680 C CA . LYS A 1 33 ? -16.619 2.465 -6.557 1.00 0.96 61 LYS A CA 7
ATOM 11681 C C . LYS A 1 33 ? -17.640 1.468 -6.017 1.00 0.94 61 LYS A C 7
ATOM 11682 O O . LYS A 1 33 ? -18.762 1.839 -5.672 1.00 1.01 61 LYS A O 7
ATOM 11701 N N . ARG A 1 34 ? -17.248 0.196 -5.961 1.00 0.88 62 ARG A N 7
ATOM 11702 C CA . ARG A 1 34 ? -18.119 -0.860 -5.454 1.00 0.89 62 ARG A CA 7
ATOM 11703 C C . ARG A 1 34 ? -18.516 -0.605 -4.006 1.00 0.77 62 ARG A C 7
ATOM 11704 O O . ARG A 1 34 ? -19.656 -0.858 -3.610 1.00 0.82 62 ARG A O 7
ATOM 11725 N N . GLU A 1 35 ? -17.579 -0.104 -3.219 1.00 0.68 63 GLU A N 7
ATOM 11726 C CA . GLU A 1 35 ? -17.838 0.150 -1.812 1.00 0.63 63 GLU A CA 7
ATOM 11727 C C . GLU A 1 35 ? -18.558 1.483 -1.596 1.00 0.66 63 GLU A C 7
ATOM 11728 O O . GLU A 1 35 ? -19.664 1.500 -1.057 1.00 0.73 63 GLU A O 7
ATOM 11740 N N . GLY A 1 36 ? -17.954 2.596 -2.013 1.00 0.69 64 GLY A N 7
ATOM 11741 C CA . GLY A 1 36 ? -18.633 3.874 -1.875 1.00 0.74 64 GLY A CA 7
ATOM 11742 C C . GLY A 1 36 ? -17.719 5.041 -1.531 1.00 0.72 64 GLY A C 7
ATOM 11743 O O . GLY A 1 36 ? -17.854 6.117 -2.113 1.00 0.86 64 GLY A O 7
ATOM 11747 N N . ILE A 1 37 ? -16.805 4.850 -0.581 1.00 0.62 65 ILE A N 7
ATOM 11748 C CA . ILE A 1 37 ? -15.943 5.947 -0.126 1.00 0.67 65 ILE A CA 7
ATOM 11749 C C . ILE A 1 37 ? -15.096 6.528 -1.253 1.00 0.81 65 ILE A C 7
ATOM 11750 O O . ILE A 1 37 ? -14.880 7.738 -1.317 1.00 1.76 65 ILE A O 7
ATOM 11766 N N . ASN A 1 38 ? -14.613 5.648 -2.129 1.00 0.75 66 ASN A N 7
ATOM 11767 C CA . ASN A 1 38 ? -13.799 6.044 -3.278 1.00 0.69 66 ASN A CA 7
ATOM 11768 C C . ASN A 1 38 ? -12.518 6.761 -2.855 1.00 0.61 66 ASN A C 7
ATOM 11769 O O . ASN A 1 38 ? -11.886 7.430 -3.667 1.00 0.64 66 ASN A O 7
ATOM 11780 N N . ALA A 1 39 ? -12.145 6.636 -1.585 1.00 0.54 67 ALA A N 7
ATOM 11781 C CA . ALA A 1 39 ? -10.948 7.306 -1.076 1.00 0.49 67 ALA A CA 7
ATOM 11782 C C . ALA A 1 39 ? -9.671 6.621 -1.561 1.00 0.44 67 ALA A C 7
ATOM 11783 O O . ALA A 1 39 ? -9.706 5.482 -2.022 1.00 0.45 67 ALA A O 7
ATOM 11790 N N . GLU A 1 40 ? -8.544 7.323 -1.440 1.00 0.44 68 GLU A N 7
ATOM 11791 C CA . GLU A 1 40 ? -7.253 6.784 -1.864 1.00 0.42 68 GLU A CA 7
ATOM 11792 C C . GLU A 1 40 ? -6.837 5.619 -0.983 1.00 0.34 68 GLU A C 7
ATOM 11793 O O . GLU A 1 40 ? -6.974 5.677 0.238 1.00 0.35 68 GLU A O 7
ATOM 11805 N N . GLN A 1 41 ? -6.299 4.583 -1.606 1.00 0.31 69 GLN A N 7
ATOM 11806 C CA . GLN A 1 41 ? -5.958 3.358 -0.897 1.00 0.24 69 GLN A CA 7
ATOM 11807 C C . GLN A 1 41 ? -4.568 3.459 -0.285 1.00 0.21 69 GLN A C 7
ATOM 11808 O O . GLN A 1 41 ? -3.562 3.395 -0.989 1.00 0.27 69 GLN A O 7
ATOM 11822 N N . ILE A 1 42 ? -4.528 3.629 1.032 1.00 0.19 70 ILE A N 7
ATOM 11823 C CA . ILE A 1 42 ? -3.275 3.809 1.749 1.00 0.17 70 ILE A CA 7
ATOM 11824 C C . ILE A 1 42 ? -2.810 2.495 2.373 1.00 0.14 70 ILE A C 7
ATOM 11825 O O . ILE A 1 42 ? -3.285 2.092 3.431 1.00 0.14 70 ILE A O 7
ATOM 11841 N N . VAL A 1 43 ? -1.888 1.829 1.696 1.00 0.15 71 VAL A N 7
ATOM 11842 C CA . VAL A 1 43 ? -1.364 0.545 2.140 1.00 0.15 71 VAL A CA 7
ATOM 11843 C C . VAL A 1 43 ? -0.614 0.692 3.466 1.00 0.14 71 VAL A C 7
ATOM 11844 O O . VAL A 1 43 ? 0.436 1.331 3.530 1.00 0.17 71 VAL A O 7
ATOM 11857 N N . ILE A 1 44 ? -1.172 0.114 4.521 1.00 0.14 72 ILE A N 7
ATOM 11858 C CA . ILE A 1 44 ? -0.545 0.143 5.836 1.00 0.17 72 ILE A CA 7
ATOM 11859 C C . ILE A 1 44 ? 0.268 -1.122 6.073 1.00 0.22 72 ILE A C 7
ATOM 11860 O O . ILE A 1 44 ? 1.230 -1.123 6.837 1.00 0.29 72 ILE A O 7
ATOM 11876 N N . LYS A 1 45 ? -0.130 -2.197 5.409 1.00 0.21 73 LYS A N 7
ATOM 11877 C CA . LYS A 1 45 ? 0.568 -3.468 5.510 1.00 0.26 73 LYS A CA 7
ATOM 11878 C C . LYS A 1 45 ? 0.773 -4.060 4.132 1.00 0.24 73 LYS A C 7
ATOM 11879 O O . LYS A 1 45 ? -0.106 -3.967 3.278 1.00 0.25 73 LYS A O 7
ATOM 11898 N N . ILE A 1 46 ? 1.919 -4.682 3.931 1.00 0.28 74 ILE A N 7
ATOM 11899 C CA . ILE A 1 46 ? 2.217 -5.336 2.668 1.00 0.31 74 ILE A CA 7
ATOM 11900 C C . ILE A 1 46 ? 2.622 -6.780 2.909 1.00 0.38 74 ILE A C 7
ATOM 11901 O O . ILE A 1 46 ? 3.177 -7.116 3.956 1.00 0.41 74 ILE A O 7
ATOM 11917 N N . THR A 1 47 ? 2.340 -7.617 1.931 1.00 0.45 75 THR A N 7
ATOM 11918 C CA . THR A 1 47 ? 2.810 -8.987 1.900 1.00 0.54 75 THR A CA 7
ATOM 11919 C C . THR A 1 47 ? 3.167 -9.317 0.454 1.00 0.60 75 THR A C 7
ATOM 11920 O O . THR A 1 47 ? 2.956 -8.486 -0.428 1.00 0.71 75 THR A O 7
ATOM 11931 N N . ASP A 1 48 ? 3.704 -10.492 0.180 1.00 0.70 76 ASP A N 7
ATOM 11932 C CA . ASP A 1 48 ? 4.015 -10.833 -1.202 1.00 0.82 76 ASP A CA 7
ATOM 11933 C C . ASP A 1 48 ? 2.775 -11.352 -1.926 1.00 0.90 76 ASP A C 7
ATOM 11934 O O . ASP A 1 48 ? 2.787 -11.520 -3.144 1.00 1.08 76 ASP A O 7
ATOM 11943 N N . GLN A 1 49 ? 1.692 -11.577 -1.180 1.00 0.94 77 GLN A N 7
ATOM 11944 C CA . GLN A 1 49 ? 0.425 -11.962 -1.797 1.00 1.14 77 GLN A CA 7
ATOM 11945 C C . GLN A 1 49 ? -0.345 -10.716 -2.216 1.00 1.11 77 GLN A C 7
ATOM 11946 O O . GLN A 1 49 ? -1.098 -10.729 -3.188 1.00 1.49 77 GLN A O 7
ATOM 11960 N N . GLY A 1 50 ? -0.116 -9.633 -1.488 1.00 0.78 78 GLY A N 7
ATOM 11961 C CA . GLY A 1 50 ? -0.849 -8.404 -1.705 1.00 0.78 78 GLY A CA 7
ATOM 11962 C C . GLY A 1 50 ? -0.624 -7.437 -0.564 1.00 0.72 78 GLY A C 7
ATOM 11963 O O . GLY A 1 50 ? 0.472 -7.375 -0.016 1.00 0.99 78 GLY A O 7
ATOM 11967 N N . TYR A 1 51 ? -1.651 -6.704 -0.172 1.00 0.43 79 TYR A N 7
ATOM 11968 C CA . TYR A 1 51 ? -1.509 -5.745 0.915 1.00 0.36 79 TYR A CA 7
ATOM 11969 C C . TYR A 1 51 ? -2.836 -5.452 1.580 1.00 0.28 79 TYR A C 7
ATOM 11970 O O . TYR A 1 51 ? -3.880 -5.962 1.177 1.00 0.28 79 TYR A O 7
ATOM 11988 N N . VAL A 1 52 ? -2.782 -4.625 2.609 1.00 0.29 80 VAL A N 7
ATOM 11989 C CA . VAL A 1 52 ? -3.978 -4.156 3.269 1.00 0.27 80 VAL A CA 7
ATOM 11990 C C . VAL A 1 52 ? -3.939 -2.637 3.354 1.00 0.21 80 VAL A C 7
ATOM 11991 O O . VAL A 1 52 ? -2.977 -2.059 3.868 1.00 0.19 80 VAL A O 7
ATOM 12004 N N . THR A 1 53 ? -4.968 -1.997 2.835 1.00 0.22 81 THR A N 7
ATOM 12005 C CA . THR A 1 53 ? -5.006 -0.549 2.759 1.00 0.22 81 THR A CA 7
ATOM 12006 C C . THR A 1 53 ? -5.926 0.038 3.816 1.00 0.22 81 THR A C 7
ATOM 12007 O O . THR A 1 53 ? -7.027 -0.457 4.030 1.00 0.35 81 THR A O 7
ATOM 12018 N N . SER A 1 54 ? -5.475 1.088 4.474 1.00 0.19 82 SER A N 7
ATOM 12019 C CA . SER A 1 54 ? -6.341 1.860 5.337 1.00 0.20 82 SER A CA 7
ATOM 12020 C C . SER A 1 54 ? -6.860 3.036 4.536 1.00 0.24 82 SER A C 7
ATOM 12021 O O . SER A 1 54 ? -6.236 4.097 4.491 1.00 0.29 82 SER A O 7
ATOM 12029 N N . HIS A 1 55 ? -7.986 2.843 3.883 1.00 0.24 83 HIS A N 7
ATOM 12030 C CA . HIS A 1 55 ? -8.496 3.859 2.997 1.00 0.30 83 HIS A CA 7
ATOM 12031 C C . HIS A 1 55 ? -9.909 4.251 3.396 1.00 0.29 83 HIS A C 7
ATOM 12032 O O . HIS A 1 55 ? -10.638 3.464 4.008 1.00 0.27 83 HIS A O 7
ATOM 12046 N N . GLY A 1 56 ? -10.275 5.480 3.083 1.00 0.35 84 GLY A N 7
ATOM 12047 C CA . GLY A 1 56 ? -11.574 5.980 3.465 1.00 0.36 84 GLY A CA 7
ATOM 12048 C C . GLY A 1 56 ? -11.691 6.146 4.960 1.00 0.36 84 GLY A C 7
ATOM 12049 O O . GLY A 1 56 ? -11.320 7.179 5.503 1.00 0.42 84 GLY A O 7
ATOM 12053 N N . ASP A 1 57 ? -12.214 5.128 5.618 1.00 0.33 85 ASP A N 7
ATOM 12054 C CA . ASP A 1 57 ? -12.384 5.152 7.064 1.00 0.36 85 ASP A CA 7
ATOM 12055 C C . ASP A 1 57 ? -11.902 3.845 7.692 1.00 0.33 85 ASP A C 7
ATOM 12056 O O . ASP A 1 57 ? -11.764 3.735 8.913 1.00 0.38 85 ASP A O 7
ATOM 12065 N N . HIS A 1 58 ? -11.601 2.862 6.856 1.00 0.29 86 HIS A N 7
ATOM 12066 C CA . HIS A 1 58 ? -11.396 1.504 7.343 1.00 0.27 86 HIS A CA 7
ATOM 12067 C C . HIS A 1 58 ? -10.156 0.845 6.773 1.00 0.23 86 HIS A C 7
ATOM 12068 O O . HIS A 1 58 ? -9.433 1.421 5.961 1.00 0.21 86 HIS A O 7
ATOM 12082 N N . TYR A 1 59 ? -9.924 -0.374 7.234 1.00 0.24 87 TYR A N 7
ATOM 12083 C CA . TYR A 1 59 ? -8.879 -1.216 6.694 1.00 0.22 87 TYR A CA 7
ATOM 12084 C C . TYR A 1 59 ? -9.499 -2.158 5.680 1.00 0.22 87 TYR A C 7
ATOM 12085 O O . TYR A 1 59 ? -10.496 -2.819 5.967 1.00 0.26 87 TYR A O 7
ATOM 12103 N N . HIS A 1 60 ? -8.919 -2.218 4.504 1.00 0.21 88 HIS A N 7
ATOM 12104 C CA . HIS A 1 60 ? -9.459 -3.030 3.438 1.00 0.25 88 HIS A CA 7
ATOM 12105 C C . HIS A 1 60 ? -8.366 -3.931 2.883 1.00 0.26 88 HIS A C 7
ATOM 12106 O O . HIS A 1 60 ? -7.276 -3.462 2.551 1.00 0.28 88 HIS A O 7
ATOM 12120 N N . TYR A 1 61 ? -8.653 -5.219 2.793 1.00 0.28 89 TYR A N 7
ATOM 12121 C CA . TYR A 1 61 ? -7.665 -6.195 2.360 1.00 0.31 89 TYR A CA 7
ATOM 12122 C C . TYR A 1 61 ? -7.665 -6.288 0.835 1.00 0.36 89 TYR A C 7
ATOM 12123 O O . TYR A 1 61 ? -8.716 -6.214 0.201 1.00 0.44 89 TYR A O 7
ATOM 12141 N N . TYR A 1 62 ? -6.487 -6.465 0.254 1.00 0.45 90 TYR A N 7
ATOM 12142 C CA . TYR A 1 62 ? -6.325 -6.390 -1.189 1.00 0.69 90 TYR A CA 7
ATOM 12143 C C . TYR A 1 62 ? -5.301 -7.421 -1.656 1.00 0.55 90 TYR A C 7
ATOM 12144 O O . TYR A 1 62 ? -4.379 -7.776 -0.923 1.00 0.47 90 TYR A O 7
ATOM 12162 N N . ASN A 1 63 ? -5.473 -7.889 -2.873 1.00 0.67 91 ASN A N 7
ATOM 12163 C CA . ASN A 1 63 ? -4.653 -8.974 -3.406 1.00 0.59 91 ASN A CA 7
ATOM 12164 C C . ASN A 1 63 ? -4.023 -8.555 -4.729 1.00 0.49 91 ASN A C 7
ATOM 12165 O O . ASN A 1 63 ? -4.623 -7.809 -5.503 1.00 0.69 91 ASN A O 7
ATOM 12176 N N . GLY A 1 64 ? -2.825 -9.043 -4.987 1.00 0.40 92 GLY A N 7
ATOM 12177 C CA . GLY A 1 64 ? -2.135 -8.711 -6.216 1.00 0.41 92 GLY A CA 7
ATOM 12178 C C . GLY A 1 64 ? -1.009 -7.720 -6.004 1.00 0.33 92 GLY A C 7
ATOM 12179 O O . GLY A 1 64 ? -0.518 -7.553 -4.886 1.00 0.47 92 GLY A O 7
ATOM 12183 N N . LYS A 1 65 ? -0.593 -7.073 -7.084 1.00 0.40 93 LYS A N 7
ATOM 12184 C CA . LYS A 1 65 ? 0.474 -6.089 -7.033 1.00 0.35 93 LYS A CA 7
ATOM 12185 C C . LYS A 1 65 ? -0.062 -4.722 -6.646 1.00 0.35 93 LYS A C 7
ATOM 12186 O O . LYS A 1 65 ? -1.250 -4.433 -6.801 1.00 0.47 93 LYS A O 7
ATOM 12205 N N . VAL A 1 66 ? 0.829 -3.885 -6.148 1.00 0.31 94 VAL A N 7
ATOM 12206 C CA . VAL A 1 66 ? 0.487 -2.521 -5.791 1.00 0.29 94 VAL A CA 7
ATOM 12207 C C . VAL A 1 66 ? 0.451 -1.666 -7.050 1.00 0.28 94 VAL A C 7
ATOM 12208 O O . VAL A 1 66 ? 1.369 -1.729 -7.862 1.00 0.30 94 VAL A O 7
ATOM 12221 N N . PRO A 1 67 ? -0.611 -0.880 -7.258 1.00 0.27 95 PRO A N 7
ATOM 12222 C CA . PRO A 1 67 ? -0.683 0.014 -8.402 1.00 0.28 95 PRO A CA 7
ATOM 12223 C C . PRO A 1 67 ? 0.244 1.204 -8.231 1.00 0.25 95 PRO A C 7
ATOM 12224 O O . PRO A 1 67 ? 0.631 1.530 -7.110 1.00 0.27 95 PRO A O 7
ATOM 12235 N N . TYR A 1 68 ? 0.591 1.851 -9.324 1.00 0.26 96 TYR A N 7
ATOM 12236 C CA . TYR A 1 68 ? 1.556 2.943 -9.285 1.00 0.27 96 TYR A CA 7
ATOM 12237 C C . TYR A 1 68 ? 1.052 4.063 -8.374 1.00 0.26 96 TYR A C 7
ATOM 12238 O O . TYR A 1 68 ? 1.809 4.628 -7.584 1.00 0.30 96 TYR A O 7
ATOM 12256 N N . ASP A 1 69 ? -0.240 4.342 -8.460 1.00 0.28 97 ASP A N 7
ATOM 12257 C CA . ASP A 1 69 ? -0.834 5.463 -7.745 1.00 0.33 97 ASP A CA 7
ATOM 12258 C C . ASP A 1 69 ? -1.335 5.060 -6.357 1.00 0.32 97 ASP A C 7
ATOM 12259 O O . ASP A 1 69 ? -2.076 5.812 -5.719 1.00 0.38 97 ASP A O 7
ATOM 12268 N N . ALA A 1 70 ? -0.949 3.882 -5.887 1.00 0.27 98 ALA A N 7
ATOM 12269 C CA . ALA A 1 70 ? -1.337 3.450 -4.551 1.00 0.27 98 ALA A CA 7
ATOM 12270 C C . ALA A 1 70 ? -0.588 4.246 -3.504 1.00 0.26 98 ALA A C 7
ATOM 12271 O O . ALA A 1 70 ? 0.592 4.542 -3.664 1.00 0.40 98 ALA A O 7
ATOM 12278 N N . ILE A 1 71 ? -1.292 4.582 -2.441 1.00 0.18 99 ILE A N 7
ATOM 12279 C CA . ILE A 1 71 ? -0.752 5.398 -1.371 1.00 0.17 99 ILE A CA 7
ATOM 12280 C C . ILE A 1 71 ? -0.228 4.499 -0.252 1.00 0.16 99 ILE A C 7
ATOM 12281 O O . ILE A 1 71 ? -0.796 3.443 -0.001 1.00 0.16 99 ILE A O 7
ATOM 12297 N N . ILE A 1 72 ? 0.864 4.889 0.394 1.00 0.17 100 ILE A N 7
ATOM 12298 C CA . ILE A 1 72 ? 1.475 4.048 1.416 1.00 0.18 100 ILE A CA 7
ATOM 12299 C C . ILE A 1 72 ? 1.543 4.743 2.779 1.00 0.18 100 ILE A C 7
ATOM 12300 O O . ILE A 1 72 ? 1.657 5.968 2.872 1.00 0.20 100 ILE A O 7
ATOM 12316 N N . SER A 1 73 ? 1.458 3.931 3.828 1.00 0.20 101 SER A N 7
ATOM 12317 C CA . SER A 1 73 ? 1.696 4.370 5.193 1.00 0.20 101 SER A CA 7
ATOM 12318 C C . SER A 1 73 ? 3.198 4.496 5.444 1.00 0.20 101 SER A C 7
ATOM 12319 O O . SER A 1 73 ? 3.986 3.654 5.004 1.00 0.23 101 SER A O 7
ATOM 12327 N N . GLU A 1 74 ? 3.584 5.540 6.170 1.00 0.20 102 GLU A N 7
ATOM 12328 C CA . GLU A 1 74 ? 4.973 5.838 6.435 1.00 0.21 102 GLU A CA 7
ATOM 12329 C C . GLU A 1 74 ? 5.654 4.751 7.266 1.00 0.24 102 GLU A C 7
ATOM 12330 O O . GLU A 1 74 ? 6.882 4.713 7.364 1.00 0.29 102 GLU A O 7
ATOM 12342 N N . GLU A 1 75 ? 4.854 3.875 7.856 1.00 0.27 103 GLU A N 7
ATOM 12343 C CA . GLU A 1 75 ? 5.369 2.759 8.640 1.00 0.34 103 GLU A CA 7
ATOM 12344 C C . GLU A 1 75 ? 6.183 1.808 7.777 1.00 0.31 103 GLU A C 7
ATOM 12345 O O . GLU A 1 75 ? 7.026 1.064 8.274 1.00 0.41 103 GLU A O 7
ATOM 12357 N N . LEU A 1 76 ? 5.923 1.838 6.481 1.00 0.23 104 LEU A N 7
ATOM 12358 C CA . LEU A 1 76 ? 6.521 0.881 5.566 1.00 0.25 104 LEU A CA 7
ATOM 12359 C C . LEU A 1 76 ? 7.697 1.491 4.822 1.00 0.27 104 LEU A C 7
ATOM 12360 O O . LEU A 1 76 ? 8.430 0.793 4.126 1.00 0.29 104 LEU A O 7
ATOM 12376 N N . LEU A 1 77 ? 7.862 2.797 4.966 1.00 0.43 105 LEU A N 7
ATOM 12377 C CA . LEU A 1 77 ? 8.944 3.521 4.349 1.00 0.54 105 LEU A CA 7
ATOM 12378 C C . LEU A 1 77 ? 10.292 2.911 4.659 1.00 0.46 105 LEU A C 7
ATOM 12379 O O . LEU A 1 77 ? 10.609 2.605 5.809 1.00 0.53 105 LEU A O 7
ATOM 12395 N N . MET A 1 78 ? 11.076 2.749 3.619 1.00 0.41 106 MET A N 7
ATOM 12396 C CA . MET A 1 78 ? 12.430 2.266 3.759 1.00 0.45 106 MET A CA 7
ATOM 12397 C C . MET A 1 78 ? 13.388 3.436 3.850 1.00 0.92 106 MET A C 7
ATOM 12398 O O . MET A 1 78 ? 13.663 4.098 2.846 1.00 1.28 106 MET A O 7
ATOM 12412 N N . LYS A 1 79 ? 13.867 3.718 5.046 1.00 1.28 107 LYS A N 7
ATOM 12413 C CA . LYS A 1 79 ? 14.974 4.633 5.185 1.00 1.66 107 LYS A CA 7
ATOM 12414 C C . LYS A 1 79 ? 16.092 3.937 5.935 1.00 1.09 107 LYS A C 7
ATOM 12415 O O . LYS A 1 79 ? 16.073 3.821 7.163 1.00 1.52 107 LYS A O 7
ATOM 12434 N N . ASP A 1 80 ? 17.055 3.465 5.174 1.00 1.16 108 ASP A N 7
ATOM 12435 C CA . ASP A 1 80 ? 18.270 2.904 5.717 1.00 1.22 108 ASP A CA 7
ATOM 12436 C C . ASP A 1 80 ? 19.452 3.647 5.121 1.00 1.17 108 ASP A C 7
ATOM 12437 O O . ASP A 1 80 ? 19.501 3.861 3.909 1.00 1.12 108 ASP A O 7
ATOM 12446 N N . PRO A 1 81 ? 20.419 4.053 5.947 1.00 1.79 109 PRO A N 7
ATOM 12447 C CA . PRO A 1 81 ? 21.574 4.816 5.476 1.00 2.23 109 PRO A CA 7
ATOM 12448 C C . PRO A 1 81 ? 22.490 3.987 4.586 1.00 2.02 109 PRO A C 7
ATOM 12449 O O . PRO A 1 81 ? 23.273 4.526 3.802 1.00 2.25 109 PRO A O 7
ATOM 12460 N N . ASN A 1 82 ? 22.377 2.674 4.704 1.00 1.75 110 ASN A N 7
ATOM 12461 C CA . ASN A 1 82 ? 23.223 1.764 3.948 1.00 1.67 110 ASN A CA 7
ATOM 12462 C C . ASN A 1 82 ? 22.422 1.028 2.869 1.00 1.25 110 ASN A C 7
ATOM 12463 O O . ASN A 1 82 ? 22.997 0.410 1.971 1.00 1.26 110 ASN A O 7
ATOM 12474 N N . TYR A 1 83 ? 21.096 1.104 2.936 1.00 0.95 111 TYR A N 7
ATOM 12475 C CA . TYR A 1 83 ? 20.263 0.391 1.971 1.00 0.70 111 TYR A CA 7
ATOM 12476 C C . TYR A 1 83 ? 20.036 1.230 0.727 1.00 0.60 111 TYR A C 7
ATOM 12477 O O . TYR A 1 83 ? 19.656 2.401 0.806 1.00 0.80 111 TYR A O 7
ATOM 12495 N N . GLN A 1 84 ? 20.281 0.615 -0.414 1.00 0.53 112 GLN A N 7
ATOM 12496 C CA . GLN A 1 84 ? 19.994 1.208 -1.701 1.00 0.55 112 GLN A CA 7
ATOM 12497 C C . GLN A 1 84 ? 19.058 0.293 -2.468 1.00 0.45 112 GLN A C 7
ATOM 12498 O O . GLN A 1 84 ? 19.158 -0.929 -2.359 1.00 0.47 112 GLN A O 7
ATOM 12512 N N . LEU A 1 85 ? 18.155 0.888 -3.230 1.00 0.40 113 LEU A N 7
ATOM 12513 C CA . LEU A 1 85 ? 17.173 0.140 -3.986 1.00 0.33 113 LEU A CA 7
ATOM 12514 C C . LEU A 1 85 ? 17.861 -0.799 -4.970 1.00 0.36 113 LEU A C 7
ATOM 12515 O O . LEU A 1 85 ? 18.767 -0.394 -5.703 1.00 0.43 113 LEU A O 7
ATOM 12531 N N . LYS A 1 86 ? 17.437 -2.046 -4.966 1.00 0.40 114 LYS A N 7
ATOM 12532 C CA . LYS A 1 86 ? 18.015 -3.064 -5.830 1.00 0.47 114 LYS A CA 7
ATOM 12533 C C . LYS A 1 86 ? 16.917 -3.743 -6.636 1.00 0.37 114 LYS A C 7
ATOM 12534 O O . LYS A 1 86 ? 15.824 -3.985 -6.135 1.00 0.33 114 LYS A O 7
ATOM 12553 N N . ASP A 1 87 ? 17.222 -4.068 -7.885 1.00 0.40 115 ASP A N 7
ATOM 12554 C CA . ASP A 1 87 ? 16.250 -4.691 -8.789 1.00 0.41 115 ASP A CA 7
ATOM 12555 C C . ASP A 1 87 ? 15.771 -6.038 -8.260 1.00 0.38 115 ASP A C 7
ATOM 12556 O O . ASP A 1 87 ? 14.777 -6.585 -8.738 1.00 0.42 115 ASP A O 7
ATOM 12565 N N . SER A 1 88 ? 16.491 -6.572 -7.286 1.00 0.38 116 SER A N 7
ATOM 12566 C CA . SER A 1 88 ? 16.172 -7.866 -6.712 1.00 0.44 116 SER A CA 7
ATOM 12567 C C . SER A 1 88 ? 15.071 -7.761 -5.650 1.00 0.40 116 SER A C 7
ATOM 12568 O O . SER A 1 88 ? 14.341 -8.726 -5.413 1.00 0.51 116 SER A O 7
ATOM 12576 N N . ASP A 1 89 ? 14.940 -6.600 -5.016 1.00 0.28 117 ASP A N 7
ATOM 12577 C CA . ASP A 1 89 ? 13.909 -6.417 -3.995 1.00 0.28 117 ASP A CA 7
ATOM 12578 C C . ASP A 1 89 ? 12.673 -5.784 -4.601 1.00 0.22 117 ASP A C 7
ATOM 12579 O O . ASP A 1 89 ? 11.567 -5.923 -4.075 1.00 0.24 117 ASP A O 7
ATOM 12588 N N . ILE A 1 90 ? 12.875 -5.093 -5.710 1.00 0.23 118 ILE A N 7
ATOM 12589 C CA . ILE A 1 90 ? 11.792 -4.451 -6.425 1.00 0.22 118 ILE A CA 7
ATOM 12590 C C . ILE A 1 90 ? 10.779 -5.464 -6.930 1.00 0.26 118 ILE A C 7
ATOM 12591 O O . ILE A 1 90 ? 11.013 -6.171 -7.913 1.00 0.34 118 ILE A O 7
ATOM 12607 N N . VAL A 1 91 ? 9.653 -5.526 -6.252 1.00 0.24 119 VAL A N 7
ATOM 12608 C CA . VAL A 1 91 ? 8.554 -6.352 -6.692 1.00 0.31 119 VAL A CA 7
ATOM 12609 C C . VAL A 1 91 ? 7.665 -5.528 -7.613 1.00 0.27 119 VAL A C 7
ATOM 12610 O O . VAL A 1 91 ? 7.075 -6.043 -8.566 1.00 0.31 119 VAL A O 7
ATOM 12623 N N . ASN A 1 92 ? 7.605 -4.233 -7.325 1.00 0.25 120 ASN A N 7
ATOM 12624 C CA . ASN A 1 92 ? 6.814 -3.291 -8.111 1.00 0.24 120 ASN A CA 7
ATOM 12625 C C . ASN A 1 92 ? 7.246 -1.859 -7.807 1.00 0.23 120 ASN A C 7
ATOM 12626 O O . ASN A 1 92 ? 7.894 -1.594 -6.795 1.00 0.26 120 ASN A O 7
ATOM 12637 N N . GLU A 1 93 ? 6.882 -0.946 -8.687 1.00 0.24 121 GLU A N 7
ATOM 12638 C CA . GLU A 1 93 ? 7.198 0.464 -8.527 1.00 0.25 121 GLU A CA 7
ATOM 12639 C C . GLU A 1 93 ? 5.925 1.275 -8.352 1.00 0.25 121 GLU A C 7
ATOM 12640 O O . GLU A 1 93 ? 4.954 1.096 -9.086 1.00 0.32 121 GLU A O 7
ATOM 12652 N N . ILE A 1 94 ? 5.935 2.160 -7.377 1.00 0.21 122 ILE A N 7
ATOM 12653 C CA . ILE A 1 94 ? 4.825 3.058 -7.155 1.00 0.23 122 ILE A CA 7
ATOM 12654 C C . ILE A 1 94 ? 5.306 4.487 -7.296 1.00 0.26 122 ILE A C 7
ATOM 12655 O O . ILE A 1 94 ? 6.453 4.719 -7.673 1.00 0.25 122 ILE A O 7
ATOM 12671 N N . LYS A 1 95 ? 4.435 5.436 -7.047 1.00 0.30 123 LYS A N 7
ATOM 12672 C CA . LYS A 1 95 ? 4.775 6.827 -7.252 1.00 0.34 123 LYS A CA 7
ATOM 12673 C C . LYS A 1 95 ? 5.831 7.292 -6.265 1.00 0.36 123 LYS A C 7
ATOM 12674 O O . LYS A 1 95 ? 5.609 7.301 -5.059 1.00 0.42 123 LYS A O 7
ATOM 12693 N N . GLY A 1 96 ? 6.994 7.637 -6.797 1.00 0.37 124 GLY A N 7
ATOM 12694 C CA . GLY A 1 96 ? 8.079 8.148 -5.985 1.00 0.42 124 GLY A CA 7
ATOM 12695 C C . GLY A 1 96 ? 8.803 7.064 -5.212 1.00 0.38 124 GLY A C 7
ATOM 12696 O O . GLY A 1 96 ? 10.003 7.162 -4.961 1.00 0.42 124 GLY A O 7
ATOM 12700 N N . GLY A 1 97 ? 8.068 6.043 -4.812 1.00 0.34 125 GLY A N 7
ATOM 12701 C CA . GLY A 1 97 ? 8.645 4.961 -4.056 1.00 0.31 125 GLY A CA 7
ATOM 12702 C C . GLY A 1 97 ? 8.597 3.635 -4.778 1.00 0.25 125 GLY A C 7
ATOM 12703 O O . GLY A 1 97 ? 7.956 3.493 -5.814 1.00 0.29 125 GLY A O 7
ATOM 12707 N N . TYR A 1 98 ? 9.292 2.665 -4.228 1.00 0.19 126 TYR A N 7
ATOM 12708 C CA . TYR A 1 98 ? 9.240 1.305 -4.716 1.00 0.16 126 TYR A CA 7
ATOM 12709 C C . TYR A 1 98 ? 8.720 0.398 -3.630 1.00 0.16 126 TYR A C 7
ATOM 12710 O O . TYR A 1 98 ? 9.289 0.342 -2.543 1.00 0.17 126 TYR A O 7
ATOM 12728 N N . VAL A 1 99 ? 7.636 -0.295 -3.906 1.00 0.18 127 VAL A N 7
ATOM 12729 C CA . VAL A 1 99 ? 7.164 -1.296 -2.983 1.00 0.20 127 VAL A CA 7
ATOM 12730 C C . VAL A 1 99 ? 8.054 -2.528 -3.133 1.00 0.17 127 VAL A C 7
ATOM 12731 O O . VAL A 1 99 ? 8.045 -3.216 -4.159 1.00 0.20 127 VAL A O 7
ATOM 12744 N N . ILE A 1 100 ? 8.846 -2.779 -2.106 1.00 0.14 128 ILE A N 7
ATOM 12745 C CA . ILE A 1 100 ? 9.962 -3.703 -2.214 1.00 0.12 128 ILE A CA 7
ATOM 12746 C C . ILE A 1 100 ? 9.921 -4.766 -1.144 1.00 0.13 128 ILE A C 7
ATOM 12747 O O . ILE A 1 100 ? 9.502 -4.515 -0.015 1.00 0.16 128 ILE A O 7
ATOM 12763 N N . LYS A 1 101 ? 10.356 -5.956 -1.504 1.00 0.15 129 LYS A N 7
ATOM 12764 C CA . LYS A 1 101 ? 10.496 -7.020 -0.540 1.00 0.18 129 LYS A CA 7
ATOM 12765 C C . LYS A 1 101 ? 11.972 -7.257 -0.281 1.00 0.19 129 LYS A C 7
ATOM 12766 O O . LYS A 1 101 ? 12.681 -7.844 -1.103 1.00 0.20 129 LYS A O 7
ATOM 12785 N N . VAL A 1 102 ? 12.425 -6.787 0.864 1.00 0.21 130 VAL A N 7
ATOM 12786 C CA . VAL A 1 102 ? 13.817 -6.870 1.227 1.00 0.24 130 VAL A CA 7
ATOM 12787 C C . VAL A 1 102 ? 13.959 -7.628 2.532 1.00 0.29 130 VAL A C 7
ATOM 12788 O O . VAL A 1 102 ? 13.176 -7.426 3.464 1.00 0.29 130 VAL A O 7
ATOM 12801 N N . ASP A 1 103 ? 14.918 -8.542 2.561 1.00 0.36 131 ASP A N 7
ATOM 12802 C CA . ASP A 1 103 ? 15.284 -9.244 3.785 1.00 0.44 131 ASP A CA 7
ATOM 12803 C C . ASP A 1 103 ? 14.097 -10.038 4.341 1.00 0.43 131 ASP A C 7
ATOM 12804 O O . ASP A 1 103 ? 14.005 -10.303 5.539 1.00 0.50 131 ASP A O 7
ATOM 12813 N N . GLY A 1 104 ? 13.180 -10.409 3.456 1.00 0.39 132 GLY A N 7
ATOM 12814 C CA . GLY A 1 104 ? 12.027 -11.196 3.851 1.00 0.40 132 GLY A CA 7
ATOM 12815 C C . GLY A 1 104 ? 10.875 -10.339 4.340 1.00 0.40 132 GLY A C 7
ATOM 12816 O O . GLY A 1 104 ? 9.879 -10.857 4.850 1.00 0.59 132 GLY A O 7
ATOM 12820 N N . LYS A 1 105 ? 11.015 -9.032 4.188 1.00 0.30 133 LYS A N 7
ATOM 12821 C CA . LYS A 1 105 ? 9.994 -8.088 4.615 1.00 0.29 133 LYS A CA 7
ATOM 12822 C C . LYS A 1 105 ? 9.641 -7.144 3.488 1.00 0.26 133 LYS A C 7
ATOM 12823 O O . LYS A 1 105 ? 10.311 -7.109 2.463 1.00 0.33 133 LYS A O 7
ATOM 12842 N N . TYR A 1 106 ? 8.594 -6.375 3.685 1.00 0.25 134 TYR A N 7
ATOM 12843 C CA . TYR A 1 106 ? 8.136 -5.449 2.666 1.00 0.23 134 TYR A CA 7
ATOM 12844 C C . TYR A 1 106 ? 8.262 -4.012 3.127 1.00 0.22 134 TYR A C 7
ATOM 12845 O O . TYR A 1 106 ? 7.860 -3.659 4.239 1.00 0.26 134 TYR A O 7
ATOM 12863 N N . TYR A 1 107 ? 8.821 -3.194 2.258 1.00 0.19 135 TYR A N 7
ATOM 12864 C CA . TYR A 1 107 ? 9.003 -1.784 2.525 1.00 0.20 135 TYR A CA 7
ATOM 12865 C C . TYR A 1 107 ? 8.592 -0.980 1.314 1.00 0.19 135 TYR A C 7
ATOM 12866 O O . TYR A 1 107 ? 8.253 -1.534 0.269 1.00 0.21 135 TYR A O 7
ATOM 12884 N N . VAL A 1 108 ? 8.620 0.322 1.468 1.00 0.21 136 VAL A N 7
ATOM 12885 C CA . VAL A 1 108 ? 8.408 1.224 0.366 1.00 0.22 136 VAL A CA 7
ATOM 12886 C C . VAL A 1 108 ? 9.574 2.191 0.276 1.00 0.23 136 VAL A C 7
ATOM 12887 O O . VAL A 1 108 ? 9.758 3.063 1.130 1.00 0.31 136 VAL A O 7
ATOM 12900 N N . TYR A 1 109 ? 10.376 1.998 -0.751 1.00 0.20 137 TYR A N 7
ATOM 12901 C CA . TYR A 1 109 ? 11.560 2.799 -0.977 1.00 0.24 137 TYR A CA 7
ATOM 12902 C C . TYR A 1 109 ? 11.193 4.109 -1.595 1.00 0.27 137 TYR A C 7
ATOM 12903 O O . TYR A 1 109 ? 10.931 4.192 -2.781 1.00 0.46 137 TYR A O 7
ATOM 12921 N N . LEU A 1 110 ? 11.191 5.136 -0.794 1.00 0.29 138 LEU A N 7
ATOM 12922 C CA . LEU A 1 110 ? 10.845 6.430 -1.290 1.00 0.38 138 LEU A CA 7
ATOM 12923 C C . LEU A 1 110 ? 12.078 7.179 -1.749 1.00 0.44 138 LEU A C 7
ATOM 12924 O O . LEU A 1 110 ? 13.076 7.262 -1.029 1.00 0.50 138 LEU A O 7
ATOM 12940 N N . LYS A 1 111 ? 12.008 7.698 -2.961 1.00 0.46 139 LYS A N 7
ATOM 12941 C CA . LYS A 1 111 ? 13.098 8.475 -3.520 1.00 0.54 139 LYS A CA 7
ATOM 12942 C C . LYS A 1 111 ? 12.996 9.926 -3.066 1.00 0.64 139 LYS A C 7
ATOM 12943 O O . LYS A 1 111 ? 13.973 10.669 -3.109 1.00 0.74 139 LYS A O 7
ATOM 12962 N N . ASP A 1 112 ? 11.803 10.322 -2.630 1.00 0.66 140 ASP A N 7
ATOM 12963 C CA . ASP A 1 112 ? 11.585 11.662 -2.105 1.00 0.78 140 ASP A CA 7
ATOM 12964 C C . ASP A 1 112 ? 10.782 11.576 -0.818 1.00 0.77 140 ASP A C 7
ATOM 12965 O O . ASP A 1 112 ? 9.564 11.743 -0.809 1.00 0.88 140 ASP A O 7
ATOM 12974 N N . ALA A 1 113 ? 11.476 11.290 0.267 1.00 0.73 141 ALA A N 7
ATOM 12975 C CA . ALA A 1 113 ? 10.838 11.108 1.558 1.00 0.79 141 ALA A CA 7
ATOM 12976 C C . ALA A 1 113 ? 10.535 12.444 2.218 1.00 0.97 141 ALA A C 7
ATOM 12977 O O . ALA A 1 113 ? 9.838 12.504 3.232 1.00 1.12 141 ALA A O 7
ATOM 12984 N N . ALA A 1 114 ? 11.051 13.515 1.635 1.00 1.02 142 ALA A N 7
ATOM 12985 C CA . ALA A 1 114 ? 10.944 14.833 2.242 1.00 1.26 142 ALA A CA 7
ATOM 12986 C C . ALA A 1 114 ? 9.606 15.502 1.948 1.00 1.37 142 ALA A C 7
ATOM 12987 O O . ALA A 1 114 ? 8.981 16.068 2.841 1.00 1.60 142 ALA A O 7
ATOM 12994 N N . HIS A 1 115 ? 9.158 15.435 0.702 1.00 1.30 143 HIS A N 7
ATOM 12995 C CA . HIS A 1 115 ? 8.000 16.219 0.286 1.00 1.50 143 HIS A CA 7
ATOM 12996 C C . HIS A 1 115 ? 6.763 15.349 0.135 1.00 1.25 143 HIS A C 7
ATOM 12997 O O . HIS A 1 115 ? 5.725 15.819 -0.330 1.00 1.33 143 HIS A O 7
ATOM 13012 N N . ALA A 1 116 ? 6.894 14.083 0.536 1.00 0.99 144 ALA A N 7
ATOM 13013 C CA . ALA A 1 116 ? 5.825 13.094 0.414 1.00 0.77 144 ALA A CA 7
ATOM 13014 C C . ALA A 1 116 ? 5.477 12.811 -1.030 1.00 0.76 144 ALA A C 7
ATOM 13015 O O . ALA A 1 116 ? 4.986 13.671 -1.759 1.00 1.13 144 ALA A O 7
ATOM 13022 N N . ASP A 1 117 ? 5.722 11.589 -1.426 1.00 0.59 145 ASP A N 7
ATOM 13023 C CA . ASP A 1 117 ? 5.380 11.130 -2.748 1.00 0.87 145 ASP A CA 7
ATOM 13024 C C . ASP A 1 117 ? 4.428 9.961 -2.616 1.00 0.66 145 ASP A C 7
ATOM 13025 O O . ASP A 1 117 ? 4.800 8.847 -2.918 1.00 0.75 145 ASP A O 7
ATOM 13034 N N . ASN A 1 118 ? 3.233 10.251 -2.083 1.00 0.48 146 ASN A N 7
ATOM 13035 C CA . ASN A 1 118 ? 2.158 9.263 -1.817 1.00 0.32 146 ASN A CA 7
ATOM 13036 C C . ASN A 1 118 ? 2.322 8.632 -0.442 1.00 0.25 146 ASN A C 7
ATOM 13037 O O . ASN A 1 118 ? 1.587 7.727 -0.061 1.00 0.37 146 ASN A O 7
ATOM 13048 N N . ILE A 1 119 ? 3.221 9.173 0.346 1.00 0.30 147 ILE A N 7
ATOM 13049 C CA . ILE A 1 119 ? 3.405 8.673 1.693 1.00 0.34 147 ILE A CA 7
ATOM 13050 C C . ILE A 1 119 ? 2.660 9.533 2.698 1.00 0.38 147 ILE A C 7
ATOM 13051 O O . ILE A 1 119 ? 2.940 10.723 2.850 1.00 0.46 147 ILE A O 7
ATOM 13067 N N . ARG A 1 120 ? 1.706 8.919 3.374 1.00 0.36 148 ARG A N 7
ATOM 13068 C CA . ARG A 1 120 ? 0.925 9.603 4.394 1.00 0.38 148 ARG A CA 7
ATOM 13069 C C . ARG A 1 120 ? 1.330 9.072 5.759 1.00 0.36 148 ARG A C 7
ATOM 13070 O O . ARG A 1 120 ? 1.342 7.860 5.986 1.00 0.39 148 ARG A O 7
ATOM 13091 N N . THR A 1 121 ? 1.701 9.978 6.647 1.00 0.33 149 THR A N 7
ATOM 13092 C CA . THR A 1 121 ? 2.081 9.615 7.998 1.00 0.31 149 THR A CA 7
ATOM 13093 C C . THR A 1 121 ? 0.900 9.027 8.743 1.00 0.28 149 THR A C 7
ATOM 13094 O O . THR A 1 121 ? -0.232 9.334 8.413 1.00 0.29 149 THR A O 7
ATOM 13105 N N . LYS A 1 122 ? 1.149 8.184 9.730 1.00 0.31 150 LYS A N 7
ATOM 13106 C CA . LYS A 1 122 ? 0.068 7.617 10.523 1.00 0.34 150 LYS A CA 7
ATOM 13107 C C . LYS A 1 122 ? -0.783 8.717 11.132 1.00 0.31 150 LYS A C 7
ATOM 13108 O O . LYS A 1 122 ? -2.013 8.611 11.186 1.00 0.39 150 LYS A O 7
ATOM 13127 N N . GLU A 1 123 ? -0.121 9.784 11.555 1.00 0.29 151 GLU A N 7
ATOM 13128 C CA . GLU A 1 123 ? -0.811 10.945 12.085 1.00 0.34 151 GLU A CA 7
ATOM 13129 C C . GLU A 1 123 ? -1.689 11.578 11.013 1.00 0.36 151 GLU A C 7
ATOM 13130 O O . GLU A 1 123 ? -2.789 12.059 11.292 1.00 0.48 151 GLU A O 7
ATOM 13142 N N . GLU A 1 124 ? -1.204 11.555 9.784 1.00 0.34 152 GLU A N 7
ATOM 13143 C CA . GLU A 1 124 ? -1.940 12.104 8.661 1.00 0.40 152 GLU A CA 7
ATOM 13144 C C . GLU A 1 124 ? -3.010 11.142 8.193 1.00 0.40 152 GLU A C 7
ATOM 13145 O O . GLU A 1 124 ? -4.063 11.562 7.749 1.00 0.50 152 GLU A O 7
ATOM 13157 N N . ILE A 1 125 ? -2.727 9.854 8.282 1.00 0.34 153 ILE A N 7
ATOM 13158 C CA . ILE A 1 125 ? -3.660 8.839 7.829 1.00 0.35 153 ILE A CA 7
ATOM 13159 C C . ILE A 1 125 ? -4.997 8.980 8.544 1.00 0.39 153 ILE A C 7
ATOM 13160 O O . ILE A 1 125 ? -6.051 8.784 7.949 1.00 0.43 153 ILE A O 7
ATOM 13176 N N . LYS A 1 126 ? -4.950 9.344 9.819 1.00 0.42 154 LYS A N 7
ATOM 13177 C CA . LYS A 1 126 ? -6.172 9.569 10.581 1.00 0.50 154 LYS A CA 7
ATOM 13178 C C . LYS A 1 126 ? -6.904 10.798 10.031 1.00 0.56 154 LYS A C 7
ATOM 13179 O O . LYS A 1 126 ? -8.133 10.845 10.004 1.00 0.64 154 LYS A O 7
ATOM 13198 N N . ARG A 1 127 ? -6.136 11.782 9.575 1.00 0.54 155 ARG A N 7
ATOM 13199 C CA . ARG A 1 127 ? -6.696 12.948 8.895 1.00 0.63 155 ARG A CA 7
ATOM 13200 C C . ARG A 1 127 ? -7.265 12.539 7.544 1.00 0.66 155 ARG A C 7
ATOM 13201 O O . ARG A 1 127 ? -8.368 12.918 7.167 1.00 0.80 155 ARG A O 7
ATOM 13222 N N . GLN A 1 128 ? -6.484 11.745 6.835 1.00 0.58 156 GLN A N 7
ATOM 13223 C CA . GLN A 1 128 ? -6.833 11.261 5.514 1.00 0.70 156 GLN A CA 7
ATOM 13224 C C . GLN A 1 128 ? -8.055 10.349 5.569 1.00 0.67 156 GLN A C 7
ATOM 13225 O O . GLN A 1 128 ? -8.792 10.218 4.593 1.00 0.80 156 GLN A O 7
ATOM 13239 N N . LYS A 1 129 ? -8.266 9.727 6.722 1.00 0.55 157 LYS A N 7
ATOM 13240 C CA . LYS A 1 129 ? -9.394 8.831 6.915 1.00 0.54 157 LYS A CA 7
ATOM 13241 C C . LYS A 1 129 ? -10.597 9.568 7.504 1.00 0.62 157 LYS A C 7
ATOM 13242 O O . LYS A 1 129 ? -11.652 8.974 7.728 1.00 0.67 157 LYS A O 7
ATOM 13261 N N . GLN A 1 130 ? -10.444 10.860 7.761 1.00 0.74 158 GLN A N 7
ATOM 13262 C CA . GLN A 1 130 ? -11.500 11.640 8.360 1.00 0.91 158 GLN A CA 7
ATOM 13263 C C . GLN A 1 130 ? -12.387 12.248 7.275 1.00 1.15 158 GLN A C 7
ATOM 13264 O O . GLN A 1 130 ? -13.620 12.288 7.470 1.00 1.78 158 GLN A O 7
ATOM 13278 N N . GLU A 1 131 ? -11.855 12.640 6.213 1.00 1.48 159 GLU A N 7
ATOM 13280 N N . SER A 1 12 ? -14.301 -22.318 -9.459 1.00 13.12 40 SER A N 8
ATOM 13281 C CA . SER A 1 12 ? -13.945 -22.223 -8.030 1.00 12.82 40 SER A CA 8
ATOM 13282 C C . SER A 1 12 ? -14.200 -20.813 -7.510 1.00 12.18 40 SER A C 8
ATOM 13283 O O . SER A 1 12 ? -13.641 -19.841 -8.017 1.00 11.93 40 SER A O 8
ATOM 13292 N N . TYR A 1 13 ? -15.046 -20.706 -6.495 1.00 12.10 41 TYR A N 8
ATOM 13293 C CA . TYR A 1 13 ? -15.359 -19.421 -5.891 1.00 11.74 41 TYR A CA 8
ATOM 13294 C C . TYR A 1 13 ? -14.253 -19.003 -4.930 1.00 11.26 41 TYR A C 8
ATOM 13295 O O . TYR A 1 13 ? -14.425 -19.044 -3.710 1.00 11.61 41 TYR A O 8
ATOM 13313 N N . ILE A 1 14 ? -13.111 -18.636 -5.510 1.00 10.66 42 ILE A N 8
ATOM 13314 C CA . ILE A 1 14 ? -11.934 -18.170 -4.777 1.00 10.40 42 ILE A CA 8
ATOM 13315 C C . ILE A 1 14 ? -11.344 -19.262 -3.883 1.00 10.44 42 ILE A C 8
ATOM 13316 O O . ILE A 1 14 ? -10.276 -19.799 -4.179 1.00 10.49 42 ILE A O 8
ATOM 13332 N N . ASP A 1 15 ? -12.039 -19.599 -2.809 1.00 10.68 43 ASP A N 8
ATOM 13333 C CA . ASP A 1 15 ? -11.536 -20.581 -1.852 1.00 11.02 43 ASP A CA 8
ATOM 13334 C C . ASP A 1 15 ? -12.406 -21.834 -1.854 1.00 11.08 43 ASP A C 8
ATOM 13335 O O . ASP A 1 15 ? -12.114 -22.818 -1.174 1.00 11.69 43 ASP A O 8
ATOM 13344 N N . GLY A 1 16 ? -13.466 -21.800 -2.647 1.00 10.65 44 GLY A N 8
ATOM 13345 C CA . GLY A 1 16 ? -14.337 -22.955 -2.774 1.00 10.86 44 GLY A CA 8
ATOM 13346 C C . GLY A 1 16 ? -15.747 -22.692 -2.288 1.00 10.53 44 GLY A C 8
ATOM 13347 O O . GLY A 1 16 ? -16.691 -23.369 -2.704 1.00 10.64 44 GLY A O 8
ATOM 13351 N N . ASP A 1 17 ? -15.907 -21.713 -1.412 1.00 10.35 45 ASP A N 8
ATOM 13352 C CA . ASP A 1 17 ? -17.231 -21.343 -0.931 1.00 10.29 45 ASP A CA 8
ATOM 13353 C C . ASP A 1 17 ? -17.604 -19.950 -1.422 1.00 9.54 45 ASP A C 8
ATOM 13354 O O . ASP A 1 17 ? -18.463 -19.800 -2.292 1.00 9.39 45 ASP A O 8
ATOM 13363 N N . GLN A 1 18 ? -16.959 -18.935 -0.866 1.00 9.30 46 GLN A N 8
ATOM 13364 C CA . GLN A 1 18 ? -17.179 -17.567 -1.284 1.00 8.82 46 GLN A CA 8
ATOM 13365 C C . GLN A 1 18 ? -15.854 -16.886 -1.600 1.00 7.96 46 GLN A C 8
ATOM 13366 O O . GLN A 1 18 ? -15.618 -16.458 -2.733 1.00 7.83 46 GLN A O 8
ATOM 13380 N N . ALA A 1 19 ? -14.989 -16.809 -0.595 1.00 7.63 47 ALA A N 8
ATOM 13381 C CA . ALA A 1 19 ? -13.707 -16.138 -0.727 1.00 7.10 47 ALA A CA 8
ATOM 13382 C C . ALA A 1 19 ? -12.773 -16.542 0.405 1.00 6.23 47 ALA A C 8
ATOM 13383 O O . ALA A 1 19 ? -13.219 -16.842 1.513 1.00 6.37 47 ALA A O 8
ATOM 13390 N N . GLY A 1 20 ? -11.481 -16.544 0.122 1.00 5.65 48 GLY A N 8
ATOM 13391 C CA . GLY A 1 20 ? -10.503 -16.907 1.120 1.00 5.11 48 GLY A CA 8
ATOM 13392 C C . GLY A 1 20 ? -9.965 -15.690 1.832 1.00 4.06 48 GLY A C 8
ATOM 13393 O O . GLY A 1 20 ? -9.241 -14.891 1.229 1.00 4.07 48 GLY A O 8
ATOM 13397 N N . GLN A 1 21 ? -10.342 -15.540 3.101 1.00 3.63 49 GLN A N 8
ATOM 13398 C CA . GLN A 1 21 ? -9.935 -14.398 3.919 1.00 2.96 49 GLN A CA 8
ATOM 13399 C C . GLN A 1 21 ? -10.528 -13.096 3.380 1.00 2.13 49 GLN A C 8
ATOM 13400 O O . GLN A 1 21 ? -11.159 -13.073 2.319 1.00 2.55 49 GLN A O 8
ATOM 13414 N N . LYS A 1 22 ? -10.340 -12.015 4.119 1.00 1.67 50 LYS A N 8
ATOM 13415 C CA . LYS A 1 22 ? -10.842 -10.719 3.699 1.00 1.23 50 LYS A CA 8
ATOM 13416 C C . LYS A 1 22 ? -9.836 -10.035 2.802 1.00 1.14 50 LYS A C 8
ATOM 13417 O O . LYS A 1 22 ? -9.258 -9.018 3.153 1.00 1.86 50 LYS A O 8
ATOM 13436 N N . ALA A 1 23 ? -9.663 -10.614 1.640 1.00 0.80 51 ALA A N 8
ATOM 13437 C CA . ALA A 1 23 ? -8.700 -10.159 0.658 1.00 0.75 51 ALA A CA 8
ATOM 13438 C C . ALA A 1 23 ? -9.364 -10.138 -0.712 1.00 0.83 51 ALA A C 8
ATOM 13439 O O . ALA A 1 23 ? -9.558 -11.195 -1.319 1.00 1.01 51 ALA A O 8
ATOM 13446 N N . GLU A 1 24 ? -9.748 -8.946 -1.170 1.00 0.75 52 GLU A N 8
ATOM 13447 C CA . GLU A 1 24 ? -10.431 -8.790 -2.459 1.00 0.86 52 GLU A CA 8
ATOM 13448 C C . GLU A 1 24 ? -9.713 -9.558 -3.562 1.00 0.97 52 GLU A C 8
ATOM 13449 O O . GLU A 1 24 ? -8.486 -9.490 -3.692 1.00 1.04 52 GLU A O 8
ATOM 13461 N N . ASN A 1 25 ? -10.485 -10.289 -4.349 1.00 1.07 53 ASN A N 8
ATOM 13462 C CA . ASN A 1 25 ? -9.945 -11.010 -5.492 1.00 1.20 53 ASN A CA 8
ATOM 13463 C C . ASN A 1 25 ? -9.854 -10.078 -6.692 1.00 1.20 53 ASN A C 8
ATOM 13464 O O . ASN A 1 25 ? -9.141 -10.352 -7.658 1.00 1.34 53 ASN A O 8
ATOM 13475 N N . LEU A 1 26 ? -10.596 -8.983 -6.621 1.00 1.12 54 LEU A N 8
ATOM 13476 C CA . LEU A 1 26 ? -10.597 -7.979 -7.660 1.00 1.15 54 LEU A CA 8
ATOM 13477 C C . LEU A 1 26 ? -9.373 -7.078 -7.542 1.00 1.13 54 LEU A C 8
ATOM 13478 O O . LEU A 1 26 ? -8.581 -7.202 -6.607 1.00 1.13 54 LEU A O 8
ATOM 13494 N N . THR A 1 27 ? -9.229 -6.172 -8.493 1.00 1.16 55 THR A N 8
ATOM 13495 C CA . THR A 1 27 ? -8.113 -5.250 -8.514 1.00 1.21 55 THR A CA 8
ATOM 13496 C C . THR A 1 27 ? -8.400 -4.033 -7.628 1.00 1.14 55 THR A C 8
ATOM 13497 O O . THR A 1 27 ? -9.552 -3.632 -7.489 1.00 1.09 55 THR A O 8
ATOM 13508 N N . PRO A 1 28 ? -7.350 -3.439 -7.030 1.00 1.18 56 PRO A N 8
ATOM 13509 C CA . PRO A 1 28 ? -7.472 -2.389 -6.002 1.00 1.10 56 PRO A CA 8
ATOM 13510 C C . PRO A 1 28 ? -8.458 -1.274 -6.348 1.00 1.05 56 PRO A C 8
ATOM 13511 O O . PRO A 1 28 ? -9.285 -0.900 -5.520 1.00 0.97 56 PRO A O 8
ATOM 13522 N N . ASP A 1 29 ? -8.388 -0.759 -7.565 1.00 1.13 57 ASP A N 8
ATOM 13523 C CA . ASP A 1 29 ? -9.241 0.364 -7.964 1.00 1.14 57 ASP A CA 8
ATOM 13524 C C . ASP A 1 29 ? -10.683 -0.100 -8.058 1.00 1.07 57 ASP A C 8
ATOM 13525 O O . ASP A 1 29 ? -11.601 0.542 -7.543 1.00 1.05 57 ASP A O 8
ATOM 13534 N N . GLU A 1 30 ? -10.851 -1.230 -8.723 1.00 1.09 58 GLU A N 8
ATOM 13535 C CA . GLU A 1 30 ? -12.131 -1.889 -8.871 1.00 1.05 58 GLU A CA 8
ATOM 13536 C C . GLU A 1 30 ? -12.752 -2.166 -7.508 1.00 0.93 58 GLU A C 8
ATOM 13537 O O . GLU A 1 30 ? -13.971 -2.171 -7.358 1.00 0.93 58 GLU A O 8
ATOM 13549 N N . VAL A 1 31 ? -11.895 -2.385 -6.518 1.00 0.86 59 VAL A N 8
ATOM 13550 C CA . VAL A 1 31 ? -12.335 -2.616 -5.148 1.00 0.75 59 VAL A CA 8
ATOM 13551 C C . VAL A 1 31 ? -13.159 -1.442 -4.632 1.00 0.71 59 VAL A C 8
ATOM 13552 O O . VAL A 1 31 ? -14.346 -1.583 -4.330 1.00 0.71 59 VAL A O 8
ATOM 13565 N N . SER A 1 32 ? -12.526 -0.283 -4.559 1.00 0.70 60 SER A N 8
ATOM 13566 C CA . SER A 1 32 ? -13.124 0.874 -3.925 1.00 0.70 60 SER A CA 8
ATOM 13567 C C . SER A 1 32 ? -14.271 1.448 -4.754 1.00 0.74 60 SER A C 8
ATOM 13568 O O . SER A 1 32 ? -15.304 1.844 -4.212 1.00 0.72 60 SER A O 8
ATOM 13576 N N . LYS A 1 33 ? -14.089 1.470 -6.066 1.00 0.87 61 LYS A N 8
ATOM 13577 C CA . LYS A 1 33 ? -15.084 2.028 -6.971 1.00 0.96 61 LYS A CA 8
ATOM 13578 C C . LYS A 1 33 ? -16.408 1.280 -6.869 1.00 0.94 61 LYS A C 8
ATOM 13579 O O . LYS A 1 33 ? -17.478 1.866 -7.031 1.00 1.01 61 LYS A O 8
ATOM 13598 N N . ARG A 1 34 ? -16.331 -0.013 -6.593 1.00 0.88 62 ARG A N 8
ATOM 13599 C CA . ARG A 1 34 ? -17.517 -0.840 -6.497 1.00 0.89 62 ARG A CA 8
ATOM 13600 C C . ARG A 1 34 ? -18.177 -0.726 -5.128 1.00 0.77 62 ARG A C 8
ATOM 13601 O O . ARG A 1 34 ? -19.396 -0.850 -5.012 1.00 0.82 62 ARG A O 8
ATOM 13622 N N . GLU A 1 35 ? -17.379 -0.486 -4.097 1.00 0.68 63 GLU A N 8
ATOM 13623 C CA . GLU A 1 35 ? -17.910 -0.410 -2.741 1.00 0.63 63 GLU A CA 8
ATOM 13624 C C . GLU A 1 35 ? -18.481 0.970 -2.437 1.00 0.66 63 GLU A C 8
ATOM 13625 O O . GLU A 1 35 ? -19.477 1.088 -1.721 1.00 0.73 63 GLU A O 8
ATOM 13637 N N . GLY A 1 36 ? -17.862 2.010 -2.975 1.00 0.69 64 GLY A N 8
ATOM 13638 C CA . GLY A 1 36 ? -18.388 3.346 -2.782 1.00 0.74 64 GLY A CA 8
ATOM 13639 C C . GLY A 1 36 ? -17.311 4.385 -2.566 1.00 0.72 64 GLY A C 8
ATOM 13640 O O . GLY A 1 36 ? -17.266 5.394 -3.274 1.00 0.86 64 GLY A O 8
ATOM 13644 N N . ILE A 1 37 ? -16.441 4.151 -1.592 1.00 0.62 65 ILE A N 8
ATOM 13645 C CA . ILE A 1 37 ? -15.404 5.123 -1.268 1.00 0.67 65 ILE A CA 8
ATOM 13646 C C . ILE A 1 37 ? -14.349 5.187 -2.366 1.00 0.81 65 ILE A C 8
ATOM 13647 O O . ILE A 1 37 ? -13.773 4.175 -2.752 1.00 1.76 65 ILE A O 8
ATOM 13663 N N . ASN A 1 38 ? -14.113 6.384 -2.877 1.00 0.75 66 ASN A N 8
ATOM 13664 C CA . ASN A 1 38 ? -13.107 6.586 -3.910 1.00 0.69 66 ASN A CA 8
ATOM 13665 C C . ASN A 1 38 ? -11.878 7.248 -3.296 1.00 0.61 66 ASN A C 8
ATOM 13666 O O . ASN A 1 38 ? -11.091 7.908 -3.977 1.00 0.64 66 ASN A O 8
ATOM 13677 N N . ALA A 1 39 ? -11.734 7.074 -1.988 1.00 0.54 67 ALA A N 8
ATOM 13678 C CA . ALA A 1 39 ? -10.612 7.643 -1.254 1.00 0.49 67 ALA A CA 8
ATOM 13679 C C . ALA A 1 39 ? -9.305 6.933 -1.596 1.00 0.44 67 ALA A C 8
ATOM 13680 O O . ALA A 1 39 ? -9.307 5.863 -2.206 1.00 0.45 67 ALA A O 8
ATOM 13687 N N . GLU A 1 40 ? -8.194 7.543 -1.201 1.00 0.44 68 GLU A N 8
ATOM 13688 C CA . GLU A 1 40 ? -6.869 7.000 -1.485 1.00 0.42 68 GLU A CA 8
ATOM 13689 C C . GLU A 1 40 ? -6.619 5.730 -0.681 1.00 0.34 68 GLU A C 8
ATOM 13690 O O . GLU A 1 40 ? -6.899 5.679 0.517 1.00 0.35 68 GLU A O 8
ATOM 13702 N N . GLN A 1 41 ? -6.090 4.714 -1.346 1.00 0.31 69 GLN A N 8
ATOM 13703 C CA . GLN A 1 41 ? -5.758 3.458 -0.692 1.00 0.24 69 GLN A CA 8
ATOM 13704 C C . GLN A 1 41 ? -4.368 3.530 -0.083 1.00 0.21 69 GLN A C 8
ATOM 13705 O O . GLN A 1 41 ? -3.366 3.461 -0.792 1.00 0.27 69 GLN A O 8
ATOM 13719 N N . ILE A 1 42 ? -4.318 3.689 1.230 1.00 0.19 70 ILE A N 8
ATOM 13720 C CA . ILE A 1 42 ? -3.055 3.801 1.941 1.00 0.17 70 ILE A CA 8
ATOM 13721 C C . ILE A 1 42 ? -2.626 2.441 2.487 1.00 0.14 70 ILE A C 8
ATOM 13722 O O . ILE A 1 42 ? -3.128 1.992 3.514 1.00 0.14 70 ILE A O 8
ATOM 13738 N N . VAL A 1 43 ? -1.711 1.782 1.787 1.00 0.15 71 VAL A N 8
ATOM 13739 C CA . VAL A 1 43 ? -1.233 0.466 2.199 1.00 0.15 71 VAL A CA 8
ATOM 13740 C C . VAL A 1 43 ? -0.553 0.556 3.568 1.00 0.14 71 VAL A C 8
ATOM 13741 O O . VAL A 1 43 ? 0.486 1.204 3.714 1.00 0.17 71 VAL A O 8
ATOM 13754 N N . ILE A 1 44 ? -1.171 -0.057 4.576 1.00 0.14 72 ILE A N 8
ATOM 13755 C CA . ILE A 1 44 ? -0.627 -0.067 5.933 1.00 0.17 72 ILE A CA 8
ATOM 13756 C C . ILE A 1 44 ? 0.067 -1.385 6.234 1.00 0.22 72 ILE A C 8
ATOM 13757 O O . ILE A 1 44 ? 0.908 -1.469 7.129 1.00 0.29 72 ILE A O 8
ATOM 13773 N N . LYS A 1 45 ? -0.303 -2.415 5.494 1.00 0.21 73 LYS A N 8
ATOM 13774 C CA . LYS A 1 45 ? 0.346 -3.706 5.614 1.00 0.26 73 LYS A CA 8
ATOM 13775 C C . LYS A 1 45 ? 0.688 -4.243 4.238 1.00 0.24 73 LYS A C 8
ATOM 13776 O O . LYS A 1 45 ? -0.123 -4.152 3.323 1.00 0.25 73 LYS A O 8
ATOM 13795 N N . ILE A 1 46 ? 1.875 -4.808 4.099 1.00 0.28 74 ILE A N 8
ATOM 13796 C CA . ILE A 1 46 ? 2.304 -5.361 2.823 1.00 0.31 74 ILE A CA 8
ATOM 13797 C C . ILE A 1 46 ? 2.777 -6.800 2.994 1.00 0.38 74 ILE A C 8
ATOM 13798 O O . ILE A 1 46 ? 3.650 -7.070 3.817 1.00 0.41 74 ILE A O 8
ATOM 13814 N N . THR A 1 47 ? 2.211 -7.716 2.226 1.00 0.45 75 THR A N 8
ATOM 13815 C CA . THR A 1 47 ? 2.762 -9.059 2.109 1.00 0.54 75 THR A CA 8
ATOM 13816 C C . THR A 1 47 ? 2.670 -9.493 0.658 1.00 0.60 75 THR A C 8
ATOM 13817 O O . THR A 1 47 ? 1.858 -8.963 -0.098 1.00 0.71 75 THR A O 8
ATOM 13828 N N . ASP A 1 48 ? 3.489 -10.454 0.262 1.00 0.70 76 ASP A N 8
ATOM 13829 C CA . ASP A 1 48 ? 3.484 -10.914 -1.121 1.00 0.82 76 ASP A CA 8
ATOM 13830 C C . ASP A 1 48 ? 2.293 -11.839 -1.384 1.00 0.90 76 ASP A C 8
ATOM 13831 O O . ASP A 1 48 ? 2.163 -12.420 -2.463 1.00 1.08 76 ASP A O 8
ATOM 13840 N N . GLN A 1 49 ? 1.421 -11.962 -0.386 1.00 0.94 77 GLN A N 8
ATOM 13841 C CA . GLN A 1 49 ? 0.154 -12.665 -0.550 1.00 1.14 77 GLN A CA 8
ATOM 13842 C C . GLN A 1 49 ? -0.991 -11.655 -0.641 1.00 1.11 77 GLN A C 8
ATOM 13843 O O . GLN A 1 49 ? -2.165 -12.022 -0.609 1.00 1.49 77 GLN A O 8
ATOM 13857 N N . GLY A 1 50 ? -0.633 -10.382 -0.745 1.00 0.78 78 GLY A N 8
ATOM 13858 C CA . GLY A 1 50 ? -1.623 -9.324 -0.796 1.00 0.78 78 GLY A CA 8
ATOM 13859 C C . GLY A 1 50 ? -1.396 -8.308 0.301 1.00 0.72 78 GLY A C 8
ATOM 13860 O O . GLY A 1 50 ? -0.738 -8.607 1.294 1.00 0.99 78 GLY A O 8
ATOM 13864 N N . TYR A 1 51 ? -1.919 -7.105 0.148 1.00 0.43 79 TYR A N 8
ATOM 13865 C CA . TYR A 1 51 ? -1.668 -6.070 1.141 1.00 0.36 79 TYR A CA 8
ATOM 13866 C C . TYR A 1 51 ? -2.956 -5.548 1.739 1.00 0.28 79 TYR A C 8
ATOM 13867 O O . TYR A 1 51 ? -4.045 -5.775 1.209 1.00 0.28 79 TYR A O 8
ATOM 13885 N N . VAL A 1 52 ? -2.816 -4.839 2.842 1.00 0.29 80 VAL A N 8
ATOM 13886 C CA . VAL A 1 52 ? -3.949 -4.258 3.528 1.00 0.27 80 VAL A CA 8
ATOM 13887 C C . VAL A 1 52 ? -3.846 -2.744 3.469 1.00 0.21 80 VAL A C 8
ATOM 13888 O O . VAL A 1 52 ? -2.843 -2.168 3.890 1.00 0.19 80 VAL A O 8
ATOM 13901 N N . THR A 1 53 ? -4.866 -2.106 2.934 1.00 0.22 81 THR A N 8
ATOM 13902 C CA . THR A 1 53 ? -4.854 -0.665 2.771 1.00 0.22 81 THR A CA 8
ATOM 13903 C C . THR A 1 53 ? -5.860 0.005 3.694 1.00 0.22 81 THR A C 8
ATOM 13904 O O . THR A 1 53 ? -6.994 -0.443 3.816 1.00 0.35 81 THR A O 8
ATOM 13915 N N . SER A 1 54 ? -5.439 1.070 4.347 1.00 0.19 82 SER A N 8
ATOM 13916 C CA . SER A 1 54 ? -6.340 1.893 5.123 1.00 0.20 82 SER A CA 8
ATOM 13917 C C . SER A 1 54 ? -6.921 2.952 4.206 1.00 0.24 82 SER A C 8
ATOM 13918 O O . SER A 1 54 ? -6.338 4.023 4.033 1.00 0.29 82 SER A O 8
ATOM 13926 N N . HIS A 1 55 ? -8.049 2.646 3.590 1.00 0.24 83 HIS A N 8
ATOM 13927 C CA . HIS A 1 55 ? -8.598 3.537 2.596 1.00 0.30 83 HIS A CA 8
ATOM 13928 C C . HIS A 1 55 ? -10.007 3.970 2.970 1.00 0.29 83 HIS A C 8
ATOM 13929 O O . HIS A 1 55 ? -10.749 3.234 3.625 1.00 0.27 83 HIS A O 8
ATOM 13943 N N . GLY A 1 56 ? -10.354 5.186 2.581 1.00 0.35 84 GLY A N 8
ATOM 13944 C CA . GLY A 1 56 ? -11.648 5.728 2.920 1.00 0.36 84 GLY A CA 8
ATOM 13945 C C . GLY A 1 56 ? -11.763 6.018 4.396 1.00 0.36 84 GLY A C 8
ATOM 13946 O O . GLY A 1 56 ? -11.380 7.089 4.857 1.00 0.42 84 GLY A O 8
ATOM 13950 N N . ASP A 1 57 ? -12.288 5.054 5.126 1.00 0.33 85 ASP A N 8
ATOM 13951 C CA . ASP A 1 57 ? -12.479 5.174 6.567 1.00 0.36 85 ASP A CA 8
ATOM 13952 C C . ASP A 1 57 ? -11.969 3.930 7.286 1.00 0.33 85 ASP A C 8
ATOM 13953 O O . ASP A 1 57 ? -11.739 3.943 8.497 1.00 0.38 85 ASP A O 8
ATOM 13962 N N . HIS A 1 58 ? -11.746 2.870 6.526 1.00 0.29 86 HIS A N 8
ATOM 13963 C CA . HIS A 1 58 ? -11.512 1.559 7.105 1.00 0.27 86 HIS A CA 8
ATOM 13964 C C . HIS A 1 58 ? -10.290 0.891 6.508 1.00 0.23 86 HIS A C 8
ATOM 13965 O O . HIS A 1 58 ? -9.586 1.467 5.684 1.00 0.21 86 HIS A O 8
ATOM 13979 N N . TYR A 1 59 ? -10.049 -0.330 6.943 1.00 0.24 87 TYR A N 8
ATOM 13980 C CA . TYR A 1 59 ? -8.956 -1.115 6.418 1.00 0.22 87 TYR A CA 8
ATOM 13981 C C . TYR A 1 59 ? -9.501 -2.120 5.425 1.00 0.22 87 TYR A C 8
ATOM 13982 O O . TYR A 1 59 ? -10.438 -2.855 5.735 1.00 0.26 87 TYR A O 8
ATOM 14000 N N . HIS A 1 60 ? -8.924 -2.158 4.244 1.00 0.21 88 HIS A N 8
ATOM 14001 C CA . HIS A 1 60 ? -9.365 -3.084 3.227 1.00 0.25 88 HIS A CA 8
ATOM 14002 C C . HIS A 1 60 ? -8.186 -3.880 2.699 1.00 0.26 88 HIS A C 8
ATOM 14003 O O . HIS A 1 60 ? -7.162 -3.323 2.300 1.00 0.28 88 HIS A O 8
ATOM 14017 N N . TYR A 1 61 ? -8.353 -5.183 2.715 1.00 0.28 89 TYR A N 8
ATOM 14018 C CA . TYR A 1 61 ? -7.292 -6.124 2.421 1.00 0.31 89 TYR A CA 8
ATOM 14019 C C . TYR A 1 61 ? -7.605 -6.850 1.108 1.00 0.36 89 TYR A C 8
ATOM 14020 O O . TYR A 1 61 ? -8.764 -7.158 0.831 1.00 0.44 89 TYR A O 8
ATOM 14038 N N . TYR A 1 62 ? -6.583 -7.100 0.291 1.00 0.45 90 TYR A N 8
ATOM 14039 C CA . TYR A 1 62 ? -6.767 -7.804 -0.971 1.00 0.69 90 TYR A CA 8
ATOM 14040 C C . TYR A 1 62 ? -5.475 -8.422 -1.481 1.00 0.55 90 TYR A C 8
ATOM 14041 O O . TYR A 1 62 ? -4.416 -8.256 -0.884 1.00 0.47 90 TYR A O 8
ATOM 14059 N N . ASN A 1 63 ? -5.583 -9.133 -2.597 1.00 0.67 91 ASN A N 8
ATOM 14060 C CA . ASN A 1 63 ? -4.442 -9.792 -3.219 1.00 0.59 91 ASN A CA 8
ATOM 14061 C C . ASN A 1 63 ? -4.030 -9.032 -4.474 1.00 0.49 91 ASN A C 8
ATOM 14062 O O . ASN A 1 63 ? -4.827 -8.285 -5.043 1.00 0.69 91 ASN A O 8
ATOM 14073 N N . GLY A 1 64 ? -2.794 -9.225 -4.903 1.00 0.40 92 GLY A N 8
ATOM 14074 C CA . GLY A 1 64 ? -2.317 -8.571 -6.101 1.00 0.41 92 GLY A CA 8
ATOM 14075 C C . GLY A 1 64 ? -1.162 -7.640 -5.824 1.00 0.33 92 GLY A C 8
ATOM 14076 O O . GLY A 1 64 ? -0.537 -7.721 -4.768 1.00 0.47 92 GLY A O 8
ATOM 14080 N N . LYS A 1 65 ? -0.871 -6.776 -6.786 1.00 0.40 93 LYS A N 8
ATOM 14081 C CA . LYS A 1 65 ? 0.199 -5.797 -6.668 1.00 0.35 93 LYS A CA 8
ATOM 14082 C C . LYS A 1 65 ? -0.350 -4.413 -6.366 1.00 0.35 93 LYS A C 8
ATOM 14083 O O . LYS A 1 65 ? -1.493 -4.098 -6.705 1.00 0.47 93 LYS A O 8
ATOM 14102 N N . VAL A 1 66 ? 0.474 -3.596 -5.721 1.00 0.31 94 VAL A N 8
ATOM 14103 C CA . VAL A 1 66 ? 0.120 -2.212 -5.443 1.00 0.29 94 VAL A CA 8
ATOM 14104 C C . VAL A 1 66 ? 0.051 -1.438 -6.753 1.00 0.28 94 VAL A C 8
ATOM 14105 O O . VAL A 1 66 ? 0.962 -1.532 -7.581 1.00 0.30 94 VAL A O 8
ATOM 14118 N N . PRO A 1 67 ? -1.028 -0.681 -6.980 1.00 0.27 95 PRO A N 8
ATOM 14119 C CA . PRO A 1 67 ? -1.129 0.164 -8.154 1.00 0.28 95 PRO A CA 8
ATOM 14120 C C . PRO A 1 67 ? -0.179 1.338 -8.043 1.00 0.25 95 PRO A C 8
ATOM 14121 O O . PRO A 1 67 ? 0.130 1.814 -6.952 1.00 0.27 95 PRO A O 8
ATOM 14132 N N . TYR A 1 68 ? 0.273 1.785 -9.197 1.00 0.26 96 TYR A N 8
ATOM 14133 C CA . TYR A 1 68 ? 1.317 2.793 -9.300 1.00 0.27 96 TYR A CA 8
ATOM 14134 C C . TYR A 1 68 ? 0.918 4.074 -8.571 1.00 0.26 96 TYR A C 8
ATOM 14135 O O . TYR A 1 68 ? 1.767 4.785 -8.043 1.00 0.30 96 TYR A O 8
ATOM 14153 N N . ASP A 1 69 ? -0.376 4.347 -8.521 1.00 0.28 97 ASP A N 8
ATOM 14154 C CA . ASP A 1 69 ? -0.863 5.589 -7.939 1.00 0.33 97 ASP A CA 8
ATOM 14155 C C . ASP A 1 69 ? -1.333 5.402 -6.493 1.00 0.32 97 ASP A C 8
ATOM 14156 O O . ASP A 1 69 ? -1.875 6.333 -5.896 1.00 0.38 97 ASP A O 8
ATOM 14165 N N . ALA A 1 70 ? -1.128 4.213 -5.928 1.00 0.27 98 ALA A N 8
ATOM 14166 C CA . ALA A 1 70 ? -1.546 3.941 -4.550 1.00 0.27 98 ALA A CA 8
ATOM 14167 C C . ALA A 1 70 ? -0.714 4.737 -3.553 1.00 0.26 98 ALA A C 8
ATOM 14168 O O . ALA A 1 70 ? 0.345 5.266 -3.893 1.00 0.40 98 ALA A O 8
ATOM 14175 N N . ILE A 1 71 ? -1.217 4.829 -2.328 1.00 0.18 99 ILE A N 8
ATOM 14176 C CA . ILE A 1 71 ? -0.557 5.563 -1.264 1.00 0.17 99 ILE A CA 8
ATOM 14177 C C . ILE A 1 71 ? -0.018 4.599 -0.204 1.00 0.16 99 ILE A C 8
ATOM 14178 O O . ILE A 1 71 ? -0.638 3.575 0.080 1.00 0.16 99 ILE A O 8
ATOM 14194 N N . ILE A 1 72 ? 1.138 4.910 0.362 1.00 0.17 100 ILE A N 8
ATOM 14195 C CA . ILE A 1 72 ? 1.745 4.064 1.380 1.00 0.18 100 ILE A CA 8
ATOM 14196 C C . ILE A 1 72 ? 1.813 4.779 2.729 1.00 0.18 100 ILE A C 8
ATOM 14197 O O . ILE A 1 72 ? 1.850 6.010 2.804 1.00 0.20 100 ILE A O 8
ATOM 14213 N N . SER A 1 73 ? 1.814 3.985 3.788 1.00 0.20 101 SER A N 8
ATOM 14214 C CA . SER A 1 73 ? 1.982 4.476 5.139 1.00 0.20 101 SER A CA 8
ATOM 14215 C C . SER A 1 73 ? 3.466 4.668 5.462 1.00 0.20 101 SER A C 8
ATOM 14216 O O . SER A 1 73 ? 4.317 3.881 5.038 1.00 0.23 101 SER A O 8
ATOM 14224 N N . GLU A 1 74 ? 3.759 5.714 6.234 1.00 0.20 102 GLU A N 8
ATOM 14225 C CA . GLU A 1 74 ? 5.136 6.131 6.518 1.00 0.21 102 GLU A CA 8
ATOM 14226 C C . GLU A 1 74 ? 5.902 5.073 7.306 1.00 0.24 102 GLU A C 8
ATOM 14227 O O . GLU A 1 74 ? 7.132 5.095 7.347 1.00 0.29 102 GLU A O 8
ATOM 14239 N N . GLU A 1 75 ? 5.179 4.145 7.918 1.00 0.27 103 GLU A N 8
ATOM 14240 C CA . GLU A 1 75 ? 5.802 3.051 8.645 1.00 0.34 103 GLU A CA 8
ATOM 14241 C C . GLU A 1 75 ? 6.442 2.045 7.695 1.00 0.31 103 GLU A C 8
ATOM 14242 O O . GLU A 1 75 ? 7.410 1.372 8.048 1.00 0.41 103 GLU A O 8
ATOM 14254 N N . LEU A 1 76 ? 5.900 1.949 6.491 1.00 0.23 104 LEU A N 8
ATOM 14255 C CA . LEU A 1 76 ? 6.292 0.898 5.566 1.00 0.25 104 LEU A CA 8
ATOM 14256 C C . LEU A 1 76 ? 7.401 1.331 4.624 1.00 0.27 104 LEU A C 8
ATOM 14257 O O . LEU A 1 76 ? 8.118 0.488 4.085 1.00 0.29 104 LEU A O 8
ATOM 14273 N N . LEU A 1 77 ? 7.550 2.629 4.415 1.00 0.43 105 LEU A N 8
ATOM 14274 C CA . LEU A 1 77 ? 8.561 3.120 3.509 1.00 0.54 105 LEU A CA 8
ATOM 14275 C C . LEU A 1 77 ? 9.962 2.808 4.033 1.00 0.46 105 LEU A C 8
ATOM 14276 O O . LEU A 1 77 ? 10.161 2.587 5.227 1.00 0.53 105 LEU A O 8
ATOM 14292 N N . MET A 1 78 ? 10.918 2.767 3.125 1.00 0.41 106 MET A N 8
ATOM 14293 C CA . MET A 1 78 ? 12.284 2.409 3.460 1.00 0.45 106 MET A CA 8
ATOM 14294 C C . MET A 1 78 ? 13.185 3.631 3.470 1.00 0.92 106 MET A C 8
ATOM 14295 O O . MET A 1 78 ? 13.382 4.268 2.435 1.00 1.28 106 MET A O 8
ATOM 14309 N N . LYS A 1 79 ? 13.704 3.967 4.635 1.00 1.28 107 LYS A N 8
ATOM 14310 C CA . LYS A 1 79 ? 14.850 4.850 4.709 1.00 1.66 107 LYS A CA 8
ATOM 14311 C C . LYS A 1 79 ? 15.941 4.148 5.493 1.00 1.09 107 LYS A C 8
ATOM 14312 O O . LYS A 1 79 ? 15.888 4.057 6.719 1.00 1.52 107 LYS A O 8
ATOM 14331 N N . ASP A 1 80 ? 16.914 3.631 4.773 1.00 1.16 108 ASP A N 8
ATOM 14332 C CA . ASP A 1 80 ? 18.034 2.935 5.378 1.00 1.22 108 ASP A CA 8
ATOM 14333 C C . ASP A 1 80 ? 19.331 3.607 4.955 1.00 1.17 108 ASP A C 8
ATOM 14334 O O . ASP A 1 80 ? 19.532 3.869 3.770 1.00 1.12 108 ASP A O 8
ATOM 14343 N N . PRO A 1 81 ? 20.226 3.904 5.901 1.00 1.79 109 PRO A N 8
ATOM 14344 C CA . PRO A 1 81 ? 21.507 4.536 5.587 1.00 2.23 109 PRO A CA 8
ATOM 14345 C C . PRO A 1 81 ? 22.466 3.582 4.882 1.00 2.02 109 PRO A C 8
ATOM 14346 O O . PRO A 1 81 ? 23.474 4.000 4.307 1.00 2.25 109 PRO A O 8
ATOM 14357 N N . ASN A 1 82 ? 22.142 2.299 4.924 1.00 1.75 110 ASN A N 8
ATOM 14358 C CA . ASN A 1 82 ? 22.959 1.282 4.282 1.00 1.67 110 ASN A CA 8
ATOM 14359 C C . ASN A 1 82 ? 22.250 0.713 3.056 1.00 1.25 110 ASN A C 8
ATOM 14360 O O . ASN A 1 82 ? 22.890 0.159 2.163 1.00 1.26 110 ASN A O 8
ATOM 14371 N N . TYR A 1 83 ? 20.932 0.873 2.993 1.00 0.95 111 TYR A N 8
ATOM 14372 C CA . TYR A 1 83 ? 20.167 0.294 1.892 1.00 0.70 111 TYR A CA 8
ATOM 14373 C C . TYR A 1 83 ? 19.796 1.331 0.854 1.00 0.60 111 TYR A C 8
ATOM 14374 O O . TYR A 1 83 ? 19.253 2.391 1.164 1.00 0.80 111 TYR A O 8
ATOM 14392 N N . GLN A 1 84 ? 20.096 0.998 -0.378 1.00 0.53 112 GLN A N 8
ATOM 14393 C CA . GLN A 1 84 ? 19.564 1.699 -1.518 1.00 0.55 112 GLN A CA 8
ATOM 14394 C C . GLN A 1 84 ? 18.750 0.721 -2.335 1.00 0.45 112 GLN A C 8
ATOM 14395 O O . GLN A 1 84 ? 18.979 -0.488 -2.259 1.00 0.47 112 GLN A O 8
ATOM 14409 N N . LEU A 1 85 ? 17.809 1.245 -3.102 1.00 0.40 113 LEU A N 8
ATOM 14410 C CA . LEU A 1 85 ? 16.855 0.432 -3.832 1.00 0.33 113 LEU A CA 8
ATOM 14411 C C . LEU A 1 85 ? 17.555 -0.631 -4.664 1.00 0.36 113 LEU A C 8
ATOM 14412 O O . LEU A 1 85 ? 18.311 -0.319 -5.585 1.00 0.43 113 LEU A O 8
ATOM 14428 N N . LYS A 1 86 ? 17.307 -1.884 -4.325 1.00 0.40 114 LYS A N 8
ATOM 14429 C CA . LYS A 1 86 ? 17.953 -2.991 -5.006 1.00 0.47 114 LYS A CA 8
ATOM 14430 C C . LYS A 1 86 ? 17.003 -3.651 -5.979 1.00 0.37 114 LYS A C 8
ATOM 14431 O O . LYS A 1 86 ? 15.838 -3.893 -5.669 1.00 0.33 114 LYS A O 8
ATOM 14450 N N . ASP A 1 87 ? 17.539 -3.971 -7.142 1.00 0.40 115 ASP A N 8
ATOM 14451 C CA . ASP A 1 87 ? 16.767 -4.549 -8.236 1.00 0.41 115 ASP A CA 8
ATOM 14452 C C . ASP A 1 87 ? 16.216 -5.916 -7.850 1.00 0.38 115 ASP A C 8
ATOM 14453 O O . ASP A 1 87 ? 15.213 -6.373 -8.398 1.00 0.42 115 ASP A O 8
ATOM 14462 N N . SER A 1 88 ? 16.864 -6.546 -6.880 1.00 0.38 116 SER A N 8
ATOM 14463 C CA . SER A 1 88 ? 16.486 -7.886 -6.459 1.00 0.44 116 SER A CA 8
ATOM 14464 C C . SER A 1 88 ? 15.293 -7.833 -5.512 1.00 0.40 116 SER A C 8
ATOM 14465 O O . SER A 1 88 ? 14.506 -8.778 -5.431 1.00 0.51 116 SER A O 8
ATOM 14473 N N . ASP A 1 89 ? 15.140 -6.714 -4.820 1.00 0.28 117 ASP A N 8
ATOM 14474 C CA . ASP A 1 89 ? 14.094 -6.592 -3.813 1.00 0.28 117 ASP A CA 8
ATOM 14475 C C . ASP A 1 89 ? 12.848 -5.967 -4.412 1.00 0.22 117 ASP A C 8
ATOM 14476 O O . ASP A 1 89 ? 11.753 -6.075 -3.864 1.00 0.24 117 ASP A O 8
ATOM 14485 N N . ILE A 1 90 ? 13.026 -5.311 -5.545 1.00 0.23 118 ILE A N 8
ATOM 14486 C CA . ILE A 1 90 ? 11.924 -4.679 -6.243 1.00 0.22 118 ILE A CA 8
ATOM 14487 C C . ILE A 1 90 ? 10.944 -5.716 -6.768 1.00 0.26 118 ILE A C 8
ATOM 14488 O O . ILE A 1 90 ? 11.269 -6.501 -7.660 1.00 0.34 118 ILE A O 8
ATOM 14504 N N . VAL A 1 91 ? 9.757 -5.733 -6.192 1.00 0.24 119 VAL A N 8
ATOM 14505 C CA . VAL A 1 91 ? 8.685 -6.567 -6.687 1.00 0.31 119 VAL A CA 8
ATOM 14506 C C . VAL A 1 91 ? 7.804 -5.743 -7.619 1.00 0.27 119 VAL A C 8
ATOM 14507 O O . VAL A 1 91 ? 7.393 -6.196 -8.688 1.00 0.31 119 VAL A O 8
ATOM 14520 N N . ASN A 1 92 ? 7.539 -4.517 -7.199 1.00 0.25 120 ASN A N 8
ATOM 14521 C CA . ASN A 1 92 ? 6.716 -3.584 -7.958 1.00 0.24 120 ASN A CA 8
ATOM 14522 C C . ASN A 1 92 ? 7.155 -2.163 -7.615 1.00 0.23 120 ASN A C 8
ATOM 14523 O O . ASN A 1 92 ? 7.966 -1.971 -6.709 1.00 0.26 120 ASN A O 8
ATOM 14534 N N . GLU A 1 93 ? 6.651 -1.171 -8.325 1.00 0.24 121 GLU A N 8
ATOM 14535 C CA . GLU A 1 93 ? 6.967 0.213 -7.991 1.00 0.25 121 GLU A CA 8
ATOM 14536 C C . GLU A 1 93 ? 5.711 1.062 -8.001 1.00 0.25 121 GLU A C 8
ATOM 14537 O O . GLU A 1 93 ? 4.689 0.689 -8.576 1.00 0.32 121 GLU A O 8
ATOM 14549 N N . ILE A 1 94 ? 5.794 2.190 -7.336 1.00 0.21 122 ILE A N 8
ATOM 14550 C CA . ILE A 1 94 ? 4.697 3.120 -7.257 1.00 0.23 122 ILE A CA 8
ATOM 14551 C C . ILE A 1 94 ? 5.212 4.510 -7.562 1.00 0.26 122 ILE A C 8
ATOM 14552 O O . ILE A 1 94 ? 6.384 4.677 -7.909 1.00 0.25 122 ILE A O 8
ATOM 14568 N N . LYS A 1 95 ? 4.356 5.498 -7.468 1.00 0.30 123 LYS A N 8
ATOM 14569 C CA . LYS A 1 95 ? 4.743 6.840 -7.843 1.00 0.34 123 LYS A CA 8
ATOM 14570 C C . LYS A 1 95 ? 5.701 7.421 -6.821 1.00 0.36 123 LYS A C 8
ATOM 14571 O O . LYS A 1 95 ? 5.341 7.668 -5.673 1.00 0.42 123 LYS A O 8
ATOM 14590 N N . GLY A 1 96 ? 6.930 7.623 -7.258 1.00 0.37 124 GLY A N 8
ATOM 14591 C CA . GLY A 1 96 ? 7.954 8.155 -6.392 1.00 0.42 124 GLY A CA 8
ATOM 14592 C C . GLY A 1 96 ? 8.665 7.085 -5.581 1.00 0.38 124 GLY A C 8
ATOM 14593 O O . GLY A 1 96 ? 9.875 7.167 -5.364 1.00 0.42 124 GLY A O 8
ATOM 14597 N N . GLY A 1 97 ? 7.927 6.076 -5.148 1.00 0.34 125 GLY A N 8
ATOM 14598 C CA . GLY A 1 97 ? 8.500 5.038 -4.314 1.00 0.31 125 GLY A CA 8
ATOM 14599 C C . GLY A 1 97 ? 8.494 3.673 -4.972 1.00 0.25 125 GLY A C 8
ATOM 14600 O O . GLY A 1 97 ? 7.898 3.483 -6.028 1.00 0.29 125 GLY A O 8
ATOM 14604 N N . TYR A 1 98 ? 9.167 2.720 -4.349 1.00 0.19 126 TYR A N 8
ATOM 14605 C CA . TYR A 1 98 ? 9.152 1.344 -4.810 1.00 0.16 126 TYR A CA 8
ATOM 14606 C C . TYR A 1 98 ? 8.650 0.439 -3.713 1.00 0.16 126 TYR A C 8
ATOM 14607 O O . TYR A 1 98 ? 9.239 0.382 -2.639 1.00 0.17 126 TYR A O 8
ATOM 14625 N N . VAL A 1 99 ? 7.572 -0.270 -3.976 1.00 0.18 127 VAL A N 8
ATOM 14626 C CA . VAL A 1 99 ? 7.105 -1.258 -3.032 1.00 0.20 127 VAL A CA 8
ATOM 14627 C C . VAL A 1 99 ? 7.958 -2.511 -3.202 1.00 0.17 127 VAL A C 8
ATOM 14628 O O . VAL A 1 99 ? 7.889 -3.215 -4.213 1.00 0.20 127 VAL A O 8
ATOM 14641 N N . ILE A 1 100 ? 8.776 -2.768 -2.203 1.00 0.14 128 ILE A N 8
ATOM 14642 C CA . ILE A 1 100 ? 9.871 -3.707 -2.339 1.00 0.12 128 ILE A CA 8
ATOM 14643 C C . ILE A 1 100 ? 9.853 -4.748 -1.242 1.00 0.13 128 ILE A C 8
ATOM 14644 O O . ILE A 1 100 ? 9.431 -4.481 -0.123 1.00 0.16 128 ILE A O 8
ATOM 14660 N N . LYS A 1 101 ? 10.317 -5.932 -1.569 1.00 0.15 129 LYS A N 8
ATOM 14661 C CA . LYS A 1 101 ? 10.448 -6.984 -0.585 1.00 0.18 129 LYS A CA 8
ATOM 14662 C C . LYS A 1 101 ? 11.922 -7.239 -0.325 1.00 0.19 129 LYS A C 8
ATOM 14663 O O . LYS A 1 101 ? 12.606 -7.864 -1.132 1.00 0.20 129 LYS A O 8
ATOM 14682 N N . VAL A 1 102 ? 12.406 -6.751 0.805 1.00 0.21 130 VAL A N 8
ATOM 14683 C CA . VAL A 1 102 ? 13.797 -6.900 1.159 1.00 0.24 130 VAL A CA 8
ATOM 14684 C C . VAL A 1 102 ? 13.905 -7.673 2.465 1.00 0.29 130 VAL A C 8
ATOM 14685 O O . VAL A 1 102 ? 13.150 -7.419 3.409 1.00 0.29 130 VAL A O 8
ATOM 14698 N N . ASP A 1 103 ? 14.810 -8.643 2.491 1.00 0.36 131 ASP A N 8
ATOM 14699 C CA . ASP A 1 103 ? 15.034 -9.464 3.676 1.00 0.44 131 ASP A CA 8
ATOM 14700 C C . ASP A 1 103 ? 13.727 -10.114 4.140 1.00 0.43 131 ASP A C 8
ATOM 14701 O O . ASP A 1 103 ? 13.435 -10.210 5.332 1.00 0.50 131 ASP A O 8
ATOM 14710 N N . GLY A 1 104 ? 12.923 -10.524 3.170 1.00 0.39 132 GLY A N 8
ATOM 14711 C CA . GLY A 1 104 ? 11.681 -11.218 3.462 1.00 0.40 132 GLY A CA 8
ATOM 14712 C C . GLY A 1 104 ? 10.538 -10.279 3.800 1.00 0.40 132 GLY A C 8
ATOM 14713 O O . GLY A 1 104 ? 9.369 -10.677 3.781 1.00 0.59 132 GLY A O 8
ATOM 14717 N N . LYS A 1 105 ? 10.868 -9.033 4.093 1.00 0.30 133 LYS A N 8
ATOM 14718 C CA . LYS A 1 105 ? 9.880 -8.053 4.509 1.00 0.29 133 LYS A CA 8
ATOM 14719 C C . LYS A 1 105 ? 9.599 -7.069 3.395 1.00 0.26 133 LYS A C 8
ATOM 14720 O O . LYS A 1 105 ? 10.340 -6.989 2.426 1.00 0.33 133 LYS A O 8
ATOM 14739 N N . TYR A 1 106 ? 8.530 -6.320 3.542 1.00 0.25 134 TYR A N 8
ATOM 14740 C CA . TYR A 1 106 ? 8.108 -5.402 2.503 1.00 0.23 134 TYR A CA 8
ATOM 14741 C C . TYR A 1 106 ? 8.257 -3.962 2.950 1.00 0.22 134 TYR A C 8
ATOM 14742 O O . TYR A 1 106 ? 7.897 -3.601 4.072 1.00 0.26 134 TYR A O 8
ATOM 14760 N N . TYR A 1 107 ? 8.788 -3.152 2.056 1.00 0.19 135 TYR A N 8
ATOM 14761 C CA . TYR A 1 107 ? 9.033 -1.750 2.318 1.00 0.20 135 TYR A CA 8
ATOM 14762 C C . TYR A 1 107 ? 8.635 -0.935 1.106 1.00 0.19 135 TYR A C 8
ATOM 14763 O O . TYR A 1 107 ? 8.226 -1.488 0.088 1.00 0.21 135 TYR A O 8
ATOM 14781 N N . VAL A 1 108 ? 8.752 0.373 1.218 1.00 0.21 136 VAL A N 8
ATOM 14782 C CA . VAL A 1 108 ? 8.513 1.258 0.093 1.00 0.22 136 VAL A CA 8
ATOM 14783 C C . VAL A 1 108 ? 9.630 2.284 -0.016 1.00 0.23 136 VAL A C 8
ATOM 14784 O O . VAL A 1 108 ? 9.758 3.180 0.811 1.00 0.31 136 VAL A O 8
ATOM 14797 N N . TYR A 1 109 ? 10.430 2.149 -1.049 1.00 0.20 137 TYR A N 8
ATOM 14798 C CA . TYR A 1 109 ? 11.582 3.007 -1.246 1.00 0.24 137 TYR A CA 8
ATOM 14799 C C . TYR A 1 109 ? 11.166 4.339 -1.791 1.00 0.27 137 TYR A C 8
ATOM 14800 O O . TYR A 1 109 ? 10.838 4.469 -2.961 1.00 0.46 137 TYR A O 8
ATOM 14818 N N . LEU A 1 110 ? 11.195 5.329 -0.935 1.00 0.29 138 LEU A N 8
ATOM 14819 C CA . LEU A 1 110 ? 10.808 6.648 -1.334 1.00 0.38 138 LEU A CA 8
ATOM 14820 C C . LEU A 1 110 ? 11.995 7.412 -1.878 1.00 0.44 138 LEU A C 8
ATOM 14821 O O . LEU A 1 110 ? 13.012 7.576 -1.203 1.00 0.50 138 LEU A O 8
ATOM 14837 N N . LYS A 1 111 ? 11.864 7.860 -3.109 1.00 0.46 139 LYS A N 8
ATOM 14838 C CA . LYS A 1 111 ? 12.909 8.639 -3.748 1.00 0.54 139 LYS A CA 8
ATOM 14839 C C . LYS A 1 111 ? 12.804 10.104 -3.328 1.00 0.64 139 LYS A C 8
ATOM 14840 O O . LYS A 1 111 ? 13.735 10.888 -3.517 1.00 0.74 139 LYS A O 8
ATOM 14859 N N . ASP A 1 112 ? 11.657 10.459 -2.758 1.00 0.66 140 ASP A N 8
ATOM 14860 C CA . ASP A 1 112 ? 11.427 11.798 -2.231 1.00 0.78 140 ASP A CA 8
ATOM 14861 C C . ASP A 1 112 ? 10.657 11.698 -0.919 1.00 0.77 140 ASP A C 8
ATOM 14862 O O . ASP A 1 112 ? 9.426 11.754 -0.896 1.00 0.88 140 ASP A O 8
ATOM 14871 N N . ALA A 1 113 ? 11.389 11.513 0.167 1.00 0.73 141 ALA A N 8
ATOM 14872 C CA . ALA A 1 113 ? 10.785 11.354 1.483 1.00 0.79 141 ALA A CA 8
ATOM 14873 C C . ALA A 1 113 ? 10.406 12.699 2.094 1.00 0.97 141 ALA A C 8
ATOM 14874 O O . ALA A 1 113 ? 9.705 12.757 3.105 1.00 1.12 141 ALA A O 8
ATOM 14881 N N . ALA A 1 114 ? 10.860 13.778 1.473 1.00 1.02 142 ALA A N 8
ATOM 14882 C CA . ALA A 1 114 ? 10.688 15.110 2.044 1.00 1.26 142 ALA A CA 8
ATOM 14883 C C . ALA A 1 114 ? 9.332 15.717 1.705 1.00 1.37 142 ALA A C 8
ATOM 14884 O O . ALA A 1 114 ? 8.656 16.265 2.576 1.00 1.60 142 ALA A O 8
ATOM 14891 N N . HIS A 1 115 ? 8.929 15.613 0.447 1.00 1.30 143 HIS A N 8
ATOM 14892 C CA . HIS A 1 115 ? 7.730 16.304 -0.021 1.00 1.50 143 HIS A CA 8
ATOM 14893 C C . HIS A 1 115 ? 6.555 15.347 -0.119 1.00 1.25 143 HIS A C 8
ATOM 14894 O O . HIS A 1 115 ? 5.494 15.698 -0.638 1.00 1.33 143 HIS A O 8
ATOM 14909 N N . ALA A 1 116 ? 6.770 14.139 0.393 1.00 0.99 144 ALA A N 8
ATOM 14910 C CA . ALA A 1 116 ? 5.777 13.077 0.376 1.00 0.77 144 ALA A CA 8
ATOM 14911 C C . ALA A 1 116 ? 5.476 12.600 -1.034 1.00 0.76 144 ALA A C 8
ATOM 14912 O O . ALA A 1 116 ? 4.733 13.230 -1.782 1.00 1.13 144 ALA A O 8
ATOM 14919 N N . ASP A 1 117 ? 6.048 11.469 -1.371 1.00 0.59 145 ASP A N 8
ATOM 14920 C CA . ASP A 1 117 ? 5.794 10.819 -2.637 1.00 0.87 145 ASP A CA 8
ATOM 14921 C C . ASP A 1 117 ? 4.819 9.684 -2.413 1.00 0.66 145 ASP A C 8
ATOM 14922 O O . ASP A 1 117 ? 5.189 8.530 -2.503 1.00 0.75 145 ASP A O 8
ATOM 14931 N N . ASN A 1 118 ? 3.613 10.068 -1.997 1.00 0.48 146 ASN A N 8
ATOM 14932 C CA . ASN A 1 118 ? 2.477 9.161 -1.748 1.00 0.32 146 ASN A CA 8
ATOM 14933 C C . ASN A 1 118 ? 2.600 8.509 -0.378 1.00 0.25 146 ASN A C 8
ATOM 14934 O O . ASN A 1 118 ? 2.067 7.443 -0.113 1.00 0.37 146 ASN A O 8
ATOM 14945 N N . ILE A 1 119 ? 3.258 9.207 0.527 1.00 0.30 147 ILE A N 8
ATOM 14946 C CA . ILE A 1 119 ? 3.358 8.742 1.893 1.00 0.34 147 ILE A CA 8
ATOM 14947 C C . ILE A 1 119 ? 2.586 9.652 2.830 1.00 0.38 147 ILE A C 8
ATOM 14948 O O . ILE A 1 119 ? 2.840 10.858 2.899 1.00 0.46 147 ILE A O 8
ATOM 14964 N N . ARG A 1 120 ? 1.637 9.071 3.536 1.00 0.36 148 ARG A N 8
ATOM 14965 C CA . ARG A 1 120 ? 0.909 9.784 4.570 1.00 0.38 148 ARG A CA 8
ATOM 14966 C C . ARG A 1 120 ? 1.402 9.282 5.920 1.00 0.36 148 ARG A C 8
ATOM 14967 O O . ARG A 1 120 ? 1.525 8.071 6.128 1.00 0.39 148 ARG A O 8
ATOM 14988 N N . THR A 1 121 ? 1.722 10.200 6.820 1.00 0.33 149 THR A N 8
ATOM 14989 C CA . THR A 1 121 ? 2.225 9.834 8.135 1.00 0.31 149 THR A CA 8
ATOM 14990 C C . THR A 1 121 ? 1.172 9.081 8.925 1.00 0.28 149 THR A C 8
ATOM 14991 O O . THR A 1 121 ? 0.000 9.190 8.614 1.00 0.29 149 THR A O 8
ATOM 15002 N N . LYS A 1 122 ? 1.571 8.338 9.944 1.00 0.31 150 LYS A N 8
ATOM 15003 C CA . LYS A 1 122 ? 0.609 7.611 10.771 1.00 0.34 150 LYS A CA 8
ATOM 15004 C C . LYS A 1 122 ? -0.420 8.571 11.338 1.00 0.31 150 LYS A C 8
ATOM 15005 O O . LYS A 1 122 ? -1.609 8.256 11.432 1.00 0.39 150 LYS A O 8
ATOM 15024 N N . GLU A 1 123 ? 0.044 9.761 11.678 1.00 0.29 151 GLU A N 8
ATOM 15025 C CA . GLU A 1 123 ? -0.824 10.777 12.241 1.00 0.34 151 GLU A CA 8
ATOM 15026 C C . GLU A 1 123 ? -1.666 11.439 11.160 1.00 0.36 151 GLU A C 8
ATOM 15027 O O . GLU A 1 123 ? -2.686 12.072 11.442 1.00 0.48 151 GLU A O 8
ATOM 15039 N N . GLU A 1 124 ? -1.236 11.282 9.925 1.00 0.34 152 GLU A N 8
ATOM 15040 C CA . GLU A 1 124 ? -1.981 11.780 8.787 1.00 0.40 152 GLU A CA 8
ATOM 15041 C C . GLU A 1 124 ? -2.926 10.724 8.263 1.00 0.40 152 GLU A C 8
ATOM 15042 O O . GLU A 1 124 ? -3.979 11.042 7.744 1.00 0.50 152 GLU A O 8
ATOM 15054 N N . ILE A 1 125 ? -2.528 9.472 8.377 1.00 0.34 153 ILE A N 8
ATOM 15055 C CA . ILE A 1 125 ? -3.343 8.367 7.907 1.00 0.35 153 ILE A CA 8
ATOM 15056 C C . ILE A 1 125 ? -4.731 8.442 8.520 1.00 0.39 153 ILE A C 8
ATOM 15057 O O . ILE A 1 125 ? -5.739 8.325 7.825 1.00 0.43 153 ILE A O 8
ATOM 15073 N N . LYS A 1 126 ? -4.773 8.663 9.825 1.00 0.42 154 LYS A N 8
ATOM 15074 C CA . LYS A 1 126 ? -6.044 8.823 10.521 1.00 0.50 154 LYS A CA 8
ATOM 15075 C C . LYS A 1 126 ? -6.761 10.102 10.064 1.00 0.56 154 LYS A C 8
ATOM 15076 O O . LYS A 1 126 ? -7.981 10.181 10.093 1.00 0.64 154 LYS A O 8
ATOM 15095 N N . ARG A 1 127 ? -5.995 11.089 9.620 1.00 0.54 155 ARG A N 8
ATOM 15096 C CA . ARG A 1 127 ? -6.563 12.310 9.050 1.00 0.63 155 ARG A CA 8
ATOM 15097 C C . ARG A 1 127 ? -7.139 12.010 7.671 1.00 0.66 155 ARG A C 8
ATOM 15098 O O . ARG A 1 127 ? -8.190 12.528 7.284 1.00 0.80 155 ARG A O 8
ATOM 15119 N N . GLN A 1 128 ? -6.438 11.156 6.944 1.00 0.58 156 GLN A N 8
ATOM 15120 C CA . GLN A 1 128 ? -6.795 10.795 5.587 1.00 0.70 156 GLN A CA 8
ATOM 15121 C C . GLN A 1 128 ? -7.960 9.805 5.561 1.00 0.67 156 GLN A C 8
ATOM 15122 O O . GLN A 1 128 ? -8.585 9.602 4.521 1.00 0.80 156 GLN A O 8
ATOM 15136 N N . LYS A 1 129 ? -8.250 9.192 6.704 1.00 0.55 157 LYS A N 8
ATOM 15137 C CA . LYS A 1 129 ? -9.365 8.255 6.799 1.00 0.54 157 LYS A CA 8
ATOM 15138 C C . LYS A 1 129 ? -10.643 8.961 7.248 1.00 0.62 157 LYS A C 8
ATOM 15139 O O . LYS A 1 129 ? -11.701 8.343 7.364 1.00 0.67 157 LYS A O 8
ATOM 15158 N N . GLN A 1 130 ? -10.541 10.252 7.522 1.00 0.74 158 GLN A N 8
ATOM 15159 C CA . GLN A 1 130 ? -11.691 11.034 7.922 1.00 0.91 158 GLN A CA 8
ATOM 15160 C C . GLN A 1 130 ? -12.278 11.773 6.727 1.00 1.15 158 GLN A C 8
ATOM 15161 O O . GLN A 1 130 ? -11.752 12.854 6.371 1.00 1.78 158 GLN A O 8
ATOM 15175 N N . GLU A 1 131 ? -13.256 11.268 6.141 1.00 1.48 159 GLU A N 8
ATOM 15177 N N . SER A 1 12 ? -26.440 -12.870 -3.810 1.00 13.12 40 SER A N 9
ATOM 15178 C CA . SER A 1 12 ? -26.708 -12.066 -2.602 1.00 12.82 40 SER A CA 9
ATOM 15179 C C . SER A 1 12 ? -25.494 -11.205 -2.273 1.00 12.18 40 SER A C 9
ATOM 15180 O O . SER A 1 12 ? -24.371 -11.707 -2.197 1.00 11.93 40 SER A O 9
ATOM 15189 N N . TYR A 1 13 ? -25.714 -9.911 -2.084 1.00 12.10 41 TYR A N 9
ATOM 15190 C CA . TYR A 1 13 ? -24.623 -8.989 -1.803 1.00 11.74 41 TYR A CA 9
ATOM 15191 C C . TYR A 1 13 ? -24.864 -8.225 -0.511 1.00 11.26 41 TYR A C 9
ATOM 15192 O O . TYR A 1 13 ? -26.006 -7.999 -0.109 1.00 11.61 41 TYR A O 9
ATOM 15210 N N . ILE A 1 14 ? -23.775 -7.842 0.136 1.00 10.66 42 ILE A N 9
ATOM 15211 C CA . ILE A 1 14 ? -23.835 -7.149 1.407 1.00 10.40 42 ILE A CA 9
ATOM 15212 C C . ILE A 1 14 ? -24.105 -5.649 1.216 1.00 10.44 42 ILE A C 9
ATOM 15213 O O . ILE A 1 14 ? -25.265 -5.236 1.214 1.00 10.49 42 ILE A O 9
ATOM 15229 N N . ASP A 1 15 ? -23.048 -4.851 1.018 1.00 10.68 43 ASP A N 9
ATOM 15230 C CA . ASP A 1 15 ? -23.174 -3.388 0.879 1.00 11.02 43 ASP A CA 9
ATOM 15231 C C . ASP A 1 15 ? -21.795 -2.733 0.934 1.00 11.08 43 ASP A C 9
ATOM 15232 O O . ASP A 1 15 ? -21.362 -2.271 1.988 1.00 11.69 43 ASP A O 9
ATOM 15241 N N . GLY A 1 16 ? -21.089 -2.746 -0.189 1.00 10.65 44 GLY A N 9
ATOM 15242 C CA . GLY A 1 16 ? -19.729 -2.213 -0.245 1.00 10.86 44 GLY A CA 9
ATOM 15243 C C . GLY A 1 16 ? -18.727 -3.137 0.428 1.00 10.53 44 GLY A C 9
ATOM 15244 O O . GLY A 1 16 ? -17.551 -3.174 0.075 1.00 10.64 44 GLY A O 9
ATOM 15248 N N . ASP A 1 17 ? -19.226 -3.903 1.379 1.00 10.35 45 ASP A N 9
ATOM 15249 C CA . ASP A 1 17 ? -18.508 -5.008 1.987 1.00 10.29 45 ASP A CA 9
ATOM 15250 C C . ASP A 1 17 ? -19.000 -6.278 1.315 1.00 9.54 45 ASP A C 9
ATOM 15251 O O . ASP A 1 17 ? -19.177 -7.309 1.952 1.00 9.39 45 ASP A O 9
ATOM 15260 N N . GLN A 1 18 ? -19.213 -6.124 -0.001 1.00 9.30 46 GLN A N 9
ATOM 15261 C CA . GLN A 1 18 ? -20.066 -6.952 -0.872 1.00 8.82 46 GLN A CA 9
ATOM 15262 C C . GLN A 1 18 ? -20.357 -8.374 -0.401 1.00 7.96 46 GLN A C 9
ATOM 15263 O O . GLN A 1 18 ? -21.481 -8.837 -0.569 1.00 7.83 46 GLN A O 9
ATOM 15277 N N . ALA A 1 19 ? -19.394 -9.082 0.158 1.00 7.63 47 ALA A N 9
ATOM 15278 C CA . ALA A 1 19 ? -19.685 -10.406 0.689 1.00 7.10 47 ALA A CA 9
ATOM 15279 C C . ALA A 1 19 ? -18.595 -10.921 1.610 1.00 6.23 47 ALA A C 9
ATOM 15280 O O . ALA A 1 19 ? -18.284 -12.112 1.610 1.00 6.37 47 ALA A O 9
ATOM 15287 N N . GLY A 1 20 ? -18.009 -10.024 2.391 1.00 5.65 48 GLY A N 9
ATOM 15288 C CA . GLY A 1 20 ? -17.058 -10.436 3.408 1.00 5.11 48 GLY A CA 9
ATOM 15289 C C . GLY A 1 20 ? -15.687 -10.802 2.862 1.00 4.06 48 GLY A C 9
ATOM 15290 O O . GLY A 1 20 ? -14.677 -10.585 3.534 1.00 4.07 48 GLY A O 9
ATOM 15294 N N . GLN A 1 21 ? -15.654 -11.370 1.660 1.00 3.63 49 GLN A N 9
ATOM 15295 C CA . GLN A 1 21 ? -14.407 -11.798 1.038 1.00 2.96 49 GLN A CA 9
ATOM 15296 C C . GLN A 1 21 ? -13.433 -10.637 0.925 1.00 2.13 49 GLN A C 9
ATOM 15297 O O . GLN A 1 21 ? -13.808 -9.531 0.530 1.00 2.55 49 GLN A O 9
ATOM 15311 N N . LYS A 1 22 ? -12.186 -10.896 1.280 1.00 1.67 50 LYS A N 9
ATOM 15312 C CA . LYS A 1 22 ? -11.183 -9.856 1.348 1.00 1.23 50 LYS A CA 9
ATOM 15313 C C . LYS A 1 22 ? -10.063 -10.118 0.360 1.00 1.14 50 LYS A C 9
ATOM 15314 O O . LYS A 1 22 ? -10.137 -11.046 -0.445 1.00 1.86 50 LYS A O 9
ATOM 15333 N N . ALA A 1 23 ? -9.045 -9.278 0.431 1.00 0.80 51 ALA A N 9
ATOM 15334 C CA . ALA A 1 23 ? -7.945 -9.288 -0.522 1.00 0.75 51 ALA A CA 9
ATOM 15335 C C . ALA A 1 23 ? -8.486 -9.006 -1.915 1.00 0.83 51 ALA A C 9
ATOM 15336 O O . ALA A 1 23 ? -8.532 -9.881 -2.784 1.00 1.01 51 ALA A O 9
ATOM 15343 N N . GLU A 1 24 ? -8.930 -7.771 -2.088 1.00 0.75 52 GLU A N 9
ATOM 15344 C CA . GLU A 1 24 ? -9.522 -7.306 -3.329 1.00 0.86 52 GLU A CA 9
ATOM 15345 C C . GLU A 1 24 ? -8.551 -7.428 -4.497 1.00 0.97 52 GLU A C 9
ATOM 15346 O O . GLU A 1 24 ? -7.467 -6.847 -4.486 1.00 1.04 52 GLU A O 9
ATOM 15358 N N . ASN A 1 25 ? -8.940 -8.209 -5.492 1.00 1.07 53 ASN A N 9
ATOM 15359 C CA . ASN A 1 25 ? -8.130 -8.377 -6.688 1.00 1.20 53 ASN A CA 9
ATOM 15360 C C . ASN A 1 25 ? -8.607 -7.432 -7.786 1.00 1.20 53 ASN A C 9
ATOM 15361 O O . ASN A 1 25 ? -8.118 -7.473 -8.916 1.00 1.34 53 ASN A O 9
ATOM 15372 N N . LEU A 1 26 ? -9.584 -6.598 -7.448 1.00 1.12 54 LEU A N 9
ATOM 15373 C CA . LEU A 1 26 ? -10.067 -5.565 -8.340 1.00 1.15 54 LEU A CA 9
ATOM 15374 C C . LEU A 1 26 ? -9.088 -4.396 -8.346 1.00 1.13 54 LEU A C 9
ATOM 15375 O O . LEU A 1 26 ? -8.193 -4.328 -7.501 1.00 1.13 54 LEU A O 9
ATOM 15391 N N . THR A 1 27 ? -9.249 -3.484 -9.288 1.00 1.16 55 THR A N 9
ATOM 15392 C CA . THR A 1 27 ? -8.437 -2.277 -9.301 1.00 1.21 55 THR A CA 9
ATOM 15393 C C . THR A 1 27 ? -8.950 -1.307 -8.238 1.00 1.14 55 THR A C 9
ATOM 15394 O O . THR A 1 27 ? -10.149 -1.226 -7.987 1.00 1.09 55 THR A O 9
ATOM 15405 N N . PRO A 1 28 ? -8.022 -0.572 -7.597 1.00 1.18 56 PRO A N 9
ATOM 15406 C CA . PRO A 1 28 ? -8.298 0.244 -6.399 1.00 1.10 56 PRO A CA 9
ATOM 15407 C C . PRO A 1 28 ? -9.436 1.243 -6.581 1.00 1.05 56 PRO A C 9
ATOM 15408 O O . PRO A 1 28 ? -10.125 1.586 -5.617 1.00 0.97 56 PRO A O 9
ATOM 15419 N N . ASP A 1 29 ? -9.633 1.708 -7.807 1.00 1.13 57 ASP A N 9
ATOM 15420 C CA . ASP A 1 29 ? -10.721 2.633 -8.102 1.00 1.14 57 ASP A CA 9
ATOM 15421 C C . ASP A 1 29 ? -12.019 1.861 -8.200 1.00 1.07 57 ASP A C 9
ATOM 15422 O O . ASP A 1 29 ? -13.040 2.259 -7.645 1.00 1.05 57 ASP A O 9
ATOM 15431 N N . GLU A 1 30 ? -11.959 0.736 -8.895 1.00 1.09 58 GLU A N 9
ATOM 15432 C CA . GLU A 1 30 ? -13.089 -0.166 -9.010 1.00 1.05 58 GLU A CA 9
ATOM 15433 C C . GLU A 1 30 ? -13.550 -0.633 -7.644 1.00 0.93 58 GLU A C 9
ATOM 15434 O O . GLU A 1 30 ? -14.739 -0.832 -7.423 1.00 0.93 58 GLU A O 9
ATOM 15446 N N . VAL A 1 31 ? -12.604 -0.809 -6.734 1.00 0.86 59 VAL A N 9
ATOM 15447 C CA . VAL A 1 31 ? -12.923 -1.267 -5.391 1.00 0.75 59 VAL A CA 9
ATOM 15448 C C . VAL A 1 31 ? -13.673 -0.205 -4.608 1.00 0.71 59 VAL A C 9
ATOM 15449 O O . VAL A 1 31 ? -14.844 -0.374 -4.262 1.00 0.71 59 VAL A O 9
ATOM 15462 N N . SER A 1 32 ? -12.998 0.905 -4.365 1.00 0.70 60 SER A N 9
ATOM 15463 C CA . SER A 1 32 ? -13.491 1.898 -3.437 1.00 0.70 60 SER A CA 9
ATOM 15464 C C . SER A 1 32 ? -14.752 2.589 -3.961 1.00 0.74 60 SER A C 9
ATOM 15465 O O . SER A 1 32 ? -15.712 2.786 -3.219 1.00 0.72 60 SER A O 9
ATOM 15473 N N . LYS A 1 33 ? -14.766 2.925 -5.243 1.00 0.87 61 LYS A N 9
ATOM 15474 C CA . LYS A 1 33 ? -15.913 3.611 -5.832 1.00 0.96 61 LYS A CA 9
ATOM 15475 C C . LYS A 1 33 ? -17.148 2.715 -5.817 1.00 0.94 61 LYS A C 9
ATOM 15476 O O . LYS A 1 33 ? -18.281 3.196 -5.774 1.00 1.01 61 LYS A O 9
ATOM 15495 N N . ARG A 1 34 ? -16.919 1.409 -5.839 1.00 0.88 62 ARG A N 9
ATOM 15496 C CA . ARG A 1 34 ? -17.984 0.438 -5.822 1.00 0.89 62 ARG A CA 9
ATOM 15497 C C . ARG A 1 34 ? -18.523 0.247 -4.404 1.00 0.77 62 ARG A C 9
ATOM 15498 O O . ARG A 1 34 ? -19.676 -0.140 -4.213 1.00 0.82 62 ARG A O 9
ATOM 15519 N N . GLU A 1 35 ? -17.694 0.541 -3.411 1.00 0.68 63 GLU A N 9
ATOM 15520 C CA . GLU A 1 35 ? -18.117 0.424 -2.022 1.00 0.63 63 GLU A CA 9
ATOM 15521 C C . GLU A 1 35 ? -18.651 1.744 -1.475 1.00 0.66 63 GLU A C 9
ATOM 15522 O O . GLU A 1 35 ? -19.501 1.750 -0.584 1.00 0.73 63 GLU A O 9
ATOM 15534 N N . GLY A 1 36 ? -18.155 2.856 -1.994 1.00 0.69 64 GLY A N 9
ATOM 15535 C CA . GLY A 1 36 ? -18.701 4.147 -1.616 1.00 0.74 64 GLY A CA 9
ATOM 15536 C C . GLY A 1 36 ? -17.643 5.212 -1.418 1.00 0.72 64 GLY A C 9
ATOM 15537 O O . GLY A 1 36 ? -17.788 6.335 -1.904 1.00 0.86 64 GLY A O 9
ATOM 15541 N N . ILE A 1 37 ? -16.580 4.865 -0.706 1.00 0.62 65 ILE A N 9
ATOM 15542 C CA . ILE A 1 37 ? -15.520 5.823 -0.408 1.00 0.67 65 ILE A CA 9
ATOM 15543 C C . ILE A 1 37 ? -14.599 6.018 -1.606 1.00 0.81 65 ILE A C 9
ATOM 15544 O O . ILE A 1 37 ? -14.315 5.078 -2.338 1.00 1.76 65 ILE A O 9
ATOM 15560 N N . ASN A 1 38 ? -14.131 7.241 -1.802 1.00 0.75 66 ASN A N 9
ATOM 15561 C CA . ASN A 1 38 ? -13.247 7.544 -2.923 1.00 0.69 66 ASN A CA 9
ATOM 15562 C C . ASN A 1 38 ? -11.890 7.994 -2.411 1.00 0.61 66 ASN A C 9
ATOM 15563 O O . ASN A 1 38 ? -11.114 8.625 -3.132 1.00 0.64 66 ASN A O 9
ATOM 15574 N N . ALA A 1 39 ? -11.617 7.677 -1.154 1.00 0.54 67 ALA A N 9
ATOM 15575 C CA . ALA A 1 39 ? -10.363 8.061 -0.522 1.00 0.49 67 ALA A CA 9
ATOM 15576 C C . ALA A 1 39 ? -9.196 7.224 -1.036 1.00 0.44 67 ALA A C 9
ATOM 15577 O O . ALA A 1 39 ? -9.390 6.178 -1.663 1.00 0.45 67 ALA A O 9
ATOM 15584 N N . GLU A 1 40 ? -7.985 7.695 -0.754 1.00 0.44 68 GLU A N 9
ATOM 15585 C CA . GLU A 1 40 ? -6.767 7.027 -1.196 1.00 0.42 68 GLU A CA 9
ATOM 15586 C C . GLU A 1 40 ? -6.592 5.693 -0.482 1.00 0.34 68 GLU A C 9
ATOM 15587 O O . GLU A 1 40 ? -6.741 5.614 0.738 1.00 0.35 68 GLU A O 9
ATOM 15599 N N . GLN A 1 41 ? -6.271 4.651 -1.237 1.00 0.31 69 GLN A N 9
ATOM 15600 C CA . GLN A 1 41 ? -5.982 3.352 -0.650 1.00 0.24 69 GLN A CA 9
ATOM 15601 C C . GLN A 1 41 ? -4.575 3.338 -0.079 1.00 0.21 69 GLN A C 9
ATOM 15602 O O . GLN A 1 41 ? -3.610 3.052 -0.786 1.00 0.27 69 GLN A O 9
ATOM 15616 N N . ILE A 1 42 ? -4.470 3.662 1.199 1.00 0.19 70 ILE A N 9
ATOM 15617 C CA . ILE A 1 42 ? -3.184 3.738 1.872 1.00 0.17 70 ILE A CA 9
ATOM 15618 C C . ILE A 1 42 ? -2.748 2.364 2.366 1.00 0.14 70 ILE A C 9
ATOM 15619 O O . ILE A 1 42 ? -3.214 1.900 3.401 1.00 0.14 70 ILE A O 9
ATOM 15635 N N . VAL A 1 43 ? -1.869 1.711 1.627 1.00 0.15 71 VAL A N 9
ATOM 15636 C CA . VAL A 1 43 ? -1.358 0.411 2.037 1.00 0.15 71 VAL A CA 9
ATOM 15637 C C . VAL A 1 43 ? -0.540 0.555 3.323 1.00 0.14 71 VAL A C 9
ATOM 15638 O O . VAL A 1 43 ? 0.554 1.120 3.319 1.00 0.17 71 VAL A O 9
ATOM 15651 N N . ILE A 1 44 ? -1.097 0.069 4.428 1.00 0.14 72 ILE A N 9
ATOM 15652 C CA . ILE A 1 44 ? -0.451 0.169 5.734 1.00 0.17 72 ILE A CA 9
ATOM 15653 C C . ILE A 1 44 ? 0.367 -1.070 6.034 1.00 0.22 72 ILE A C 9
ATOM 15654 O O . ILE A 1 44 ? 1.301 -1.039 6.836 1.00 0.29 72 ILE A O 9
ATOM 15670 N N . LYS A 1 45 ? -0.005 -2.164 5.407 1.00 0.21 73 LYS A N 9
ATOM 15671 C CA . LYS A 1 45 ? 0.689 -3.416 5.604 1.00 0.26 73 LYS A CA 9
ATOM 15672 C C . LYS A 1 45 ? 0.902 -4.110 4.277 1.00 0.24 73 LYS A C 9
ATOM 15673 O O . LYS A 1 45 ? 0.011 -4.137 3.433 1.00 0.25 73 LYS A O 9
ATOM 15692 N N . ILE A 1 46 ? 2.081 -4.674 4.110 1.00 0.28 74 ILE A N 9
ATOM 15693 C CA . ILE A 1 46 ? 2.441 -5.356 2.883 1.00 0.31 74 ILE A CA 9
ATOM 15694 C C . ILE A 1 46 ? 2.924 -6.758 3.212 1.00 0.38 74 ILE A C 9
ATOM 15695 O O . ILE A 1 46 ? 3.709 -6.937 4.141 1.00 0.41 74 ILE A O 9
ATOM 15711 N N . THR A 1 47 ? 2.468 -7.746 2.469 1.00 0.45 75 THR A N 9
ATOM 15712 C CA . THR A 1 47 ? 2.975 -9.099 2.621 1.00 0.54 75 THR A CA 9
ATOM 15713 C C . THR A 1 47 ? 3.116 -9.754 1.254 1.00 0.60 75 THR A C 9
ATOM 15714 O O . THR A 1 47 ? 2.845 -9.127 0.227 1.00 0.71 75 THR A O 9
ATOM 15725 N N . ASP A 1 48 ? 3.534 -11.006 1.238 1.00 0.70 76 ASP A N 9
ATOM 15726 C CA . ASP A 1 48 ? 3.664 -11.745 -0.008 1.00 0.82 76 ASP A CA 9
ATOM 15727 C C . ASP A 1 48 ? 2.302 -12.311 -0.397 1.00 0.90 76 ASP A C 9
ATOM 15728 O O . ASP A 1 48 ? 2.026 -12.595 -1.561 1.00 1.08 76 ASP A O 9
ATOM 15737 N N . GLN A 1 49 ? 1.448 -12.443 0.610 1.00 0.94 77 GLN A N 9
ATOM 15738 C CA . GLN A 1 49 ? 0.095 -12.966 0.441 1.00 1.14 77 GLN A CA 9
ATOM 15739 C C . GLN A 1 49 ? -0.850 -11.883 -0.091 1.00 1.11 77 GLN A C 9
ATOM 15740 O O . GLN A 1 49 ? -1.911 -12.176 -0.650 1.00 1.49 77 GLN A O 9
ATOM 15754 N N . GLY A 1 50 ? -0.442 -10.635 0.079 1.00 0.78 78 GLY A N 9
ATOM 15755 C CA . GLY A 1 50 ? -1.261 -9.503 -0.309 1.00 0.78 78 GLY A CA 9
ATOM 15756 C C . GLY A 1 50 ? -0.923 -8.297 0.536 1.00 0.72 78 GLY A C 9
ATOM 15757 O O . GLY A 1 50 ? 0.098 -8.298 1.217 1.00 0.99 78 GLY A O 9
ATOM 15761 N N . TYR A 1 51 ? -1.744 -7.264 0.506 1.00 0.43 79 TYR A N 9
ATOM 15762 C CA . TYR A 1 51 ? -1.498 -6.107 1.356 1.00 0.36 79 TYR A CA 9
ATOM 15763 C C . TYR A 1 51 ? -2.799 -5.607 1.958 1.00 0.28 79 TYR A C 9
ATOM 15764 O O . TYR A 1 51 ? -3.879 -5.977 1.514 1.00 0.28 79 TYR A O 9
ATOM 15782 N N . VAL A 1 52 ? -2.695 -4.772 2.972 1.00 0.29 80 VAL A N 9
ATOM 15783 C CA . VAL A 1 52 ? -3.874 -4.221 3.614 1.00 0.27 80 VAL A CA 9
ATOM 15784 C C . VAL A 1 52 ? -3.845 -2.703 3.513 1.00 0.21 80 VAL A C 9
ATOM 15785 O O . VAL A 1 52 ? -2.849 -2.071 3.871 1.00 0.19 80 VAL A O 9
ATOM 15798 N N . THR A 1 53 ? -4.921 -2.124 3.009 1.00 0.22 81 THR A N 9
ATOM 15799 C CA . THR A 1 53 ? -4.982 -0.692 2.794 1.00 0.22 81 THR A CA 9
ATOM 15800 C C . THR A 1 53 ? -5.906 -0.034 3.813 1.00 0.22 81 THR A C 9
ATOM 15801 O O . THR A 1 53 ? -6.979 -0.541 4.106 1.00 0.35 81 THR A O 9
ATOM 15812 N N . SER A 1 54 ? -5.478 1.078 4.377 1.00 0.19 82 SER A N 9
ATOM 15813 C CA . SER A 1 54 ? -6.333 1.858 5.245 1.00 0.20 82 SER A CA 9
ATOM 15814 C C . SER A 1 54 ? -6.920 3.003 4.441 1.00 0.24 82 SER A C 9
ATOM 15815 O O . SER A 1 54 ? -6.325 4.078 4.344 1.00 0.29 82 SER A O 9
ATOM 15823 N N . HIS A 1 55 ? -8.071 2.775 3.841 1.00 0.24 83 HIS A N 9
ATOM 15824 C CA . HIS A 1 55 ? -8.622 3.760 2.940 1.00 0.30 83 HIS A CA 9
ATOM 15825 C C . HIS A 1 55 ? -10.003 4.219 3.391 1.00 0.29 83 HIS A C 9
ATOM 15826 O O . HIS A 1 55 ? -10.757 3.465 4.013 1.00 0.27 83 HIS A O 9
ATOM 15840 N N . GLY A 1 56 ? -10.305 5.478 3.111 1.00 0.35 84 GLY A N 9
ATOM 15841 C CA . GLY A 1 56 ? -11.601 6.025 3.449 1.00 0.36 84 GLY A CA 9
ATOM 15842 C C . GLY A 1 56 ? -11.755 6.249 4.933 1.00 0.36 84 GLY A C 9
ATOM 15843 O O . GLY A 1 56 ? -11.500 7.341 5.432 1.00 0.42 84 GLY A O 9
ATOM 15847 N N . ASP A 1 57 ? -12.184 5.210 5.626 1.00 0.33 85 ASP A N 9
ATOM 15848 C CA . ASP A 1 57 ? -12.379 5.259 7.068 1.00 0.36 85 ASP A CA 9
ATOM 15849 C C . ASP A 1 57 ? -11.771 4.035 7.749 1.00 0.33 85 ASP A C 9
ATOM 15850 O O . ASP A 1 57 ? -11.486 4.050 8.949 1.00 0.38 85 ASP A O 9
ATOM 15859 N N . HIS A 1 58 ? -11.529 2.989 6.972 1.00 0.29 86 HIS A N 9
ATOM 15860 C CA . HIS A 1 58 ? -11.277 1.670 7.534 1.00 0.27 86 HIS A CA 9
ATOM 15861 C C . HIS A 1 58 ? -10.086 0.978 6.896 1.00 0.23 86 HIS A C 9
ATOM 15862 O O . HIS A 1 58 ? -9.449 1.508 5.988 1.00 0.21 86 HIS A O 9
ATOM 15876 N N . TYR A 1 59 ? -9.799 -0.216 7.394 1.00 0.24 87 TYR A N 9
ATOM 15877 C CA . TYR A 1 59 ? -8.782 -1.066 6.806 1.00 0.22 87 TYR A CA 9
ATOM 15878 C C . TYR A 1 59 ? -9.447 -2.044 5.857 1.00 0.22 87 TYR A C 9
ATOM 15879 O O . TYR A 1 59 ? -10.410 -2.719 6.225 1.00 0.26 87 TYR A O 9
ATOM 15897 N N . HIS A 1 60 ? -8.939 -2.133 4.651 1.00 0.21 88 HIS A N 9
ATOM 15898 C CA . HIS A 1 60 ? -9.507 -3.015 3.660 1.00 0.25 88 HIS A CA 9
ATOM 15899 C C . HIS A 1 60 ? -8.408 -3.913 3.103 1.00 0.26 88 HIS A C 9
ATOM 15900 O O . HIS A 1 60 ? -7.293 -3.462 2.850 1.00 0.28 88 HIS A O 9
ATOM 15914 N N . TYR A 1 61 ? -8.711 -5.190 2.953 1.00 0.28 89 TYR A N 9
ATOM 15915 C CA . TYR A 1 61 ? -7.709 -6.162 2.547 1.00 0.31 89 TYR A CA 9
ATOM 15916 C C . TYR A 1 61 ? -7.627 -6.224 1.025 1.00 0.36 89 TYR A C 9
ATOM 15917 O O . TYR A 1 61 ? -8.641 -6.391 0.351 1.00 0.44 89 TYR A O 9
ATOM 15935 N N . TYR A 1 62 ? -6.412 -6.127 0.498 1.00 0.45 90 TYR A N 9
ATOM 15936 C CA . TYR A 1 62 ? -6.197 -5.983 -0.934 1.00 0.69 90 TYR A CA 9
ATOM 15937 C C . TYR A 1 62 ? -5.195 -7.012 -1.459 1.00 0.55 90 TYR A C 9
ATOM 15938 O O . TYR A 1 62 ? -4.254 -7.400 -0.768 1.00 0.47 90 TYR A O 9
ATOM 15956 N N . ASN A 1 63 ? -5.423 -7.465 -2.678 1.00 0.67 91 ASN A N 9
ATOM 15957 C CA . ASN A 1 63 ? -4.590 -8.490 -3.297 1.00 0.59 91 ASN A CA 9
ATOM 15958 C C . ASN A 1 63 ? -4.067 -8.001 -4.640 1.00 0.49 91 ASN A C 9
ATOM 15959 O O . ASN A 1 63 ? -4.625 -7.073 -5.224 1.00 0.69 91 ASN A O 9
ATOM 15970 N N . GLY A 1 64 ? -2.998 -8.616 -5.124 1.00 0.40 92 GLY A N 9
ATOM 15971 C CA . GLY A 1 64 ? -2.442 -8.232 -6.403 1.00 0.41 92 GLY A CA 9
ATOM 15972 C C . GLY A 1 64 ? -1.127 -7.511 -6.250 1.00 0.33 92 GLY A C 9
ATOM 15973 O O . GLY A 1 64 ? -0.281 -7.916 -5.455 1.00 0.47 92 GLY A O 9
ATOM 15977 N N . LYS A 1 65 ? -0.956 -6.457 -7.028 1.00 0.40 93 LYS A N 9
ATOM 15978 C CA . LYS A 1 65 ? 0.219 -5.601 -6.938 1.00 0.35 93 LYS A CA 9
ATOM 15979 C C . LYS A 1 65 ? -0.202 -4.168 -6.653 1.00 0.35 93 LYS A C 9
ATOM 15980 O O . LYS A 1 65 ? -1.176 -3.679 -7.228 1.00 0.47 93 LYS A O 9
ATOM 15999 N N . VAL A 1 66 ? 0.518 -3.511 -5.748 1.00 0.31 94 VAL A N 9
ATOM 16000 C CA . VAL A 1 66 ? 0.278 -2.104 -5.461 1.00 0.29 94 VAL A CA 9
ATOM 16001 C C . VAL A 1 66 ? 0.418 -1.297 -6.745 1.00 0.28 94 VAL A C 9
ATOM 16002 O O . VAL A 1 66 ? 1.450 -1.357 -7.401 1.00 0.30 94 VAL A O 9
ATOM 16015 N N . PRO A 1 67 ? -0.617 -0.549 -7.135 1.00 0.27 95 PRO A N 9
ATOM 16016 C CA . PRO A 1 67 ? -0.589 0.209 -8.376 1.00 0.28 95 PRO A CA 9
ATOM 16017 C C . PRO A 1 67 ? 0.349 1.398 -8.302 1.00 0.25 95 PRO A C 9
ATOM 16018 O O . PRO A 1 67 ? 0.661 1.875 -7.210 1.00 0.27 95 PRO A O 9
ATOM 16029 N N . TYR A 1 68 ? 0.794 1.867 -9.453 1.00 0.26 96 TYR A N 9
ATOM 16030 C CA . TYR A 1 68 ? 1.750 2.965 -9.524 1.00 0.27 96 TYR A CA 9
ATOM 16031 C C . TYR A 1 68 ? 1.283 4.147 -8.669 1.00 0.26 96 TYR A C 9
ATOM 16032 O O . TYR A 1 68 ? 2.047 4.693 -7.871 1.00 0.30 96 TYR A O 9
ATOM 16050 N N . ASP A 1 69 ? 0.015 4.504 -8.807 1.00 0.28 97 ASP A N 9
ATOM 16051 C CA . ASP A 1 69 ? -0.517 5.690 -8.151 1.00 0.33 97 ASP A CA 9
ATOM 16052 C C . ASP A 1 69 ? -1.204 5.367 -6.825 1.00 0.32 97 ASP A C 9
ATOM 16053 O O . ASP A 1 69 ? -2.001 6.163 -6.327 1.00 0.38 97 ASP A O 9
ATOM 16062 N N . ALA A 1 70 ? -0.894 4.212 -6.244 1.00 0.27 98 ALA A N 9
ATOM 16063 C CA . ALA A 1 70 ? -1.410 3.872 -4.921 1.00 0.27 98 ALA A CA 9
ATOM 16064 C C . ALA A 1 70 ? -0.752 4.736 -3.857 1.00 0.26 98 ALA A C 9
ATOM 16065 O O . ALA A 1 70 ? 0.191 5.472 -4.147 1.00 0.40 98 ALA A O 9
ATOM 16072 N N . ILE A 1 71 ? -1.274 4.664 -2.642 1.00 0.18 99 ILE A N 9
ATOM 16073 C CA . ILE A 1 71 ? -0.722 5.394 -1.515 1.00 0.17 99 ILE A CA 9
ATOM 16074 C C . ILE A 1 71 ? -0.245 4.419 -0.434 1.00 0.16 99 ILE A C 9
ATOM 16075 O O . ILE A 1 71 ? -0.861 3.377 -0.221 1.00 0.16 99 ILE A O 9
ATOM 16091 N N . ILE A 1 72 ? 0.857 4.744 0.228 1.00 0.17 100 ILE A N 9
ATOM 16092 C CA . ILE A 1 72 ? 1.416 3.888 1.265 1.00 0.18 100 ILE A CA 9
ATOM 16093 C C . ILE A 1 72 ? 1.475 4.618 2.608 1.00 0.18 100 ILE A C 9
ATOM 16094 O O . ILE A 1 72 ? 1.547 5.848 2.659 1.00 0.20 100 ILE A O 9
ATOM 16110 N N . SER A 1 73 ? 1.427 3.851 3.691 1.00 0.20 101 SER A N 9
ATOM 16111 C CA . SER A 1 73 ? 1.631 4.383 5.027 1.00 0.20 101 SER A CA 9
ATOM 16112 C C . SER A 1 73 ? 3.112 4.621 5.278 1.00 0.20 101 SER A C 9
ATOM 16113 O O . SER A 1 73 ? 3.968 3.868 4.806 1.00 0.23 101 SER A O 9
ATOM 16121 N N . GLU A 1 74 ? 3.397 5.657 6.052 1.00 0.20 102 GLU A N 9
ATOM 16122 C CA . GLU A 1 74 ? 4.762 6.025 6.388 1.00 0.21 102 GLU A CA 9
ATOM 16123 C C . GLU A 1 74 ? 5.418 4.955 7.263 1.00 0.24 102 GLU A C 9
ATOM 16124 O O . GLU A 1 74 ? 6.634 4.941 7.437 1.00 0.29 102 GLU A O 9
ATOM 16136 N N . GLU A 1 75 ? 4.594 4.054 7.795 1.00 0.27 103 GLU A N 9
ATOM 16137 C CA . GLU A 1 75 ? 5.063 2.956 8.633 1.00 0.34 103 GLU A CA 9
ATOM 16138 C C . GLU A 1 75 ? 5.961 1.995 7.858 1.00 0.31 103 GLU A C 9
ATOM 16139 O O . GLU A 1 75 ? 6.729 1.232 8.445 1.00 0.41 103 GLU A O 9
ATOM 16151 N N . LEU A 1 76 ? 5.844 2.028 6.543 1.00 0.23 104 LEU A N 9
ATOM 16152 C CA . LEU A 1 76 ? 6.533 1.068 5.689 1.00 0.25 104 LEU A CA 9
ATOM 16153 C C . LEU A 1 76 ? 7.681 1.708 4.917 1.00 0.27 104 LEU A C 9
ATOM 16154 O O . LEU A 1 76 ? 8.314 1.058 4.083 1.00 0.29 104 LEU A O 9
ATOM 16170 N N . LEU A 1 77 ? 7.935 2.981 5.180 1.00 0.43 105 LEU A N 9
ATOM 16171 C CA . LEU A 1 77 ? 8.984 3.711 4.517 1.00 0.54 105 LEU A CA 9
ATOM 16172 C C . LEU A 1 77 ? 10.346 3.083 4.711 1.00 0.46 105 LEU A C 9
ATOM 16173 O O . LEU A 1 77 ? 10.723 2.684 5.811 1.00 0.53 105 LEU A O 9
ATOM 16189 N N . MET A 1 78 ? 11.068 2.994 3.619 1.00 0.41 106 MET A N 9
ATOM 16190 C CA . MET A 1 78 ? 12.452 2.596 3.645 1.00 0.45 106 MET A CA 9
ATOM 16191 C C . MET A 1 78 ? 13.344 3.762 3.250 1.00 0.92 106 MET A C 9
ATOM 16192 O O . MET A 1 78 ? 13.424 4.128 2.076 1.00 1.28 106 MET A O 9
ATOM 16206 N N . LYS A 1 79 ? 13.969 4.368 4.238 1.00 1.28 107 LYS A N 9
ATOM 16207 C CA . LYS A 1 79 ? 15.067 5.272 3.978 1.00 1.66 107 LYS A CA 9
ATOM 16208 C C . LYS A 1 79 ? 16.233 4.820 4.831 1.00 1.09 107 LYS A C 9
ATOM 16209 O O . LYS A 1 79 ? 16.278 5.074 6.034 1.00 1.52 107 LYS A O 9
ATOM 16228 N N . ASP A 1 80 ? 17.168 4.142 4.200 1.00 1.16 108 ASP A N 9
ATOM 16229 C CA . ASP A 1 80 ? 18.253 3.507 4.920 1.00 1.22 108 ASP A CA 9
ATOM 16230 C C . ASP A 1 80 ? 19.599 3.993 4.405 1.00 1.17 108 ASP A C 9
ATOM 16231 O O . ASP A 1 80 ? 19.804 4.093 3.195 1.00 1.12 108 ASP A O 9
ATOM 16240 N N . PRO A 1 81 ? 20.538 4.302 5.306 1.00 1.79 109 PRO A N 9
ATOM 16241 C CA . PRO A 1 81 ? 21.880 4.727 4.919 1.00 2.23 109 PRO A CA 9
ATOM 16242 C C . PRO A 1 81 ? 22.757 3.553 4.496 1.00 2.02 109 PRO A C 9
ATOM 16243 O O . PRO A 1 81 ? 23.845 3.742 3.953 1.00 2.25 109 PRO A O 9
ATOM 16254 N N . ASN A 1 82 ? 22.275 2.342 4.745 1.00 1.75 110 ASN A N 9
ATOM 16255 C CA . ASN A 1 82 ? 23.014 1.137 4.402 1.00 1.67 110 ASN A CA 9
ATOM 16256 C C . ASN A 1 82 ? 22.370 0.421 3.221 1.00 1.25 110 ASN A C 9
ATOM 16257 O O . ASN A 1 82 ? 23.029 -0.343 2.516 1.00 1.26 110 ASN A O 9
ATOM 16268 N N . TYR A 1 83 ? 21.094 0.692 2.977 1.00 0.95 111 TYR A N 9
ATOM 16269 C CA . TYR A 1 83 ? 20.382 0.011 1.905 1.00 0.70 111 TYR A CA 9
ATOM 16270 C C . TYR A 1 83 ? 20.138 0.936 0.726 1.00 0.60 111 TYR A C 9
ATOM 16271 O O . TYR A 1 83 ? 19.661 2.060 0.885 1.00 0.80 111 TYR A O 9
ATOM 16289 N N . GLN A 1 84 ? 20.467 0.448 -0.454 1.00 0.53 112 GLN A N 9
ATOM 16290 C CA . GLN A 1 84 ? 20.121 1.099 -1.675 1.00 0.55 112 GLN A CA 9
ATOM 16291 C C . GLN A 1 84 ? 19.171 0.224 -2.465 1.00 0.45 112 GLN A C 9
ATOM 16292 O O . GLN A 1 84 ? 19.280 -1.003 -2.442 1.00 0.47 112 GLN A O 9
ATOM 16306 N N . LEU A 1 85 ? 18.251 0.876 -3.158 1.00 0.40 113 LEU A N 9
ATOM 16307 C CA . LEU A 1 85 ? 17.206 0.198 -3.904 1.00 0.33 113 LEU A CA 9
ATOM 16308 C C . LEU A 1 85 ? 17.805 -0.821 -4.865 1.00 0.36 113 LEU A C 9
ATOM 16309 O O . LEU A 1 85 ? 18.566 -0.468 -5.766 1.00 0.43 113 LEU A O 9
ATOM 16325 N N . LYS A 1 86 ? 17.482 -2.086 -4.643 1.00 0.40 114 LYS A N 9
ATOM 16326 C CA . LYS A 1 86 ? 18.009 -3.162 -5.466 1.00 0.47 114 LYS A CA 9
ATOM 16327 C C . LYS A 1 86 ? 16.918 -3.741 -6.345 1.00 0.37 114 LYS A C 9
ATOM 16328 O O . LYS A 1 86 ? 15.830 -4.073 -5.871 1.00 0.33 114 LYS A O 9
ATOM 16347 N N . ASP A 1 87 ? 17.234 -3.871 -7.626 1.00 0.40 115 ASP A N 9
ATOM 16348 C CA . ASP A 1 87 ? 16.292 -4.380 -8.627 1.00 0.41 115 ASP A CA 9
ATOM 16349 C C . ASP A 1 87 ? 15.822 -5.786 -8.284 1.00 0.38 115 ASP A C 9
ATOM 16350 O O . ASP A 1 87 ? 14.792 -6.243 -8.776 1.00 0.42 115 ASP A O 9
ATOM 16359 N N . SER A 1 88 ? 16.578 -6.458 -7.431 1.00 0.38 116 SER A N 9
ATOM 16360 C CA . SER A 1 88 ? 16.284 -7.831 -7.066 1.00 0.44 116 SER A CA 9
ATOM 16361 C C . SER A 1 88 ? 15.207 -7.892 -5.985 1.00 0.40 116 SER A C 9
ATOM 16362 O O . SER A 1 88 ? 14.484 -8.885 -5.870 1.00 0.51 116 SER A O 9
ATOM 16370 N N . ASP A 1 89 ? 15.086 -6.827 -5.202 1.00 0.28 117 ASP A N 9
ATOM 16371 C CA . ASP A 1 89 ? 14.128 -6.806 -4.102 1.00 0.28 117 ASP A CA 9
ATOM 16372 C C . ASP A 1 89 ? 12.846 -6.123 -4.539 1.00 0.22 117 ASP A C 9
ATOM 16373 O O . ASP A 1 89 ? 11.803 -6.246 -3.897 1.00 0.24 117 ASP A O 9
ATOM 16382 N N . ILE A 1 90 ? 12.937 -5.402 -5.642 1.00 0.23 118 ILE A N 9
ATOM 16383 C CA . ILE A 1 90 ? 11.794 -4.711 -6.205 1.00 0.22 118 ILE A CA 9
ATOM 16384 C C . ILE A 1 90 ? 10.764 -5.696 -6.736 1.00 0.26 118 ILE A C 9
ATOM 16385 O O . ILE A 1 90 ? 11.020 -6.423 -7.696 1.00 0.34 118 ILE A O 9
ATOM 16401 N N . VAL A 1 91 ? 9.613 -5.731 -6.089 1.00 0.24 119 VAL A N 9
ATOM 16402 C CA . VAL A 1 91 ? 8.494 -6.507 -6.576 1.00 0.31 119 VAL A CA 9
ATOM 16403 C C . VAL A 1 91 ? 7.649 -5.635 -7.493 1.00 0.27 119 VAL A C 9
ATOM 16404 O O . VAL A 1 91 ? 7.156 -6.084 -8.530 1.00 0.31 119 VAL A O 9
ATOM 16417 N N . ASN A 1 92 ? 7.503 -4.378 -7.103 1.00 0.25 120 ASN A N 9
ATOM 16418 C CA . ASN A 1 92 ? 6.725 -3.415 -7.872 1.00 0.24 120 ASN A CA 9
ATOM 16419 C C . ASN A 1 92 ? 7.246 -2.000 -7.634 1.00 0.23 120 ASN A C 9
ATOM 16420 O O . ASN A 1 92 ? 7.953 -1.739 -6.660 1.00 0.26 120 ASN A O 9
ATOM 16431 N N . GLU A 1 93 ? 6.884 -1.101 -8.523 1.00 0.24 121 GLU A N 9
ATOM 16432 C CA . GLU A 1 93 ? 7.278 0.297 -8.428 1.00 0.25 121 GLU A CA 9
ATOM 16433 C C . GLU A 1 93 ? 6.051 1.191 -8.384 1.00 0.25 121 GLU A C 9
ATOM 16434 O O . GLU A 1 93 ? 5.120 1.036 -9.176 1.00 0.32 121 GLU A O 9
ATOM 16446 N N . ILE A 1 94 ? 6.056 2.121 -7.450 1.00 0.21 122 ILE A N 9
ATOM 16447 C CA . ILE A 1 94 ? 4.969 3.064 -7.304 1.00 0.23 122 ILE A CA 9
ATOM 16448 C C . ILE A 1 94 ? 5.497 4.477 -7.498 1.00 0.26 122 ILE A C 9
ATOM 16449 O O . ILE A 1 94 ? 6.662 4.666 -7.848 1.00 0.25 122 ILE A O 9
ATOM 16465 N N . LYS A 1 95 ? 4.643 5.461 -7.323 1.00 0.30 123 LYS A N 9
ATOM 16466 C CA . LYS A 1 95 ? 5.023 6.836 -7.589 1.00 0.34 123 LYS A CA 9
ATOM 16467 C C . LYS A 1 95 ? 5.953 7.361 -6.511 1.00 0.36 123 LYS A C 9
ATOM 16468 O O . LYS A 1 95 ? 5.576 7.475 -5.350 1.00 0.42 123 LYS A O 9
ATOM 16487 N N . GLY A 1 96 ? 7.179 7.650 -6.914 1.00 0.37 124 GLY A N 9
ATOM 16488 C CA . GLY A 1 96 ? 8.179 8.160 -6.001 1.00 0.42 124 GLY A CA 9
ATOM 16489 C C . GLY A 1 96 ? 8.857 7.067 -5.196 1.00 0.38 124 GLY A C 9
ATOM 16490 O O . GLY A 1 96 ? 10.041 7.167 -4.866 1.00 0.42 124 GLY A O 9
ATOM 16494 N N . GLY A 1 97 ? 8.101 6.035 -4.862 1.00 0.34 125 GLY A N 9
ATOM 16495 C CA . GLY A 1 97 ? 8.626 4.949 -4.067 1.00 0.31 125 GLY A CA 9
ATOM 16496 C C . GLY A 1 97 ? 8.632 3.625 -4.799 1.00 0.25 125 GLY A C 9
ATOM 16497 O O . GLY A 1 97 ? 8.075 3.493 -5.884 1.00 0.29 125 GLY A O 9
ATOM 16501 N N . TYR A 1 98 ? 9.275 2.645 -4.203 1.00 0.19 126 TYR A N 9
ATOM 16502 C CA . TYR A 1 98 ? 9.239 1.285 -4.700 1.00 0.16 126 TYR A CA 9
ATOM 16503 C C . TYR A 1 98 ? 8.730 0.369 -3.611 1.00 0.16 126 TYR A C 9
ATOM 16504 O O . TYR A 1 98 ? 9.316 0.308 -2.534 1.00 0.17 126 TYR A O 9
ATOM 16522 N N . VAL A 1 99 ? 7.645 -0.330 -3.871 1.00 0.18 127 VAL A N 9
ATOM 16523 C CA . VAL A 1 99 ? 7.183 -1.321 -2.926 1.00 0.20 127 VAL A CA 9
ATOM 16524 C C . VAL A 1 99 ? 8.038 -2.571 -3.101 1.00 0.17 127 VAL A C 9
ATOM 16525 O O . VAL A 1 99 ? 7.980 -3.263 -4.122 1.00 0.20 127 VAL A O 9
ATOM 16538 N N . ILE A 1 100 ? 8.856 -2.832 -2.102 1.00 0.14 128 ILE A N 9
ATOM 16539 C CA . ILE A 1 100 ? 9.963 -3.753 -2.246 1.00 0.12 128 ILE A CA 9
ATOM 16540 C C . ILE A 1 100 ? 9.956 -4.824 -1.179 1.00 0.13 128 ILE A C 9
ATOM 16541 O O . ILE A 1 100 ? 9.563 -4.582 -0.039 1.00 0.16 128 ILE A O 9
ATOM 16557 N N . LYS A 1 101 ? 10.397 -6.004 -1.557 1.00 0.15 129 LYS A N 9
ATOM 16558 C CA . LYS A 1 101 ? 10.561 -7.090 -0.616 1.00 0.18 129 LYS A CA 9
ATOM 16559 C C . LYS A 1 101 ? 12.044 -7.314 -0.385 1.00 0.19 129 LYS A C 9
ATOM 16560 O O . LYS A 1 101 ? 12.735 -7.877 -1.231 1.00 0.20 129 LYS A O 9
ATOM 16579 N N . VAL A 1 102 ? 12.532 -6.862 0.755 1.00 0.21 130 VAL A N 9
ATOM 16580 C CA . VAL A 1 102 ? 13.934 -6.985 1.080 1.00 0.24 130 VAL A CA 9
ATOM 16581 C C . VAL A 1 102 ? 14.091 -7.758 2.381 1.00 0.29 130 VAL A C 9
ATOM 16582 O O . VAL A 1 102 ? 13.389 -7.492 3.365 1.00 0.29 130 VAL A O 9
ATOM 16595 N N . ASP A 1 103 ? 14.966 -8.756 2.356 1.00 0.36 131 ASP A N 9
ATOM 16596 C CA . ASP A 1 103 ? 15.294 -9.534 3.547 1.00 0.44 131 ASP A CA 9
ATOM 16597 C C . ASP A 1 103 ? 14.040 -10.206 4.119 1.00 0.43 131 ASP A C 9
ATOM 16598 O O . ASP A 1 103 ? 13.873 -10.344 5.330 1.00 0.50 131 ASP A O 9
ATOM 16607 N N . GLY A 1 104 ? 13.145 -10.597 3.221 1.00 0.39 132 GLY A N 9
ATOM 16608 C CA . GLY A 1 104 ? 11.931 -11.290 3.614 1.00 0.40 132 GLY A CA 9
ATOM 16609 C C . GLY A 1 104 ? 10.803 -10.339 3.968 1.00 0.40 132 GLY A C 9
ATOM 16610 O O . GLY A 1 104 ? 9.638 -10.735 4.023 1.00 0.59 132 GLY A O 9
ATOM 16614 N N . LYS A 1 105 ? 11.145 -9.082 4.187 1.00 0.30 133 LYS A N 9
ATOM 16615 C CA . LYS A 1 105 ? 10.177 -8.085 4.613 1.00 0.29 133 LYS A CA 9
ATOM 16616 C C . LYS A 1 105 ? 9.824 -7.155 3.476 1.00 0.26 133 LYS A C 9
ATOM 16617 O O . LYS A 1 105 ? 10.470 -7.155 2.435 1.00 0.33 133 LYS A O 9
ATOM 16636 N N . TYR A 1 106 ? 8.799 -6.362 3.685 1.00 0.25 134 TYR A N 9
ATOM 16637 C CA . TYR A 1 106 ? 8.331 -5.447 2.665 1.00 0.23 134 TYR A CA 9
ATOM 16638 C C . TYR A 1 106 ? 8.494 -4.007 3.103 1.00 0.22 134 TYR A C 9
ATOM 16639 O O . TYR A 1 106 ? 8.264 -3.663 4.265 1.00 0.26 134 TYR A O 9
ATOM 16657 N N . TYR A 1 107 ? 8.888 -3.177 2.162 1.00 0.19 135 TYR A N 9
ATOM 16658 C CA . TYR A 1 107 ? 9.087 -1.765 2.407 1.00 0.20 135 TYR A CA 9
ATOM 16659 C C . TYR A 1 107 ? 8.597 -0.966 1.228 1.00 0.19 135 TYR A C 9
ATOM 16660 O O . TYR A 1 107 ? 8.219 -1.520 0.198 1.00 0.21 135 TYR A O 9
ATOM 16678 N N . VAL A 1 108 ? 8.601 0.334 1.398 1.00 0.21 136 VAL A N 9
ATOM 16679 C CA . VAL A 1 108 ? 8.373 1.243 0.307 1.00 0.22 136 VAL A CA 9
ATOM 16680 C C . VAL A 1 108 ? 9.526 2.223 0.232 1.00 0.23 136 VAL A C 9
ATOM 16681 O O . VAL A 1 108 ? 9.691 3.095 1.090 1.00 0.31 136 VAL A O 9
ATOM 16694 N N . TYR A 1 109 ? 10.340 2.036 -0.786 1.00 0.20 137 TYR A N 9
ATOM 16695 C CA . TYR A 1 109 ? 11.533 2.829 -0.984 1.00 0.24 137 TYR A CA 9
ATOM 16696 C C . TYR A 1 109 ? 11.186 4.153 -1.579 1.00 0.27 137 TYR A C 9
ATOM 16697 O O . TYR A 1 109 ? 10.936 4.264 -2.769 1.00 0.46 137 TYR A O 9
ATOM 16715 N N . LEU A 1 110 ? 11.199 5.158 -0.754 1.00 0.29 138 LEU A N 9
ATOM 16716 C CA . LEU A 1 110 ? 10.838 6.459 -1.207 1.00 0.38 138 LEU A CA 9
ATOM 16717 C C . LEU A 1 110 ? 12.070 7.252 -1.569 1.00 0.44 138 LEU A C 9
ATOM 16718 O O . LEU A 1 110 ? 12.962 7.455 -0.745 1.00 0.50 138 LEU A O 9
ATOM 16734 N N . LYS A 1 111 ? 12.115 7.685 -2.811 1.00 0.46 139 LYS A N 9
ATOM 16735 C CA . LYS A 1 111 ? 13.235 8.457 -3.305 1.00 0.54 139 LYS A CA 9
ATOM 16736 C C . LYS A 1 111 ? 13.173 9.889 -2.779 1.00 0.64 139 LYS A C 9
ATOM 16737 O O . LYS A 1 111 ? 14.147 10.637 -2.866 1.00 0.74 139 LYS A O 9
ATOM 16756 N N . ASP A 1 112 ? 12.021 10.262 -2.228 1.00 0.66 140 ASP A N 9
ATOM 16757 C CA . ASP A 1 112 ? 11.866 11.560 -1.589 1.00 0.78 140 ASP A CA 9
ATOM 16758 C C . ASP A 1 112 ? 10.881 11.461 -0.433 1.00 0.77 140 ASP A C 9
ATOM 16759 O O . ASP A 1 112 ? 9.681 11.680 -0.600 1.00 0.88 140 ASP A O 9
ATOM 16768 N N . ALA A 1 113 ? 11.393 11.115 0.737 1.00 0.73 141 ALA A N 9
ATOM 16769 C CA . ALA A 1 113 ? 10.561 10.931 1.919 1.00 0.79 141 ALA A CA 9
ATOM 16770 C C . ALA A 1 113 ? 10.192 12.265 2.553 1.00 0.97 141 ALA A C 9
ATOM 16771 O O . ALA A 1 113 ? 9.337 12.328 3.440 1.00 1.12 141 ALA A O 9
ATOM 16778 N N . ALA A 1 114 ? 10.825 13.329 2.083 1.00 1.02 142 ALA A N 9
ATOM 16779 C CA . ALA A 1 114 ? 10.665 14.640 2.692 1.00 1.26 142 ALA A CA 9
ATOM 16780 C C . ALA A 1 114 ? 9.311 15.260 2.373 1.00 1.37 142 ALA A C 9
ATOM 16781 O O . ALA A 1 114 ? 8.622 15.751 3.267 1.00 1.60 142 ALA A O 9
ATOM 16788 N N . HIS A 1 115 ? 8.917 15.215 1.109 1.00 1.30 143 HIS A N 9
ATOM 16789 C CA . HIS A 1 115 ? 7.741 15.954 0.672 1.00 1.50 143 HIS A CA 9
ATOM 16790 C C . HIS A 1 115 ? 6.548 15.041 0.432 1.00 1.25 143 HIS A C 9
ATOM 16791 O O . HIS A 1 115 ? 5.515 15.486 -0.070 1.00 1.33 143 HIS A O 9
ATOM 16806 N N . ALA A 1 116 ? 6.701 13.775 0.821 1.00 0.99 144 ALA A N 9
ATOM 16807 C CA . ALA A 1 116 ? 5.686 12.745 0.611 1.00 0.77 144 ALA A CA 9
ATOM 16808 C C . ALA A 1 116 ? 5.414 12.506 -0.859 1.00 0.76 144 ALA A C 9
ATOM 16809 O O . ALA A 1 116 ? 4.915 13.366 -1.579 1.00 1.13 144 ALA A O 9
ATOM 16816 N N . ASP A 1 117 ? 5.737 11.314 -1.288 1.00 0.59 145 ASP A N 9
ATOM 16817 C CA . ASP A 1 117 ? 5.475 10.898 -2.640 1.00 0.87 145 ASP A CA 9
ATOM 16818 C C . ASP A 1 117 ? 4.543 9.709 -2.606 1.00 0.66 145 ASP A C 9
ATOM 16819 O O . ASP A 1 117 ? 4.950 8.610 -2.924 1.00 0.75 145 ASP A O 9
ATOM 16828 N N . ASN A 1 118 ? 3.319 9.967 -2.135 1.00 0.48 146 ASN A N 9
ATOM 16829 C CA . ASN A 1 118 ? 2.244 8.962 -1.961 1.00 0.32 146 ASN A CA 9
ATOM 16830 C C . ASN A 1 118 ? 2.372 8.279 -0.611 1.00 0.25 146 ASN A C 9
ATOM 16831 O O . ASN A 1 118 ? 1.762 7.256 -0.339 1.00 0.37 146 ASN A O 9
ATOM 16842 N N . ILE A 1 119 ? 3.108 8.910 0.275 1.00 0.30 147 ILE A N 9
ATOM 16843 C CA . ILE A 1 119 ? 3.199 8.426 1.631 1.00 0.34 147 ILE A CA 9
ATOM 16844 C C . ILE A 1 119 ? 2.325 9.258 2.552 1.00 0.38 147 ILE A C 9
ATOM 16845 O O . ILE A 1 119 ? 2.462 10.481 2.624 1.00 0.46 147 ILE A O 9
ATOM 16861 N N . ARG A 1 120 ? 1.407 8.591 3.215 1.00 0.36 148 ARG A N 9
ATOM 16862 C CA . ARG A 1 120 ? 0.575 9.219 4.219 1.00 0.38 148 ARG A CA 9
ATOM 16863 C C . ARG A 1 120 ? 1.055 8.803 5.591 1.00 0.36 148 ARG A C 9
ATOM 16864 O O . ARG A 1 120 ? 1.173 7.611 5.883 1.00 0.39 148 ARG A O 9
ATOM 16885 N N . THR A 1 121 ? 1.365 9.782 6.414 1.00 0.33 149 THR A N 9
ATOM 16886 C CA . THR A 1 121 ? 1.805 9.508 7.761 1.00 0.31 149 THR A CA 9
ATOM 16887 C C . THR A 1 121 ? 0.688 8.871 8.565 1.00 0.28 149 THR A C 9
ATOM 16888 O O . THR A 1 121 ? -0.475 9.149 8.294 1.00 0.29 149 THR A O 9
ATOM 16899 N N . LYS A 1 122 ? 1.020 8.019 9.540 1.00 0.31 150 LYS A N 9
ATOM 16900 C CA . LYS A 1 122 ? -0.006 7.407 10.385 1.00 0.34 150 LYS A CA 9
ATOM 16901 C C . LYS A 1 122 ? -0.920 8.493 10.927 1.00 0.31 150 LYS A C 9
ATOM 16902 O O . LYS A 1 122 ? -2.142 8.335 11.016 1.00 0.39 150 LYS A O 9
ATOM 16921 N N . GLU A 1 123 ? -0.287 9.610 11.257 1.00 0.29 151 GLU A N 9
ATOM 16922 C CA . GLU A 1 123 ? -0.970 10.790 11.760 1.00 0.34 151 GLU A CA 9
ATOM 16923 C C . GLU A 1 123 ? -2.017 11.281 10.763 1.00 0.36 151 GLU A C 9
ATOM 16924 O O . GLU A 1 123 ? -3.184 11.465 11.114 1.00 0.48 151 GLU A O 9
ATOM 16936 N N . GLU A 1 124 ? -1.600 11.473 9.516 1.00 0.34 152 GLU A N 9
ATOM 16937 C CA . GLU A 1 124 ? -2.498 11.979 8.486 1.00 0.40 152 GLU A CA 9
ATOM 16938 C C . GLU A 1 124 ? -3.511 10.936 8.093 1.00 0.40 152 GLU A C 9
ATOM 16939 O O . GLU A 1 124 ? -4.632 11.262 7.729 1.00 0.50 152 GLU A O 9
ATOM 16951 N N . ILE A 1 125 ? -3.103 9.685 8.138 1.00 0.34 153 ILE A N 9
ATOM 16952 C CA . ILE A 1 125 ? -4.000 8.596 7.814 1.00 0.35 153 ILE A CA 9
ATOM 16953 C C . ILE A 1 125 ? -5.250 8.679 8.680 1.00 0.39 153 ILE A C 9
ATOM 16954 O O . ILE A 1 125 ? -6.368 8.551 8.189 1.00 0.43 153 ILE A O 9
ATOM 16970 N N . LYS A 1 126 ? -5.051 8.936 9.966 1.00 0.42 154 LYS A N 9
ATOM 16971 C CA . LYS A 1 126 ? -6.165 9.082 10.892 1.00 0.50 154 LYS A CA 9
ATOM 16972 C C . LYS A 1 126 ? -6.879 10.411 10.665 1.00 0.56 154 LYS A C 9
ATOM 16973 O O . LYS A 1 126 ? -8.051 10.563 11.007 1.00 0.64 154 LYS A O 9
ATOM 16992 N N . ARG A 1 127 ? -6.164 11.369 10.095 1.00 0.54 155 ARG A N 9
ATOM 16993 C CA . ARG A 1 127 ? -6.760 12.645 9.728 1.00 0.63 155 ARG A CA 9
ATOM 16994 C C . ARG A 1 127 ? -7.675 12.491 8.521 1.00 0.66 155 ARG A C 9
ATOM 16995 O O . ARG A 1 127 ? -8.866 12.788 8.597 1.00 0.80 155 ARG A O 9
ATOM 17016 N N . GLN A 1 128 ? -7.126 12.003 7.408 1.00 0.58 156 GLN A N 9
ATOM 17017 C CA . GLN A 1 128 ? -7.888 11.921 6.170 1.00 0.70 156 GLN A CA 9
ATOM 17018 C C . GLN A 1 128 ? -8.963 10.838 6.228 1.00 0.67 156 GLN A C 9
ATOM 17019 O O . GLN A 1 128 ? -9.886 10.838 5.417 1.00 0.80 156 GLN A O 9
ATOM 17033 N N . LYS A 1 129 ? -8.851 9.920 7.185 1.00 0.55 157 LYS A N 9
ATOM 17034 C CA . LYS A 1 129 ? -9.836 8.850 7.318 1.00 0.54 157 LYS A CA 9
ATOM 17035 C C . LYS A 1 129 ? -11.139 9.377 7.917 1.00 0.62 157 LYS A C 9
ATOM 17036 O O . LYS A 1 129 ? -12.135 8.657 7.997 1.00 0.67 157 LYS A O 9
ATOM 17055 N N . GLN A 1 130 ? -11.123 10.626 8.354 1.00 0.74 158 GLN A N 9
ATOM 17056 C CA . GLN A 1 130 ? -12.307 11.259 8.885 1.00 0.91 158 GLN A CA 9
ATOM 17057 C C . GLN A 1 130 ? -12.941 12.172 7.842 1.00 1.15 158 GLN A C 9
ATOM 17058 O O . GLN A 1 130 ? -12.541 13.349 7.754 1.00 1.78 158 GLN A O 9
ATOM 17072 N N . GLU A 1 131 ? -13.839 11.702 7.113 1.00 1.48 159 GLU A N 9
ATOM 17074 N N . SER A 1 12 ? -12.203 -14.131 -10.256 1.00 13.12 40 SER A N 10
ATOM 17075 C CA . SER A 1 12 ? -12.465 -13.993 -8.805 1.00 12.82 40 SER A CA 10
ATOM 17076 C C . SER A 1 12 ? -13.893 -14.408 -8.425 1.00 12.18 40 SER A C 10
ATOM 17077 O O . SER A 1 12 ? -14.279 -14.294 -7.263 1.00 11.93 40 SER A O 10
ATOM 17086 N N . TYR A 1 13 ? -14.682 -14.886 -9.391 1.00 12.10 41 TYR A N 10
ATOM 17087 C CA . TYR A 1 13 ? -16.072 -15.252 -9.131 1.00 11.74 41 TYR A CA 10
ATOM 17088 C C . TYR A 1 13 ? -16.424 -16.527 -9.886 1.00 11.26 41 TYR A C 10
ATOM 17089 O O . TYR A 1 13 ? -16.034 -16.698 -11.043 1.00 11.61 41 TYR A O 10
ATOM 17107 N N . ILE A 1 14 ? -17.166 -17.413 -9.241 1.00 10.66 42 ILE A N 10
ATOM 17108 C CA . ILE A 1 14 ? -17.514 -18.697 -9.841 1.00 10.40 42 ILE A CA 10
ATOM 17109 C C . ILE A 1 14 ? -18.610 -19.405 -9.040 1.00 10.44 42 ILE A C 10
ATOM 17110 O O . ILE A 1 14 ? -19.470 -20.077 -9.611 1.00 10.49 42 ILE A O 10
ATOM 17126 N N . ASP A 1 15 ? -18.602 -19.234 -7.723 1.00 10.68 43 ASP A N 10
ATOM 17127 C CA . ASP A 1 15 ? -19.567 -19.919 -6.869 1.00 11.02 43 ASP A CA 10
ATOM 17128 C C . ASP A 1 15 ? -19.922 -19.081 -5.658 1.00 11.08 43 ASP A C 10
ATOM 17129 O O . ASP A 1 15 ? -21.093 -18.847 -5.364 1.00 11.69 43 ASP A O 10
ATOM 17138 N N . GLY A 1 16 ? -18.901 -18.633 -4.964 1.00 10.65 44 GLY A N 10
ATOM 17139 C CA . GLY A 1 16 ? -19.102 -17.767 -3.818 1.00 10.86 44 GLY A CA 10
ATOM 17140 C C . GLY A 1 16 ? -18.652 -18.401 -2.519 1.00 10.53 44 GLY A C 10
ATOM 17141 O O . GLY A 1 16 ? -18.649 -17.754 -1.473 1.00 10.64 44 GLY A O 10
ATOM 17145 N N . ASP A 1 17 ? -18.286 -19.674 -2.578 1.00 10.35 45 ASP A N 10
ATOM 17146 C CA . ASP A 1 17 ? -17.776 -20.369 -1.402 1.00 10.29 45 ASP A CA 10
ATOM 17147 C C . ASP A 1 17 ? -16.353 -19.923 -1.110 1.00 9.54 45 ASP A C 10
ATOM 17148 O O . ASP A 1 17 ? -16.023 -19.544 0.010 1.00 9.39 45 ASP A O 10
ATOM 17157 N N . GLN A 1 18 ? -15.520 -19.963 -2.137 1.00 9.30 46 GLN A N 10
ATOM 17158 C CA . GLN A 1 18 ? -14.136 -19.548 -2.019 1.00 8.82 46 GLN A CA 10
ATOM 17159 C C . GLN A 1 18 ? -13.928 -18.204 -2.706 1.00 7.96 46 GLN A C 10
ATOM 17160 O O . GLN A 1 18 ? -13.067 -17.417 -2.316 1.00 7.83 46 GLN A O 10
ATOM 17174 N N . ALA A 1 19 ? -14.732 -17.953 -3.729 1.00 7.63 47 ALA A N 10
ATOM 17175 C CA . ALA A 1 19 ? -14.660 -16.712 -4.482 1.00 7.10 47 ALA A CA 10
ATOM 17176 C C . ALA A 1 19 ? -15.278 -15.573 -3.690 1.00 6.23 47 ALA A C 10
ATOM 17177 O O . ALA A 1 19 ? -16.425 -15.665 -3.248 1.00 6.37 47 ALA A O 10
ATOM 17184 N N . GLY A 1 20 ? -14.517 -14.510 -3.509 1.00 5.65 48 GLY A N 10
ATOM 17185 C CA . GLY A 1 20 ? -14.972 -13.396 -2.715 1.00 5.11 48 GLY A CA 10
ATOM 17186 C C . GLY A 1 20 ? -14.175 -13.277 -1.438 1.00 4.06 48 GLY A C 10
ATOM 17187 O O . GLY A 1 20 ? -12.950 -13.136 -1.484 1.00 4.07 48 GLY A O 10
ATOM 17191 N N . GLN A 1 21 ? -14.865 -13.368 -0.303 1.00 3.63 49 GLN A N 10
ATOM 17192 C CA . GLN A 1 21 ? -14.233 -13.281 1.014 1.00 2.96 49 GLN A CA 10
ATOM 17193 C C . GLN A 1 21 ? -13.454 -11.974 1.164 1.00 2.13 49 GLN A C 10
ATOM 17194 O O . GLN A 1 21 ? -13.708 -11.002 0.451 1.00 2.55 49 GLN A O 10
ATOM 17208 N N . LYS A 1 22 ? -12.525 -11.942 2.106 1.00 1.67 50 LYS A N 10
ATOM 17209 C CA . LYS A 1 22 ? -11.637 -10.813 2.245 1.00 1.23 50 LYS A CA 10
ATOM 17210 C C . LYS A 1 22 ? -10.358 -11.084 1.484 1.00 1.14 50 LYS A C 10
ATOM 17211 O O . LYS A 1 22 ? -10.202 -12.148 0.880 1.00 1.86 50 LYS A O 10
ATOM 17230 N N . ALA A 1 23 ? -9.453 -10.124 1.529 1.00 0.80 51 ALA A N 10
ATOM 17231 C CA . ALA A 1 23 ? -8.239 -10.154 0.719 1.00 0.75 51 ALA A CA 10
ATOM 17232 C C . ALA A 1 23 ? -8.619 -10.225 -0.755 1.00 0.83 51 ALA A C 10
ATOM 17233 O O . ALA A 1 23 ? -8.447 -11.257 -1.406 1.00 1.01 51 ALA A O 10
ATOM 17240 N N . GLU A 1 24 ? -9.152 -9.110 -1.251 1.00 0.75 52 GLU A N 10
ATOM 17241 C CA . GLU A 1 24 ? -9.703 -9.012 -2.603 1.00 0.86 52 GLU A CA 10
ATOM 17242 C C . GLU A 1 24 ? -8.777 -9.648 -3.645 1.00 0.97 52 GLU A C 10
ATOM 17243 O O . GLU A 1 24 ? -7.568 -9.410 -3.643 1.00 1.04 52 GLU A O 10
ATOM 17255 N N . ASN A 1 25 ? -9.351 -10.466 -4.522 1.00 1.07 53 ASN A N 10
ATOM 17256 C CA . ASN A 1 25 ? -8.579 -11.129 -5.571 1.00 1.20 53 ASN A CA 10
ATOM 17257 C C . ASN A 1 25 ? -8.512 -10.279 -6.838 1.00 1.20 53 ASN A C 10
ATOM 17258 O O . ASN A 1 25 ? -7.651 -10.498 -7.689 1.00 1.34 53 ASN A O 10
ATOM 17269 N N . LEU A 1 26 ? -9.422 -9.320 -6.974 1.00 1.12 54 LEU A N 10
ATOM 17270 C CA . LEU A 1 26 ? -9.387 -8.400 -8.114 1.00 1.15 54 LEU A CA 10
ATOM 17271 C C . LEU A 1 26 ? -8.361 -7.303 -7.868 1.00 1.13 54 LEU A C 10
ATOM 17272 O O . LEU A 1 26 ? -7.678 -7.298 -6.842 1.00 1.13 54 LEU A O 10
ATOM 17288 N N . THR A 1 27 ? -8.249 -6.379 -8.798 1.00 1.16 55 THR A N 10
ATOM 17289 C CA . THR A 1 27 ? -7.255 -5.325 -8.687 1.00 1.21 55 THR A CA 10
ATOM 17290 C C . THR A 1 27 ? -7.689 -4.314 -7.638 1.00 1.14 55 THR A C 10
ATOM 17291 O O . THR A 1 27 ? -8.882 -4.175 -7.373 1.00 1.09 55 THR A O 10
ATOM 17302 N N . PRO A 1 28 ? -6.737 -3.600 -7.026 1.00 1.18 56 PRO A N 10
ATOM 17303 C CA . PRO A 1 28 ? -7.044 -2.569 -6.038 1.00 1.10 56 PRO A CA 10
ATOM 17304 C C . PRO A 1 28 ? -8.020 -1.528 -6.579 1.00 1.05 56 PRO A C 10
ATOM 17305 O O . PRO A 1 28 ? -8.821 -0.969 -5.834 1.00 0.97 56 PRO A O 10
ATOM 17316 N N . ASP A 1 29 ? -7.966 -1.294 -7.883 1.00 1.13 57 ASP A N 10
ATOM 17317 C CA . ASP A 1 29 ? -8.864 -0.344 -8.527 1.00 1.14 57 ASP A CA 10
ATOM 17318 C C . ASP A 1 29 ? -10.278 -0.901 -8.559 1.00 1.07 57 ASP A C 10
ATOM 17319 O O . ASP A 1 29 ? -11.224 -0.235 -8.137 1.00 1.05 57 ASP A O 10
ATOM 17328 N N . GLU A 1 30 ? -10.413 -2.131 -9.051 1.00 1.09 58 GLU A N 10
ATOM 17329 C CA . GLU A 1 30 ? -11.674 -2.840 -9.033 1.00 1.05 58 GLU A CA 10
ATOM 17330 C C . GLU A 1 30 ? -12.246 -2.937 -7.615 1.00 0.93 58 GLU A C 10
ATOM 17331 O O . GLU A 1 30 ? -13.459 -3.022 -7.437 1.00 0.93 58 GLU A O 10
ATOM 17343 N N . VAL A 1 31 ? -11.372 -2.906 -6.612 1.00 0.86 59 VAL A N 10
ATOM 17344 C CA . VAL A 1 31 ? -11.801 -2.982 -5.216 1.00 0.75 59 VAL A CA 10
ATOM 17345 C C . VAL A 1 31 ? -12.697 -1.807 -4.841 1.00 0.71 59 VAL A C 10
ATOM 17346 O O . VAL A 1 31 ? -13.884 -1.984 -4.550 1.00 0.71 59 VAL A O 10
ATOM 17359 N N . SER A 1 32 ? -12.141 -0.604 -4.884 1.00 0.70 60 SER A N 10
ATOM 17360 C CA . SER A 1 32 ? -12.826 0.556 -4.351 1.00 0.70 60 SER A CA 10
ATOM 17361 C C . SER A 1 32 ? -13.956 1.015 -5.263 1.00 0.74 60 SER A C 10
ATOM 17362 O O . SER A 1 32 ? -15.011 1.442 -4.791 1.00 0.72 60 SER A O 10
ATOM 17370 N N . LYS A 1 33 ? -13.738 0.915 -6.568 1.00 0.87 61 LYS A N 10
ATOM 17371 C CA . LYS A 1 33 ? -14.733 1.339 -7.540 1.00 0.96 61 LYS A CA 10
ATOM 17372 C C . LYS A 1 33 ? -16.042 0.573 -7.354 1.00 0.94 61 LYS A C 10
ATOM 17373 O O . LYS A 1 33 ? -17.126 1.117 -7.563 1.00 1.01 61 LYS A O 10
ATOM 17392 N N . ARG A 1 34 ? -15.933 -0.688 -6.952 1.00 0.88 62 ARG A N 10
ATOM 17393 C CA . ARG A 1 34 ? -17.100 -1.521 -6.715 1.00 0.89 62 ARG A CA 10
ATOM 17394 C C . ARG A 1 34 ? -17.802 -1.140 -5.418 1.00 0.77 62 ARG A C 10
ATOM 17395 O O . ARG A 1 34 ? -19.017 -0.939 -5.397 1.00 0.82 62 ARG A O 10
ATOM 17416 N N . GLU A 1 35 ? -17.031 -1.034 -4.346 1.00 0.68 63 GLU A N 10
ATOM 17417 C CA . GLU A 1 35 ? -17.589 -0.805 -3.016 1.00 0.63 63 GLU A CA 10
ATOM 17418 C C . GLU A 1 35 ? -18.149 0.604 -2.868 1.00 0.66 63 GLU A C 10
ATOM 17419 O O . GLU A 1 35 ? -18.988 0.858 -2.003 1.00 0.73 63 GLU A O 10
ATOM 17431 N N . GLY A 1 36 ? -17.674 1.518 -3.693 1.00 0.69 64 GLY A N 10
ATOM 17432 C CA . GLY A 1 36 ? -18.238 2.849 -3.709 1.00 0.74 64 GLY A CA 10
ATOM 17433 C C . GLY A 1 36 ? -17.227 3.918 -3.383 1.00 0.72 64 GLY A C 10
ATOM 17434 O O . GLY A 1 36 ? -17.083 4.886 -4.129 1.00 0.86 64 GLY A O 10
ATOM 17438 N N . ILE A 1 37 ? -16.527 3.756 -2.268 1.00 0.62 65 ILE A N 10
ATOM 17439 C CA . ILE A 1 37 ? -15.530 4.735 -1.869 1.00 0.67 65 ILE A CA 10
ATOM 17440 C C . ILE A 1 37 ? -14.363 4.723 -2.842 1.00 0.81 65 ILE A C 10
ATOM 17441 O O . ILE A 1 37 ? -13.724 3.699 -3.058 1.00 1.76 65 ILE A O 10
ATOM 17457 N N . ASN A 1 38 ? -14.104 5.865 -3.446 1.00 0.75 66 ASN A N 10
ATOM 17458 C CA . ASN A 1 38 ? -13.003 5.991 -4.381 1.00 0.69 66 ASN A CA 10
ATOM 17459 C C . ASN A 1 38 ? -11.849 6.704 -3.702 1.00 0.61 66 ASN A C 10
ATOM 17460 O O . ASN A 1 38 ? -10.953 7.233 -4.360 1.00 0.64 66 ASN A O 10
ATOM 17471 N N . ALA A 1 39 ? -11.894 6.730 -2.371 1.00 0.54 67 ALA A N 10
ATOM 17472 C CA . ALA A 1 39 ? -10.842 7.352 -1.575 1.00 0.49 67 ALA A CA 10
ATOM 17473 C C . ALA A 1 39 ? -9.500 6.666 -1.809 1.00 0.44 67 ALA A C 10
ATOM 17474 O O . ALA A 1 39 ? -9.451 5.488 -2.179 1.00 0.45 67 ALA A O 10
ATOM 17481 N N . GLU A 1 40 ? -8.416 7.401 -1.578 1.00 0.44 68 GLU A N 10
ATOM 17482 C CA . GLU A 1 40 ? -7.080 6.908 -1.886 1.00 0.42 68 GLU A CA 10
ATOM 17483 C C . GLU A 1 40 ? -6.704 5.738 -0.996 1.00 0.34 68 GLU A C 10
ATOM 17484 O O . GLU A 1 40 ? -6.912 5.772 0.219 1.00 0.35 68 GLU A O 10
ATOM 17496 N N . GLN A 1 41 ? -6.141 4.715 -1.615 1.00 0.31 69 GLN A N 10
ATOM 17497 C CA . GLN A 1 41 ? -5.762 3.499 -0.915 1.00 0.24 69 GLN A CA 10
ATOM 17498 C C . GLN A 1 41 ? -4.389 3.652 -0.293 1.00 0.21 69 GLN A C 10
ATOM 17499 O O . GLN A 1 41 ? -3.389 3.755 -1.000 1.00 0.27 69 GLN A O 10
ATOM 17513 N N . ILE A 1 42 ? -4.356 3.677 1.027 1.00 0.19 70 ILE A N 10
ATOM 17514 C CA . ILE A 1 42 ? -3.116 3.853 1.758 1.00 0.17 70 ILE A CA 10
ATOM 17515 C C . ILE A 1 42 ? -2.663 2.529 2.358 1.00 0.14 70 ILE A C 10
ATOM 17516 O O . ILE A 1 42 ? -3.158 2.111 3.401 1.00 0.14 70 ILE A O 10
ATOM 17532 N N . VAL A 1 43 ? -1.736 1.861 1.686 1.00 0.15 71 VAL A N 10
ATOM 17533 C CA . VAL A 1 43 ? -1.233 0.577 2.151 1.00 0.15 71 VAL A CA 10
ATOM 17534 C C . VAL A 1 43 ? -0.509 0.756 3.486 1.00 0.14 71 VAL A C 10
ATOM 17535 O O . VAL A 1 43 ? 0.540 1.393 3.549 1.00 0.17 71 VAL A O 10
ATOM 17548 N N . ILE A 1 44 ? -1.094 0.218 4.548 1.00 0.14 72 ILE A N 10
ATOM 17549 C CA . ILE A 1 44 ? -0.533 0.344 5.892 1.00 0.17 72 ILE A CA 10
ATOM 17550 C C . ILE A 1 44 ? 0.266 -0.892 6.268 1.00 0.22 72 ILE A C 10
ATOM 17551 O O . ILE A 1 44 ? 1.147 -0.845 7.131 1.00 0.29 72 ILE A O 10
ATOM 17567 N N . LYS A 1 45 ? -0.054 -1.998 5.626 1.00 0.21 73 LYS A N 10
ATOM 17568 C CA . LYS A 1 45 ? 0.653 -3.241 5.851 1.00 0.26 73 LYS A CA 10
ATOM 17569 C C . LYS A 1 45 ? 0.896 -3.955 4.531 1.00 0.24 73 LYS A C 10
ATOM 17570 O O . LYS A 1 45 ? 0.028 -3.975 3.661 1.00 0.25 73 LYS A O 10
ATOM 17589 N N . ILE A 1 46 ? 2.071 -4.547 4.396 1.00 0.28 74 ILE A N 10
ATOM 17590 C CA . ILE A 1 46 ? 2.428 -5.277 3.190 1.00 0.31 74 ILE A CA 10
ATOM 17591 C C . ILE A 1 46 ? 2.879 -6.682 3.555 1.00 0.38 74 ILE A C 10
ATOM 17592 O O . ILE A 1 46 ? 3.684 -6.854 4.472 1.00 0.41 74 ILE A O 10
ATOM 17608 N N . THR A 1 47 ? 2.383 -7.678 2.840 1.00 0.45 75 THR A N 10
ATOM 17609 C CA . THR A 1 47 ? 2.871 -9.035 3.004 1.00 0.54 75 THR A CA 10
ATOM 17610 C C . THR A 1 47 ? 3.001 -9.709 1.649 1.00 0.60 75 THR A C 10
ATOM 17611 O O . THR A 1 47 ? 2.511 -9.195 0.643 1.00 0.71 75 THR A O 10
ATOM 17622 N N . ASP A 1 48 ? 3.665 -10.851 1.626 1.00 0.70 76 ASP A N 10
ATOM 17623 C CA . ASP A 1 48 ? 3.845 -11.608 0.394 1.00 0.82 76 ASP A CA 10
ATOM 17624 C C . ASP A 1 48 ? 2.503 -12.158 -0.085 1.00 0.90 76 ASP A C 10
ATOM 17625 O O . ASP A 1 48 ? 2.318 -12.458 -1.263 1.00 1.08 76 ASP A O 10
ATOM 17634 N N . GLN A 1 49 ? 1.562 -12.249 0.847 1.00 0.94 77 GLN A N 10
ATOM 17635 C CA . GLN A 1 49 ? 0.241 -12.804 0.577 1.00 1.14 77 GLN A CA 10
ATOM 17636 C C . GLN A 1 49 ? -0.729 -11.709 0.117 1.00 1.11 77 GLN A C 10
ATOM 17637 O O . GLN A 1 49 ? -1.884 -11.980 -0.223 1.00 1.49 77 GLN A O 10
ATOM 17651 N N . GLY A 1 50 ? -0.253 -10.475 0.099 1.00 0.78 78 GLY A N 10
ATOM 17652 C CA . GLY A 1 50 ? -1.099 -9.348 -0.247 1.00 0.78 78 GLY A CA 10
ATOM 17653 C C . GLY A 1 50 ? -0.865 -8.189 0.691 1.00 0.72 78 GLY A C 10
ATOM 17654 O O . GLY A 1 50 ? -0.006 -8.269 1.565 1.00 0.99 78 GLY A O 10
ATOM 17658 N N . TYR A 1 51 ? -1.604 -7.107 0.538 1.00 0.43 79 TYR A N 10
ATOM 17659 C CA . TYR A 1 51 ? -1.405 -5.962 1.409 1.00 0.36 79 TYR A CA 10
ATOM 17660 C C . TYR A 1 51 ? -2.722 -5.445 1.952 1.00 0.28 79 TYR A C 10
ATOM 17661 O O . TYR A 1 51 ? -3.792 -5.723 1.405 1.00 0.28 79 TYR A O 10
ATOM 17679 N N . VAL A 1 52 ? -2.631 -4.693 3.034 1.00 0.29 80 VAL A N 10
ATOM 17680 C CA . VAL A 1 52 ? -3.800 -4.138 3.686 1.00 0.27 80 VAL A CA 10
ATOM 17681 C C . VAL A 1 52 ? -3.740 -2.622 3.617 1.00 0.21 80 VAL A C 10
ATOM 17682 O O . VAL A 1 52 ? -2.738 -2.015 4.001 1.00 0.19 80 VAL A O 10
ATOM 17695 N N . THR A 1 53 ? -4.796 -2.019 3.109 1.00 0.22 81 THR A N 10
ATOM 17696 C CA . THR A 1 53 ? -4.818 -0.586 2.893 1.00 0.22 81 THR A CA 10
ATOM 17697 C C . THR A 1 53 ? -5.810 0.099 3.818 1.00 0.22 81 THR A C 10
ATOM 17698 O O . THR A 1 53 ? -6.904 -0.400 4.042 1.00 0.35 81 THR A O 10
ATOM 17709 N N . SER A 1 54 ? -5.421 1.227 4.369 1.00 0.19 82 SER A N 10
ATOM 17710 C CA . SER A 1 54 ? -6.342 2.049 5.114 1.00 0.20 82 SER A CA 10
ATOM 17711 C C . SER A 1 54 ? -6.939 3.074 4.168 1.00 0.24 82 SER A C 10
ATOM 17712 O O . SER A 1 54 ? -6.392 4.165 3.989 1.00 0.29 82 SER A O 10
ATOM 17720 N N . HIS A 1 55 ? -8.044 2.726 3.535 1.00 0.24 83 HIS A N 10
ATOM 17721 C CA . HIS A 1 55 ? -8.603 3.598 2.530 1.00 0.30 83 HIS A CA 10
ATOM 17722 C C . HIS A 1 55 ? -10.039 3.968 2.865 1.00 0.29 83 HIS A C 10
ATOM 17723 O O . HIS A 1 55 ? -10.767 3.194 3.489 1.00 0.27 83 HIS A O 10
ATOM 17737 N N . GLY A 1 56 ? -10.419 5.177 2.484 1.00 0.35 84 GLY A N 10
ATOM 17738 C CA . GLY A 1 56 ? -11.730 5.678 2.817 1.00 0.36 84 GLY A CA 10
ATOM 17739 C C . GLY A 1 56 ? -11.871 5.925 4.296 1.00 0.36 84 GLY A C 10
ATOM 17740 O O . GLY A 1 56 ? -11.458 6.964 4.800 1.00 0.42 84 GLY A O 10
ATOM 17744 N N . ASP A 1 57 ? -12.437 4.953 4.986 1.00 0.33 85 ASP A N 10
ATOM 17745 C CA . ASP A 1 57 ? -12.648 5.043 6.422 1.00 0.36 85 ASP A CA 10
ATOM 17746 C C . ASP A 1 57 ? -12.097 3.818 7.130 1.00 0.33 85 ASP A C 10
ATOM 17747 O O . ASP A 1 57 ? -11.880 3.835 8.340 1.00 0.38 85 ASP A O 10
ATOM 17756 N N . HIS A 1 58 ? -11.840 2.766 6.371 1.00 0.29 86 HIS A N 10
ATOM 17757 C CA . HIS A 1 58 ? -11.552 1.463 6.953 1.00 0.27 86 HIS A CA 10
ATOM 17758 C C . HIS A 1 58 ? -10.253 0.873 6.429 1.00 0.23 86 HIS A C 10
ATOM 17759 O O . HIS A 1 58 ? -9.507 1.523 5.697 1.00 0.21 86 HIS A O 10
ATOM 17773 N N . TYR A 1 59 ? -9.978 -0.355 6.845 1.00 0.24 87 TYR A N 10
ATOM 17774 C CA . TYR A 1 59 ? -8.845 -1.101 6.334 1.00 0.22 87 TYR A CA 10
ATOM 17775 C C . TYR A 1 59 ? -9.348 -2.156 5.366 1.00 0.22 87 TYR A C 10
ATOM 17776 O O . TYR A 1 59 ? -10.271 -2.908 5.684 1.00 0.26 87 TYR A O 10
ATOM 17794 N N . HIS A 1 60 ? -8.752 -2.214 4.193 1.00 0.21 88 HIS A N 10
ATOM 17795 C CA . HIS A 1 60 ? -9.176 -3.158 3.186 1.00 0.25 88 HIS A CA 10
ATOM 17796 C C . HIS A 1 60 ? -7.995 -4.002 2.719 1.00 0.26 88 HIS A C 10
ATOM 17797 O O . HIS A 1 60 ? -6.987 -3.483 2.232 1.00 0.28 88 HIS A O 10
ATOM 17811 N N . TYR A 1 61 ? -8.129 -5.303 2.905 1.00 0.28 89 TYR A N 10
ATOM 17812 C CA . TYR A 1 61 ? -7.077 -6.261 2.597 1.00 0.31 89 TYR A CA 10
ATOM 17813 C C . TYR A 1 61 ? -7.294 -6.840 1.198 1.00 0.36 89 TYR A C 10
ATOM 17814 O O . TYR A 1 61 ? -8.425 -7.156 0.830 1.00 0.44 89 TYR A O 10
ATOM 17832 N N . TYR A 1 62 ? -6.226 -6.965 0.414 1.00 0.45 90 TYR A N 10
ATOM 17833 C CA . TYR A 1 62 ? -6.313 -7.654 -0.867 1.00 0.69 90 TYR A CA 10
ATOM 17834 C C . TYR A 1 62 ? -4.968 -8.200 -1.323 1.00 0.55 90 TYR A C 10
ATOM 17835 O O . TYR A 1 62 ? -3.923 -7.874 -0.762 1.00 0.47 90 TYR A O 10
ATOM 17853 N N . ASN A 1 63 ? -5.022 -9.036 -2.349 1.00 0.67 91 ASN A N 10
ATOM 17854 C CA . ASN A 1 63 ? -3.836 -9.617 -2.954 1.00 0.59 91 ASN A CA 10
ATOM 17855 C C . ASN A 1 63 ? -3.602 -8.959 -4.305 1.00 0.49 91 ASN A C 10
ATOM 17856 O O . ASN A 1 63 ? -4.511 -8.351 -4.864 1.00 0.69 91 ASN A O 10
ATOM 17867 N N . GLY A 1 64 ? -2.394 -9.067 -4.820 1.00 0.40 92 GLY A N 10
ATOM 17868 C CA . GLY A 1 64 ? -2.083 -8.467 -6.098 1.00 0.41 92 GLY A CA 10
ATOM 17869 C C . GLY A 1 64 ? -0.853 -7.603 -6.023 1.00 0.33 92 GLY A C 10
ATOM 17870 O O . GLY A 1 64 ? 0.110 -7.953 -5.341 1.00 0.47 92 GLY A O 10
ATOM 17874 N N . LYS A 1 65 ? -0.875 -6.494 -6.741 1.00 0.40 93 LYS A N 10
ATOM 17875 C CA . LYS A 1 65 ? 0.224 -5.541 -6.730 1.00 0.35 93 LYS A CA 10
ATOM 17876 C C . LYS A 1 65 ? -0.281 -4.135 -6.426 1.00 0.35 93 LYS A C 10
ATOM 17877 O O . LYS A 1 65 ? -1.339 -3.728 -6.912 1.00 0.47 93 LYS A O 10
ATOM 17896 N N . VAL A 1 66 ? 0.471 -3.412 -5.598 1.00 0.31 94 VAL A N 10
ATOM 17897 C CA . VAL A 1 66 ? 0.157 -2.022 -5.276 1.00 0.29 94 VAL A CA 10
ATOM 17898 C C . VAL A 1 66 ? 0.125 -1.200 -6.558 1.00 0.28 94 VAL A C 10
ATOM 17899 O O . VAL A 1 66 ? 1.060 -1.266 -7.352 1.00 0.30 94 VAL A O 10
ATOM 17912 N N . PRO A 1 67 ? -0.950 -0.436 -6.803 1.00 0.27 95 PRO A N 10
ATOM 17913 C CA . PRO A 1 67 ? -1.054 0.360 -8.014 1.00 0.28 95 PRO A CA 10
ATOM 17914 C C . PRO A 1 67 ? -0.049 1.495 -8.034 1.00 0.25 95 PRO A C 10
ATOM 17915 O O . PRO A 1 67 ? 0.396 1.948 -6.978 1.00 0.27 95 PRO A O 10
ATOM 17926 N N . TYR A 1 68 ? 0.307 1.942 -9.218 1.00 0.26 96 TYR A N 10
ATOM 17927 C CA . TYR A 1 68 ? 1.341 2.954 -9.377 1.00 0.27 96 TYR A CA 10
ATOM 17928 C C . TYR A 1 68 ? 1.034 4.179 -8.517 1.00 0.26 96 TYR A C 10
ATOM 17929 O O . TYR A 1 68 ? 1.900 4.669 -7.789 1.00 0.30 96 TYR A O 10
ATOM 17947 N N . ASP A 1 69 ? -0.210 4.636 -8.564 1.00 0.28 97 ASP A N 10
ATOM 17948 C CA . ASP A 1 69 ? -0.581 5.873 -7.888 1.00 0.33 97 ASP A CA 10
ATOM 17949 C C . ASP A 1 69 ? -1.187 5.609 -6.505 1.00 0.32 97 ASP A C 10
ATOM 17950 O O . ASP A 1 69 ? -1.878 6.458 -5.944 1.00 0.38 97 ASP A O 10
ATOM 17959 N N . ALA A 1 70 ? -0.936 4.426 -5.956 1.00 0.27 98 ALA A N 10
ATOM 17960 C CA . ALA A 1 70 ? -1.376 4.115 -4.599 1.00 0.27 98 ALA A CA 10
ATOM 17961 C C . ALA A 1 70 ? -0.640 4.967 -3.582 1.00 0.26 98 ALA A C 10
ATOM 17962 O O . ALA A 1 70 ? 0.384 5.576 -3.889 1.00 0.40 98 ALA A O 10
ATOM 17969 N N . ILE A 1 71 ? -1.187 5.015 -2.380 1.00 0.18 99 ILE A N 10
ATOM 17970 C CA . ILE A 1 71 ? -0.577 5.725 -1.276 1.00 0.17 99 ILE A CA 10
ATOM 17971 C C . ILE A 1 71 ? -0.113 4.723 -0.217 1.00 0.16 99 ILE A C 10
ATOM 17972 O O . ILE A 1 71 ? -0.754 3.695 -0.014 1.00 0.16 99 ILE A O 10
ATOM 17988 N N . ILE A 1 72 ? 1.009 4.995 0.428 1.00 0.17 100 ILE A N 10
ATOM 17989 C CA . ILE A 1 72 ? 1.549 4.090 1.433 1.00 0.18 100 ILE A CA 10
ATOM 17990 C C . ILE A 1 72 ? 1.619 4.767 2.804 1.00 0.18 100 ILE A C 10
ATOM 17991 O O . ILE A 1 72 ? 1.755 5.986 2.901 1.00 0.20 100 ILE A O 10
ATOM 18007 N N . SER A 1 73 ? 1.508 3.964 3.853 1.00 0.20 101 SER A N 10
ATOM 18008 C CA . SER A 1 73 ? 1.699 4.431 5.217 1.00 0.20 101 SER A CA 10
ATOM 18009 C C . SER A 1 73 ? 3.185 4.622 5.505 1.00 0.20 101 SER A C 10
ATOM 18010 O O . SER A 1 73 ? 4.028 3.867 5.013 1.00 0.23 101 SER A O 10
ATOM 18018 N N . GLU A 1 74 ? 3.493 5.624 6.325 1.00 0.20 102 GLU A N 10
ATOM 18019 C CA . GLU A 1 74 ? 4.868 5.921 6.705 1.00 0.21 102 GLU A CA 10
ATOM 18020 C C . GLU A 1 74 ? 5.475 4.762 7.488 1.00 0.24 102 GLU A C 10
ATOM 18021 O O . GLU A 1 74 ? 6.694 4.646 7.598 1.00 0.29 102 GLU A O 10
ATOM 18033 N N . GLU A 1 75 ? 4.606 3.896 8.005 1.00 0.27 103 GLU A N 10
ATOM 18034 C CA . GLU A 1 75 ? 5.026 2.717 8.753 1.00 0.34 103 GLU A CA 10
ATOM 18035 C C . GLU A 1 75 ? 5.792 1.747 7.864 1.00 0.31 103 GLU A C 10
ATOM 18036 O O . GLU A 1 75 ? 6.552 0.909 8.345 1.00 0.41 103 GLU A O 10
ATOM 18048 N N . LEU A 1 76 ? 5.567 1.854 6.567 1.00 0.23 104 LEU A N 10
ATOM 18049 C CA . LEU A 1 76 ? 6.143 0.918 5.616 1.00 0.25 104 LEU A CA 10
ATOM 18050 C C . LEU A 1 76 ? 7.324 1.519 4.878 1.00 0.27 104 LEU A C 10
ATOM 18051 O O . LEU A 1 76 ? 7.887 0.886 3.988 1.00 0.29 104 LEU A O 10
ATOM 18067 N N . LEU A 1 77 ? 7.700 2.735 5.239 1.00 0.43 105 LEU A N 10
ATOM 18068 C CA . LEU A 1 77 ? 8.834 3.374 4.619 1.00 0.54 105 LEU A CA 10
ATOM 18069 C C . LEU A 1 77 ? 10.103 2.593 4.861 1.00 0.46 105 LEU A C 10
ATOM 18070 O O . LEU A 1 77 ? 10.342 2.070 5.952 1.00 0.53 105 LEU A O 10
ATOM 18086 N N . MET A 1 78 ? 10.901 2.516 3.821 1.00 0.41 106 MET A N 10
ATOM 18087 C CA . MET A 1 78 ? 12.178 1.850 3.884 1.00 0.45 106 MET A CA 10
ATOM 18088 C C . MET A 1 78 ? 13.131 2.614 4.788 1.00 0.92 106 MET A C 10
ATOM 18089 O O . MET A 1 78 ? 13.049 3.836 4.924 1.00 1.28 106 MET A O 10
ATOM 18103 N N . LYS A 1 79 ? 14.026 1.863 5.399 1.00 1.28 107 LYS A N 10
ATOM 18104 C CA . LYS A 1 79 ? 15.076 2.396 6.227 1.00 1.66 107 LYS A CA 10
ATOM 18105 C C . LYS A 1 79 ? 16.034 3.207 5.371 1.00 1.09 107 LYS A C 10
ATOM 18106 O O . LYS A 1 79 ? 16.030 3.076 4.151 1.00 1.52 107 LYS A O 10
ATOM 18125 N N . ASP A 1 80 ? 16.843 4.009 6.042 1.00 1.16 108 ASP A N 10
ATOM 18126 C CA . ASP A 1 80 ? 17.628 5.102 5.490 1.00 1.22 108 ASP A CA 10
ATOM 18127 C C . ASP A 1 80 ? 17.991 4.986 4.009 1.00 1.17 108 ASP A C 10
ATOM 18128 O O . ASP A 1 80 ? 18.321 3.913 3.507 1.00 1.12 108 ASP A O 10
ATOM 18137 N N . PRO A 1 81 ? 18.008 6.150 3.321 1.00 1.79 109 PRO A N 10
ATOM 18138 C CA . PRO A 1 81 ? 18.288 6.249 1.882 1.00 2.23 109 PRO A CA 10
ATOM 18139 C C . PRO A 1 81 ? 19.710 5.829 1.552 1.00 2.02 109 PRO A C 10
ATOM 18140 O O . PRO A 1 81 ? 20.118 5.817 0.390 1.00 2.25 109 PRO A O 10
ATOM 18151 N N . ASN A 1 82 ? 20.466 5.511 2.594 1.00 1.75 110 ASN A N 10
ATOM 18152 C CA . ASN A 1 82 ? 21.772 4.889 2.434 1.00 1.67 110 ASN A CA 10
ATOM 18153 C C . ASN A 1 82 ? 21.580 3.489 1.860 1.00 1.25 110 ASN A C 10
ATOM 18154 O O . ASN A 1 82 ? 22.490 2.909 1.266 1.00 1.26 110 ASN A O 10
ATOM 18165 N N . TYR A 1 83 ? 20.371 2.963 2.031 1.00 0.95 111 TYR A N 10
ATOM 18166 C CA . TYR A 1 83 ? 19.959 1.753 1.344 1.00 0.70 111 TYR A CA 10
ATOM 18167 C C . TYR A 1 83 ? 19.734 2.070 -0.119 1.00 0.60 111 TYR A C 10
ATOM 18168 O O . TYR A 1 83 ? 19.166 3.108 -0.463 1.00 0.80 111 TYR A O 10
ATOM 18186 N N . GLN A 1 84 ? 20.166 1.177 -0.973 1.00 0.53 112 GLN A N 10
ATOM 18187 C CA . GLN A 1 84 ? 19.991 1.362 -2.387 1.00 0.55 112 GLN A CA 10
ATOM 18188 C C . GLN A 1 84 ? 18.946 0.406 -2.917 1.00 0.45 112 GLN A C 10
ATOM 18189 O O . GLN A 1 84 ? 19.005 -0.797 -2.658 1.00 0.47 112 GLN A O 10
ATOM 18203 N N . LEU A 1 85 ? 17.993 0.961 -3.648 1.00 0.40 113 LEU A N 10
ATOM 18204 C CA . LEU A 1 85 ? 16.877 0.209 -4.182 1.00 0.33 113 LEU A CA 10
ATOM 18205 C C . LEU A 1 85 ? 17.365 -0.959 -5.031 1.00 0.36 113 LEU A C 10
ATOM 18206 O O . LEU A 1 85 ? 17.964 -0.768 -6.091 1.00 0.43 113 LEU A O 10
ATOM 18222 N N . LYS A 1 86 ? 17.119 -2.165 -4.546 1.00 0.40 114 LYS A N 10
ATOM 18223 C CA . LYS A 1 86 ? 17.582 -3.365 -5.219 1.00 0.47 114 LYS A CA 10
ATOM 18224 C C . LYS A 1 86 ? 16.615 -3.760 -6.310 1.00 0.37 114 LYS A C 10
ATOM 18225 O O . LYS A 1 86 ? 15.460 -4.079 -6.031 1.00 0.33 114 LYS A O 10
ATOM 18244 N N . ASP A 1 87 ? 17.095 -3.763 -7.543 1.00 0.40 115 ASP A N 10
ATOM 18245 C CA . ASP A 1 87 ? 16.283 -4.174 -8.683 1.00 0.41 115 ASP A CA 10
ATOM 18246 C C . ASP A 1 87 ? 15.800 -5.604 -8.497 1.00 0.38 115 ASP A C 10
ATOM 18247 O O . ASP A 1 87 ? 14.752 -5.992 -9.011 1.00 0.42 115 ASP A O 10
ATOM 18256 N N . SER A 1 88 ? 16.569 -6.375 -7.743 1.00 0.38 116 SER A N 10
ATOM 18257 C CA . SER A 1 88 ? 16.223 -7.751 -7.434 1.00 0.44 116 SER A CA 10
ATOM 18258 C C . SER A 1 88 ? 15.136 -7.831 -6.357 1.00 0.40 116 SER A C 10
ATOM 18259 O O . SER A 1 88 ? 14.322 -8.756 -6.364 1.00 0.51 116 SER A O 10
ATOM 18267 N N . ASP A 1 89 ? 15.096 -6.861 -5.441 1.00 0.28 117 ASP A N 10
ATOM 18268 C CA . ASP A 1 89 ? 14.170 -6.945 -4.314 1.00 0.28 117 ASP A CA 10
ATOM 18269 C C . ASP A 1 89 ? 12.869 -6.218 -4.617 1.00 0.22 117 ASP A C 10
ATOM 18270 O O . ASP A 1 89 ? 11.905 -6.289 -3.855 1.00 0.24 117 ASP A O 10
ATOM 18279 N N . ILE A 1 90 ? 12.848 -5.524 -5.738 1.00 0.23 118 ILE A N 10
ATOM 18280 C CA . ILE A 1 90 ? 11.657 -4.828 -6.192 1.00 0.22 118 ILE A CA 10
ATOM 18281 C C . ILE A 1 90 ? 10.584 -5.813 -6.633 1.00 0.26 118 ILE A C 10
ATOM 18282 O O . ILE A 1 90 ? 10.767 -6.550 -7.603 1.00 0.34 118 ILE A O 10
ATOM 18298 N N . VAL A 1 91 ? 9.476 -5.841 -5.909 1.00 0.24 119 VAL A N 10
ATOM 18299 C CA . VAL A 1 91 ? 8.334 -6.626 -6.326 1.00 0.31 119 VAL A CA 10
ATOM 18300 C C . VAL A 1 91 ? 7.459 -5.785 -7.246 1.00 0.27 119 VAL A C 10
ATOM 18301 O O . VAL A 1 91 ? 6.946 -6.272 -8.253 1.00 0.31 119 VAL A O 10
ATOM 18314 N N . ASN A 1 92 ? 7.311 -4.513 -6.896 1.00 0.25 120 ASN A N 10
ATOM 18315 C CA . ASN A 1 92 ? 6.520 -3.582 -7.696 1.00 0.24 120 ASN A CA 10
ATOM 18316 C C . ASN A 1 92 ? 7.014 -2.149 -7.506 1.00 0.23 120 ASN A C 10
ATOM 18317 O O . ASN A 1 92 ? 7.736 -1.848 -6.557 1.00 0.26 120 ASN A O 10
ATOM 18328 N N . GLU A 1 93 ? 6.619 -1.277 -8.414 1.00 0.24 121 GLU A N 10
ATOM 18329 C CA . GLU A 1 93 ? 7.029 0.120 -8.383 1.00 0.25 121 GLU A CA 10
ATOM 18330 C C . GLU A 1 93 ? 5.817 1.032 -8.331 1.00 0.25 121 GLU A C 10
ATOM 18331 O O . GLU A 1 93 ? 4.842 0.833 -9.057 1.00 0.32 121 GLU A O 10
ATOM 18343 N N . ILE A 1 94 ? 5.882 2.026 -7.465 1.00 0.21 122 ILE A N 10
ATOM 18344 C CA . ILE A 1 94 ? 4.819 3.001 -7.339 1.00 0.23 122 ILE A CA 10
ATOM 18345 C C . ILE A 1 94 ? 5.378 4.392 -7.590 1.00 0.26 122 ILE A C 10
ATOM 18346 O O . ILE A 1 94 ? 6.551 4.541 -7.931 1.00 0.25 122 ILE A O 10
ATOM 18362 N N . LYS A 1 95 ? 4.545 5.402 -7.463 1.00 0.30 123 LYS A N 10
ATOM 18363 C CA . LYS A 1 95 ? 4.958 6.752 -7.792 1.00 0.34 123 LYS A CA 10
ATOM 18364 C C . LYS A 1 95 ? 5.858 7.330 -6.715 1.00 0.36 123 LYS A C 10
ATOM 18365 O O . LYS A 1 95 ? 5.428 7.564 -5.586 1.00 0.42 123 LYS A O 10
ATOM 18384 N N . GLY A 1 96 ? 7.106 7.556 -7.083 1.00 0.37 124 GLY A N 10
ATOM 18385 C CA . GLY A 1 96 ? 8.074 8.113 -6.164 1.00 0.42 124 GLY A CA 10
ATOM 18386 C C . GLY A 1 96 ? 8.732 7.061 -5.291 1.00 0.38 124 GLY A C 10
ATOM 18387 O O . GLY A 1 96 ? 9.908 7.177 -4.943 1.00 0.42 124 GLY A O 10
ATOM 18391 N N . GLY A 1 97 ? 7.969 6.045 -4.926 1.00 0.34 125 GLY A N 10
ATOM 18392 C CA . GLY A 1 97 ? 8.492 4.982 -4.101 1.00 0.31 125 GLY A CA 10
ATOM 18393 C C . GLY A 1 97 ? 8.491 3.644 -4.805 1.00 0.25 125 GLY A C 10
ATOM 18394 O O . GLY A 1 97 ? 8.006 3.515 -5.926 1.00 0.29 125 GLY A O 10
ATOM 18398 N N . TYR A 1 98 ? 9.048 2.645 -4.149 1.00 0.19 126 TYR A N 10
ATOM 18399 C CA . TYR A 1 98 ? 9.003 1.281 -4.633 1.00 0.16 126 TYR A CA 10
ATOM 18400 C C . TYR A 1 98 ? 8.529 0.366 -3.531 1.00 0.16 126 TYR A C 10
ATOM 18401 O O . TYR A 1 98 ? 9.134 0.322 -2.461 1.00 0.17 126 TYR A O 10
ATOM 18419 N N . VAL A 1 99 ? 7.451 -0.350 -3.771 1.00 0.18 127 VAL A N 10
ATOM 18420 C CA . VAL A 1 99 ? 7.040 -1.372 -2.837 1.00 0.20 127 VAL A CA 10
ATOM 18421 C C . VAL A 1 99 ? 7.922 -2.597 -3.065 1.00 0.17 127 VAL A C 10
ATOM 18422 O O . VAL A 1 99 ? 7.831 -3.285 -4.086 1.00 0.20 127 VAL A O 10
ATOM 18435 N N . ILE A 1 100 ? 8.789 -2.848 -2.106 1.00 0.14 128 ILE A N 10
ATOM 18436 C CA . ILE A 1 100 ? 9.880 -3.782 -2.291 1.00 0.12 128 ILE A CA 10
ATOM 18437 C C . ILE A 1 100 ? 9.908 -4.826 -1.200 1.00 0.13 128 ILE A C 10
ATOM 18438 O O . ILE A 1 100 ? 9.459 -4.589 -0.083 1.00 0.16 128 ILE A O 10
ATOM 18454 N N . LYS A 1 101 ? 10.440 -5.979 -1.538 1.00 0.15 129 LYS A N 10
ATOM 18455 C CA . LYS A 1 101 ? 10.600 -7.055 -0.587 1.00 0.18 129 LYS A CA 10
ATOM 18456 C C . LYS A 1 101 ? 12.079 -7.358 -0.433 1.00 0.19 129 LYS A C 10
ATOM 18457 O O . LYS A 1 101 ? 12.684 -7.996 -1.293 1.00 0.20 129 LYS A O 10
ATOM 18476 N N . VAL A 1 102 ? 12.657 -6.898 0.663 1.00 0.21 130 VAL A N 10
ATOM 18477 C CA . VAL A 1 102 ? 14.065 -7.081 0.915 1.00 0.24 130 VAL A CA 10
ATOM 18478 C C . VAL A 1 102 ? 14.250 -7.849 2.218 1.00 0.29 130 VAL A C 10
ATOM 18479 O O . VAL A 1 102 ? 13.561 -7.582 3.208 1.00 0.29 130 VAL A O 10
ATOM 18492 N N . ASP A 1 103 ? 15.140 -8.832 2.195 1.00 0.36 131 ASP A N 10
ATOM 18493 C CA . ASP A 1 103 ? 15.445 -9.638 3.375 1.00 0.44 131 ASP A CA 10
ATOM 18494 C C . ASP A 1 103 ? 14.175 -10.302 3.932 1.00 0.43 131 ASP A C 10
ATOM 18495 O O . ASP A 1 103 ? 14.035 -10.526 5.135 1.00 0.50 131 ASP A O 10
ATOM 18504 N N . GLY A 1 104 ? 13.237 -10.595 3.035 1.00 0.39 132 GLY A N 10
ATOM 18505 C CA . GLY A 1 104 ? 12.001 -11.258 3.419 1.00 0.40 132 GLY A CA 10
ATOM 18506 C C . GLY A 1 104 ? 10.942 -10.288 3.914 1.00 0.40 132 GLY A C 10
ATOM 18507 O O . GLY A 1 104 ? 9.802 -10.678 4.183 1.00 0.59 132 GLY A O 10
ATOM 18511 N N . LYS A 1 105 ? 11.314 -9.025 4.025 1.00 0.30 133 LYS A N 10
ATOM 18512 C CA . LYS A 1 105 ? 10.421 -8.001 4.541 1.00 0.29 133 LYS A CA 10
ATOM 18513 C C . LYS A 1 105 ? 10.040 -7.015 3.459 1.00 0.26 133 LYS A C 10
ATOM 18514 O O . LYS A 1 105 ? 10.795 -6.777 2.525 1.00 0.33 133 LYS A O 10
ATOM 18533 N N . TYR A 1 106 ? 8.865 -6.443 3.594 1.00 0.25 134 TYR A N 10
ATOM 18534 C CA . TYR A 1 106 ? 8.373 -5.488 2.620 1.00 0.23 134 TYR A CA 10
ATOM 18535 C C . TYR A 1 106 ? 8.562 -4.065 3.100 1.00 0.22 134 TYR A C 10
ATOM 18536 O O . TYR A 1 106 ? 8.338 -3.754 4.271 1.00 0.26 134 TYR A O 10
ATOM 18554 N N . TYR A 1 107 ? 8.974 -3.212 2.186 1.00 0.19 135 TYR A N 10
ATOM 18555 C CA . TYR A 1 107 ? 9.175 -1.805 2.469 1.00 0.20 135 TYR A CA 10
ATOM 18556 C C . TYR A 1 107 ? 8.730 -0.987 1.281 1.00 0.19 135 TYR A C 10
ATOM 18557 O O . TYR A 1 107 ? 8.487 -1.523 0.203 1.00 0.21 135 TYR A O 10
ATOM 18575 N N . VAL A 1 108 ? 8.619 0.303 1.485 1.00 0.21 136 VAL A N 10
ATOM 18576 C CA . VAL A 1 108 ? 8.396 1.219 0.397 1.00 0.22 136 VAL A CA 10
ATOM 18577 C C . VAL A 1 108 ? 9.548 2.201 0.319 1.00 0.23 136 VAL A C 10
ATOM 18578 O O . VAL A 1 108 ? 9.749 3.040 1.200 1.00 0.31 136 VAL A O 10
ATOM 18591 N N . TYR A 1 109 ? 10.317 2.048 -0.737 1.00 0.20 137 TYR A N 10
ATOM 18592 C CA . TYR A 1 109 ? 11.495 2.852 -0.975 1.00 0.24 137 TYR A CA 10
ATOM 18593 C C . TYR A 1 109 ? 11.111 4.188 -1.533 1.00 0.27 137 TYR A C 10
ATOM 18594 O O . TYR A 1 109 ? 10.747 4.301 -2.692 1.00 0.46 137 TYR A O 10
ATOM 18612 N N . LEU A 1 110 ? 11.195 5.199 -0.708 1.00 0.29 138 LEU A N 10
ATOM 18613 C CA . LEU A 1 110 ? 10.834 6.512 -1.143 1.00 0.38 138 LEU A CA 10
ATOM 18614 C C . LEU A 1 110 ? 12.045 7.275 -1.633 1.00 0.44 138 LEU A C 10
ATOM 18615 O O . LEU A 1 110 ? 13.031 7.431 -0.915 1.00 0.50 138 LEU A O 10
ATOM 18631 N N . LYS A 1 111 ? 11.961 7.736 -2.867 1.00 0.46 139 LYS A N 10
ATOM 18632 C CA . LYS A 1 111 ? 13.024 8.529 -3.455 1.00 0.54 139 LYS A CA 10
ATOM 18633 C C . LYS A 1 111 ? 12.992 9.953 -2.901 1.00 0.64 139 LYS A C 10
ATOM 18634 O O . LYS A 1 111 ? 13.992 10.672 -2.944 1.00 0.74 139 LYS A O 10
ATOM 18653 N N . ASP A 1 112 ? 11.839 10.353 -2.374 1.00 0.66 140 ASP A N 10
ATOM 18654 C CA . ASP A 1 112 ? 11.689 11.658 -1.743 1.00 0.78 140 ASP A CA 10
ATOM 18655 C C . ASP A 1 112 ? 10.940 11.512 -0.428 1.00 0.77 140 ASP A C 10
ATOM 18656 O O . ASP A 1 112 ? 9.711 11.581 -0.386 1.00 0.88 140 ASP A O 10
ATOM 18665 N N . ALA A 1 113 ? 11.686 11.296 0.644 1.00 0.73 141 ALA A N 10
ATOM 18666 C CA . ALA A 1 113 ? 11.096 11.109 1.962 1.00 0.79 141 ALA A CA 10
ATOM 18667 C C . ALA A 1 113 ? 10.736 12.450 2.591 1.00 0.97 141 ALA A C 10
ATOM 18668 O O . ALA A 1 113 ? 10.084 12.508 3.633 1.00 1.12 141 ALA A O 10
ATOM 18675 N N . ALA A 1 114 ? 11.144 13.525 1.932 1.00 1.02 142 ALA A N 10
ATOM 18676 C CA . ALA A 1 114 ? 11.014 14.861 2.491 1.00 1.26 142 ALA A CA 10
ATOM 18677 C C . ALA A 1 114 ? 9.614 15.436 2.315 1.00 1.37 142 ALA A C 10
ATOM 18678 O O . ALA A 1 114 ? 9.049 16.000 3.249 1.00 1.60 142 ALA A O 10
ATOM 18685 N N . HIS A 1 115 ? 9.051 15.300 1.122 1.00 1.30 143 HIS A N 10
ATOM 18686 C CA . HIS A 1 115 ? 7.798 15.983 0.803 1.00 1.50 143 HIS A CA 10
ATOM 18687 C C . HIS A 1 115 ? 6.643 15.004 0.697 1.00 1.25 143 HIS A C 10
ATOM 18688 O O . HIS A 1 115 ? 5.560 15.358 0.228 1.00 1.33 143 HIS A O 10
ATOM 18703 N N . ALA A 1 116 ? 6.892 13.776 1.145 1.00 0.99 144 ALA A N 10
ATOM 18704 C CA . ALA A 1 116 ? 5.920 12.693 1.070 1.00 0.77 144 ALA A CA 10
ATOM 18705 C C . ALA A 1 116 ? 5.545 12.374 -0.366 1.00 0.76 144 ALA A C 10
ATOM 18706 O O . ALA A 1 116 ? 4.673 13.004 -0.957 1.00 1.13 144 ALA A O 10
ATOM 18713 N N . ASP A 1 117 ? 6.187 11.365 -0.901 1.00 0.59 145 ASP A N 10
ATOM 18714 C CA . ASP A 1 117 ? 5.921 10.918 -2.250 1.00 0.87 145 ASP A CA 10
ATOM 18715 C C . ASP A 1 117 ? 4.908 9.791 -2.191 1.00 0.66 145 ASP A C 10
ATOM 18716 O O . ASP A 1 117 ? 5.229 8.657 -2.494 1.00 0.75 145 ASP A O 10
ATOM 18725 N N . ASN A 1 118 ? 3.715 10.146 -1.705 1.00 0.48 146 ASN A N 10
ATOM 18726 C CA . ASN A 1 118 ? 2.555 9.243 -1.524 1.00 0.32 146 ASN A CA 10
ATOM 18727 C C . ASN A 1 118 ? 2.649 8.486 -0.209 1.00 0.25 146 ASN A C 10
ATOM 18728 O O . ASN A 1 118 ? 1.997 7.478 0.004 1.00 0.37 146 ASN A O 10
ATOM 18739 N N . ILE A 1 119 ? 3.409 9.028 0.718 1.00 0.30 147 ILE A N 10
ATOM 18740 C CA . ILE A 1 119 ? 3.475 8.451 2.044 1.00 0.34 147 ILE A CA 10
ATOM 18741 C C . ILE A 1 119 ? 2.648 9.262 3.025 1.00 0.38 147 ILE A C 10
ATOM 18742 O O . ILE A 1 119 ? 2.880 10.457 3.214 1.00 0.46 147 ILE A O 10
ATOM 18758 N N . ARG A 1 120 ? 1.675 8.606 3.628 1.00 0.36 148 ARG A N 10
ATOM 18759 C CA . ARG A 1 120 ? 0.847 9.220 4.649 1.00 0.38 148 ARG A CA 10
ATOM 18760 C C . ARG A 1 120 ? 1.345 8.805 6.015 1.00 0.36 148 ARG A C 10
ATOM 18761 O O . ARG A 1 120 ? 1.456 7.613 6.312 1.00 0.39 148 ARG A O 10
ATOM 18782 N N . THR A 1 121 ? 1.677 9.782 6.831 1.00 0.33 149 THR A N 10
ATOM 18783 C CA . THR A 1 121 ? 2.070 9.516 8.195 1.00 0.31 149 THR A CA 10
ATOM 18784 C C . THR A 1 121 ? 0.897 8.958 8.967 1.00 0.28 149 THR A C 10
ATOM 18785 O O . THR A 1 121 ? -0.238 9.194 8.595 1.00 0.29 149 THR A O 10
ATOM 18796 N N . LYS A 1 122 ? 1.158 8.239 10.044 1.00 0.31 150 LYS A N 10
ATOM 18797 C CA . LYS A 1 122 ? 0.079 7.695 10.862 1.00 0.34 150 LYS A CA 10
ATOM 18798 C C . LYS A 1 122 ? -0.799 8.808 11.401 1.00 0.31 150 LYS A C 10
ATOM 18799 O O . LYS A 1 122 ? -1.959 8.593 11.753 1.00 0.39 150 LYS A O 10
ATOM 18818 N N . GLU A 1 123 ? -0.240 10.002 11.441 1.00 0.29 151 GLU A N 10
ATOM 18819 C CA . GLU A 1 123 ? -0.972 11.161 11.906 1.00 0.34 151 GLU A CA 10
ATOM 18820 C C . GLU A 1 123 ? -1.775 11.782 10.769 1.00 0.36 151 GLU A C 10
ATOM 18821 O O . GLU A 1 123 ? -2.827 12.384 10.995 1.00 0.48 151 GLU A O 10
ATOM 18833 N N . GLU A 1 124 ? -1.286 11.618 9.548 1.00 0.34 152 GLU A N 10
ATOM 18834 C CA . GLU A 1 124 ? -2.007 12.076 8.371 1.00 0.40 152 GLU A CA 10
ATOM 18835 C C . GLU A 1 124 ? -3.015 11.037 7.935 1.00 0.40 152 GLU A C 10
ATOM 18836 O O . GLU A 1 124 ? -4.059 11.374 7.397 1.00 0.50 152 GLU A O 10
ATOM 18848 N N . ILE A 1 125 ? -2.686 9.774 8.159 1.00 0.34 153 ILE A N 10
ATOM 18849 C CA . ILE A 1 125 ? -3.544 8.677 7.763 1.00 0.35 153 ILE A CA 10
ATOM 18850 C C . ILE A 1 125 ? -4.958 8.898 8.257 1.00 0.39 153 ILE A C 10
ATOM 18851 O O . ILE A 1 125 ? -5.898 8.868 7.475 1.00 0.43 153 ILE A O 10
ATOM 18867 N N . LYS A 1 126 ? -5.104 9.159 9.552 1.00 0.42 154 LYS A N 10
ATOM 18868 C CA . LYS A 1 126 ? -6.433 9.339 10.124 1.00 0.50 154 LYS A CA 10
ATOM 18869 C C . LYS A 1 126 ? -7.107 10.592 9.553 1.00 0.56 154 LYS A C 10
ATOM 18870 O O . LYS A 1 126 ? -8.335 10.666 9.474 1.00 0.64 154 LYS A O 10
ATOM 18889 N N . ARG A 1 127 ? -6.296 11.560 9.134 1.00 0.54 155 ARG A N 10
ATOM 18890 C CA . ARG A 1 127 ? -6.799 12.732 8.418 1.00 0.63 155 ARG A CA 10
ATOM 18891 C C . ARG A 1 127 ? -7.306 12.309 7.045 1.00 0.66 155 ARG A C 10
ATOM 18892 O O . ARG A 1 127 ? -8.363 12.739 6.589 1.00 0.80 155 ARG A O 10
ATOM 18913 N N . GLN A 1 128 ? -6.532 11.445 6.406 1.00 0.58 156 GLN A N 10
ATOM 18914 C CA . GLN A 1 128 ? -6.829 10.948 5.074 1.00 0.70 156 GLN A CA 10
ATOM 18915 C C . GLN A 1 128 ? -7.981 9.938 5.102 1.00 0.67 156 GLN A C 10
ATOM 18916 O O . GLN A 1 128 ? -8.488 9.525 4.059 1.00 0.80 156 GLN A O 10
ATOM 18930 N N . LYS A 1 129 ? -8.377 9.546 6.311 1.00 0.55 157 LYS A N 10
ATOM 18931 C CA . LYS A 1 129 ? -9.487 8.615 6.518 1.00 0.54 157 LYS A CA 10
ATOM 18932 C C . LYS A 1 129 ? -10.805 9.366 6.682 1.00 0.62 157 LYS A C 10
ATOM 18933 O O . LYS A 1 129 ? -11.853 8.762 6.903 1.00 0.67 157 LYS A O 10
ATOM 18952 N N . GLN A 1 130 ? -10.743 10.688 6.613 1.00 0.74 158 GLN A N 10
ATOM 18953 C CA . GLN A 1 130 ? -11.938 11.506 6.657 1.00 0.91 158 GLN A CA 10
ATOM 18954 C C . GLN A 1 130 ? -12.554 11.612 5.267 1.00 1.15 158 GLN A C 10
ATOM 18955 O O . GLN A 1 130 ? -13.597 10.971 5.027 1.00 1.78 158 GLN A O 10
ATOM 18969 N N . GLU A 1 131 ? -11.966 12.303 4.407 1.00 1.48 159 GLU A N 10
ATOM 18971 N N . SER A 1 12 ? -21.652 -25.269 3.984 1.00 13.12 40 SER A N 11
ATOM 18972 C CA . SER A 1 12 ? -21.165 -25.444 2.603 1.00 12.82 40 SER A CA 11
ATOM 18973 C C . SER A 1 12 ? -19.659 -25.231 2.539 1.00 12.18 40 SER A C 11
ATOM 18974 O O . SER A 1 12 ? -19.162 -24.161 2.884 1.00 11.93 40 SER A O 11
ATOM 18983 N N . TYR A 1 13 ? -18.941 -26.258 2.115 1.00 12.10 41 TYR A N 11
ATOM 18984 C CA . TYR A 1 13 ? -17.497 -26.180 1.991 1.00 11.74 41 TYR A CA 11
ATOM 18985 C C . TYR A 1 13 ? -17.096 -25.624 0.637 1.00 11.26 41 TYR A C 11
ATOM 18986 O O . TYR A 1 13 ? -17.681 -25.966 -0.394 1.00 11.61 41 TYR A O 11
ATOM 19004 N N . ILE A 1 14 ? -16.102 -24.762 0.655 1.00 10.66 42 ILE A N 11
ATOM 19005 C CA . ILE A 1 14 ? -15.529 -24.229 -0.553 1.00 10.40 42 ILE A CA 11
ATOM 19006 C C . ILE A 1 14 ? -14.098 -24.692 -0.665 1.00 10.44 42 ILE A C 11
ATOM 19007 O O . ILE A 1 14 ? -13.274 -24.429 0.212 1.00 10.49 42 ILE A O 11
ATOM 19023 N N . ASP A 1 15 ? -13.853 -25.445 -1.710 1.00 10.68 43 ASP A N 11
ATOM 19024 C CA . ASP A 1 15 ? -12.508 -25.819 -2.123 1.00 11.02 43 ASP A CA 11
ATOM 19025 C C . ASP A 1 15 ? -11.603 -24.601 -2.087 1.00 11.08 43 ASP A C 11
ATOM 19026 O O . ASP A 1 15 ? -11.785 -23.672 -2.875 1.00 11.69 43 ASP A O 11
ATOM 19035 N N . GLY A 1 16 ? -10.641 -24.587 -1.177 1.00 10.65 44 GLY A N 11
ATOM 19036 C CA . GLY A 1 16 ? -9.830 -23.404 -1.025 1.00 10.86 44 GLY A CA 11
ATOM 19037 C C . GLY A 1 16 ? -10.564 -22.347 -0.232 1.00 10.53 44 GLY A C 11
ATOM 19038 O O . GLY A 1 16 ? -10.756 -21.241 -0.721 1.00 10.64 44 GLY A O 11
ATOM 19042 N N . ASP A 1 17 ? -11.019 -22.727 0.965 1.00 10.35 45 ASP A N 11
ATOM 19043 C CA . ASP A 1 17 ? -11.907 -21.910 1.813 1.00 10.29 45 ASP A CA 11
ATOM 19044 C C . ASP A 1 17 ? -11.500 -20.433 1.901 1.00 9.54 45 ASP A C 11
ATOM 19045 O O . ASP A 1 17 ? -12.349 -19.573 2.133 1.00 9.39 45 ASP A O 11
ATOM 19054 N N . GLN A 1 18 ? -10.214 -20.136 1.720 1.00 9.30 46 GLN A N 11
ATOM 19055 C CA . GLN A 1 18 ? -9.737 -18.756 1.728 1.00 8.82 46 GLN A CA 11
ATOM 19056 C C . GLN A 1 18 ? -10.375 -17.942 0.588 1.00 7.96 46 GLN A C 11
ATOM 19057 O O . GLN A 1 18 ? -10.291 -16.713 0.566 1.00 7.83 46 GLN A O 11
ATOM 19071 N N . ALA A 1 19 ? -10.997 -18.639 -0.359 1.00 7.63 47 ALA A N 11
ATOM 19072 C CA . ALA A 1 19 ? -11.720 -17.998 -1.450 1.00 7.10 47 ALA A CA 11
ATOM 19073 C C . ALA A 1 19 ? -12.980 -17.323 -0.931 1.00 6.23 47 ALA A C 11
ATOM 19074 O O . ALA A 1 19 ? -13.784 -17.937 -0.225 1.00 6.37 47 ALA A O 11
ATOM 19081 N N . GLY A 1 20 ? -13.150 -16.059 -1.276 1.00 5.65 48 GLY A N 11
ATOM 19082 C CA . GLY A 1 20 ? -14.306 -15.317 -0.827 1.00 5.11 48 GLY A CA 11
ATOM 19083 C C . GLY A 1 20 ? -13.993 -14.494 0.403 1.00 4.06 48 GLY A C 11
ATOM 19084 O O . GLY A 1 20 ? -14.860 -14.258 1.243 1.00 4.07 48 GLY A O 11
ATOM 19088 N N . GLN A 1 21 ? -12.741 -14.081 0.515 1.00 3.63 49 GLN A N 11
ATOM 19089 C CA . GLN A 1 21 ? -12.286 -13.279 1.640 1.00 2.96 49 GLN A CA 11
ATOM 19090 C C . GLN A 1 21 ? -11.690 -11.972 1.136 1.00 2.13 49 GLN A C 11
ATOM 19091 O O . GLN A 1 21 ? -11.413 -11.832 -0.057 1.00 2.55 49 GLN A O 11
ATOM 19105 N N . LYS A 1 22 ? -11.501 -11.023 2.046 1.00 1.67 50 LYS A N 11
ATOM 19106 C CA . LYS A 1 22 ? -10.981 -9.715 1.690 1.00 1.23 50 LYS A CA 11
ATOM 19107 C C . LYS A 1 22 ? -9.552 -9.805 1.184 1.00 1.14 50 LYS A C 11
ATOM 19108 O O . LYS A 1 22 ? -8.621 -10.120 1.928 1.00 1.86 50 LYS A O 11
ATOM 19127 N N . ALA A 1 23 ? -9.428 -9.529 -0.097 1.00 0.80 51 ALA A N 11
ATOM 19128 C CA . ALA A 1 23 ? -8.186 -9.568 -0.836 1.00 0.75 51 ALA A CA 11
ATOM 19129 C C . ALA A 1 23 ? -8.523 -9.270 -2.285 1.00 0.83 51 ALA A C 11
ATOM 19130 O O . ALA A 1 23 ? -8.429 -10.144 -3.146 1.00 1.01 51 ALA A O 11
ATOM 19137 N N . GLU A 1 24 ? -8.994 -8.041 -2.501 1.00 0.75 52 GLU A N 11
ATOM 19138 C CA . GLU A 1 24 ? -9.454 -7.555 -3.805 1.00 0.86 52 GLU A CA 11
ATOM 19139 C C . GLU A 1 24 ? -8.679 -8.142 -4.974 1.00 0.97 52 GLU A C 11
ATOM 19140 O O . GLU A 1 24 ? -7.505 -7.830 -5.180 1.00 1.04 52 GLU A O 11
ATOM 19152 N N . ASN A 1 25 ? -9.344 -8.999 -5.728 1.00 1.07 53 ASN A N 11
ATOM 19153 C CA . ASN A 1 25 ? -8.804 -9.475 -6.988 1.00 1.20 53 ASN A CA 11
ATOM 19154 C C . ASN A 1 25 ? -9.226 -8.522 -8.097 1.00 1.20 53 ASN A C 11
ATOM 19155 O O . ASN A 1 25 ? -8.672 -8.537 -9.197 1.00 1.34 53 ASN A O 11
ATOM 19166 N N . LEU A 1 26 ? -10.216 -7.696 -7.780 1.00 1.12 54 LEU A N 11
ATOM 19167 C CA . LEU A 1 26 ? -10.698 -6.668 -8.676 1.00 1.15 54 LEU A CA 11
ATOM 19168 C C . LEU A 1 26 ? -9.659 -5.563 -8.810 1.00 1.13 54 LEU A C 11
ATOM 19169 O O . LEU A 1 26 ? -8.801 -5.399 -7.940 1.00 1.13 54 LEU A O 11
ATOM 19185 N N . THR A 1 27 ? -9.740 -4.809 -9.891 1.00 1.16 55 THR A N 11
ATOM 19186 C CA . THR A 1 27 ? -8.849 -3.683 -10.099 1.00 1.21 55 THR A CA 11
ATOM 19187 C C . THR A 1 27 ? -9.156 -2.570 -9.090 1.00 1.14 55 THR A C 11
ATOM 19188 O O . THR A 1 27 ? -10.309 -2.358 -8.716 1.00 1.09 55 THR A O 11
ATOM 19199 N N . PRO A 1 28 ? -8.109 -1.859 -8.631 1.00 1.18 56 PRO A N 11
ATOM 19200 C CA . PRO A 1 28 ? -8.187 -0.956 -7.468 1.00 1.10 56 PRO A CA 11
ATOM 19201 C C . PRO A 1 28 ? -9.226 0.158 -7.598 1.00 1.05 56 PRO A C 11
ATOM 19202 O O . PRO A 1 28 ? -9.764 0.619 -6.589 1.00 0.97 56 PRO A O 11
ATOM 19213 N N . ASP A 1 29 ? -9.515 0.583 -8.822 1.00 1.13 57 ASP A N 11
ATOM 19214 C CA . ASP A 1 29 ? -10.518 1.621 -9.046 1.00 1.14 57 ASP A CA 11
ATOM 19215 C C . ASP A 1 29 ? -11.891 1.028 -8.826 1.00 1.07 57 ASP A C 11
ATOM 19216 O O . ASP A 1 29 ? -12.722 1.581 -8.104 1.00 1.05 57 ASP A O 11
ATOM 19225 N N . GLU A 1 30 ? -12.096 -0.122 -9.450 1.00 1.09 58 GLU A N 11
ATOM 19226 C CA . GLU A 1 30 ? -13.304 -0.906 -9.313 1.00 1.05 58 GLU A CA 11
ATOM 19227 C C . GLU A 1 30 ? -13.620 -1.146 -7.844 1.00 0.93 58 GLU A C 11
ATOM 19228 O O . GLU A 1 30 ? -14.775 -1.106 -7.434 1.00 0.93 58 GLU A O 11
ATOM 19240 N N . VAL A 1 31 ? -12.575 -1.375 -7.058 1.00 0.86 59 VAL A N 11
ATOM 19241 C CA . VAL A 1 31 ? -12.723 -1.592 -5.622 1.00 0.75 59 VAL A CA 11
ATOM 19242 C C . VAL A 1 31 ? -13.421 -0.414 -4.960 1.00 0.71 59 VAL A C 11
ATOM 19243 O O . VAL A 1 31 ? -14.528 -0.536 -4.434 1.00 0.71 59 VAL A O 11
ATOM 19256 N N . SER A 1 32 ? -12.767 0.729 -5.025 1.00 0.70 60 SER A N 11
ATOM 19257 C CA . SER A 1 32 ? -13.196 1.907 -4.337 1.00 0.70 60 SER A CA 11
ATOM 19258 C C . SER A 1 32 ? -14.514 2.450 -4.871 1.00 0.74 60 SER A C 11
ATOM 19259 O O . SER A 1 32 ? -15.424 2.754 -4.103 1.00 0.72 60 SER A O 11
ATOM 19267 N N . LYS A 1 33 ? -14.592 2.588 -6.179 1.00 0.87 61 LYS A N 11
ATOM 19268 C CA . LYS A 1 33 ? -15.774 3.134 -6.835 1.00 0.96 61 LYS A CA 11
ATOM 19269 C C . LYS A 1 33 ? -17.031 2.319 -6.522 1.00 0.94 61 LYS A C 11
ATOM 19270 O O . LYS A 1 33 ? -18.090 2.887 -6.268 1.00 1.01 61 LYS A O 11
ATOM 19289 N N . ARG A 1 34 ? -16.911 0.993 -6.519 1.00 0.88 62 ARG A N 11
ATOM 19290 C CA . ARG A 1 34 ? -18.055 0.131 -6.242 1.00 0.89 62 ARG A CA 11
ATOM 19291 C C . ARG A 1 34 ? -18.502 0.244 -4.787 1.00 0.77 62 ARG A C 11
ATOM 19292 O O . ARG A 1 34 ? -19.695 0.178 -4.496 1.00 0.82 62 ARG A O 11
ATOM 19313 N N . GLU A 1 35 ? -17.548 0.412 -3.879 1.00 0.68 63 GLU A N 11
ATOM 19314 C CA . GLU A 1 35 ? -17.867 0.508 -2.459 1.00 0.63 63 GLU A CA 11
ATOM 19315 C C . GLU A 1 35 ? -18.207 1.941 -2.069 1.00 0.66 63 GLU A C 11
ATOM 19316 O O . GLU A 1 35 ? -18.678 2.203 -0.962 1.00 0.73 63 GLU A O 11
ATOM 19328 N N . GLY A 1 36 ? -17.937 2.864 -2.978 1.00 0.69 64 GLY A N 11
ATOM 19329 C CA . GLY A 1 36 ? -18.330 4.251 -2.790 1.00 0.74 64 GLY A CA 11
ATOM 19330 C C . GLY A 1 36 ? -17.357 5.039 -1.934 1.00 0.72 64 GLY A C 11
ATOM 19331 O O . GLY A 1 36 ? -17.481 6.257 -1.805 1.00 0.86 64 GLY A O 11
ATOM 19335 N N . ILE A 1 37 ? -16.395 4.344 -1.344 1.00 0.62 65 ILE A N 11
ATOM 19336 C CA . ILE A 1 37 ? -15.409 4.967 -0.489 1.00 0.67 65 ILE A CA 11
ATOM 19337 C C . ILE A 1 37 ? -14.522 5.939 -1.248 1.00 0.81 65 ILE A C 11
ATOM 19338 O O . ILE A 1 37 ? -14.298 7.059 -0.792 1.00 1.76 65 ILE A O 11
ATOM 19354 N N . ASN A 1 38 ? -14.033 5.483 -2.408 1.00 0.75 66 ASN A N 11
ATOM 19355 C CA . ASN A 1 38 ? -13.255 6.289 -3.369 1.00 0.69 66 ASN A CA 11
ATOM 19356 C C . ASN A 1 38 ? -12.065 7.030 -2.744 1.00 0.61 66 ASN A C 11
ATOM 19357 O O . ASN A 1 38 ? -11.378 7.789 -3.430 1.00 0.64 66 ASN A O 11
ATOM 19368 N N . ALA A 1 39 ? -11.815 6.803 -1.463 1.00 0.54 67 ALA A N 11
ATOM 19369 C CA . ALA A 1 39 ? -10.699 7.434 -0.774 1.00 0.49 67 ALA A CA 11
ATOM 19370 C C . ALA A 1 39 ? -9.382 6.797 -1.203 1.00 0.44 67 ALA A C 11
ATOM 19371 O O . ALA A 1 39 ? -9.367 5.651 -1.662 1.00 0.45 67 ALA A O 11
ATOM 19378 N N . GLU A 1 40 ? -8.282 7.536 -1.066 1.00 0.44 68 GLU A N 11
ATOM 19379 C CA . GLU A 1 40 ? -6.993 7.054 -1.539 1.00 0.42 68 GLU A CA 11
ATOM 19380 C C . GLU A 1 40 ? -6.527 5.865 -0.712 1.00 0.34 68 GLU A C 11
ATOM 19381 O O . GLU A 1 40 ? -6.499 5.908 0.519 1.00 0.35 68 GLU A O 11
ATOM 19393 N N . GLN A 1 41 ? -6.187 4.799 -1.415 1.00 0.31 69 GLN A N 11
ATOM 19394 C CA . GLN A 1 41 ? -5.864 3.523 -0.800 1.00 0.24 69 GLN A CA 11
ATOM 19395 C C . GLN A 1 41 ? -4.470 3.548 -0.200 1.00 0.21 69 GLN A C 11
ATOM 19396 O O . GLN A 1 41 ? -3.472 3.441 -0.911 1.00 0.27 69 GLN A O 11
ATOM 19410 N N . ILE A 1 42 ? -4.420 3.705 1.115 1.00 0.19 70 ILE A N 11
ATOM 19411 C CA . ILE A 1 42 ? -3.166 3.834 1.840 1.00 0.17 70 ILE A CA 11
ATOM 19412 C C . ILE A 1 42 ? -2.705 2.481 2.374 1.00 0.14 70 ILE A C 11
ATOM 19413 O O . ILE A 1 42 ? -3.183 2.023 3.405 1.00 0.14 70 ILE A O 11
ATOM 19429 N N . VAL A 1 43 ? -1.788 1.841 1.664 1.00 0.15 71 VAL A N 11
ATOM 19430 C CA . VAL A 1 43 ? -1.282 0.534 2.062 1.00 0.15 71 VAL A CA 1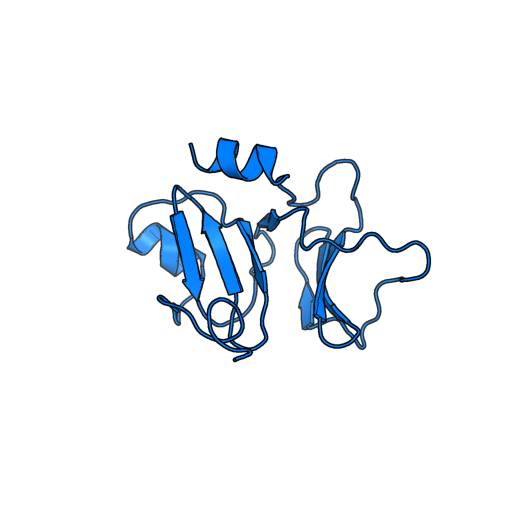1
ATOM 19431 C C . VAL A 1 43 ? -0.514 0.634 3.381 1.00 0.14 71 VAL A C 11
ATOM 19432 O O . VAL A 1 43 ? 0.573 1.208 3.438 1.00 0.17 71 VAL A O 11
ATOM 19445 N N . ILE A 1 44 ? -1.103 0.089 4.437 1.00 0.14 72 ILE A N 11
ATOM 19446 C CA . ILE A 1 44 ? -0.498 0.113 5.764 1.00 0.17 72 ILE A CA 11
ATOM 19447 C C . ILE A 1 44 ? 0.306 -1.152 6.023 1.00 0.22 72 ILE A C 11
ATOM 19448 O O . ILE A 1 44 ? 1.237 -1.158 6.828 1.00 0.29 72 ILE A O 11
ATOM 19464 N N . LYS A 1 45 ? -0.071 -2.224 5.345 1.00 0.21 73 LYS A N 11
ATOM 19465 C CA . LYS A 1 45 ? 0.626 -3.493 5.459 1.00 0.26 73 LYS A CA 11
ATOM 19466 C C . LYS A 1 45 ? 0.754 -4.147 4.095 1.00 0.24 73 LYS A C 11
ATOM 19467 O O . LYS A 1 45 ? -0.156 -4.061 3.274 1.00 0.25 73 LYS A O 11
ATOM 19486 N N . ILE A 1 46 ? 1.879 -4.803 3.864 1.00 0.28 74 ILE A N 11
ATOM 19487 C CA . ILE A 1 46 ? 2.116 -5.488 2.604 1.00 0.31 74 ILE A CA 11
ATOM 19488 C C . ILE A 1 46 ? 2.480 -6.941 2.868 1.00 0.38 74 ILE A C 11
ATOM 19489 O O . ILE A 1 46 ? 3.059 -7.265 3.905 1.00 0.41 74 ILE A O 11
ATOM 19505 N N . THR A 1 47 ? 2.141 -7.801 1.928 1.00 0.45 75 THR A N 11
ATOM 19506 C CA . THR A 1 47 ? 2.483 -9.208 1.990 1.00 0.54 75 THR A CA 11
ATOM 19507 C C . THR A 1 47 ? 2.824 -9.706 0.590 1.00 0.60 75 THR A C 11
ATOM 19508 O O . THR A 1 47 ? 2.782 -8.928 -0.365 1.00 0.71 75 THR A O 11
ATOM 19519 N N . ASP A 1 48 ? 3.172 -10.976 0.450 1.00 0.70 76 ASP A N 11
ATOM 19520 C CA . ASP A 1 48 ? 3.436 -11.526 -0.872 1.00 0.82 76 ASP A CA 11
ATOM 19521 C C . ASP A 1 48 ? 2.124 -11.801 -1.597 1.00 0.90 76 ASP A C 11
ATOM 19522 O O . ASP A 1 48 ? 2.062 -11.776 -2.827 1.00 1.08 76 ASP A O 11
ATOM 19531 N N . GLN A 1 49 ? 1.075 -12.042 -0.822 1.00 0.94 77 GLN A N 11
ATOM 19532 C CA . GLN A 1 49 ? -0.242 -12.336 -1.369 1.00 1.14 77 GLN A CA 11
ATOM 19533 C C . GLN A 1 49 ? -0.941 -11.051 -1.816 1.00 1.11 77 GLN A C 11
ATOM 19534 O O . GLN A 1 49 ? -1.747 -11.057 -2.748 1.00 1.49 77 GLN A O 11
ATOM 19548 N N . GLY A 1 50 ? -0.592 -9.947 -1.174 1.00 0.78 78 GLY A N 11
ATOM 19549 C CA . GLY A 1 50 ? -1.184 -8.666 -1.504 1.00 0.78 78 GLY A CA 11
ATOM 19550 C C . GLY A 1 50 ? -0.843 -7.616 -0.473 1.00 0.72 78 GLY A C 11
ATOM 19551 O O . GLY A 1 50 ? 0.275 -7.586 0.036 1.00 0.99 78 GLY A O 11
ATOM 19555 N N . TYR A 1 51 ? -1.798 -6.769 -0.138 1.00 0.43 79 TYR A N 11
ATOM 19556 C CA . TYR A 1 51 ? -1.578 -5.752 0.878 1.00 0.36 79 TYR A CA 11
ATOM 19557 C C . TYR A 1 51 ? -2.865 -5.413 1.585 1.00 0.28 79 TYR A C 11
ATOM 19558 O O . TYR A 1 51 ? -3.942 -5.863 1.199 1.00 0.28 79 TYR A O 11
ATOM 19576 N N . VAL A 1 52 ? -2.751 -4.597 2.609 1.00 0.29 80 VAL A N 11
ATOM 19577 C CA . VAL A 1 52 ? -3.911 -4.085 3.288 1.00 0.27 80 VAL A CA 11
ATOM 19578 C C . VAL A 1 52 ? -3.813 -2.573 3.376 1.00 0.21 80 VAL A C 11
ATOM 19579 O O . VAL A 1 52 ? -2.780 -2.034 3.776 1.00 0.19 80 VAL A O 11
ATOM 19592 N N . THR A 1 53 ? -4.870 -1.896 2.977 1.00 0.22 81 THR A N 11
ATOM 19593 C CA . THR A 1 53 ? -4.878 -0.447 2.955 1.00 0.22 81 THR A CA 11
ATOM 19594 C C . THR A 1 53 ? -5.759 0.111 4.058 1.00 0.22 81 THR A C 11
ATOM 19595 O O . THR A 1 53 ? -6.682 -0.549 4.516 1.00 0.35 81 THR A O 11
ATOM 19606 N N . SER A 1 54 ? -5.451 1.311 4.497 1.00 0.19 82 SER A N 11
ATOM 19607 C CA . SER A 1 54 ? -6.339 2.052 5.358 1.00 0.20 82 SER A CA 11
ATOM 19608 C C . SER A 1 54 ? -6.924 3.202 4.555 1.00 0.24 82 SER A C 11
ATOM 19609 O O . SER A 1 54 ? -6.349 4.291 4.500 1.00 0.29 82 SER A O 11
ATOM 19617 N N . HIS A 1 55 ? -8.047 2.957 3.905 1.00 0.24 83 HIS A N 11
ATOM 19618 C CA . HIS A 1 55 ? -8.616 3.966 3.039 1.00 0.30 83 HIS A CA 11
ATOM 19619 C C . HIS A 1 55 ? -10.045 4.286 3.454 1.00 0.29 83 HIS A C 11
ATOM 19620 O O . HIS A 1 55 ? -10.773 3.430 3.963 1.00 0.27 83 HIS A O 11
ATOM 19634 N N . GLY A 1 56 ? -10.423 5.538 3.282 1.00 0.35 84 GLY A N 11
ATOM 19635 C CA . GLY A 1 56 ? -11.738 5.970 3.689 1.00 0.36 84 GLY A CA 11
ATOM 19636 C C . GLY A 1 56 ? -11.824 6.106 5.188 1.00 0.36 84 GLY A C 11
ATOM 19637 O O . GLY A 1 56 ? -11.407 7.112 5.742 1.00 0.42 84 GLY A O 11
ATOM 19641 N N . ASP A 1 57 ? -12.366 5.095 5.840 1.00 0.33 85 ASP A N 11
ATOM 19642 C CA . ASP A 1 57 ? -12.442 5.077 7.295 1.00 0.36 85 ASP A CA 11
ATOM 19643 C C . ASP A 1 57 ? -11.995 3.721 7.834 1.00 0.33 85 ASP A C 11
ATOM 19644 O O . ASP A 1 57 ? -11.898 3.512 9.044 1.00 0.38 85 ASP A O 11
ATOM 19653 N N . HIS A 1 58 ? -11.689 2.802 6.932 1.00 0.29 86 HIS A N 11
ATOM 19654 C CA . HIS A 1 58 ? -11.459 1.420 7.326 1.00 0.27 86 HIS A CA 11
ATOM 19655 C C . HIS A 1 58 ? -10.199 0.840 6.724 1.00 0.23 86 HIS A C 11
ATOM 19656 O O . HIS A 1 58 ? -9.514 1.474 5.922 1.00 0.21 86 HIS A O 11
ATOM 19670 N N . TYR A 1 59 ? -9.906 -0.377 7.142 1.00 0.24 87 TYR A N 11
ATOM 19671 C CA . TYR A 1 59 ? -8.819 -1.139 6.575 1.00 0.22 87 TYR A CA 11
ATOM 19672 C C . TYR A 1 59 ? -9.388 -2.085 5.540 1.00 0.22 87 TYR A C 11
ATOM 19673 O O . TYR A 1 59 ? -10.356 -2.796 5.807 1.00 0.26 87 TYR A O 11
ATOM 19691 N N . HIS A 1 60 ? -8.803 -2.087 4.363 1.00 0.21 88 HIS A N 11
ATOM 19692 C CA . HIS A 1 60 ? -9.303 -2.902 3.280 1.00 0.25 88 HIS A CA 11
ATOM 19693 C C . HIS A 1 60 ? -8.179 -3.769 2.721 1.00 0.26 88 HIS A C 11
ATOM 19694 O O . HIS A 1 60 ? -7.135 -3.262 2.303 1.00 0.28 88 HIS A O 11
ATOM 19708 N N . TYR A 1 61 ? -8.394 -5.074 2.750 1.00 0.28 89 TYR A N 11
ATOM 19709 C CA . TYR A 1 61 ? -7.392 -6.042 2.323 1.00 0.31 89 TYR A CA 11
ATOM 19710 C C . TYR A 1 61 ? -7.528 -6.322 0.822 1.00 0.36 89 TYR A C 11
ATOM 19711 O O . TYR A 1 61 ? -8.618 -6.617 0.336 1.00 0.44 89 TYR A O 11
ATOM 19729 N N . TYR A 1 62 ? -6.420 -6.218 0.091 1.00 0.45 90 TYR A N 11
ATOM 19730 C CA . TYR A 1 62 ? -6.424 -6.461 -1.349 1.00 0.69 90 TYR A CA 11
ATOM 19731 C C . TYR A 1 62 ? -5.448 -7.581 -1.702 1.00 0.55 90 TYR A C 11
ATOM 19732 O O . TYR A 1 62 ? -4.655 -8.014 -0.869 1.00 0.47 90 TYR A O 11
ATOM 19750 N N . ASN A 1 63 ? -5.500 -8.025 -2.951 1.00 0.67 91 ASN A N 11
ATOM 19751 C CA . ASN A 1 63 ? -4.608 -9.068 -3.443 1.00 0.59 91 ASN A CA 11
ATOM 19752 C C . ASN A 1 63 ? -3.781 -8.532 -4.604 1.00 0.49 91 ASN A C 11
ATOM 19753 O O . ASN A 1 63 ? -4.201 -7.602 -5.297 1.00 0.69 91 ASN A O 11
ATOM 19764 N N . GLY A 1 64 ? -2.614 -9.114 -4.812 1.00 0.40 92 GLY A N 11
ATOM 19765 C CA . GLY A 1 64 ? -1.806 -8.765 -5.963 1.00 0.41 92 GLY A CA 11
ATOM 19766 C C . GLY A 1 64 ? -0.794 -7.671 -5.686 1.00 0.33 92 GLY A C 11
ATOM 19767 O O . GLY A 1 64 ? -0.355 -7.483 -4.551 1.00 0.47 92 GLY A O 11
ATOM 19771 N N . LYS A 1 65 ? -0.422 -6.959 -6.740 1.00 0.40 93 LYS A N 11
ATOM 19772 C CA . LYS A 1 65 ? 0.570 -5.900 -6.659 1.00 0.35 93 LYS A CA 11
ATOM 19773 C C . LYS A 1 65 ? -0.072 -4.564 -6.306 1.00 0.35 93 LYS A C 11
ATOM 19774 O O . LYS A 1 65 ? -1.282 -4.381 -6.448 1.00 0.47 93 LYS A O 11
ATOM 19793 N N . VAL A 1 66 ? 0.758 -3.640 -5.851 1.00 0.31 94 VAL A N 11
ATOM 19794 C CA . VAL A 1 66 ? 0.323 -2.295 -5.516 1.00 0.29 94 VAL A CA 11
ATOM 19795 C C . VAL A 1 66 ? 0.286 -1.444 -6.783 1.00 0.28 94 VAL A C 11
ATOM 19796 O O . VAL A 1 66 ? 1.243 -1.460 -7.563 1.00 0.30 94 VAL A O 11
ATOM 19809 N N . PRO A 1 67 ? -0.813 -0.705 -7.023 1.00 0.27 95 PRO A N 11
ATOM 19810 C CA . PRO A 1 67 ? -0.944 0.124 -8.217 1.00 0.28 95 PRO A CA 11
ATOM 19811 C C . PRO A 1 67 ? 0.041 1.280 -8.224 1.00 0.25 95 PRO A C 11
ATOM 19812 O O . PRO A 1 67 ? 0.552 1.669 -7.174 1.00 0.27 95 PRO A O 11
ATOM 19823 N N . TYR A 1 68 ? 0.293 1.833 -9.393 1.00 0.26 96 TYR A N 11
ATOM 19824 C CA . TYR A 1 68 ? 1.289 2.882 -9.544 1.00 0.27 96 TYR A CA 11
ATOM 19825 C C . TYR A 1 68 ? 0.946 4.077 -8.656 1.00 0.26 96 TYR A C 11
ATOM 19826 O O . TYR A 1 68 ? 1.794 4.575 -7.912 1.00 0.30 96 TYR A O 11
ATOM 19844 N N . ASP A 1 69 ? -0.307 4.502 -8.704 1.00 0.28 97 ASP A N 11
ATOM 19845 C CA . ASP A 1 69 ? -0.715 5.728 -8.027 1.00 0.33 97 ASP A CA 11
ATOM 19846 C C . ASP A 1 69 ? -1.267 5.441 -6.629 1.00 0.32 97 ASP A C 11
ATOM 19847 O O . ASP A 1 69 ? -1.978 6.267 -6.051 1.00 0.38 97 ASP A O 11
ATOM 19856 N N . ALA A 1 70 ? -0.949 4.271 -6.087 1.00 0.27 98 ALA A N 11
ATOM 19857 C CA . ALA A 1 70 ? -1.370 3.916 -4.735 1.00 0.27 98 ALA A CA 11
ATOM 19858 C C . ALA A 1 70 ? -0.744 4.833 -3.695 1.00 0.26 98 ALA A C 11
ATOM 19859 O O . ALA A 1 70 ? 0.197 5.570 -3.983 1.00 0.40 98 ALA A O 11
ATOM 19866 N N . ILE A 1 71 ? -1.303 4.791 -2.497 1.00 0.18 99 ILE A N 11
ATOM 19867 C CA . ILE A 1 71 ? -0.773 5.504 -1.354 1.00 0.17 99 ILE A CA 11
ATOM 19868 C C . ILE A 1 71 ? -0.230 4.499 -0.340 1.00 0.16 99 ILE A C 11
ATOM 19869 O O . ILE A 1 71 ? -0.792 3.418 -0.189 1.00 0.16 99 ILE A O 11
ATOM 19885 N N . ILE A 1 72 ? 0.861 4.828 0.329 1.00 0.17 100 ILE A N 11
ATOM 19886 C CA . ILE A 1 72 ? 1.428 3.934 1.327 1.00 0.18 100 ILE A CA 11
ATOM 19887 C C . ILE A 1 72 ? 1.515 4.619 2.690 1.00 0.18 100 ILE A C 11
ATOM 19888 O O . ILE A 1 72 ? 1.618 5.843 2.778 1.00 0.20 100 ILE A O 11
ATOM 19904 N N . SER A 1 73 ? 1.449 3.818 3.743 1.00 0.20 101 SER A N 11
ATOM 19905 C CA . SER A 1 73 ? 1.672 4.292 5.095 1.00 0.20 101 SER A CA 11
ATOM 19906 C C . SER A 1 73 ? 3.165 4.472 5.345 1.00 0.20 101 SER A C 11
ATOM 19907 O O . SER A 1 73 ? 3.991 3.708 4.838 1.00 0.23 101 SER A O 11
ATOM 19915 N N . GLU A 1 74 ? 3.500 5.477 6.144 1.00 0.20 102 GLU A N 11
ATOM 19916 C CA . GLU A 1 74 ? 4.888 5.788 6.457 1.00 0.21 102 GLU A CA 11
ATOM 19917 C C . GLU A 1 74 ? 5.523 4.664 7.270 1.00 0.24 102 GLU A C 11
ATOM 19918 O O . GLU A 1 74 ? 6.748 4.580 7.383 1.00 0.29 102 GLU A O 11
ATOM 19930 N N . GLU A 1 75 ? 4.671 3.802 7.819 1.00 0.27 103 GLU A N 11
ATOM 19931 C CA . GLU A 1 75 ? 5.108 2.654 8.606 1.00 0.34 103 GLU A CA 11
ATOM 19932 C C . GLU A 1 75 ? 5.953 1.704 7.768 1.00 0.31 103 GLU A C 11
ATOM 19933 O O . GLU A 1 75 ? 6.773 0.951 8.296 1.00 0.41 103 GLU A O 11
ATOM 19945 N N . LEU A 1 76 ? 5.747 1.742 6.464 1.00 0.23 104 LEU A N 11
ATOM 19946 C CA . LEU A 1 76 ? 6.402 0.809 5.562 1.00 0.25 104 LEU A CA 11
ATOM 19947 C C . LEU A 1 76 ? 7.541 1.469 4.796 1.00 0.27 104 LEU A C 11
ATOM 19948 O O . LEU A 1 76 ? 8.151 0.843 3.933 1.00 0.29 104 LEU A O 11
ATOM 19964 N N . LEU A 1 77 ? 7.830 2.724 5.107 1.00 0.43 105 LEU A N 11
ATOM 19965 C CA . LEU A 1 77 ? 8.859 3.454 4.395 1.00 0.54 105 LEU A CA 11
ATOM 19966 C C . LEU A 1 77 ? 10.227 2.820 4.548 1.00 0.46 105 LEU A C 11
ATOM 19967 O O . LEU A 1 77 ? 10.594 2.327 5.617 1.00 0.53 105 LEU A O 11
ATOM 19983 N N . MET A 1 78 ? 10.965 2.829 3.457 1.00 0.41 106 MET A N 11
ATOM 19984 C CA . MET A 1 78 ? 12.349 2.427 3.467 1.00 0.45 106 MET A CA 11
ATOM 19985 C C . MET A 1 78 ? 13.256 3.621 3.203 1.00 0.92 106 MET A C 11
ATOM 19986 O O . MET A 1 78 ? 13.534 3.967 2.051 1.00 1.28 106 MET A O 11
ATOM 20000 N N . LYS A 1 79 ? 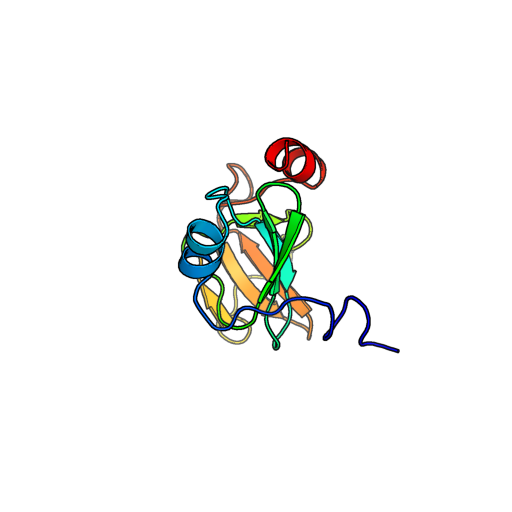13.667 4.287 4.263 1.00 1.28 107 LYS A N 11
ATOM 20001 C CA . LYS A 1 79 ? 14.796 5.180 4.170 1.00 1.66 107 LYS A CA 11
ATOM 20002 C C . LYS A 1 79 ? 15.903 4.605 5.029 1.00 1.09 107 LYS A C 11
ATOM 20003 O O . LYS A 1 79 ? 15.884 4.722 6.256 1.00 1.52 107 LYS A O 11
ATOM 20022 N N . ASP A 1 80 ? 16.859 3.976 4.377 1.00 1.16 108 ASP A N 11
ATOM 20023 C CA . ASP A 1 80 ? 17.942 3.314 5.073 1.00 1.22 108 ASP A CA 11
ATOM 20024 C C . ASP A 1 80 ? 19.273 3.875 4.610 1.00 1.17 108 ASP A C 11
ATOM 20025 O O . ASP A 1 80 ? 19.505 4.007 3.410 1.00 1.12 108 ASP A O 11
ATOM 20034 N N . PRO A 1 81 ? 20.163 4.217 5.540 1.00 1.79 109 PRO A N 11
ATOM 20035 C CA . PRO A 1 81 ? 21.477 4.748 5.198 1.00 2.23 109 PRO A CA 11
ATOM 20036 C C . PRO A 1 81 ? 22.463 3.661 4.772 1.00 2.02 109 PRO A C 11
ATOM 20037 O O . PRO A 1 81 ? 23.564 3.958 4.314 1.00 2.25 109 PRO A O 11
ATOM 20048 N N . ASN A 1 82 ? 22.072 2.403 4.933 1.00 1.75 110 ASN A N 11
ATOM 20049 C CA . ASN A 1 82 ? 22.910 1.287 4.510 1.00 1.67 110 ASN A CA 11
ATOM 20050 C C . ASN A 1 82 ? 22.309 0.583 3.295 1.00 1.25 110 ASN A C 11
ATOM 20051 O O . ASN A 1 82 ? 23.013 -0.100 2.548 1.00 1.26 110 ASN A O 11
ATOM 20062 N N . TYR A 1 83 ? 21.011 0.760 3.082 1.00 0.95 111 TYR A N 11
ATOM 20063 C CA . TYR A 1 83 ? 20.336 0.086 1.980 1.00 0.70 111 TYR A CA 11
ATOM 20064 C C . TYR A 1 83 ? 20.148 1.017 0.796 1.00 0.60 111 TYR A C 11
ATOM 20065 O O . TYR A 1 83 ? 19.739 2.165 0.949 1.00 0.80 111 TYR A O 11
ATOM 20083 N N . GLN A 1 84 ? 20.469 0.510 -0.375 1.00 0.53 112 GLN A N 11
ATOM 20084 C CA . GLN A 1 84 ? 20.164 1.179 -1.622 1.00 0.55 112 GLN A CA 11
ATOM 20085 C C . GLN A 1 84 ? 19.205 0.314 -2.420 1.00 0.45 112 GLN A C 11
ATOM 20086 O O . GLN A 1 84 ? 19.317 -0.914 -2.401 1.00 0.47 112 GLN A O 11
ATOM 20100 N N . LEU A 1 85 ? 18.260 0.960 -3.099 1.00 0.40 113 LEU A N 11
ATOM 20101 C CA . LEU A 1 85 ? 17.183 0.276 -3.799 1.00 0.33 113 LEU A CA 11
ATOM 20102 C C . LEU A 1 85 ? 17.718 -0.796 -4.743 1.00 0.36 113 LEU A C 11
ATOM 20103 O O . LEU A 1 85 ? 18.337 -0.490 -5.765 1.00 0.43 113 LEU A O 11
ATOM 20119 N N . LYS A 1 86 ? 17.469 -2.051 -4.392 1.00 0.40 114 LYS A N 11
ATOM 20120 C CA . LYS A 1 86 ? 17.986 -3.176 -5.154 1.00 0.47 114 LYS A CA 11
ATOM 20121 C C . LYS A 1 86 ? 16.923 -3.718 -6.089 1.00 0.37 114 LYS A C 11
ATOM 20122 O O . LYS A 1 86 ? 15.803 -4.017 -5.674 1.00 0.33 114 LYS A O 11
ATOM 20141 N N . ASP A 1 87 ? 17.303 -3.866 -7.346 1.00 0.40 115 ASP A N 11
ATOM 20142 C CA . ASP A 1 87 ? 16.399 -4.340 -8.396 1.00 0.41 115 ASP A CA 11
ATOM 20143 C C . ASP A 1 87 ? 15.899 -5.751 -8.098 1.00 0.38 115 ASP A C 11
ATOM 20144 O O . ASP A 1 87 ? 14.857 -6.176 -8.599 1.00 0.42 115 ASP A O 11
ATOM 20153 N N . SER A 1 88 ? 16.629 -6.455 -7.248 1.00 0.38 116 SER A N 11
ATOM 20154 C CA . SER A 1 88 ? 16.317 -7.842 -6.946 1.00 0.44 116 SER A CA 11
ATOM 20155 C C . SER A 1 88 ? 15.268 -7.930 -5.837 1.00 0.40 116 SER A C 11
ATOM 20156 O O . SER A 1 88 ? 14.584 -8.948 -5.689 1.00 0.51 116 SER A O 11
ATOM 20164 N N . ASP A 1 89 ? 15.126 -6.853 -5.071 1.00 0.28 117 ASP A N 11
ATOM 20165 C CA . ASP A 1 89 ? 14.165 -6.823 -3.974 1.00 0.28 117 ASP A CA 11
ATOM 20166 C C . ASP A 1 89 ? 12.870 -6.179 -4.431 1.00 0.22 117 ASP A C 11
ATOM 20167 O O . ASP A 1 89 ? 11.801 -6.435 -3.874 1.00 0.24 117 ASP A O 11
ATOM 20176 N N . ILE A 1 90 ? 12.982 -5.340 -5.448 1.00 0.23 118 ILE A N 11
ATOM 20177 C CA . ILE A 1 90 ? 11.839 -4.655 -6.023 1.00 0.22 118 ILE A CA 11
ATOM 20178 C C . ILE A 1 90 ? 10.836 -5.645 -6.583 1.00 0.26 118 ILE A C 11
ATOM 20179 O O . ILE A 1 90 ? 11.122 -6.365 -7.539 1.00 0.34 118 ILE A O 11
ATOM 20195 N N . VAL A 1 91 ? 9.671 -5.691 -5.968 1.00 0.24 119 VAL A N 11
ATOM 20196 C CA . VAL A 1 91 ? 8.590 -6.497 -6.479 1.00 0.31 119 VAL A CA 11
ATOM 20197 C C . VAL A 1 91 ? 7.752 -5.656 -7.439 1.00 0.27 119 VAL A C 11
ATOM 20198 O O . VAL A 1 91 ? 7.139 -6.176 -8.372 1.00 0.31 119 VAL A O 11
ATOM 20211 N N . ASN A 1 92 ? 7.754 -4.346 -7.206 1.00 0.25 120 ASN A N 11
ATOM 20212 C CA . ASN A 1 92 ? 7.027 -3.406 -8.060 1.00 0.24 120 ASN A CA 11
ATOM 20213 C C . ASN A 1 92 ? 7.423 -1.966 -7.743 1.00 0.23 120 ASN A C 11
ATOM 20214 O O . ASN A 1 92 ? 7.991 -1.682 -6.690 1.00 0.26 120 ASN A O 11
ATOM 20225 N N . GLU A 1 93 ? 7.120 -1.070 -8.662 1.00 0.24 121 GLU A N 11
ATOM 20226 C CA . GLU A 1 93 ? 7.401 0.347 -8.492 1.00 0.25 121 GLU A CA 11
ATOM 20227 C C . GLU A 1 93 ? 6.105 1.137 -8.453 1.00 0.25 121 GLU A C 11
ATOM 20228 O O . GLU A 1 93 ? 5.210 0.930 -9.274 1.00 0.32 121 GLU A O 11
ATOM 20240 N N . ILE A 1 94 ? 6.008 2.031 -7.492 1.00 0.21 122 ILE A N 11
ATOM 20241 C CA . ILE A 1 94 ? 4.876 2.925 -7.395 1.00 0.23 122 ILE A CA 11
ATOM 20242 C C . ILE A 1 94 ? 5.359 4.350 -7.606 1.00 0.26 122 ILE A C 11
ATOM 20243 O O . ILE A 1 94 ? 6.530 4.568 -7.920 1.00 0.25 122 ILE A O 11
ATOM 20259 N N . LYS A 1 95 ? 4.475 5.313 -7.480 1.00 0.30 123 LYS A N 11
ATOM 20260 C CA . LYS A 1 95 ? 4.838 6.690 -7.745 1.00 0.34 123 LYS A CA 11
ATOM 20261 C C . LYS A 1 95 ? 5.724 7.241 -6.640 1.00 0.36 123 LYS A C 11
ATOM 20262 O O . LYS A 1 95 ? 5.303 7.372 -5.494 1.00 0.42 123 LYS A O 11
ATOM 20281 N N . GLY A 1 96 ? 6.964 7.531 -7.001 1.00 0.37 124 GLY A N 11
ATOM 20282 C CA . GLY A 1 96 ? 7.911 8.105 -6.067 1.00 0.42 124 GLY A CA 11
ATOM 20283 C C . GLY A 1 96 ? 8.590 7.064 -5.198 1.00 0.38 124 GLY A C 11
ATOM 20284 O O . GLY A 1 96 ? 9.751 7.221 -4.813 1.00 0.42 124 GLY A O 11
ATOM 20288 N N . GLY A 1 97 ? 7.860 6.012 -4.868 1.00 0.34 125 GLY A N 11
ATOM 20289 C CA . GLY A 1 97 ? 8.412 4.943 -4.070 1.00 0.31 125 GLY A CA 11
ATOM 20290 C C . GLY A 1 97 ? 8.479 3.628 -4.822 1.00 0.25 125 GLY A C 11
ATOM 20291 O O . GLY A 1 97 ? 7.946 3.499 -5.918 1.00 0.29 125 GLY A O 11
ATOM 20295 N N . TYR A 1 98 ? 9.149 2.658 -4.236 1.00 0.19 126 TYR A N 11
ATOM 20296 C CA . TYR A 1 98 ? 9.164 1.306 -4.764 1.00 0.16 126 TYR A CA 11
ATOM 20297 C C . TYR A 1 98 ? 8.631 0.357 -3.717 1.00 0.16 126 TYR A C 11
ATOM 20298 O O . TYR A 1 98 ? 9.165 0.292 -2.612 1.00 0.17 126 TYR A O 11
ATOM 20316 N N . VAL A 1 99 ? 7.576 -0.365 -4.042 1.00 0.18 127 VAL A N 11
ATOM 20317 C CA . VAL A 1 99 ? 7.096 -1.388 -3.141 1.00 0.20 127 VAL A CA 11
ATOM 20318 C C . VAL A 1 99 ? 8.001 -2.605 -3.288 1.00 0.17 127 VAL A C 11
ATOM 20319 O O . VAL A 1 99 ? 8.018 -3.288 -4.317 1.00 0.20 127 VAL A O 11
ATOM 20332 N N . ILE A 1 100 ? 8.770 -2.855 -2.252 1.00 0.14 128 ILE A N 11
ATOM 20333 C CA . ILE A 1 100 ? 9.887 -3.770 -2.340 1.00 0.12 128 ILE A CA 11
ATOM 20334 C C . ILE A 1 100 ? 9.840 -4.803 -1.243 1.00 0.13 128 ILE A C 11
ATOM 20335 O O . ILE A 1 100 ? 9.279 -4.568 -0.178 1.00 0.16 128 ILE A O 11
ATOM 20351 N N . LYS A 1 101 ? 10.424 -5.948 -1.509 1.00 0.15 129 LYS A N 11
ATOM 20352 C CA . LYS A 1 101 ? 10.578 -6.959 -0.492 1.00 0.18 129 LYS A CA 11
ATOM 20353 C C . LYS A 1 101 ? 12.057 -7.232 -0.279 1.00 0.19 129 LYS A C 11
ATOM 20354 O O . LYS A 1 101 ? 12.697 -7.919 -1.073 1.00 0.20 129 LYS A O 11
ATOM 20373 N N . VAL A 1 102 ? 12.586 -6.697 0.804 1.00 0.21 130 VAL A N 11
ATOM 20374 C CA . VAL A 1 102 ? 13.987 -6.843 1.121 1.00 0.24 130 VAL A CA 11
ATOM 20375 C C . VAL A 1 102 ? 14.126 -7.569 2.446 1.00 0.29 130 VAL A C 11
ATOM 20376 O O . VAL A 1 102 ? 13.349 -7.331 3.376 1.00 0.29 130 VAL A O 11
ATOM 20389 N N . ASP A 1 103 ? 15.067 -8.500 2.503 1.00 0.36 131 ASP A N 11
ATOM 20390 C CA . ASP A 1 103 ? 15.364 -9.225 3.731 1.00 0.44 131 ASP A CA 11
ATOM 20391 C C . ASP A 1 103 ? 14.122 -9.983 4.217 1.00 0.43 131 ASP A C 11
ATOM 20392 O O . ASP A 1 103 ? 13.940 -10.230 5.408 1.00 0.50 131 ASP A O 11
ATOM 20401 N N . GLY A 1 104 ? 13.255 -10.330 3.271 1.00 0.39 132 GLY A N 11
ATOM 20402 C CA . GLY A 1 104 ? 12.059 -11.089 3.588 1.00 0.40 132 GLY A CA 11
ATOM 20403 C C . GLY A 1 104 ? 10.879 -10.211 3.965 1.00 0.40 132 GLY A C 11
ATOM 20404 O O . GLY A 1 104 ? 9.767 -10.707 4.149 1.00 0.59 132 GLY A O 11
ATOM 20408 N N . LYS A 1 105 ? 11.110 -8.912 4.066 1.00 0.30 133 LYS A N 11
ATOM 20409 C CA . LYS A 1 105 ? 10.076 -7.980 4.491 1.00 0.29 133 LYS A CA 11
ATOM 20410 C C . LYS A 1 105 ? 9.729 -7.001 3.392 1.00 0.26 133 LYS A C 11
ATOM 20411 O O . LYS A 1 105 ? 10.539 -6.711 2.521 1.00 0.33 133 LYS A O 11
ATOM 20430 N N . TYR A 1 106 ? 8.521 -6.487 3.453 1.00 0.25 134 TYR A N 11
ATOM 20431 C CA . TYR A 1 106 ? 8.046 -5.543 2.459 1.00 0.23 134 TYR A CA 11
ATOM 20432 C C . TYR A 1 106 ? 8.190 -4.112 2.944 1.00 0.22 134 TYR A C 11
ATOM 20433 O O . TYR A 1 106 ? 7.848 -3.787 4.086 1.00 0.26 134 TYR A O 11
ATOM 20451 N N . TYR A 1 107 ? 8.698 -3.272 2.064 1.00 0.19 135 TYR A N 11
ATOM 20452 C CA . TYR A 1 107 ? 8.880 -1.862 2.339 1.00 0.20 135 TYR A CA 11
ATOM 20453 C C . TYR A 1 107 ? 8.436 -1.055 1.145 1.00 0.19 135 TYR A C 11
ATOM 20454 O O . TYR A 1 107 ? 8.110 -1.603 0.092 1.00 0.21 135 TYR A O 11
ATOM 20472 N N . VAL A 1 108 ? 8.427 0.243 1.319 1.00 0.21 136 VAL A N 11
ATOM 20473 C CA . VAL A 1 108 ? 8.219 1.156 0.228 1.00 0.22 136 VAL A CA 11
ATOM 20474 C C . VAL A 1 108 ? 9.355 2.159 0.198 1.00 0.23 136 VAL A C 11
ATOM 20475 O O . VAL A 1 108 ? 9.488 3.012 1.080 1.00 0.31 136 VAL A O 11
ATOM 20488 N N . TYR A 1 109 ? 10.186 2.020 -0.812 1.00 0.20 137 TYR A N 11
ATOM 20489 C CA . TYR A 1 109 ? 11.365 2.844 -0.966 1.00 0.24 137 TYR A CA 11
ATOM 20490 C C . TYR A 1 109 ? 11.001 4.183 -1.526 1.00 0.27 137 TYR A C 11
ATOM 20491 O O . TYR A 1 109 ? 10.720 4.316 -2.706 1.00 0.46 137 TYR A O 11
ATOM 20509 N N . LEU A 1 110 ? 11.023 5.178 -0.680 1.00 0.29 138 LEU A N 11
ATOM 20510 C CA . LEU A 1 110 ? 10.659 6.491 -1.107 1.00 0.38 138 LEU A CA 11
ATOM 20511 C C . LEU A 1 110 ? 11.882 7.285 -1.496 1.00 0.44 138 LEU A C 11
ATOM 20512 O O . LEU A 1 110 ? 12.835 7.402 -0.728 1.00 0.50 138 LEU A O 11
ATOM 20528 N N . LYS A 1 111 ? 11.850 7.815 -2.700 1.00 0.46 139 LYS A N 11
ATOM 20529 C CA . LYS A 1 111 ? 12.940 8.624 -3.200 1.00 0.54 139 LYS A CA 11
ATOM 20530 C C . LYS A 1 111 ? 12.836 10.048 -2.658 1.00 0.64 139 LYS A C 11
ATOM 20531 O O . LYS A 1 111 ? 13.814 10.795 -2.650 1.00 0.74 139 LYS A O 11
ATOM 20550 N N . ASP A 1 112 ? 11.645 10.413 -2.185 1.00 0.66 140 ASP A N 11
ATOM 20551 C CA . ASP A 1 112 ? 11.438 11.706 -1.540 1.00 0.78 140 ASP A CA 11
ATOM 20552 C C . ASP A 1 112 ? 10.716 11.501 -0.215 1.00 0.77 140 ASP A C 11
ATOM 20553 O O . ASP A 1 112 ? 9.498 11.669 -0.118 1.00 0.88 140 ASP A O 11
ATOM 20562 N N . ALA A 1 113 ? 11.475 11.123 0.801 1.00 0.73 141 ALA A N 11
ATOM 20563 C CA . ALA A 1 113 ? 10.918 10.851 2.119 1.00 0.79 141 ALA A CA 11
ATOM 20564 C C . ALA A 1 113 ? 10.629 12.144 2.872 1.00 0.97 141 ALA A C 11
ATOM 20565 O O . ALA A 1 113 ? 10.053 12.127 3.962 1.00 1.12 141 ALA A O 11
ATOM 20572 N N . ALA A 1 114 ? 11.034 13.260 2.284 1.00 1.02 142 ALA A N 11
ATOM 20573 C CA . ALA A 1 114 ? 10.962 14.545 2.953 1.00 1.26 142 ALA A CA 11
ATOM 20574 C C . ALA A 1 114 ? 9.645 15.269 2.687 1.00 1.37 142 ALA A C 11
ATOM 20575 O O . ALA A 1 114 ? 9.037 15.812 3.607 1.00 1.60 142 ALA A O 11
ATOM 20582 N N . HIS A 1 115 ? 9.200 15.290 1.438 1.00 1.30 143 HIS A N 11
ATOM 20583 C CA . HIS A 1 115 ? 8.039 16.098 1.085 1.00 1.50 143 HIS A CA 11
ATOM 20584 C C . HIS A 1 115 ? 6.839 15.247 0.695 1.00 1.25 143 HIS A C 11
ATOM 20585 O O . HIS A 1 115 ? 5.902 15.746 0.069 1.00 1.33 143 HIS A O 11
ATOM 20600 N N . ALA A 1 116 ? 6.874 13.973 1.085 1.00 0.99 144 ALA A N 11
ATOM 20601 C CA . ALA A 1 116 ? 5.784 13.029 0.830 1.00 0.77 144 ALA A CA 11
ATOM 20602 C C . ALA A 1 116 ? 5.596 12.736 -0.645 1.00 0.76 144 ALA A C 11
ATOM 20603 O O . ALA A 1 116 ? 5.366 13.624 -1.463 1.00 1.13 144 ALA A O 11
ATOM 20610 N N . ASP A 1 117 ? 5.700 11.470 -0.968 1.00 0.59 145 ASP A N 11
ATOM 20611 C CA . ASP A 1 117 ? 5.452 11.002 -2.311 1.00 0.87 145 ASP A CA 11
ATOM 20612 C C . ASP A 1 117 ? 4.443 9.869 -2.257 1.00 0.66 145 ASP A C 11
ATOM 20613 O O . ASP A 1 117 ? 4.799 8.732 -2.508 1.00 0.75 145 ASP A O 11
ATOM 20622 N N . ASN A 1 118 ? 3.215 10.198 -1.823 1.00 0.48 146 ASN A N 11
ATOM 20623 C CA . ASN A 1 118 ? 2.090 9.239 -1.684 1.00 0.32 146 ASN A CA 11
ATOM 20624 C C . ASN A 1 118 ? 2.184 8.509 -0.357 1.00 0.25 146 ASN A C 11
ATOM 20625 O O . ASN A 1 118 ? 1.392 7.629 -0.054 1.00 0.37 146 ASN A O 11
ATOM 20636 N N . ILE A 1 119 ? 3.109 8.935 0.475 1.00 0.30 147 ILE A N 11
ATOM 20637 C CA . ILE A 1 119 ? 3.237 8.354 1.791 1.00 0.34 147 ILE A CA 11
ATOM 20638 C C . ILE A 1 119 ? 2.480 9.173 2.818 1.00 0.38 147 ILE A C 11
ATOM 20639 O O . ILE A 1 119 ? 2.772 10.348 3.038 1.00 0.46 147 ILE A O 11
ATOM 20655 N N . ARG A 1 120 ? 1.492 8.542 3.417 1.00 0.36 148 ARG A N 11
ATOM 20656 C CA . ARG A 1 120 ? 0.714 9.145 4.481 1.00 0.38 148 ARG A CA 11
ATOM 20657 C C . ARG A 1 120 ? 1.246 8.663 5.819 1.00 0.36 148 ARG A C 11
ATOM 20658 O O . ARG A 1 120 ? 1.317 7.459 6.070 1.00 0.39 148 ARG A O 11
ATOM 20679 N N . THR A 1 121 ? 1.649 9.596 6.660 1.00 0.33 149 THR A N 11
ATOM 20680 C CA . THR A 1 121 ? 2.081 9.263 8.003 1.00 0.31 149 THR A CA 11
ATOM 20681 C C . THR A 1 121 ? 0.904 8.758 8.808 1.00 0.28 149 THR A C 11
ATOM 20682 O O . THR A 1 121 ? -0.231 9.026 8.448 1.00 0.29 149 THR A O 11
ATOM 20693 N N . LYS A 1 122 ? 1.152 8.056 9.897 1.00 0.31 150 LYS A N 11
ATOM 20694 C CA . LYS A 1 122 ? 0.059 7.589 10.740 1.00 0.34 150 LYS A CA 11
ATOM 20695 C C . LYS A 1 122 ? -0.716 8.771 11.293 1.00 0.31 150 LYS A C 11
ATOM 20696 O O . LYS A 1 122 ? -1.904 8.667 11.611 1.00 0.39 150 LYS A O 11
ATOM 20715 N N . GLU A 1 123 ? -0.034 9.905 11.379 1.00 0.29 151 GLU A N 11
ATOM 20716 C CA . GLU A 1 123 ? -0.664 11.142 11.780 1.00 0.34 151 GLU A CA 11
ATOM 20717 C C . GLU A 1 123 ? -1.551 11.669 10.660 1.00 0.36 151 GLU A C 11
ATOM 20718 O O . GLU A 1 123 ? -2.672 12.120 10.903 1.00 0.48 151 GLU A O 11
ATOM 20730 N N . GLU A 1 124 ? -1.057 11.588 9.432 1.00 0.34 152 GLU A N 11
ATOM 20731 C CA . GLU A 1 124 ? -1.815 12.046 8.278 1.00 0.40 152 GLU A CA 11
ATOM 20732 C C . GLU A 1 124 ? -2.915 11.068 7.933 1.00 0.40 152 GLU A C 11
ATOM 20733 O O . GLU A 1 124 ? -3.971 11.467 7.472 1.00 0.50 152 GLU A O 11
ATOM 20745 N N . ILE A 1 125 ? -2.660 9.789 8.144 1.00 0.34 153 ILE A N 11
ATOM 20746 C CA . ILE A 1 125 ? -3.634 8.760 7.836 1.00 0.35 153 ILE A CA 11
ATOM 20747 C C . ILE A 1 125 ? -4.967 9.061 8.511 1.00 0.39 153 ILE A C 11
ATOM 20748 O O . ILE A 1 125 ? -6.026 8.892 7.914 1.00 0.43 153 ILE A O 11
ATOM 20764 N N . LYS A 1 126 ? -4.910 9.532 9.749 1.00 0.42 154 LYS A N 11
ATOM 20765 C CA . LYS A 1 126 ? -6.125 9.909 10.461 1.00 0.50 154 LYS A CA 11
ATOM 20766 C C . LYS A 1 126 ? -6.765 11.144 9.820 1.00 0.56 154 LYS A C 11
ATOM 20767 O O . LYS A 1 126 ? -7.988 11.283 9.801 1.00 0.64 154 LYS A O 11
ATOM 20786 N N . ARG A 1 127 ? -5.931 12.021 9.274 1.00 0.54 155 ARG A N 11
ATOM 20787 C CA . ARG A 1 127 ? -6.406 13.205 8.559 1.00 0.63 155 ARG A CA 11
ATOM 20788 C C . ARG A 1 127 ? -7.016 12.801 7.224 1.00 0.66 155 ARG A C 11
ATOM 20789 O O . ARG A 1 127 ? -7.926 13.448 6.711 1.00 0.80 155 ARG A O 11
ATOM 20810 N N . GLN A 1 128 ? -6.479 11.736 6.658 1.00 0.58 156 GLN A N 11
ATOM 20811 C CA . GLN A 1 128 ? -6.922 11.234 5.373 1.00 0.70 156 GLN A CA 11
ATOM 20812 C C . GLN A 1 128 ? -8.170 10.373 5.528 1.00 0.67 156 GLN A C 11
ATOM 20813 O O . GLN A 1 128 ? -8.993 10.282 4.616 1.00 0.80 156 GLN A O 11
ATOM 20827 N N . LYS A 1 129 ? -8.320 9.766 6.702 1.00 0.55 157 LYS A N 11
ATOM 20828 C CA . LYS A 1 129 ? -9.434 8.865 6.955 1.00 0.54 157 LYS A CA 11
ATOM 20829 C C . LYS A 1 129 ? -10.681 9.620 7.419 1.00 0.62 157 LYS A C 11
ATOM 20830 O O . LYS A 1 129 ? -11.746 9.029 7.584 1.00 0.67 157 LYS A O 11
ATOM 20849 N N . GLN A 1 130 ? -10.559 10.921 7.642 1.00 0.74 158 GLN A N 11
ATOM 20850 C CA . GLN A 1 130 ? -11.715 11.724 7.975 1.00 0.91 158 GLN A CA 11
ATOM 20851 C C . GLN A 1 130 ? -12.302 12.346 6.708 1.00 1.15 158 GLN A C 11
ATOM 20852 O O . GLN A 1 130 ? -13.290 11.794 6.185 1.00 1.78 158 GLN A O 11
ATOM 20866 N N . GLU A 1 131 ? -11.754 13.355 6.214 1.00 1.48 159 GLU A N 11
ATOM 20868 N N . SER A 1 12 ? -18.109 -17.576 -0.858 1.00 13.12 40 SER A N 12
ATOM 20869 C CA . SER A 1 12 ? -19.098 -17.284 0.198 1.00 12.82 40 SER A CA 12
ATOM 20870 C C . SER A 1 12 ? -20.301 -16.552 -0.382 1.00 12.18 40 SER A C 12
ATOM 20871 O O . SER A 1 12 ? -20.199 -15.401 -0.810 1.00 11.93 40 SER A O 12
ATOM 20880 N N . TYR A 1 13 ? -21.442 -17.225 -0.385 1.00 12.10 41 TYR A N 12
ATOM 20881 C CA . TYR A 1 13 ? -22.673 -16.662 -0.926 1.00 11.74 41 TYR A CA 12
ATOM 20882 C C . TYR A 1 13 ? -23.369 -15.767 0.099 1.00 11.26 41 TYR A C 12
ATOM 20883 O O . TYR A 1 13 ? -24.523 -15.998 0.468 1.00 11.61 41 TYR A O 12
ATOM 20901 N N . ILE A 1 14 ? -22.662 -14.744 0.556 1.00 10.66 42 ILE A N 12
ATOM 20902 C CA . ILE A 1 14 ? -23.215 -13.810 1.526 1.00 10.40 42 ILE A CA 12
ATOM 20903 C C . ILE A 1 14 ? -23.977 -12.702 0.805 1.00 10.44 42 ILE A C 12
ATOM 20904 O O . ILE A 1 14 ? -23.495 -11.571 0.706 1.00 10.49 42 ILE A O 12
ATOM 20920 N N . ASP A 1 15 ? -25.153 -13.056 0.282 1.00 10.68 43 ASP A N 12
ATOM 20921 C CA . ASP A 1 15 ? -25.999 -12.121 -0.466 1.00 11.02 43 ASP A CA 12
ATOM 20922 C C . ASP A 1 15 ? -25.190 -11.432 -1.562 1.00 11.08 43 ASP A C 12
ATOM 20923 O O . ASP A 1 15 ? -24.812 -10.263 -1.444 1.00 11.69 43 ASP A O 12
ATOM 20932 N N . GLY A 1 16 ? -24.915 -12.161 -2.630 1.00 10.65 44 GLY A N 12
ATOM 20933 C CA . GLY A 1 16 ? -24.015 -11.644 -3.634 1.00 10.86 44 GLY A CA 12
ATOM 20934 C C . GLY A 1 16 ? -22.764 -12.486 -3.740 1.00 10.53 44 GLY A C 12
ATOM 20935 O O . GLY A 1 16 ? -21.668 -11.973 -3.554 1.00 10.64 44 GLY A O 12
ATOM 20939 N N . ASP A 1 17 ? -22.960 -13.789 -3.979 1.00 10.35 45 ASP A N 12
ATOM 20940 C CA . ASP A 1 17 ? -21.893 -14.815 -4.007 1.00 10.29 45 ASP A CA 12
ATOM 20941 C C . ASP A 1 17 ? -20.543 -14.313 -4.551 1.00 9.54 45 ASP A C 12
ATOM 20942 O O . ASP A 1 17 ? -19.489 -14.727 -4.066 1.00 9.39 45 ASP A O 12
ATOM 20951 N N . GLN A 1 18 ? -20.569 -13.425 -5.541 1.00 9.30 46 GLN A N 12
ATOM 20952 C CA . GLN A 1 18 ? -19.342 -12.849 -6.099 1.00 8.82 46 GLN A CA 12
ATOM 20953 C C . GLN A 1 18 ? -18.692 -11.829 -5.146 1.00 7.96 46 GLN A C 12
ATOM 20954 O O . GLN A 1 18 ? -17.929 -10.964 -5.580 1.00 7.83 46 GLN A O 12
ATOM 20968 N N . ALA A 1 19 ? -19.003 -11.928 -3.859 1.00 7.63 47 ALA A N 12
ATOM 20969 C CA . ALA A 1 19 ? -18.450 -11.029 -2.858 1.00 7.10 47 ALA A CA 12
ATOM 20970 C C . ALA A 1 19 ? -17.069 -11.493 -2.428 1.00 6.23 47 ALA A C 12
ATOM 20971 O O . ALA A 1 19 ? -16.885 -12.651 -2.049 1.00 6.37 47 ALA A O 12
ATOM 20978 N N . GLY A 1 20 ? -16.109 -10.588 -2.482 1.00 5.65 48 GLY A N 12
ATOM 20979 C CA . GLY A 1 20 ? -14.752 -10.926 -2.127 1.00 5.11 48 GLY A CA 12
ATOM 20980 C C . GLY A 1 20 ? -14.286 -10.182 -0.899 1.00 4.06 48 GLY A C 12
ATOM 20981 O O . GLY A 1 20 ? -13.657 -9.127 -1.004 1.00 4.07 48 GLY A O 12
ATOM 20985 N N . GLN A 1 21 ? -14.610 -10.718 0.268 1.00 3.63 49 GLN A N 12
ATOM 20986 C CA . GLN A 1 21 ? -14.202 -10.111 1.523 1.00 2.96 49 GLN A CA 12
ATOM 20987 C C . GLN A 1 21 ? -12.755 -10.463 1.823 1.00 2.13 49 GLN A C 12
ATOM 20988 O O . GLN A 1 21 ? -12.360 -11.628 1.731 1.00 2.55 49 GLN A O 12
ATOM 21002 N N . LYS A 1 22 ? -11.984 -9.441 2.187 1.00 1.67 50 LYS A N 12
ATOM 21003 C CA . LYS A 1 22 ? -10.542 -9.558 2.385 1.00 1.23 50 LYS A CA 12
ATOM 21004 C C . LYS A 1 22 ? -9.838 -9.936 1.085 1.00 1.14 50 LYS A C 12
ATOM 21005 O O . LYS A 1 22 ? -10.093 -10.987 0.493 1.00 1.86 50 LYS A O 12
ATOM 21024 N N . ALA A 1 23 ? -8.942 -9.053 0.675 1.00 0.80 51 ALA A N 12
ATOM 21025 C CA . ALA A 1 23 ? -8.288 -9.115 -0.624 1.00 0.75 51 ALA A CA 12
ATOM 21026 C C . ALA A 1 23 ? -9.317 -8.925 -1.726 1.00 0.83 51 ALA A C 12
ATOM 21027 O O . ALA A 1 23 ? -9.877 -9.891 -2.251 1.00 1.01 51 ALA A O 12
ATOM 21034 N N . GLU A 1 24 ? -9.581 -7.661 -2.030 1.00 0.75 52 GLU A N 12
ATOM 21035 C CA . GLU A 1 24 ? -10.521 -7.270 -3.073 1.00 0.86 52 GLU A CA 12
ATOM 21036 C C . GLU A 1 24 ? -10.165 -7.924 -4.415 1.00 0.97 52 GLU A C 12
ATOM 21037 O O . GLU A 1 24 ? -9.087 -8.492 -4.571 1.00 1.04 52 GLU A O 12
ATOM 21049 N N . ASN A 1 25 ? -11.083 -7.883 -5.368 1.00 1.07 53 ASN A N 12
ATOM 21050 C CA . ASN A 1 25 ? -10.873 -8.564 -6.643 1.00 1.20 53 ASN A CA 12
ATOM 21051 C C . ASN A 1 25 ? -11.090 -7.616 -7.820 1.00 1.20 53 ASN A C 12
ATOM 21052 O O . ASN A 1 25 ? -10.618 -7.866 -8.933 1.00 1.34 53 ASN A O 12
ATOM 21063 N N . LEU A 1 26 ? -11.819 -6.539 -7.575 1.00 1.12 54 LEU A N 12
ATOM 21064 C CA . LEU A 1 26 ? -12.064 -5.534 -8.587 1.00 1.15 54 LEU A CA 12
ATOM 21065 C C . LEU A 1 26 ? -10.865 -4.593 -8.695 1.00 1.13 54 LEU A C 12
ATOM 21066 O O . LEU A 1 26 ? -9.873 -4.773 -7.999 1.00 1.13 54 LEU A O 12
ATOM 21082 N N . THR A 1 27 ? -10.934 -3.607 -9.576 1.00 1.16 55 THR A N 12
ATOM 21083 C CA . THR A 1 27 ? -9.836 -2.664 -9.713 1.00 1.21 55 THR A CA 12
ATOM 21084 C C . THR A 1 27 ? -9.978 -1.545 -8.688 1.00 1.14 55 THR A C 12
ATOM 21085 O O . THR A 1 27 ? -11.098 -1.213 -8.314 1.00 1.09 55 THR A O 12
ATOM 21096 N N . PRO A 1 28 ? -8.863 -0.961 -8.217 1.00 1.18 56 PRO A N 12
ATOM 21097 C CA . PRO A 1 28 ? -8.860 0.028 -7.125 1.00 1.10 56 PRO A CA 12
ATOM 21098 C C . PRO A 1 28 ? -9.954 1.091 -7.263 1.00 1.05 56 PRO A C 12
ATOM 21099 O O . PRO A 1 28 ? -10.567 1.498 -6.272 1.00 0.97 56 PRO A O 12
ATOM 21110 N N . ASP A 1 29 ? -10.220 1.502 -8.496 1.00 1.13 57 ASP A N 12
ATOM 21111 C CA . ASP A 1 29 ? -11.216 2.533 -8.763 1.00 1.14 57 ASP A CA 12
ATOM 21112 C C . ASP A 1 29 ? -12.611 1.960 -8.593 1.00 1.07 57 ASP A C 12
ATOM 21113 O O . ASP A 1 29 ? -13.452 2.541 -7.909 1.00 1.05 57 ASP A O 12
ATOM 21122 N N . GLU A 1 30 ? -12.838 0.802 -9.206 1.00 1.09 58 GLU A N 12
ATOM 21123 C CA . GLU A 1 30 ? -14.100 0.093 -9.079 1.00 1.05 58 GLU A CA 12
ATOM 21124 C C . GLU A 1 30 ? -14.374 -0.235 -7.619 1.00 0.93 58 GLU A C 12
ATOM 21125 O O . GLU A 1 30 ? -15.514 -0.168 -7.164 1.00 0.93 58 GLU A O 12
ATOM 21137 N N . VAL A 1 31 ? -13.313 -0.584 -6.896 1.00 0.86 59 VAL A N 12
ATOM 21138 C CA . VAL A 1 31 ? -13.405 -0.847 -5.463 1.00 0.75 59 VAL A CA 12
ATOM 21139 C C . VAL A 1 31 ? -14.032 0.344 -4.769 1.00 0.71 59 VAL A C 12
ATOM 21140 O O . VAL A 1 31 ? -15.088 0.241 -4.142 1.00 0.71 59 VAL A O 12
ATOM 21153 N N . SER A 1 32 ? -13.378 1.477 -4.935 1.00 0.70 60 SER A N 12
ATOM 21154 C CA . SER A 1 32 ? -13.731 2.699 -4.282 1.00 0.70 60 SER A CA 12
ATOM 21155 C C . SER A 1 32 ? -15.109 3.221 -4.687 1.00 0.74 60 SER A C 12
ATOM 21156 O O . SER A 1 32 ? -15.955 3.489 -3.831 1.00 0.72 60 SER A O 12
ATOM 21164 N N . LYS A 1 33 ? -15.316 3.372 -5.985 1.00 0.87 61 LYS A N 12
ATOM 21165 C CA . LYS A 1 33 ? -16.569 3.905 -6.520 1.00 0.96 61 LYS A CA 12
ATOM 21166 C C . LYS A 1 33 ? -17.790 3.133 -6.022 1.00 0.94 61 LYS A C 12
ATOM 21167 O O . LYS A 1 33 ? -18.843 3.719 -5.779 1.00 1.01 61 LYS A O 12
ATOM 21186 N N . ARG A 1 34 ? -17.648 1.825 -5.873 1.00 0.88 62 ARG A N 12
ATOM 21187 C CA . ARG A 1 34 ? -18.760 0.980 -5.478 1.00 0.89 62 ARG A CA 12
ATOM 21188 C C . ARG A 1 34 ? -18.999 1.010 -3.973 1.00 0.77 62 ARG A C 12
ATOM 21189 O O . ARG A 1 34 ? -20.139 0.917 -3.520 1.00 0.82 62 ARG A O 12
ATOM 21210 N N . GLU A 1 35 ? -17.933 1.143 -3.197 1.00 0.68 63 GLU A N 12
ATOM 21211 C CA . GLU A 1 35 ? -18.059 1.170 -1.744 1.00 0.63 63 GLU A CA 12
ATOM 21212 C C . GLU A 1 35 ? -18.476 2.554 -1.257 1.00 0.66 63 GLU A C 12
ATOM 21213 O O . GLU A 1 35 ? -19.049 2.693 -0.181 1.00 0.73 63 GLU A O 12
ATOM 21225 N N . GLY A 1 36 ? -18.176 3.574 -2.044 1.00 0.69 64 GLY A N 12
ATOM 21226 C CA . GLY A 1 36 ? -18.679 4.901 -1.746 1.00 0.74 64 GLY A CA 12
ATOM 21227 C C . GLY A 1 36 ? -17.610 5.877 -1.298 1.00 0.72 64 GLY A C 12
ATOM 21228 O O . GLY A 1 36 ? -17.614 7.033 -1.719 1.00 0.86 64 GLY A O 12
ATOM 21232 N N . ILE A 1 37 ? -16.692 5.428 -0.447 1.00 0.62 65 ILE A N 12
ATOM 21233 C CA . ILE A 1 37 ? -15.679 6.325 0.110 1.00 0.67 65 ILE A CA 12
ATOM 21234 C C . ILE A 1 37 ? -14.781 6.919 -0.970 1.00 0.81 65 ILE A C 12
ATOM 21235 O O . ILE A 1 37 ? -14.459 8.106 -0.933 1.00 1.76 65 ILE A O 12
ATOM 21251 N N . ASN A 1 38 ? -14.380 6.078 -1.925 1.00 0.75 66 ASN A N 12
ATOM 21252 C CA . ASN A 1 38 ? -13.581 6.507 -3.081 1.00 0.69 66 ASN A CA 12
ATOM 21253 C C . ASN A 1 38 ? -12.191 7.002 -2.690 1.00 0.61 66 ASN A C 12
ATOM 21254 O O . ASN A 1 38 ? -11.407 7.388 -3.557 1.00 0.64 66 ASN A O 12
ATOM 21265 N N . ALA A 1 39 ? -11.882 6.978 -1.397 1.00 0.54 67 ALA A N 12
ATOM 21266 C CA . ALA A 1 39 ? -10.607 7.488 -0.909 1.00 0.49 67 ALA A CA 12
ATOM 21267 C C . ALA A 1 39 ? -9.429 6.653 -1.411 1.00 0.44 67 ALA A C 12
ATOM 21268 O O . ALA A 1 39 ? -9.586 5.484 -1.782 1.00 0.45 67 ALA A O 12
ATOM 21275 N N . GLU A 1 40 ? -8.251 7.268 -1.410 1.00 0.44 68 GLU A N 12
ATOM 21276 C CA . GLU A 1 40 ? -7.029 6.623 -1.878 1.00 0.42 68 GLU A CA 12
ATOM 21277 C C . GLU A 1 40 ? -6.638 5.479 -0.956 1.00 0.34 68 GLU A C 12
ATOM 21278 O O . GLU A 1 40 ? -6.628 5.635 0.266 1.00 0.35 68 GLU A O 12
ATOM 21290 N N . GLN A 1 41 ? -6.315 4.333 -1.546 1.00 0.31 69 GLN A N 12
ATOM 21291 C CA . GLN A 1 41 ? -5.930 3.161 -0.773 1.00 0.24 69 GLN A CA 12
ATOM 21292 C C . GLN A 1 41 ? -4.542 3.350 -0.184 1.00 0.21 69 GLN A C 12
ATOM 21293 O O . GLN A 1 41 ? -3.549 3.332 -0.907 1.00 0.27 69 GLN A O 12
ATOM 21307 N N . ILE A 1 42 ? -4.486 3.541 1.125 1.00 0.19 70 ILE A N 12
ATOM 21308 C CA . ILE A 1 42 ? -3.223 3.740 1.816 1.00 0.17 70 ILE A CA 12
ATOM 21309 C C . ILE A 1 42 ? -2.747 2.432 2.437 1.00 0.14 70 ILE A C 12
ATOM 21310 O O . ILE A 1 42 ? -3.203 2.040 3.508 1.00 0.14 70 ILE A O 12
ATOM 21326 N N . VAL A 1 43 ? -1.837 1.756 1.750 1.00 0.15 71 VAL A N 12
ATOM 21327 C CA . VAL A 1 43 ? -1.342 0.459 2.193 1.00 0.15 71 VAL A CA 12
ATOM 21328 C C . VAL A 1 43 ? -0.588 0.595 3.517 1.00 0.14 71 VAL A C 12
ATOM 21329 O O . VAL A 1 43 ? 0.479 1.210 3.580 1.00 0.17 71 VAL A O 12
ATOM 21342 N N . ILE A 1 44 ? -1.168 0.039 4.575 1.00 0.14 72 ILE A N 12
ATOM 21343 C CA . ILE A 1 44 ? -0.579 0.097 5.909 1.00 0.17 72 ILE A CA 12
ATOM 21344 C C . ILE A 1 44 ? 0.163 -1.188 6.237 1.00 0.22 72 ILE A C 12
ATOM 21345 O O . ILE A 1 44 ? 1.057 -1.206 7.086 1.00 0.29 72 ILE A O 12
ATOM 21361 N N . LYS A 1 45 ? -0.221 -2.261 5.570 1.00 0.21 73 LYS A N 12
ATOM 21362 C CA . LYS A 1 45 ? 0.432 -3.545 5.744 1.00 0.26 73 LYS A CA 12
ATOM 21363 C C . LYS A 1 45 ? 0.676 -4.195 4.396 1.00 0.24 73 LYS A C 12
ATOM 21364 O O . LYS A 1 45 ? -0.175 -4.142 3.510 1.00 0.25 73 LYS A O 12
ATOM 21383 N N . ILE A 1 46 ? 1.829 -4.819 4.255 1.00 0.28 74 ILE A N 12
ATOM 21384 C CA . ILE A 1 46 ? 2.206 -5.457 3.006 1.00 0.31 74 ILE A CA 12
ATOM 21385 C C . ILE A 1 46 ? 2.582 -6.912 3.241 1.00 0.38 74 ILE A C 12
ATOM 21386 O O . ILE A 1 46 ? 3.407 -7.210 4.103 1.00 0.41 74 ILE A O 12
ATOM 21402 N N . THR A 1 47 ? 1.982 -7.811 2.482 1.00 0.45 75 THR A N 12
ATOM 21403 C CA . THR A 1 47 ? 2.465 -9.179 2.400 1.00 0.54 75 THR A CA 12
ATOM 21404 C C . THR A 1 47 ? 2.386 -9.623 0.950 1.00 0.60 75 THR A C 12
ATOM 21405 O O . THR A 1 47 ? 1.548 -9.131 0.195 1.00 0.71 75 THR A O 12
ATOM 21416 N N . ASP A 1 48 ? 3.264 -10.533 0.557 1.00 0.70 76 ASP A N 12
ATOM 21417 C CA . ASP A 1 48 ? 3.318 -10.999 -0.827 1.00 0.82 76 ASP A CA 12
ATOM 21418 C C . ASP A 1 48 ? 2.136 -11.910 -1.156 1.00 0.90 76 ASP A C 12
ATOM 21419 O O . ASP A 1 48 ? 2.070 -12.497 -2.236 1.00 1.08 76 ASP A O 12
ATOM 21428 N N . GLN A 1 49 ? 1.208 -12.022 -0.212 1.00 0.94 77 GLN A N 12
ATOM 21429 C CA . GLN A 1 49 ? -0.044 -12.731 -0.435 1.00 1.14 77 GLN A CA 12
ATOM 21430 C C . GLN A 1 49 ? -1.176 -11.721 -0.644 1.00 1.11 77 GLN A C 12
ATOM 21431 O O . GLN A 1 49 ? -2.324 -12.092 -0.893 1.00 1.49 77 GLN A O 12
ATOM 21445 N N . GLY A 1 50 ? -0.833 -10.441 -0.543 1.00 0.78 78 GLY A N 12
ATOM 21446 C CA . GLY A 1 50 ? -1.818 -9.376 -0.633 1.00 0.78 78 GLY A CA 12
ATOM 21447 C C . GLY A 1 50 ? -1.599 -8.343 0.456 1.00 0.72 78 GLY A C 12
ATOM 21448 O O . GLY A 1 50 ? -1.162 -8.685 1.552 1.00 0.99 78 GLY A O 12
ATOM 21452 N N . TYR A 1 51 ? -1.889 -7.083 0.181 1.00 0.43 79 TYR A N 12
ATOM 21453 C CA . TYR A 1 51 ? -1.617 -6.035 1.158 1.00 0.36 79 TYR A CA 12
ATOM 21454 C C . TYR A 1 51 ? -2.907 -5.512 1.760 1.00 0.28 79 TYR A C 12
ATOM 21455 O O . TYR A 1 51 ? -3.990 -5.786 1.258 1.00 0.28 79 TYR A O 12
ATOM 21473 N N . VAL A 1 52 ? -2.791 -4.757 2.835 1.00 0.29 80 VAL A N 12
ATOM 21474 C CA . VAL A 1 52 ? -3.957 -4.198 3.493 1.00 0.27 80 VAL A CA 12
ATOM 21475 C C . VAL A 1 52 ? -3.861 -2.685 3.508 1.00 0.21 80 VAL A C 12
ATOM 21476 O O . VAL A 1 52 ? -2.849 -2.120 3.928 1.00 0.19 80 VAL A O 12
ATOM 21489 N N . THR A 1 53 ? -4.905 -2.034 3.033 1.00 0.22 81 THR A N 12
ATOM 21490 C CA . THR A 1 53 ? -4.908 -0.590 2.902 1.00 0.22 81 THR A CA 12
ATOM 21491 C C . THR A 1 53 ? -5.855 0.045 3.916 1.00 0.22 81 THR A C 12
ATOM 21492 O O . THR A 1 53 ? -6.963 -0.436 4.120 1.00 0.35 81 THR A O 12
ATOM 21503 N N . SER A 1 54 ? -5.414 1.107 4.564 1.00 0.19 82 SER A N 12
ATOM 21504 C CA . SER A 1 54 ? -6.288 1.881 5.425 1.00 0.20 82 SER A CA 12
ATOM 21505 C C . SER A 1 54 ? -6.801 3.067 4.639 1.00 0.24 82 SER A C 12
ATOM 21506 O O . SER A 1 54 ? -6.143 4.105 4.560 1.00 0.29 82 SER A O 12
ATOM 21514 N N . HIS A 1 55 ? -7.963 2.912 4.041 1.00 0.24 83 HIS A N 12
ATOM 21515 C CA . HIS A 1 55 ? -8.473 3.931 3.158 1.00 0.30 83 HIS A CA 12
ATOM 21516 C C . HIS A 1 55 ? -9.906 4.293 3.526 1.00 0.29 83 HIS A C 12
ATOM 21517 O O . HIS A 1 55 ? -10.604 3.521 4.187 1.00 0.27 83 HIS A O 12
ATOM 21531 N N . GLY A 1 56 ? -10.331 5.468 3.102 1.00 0.35 84 GLY A N 12
ATOM 21532 C CA . GLY A 1 56 ? -11.662 5.933 3.423 1.00 0.36 84 GLY A CA 12
ATOM 21533 C C . GLY A 1 56 ? -11.839 6.147 4.907 1.00 0.36 84 GLY A C 12
ATOM 21534 O O . GLY A 1 56 ? -11.463 7.186 5.439 1.00 0.42 84 GLY A O 12
ATOM 21538 N N . ASP A 1 57 ? -12.412 5.157 5.567 1.00 0.33 85 ASP A N 12
ATOM 21539 C CA . ASP A 1 57 ? -12.619 5.207 7.006 1.00 0.36 85 ASP A CA 12
ATOM 21540 C C . ASP A 1 57 ? -12.176 3.898 7.658 1.00 0.33 85 ASP A C 12
ATOM 21541 O O . ASP A 1 57 ? -12.120 3.785 8.882 1.00 0.38 85 ASP A O 12
ATOM 21550 N N . HIS A 1 58 ? -11.822 2.919 6.835 1.00 0.29 86 HIS A N 12
ATOM 21551 C CA . HIS A 1 58 ? -11.594 1.566 7.327 1.00 0.27 86 HIS A CA 12
ATOM 21552 C C . HIS A 1 58 ? -10.337 0.942 6.755 1.00 0.23 86 HIS A C 12
ATOM 21553 O O . HIS A 1 58 ? -9.589 1.569 6.005 1.00 0.21 86 HIS A O 12
ATOM 21567 N N . TYR A 1 59 ? -10.113 -0.301 7.138 1.00 0.24 87 TYR A N 12
ATOM 21568 C CA . TYR A 1 59 ? -9.056 -1.099 6.566 1.00 0.22 87 TYR A CA 12
ATOM 21569 C C . TYR A 1 59 ? -9.655 -1.995 5.498 1.00 0.22 87 TYR A C 12
ATOM 21570 O O . TYR A 1 59 ? -10.656 -2.675 5.736 1.00 0.26 87 TYR A O 12
ATOM 21588 N N . HIS A 1 60 ? -9.056 -1.988 4.329 1.00 0.21 88 HIS A N 12
ATOM 21589 C CA . HIS A 1 60 ? -9.540 -2.778 3.220 1.00 0.25 88 HIS A CA 12
ATOM 21590 C C . HIS A 1 60 ? -8.399 -3.638 2.698 1.00 0.26 88 HIS A C 12
ATOM 21591 O O . HIS A 1 60 ? -7.319 -3.129 2.393 1.00 0.28 88 HIS A O 12
ATOM 21605 N N . TYR A 1 61 ? -8.634 -4.934 2.607 1.00 0.28 89 TYR A N 12
ATOM 21606 C CA . TYR A 1 61 ? -7.593 -5.864 2.227 1.00 0.31 89 TYR A CA 12
ATOM 21607 C C . TYR A 1 61 ? -7.572 -5.954 0.706 1.00 0.36 89 TYR A C 12
ATOM 21608 O O . TYR A 1 61 ? -8.618 -6.104 0.079 1.00 0.44 89 TYR A O 12
ATOM 21626 N N . TYR A 1 62 ? -6.393 -5.856 0.122 1.00 0.45 90 TYR A N 12
ATOM 21627 C CA . TYR A 1 62 ? -6.269 -5.629 -1.308 1.00 0.69 90 TYR A CA 12
ATOM 21628 C C . TYR A 1 62 ? -5.243 -6.571 -1.930 1.00 0.55 90 TYR A C 12
ATOM 21629 O O . TYR A 1 62 ? -4.159 -6.798 -1.390 1.00 0.47 90 TYR A O 12
ATOM 21647 N N . ASN A 1 63 ? -5.619 -7.114 -3.069 1.00 0.67 91 ASN A N 12
ATOM 21648 C CA . ASN A 1 63 ? -4.896 -8.191 -3.715 1.00 0.59 91 ASN A CA 12
ATOM 21649 C C . ASN A 1 63 ? -4.030 -7.683 -4.865 1.00 0.49 91 ASN A C 12
ATOM 21650 O O . ASN A 1 63 ? -4.139 -6.529 -5.279 1.00 0.69 91 ASN A O 12
ATOM 21661 N N . GLY A 1 64 ? -3.176 -8.556 -5.382 1.00 0.40 92 GLY A N 12
ATOM 21662 C CA . GLY A 1 64 ? -2.380 -8.217 -6.539 1.00 0.41 92 GLY A CA 12
ATOM 21663 C C . GLY A 1 64 ? -1.221 -7.317 -6.193 1.00 0.33 92 GLY A C 12
ATOM 21664 O O . GLY A 1 64 ? -0.691 -7.388 -5.087 1.00 0.47 92 GLY A O 12
ATOM 21668 N N . LYS A 1 65 ? -0.817 -6.490 -7.144 1.00 0.40 93 LYS A N 12
ATOM 21669 C CA . LYS A 1 65 ? 0.268 -5.544 -6.942 1.00 0.35 93 LYS A CA 12
ATOM 21670 C C . LYS A 1 65 ? -0.260 -4.150 -6.649 1.00 0.35 93 LYS A C 12
ATOM 21671 O O . LYS A 1 65 ? -1.316 -3.754 -7.148 1.00 0.47 93 LYS A O 12
ATOM 21690 N N . VAL A 1 66 ? 0.488 -3.421 -5.834 1.00 0.31 94 VAL A N 12
ATOM 21691 C CA . VAL A 1 66 ? 0.178 -2.026 -5.551 1.00 0.29 94 VAL A CA 12
ATOM 21692 C C . VAL A 1 66 ? 0.249 -1.230 -6.849 1.00 0.28 94 VAL A C 12
ATOM 21693 O O . VAL A 1 66 ? 1.258 -1.281 -7.549 1.00 0.30 94 VAL A O 12
ATOM 21706 N N . PRO A 1 67 ? -0.820 -0.509 -7.208 1.00 0.27 95 PRO A N 12
ATOM 21707 C CA . PRO A 1 67 ? -0.839 0.270 -8.435 1.00 0.28 95 PRO A CA 12
ATOM 21708 C C . PRO A 1 67 ? 0.065 1.486 -8.349 1.00 0.25 95 PRO A C 12
ATOM 21709 O O . PRO A 1 67 ? 0.429 1.913 -7.252 1.00 0.27 95 PRO A O 12
ATOM 21720 N N . TYR A 1 68 ? 0.422 2.030 -9.494 1.00 0.26 96 TYR A N 12
ATOM 21721 C CA . TYR A 1 68 ? 1.349 3.150 -9.569 1.00 0.27 96 TYR A CA 12
ATOM 21722 C C . TYR A 1 68 ? 0.934 4.276 -8.615 1.00 0.26 96 TYR A C 12
ATOM 21723 O O . TYR A 1 68 ? 1.755 4.797 -7.857 1.00 0.30 96 TYR A O 12
ATOM 21741 N N . ASP A 1 69 ? -0.347 4.613 -8.624 1.00 0.28 97 ASP A N 12
ATOM 21742 C CA . ASP A 1 69 ? -0.827 5.783 -7.897 1.00 0.33 97 ASP A CA 12
ATOM 21743 C C . ASP A 1 69 ? -1.462 5.427 -6.553 1.00 0.32 97 ASP A C 12
ATOM 21744 O O . ASP A 1 69 ? -2.217 6.223 -5.994 1.00 0.38 97 ASP A O 12
ATOM 21753 N N . ALA A 1 70 ? -1.166 4.242 -6.033 1.00 0.27 98 ALA A N 12
ATOM 21754 C CA . ALA A 1 70 ? -1.640 3.872 -4.704 1.00 0.27 98 ALA A CA 12
ATOM 21755 C C . ALA A 1 70 ? -0.810 4.561 -3.636 1.00 0.26 98 ALA A C 12
ATOM 21756 O O . ALA A 1 70 ? 0.342 4.921 -3.869 1.00 0.40 98 ALA A O 12
ATOM 21763 N N . ILE A 1 71 ? -1.411 4.737 -2.472 1.00 0.18 99 ILE A N 12
ATOM 21764 C CA . ILE A 1 71 ? -0.788 5.460 -1.382 1.00 0.17 99 ILE A CA 12
ATOM 21765 C C . ILE A 1 71 ? -0.248 4.491 -0.331 1.00 0.16 99 ILE A C 12
ATOM 21766 O O . ILE A 1 71 ? -0.842 3.446 -0.079 1.00 0.16 99 ILE A O 12
ATOM 21782 N N . ILE A 1 72 ? 0.888 4.825 0.262 1.00 0.17 100 ILE A N 12
ATOM 21783 C CA . ILE A 1 72 ? 1.496 3.983 1.278 1.00 0.18 100 ILE A CA 12
ATOM 21784 C C . ILE A 1 72 ? 1.594 4.716 2.616 1.00 0.18 100 ILE A C 12
ATOM 21785 O O . ILE A 1 72 ? 1.649 5.947 2.671 1.00 0.20 100 ILE A O 12
ATOM 21801 N N . SER A 1 73 ? 1.593 3.940 3.687 1.00 0.20 101 SER A N 12
ATOM 21802 C CA . SER A 1 73 ? 1.790 4.451 5.030 1.00 0.20 101 SER A CA 12
ATOM 21803 C C . SER A 1 73 ? 3.279 4.671 5.312 1.00 0.20 101 SER A C 12
ATOM 21804 O O . SER A 1 73 ? 4.135 3.935 4.812 1.00 0.23 101 SER A O 12
ATOM 21812 N N . GLU A 1 74 ? 3.577 5.684 6.131 1.00 0.20 102 GLU A N 12
ATOM 21813 C CA . GLU A 1 74 ? 4.951 6.005 6.512 1.00 0.21 102 GLU A CA 12
ATOM 21814 C C . GLU A 1 74 ? 5.554 4.882 7.335 1.00 0.24 102 GLU A C 12
ATOM 21815 O O . GLU A 1 74 ? 6.773 4.774 7.467 1.00 0.29 102 GLU A O 12
ATOM 21827 N N . GLU A 1 75 ? 4.681 4.045 7.874 1.00 0.27 103 GLU A N 12
ATOM 21828 C CA . GLU A 1 75 ? 5.081 2.938 8.723 1.00 0.34 103 GLU A CA 12
ATOM 21829 C C . GLU A 1 75 ? 5.828 1.887 7.910 1.00 0.31 103 GLU A C 12
ATOM 21830 O O . GLU A 1 75 ? 6.556 1.056 8.454 1.00 0.41 103 GLU A O 12
ATOM 21842 N N . LEU A 1 76 ? 5.647 1.938 6.599 1.00 0.23 104 LEU A N 12
ATOM 21843 C CA . LEU A 1 76 ? 6.234 0.953 5.708 1.00 0.25 104 LEU A CA 12
ATOM 21844 C C . LEU A 1 76 ? 7.365 1.548 4.887 1.00 0.27 104 LEU A C 12
ATOM 21845 O O . LEU A 1 76 ? 7.841 0.932 3.934 1.00 0.29 104 LEU A O 12
ATOM 21861 N N . LEU A 1 77 ? 7.797 2.748 5.248 1.00 0.43 105 LEU A N 12
ATOM 21862 C CA . LEU A 1 77 ? 8.933 3.354 4.597 1.00 0.54 105 LEU A CA 12
ATOM 21863 C C . LEU A 1 77 ? 10.184 2.551 4.862 1.00 0.46 105 LEU A C 12
ATOM 21864 O O . LEU A 1 77 ? 10.363 1.968 5.932 1.00 0.53 105 LEU A O 12
ATOM 21880 N N . MET A 1 78 ? 11.035 2.516 3.862 1.00 0.41 106 MET A N 12
ATOM 21881 C CA . MET A 1 78 ? 12.257 1.750 3.918 1.00 0.45 106 MET A CA 12
ATOM 21882 C C . MET A 1 78 ? 13.236 2.317 4.942 1.00 0.92 106 MET A C 12
ATOM 21883 O O . MET A 1 78 ? 13.244 3.515 5.238 1.00 1.28 106 MET A O 12
ATOM 21897 N N . LYS A 1 79 ? 14.045 1.415 5.468 1.00 1.28 107 LYS A N 12
ATOM 21898 C CA . LYS A 1 79 ? 15.131 1.715 6.365 1.00 1.66 107 LYS A CA 12
ATOM 21899 C C . LYS A 1 79 ? 16.186 2.518 5.623 1.00 1.09 107 LYS A C 12
ATOM 21900 O O . LYS A 1 79 ? 16.099 2.661 4.405 1.00 1.52 107 LYS A O 12
ATOM 21919 N N . ASP A 1 80 ? 17.119 3.066 6.384 1.00 1.16 108 ASP A N 12
ATOM 21920 C CA . ASP A 1 80 ? 18.113 4.054 5.943 1.00 1.22 108 ASP A CA 12
ATOM 21921 C C . ASP A 1 80 ? 18.413 4.036 4.447 1.00 1.17 108 ASP A C 12
ATOM 21922 O O . ASP A 1 80 ? 18.548 2.980 3.838 1.00 1.12 108 ASP A O 12
ATOM 21931 N N . PRO A 1 81 ? 18.582 5.233 3.855 1.00 1.79 109 PRO A N 12
ATOM 21932 C CA . PRO A 1 81 ? 18.949 5.385 2.445 1.00 2.23 109 PRO A CA 12
ATOM 21933 C C . PRO A 1 81 ? 20.329 4.804 2.162 1.00 2.02 109 PRO A C 12
ATOM 21934 O O . PRO A 1 81 ? 20.799 4.805 1.021 1.00 2.25 109 PRO A O 12
ATOM 21945 N N . ASN A 1 82 ? 20.989 4.336 3.220 1.00 1.75 110 ASN A N 12
ATOM 21946 C CA . ASN A 1 82 ? 22.196 3.535 3.061 1.00 1.67 110 ASN A CA 12
ATOM 21947 C C . ASN A 1 82 ? 21.817 2.203 2.430 1.00 1.25 110 ASN A C 12
ATOM 21948 O O . ASN A 1 82 ? 22.637 1.554 1.778 1.00 1.26 110 ASN A O 12
ATOM 21959 N N . TYR A 1 83 ? 20.556 1.809 2.600 1.00 0.95 111 TYR A N 12
ATOM 21960 C CA . TYR A 1 83 ? 19.984 0.800 1.727 1.00 0.70 111 TYR A CA 12
ATOM 21961 C C . TYR A 1 83 ? 19.610 1.460 0.419 1.00 0.60 111 TYR A C 12
ATOM 21962 O O . TYR A 1 83 ? 18.761 2.352 0.374 1.00 0.80 111 TYR A O 12
ATOM 21980 N N . GLN A 1 84 ? 20.253 1.029 -0.635 1.00 0.53 112 GLN A N 12
ATOM 21981 C CA . GLN A 1 84 ? 19.945 1.518 -1.955 1.00 0.55 112 GLN A CA 12
ATOM 21982 C C . GLN A 1 84 ? 19.024 0.546 -2.660 1.00 0.45 112 GLN A C 12
ATOM 21983 O O . GLN A 1 84 ? 19.165 -0.672 -2.515 1.00 0.47 112 GLN A O 12
ATOM 21997 N N . LEU A 1 85 ? 18.079 1.099 -3.404 1.00 0.40 113 LEU A N 12
ATOM 21998 C CA . LEU A 1 85 ? 17.038 0.331 -4.065 1.00 0.33 113 LEU A CA 12
ATOM 21999 C C . LEU A 1 85 ? 17.632 -0.780 -4.922 1.00 0.36 113 LEU A C 12
ATOM 22000 O O . LEU A 1 85 ? 18.287 -0.518 -5.932 1.00 0.43 113 LEU A O 12
ATOM 22016 N N . LYS A 1 86 ? 17.404 -2.016 -4.500 1.00 0.40 114 LYS A N 12
ATOM 22017 C CA . LYS A 1 86 ? 17.956 -3.170 -5.186 1.00 0.47 114 LYS A CA 12
ATOM 22018 C C . LYS A 1 86 ? 16.911 -3.807 -6.079 1.00 0.37 114 LYS A C 12
ATOM 22019 O O . LYS A 1 86 ? 15.823 -4.168 -5.629 1.00 0.33 114 LYS A O 12
ATOM 22038 N N . ASP A 1 87 ? 17.268 -3.965 -7.342 1.00 0.40 115 ASP A N 12
ATOM 22039 C CA . ASP A 1 87 ? 16.361 -4.508 -8.352 1.00 0.41 115 ASP A CA 12
ATOM 22040 C C . ASP A 1 87 ? 16.028 -5.963 -8.070 1.00 0.38 115 ASP A C 12
ATOM 22041 O O . ASP A 1 87 ? 15.081 -6.514 -8.627 1.00 0.42 115 ASP A O 12
ATOM 22050 N N . SER A 1 88 ? 16.809 -6.571 -7.195 1.00 0.38 116 SER A N 12
ATOM 22051 C CA . SER A 1 88 ? 16.599 -7.957 -6.815 1.00 0.44 116 SER A CA 12
ATOM 22052 C C . SER A 1 88 ? 15.562 -8.054 -5.695 1.00 0.40 116 SER A C 12
ATOM 22053 O O . SER A 1 88 ? 15.034 -9.131 -5.413 1.00 0.51 116 SER A O 12
ATOM 22061 N N . ASP A 1 89 ? 15.265 -6.924 -5.062 1.00 0.28 117 ASP A N 12
ATOM 22062 C CA . ASP A 1 89 ? 14.302 -6.899 -3.969 1.00 0.28 117 ASP A CA 12
ATOM 22063 C C . ASP A 1 89 ? 13.006 -6.229 -4.405 1.00 0.22 117 ASP A C 12
ATOM 22064 O O . ASP A 1 89 ? 11.977 -6.351 -3.742 1.00 0.24 117 ASP A O 12
ATOM 22073 N N . ILE A 1 90 ? 13.063 -5.517 -5.521 1.00 0.23 118 ILE A N 12
ATOM 22074 C CA . ILE A 1 90 ? 11.897 -4.832 -6.056 1.00 0.22 118 ILE A CA 12
ATOM 22075 C C . ILE A 1 90 ? 10.853 -5.823 -6.543 1.00 0.26 118 ILE A C 12
ATOM 22076 O O . ILE A 1 90 ? 11.128 -6.662 -7.400 1.00 0.34 118 ILE A O 12
ATOM 22092 N N . VAL A 1 91 ? 9.663 -5.728 -5.979 1.00 0.24 119 VAL A N 12
ATOM 22093 C CA . VAL A 1 91 ? 8.547 -6.521 -6.439 1.00 0.31 119 VAL A CA 12
ATOM 22094 C C . VAL A 1 91 ? 7.692 -5.692 -7.393 1.00 0.27 119 VAL A C 12
ATOM 22095 O O . VAL A 1 91 ? 7.144 -6.207 -8.370 1.00 0.31 119 VAL A O 12
ATOM 22108 N N . ASN A 1 92 ? 7.602 -4.395 -7.111 1.00 0.25 120 ASN A N 12
ATOM 22109 C CA . ASN A 1 92 ? 6.818 -3.480 -7.940 1.00 0.24 120 ASN A CA 12
ATOM 22110 C C . ASN A 1 92 ? 7.241 -2.027 -7.699 1.00 0.23 120 ASN A C 12
ATOM 22111 O O . ASN A 1 92 ? 7.925 -1.721 -6.722 1.00 0.26 120 ASN A O 12
ATOM 22122 N N . GLU A 1 93 ? 6.828 -1.144 -8.594 1.00 0.24 121 GLU A N 12
ATOM 22123 C CA . GLU A 1 93 ? 7.163 0.275 -8.513 1.00 0.25 121 GLU A CA 12
ATOM 22124 C C . GLU A 1 93 ? 5.899 1.113 -8.414 1.00 0.25 121 GLU A C 12
ATOM 22125 O O . GLU A 1 93 ? 4.924 0.868 -9.122 1.00 0.32 121 GLU A O 12
ATOM 22137 N N . ILE A 1 94 ? 5.925 2.099 -7.541 1.00 0.21 122 ILE A N 12
ATOM 22138 C CA . ILE A 1 94 ? 4.806 3.005 -7.381 1.00 0.23 122 ILE A CA 12
ATOM 22139 C C . ILE A 1 94 ? 5.288 4.438 -7.547 1.00 0.26 122 ILE A C 12
ATOM 22140 O O . ILE A 1 94 ? 6.452 4.669 -7.882 1.00 0.25 122 ILE A O 12
ATOM 22156 N N . LYS A 1 95 ? 4.404 5.395 -7.357 1.00 0.30 123 LYS A N 12
ATOM 22157 C CA . LYS A 1 95 ? 4.744 6.783 -7.600 1.00 0.34 123 LYS A CA 12
ATOM 22158 C C . LYS A 1 95 ? 5.690 7.306 -6.535 1.00 0.36 123 LYS A C 12
ATOM 22159 O O . LYS A 1 95 ? 5.330 7.430 -5.367 1.00 0.42 123 LYS A O 12
ATOM 22178 N N . GLY A 1 96 ? 6.906 7.600 -6.961 1.00 0.37 124 GLY A N 12
ATOM 22179 C CA . GLY A 1 96 ? 7.917 8.113 -6.067 1.00 0.42 124 GLY A CA 12
ATOM 22180 C C . GLY A 1 96 ? 8.639 7.026 -5.299 1.00 0.38 124 GLY A C 12
ATOM 22181 O O . GLY A 1 96 ? 9.843 7.129 -5.044 1.00 0.42 124 GLY A O 12
ATOM 22185 N N . GLY A 1 97 ? 7.911 5.989 -4.926 1.00 0.34 125 GLY A N 12
ATOM 22186 C CA . GLY A 1 97 ? 8.492 4.910 -4.161 1.00 0.31 125 GLY A CA 12
ATOM 22187 C C . GLY A 1 97 ? 8.495 3.591 -4.901 1.00 0.25 125 GLY A C 12
ATOM 22188 O O . GLY A 1 97 ? 7.940 3.468 -5.989 1.00 0.29 125 GLY A O 12
ATOM 22192 N N . TYR A 1 98 ? 9.139 2.605 -4.311 1.00 0.19 126 TYR A N 12
ATOM 22193 C CA . TYR A 1 98 ? 9.111 1.252 -4.822 1.00 0.16 126 TYR A CA 12
ATOM 22194 C C . TYR A 1 98 ? 8.631 0.320 -3.733 1.00 0.16 126 TYR A C 12
ATOM 22195 O O . TYR A 1 98 ? 9.232 0.261 -2.664 1.00 0.17 126 TYR A O 12
ATOM 22213 N N . VAL A 1 99 ? 7.551 -0.392 -3.985 1.00 0.18 127 VAL A N 12
ATOM 22214 C CA . VAL A 1 99 ? 7.114 -1.398 -3.043 1.00 0.20 127 VAL A CA 12
ATOM 22215 C C . VAL A 1 99 ? 8.002 -2.623 -3.217 1.00 0.17 127 VAL A C 12
ATOM 22216 O O . VAL A 1 99 ? 7.972 -3.313 -4.241 1.00 0.20 127 VAL A O 12
ATOM 22229 N N . ILE A 1 100 ? 8.816 -2.867 -2.212 1.00 0.14 128 ILE A N 12
ATOM 22230 C CA . ILE A 1 100 ? 9.928 -3.784 -2.339 1.00 0.12 128 ILE A CA 12
ATOM 22231 C C . ILE A 1 100 ? 9.947 -4.796 -1.212 1.00 0.13 128 ILE A C 12
ATOM 22232 O O . ILE A 1 100 ? 9.512 -4.510 -0.097 1.00 0.16 128 ILE A O 12
ATOM 22248 N N . LYS A 1 101 ? 10.455 -5.975 -1.504 1.00 0.15 129 LYS A N 12
ATOM 22249 C CA . LYS A 1 101 ? 10.635 -6.988 -0.488 1.00 0.18 129 LYS A CA 12
ATOM 22250 C C . LYS A 1 101 ? 12.116 -7.269 -0.316 1.00 0.19 129 LYS A C 12
ATOM 22251 O O . LYS A 1 101 ? 12.731 -7.964 -1.125 1.00 0.20 129 LYS A O 12
ATOM 22270 N N . VAL A 1 102 ? 12.678 -6.740 0.752 1.00 0.21 130 VAL A N 12
ATOM 22271 C CA . VAL A 1 102 ? 14.095 -6.846 0.999 1.00 0.24 130 VAL A CA 12
ATOM 22272 C C . VAL A 1 102 ? 14.335 -7.594 2.299 1.00 0.29 130 VAL A C 12
ATOM 22273 O O . VAL A 1 102 ? 13.610 -7.397 3.279 1.00 0.29 130 VAL A O 12
ATOM 22286 N N . ASP A 1 103 ? 15.313 -8.491 2.279 1.00 0.36 131 ASP A N 12
ATOM 22287 C CA . ASP A 1 103 ? 15.740 -9.205 3.478 1.00 0.44 131 ASP A CA 12
ATOM 22288 C C . ASP A 1 103 ? 14.578 -9.993 4.103 1.00 0.43 131 ASP A C 12
ATOM 22289 O O . ASP A 1 103 ? 14.566 -10.280 5.300 1.00 0.50 131 ASP A O 12
ATOM 22298 N N . GLY A 1 104 ? 13.598 -10.340 3.276 1.00 0.39 132 GLY A N 12
ATOM 22299 C CA . GLY A 1 104 ? 12.463 -11.118 3.739 1.00 0.40 132 GLY A CA 12
ATOM 22300 C C . GLY A 1 104 ? 11.347 -10.254 4.300 1.00 0.40 132 GLY A C 12
ATOM 22301 O O . GLY A 1 104 ? 10.417 -10.758 4.929 1.00 0.59 132 GLY A O 12
ATOM 22305 N N . LYS A 1 105 ? 11.442 -8.951 4.076 1.00 0.30 133 LYS A N 12
ATOM 22306 C CA . LYS A 1 105 ? 10.452 -8.009 4.579 1.00 0.29 133 LYS A CA 12
ATOM 22307 C C . LYS A 1 105 ? 10.028 -7.045 3.492 1.00 0.26 133 LYS A C 12
ATOM 22308 O O . LYS A 1 105 ? 10.700 -6.905 2.482 1.00 0.33 133 LYS A O 12
ATOM 22327 N N . TYR A 1 106 ? 8.917 -6.378 3.712 1.00 0.25 134 TYR A N 12
ATOM 22328 C CA . TYR A 1 106 ? 8.360 -5.484 2.712 1.00 0.23 134 TYR A CA 12
ATOM 22329 C C . TYR A 1 106 ? 8.460 -4.035 3.140 1.00 0.22 134 TYR A C 12
ATOM 22330 O O . TYR A 1 106 ? 8.165 -3.687 4.286 1.00 0.26 134 TYR A O 12
ATOM 22348 N N . TYR A 1 107 ? 8.874 -3.202 2.204 1.00 0.19 135 TYR A N 12
ATOM 22349 C CA . TYR A 1 107 ? 9.015 -1.779 2.438 1.00 0.20 135 TYR A CA 12
ATOM 22350 C C . TYR A 1 107 ? 8.592 -1.016 1.209 1.00 0.19 135 TYR A C 12
ATOM 22351 O O . TYR A 1 107 ? 8.326 -1.599 0.158 1.00 0.21 135 TYR A O 12
ATOM 22369 N N . VAL A 1 108 ? 8.530 0.284 1.351 1.00 0.21 136 VAL A N 12
ATOM 22370 C CA . VAL A 1 108 ? 8.335 1.158 0.226 1.00 0.22 136 VAL A CA 12
ATOM 22371 C C . VAL A 1 108 ? 9.490 2.139 0.149 1.00 0.23 136 VAL A C 12
ATOM 22372 O O . VAL A 1 108 ? 9.689 2.974 1.035 1.00 0.31 136 VAL A O 12
ATOM 22385 N N . TYR A 1 109 ? 10.268 1.997 -0.907 1.00 0.20 137 TYR A N 12
ATOM 22386 C CA . TYR A 1 109 ? 11.453 2.803 -1.114 1.00 0.24 137 TYR A CA 12
ATOM 22387 C C . TYR A 1 109 ? 11.086 4.150 -1.654 1.00 0.27 137 TYR A C 12
ATOM 22388 O O . TYR A 1 109 ? 10.814 4.299 -2.834 1.00 0.46 137 TYR A O 12
ATOM 22406 N N . LEU A 1 110 ? 11.100 5.134 -0.796 1.00 0.29 138 LEU A N 12
ATOM 22407 C CA . LEU A 1 110 ? 10.788 6.461 -1.223 1.00 0.38 138 LEU A CA 12
ATOM 22408 C C . LEU A 1 110 ? 12.046 7.192 -1.621 1.00 0.44 138 LEU A C 12
ATOM 22409 O O . LEU A 1 110 ? 12.995 7.297 -0.846 1.00 0.50 138 LEU A O 12
ATOM 22425 N N . LYS A 1 111 ? 12.048 7.679 -2.842 1.00 0.46 139 LYS A N 12
ATOM 22426 C CA . LYS A 1 111 ? 13.182 8.412 -3.366 1.00 0.54 139 LYS A CA 12
ATOM 22427 C C . LYS A 1 111 ? 13.175 9.840 -2.832 1.00 0.64 139 LYS A C 12
ATOM 22428 O O . LYS A 1 111 ? 14.212 10.502 -2.776 1.00 0.74 139 LYS A O 12
ATOM 22447 N N . ASP A 1 112 ? 11.999 10.299 -2.418 1.00 0.66 140 ASP A N 12
ATOM 22448 C CA . ASP A 1 112 ? 11.824 11.643 -1.921 1.00 0.78 140 ASP A CA 12
ATOM 22449 C C . ASP A 1 112 ? 11.084 11.610 -0.594 1.00 0.77 140 ASP A C 12
ATOM 22450 O O . ASP A 1 112 ? 9.924 12.016 -0.497 1.00 0.88 140 ASP A O 12
ATOM 22459 N N . ALA A 1 113 ? 11.774 11.129 0.428 1.00 0.73 141 ALA A N 12
ATOM 22460 C CA . ALA A 1 113 ? 11.184 10.951 1.747 1.00 0.79 141 ALA A CA 12
ATOM 22461 C C . ALA A 1 113 ? 10.863 12.288 2.395 1.00 0.97 141 ALA A C 12
ATOM 22462 O O . ALA A 1 113 ? 10.007 12.375 3.273 1.00 1.12 141 ALA A O 12
ATOM 22469 N N . ALA A 1 114 ? 11.532 13.333 1.942 1.00 1.02 142 ALA A N 12
ATOM 22470 C CA . ALA A 1 114 ? 11.367 14.648 2.535 1.00 1.26 142 ALA A CA 12
ATOM 22471 C C . ALA A 1 114 ? 10.343 15.474 1.771 1.00 1.37 142 ALA A C 12
ATOM 22472 O O . ALA A 1 114 ? 10.005 16.587 2.174 1.00 1.60 142 ALA A O 12
ATOM 22479 N N . HIS A 1 115 ? 9.847 14.933 0.666 1.00 1.30 143 HIS A N 12
ATOM 22480 C CA . HIS A 1 115 ? 8.942 15.685 -0.186 1.00 1.50 143 HIS A CA 12
ATOM 22481 C C . HIS A 1 115 ? 7.562 15.043 -0.255 1.00 1.25 143 HIS A C 12
ATOM 22482 O O . HIS A 1 115 ? 6.664 15.576 -0.904 1.00 1.33 143 HIS A O 12
ATOM 22497 N N . ALA A 1 116 ? 7.411 13.911 0.437 1.00 0.99 144 ALA A N 12
ATOM 22498 C CA . ALA A 1 116 ? 6.184 13.113 0.413 1.00 0.77 144 ALA A CA 12
ATOM 22499 C C . ALA A 1 116 ? 5.826 12.669 -0.991 1.00 0.76 144 ALA A C 12
ATOM 22500 O O . ALA A 1 116 ? 5.344 13.443 -1.813 1.00 1.13 144 ALA A O 12
ATOM 22507 N N . ASP A 1 117 ? 6.043 11.405 -1.251 1.00 0.59 145 ASP A N 12
ATOM 22508 C CA . ASP A 1 117 ? 5.706 10.830 -2.530 1.00 0.87 145 ASP A CA 12
ATOM 22509 C C . ASP A 1 117 ? 4.683 9.731 -2.331 1.00 0.66 145 ASP A C 12
ATOM 22510 O O . ASP A 1 117 ? 5.000 8.569 -2.490 1.00 0.75 145 ASP A O 12
ATOM 22519 N N . ASN A 1 118 ? 3.493 10.137 -1.869 1.00 0.48 146 ASN A N 12
ATOM 22520 C CA . ASN A 1 118 ? 2.327 9.249 -1.645 1.00 0.32 146 ASN A CA 12
ATOM 22521 C C . ASN A 1 118 ? 2.421 8.551 -0.297 1.00 0.25 146 ASN A C 12
ATOM 22522 O O . ASN A 1 118 ? 1.668 7.637 0.003 1.00 0.37 146 ASN A O 12
ATOM 22533 N N . ILE A 1 119 ? 3.298 9.036 0.556 1.00 0.30 147 ILE A N 12
ATOM 22534 C CA . ILE A 1 119 ? 3.399 8.488 1.892 1.00 0.34 147 ILE A CA 12
ATOM 22535 C C . ILE A 1 119 ? 2.598 9.314 2.885 1.00 0.38 147 ILE A C 12
ATOM 22536 O O . ILE A 1 119 ? 2.881 10.491 3.111 1.00 0.46 147 ILE A O 12
ATOM 22552 N N . ARG A 1 120 ? 1.590 8.682 3.450 1.00 0.36 148 ARG A N 12
ATOM 22553 C CA . ARG A 1 120 ? 0.779 9.269 4.502 1.00 0.38 148 ARG A CA 12
ATOM 22554 C C . ARG A 1 120 ? 1.332 8.847 5.854 1.00 0.36 148 ARG A C 12
ATOM 22555 O O . ARG A 1 120 ? 1.526 7.655 6.106 1.00 0.39 148 ARG A O 12
ATOM 22576 N N . THR A 1 121 ? 1.607 9.815 6.710 1.00 0.33 149 THR A N 12
ATOM 22577 C CA . THR A 1 121 ? 2.114 9.524 8.040 1.00 0.31 149 THR A CA 12
ATOM 22578 C C . THR A 1 121 ? 1.054 8.843 8.881 1.00 0.28 149 THR A C 12
ATOM 22579 O O . THR A 1 121 ? -0.113 8.914 8.540 1.00 0.29 149 THR A O 12
ATOM 22590 N N . LYS A 1 122 ? 1.441 8.191 9.970 1.00 0.31 150 LYS A N 12
ATOM 22591 C CA . LYS A 1 122 ? 0.466 7.613 10.886 1.00 0.34 150 LYS A CA 12
ATOM 22592 C C . LYS A 1 122 ? -0.549 8.664 11.296 1.00 0.31 150 LYS A C 12
ATOM 22593 O O . LYS A 1 122 ? -1.734 8.375 11.469 1.00 0.39 150 LYS A O 12
ATOM 22612 N N . GLU A 1 123 ? -0.070 9.891 11.416 1.00 0.29 151 GLU A N 12
ATOM 22613 C CA . GLU A 1 123 ? -0.928 11.013 11.726 1.00 0.34 151 GLU A CA 12
ATOM 22614 C C . GLU A 1 123 ? -1.821 11.349 10.536 1.00 0.36 151 GLU A C 12
ATOM 22615 O O . GLU A 1 123 ? -3.037 11.486 10.677 1.00 0.48 151 GLU A O 12
ATOM 22627 N N . GLU A 1 124 ? -1.216 11.450 9.360 1.00 0.34 152 GLU A N 12
ATOM 22628 C CA . GLU A 1 124 ? -1.947 11.823 8.160 1.00 0.40 152 GLU A CA 12
ATOM 22629 C C . GLU A 1 124 ? -2.887 10.710 7.704 1.00 0.40 152 GLU A C 12
ATOM 22630 O O . GLU A 1 124 ? -3.918 10.992 7.121 1.00 0.50 152 GLU A O 12
ATOM 22642 N N . ILE A 1 125 ? -2.539 9.454 7.963 1.00 0.34 153 ILE A N 12
ATOM 22643 C CA . ILE A 1 125 ? -3.440 8.340 7.678 1.00 0.35 153 ILE A CA 12
ATOM 22644 C C . ILE A 1 125 ? -4.784 8.596 8.332 1.00 0.39 153 ILE A C 12
ATOM 22645 O O . ILE A 1 125 ? -5.835 8.480 7.702 1.00 0.43 153 ILE A O 12
ATOM 22661 N N . LYS A 1 126 ? -4.735 8.962 9.603 1.00 0.42 154 LYS A N 12
ATOM 22662 C CA . LYS A 1 126 ? -5.942 9.304 10.339 1.00 0.50 154 LYS A CA 12
ATOM 22663 C C . LYS A 1 126 ? -6.585 10.556 9.749 1.00 0.56 154 LYS A C 12
ATOM 22664 O O . LYS A 1 126 ? -7.799 10.628 9.622 1.00 0.64 154 LYS A O 12
ATOM 22683 N N . ARG A 1 127 ? -5.768 11.535 9.375 1.00 0.54 155 ARG A N 12
ATOM 22684 C CA . ARG A 1 127 ? -6.274 12.751 8.738 1.00 0.63 155 ARG A CA 12
ATOM 22685 C C . ARG A 1 127 ? -7.007 12.412 7.445 1.00 0.66 155 ARG A C 12
ATOM 22686 O O . ARG A 1 127 ? -8.114 12.883 7.193 1.00 0.80 155 ARG A O 12
ATOM 22707 N N . GLN A 1 128 ? -6.370 11.573 6.642 1.00 0.58 156 GLN A N 12
ATOM 22708 C CA . GLN A 1 128 ? -6.885 11.174 5.346 1.00 0.70 156 GLN A CA 12
ATOM 22709 C C . GLN A 1 128 ? -8.150 10.330 5.490 1.00 0.67 156 GLN A C 12
ATOM 22710 O O . GLN A 1 128 ? -8.944 10.226 4.558 1.00 0.80 156 GLN A O 12
ATOM 22724 N N . LYS A 1 129 ? -8.331 9.721 6.658 1.00 0.55 157 LYS A N 12
ATOM 22725 C CA . LYS A 1 129 ? -9.491 8.873 6.895 1.00 0.54 157 LYS A CA 12
ATOM 22726 C C . LYS A 1 129 ? -10.637 9.669 7.521 1.00 0.62 157 LYS A C 12
ATOM 22727 O O . LYS A 1 129 ? -11.770 9.193 7.595 1.00 0.67 157 LYS A O 12
ATOM 22746 N N . GLN A 1 130 ? -10.339 10.879 7.973 1.00 0.74 158 GLN A N 12
ATOM 22747 C CA . GLN A 1 130 ? -11.350 11.759 8.523 1.00 0.91 158 GLN A CA 12
ATOM 22748 C C . GLN A 1 130 ? -12.032 12.545 7.410 1.00 1.15 158 GLN A C 12
ATOM 22749 O O . GLN A 1 130 ? -13.226 12.298 7.152 1.00 1.78 158 GLN A O 12
ATOM 22763 N N . GLU A 1 131 ? -11.361 13.386 6.774 1.00 1.48 159 GLU A N 12
ATOM 22765 N N . SER A 1 12 ? -15.794 -4.208 6.019 1.00 13.12 40 SER A N 13
ATOM 22766 C CA . SER A 1 12 ? -17.078 -4.807 6.436 1.00 12.82 40 SER A CA 13
ATOM 22767 C C . SER A 1 12 ? -17.168 -6.241 5.930 1.00 12.18 40 SER A C 13
ATOM 22768 O O . SER A 1 12 ? -16.406 -6.640 5.049 1.00 11.93 40 SER A O 13
ATOM 22777 N N . TYR A 1 13 ? -18.071 -7.021 6.499 1.00 12.10 41 TYR A N 13
ATOM 22778 C CA . TYR A 1 13 ? -18.292 -8.379 6.037 1.00 11.74 41 TYR A CA 13
ATOM 22779 C C . TYR A 1 13 ? -19.775 -8.702 6.039 1.00 11.26 41 TYR A C 13
ATOM 22780 O O . TYR A 1 13 ? -20.554 -8.088 6.770 1.00 11.61 41 TYR A O 13
ATOM 22798 N N . ILE A 1 14 ? -20.162 -9.652 5.208 1.00 10.66 42 ILE A N 13
ATOM 22799 C CA . ILE A 1 14 ? -21.545 -10.072 5.120 1.00 10.40 42 ILE A CA 13
ATOM 22800 C C . ILE A 1 14 ? -21.647 -11.537 5.499 1.00 10.44 42 ILE A C 13
ATOM 22801 O O . ILE A 1 14 ? -21.321 -12.421 4.696 1.00 10.49 42 ILE A O 13
ATOM 22817 N N . ASP A 1 15 ? -22.035 -11.773 6.749 1.00 10.68 43 ASP A N 13
ATOM 22818 C CA . ASP A 1 15 ? -22.239 -13.120 7.294 1.00 11.02 43 ASP A CA 13
ATOM 22819 C C . ASP A 1 15 ? -20.920 -13.796 7.639 1.00 11.08 43 ASP A C 13
ATOM 22820 O O . ASP A 1 15 ? -20.747 -14.332 8.730 1.00 11.69 43 ASP A O 13
ATOM 22829 N N . GLY A 1 16 ? -19.999 -13.748 6.708 1.00 10.65 44 GLY A N 13
ATOM 22830 C CA . GLY A 1 16 ? -18.692 -14.341 6.905 1.00 10.86 44 GLY A CA 13
ATOM 22831 C C . GLY A 1 16 ? -18.448 -15.500 5.963 1.00 10.53 44 GLY A C 13
ATOM 22832 O O . GLY A 1 16 ? -17.303 -15.827 5.651 1.00 10.64 44 GLY A O 13
ATOM 22836 N N . ASP A 1 17 ? -19.525 -16.121 5.508 1.00 10.35 45 ASP A N 13
ATOM 22837 C CA . ASP A 1 17 ? -19.434 -17.179 4.511 1.00 10.29 45 ASP A CA 13
ATOM 22838 C C . ASP A 1 17 ? -20.112 -16.739 3.226 1.00 9.54 45 ASP A C 13
ATOM 22839 O O . ASP A 1 17 ? -19.670 -17.078 2.129 1.00 9.39 45 ASP A O 13
ATOM 22848 N N . GLN A 1 18 ? -21.190 -15.975 3.373 1.00 9.30 46 GLN A N 13
ATOM 22849 C CA . GLN A 1 18 ? -21.899 -15.421 2.230 1.00 8.82 46 GLN A CA 13
ATOM 22850 C C . GLN A 1 18 ? -20.983 -14.518 1.414 1.00 7.96 46 GLN A C 13
ATOM 22851 O O . GLN A 1 18 ? -20.962 -14.586 0.185 1.00 7.83 46 GLN A O 13
ATOM 22865 N N . ALA A 1 19 ? -20.227 -13.677 2.103 1.00 7.63 47 ALA A N 13
ATOM 22866 C CA . ALA A 1 19 ? -19.263 -12.808 1.453 1.00 7.10 47 ALA A CA 13
ATOM 22867 C C . ALA A 1 19 ? -17.847 -13.196 1.847 1.00 6.23 47 ALA A C 13
ATOM 22868 O O . ALA A 1 19 ? -17.633 -13.890 2.845 1.00 6.37 47 ALA A O 13
ATOM 22875 N N . GLY A 1 20 ? -16.890 -12.745 1.058 1.00 5.65 48 GLY A N 13
ATOM 22876 C CA . GLY A 1 20 ? -15.505 -13.047 1.324 1.00 5.11 48 GLY A CA 13
ATOM 22877 C C . GLY A 1 20 ? -14.643 -11.807 1.307 1.00 4.06 48 GLY A C 13
ATOM 22878 O O . GLY A 1 20 ? -14.422 -11.189 2.350 1.00 4.07 48 GLY A O 13
ATOM 22882 N N . GLN A 1 21 ? -14.165 -11.444 0.115 1.00 3.63 49 GLN A N 13
ATOM 22883 C CA . GLN A 1 21 ? -13.324 -10.259 -0.065 1.00 2.96 49 GLN A CA 13
ATOM 22884 C C . GLN A 1 21 ? -12.072 -10.345 0.808 1.00 2.13 49 GLN A C 13
ATOM 22885 O O . GLN A 1 21 ? -11.628 -11.444 1.159 1.00 2.55 49 GLN A O 13
ATOM 22899 N N . LYS A 1 22 ? -11.494 -9.188 1.121 1.00 1.67 50 LYS A N 13
ATOM 22900 C CA . LYS A 1 22 ? -10.345 -9.097 2.022 1.00 1.23 50 LYS A CA 13
ATOM 22901 C C . LYS A 1 22 ? -9.126 -9.752 1.420 1.00 1.14 50 LYS A C 13
ATOM 22902 O O . LYS A 1 22 ? -8.368 -10.459 2.088 1.00 1.86 50 LYS A O 13
ATOM 22921 N N . ALA A 1 23 ? -8.973 -9.459 0.153 1.00 0.80 51 ALA A N 13
ATOM 22922 C CA . ALA A 1 23 ? -7.844 -9.873 -0.671 1.00 0.75 51 ALA A CA 13
ATOM 22923 C C . ALA A 1 23 ? -8.206 -9.616 -2.122 1.00 0.83 51 ALA A C 13
ATOM 22924 O O . ALA A 1 23 ? -8.049 -10.485 -2.979 1.00 1.01 51 ALA A O 13
ATOM 22931 N N . GLU A 1 24 ? -8.704 -8.406 -2.356 1.00 0.75 52 GLU A N 13
ATOM 22932 C CA . GLU A 1 24 ? -9.310 -7.999 -3.625 1.00 0.86 52 GLU A CA 13
ATOM 22933 C C . GLU A 1 24 ? -8.599 -8.568 -4.841 1.00 0.97 52 GLU A C 13
ATOM 22934 O O . GLU A 1 24 ? -7.432 -8.269 -5.098 1.00 1.04 52 GLU A O 13
ATOM 22946 N N . ASN A 1 25 ? -9.320 -9.399 -5.574 1.00 1.07 53 ASN A N 13
ATOM 22947 C CA . ASN A 1 25 ? -8.855 -9.900 -6.855 1.00 1.20 53 ASN A CA 13
ATOM 22948 C C . ASN A 1 25 ? -9.153 -8.858 -7.926 1.00 1.20 53 ASN A C 13
ATOM 22949 O O . ASN A 1 25 ? -8.489 -8.790 -8.960 1.00 1.34 53 ASN A O 13
ATOM 22960 N N . LEU A 1 26 ? -10.165 -8.042 -7.650 1.00 1.12 54 LEU A N 13
ATOM 22961 C CA . LEU A 1 26 ? -10.541 -6.945 -8.512 1.00 1.15 54 LEU A CA 13
ATOM 22962 C C . LEU A 1 26 ? -9.483 -5.844 -8.469 1.00 1.13 54 LEU A C 13
ATOM 22963 O O . LEU A 1 26 ? -8.679 -5.772 -7.537 1.00 1.13 54 LEU A O 13
ATOM 22979 N N . THR A 1 27 ? -9.495 -4.989 -9.477 1.00 1.16 55 THR A N 13
ATOM 22980 C CA . THR A 1 27 ? -8.526 -3.913 -9.584 1.00 1.21 55 THR A CA 13
ATOM 22981 C C . THR A 1 27 ? -8.908 -2.738 -8.676 1.00 1.14 55 THR A C 13
ATOM 22982 O O . THR A 1 27 ? -10.088 -2.525 -8.409 1.00 1.09 55 THR A O 13
ATOM 22993 N N . PRO A 1 28 ? -7.914 -1.968 -8.194 1.00 1.18 56 PRO A N 13
ATOM 22994 C CA . PRO A 1 28 ? -8.107 -0.934 -7.159 1.00 1.10 56 PRO A CA 13
ATOM 22995 C C . PRO A 1 28 ? -9.279 0.014 -7.436 1.00 1.05 56 PRO A C 13
ATOM 22996 O O . PRO A 1 28 ? -10.082 0.296 -6.540 1.00 0.97 56 PRO A O 13
ATOM 23007 N N . ASP A 1 29 ? -9.386 0.480 -8.674 1.00 1.13 57 ASP A N 13
ATOM 23008 C CA . ASP A 1 29 ? -10.439 1.421 -9.056 1.00 1.14 57 ASP A CA 13
ATOM 23009 C C . ASP A 1 29 ? -11.790 0.752 -8.906 1.00 1.07 57 ASP A C 13
ATOM 23010 O O . ASP A 1 29 ? -12.710 1.293 -8.293 1.00 1.05 57 ASP A O 13
ATOM 23019 N N . GLU A 1 30 ? -11.879 -0.435 -9.486 1.00 1.09 58 GLU A N 13
ATOM 23020 C CA . GLU A 1 30 ? -13.050 -1.282 -9.415 1.00 1.05 58 GLU A CA 13
ATOM 23021 C C . GLU A 1 30 ? -13.465 -1.505 -7.968 1.00 0.93 58 GLU A C 13
ATOM 23022 O O . GLU A 1 30 ? -14.648 -1.607 -7.658 1.00 0.93 58 GLU A O 13
ATOM 23034 N N . VAL A 1 31 ? -12.475 -1.568 -7.089 1.00 0.86 59 VAL A N 13
ATOM 23035 C CA . VAL A 1 31 ? -12.729 -1.724 -5.662 1.00 0.75 59 VAL A CA 13
ATOM 23036 C C . VAL A 1 31 ? -13.430 -0.493 -5.121 1.00 0.71 59 VAL A C 13
ATOM 23037 O O . VAL A 1 31 ? -14.562 -0.558 -4.639 1.00 0.71 59 VAL A O 13
ATOM 23050 N N . SER A 1 32 ? -12.738 0.625 -5.230 1.00 0.70 60 SER A N 13
ATOM 23051 C CA . SER A 1 32 ? -13.169 1.883 -4.700 1.00 0.70 60 SER A CA 13
ATOM 23052 C C . SER A 1 32 ? -14.539 2.297 -5.220 1.00 0.74 60 SER A C 13
ATOM 23053 O O . SER A 1 32 ? -15.456 2.575 -4.441 1.00 0.72 60 SER A O 13
ATOM 23061 N N . LYS A 1 33 ? -14.655 2.343 -6.534 1.00 0.87 61 LYS A N 13
ATOM 23062 C CA . LYS A 1 33 ? -15.892 2.735 -7.197 1.00 0.96 61 LYS A CA 13
ATOM 23063 C C . LYS A 1 33 ? -17.081 1.882 -6.749 1.00 0.94 61 LYS A C 13
ATOM 23064 O O . LYS A 1 33 ? -18.196 2.386 -6.622 1.00 1.01 61 LYS A O 13
ATOM 23083 N N . ARG A 1 34 ? -16.846 0.598 -6.500 1.00 0.88 62 ARG A N 13
ATOM 23084 C CA . ARG A 1 34 ? -17.918 -0.300 -6.097 1.00 0.89 62 ARG A CA 13
ATOM 23085 C C . ARG A 1 34 ? -18.283 -0.140 -4.625 1.00 0.77 62 ARG A C 13
ATOM 23086 O O . ARG A 1 34 ? -19.461 -0.129 -4.277 1.00 0.82 62 ARG A O 13
ATOM 23107 N N . GLU A 1 35 ? -17.281 -0.026 -3.760 1.00 0.68 63 GLU A N 13
ATOM 23108 C CA . GLU A 1 35 ? -17.536 0.045 -2.322 1.00 0.63 63 GLU A CA 13
ATOM 23109 C C . GLU A 1 35 ? -18.228 1.347 -1.926 1.00 0.66 63 GLU A C 13
ATOM 23110 O O . GLU A 1 35 ? -19.107 1.344 -1.064 1.00 0.73 63 GLU A O 13
ATOM 23122 N N . GLY A 1 36 ? -17.831 2.460 -2.535 1.00 0.69 64 GLY A N 13
ATOM 23123 C CA . GLY A 1 36 ? -18.517 3.708 -2.265 1.00 0.74 64 GLY A CA 13
ATOM 23124 C C . GLY A 1 36 ? -17.595 4.862 -1.911 1.00 0.72 64 GLY A C 13
ATOM 23125 O O . GLY A 1 36 ? -17.636 5.901 -2.568 1.00 0.86 64 GLY A O 13
ATOM 23129 N N . ILE A 1 37 ? -16.767 4.695 -0.875 1.00 0.62 65 ILE A N 13
ATOM 23130 C CA . ILE A 1 37 ? -15.943 5.802 -0.373 1.00 0.67 65 ILE A CA 13
ATOM 23131 C C . ILE A 1 37 ? -15.024 6.363 -1.447 1.00 0.81 65 ILE A C 13
ATOM 23132 O O . ILE A 1 37 ? -14.781 7.569 -1.495 1.00 1.76 65 ILE A O 13
ATOM 23148 N N . ASN A 1 38 ? -14.507 5.469 -2.295 1.00 0.75 66 ASN A N 13
ATOM 23149 C CA . ASN A 1 38 ? -13.690 5.852 -3.450 1.00 0.69 66 ASN A CA 13
ATOM 23150 C C . ASN A 1 38 ? -12.374 6.506 -3.014 1.00 0.61 66 ASN A C 13
ATOM 23151 O O . ASN A 1 38 ? -11.609 6.988 -3.845 1.00 0.64 66 ASN A O 13
ATOM 23162 N N . ALA A 1 39 ? -12.112 6.510 -1.709 1.00 0.54 67 ALA A N 13
ATOM 23163 C CA . ALA A 1 39 ? -10.933 7.183 -1.167 1.00 0.49 67 ALA A CA 13
ATOM 23164 C C . ALA A 1 39 ? -9.628 6.519 -1.610 1.00 0.44 67 ALA A C 13
ATOM 23165 O O . ALA A 1 39 ? -9.626 5.387 -2.101 1.00 0.45 67 ALA A O 13
ATOM 23172 N N . GLU A 1 40 ? -8.523 7.239 -1.423 1.00 0.44 68 GLU A N 13
ATOM 23173 C CA . GLU A 1 40 ? -7.205 6.761 -1.823 1.00 0.42 68 GLU A CA 13
ATOM 23174 C C . GLU A 1 40 ? -6.767 5.584 -0.976 1.00 0.34 68 GLU A C 13
ATOM 23175 O O . GLU A 1 40 ? -6.891 5.609 0.249 1.00 0.35 68 GLU A O 13
ATOM 23187 N N . GLN A 1 41 ? -6.234 4.571 -1.632 1.00 0.31 69 GLN A N 13
ATOM 23188 C CA . GLN A 1 41 ? -5.783 3.375 -0.945 1.00 0.24 69 GLN A CA 13
ATOM 23189 C C . GLN A 1 41 ? -4.433 3.595 -0.297 1.00 0.21 69 GLN A C 13
ATOM 23190 O O . GLN A 1 41 ? -3.407 3.594 -0.971 1.00 0.27 69 GLN A O 13
ATOM 23204 N N . ILE A 1 42 ? -4.445 3.786 1.011 1.00 0.19 70 ILE A N 13
ATOM 23205 C CA . ILE A 1 42 ? -3.220 3.970 1.766 1.00 0.17 70 ILE A CA 13
ATOM 23206 C C . ILE A 1 42 ? -2.766 2.639 2.360 1.00 0.14 70 ILE A C 13
ATOM 23207 O O . ILE A 1 42 ? -3.261 2.212 3.400 1.00 0.14 70 ILE A O 13
ATOM 23223 N N . VAL A 1 43 ? -1.831 1.985 1.685 1.00 0.15 71 VAL A N 13
ATOM 23224 C CA . VAL A 1 43 ? -1.334 0.683 2.109 1.00 0.15 71 VAL A CA 13
ATOM 23225 C C . VAL A 1 43 ? -0.571 0.807 3.428 1.00 0.14 71 VAL A C 13
ATOM 23226 O O . VAL A 1 43 ? 0.491 1.425 3.487 1.00 0.17 71 VAL A O 13
ATOM 23239 N N . ILE A 1 44 ? -1.136 0.235 4.483 1.00 0.14 72 ILE A N 13
ATOM 23240 C CA . ILE A 1 44 ? -0.532 0.287 5.809 1.00 0.17 72 ILE A CA 13
ATOM 23241 C C . ILE A 1 44 ? 0.289 -0.967 6.084 1.00 0.22 72 ILE A C 13
ATOM 23242 O O . ILE A 1 44 ? 1.199 -0.964 6.916 1.00 0.29 72 ILE A O 13
ATOM 23258 N N . LYS A 1 45 ? -0.047 -2.041 5.392 1.00 0.21 73 LYS A N 13
ATOM 23259 C CA . LYS A 1 45 ? 0.670 -3.297 5.526 1.00 0.26 73 LYS A CA 13
ATOM 23260 C C . LYS A 1 45 ? 0.837 -3.958 4.171 1.00 0.24 73 LYS A C 13
ATOM 23261 O O . LYS A 1 45 ? -0.044 -3.864 3.323 1.00 0.25 73 LYS A O 13
ATOM 23280 N N . ILE A 1 46 ? 1.958 -4.633 3.977 1.00 0.28 74 ILE A N 13
ATOM 23281 C CA . ILE A 1 46 ? 2.205 -5.363 2.742 1.00 0.31 74 ILE A CA 13
ATOM 23282 C C . ILE A 1 46 ? 2.656 -6.780 3.063 1.00 0.38 74 ILE A C 13
ATOM 23283 O O . ILE A 1 46 ? 3.273 -7.024 4.101 1.00 0.41 74 ILE A O 13
ATOM 23299 N N . THR A 1 47 ? 2.347 -7.701 2.171 1.00 0.45 75 THR A N 13
ATOM 23300 C CA . THR A 1 47 ? 2.783 -9.078 2.286 1.00 0.54 75 THR A CA 13
ATOM 23301 C C . THR A 1 47 ? 3.111 -9.619 0.904 1.00 0.60 75 THR A C 13
ATOM 23302 O O . THR A 1 47 ? 3.048 -8.877 -0.076 1.00 0.71 75 THR A O 13
ATOM 23313 N N . ASP A 1 48 ? 3.455 -10.890 0.806 1.00 0.70 76 ASP A N 13
ATOM 23314 C CA . ASP A 1 48 ? 3.780 -11.465 -0.491 1.00 0.82 76 ASP A CA 13
ATOM 23315 C C . ASP A 1 48 ? 2.509 -11.669 -1.313 1.00 0.90 76 ASP A C 13
ATOM 23316 O O . ASP A 1 48 ? 2.519 -11.552 -2.539 1.00 1.08 76 ASP A O 13
ATOM 23325 N N . GLN A 1 49 ? 1.412 -11.944 -0.617 1.00 0.94 77 GLN A N 13
ATOM 23326 C CA . GLN A 1 49 ? 0.129 -12.210 -1.257 1.00 1.14 77 GLN A CA 13
ATOM 23327 C C . GLN A 1 49 ? -0.548 -10.916 -1.693 1.00 1.11 77 GLN A C 13
ATOM 23328 O O . GLN A 1 49 ? -1.431 -10.929 -2.550 1.00 1.49 77 GLN A O 13
ATOM 23342 N N . GLY A 1 50 ? -0.139 -9.805 -1.101 1.00 0.78 78 GLY A N 13
ATOM 23343 C CA . GLY A 1 50 ? -0.755 -8.529 -1.405 1.00 0.78 78 GLY A CA 13
ATOM 23344 C C . GLY A 1 50 ? -0.489 -7.507 -0.324 1.00 0.72 78 GLY A C 13
ATOM 23345 O O . GLY A 1 50 ? 0.599 -7.468 0.235 1.00 0.99 78 GLY A O 13
ATOM 23349 N N . TYR A 1 51 ? -1.483 -6.698 -0.004 1.00 0.43 79 TYR A N 13
ATOM 23350 C CA . TYR A 1 51 ? -1.328 -5.675 1.022 1.00 0.36 79 TYR A CA 13
ATOM 23351 C C . TYR A 1 51 ? -2.634 -5.414 1.719 1.00 0.28 79 TYR A C 13
ATOM 23352 O O . TYR A 1 51 ? -3.661 -6.006 1.394 1.00 0.28 79 TYR A O 13
ATOM 23370 N N . VAL A 1 52 ? -2.591 -4.511 2.674 1.00 0.29 80 VAL A N 13
ATOM 23371 C CA . VAL A 1 52 ? -3.793 -4.031 3.287 1.00 0.27 80 VAL A CA 13
ATOM 23372 C C . VAL A 1 52 ? -3.731 -2.515 3.407 1.00 0.21 80 VAL A C 13
ATOM 23373 O O . VAL A 1 52 ? -2.720 -1.961 3.842 1.00 0.19 80 VAL A O 13
ATOM 23386 N N . THR A 1 53 ? -4.796 -1.850 3.003 1.00 0.22 81 THR A N 13
ATOM 23387 C CA . THR A 1 53 ? -4.847 -0.404 3.026 1.00 0.22 81 THR A CA 13
ATOM 23388 C C . THR A 1 53 ? -5.709 0.101 4.171 1.00 0.22 81 THR A C 13
ATOM 23389 O O . THR A 1 53 ? -6.614 -0.586 4.632 1.00 0.35 81 THR A O 13
ATOM 23400 N N . SER A 1 54 ? -5.401 1.291 4.640 1.00 0.19 82 SER A N 13
ATOM 23401 C CA . SER A 1 54 ? -6.313 2.031 5.477 1.00 0.20 82 SER A CA 13
ATOM 23402 C C . SER A 1 54 ? -6.874 3.154 4.630 1.00 0.24 82 SER A C 13
ATOM 23403 O O . SER A 1 54 ? -6.316 4.249 4.584 1.00 0.29 82 SER A O 13
ATOM 23411 N N . HIS A 1 55 ? -7.964 2.878 3.941 1.00 0.24 83 HIS A N 13
ATOM 23412 C CA . HIS A 1 55 ? -8.481 3.827 2.986 1.00 0.30 83 HIS A CA 13
ATOM 23413 C C . HIS A 1 55 ? -9.925 4.174 3.306 1.00 0.29 83 HIS A C 13
ATOM 23414 O O . HIS A 1 55 ? -10.663 3.363 3.873 1.00 0.27 83 HIS A O 13
ATOM 23428 N N . GLY A 1 56 ? -10.312 5.394 2.979 1.00 0.35 84 GLY A N 13
ATOM 23429 C CA . GLY A 1 56 ? -11.628 5.864 3.337 1.00 0.36 84 GLY A CA 13
ATOM 23430 C C . GLY A 1 56 ? -11.759 6.034 4.828 1.00 0.36 84 GLY A C 13
ATOM 23431 O O . GLY A 1 56 ? -11.367 7.056 5.372 1.00 0.42 84 GLY A O 13
ATOM 23435 N N . ASP A 1 57 ? -12.302 5.027 5.485 1.00 0.33 85 ASP A N 13
ATOM 23436 C CA . ASP A 1 57 ? -12.440 5.042 6.935 1.00 0.36 85 ASP A CA 13
ATOM 23437 C C . ASP A 1 57 ? -11.958 3.724 7.536 1.00 0.33 85 ASP A C 13
ATOM 23438 O O . ASP A 1 57 ? -11.741 3.618 8.742 1.00 0.38 85 ASP A O 13
ATOM 23447 N N . HIS A 1 58 ? -11.745 2.731 6.688 1.00 0.29 86 HIS A N 13
ATOM 23448 C CA . HIS A 1 58 ? -11.524 1.374 7.166 1.00 0.27 86 HIS A CA 13
ATOM 23449 C C . HIS A 1 58 ? -10.236 0.772 6.645 1.00 0.23 86 HIS A C 13
ATOM 23450 O O . HIS A 1 58 ? -9.492 1.398 5.888 1.00 0.21 86 HIS A O 13
ATOM 23464 N N . TYR A 1 59 ? -9.980 -0.447 7.087 1.00 0.24 87 TYR A N 13
ATOM 23465 C CA . TYR A 1 59 ? -8.868 -1.223 6.589 1.00 0.22 87 TYR A CA 13
ATOM 23466 C C . TYR A 1 59 ? -9.382 -2.183 5.536 1.00 0.22 87 TYR A C 13
ATOM 23467 O O . TYR A 1 59 ? -10.359 -2.897 5.763 1.00 0.26 87 TYR A O 13
ATOM 23485 N N . HIS A 1 60 ? -8.737 -2.199 4.393 1.00 0.21 88 HIS A N 13
ATOM 23486 C CA . HIS A 1 60 ? -9.188 -3.021 3.298 1.00 0.25 88 HIS A CA 13
ATOM 23487 C C . HIS A 1 60 ? -8.040 -3.882 2.787 1.00 0.26 88 HIS A C 13
ATOM 23488 O O . HIS A 1 60 ? -6.964 -3.381 2.464 1.00 0.28 88 HIS A O 13
ATOM 23502 N N . TYR A 1 61 ? -8.274 -5.181 2.747 1.00 0.28 89 TYR A N 13
ATOM 23503 C CA . TYR A 1 61 ? -7.248 -6.152 2.388 1.00 0.31 89 TYR A CA 13
ATOM 23504 C C . TYR A 1 61 ? -7.271 -6.398 0.881 1.00 0.36 89 TYR A C 13
ATOM 23505 O O . TYR A 1 61 ? -8.327 -6.657 0.314 1.00 0.44 89 TYR A O 13
ATOM 23523 N N . TYR A 1 62 ? -6.120 -6.310 0.230 1.00 0.45 90 TYR A N 13
ATOM 23524 C CA . TYR A 1 62 ? -6.043 -6.562 -1.205 1.00 0.69 90 TYR A CA 13
ATOM 23525 C C . TYR A 1 62 ? -4.987 -7.615 -1.502 1.00 0.55 90 TYR A C 13
ATOM 23526 O O . TYR A 1 62 ? -4.043 -7.797 -0.734 1.00 0.47 90 TYR A O 13
ATOM 23544 N N . ASN A 1 63 ? -5.145 -8.301 -2.619 1.00 0.67 91 ASN A N 13
ATOM 23545 C CA . ASN A 1 63 ? -4.149 -9.241 -3.080 1.00 0.59 91 ASN A CA 13
ATOM 23546 C C . ASN A 1 63 ? -3.428 -8.709 -4.301 1.00 0.49 91 ASN A C 13
ATOM 23547 O O . ASN A 1 63 ? -3.963 -7.889 -5.051 1.00 0.69 91 ASN A O 13
ATOM 23558 N N . GLY A 1 64 ? -2.206 -9.160 -4.475 1.00 0.40 92 GLY A N 13
ATOM 23559 C CA . GLY A 1 64 ? -1.508 -8.910 -5.698 1.00 0.41 92 GLY A CA 13
ATOM 23560 C C . GLY A 1 64 ? -0.496 -7.789 -5.592 1.00 0.33 92 GLY A C 13
ATOM 23561 O O . GLY A 1 64 ? 0.025 -7.502 -4.512 1.00 0.47 92 GLY A O 13
ATOM 23565 N N . LYS A 1 65 ? -0.216 -7.164 -6.722 1.00 0.40 93 LYS A N 13
ATOM 23566 C CA . LYS A 1 65 ? 0.758 -6.084 -6.797 1.00 0.35 93 LYS A CA 13
ATOM 23567 C C . LYS A 1 65 ? 0.105 -4.746 -6.472 1.00 0.35 93 LYS A C 13
ATOM 23568 O O . LYS A 1 65 ? -1.039 -4.492 -6.853 1.00 0.47 93 LYS A O 13
ATOM 23587 N N . VAL A 1 66 ? 0.836 -3.905 -5.754 1.00 0.31 94 VAL A N 13
ATOM 23588 C CA . VAL A 1 66 ? 0.393 -2.547 -5.463 1.00 0.29 94 VAL A CA 13
ATOM 23589 C C . VAL A 1 66 ? 0.375 -1.737 -6.755 1.00 0.28 94 VAL A C 13
ATOM 23590 O O . VAL A 1 66 ? 1.308 -1.829 -7.548 1.00 0.30 94 VAL A O 13
ATOM 23603 N N . PRO A 1 67 ? -0.687 -0.957 -7.010 1.00 0.27 95 PRO A N 13
ATOM 23604 C CA . PRO A 1 67 ? -0.748 -0.108 -8.194 1.00 0.28 95 PRO A CA 13
ATOM 23605 C C . PRO A 1 67 ? 0.217 1.066 -8.095 1.00 0.25 95 PRO A C 13
ATOM 23606 O O . PRO A 1 67 ? 0.669 1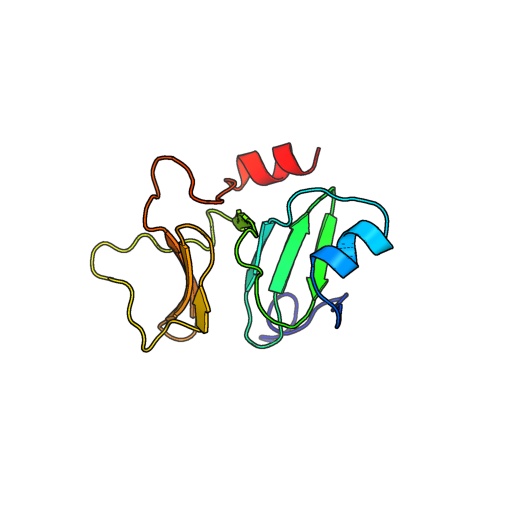.409 -7.004 1.00 0.27 95 PRO A O 13
ATOM 23617 N N . TYR A 1 68 ? 0.511 1.686 -9.222 1.00 0.26 96 TYR A N 13
ATOM 23618 C CA . TYR A 1 68 ? 1.497 2.757 -9.269 1.00 0.27 96 TYR A CA 13
ATOM 23619 C C . TYR A 1 68 ? 1.026 3.948 -8.434 1.00 0.26 96 TYR A C 13
ATOM 23620 O O . TYR A 1 68 ? 1.801 4.541 -7.684 1.00 0.30 96 TYR A O 13
ATOM 23638 N N . ASP A 1 69 ? -0.256 4.266 -8.534 1.00 0.28 97 ASP A N 13
ATOM 23639 C CA . ASP A 1 69 ? -0.798 5.461 -7.896 1.00 0.33 97 ASP A CA 13
ATOM 23640 C C . ASP A 1 69 ? -1.358 5.168 -6.504 1.00 0.32 97 ASP A C 13
ATOM 23641 O O . ASP A 1 69 ? -2.139 5.956 -5.964 1.00 0.38 97 ASP A O 13
ATOM 23650 N N . ALA A 1 70 ? -0.964 4.044 -5.919 1.00 0.27 98 ALA A N 13
ATOM 23651 C CA . ALA A 1 70 ? -1.370 3.718 -4.556 1.00 0.27 98 ALA A CA 13
ATOM 23652 C C . ALA A 1 70 ? -0.619 4.573 -3.553 1.00 0.26 98 ALA A C 13
ATOM 23653 O O . ALA A 1 70 ? 0.515 4.980 -3.792 1.00 0.40 98 ALA A O 13
ATOM 23660 N N . ILE A 1 71 ? -1.279 4.844 -2.441 1.00 0.18 99 ILE A N 13
ATOM 23661 C CA . ILE A 1 71 ? -0.717 5.629 -1.360 1.00 0.17 99 ILE A CA 13
ATOM 23662 C C . ILE A 1 71 ? -0.215 4.693 -0.262 1.00 0.16 99 ILE A C 13
ATOM 23663 O O . ILE A 1 71 ? -0.803 3.642 -0.035 1.00 0.16 99 ILE A O 13
ATOM 23679 N N . ILE A 1 72 ? 0.883 5.040 0.389 1.00 0.17 100 ILE A N 13
ATOM 23680 C CA . ILE A 1 72 ? 1.462 4.171 1.403 1.00 0.18 100 ILE A CA 13
ATOM 23681 C C . ILE A 1 72 ? 1.505 4.843 2.774 1.00 0.18 100 ILE A C 13
ATOM 23682 O O . ILE A 1 72 ? 1.640 6.063 2.884 1.00 0.20 100 ILE A O 13
ATOM 23698 N N . SER A 1 73 ? 1.376 4.026 3.810 1.00 0.20 101 SER A N 13
ATOM 23699 C CA . SER A 1 73 ? 1.571 4.461 5.180 1.00 0.20 101 SER A CA 13
ATOM 23700 C C . SER A 1 73 ? 3.058 4.612 5.466 1.00 0.20 101 SER A C 13
ATOM 23701 O O . SER A 1 73 ? 3.881 3.821 4.994 1.00 0.23 101 SER A O 13
ATOM 23709 N N . GLU A 1 74 ? 3.389 5.619 6.261 1.00 0.20 102 GLU A N 13
ATOM 23710 C CA . GLU A 1 74 ? 4.773 5.923 6.595 1.00 0.21 102 GLU A CA 13
ATOM 23711 C C . GLU A 1 74 ? 5.421 4.783 7.381 1.00 0.24 102 GLU A C 13
ATOM 23712 O O . GLU A 1 74 ? 6.643 4.719 7.508 1.00 0.29 102 GLU A O 13
ATOM 23724 N N . GLU A 1 75 ? 4.590 3.884 7.897 1.00 0.27 103 GLU A N 13
ATOM 23725 C CA . GLU A 1 75 ? 5.064 2.729 8.651 1.00 0.34 103 GLU A CA 13
ATOM 23726 C C . GLU A 1 75 ? 5.903 1.801 7.779 1.00 0.31 103 GLU A C 13
ATOM 23727 O O . GLU A 1 75 ? 6.766 1.075 8.274 1.00 0.41 103 GLU A O 13
ATOM 23739 N N . LEU A 1 76 ? 5.652 1.835 6.480 1.00 0.23 104 LEU A N 13
ATOM 23740 C CA . LEU A 1 76 ? 6.266 0.886 5.560 1.00 0.25 104 LEU A CA 13
ATOM 23741 C C . LEU A 1 76 ? 7.490 1.476 4.878 1.00 0.27 104 LEU A C 13
ATOM 23742 O O . LEU A 1 76 ? 8.185 0.786 4.134 1.00 0.29 104 LEU A O 13
ATOM 23758 N N . LEU A 1 77 ? 7.741 2.751 5.126 1.00 0.43 105 LEU A N 13
ATOM 23759 C CA . LEU A 1 77 ? 8.870 3.447 4.562 1.00 0.54 105 LEU A CA 13
ATOM 23760 C C . LEU A 1 77 ? 10.174 2.720 4.814 1.00 0.46 105 LEU A C 13
ATOM 23761 O O . LEU A 1 77 ? 10.409 2.173 5.896 1.00 0.53 105 LEU A O 13
ATOM 23777 N N . MET A 1 78 ? 11.004 2.706 3.795 1.00 0.41 106 MET A N 13
ATOM 23778 C CA . MET A 1 78 ? 12.341 2.173 3.912 1.00 0.45 106 MET A CA 13
ATOM 23779 C C . MET A 1 78 ? 13.322 3.300 4.169 1.00 0.92 106 MET A C 13
ATOM 23780 O O . MET A 1 78 ? 13.800 3.943 3.230 1.00 1.28 106 MET A O 13
ATOM 23794 N N . LYS A 1 79 ? 13.592 3.575 5.430 1.00 1.28 107 LYS A N 13
ATOM 23795 C CA . LYS A 1 79 ? 14.674 4.471 5.755 1.00 1.66 107 LYS A CA 13
ATOM 23796 C C . LYS A 1 79 ? 15.788 3.680 6.414 1.00 1.09 107 LYS A C 13
ATOM 23797 O O . LYS A 1 79 ? 15.734 3.364 7.603 1.00 1.52 107 LYS A O 13
ATOM 23816 N N . ASP A 1 80 ? 16.784 3.351 5.623 1.00 1.16 108 ASP A N 13
ATOM 23817 C CA . ASP A 1 80 ? 17.974 2.685 6.105 1.00 1.22 108 ASP A CA 13
ATOM 23818 C C . ASP A 1 80 ? 19.188 3.502 5.698 1.00 1.17 108 ASP A C 13
ATOM 23819 O O . ASP A 1 80 ? 19.289 3.924 4.545 1.00 1.12 108 ASP A O 13
ATOM 23828 N N . PRO A 1 81 ? 20.122 3.750 6.616 1.00 1.79 109 PRO A N 13
ATOM 23829 C CA . PRO A 1 81 ? 21.303 4.554 6.312 1.00 2.23 109 PRO A CA 13
ATOM 23830 C C . PRO A 1 81 ? 22.289 3.823 5.405 1.00 2.02 109 PRO A C 13
ATOM 23831 O O . PRO A 1 81 ? 23.201 4.434 4.845 1.00 2.25 109 PRO A O 13
ATOM 23842 N N . ASN A 1 82 ? 22.109 2.516 5.270 1.00 1.75 110 ASN A N 13
ATOM 23843 C CA . ASN A 1 82 ? 22.993 1.703 4.443 1.00 1.67 110 ASN A CA 13
ATOM 23844 C C . ASN A 1 82 ? 22.284 1.190 3.185 1.00 1.25 110 ASN A C 13
ATOM 23845 O O . ASN A 1 82 ? 22.936 0.822 2.207 1.00 1.26 110 ASN A O 13
ATOM 23856 N N . TYR A 1 83 ? 20.954 1.184 3.201 1.00 0.95 111 TYR A N 13
ATOM 23857 C CA . TYR A 1 83 ? 20.194 0.479 2.165 1.00 0.70 111 TYR A CA 13
ATOM 23858 C C . TYR A 1 83 ? 20.069 1.285 0.879 1.00 0.60 111 TYR A C 13
ATOM 23859 O O . TYR A 1 83 ? 19.835 2.496 0.899 1.00 0.80 111 TYR A O 13
ATOM 23877 N N . GLN A 1 84 ? 20.236 0.589 -0.232 1.00 0.53 112 GLN A N 13
ATOM 23878 C CA . GLN A 1 84 ? 20.003 1.116 -1.539 1.00 0.55 112 GLN A CA 13
ATOM 23879 C C . GLN A 1 84 ? 18.993 0.244 -2.265 1.00 0.45 112 GLN A C 13
ATOM 23880 O O . GLN A 1 84 ? 18.902 -0.956 -2.013 1.00 0.47 112 GLN A O 13
ATOM 23894 N N . LEU A 1 85 ? 18.240 0.851 -3.160 1.00 0.40 113 LEU A N 13
ATOM 23895 C CA . LEU A 1 85 ? 17.208 0.151 -3.894 1.00 0.33 113 LEU A CA 13
ATOM 23896 C C . LEU A 1 85 ? 17.834 -0.784 -4.919 1.00 0.36 113 LEU A C 13
ATOM 23897 O O . LEU A 1 85 ? 18.644 -0.358 -5.742 1.00 0.43 113 LEU A O 13
ATOM 23913 N N . LYS A 1 86 ? 17.458 -2.049 -4.869 1.00 0.40 114 LYS A N 13
ATOM 23914 C CA . LYS A 1 86 ? 18.001 -3.048 -5.782 1.00 0.47 114 LYS A CA 13
ATOM 23915 C C . LYS A 1 86 ? 16.878 -3.704 -6.571 1.00 0.37 114 LYS A C 13
ATOM 23916 O O . LYS A 1 86 ? 15.776 -3.894 -6.072 1.00 0.33 114 LYS A O 13
ATOM 23935 N N . ASP A 1 87 ? 17.174 -4.050 -7.816 1.00 0.40 115 ASP A N 13
ATOM 23936 C CA . ASP A 1 87 ? 16.189 -4.637 -8.722 1.00 0.41 115 ASP A CA 13
ATOM 23937 C C . ASP A 1 87 ? 15.677 -5.977 -8.206 1.00 0.38 115 ASP A C 13
ATOM 23938 O O . ASP A 1 87 ? 14.643 -6.472 -8.659 1.00 0.42 115 ASP A O 13
ATOM 23947 N N . SER A 1 88 ? 16.404 -6.553 -7.259 1.00 0.38 116 SER A N 13
ATOM 23948 C CA . SER A 1 88 ? 16.078 -7.864 -6.729 1.00 0.44 116 SER A CA 13
ATOM 23949 C C . SER A 1 88 ? 14.972 -7.781 -5.676 1.00 0.40 116 SER A C 13
ATOM 23950 O O . SER A 1 88 ? 14.164 -8.703 -5.542 1.00 0.51 116 SER A O 13
ATOM 23958 N N . ASP A 1 89 ? 14.915 -6.674 -4.940 1.00 0.28 117 ASP A N 13
ATOM 23959 C CA . ASP A 1 89 ? 13.896 -6.517 -3.903 1.00 0.28 117 ASP A CA 13
ATOM 23960 C C . ASP A 1 89 ? 12.632 -5.930 -4.490 1.00 0.22 117 ASP A C 13
ATOM 23961 O O . ASP A 1 89 ? 11.528 -6.194 -4.010 1.00 0.24 117 ASP A O 13
ATOM 23970 N N . ILE A 1 90 ? 12.808 -5.142 -5.533 1.00 0.23 118 ILE A N 13
ATOM 23971 C CA . ILE A 1 90 ? 11.701 -4.522 -6.230 1.00 0.22 118 ILE A CA 13
ATOM 23972 C C . ILE A 1 90 ? 10.712 -5.555 -6.744 1.00 0.26 118 ILE A C 13
ATOM 23973 O O . ILE A 1 90 ? 11.004 -6.307 -7.675 1.00 0.34 118 ILE A O 13
ATOM 23989 N N . VAL A 1 91 ? 9.550 -5.594 -6.123 1.00 0.24 119 VAL A N 13
ATOM 23990 C CA . VAL A 1 91 ? 8.459 -6.400 -6.618 1.00 0.31 119 VAL A CA 13
ATOM 23991 C C . VAL A 1 91 ? 7.639 -5.557 -7.577 1.00 0.27 119 VAL A C 13
ATOM 23992 O O . VAL A 1 91 ? 7.168 -6.032 -8.610 1.00 0.31 119 VAL A O 13
ATOM 24005 N N . ASN A 1 92 ? 7.503 -4.285 -7.228 1.00 0.25 120 ASN A N 13
ATOM 24006 C CA . ASN A 1 92 ? 6.746 -3.339 -8.031 1.00 0.24 120 ASN A CA 13
ATOM 24007 C C . ASN A 1 92 ? 7.221 -1.919 -7.754 1.00 0.23 120 ASN A C 13
ATOM 24008 O O . ASN A 1 92 ? 7.882 -1.656 -6.749 1.00 0.26 120 ASN A O 13
ATOM 24019 N N . GLU A 1 93 ? 6.878 -1.015 -8.643 1.00 0.24 121 GLU A N 13
ATOM 24020 C CA . GLU A 1 93 ? 7.221 0.385 -8.491 1.00 0.25 121 GLU A CA 13
ATOM 24021 C C . GLU A 1 93 ? 5.961 1.218 -8.376 1.00 0.25 121 GLU A C 13
ATOM 24022 O O . GLU A 1 93 ? 5.033 1.081 -9.176 1.00 0.32 121 GLU A O 13
ATOM 24034 N N . ILE A 1 94 ? 5.931 2.068 -7.373 1.00 0.21 122 ILE A N 13
ATOM 24035 C CA . ILE A 1 94 ? 4.820 2.965 -7.173 1.00 0.23 122 ILE A CA 13
ATOM 24036 C C . ILE A 1 94 ? 5.288 4.393 -7.359 1.00 0.26 122 ILE A C 13
ATOM 24037 O O . ILE A 1 94 ? 6.433 4.626 -7.739 1.00 0.25 122 ILE A O 13
ATOM 24053 N N . LYS A 1 95 ? 4.409 5.339 -7.140 1.00 0.30 123 LYS A N 13
ATOM 24054 C CA . LYS A 1 95 ? 4.730 6.727 -7.414 1.00 0.34 123 LYS A CA 13
ATOM 24055 C C . LYS A 1 95 ? 5.750 7.260 -6.426 1.00 0.36 123 LYS A C 13
ATOM 24056 O O . LYS A 1 95 ? 5.487 7.365 -5.230 1.00 0.42 123 LYS A O 13
ATOM 24075 N N . GLY A 1 96 ? 6.926 7.565 -6.947 1.00 0.37 124 GLY A N 13
ATOM 24076 C CA . GLY A 1 96 ? 7.997 8.118 -6.143 1.00 0.42 124 GLY A CA 13
ATOM 24077 C C . GLY A 1 96 ? 8.745 7.071 -5.340 1.00 0.38 124 GLY A C 13
ATOM 24078 O O . GLY A 1 96 ? 9.951 7.190 -5.114 1.00 0.42 124 GLY A O 13
ATOM 24082 N N . GLY A 1 97 ? 8.029 6.054 -4.896 1.00 0.34 125 GLY A N 13
ATOM 24083 C CA . GLY A 1 97 ? 8.633 5.004 -4.111 1.00 0.31 125 GLY A CA 13
ATOM 24084 C C . GLY A 1 97 ? 8.598 3.662 -4.805 1.00 0.25 125 GLY A C 13
ATOM 24085 O O . GLY A 1 97 ? 7.968 3.499 -5.846 1.00 0.29 125 GLY A O 13
ATOM 24089 N N . TYR A 1 98 ? 9.285 2.701 -4.229 1.00 0.19 126 TYR A N 13
ATOM 24090 C CA . TYR A 1 98 ? 9.241 1.336 -4.711 1.00 0.16 126 TYR A CA 13
ATOM 24091 C C . TYR A 1 98 ? 8.711 0.433 -3.627 1.00 0.16 126 TYR A C 13
ATOM 24092 O O . TYR A 1 98 ? 9.265 0.387 -2.530 1.00 0.17 126 TYR A O 13
ATOM 24110 N N . VAL A 1 99 ? 7.634 -0.266 -3.916 1.00 0.18 127 VAL A N 13
ATOM 24111 C CA . VAL A 1 99 ? 7.157 -1.270 -2.998 1.00 0.20 127 VAL A CA 13
ATOM 24112 C C . VAL A 1 99 ? 8.045 -2.502 -3.152 1.00 0.17 127 VAL A C 13
ATOM 24113 O O . VAL A 1 99 ? 8.024 -3.196 -4.174 1.00 0.20 127 VAL A O 13
ATOM 24126 N N . ILE A 1 100 ? 8.842 -2.752 -2.132 1.00 0.14 128 ILE A N 13
ATOM 24127 C CA . ILE A 1 100 ? 9.952 -3.676 -2.246 1.00 0.12 128 ILE A CA 13
ATOM 24128 C C . ILE A 1 100 ? 9.901 -4.758 -1.195 1.00 0.13 128 ILE A C 13
ATOM 24129 O O . ILE A 1 100 ? 9.522 -4.521 -0.051 1.00 0.16 128 ILE A O 13
ATOM 24145 N N . LYS A 1 101 ? 10.278 -5.949 -1.604 1.00 0.15 129 LYS A N 13
ATOM 24146 C CA . LYS A 1 101 ? 10.406 -7.063 -0.693 1.00 0.18 129 LYS A CA 13
ATOM 24147 C C . LYS A 1 101 ? 11.883 -7.337 -0.479 1.00 0.19 129 LYS A C 13
ATOM 24148 O O . LYS A 1 101 ? 12.552 -7.907 -1.341 1.00 0.20 129 LYS A O 13
ATOM 24167 N N . VAL A 1 102 ? 12.388 -6.926 0.669 1.00 0.21 130 VAL A N 13
ATOM 24168 C CA . VAL A 1 102 ? 13.797 -7.040 0.952 1.00 0.24 130 VAL A CA 13
ATOM 24169 C C . VAL A 1 102 ? 14.001 -7.929 2.165 1.00 0.29 130 VAL A C 13
ATOM 24170 O O . VAL A 1 102 ? 13.324 -7.770 3.187 1.00 0.29 130 VAL A O 13
ATOM 24183 N N . ASP A 1 103 ? 14.888 -8.902 2.019 1.00 0.36 131 ASP A N 13
ATOM 24184 C CA . ASP A 1 103 ? 15.224 -9.821 3.100 1.00 0.44 131 ASP A CA 13
ATOM 24185 C C . ASP A 1 103 ? 13.973 -10.557 3.604 1.00 0.43 131 ASP A C 13
ATOM 24186 O O . ASP A 1 103 ? 13.921 -11.057 4.727 1.00 0.50 131 ASP A O 13
ATOM 24195 N N . GLY A 1 104 ? 12.969 -10.631 2.744 1.00 0.39 132 GLY A N 13
ATOM 24196 C CA . GLY A 1 104 ? 11.726 -11.298 3.085 1.00 0.40 132 GLY A CA 13
ATOM 24197 C C . GLY A 1 104 ? 10.631 -10.342 3.534 1.00 0.40 132 GLY A C 13
ATOM 24198 O O . GLY A 1 104 ? 9.449 -10.678 3.460 1.00 0.59 132 GLY A O 13
ATOM 24202 N N . LYS A 1 105 ? 11.011 -9.156 3.994 1.00 0.30 133 LYS A N 13
ATOM 24203 C CA . LYS A 1 105 ? 10.047 -8.173 4.467 1.00 0.29 133 LYS A CA 13
ATOM 24204 C C . LYS A 1 105 ? 9.645 -7.235 3.344 1.00 0.26 133 LYS A C 13
ATOM 24205 O O . LYS A 1 105 ? 10.232 -7.260 2.268 1.00 0.33 133 LYS A O 13
ATOM 24224 N N . TYR A 1 106 ? 8.657 -6.401 3.605 1.00 0.25 134 TYR A N 13
ATOM 24225 C CA . TYR A 1 106 ? 8.175 -5.459 2.610 1.00 0.23 134 TYR A CA 13
ATOM 24226 C C . TYR A 1 106 ? 8.357 -4.028 3.076 1.00 0.22 134 TYR A C 13
ATOM 24227 O O . TYR A 1 106 ? 8.073 -3.689 4.226 1.00 0.26 134 TYR A O 13
ATOM 24245 N N . TYR A 1 107 ? 8.835 -3.198 2.173 1.00 0.19 135 TYR A N 13
ATOM 24246 C CA . TYR A 1 107 ? 9.051 -1.795 2.453 1.00 0.20 135 TYR A CA 13
ATOM 24247 C C . TYR A 1 107 ? 8.609 -0.962 1.275 1.00 0.19 135 TYR A C 13
ATOM 24248 O O . TYR A 1 107 ? 8.274 -1.486 0.214 1.00 0.21 135 TYR A O 13
ATOM 24266 N N . VAL A 1 108 ? 8.604 0.335 1.475 1.00 0.21 136 VAL A N 13
ATOM 24267 C CA . VAL A 1 108 ? 8.361 1.269 0.406 1.00 0.22 136 VAL A CA 13
ATOM 24268 C C . VAL A 1 108 ? 9.522 2.246 0.318 1.00 0.23 136 VAL A C 13
ATOM 24269 O O . VAL A 1 108 ? 9.719 3.095 1.190 1.00 0.31 136 VAL A O 13
ATOM 24282 N N . TYR A 1 109 ? 10.308 2.080 -0.728 1.00 0.20 137 TYR A N 13
ATOM 24283 C CA . TYR A 1 109 ? 11.500 2.875 -0.946 1.00 0.24 137 TYR A CA 13
ATOM 24284 C C . TYR A 1 109 ? 11.152 4.210 -1.527 1.00 0.27 137 TYR A C 13
ATOM 24285 O O . TYR A 1 109 ? 10.888 4.326 -2.711 1.00 0.46 137 TYR A O 13
ATOM 24303 N N . LEU A 1 110 ? 11.186 5.217 -0.700 1.00 0.29 138 LEU A N 13
ATOM 24304 C CA . LEU A 1 110 ? 10.843 6.529 -1.152 1.00 0.38 138 LEU A CA 13
ATOM 24305 C C . LEU A 1 110 ? 12.077 7.303 -1.562 1.00 0.44 138 LEU A C 13
ATOM 24306 O O . LEU A 1 110 ? 13.008 7.487 -0.776 1.00 0.50 138 LEU A O 13
ATOM 24322 N N . LYS A 1 111 ? 12.070 7.748 -2.803 1.00 0.46 139 LYS A N 13
ATOM 24323 C CA . LYS A 1 111 ? 13.184 8.497 -3.356 1.00 0.54 139 LYS A CA 13
ATOM 24324 C C . LYS A 1 111 ? 13.108 9.961 -2.928 1.00 0.64 139 LYS A C 13
ATOM 24325 O O . LYS A 1 111 ? 14.077 10.712 -3.051 1.00 0.74 139 LYS A O 13
ATOM 24344 N N . ASP A 1 112 ? 11.948 10.360 -2.420 1.00 0.66 140 ASP A N 13
ATOM 24345 C CA . ASP A 1 112 ? 11.761 11.700 -1.901 1.00 0.78 140 ASP A CA 13
ATOM 24346 C C . ASP A 1 112 ? 10.972 11.629 -0.605 1.00 0.77 140 ASP A C 13
ATOM 24347 O O . ASP A 1 112 ? 9.781 11.932 -0.558 1.00 0.88 140 ASP A O 13
ATOM 24356 N N . ALA A 1 113 ? 11.650 11.209 0.449 1.00 0.73 141 ALA A N 13
ATOM 24357 C CA . ALA A 1 113 ? 11.010 10.981 1.733 1.00 0.79 141 ALA A CA 13
ATOM 24358 C C . ALA A 1 113 ? 10.813 12.282 2.494 1.00 0.97 141 ALA A C 13
ATOM 24359 O O . ALA A 1 113 ? 10.096 12.324 3.494 1.00 1.12 141 ALA A O 13
ATOM 24366 N N . ALA A 1 114 ? 11.446 13.340 2.020 1.00 1.02 142 ALA A N 13
ATOM 24367 C CA . ALA A 1 114 ? 11.418 14.611 2.725 1.00 1.26 142 ALA A CA 13
ATOM 24368 C C . ALA A 1 114 ? 10.206 15.458 2.346 1.00 1.37 142 ALA A C 13
ATOM 24369 O O . ALA A 1 114 ? 9.701 16.225 3.165 1.00 1.60 142 ALA A O 13
ATOM 24376 N N . HIS A 1 115 ? 9.734 15.325 1.111 1.00 1.30 143 HIS A N 13
ATOM 24377 C CA . HIS A 1 115 ? 8.682 16.213 0.618 1.00 1.50 143 HIS A CA 13
ATOM 24378 C C . HIS A 1 115 ? 7.405 15.445 0.297 1.00 1.25 143 HIS A C 13
ATOM 24379 O O . HIS A 1 115 ? 6.507 15.977 -0.356 1.00 1.33 143 HIS A O 13
ATOM 24394 N N . ALA A 1 116 ? 7.343 14.197 0.766 1.00 0.99 144 ALA A N 13
ATOM 24395 C CA . ALA A 1 116 ? 6.185 13.321 0.577 1.00 0.77 144 ALA A CA 13
ATOM 24396 C C . ALA A 1 116 ? 5.970 12.922 -0.868 1.00 0.76 144 ALA A C 13
ATOM 24397 O O . ALA A 1 116 ? 5.740 13.751 -1.750 1.00 1.13 144 ALA A O 13
ATOM 24404 N N . ASP A 1 117 ? 6.035 11.631 -1.092 1.00 0.59 145 ASP A N 13
ATOM 24405 C CA . ASP A 1 117 ? 5.754 11.068 -2.390 1.00 0.87 145 ASP A CA 13
ATOM 24406 C C . ASP A 1 117 ? 4.725 9.959 -2.248 1.00 0.66 145 ASP A C 13
ATOM 24407 O O . ASP A 1 117 ? 5.056 8.805 -2.445 1.00 0.75 145 ASP A O 13
ATOM 24416 N N . ASN A 1 118 ? 3.509 10.336 -1.824 1.00 0.48 146 ASN A N 13
ATOM 24417 C CA . ASN A 1 118 ? 2.363 9.412 -1.627 1.00 0.32 146 ASN A CA 13
ATOM 24418 C C . ASN A 1 118 ? 2.432 8.741 -0.261 1.00 0.25 146 ASN A C 13
ATOM 24419 O O . ASN A 1 118 ? 1.650 7.853 0.053 1.00 0.37 146 ASN A O 13
ATOM 24430 N N . ILE A 1 119 ? 3.317 9.220 0.589 1.00 0.30 147 ILE A N 13
ATOM 24431 C CA . ILE A 1 119 ? 3.413 8.668 1.925 1.00 0.34 147 ILE A CA 13
ATOM 24432 C C . ILE A 1 119 ? 2.595 9.476 2.916 1.00 0.38 147 ILE A C 13
ATOM 24433 O O . ILE A 1 119 ? 2.850 10.659 3.145 1.00 0.46 147 ILE A O 13
ATOM 24449 N N . ARG A 1 120 ? 1.605 8.821 3.484 1.00 0.36 148 ARG A N 13
ATOM 24450 C CA . ARG A 1 120 ? 0.792 9.394 4.536 1.00 0.38 148 ARG A CA 13
ATOM 24451 C C . ARG A 1 120 ? 1.286 8.897 5.878 1.00 0.36 148 ARG A C 13
ATOM 24452 O O . ARG A 1 120 ? 1.362 7.689 6.112 1.00 0.39 148 ARG A O 13
ATOM 24473 N N . THR A 1 121 ? 1.649 9.820 6.745 1.00 0.33 149 THR A N 13
ATOM 24474 C CA . THR A 1 121 ? 2.011 9.467 8.098 1.00 0.31 149 THR A CA 13
ATOM 24475 C C . THR A 1 121 ? 0.799 8.941 8.827 1.00 0.28 149 THR A C 13
ATOM 24476 O O . THR A 1 121 ? -0.316 9.287 8.472 1.00 0.29 149 THR A O 13
ATOM 24487 N N . LYS A 1 122 ? 1.000 8.113 9.829 1.00 0.31 150 LYS A N 13
ATOM 24488 C CA . LYS A 1 122 ? -0.111 7.597 10.612 1.00 0.34 150 LYS A CA 13
ATOM 24489 C C . LYS A 1 122 ? -0.934 8.732 11.187 1.00 0.31 150 LYS A C 13
ATOM 24490 O O . LYS A 1 122 ? -2.156 8.625 11.334 1.00 0.39 150 LYS A O 13
ATOM 24509 N N . GLU A 1 123 ? -0.252 9.817 11.492 1.00 0.29 151 GLU A N 13
ATOM 24510 C CA . GLU A 1 123 ? -0.907 11.035 11.920 1.00 0.34 151 GLU A CA 13
ATOM 24511 C C . GLU A 1 123 ? -1.779 11.602 10.800 1.00 0.36 151 GLU A C 13
ATOM 24512 O O . GLU A 1 123 ? -2.963 11.877 11.003 1.00 0.48 151 GLU A O 13
ATOM 24524 N N . GLU A 1 124 ? -1.199 11.742 9.612 1.00 0.34 152 GLU A N 13
ATOM 24525 C CA . GLU A 1 124 ? -1.924 12.264 8.457 1.00 0.40 152 GLU A CA 13
ATOM 24526 C C . GLU A 1 124 ? -3.007 11.305 8.012 1.00 0.40 152 GLU A C 13
ATOM 24527 O O . GLU A 1 124 ? -4.050 11.727 7.536 1.00 0.50 152 GLU A O 13
ATOM 24539 N N . ILE A 1 125 ? -2.752 10.016 8.149 1.00 0.34 153 ILE A N 13
ATOM 24540 C CA . ILE A 1 125 ? -3.709 9.005 7.742 1.00 0.35 153 ILE A CA 13
ATOM 24541 C C . ILE A 1 125 ? -5.046 9.217 8.441 1.00 0.39 153 ILE A C 13
ATOM 24542 O O . ILE A 1 125 ? -6.100 9.063 7.837 1.00 0.43 153 ILE A O 13
ATOM 24558 N N . LYS A 1 126 ? -4.996 9.592 9.710 1.00 0.42 154 LYS A N 13
ATOM 24559 C CA . LYS A 1 126 ? -6.210 9.873 10.467 1.00 0.50 154 LYS A CA 13
ATOM 24560 C C . LYS A 1 126 ? -6.909 11.120 9.914 1.00 0.56 154 LYS A C 13
ATOM 24561 O O . LYS A 1 126 ? -8.127 11.257 10.012 1.00 0.64 154 LYS A O 13
ATOM 24580 N N . ARG A 1 127 ? -6.135 12.016 9.317 1.00 0.54 155 ARG A N 13
ATOM 24581 C CA . ARG A 1 127 ? -6.695 13.174 8.634 1.00 0.63 155 ARG A CA 13
ATOM 24582 C C . ARG A 1 127 ? -7.229 12.768 7.265 1.00 0.66 155 ARG A C 13
ATOM 24583 O O . ARG A 1 127 ? -8.295 13.206 6.841 1.00 0.80 155 ARG A O 13
ATOM 24604 N N . GLN A 1 128 ? -6.478 11.914 6.590 1.00 0.58 156 GLN A N 13
ATOM 24605 C CA . GLN A 1 128 ? -6.805 11.473 5.243 1.00 0.70 156 GLN A CA 13
ATOM 24606 C C . GLN A 1 128 ? -7.948 10.459 5.251 1.00 0.67 156 GLN A C 13
ATOM 24607 O O . GLN A 1 128 ? -8.583 10.218 4.223 1.00 0.80 156 GLN A O 13
ATOM 24621 N N . LYS A 1 129 ? -8.203 9.872 6.418 1.00 0.55 157 LYS A N 13
ATOM 24622 C CA . LYS A 1 129 ? -9.297 8.921 6.580 1.00 0.54 157 LYS A CA 13
ATOM 24623 C C . LYS A 1 129 ? -10.598 9.653 6.905 1.00 0.62 157 LYS A C 13
ATOM 24624 O O . LYS A 1 129 ? -11.640 9.037 7.126 1.00 0.67 157 LYS A O 13
ATOM 24643 N N . GLN A 1 130 ? -10.523 10.974 6.971 1.00 0.74 158 GLN A N 13
ATOM 24644 C CA . GLN A 1 130 ? -11.705 11.795 7.140 1.00 0.91 158 GLN A CA 13
ATOM 24645 C C . GLN A 1 130 ? -12.457 11.909 5.820 1.00 1.15 158 GLN A C 13
ATOM 24646 O O . GLN A 1 130 ? -11.934 12.561 4.890 1.00 1.78 158 GLN A O 13
ATOM 24660 N N . GLU A 1 131 ? -13.565 11.341 5.712 1.00 1.48 159 GLU A N 13
ATOM 24662 N N . SER A 1 12 ? -28.103 -0.689 -3.165 1.00 13.12 40 SER A N 14
ATOM 24663 C CA . SER A 1 12 ? -27.121 -1.285 -2.240 1.00 12.82 40 SER A CA 14
ATOM 24664 C C . SER A 1 12 ? -26.296 -2.345 -2.960 1.00 12.18 40 SER A C 14
ATOM 24665 O O . SER A 1 12 ? -26.757 -2.944 -3.931 1.00 11.93 40 SER A O 14
ATOM 24674 N N . TYR A 1 13 ? -25.078 -2.565 -2.493 1.00 12.10 41 TYR A N 14
ATOM 24675 C CA . TYR A 1 13 ? -24.200 -3.561 -3.090 1.00 11.74 41 TYR A CA 14
ATOM 24676 C C . TYR A 1 13 ? -23.833 -4.610 -2.057 1.00 11.26 41 TYR A C 14
ATOM 24677 O O . TYR A 1 13 ? -23.673 -4.299 -0.877 1.00 11.61 41 TYR A O 14
ATOM 24695 N N . ILE A 1 14 ? -23.703 -5.849 -2.493 1.00 10.66 42 ILE A N 14
ATOM 24696 C CA . ILE A 1 14 ? -23.228 -6.903 -1.616 1.00 10.40 42 ILE A CA 14
ATOM 24697 C C . ILE A 1 14 ? -21.768 -7.205 -1.915 1.00 10.44 42 ILE A C 14
ATOM 24698 O O . ILE A 1 14 ? -20.927 -7.154 -1.026 1.00 10.49 42 ILE A O 14
ATOM 24714 N N . ASP A 1 15 ? -21.463 -7.456 -3.175 1.00 10.68 43 ASP A N 14
ATOM 24715 C CA . ASP A 1 15 ? -20.117 -7.835 -3.571 1.00 11.02 43 ASP A CA 14
ATOM 24716 C C . ASP A 1 15 ? -19.246 -6.596 -3.718 1.00 11.08 43 ASP A C 14
ATOM 24717 O O . ASP A 1 15 ? -19.502 -5.744 -4.570 1.00 11.69 43 ASP A O 14
ATOM 24726 N N . GLY A 1 16 ? -18.240 -6.488 -2.863 1.00 10.65 44 GLY A N 14
ATOM 24727 C CA . GLY A 1 16 ? -17.347 -5.345 -2.896 1.00 10.86 44 GLY A CA 14
ATOM 24728 C C . GLY A 1 16 ? -17.681 -4.324 -1.827 1.00 10.53 44 GLY A C 14
ATOM 24729 O O . GLY A 1 16 ? -16.870 -3.452 -1.509 1.00 10.64 44 GLY A O 14
ATOM 24733 N N . ASP A 1 17 ? -18.876 -4.437 -1.265 1.00 10.35 45 ASP A N 14
ATOM 24734 C CA . ASP A 1 17 ? -19.327 -3.504 -0.237 1.00 10.29 45 ASP A CA 14
ATOM 24735 C C . ASP A 1 17 ? -19.551 -4.214 1.094 1.00 9.54 45 ASP A C 14
ATOM 24736 O O . ASP A 1 17 ? -19.311 -3.648 2.164 1.00 9.39 45 ASP A O 14
ATOM 24745 N N . GLN A 1 18 ? -20.011 -5.453 1.025 1.00 9.30 46 GLN A N 14
ATOM 24746 C CA . GLN A 1 18 ? -20.261 -6.247 2.221 1.00 8.82 46 GLN A CA 14
ATOM 24747 C C . GLN A 1 18 ? -19.563 -7.595 2.110 1.00 7.96 46 GLN A C 14
ATOM 24748 O O . GLN A 1 18 ? -18.693 -7.937 2.915 1.00 7.83 46 GLN A O 14
ATOM 24762 N N . ALA A 1 19 ? -19.942 -8.339 1.088 1.00 7.63 47 ALA A N 14
ATOM 24763 C CA . ALA A 1 19 ? -19.395 -9.654 0.829 1.00 7.10 47 ALA A CA 14
ATOM 24764 C C . ALA A 1 19 ? -18.500 -9.614 -0.402 1.00 6.23 47 ALA A C 14
ATOM 24765 O O . ALA A 1 19 ? -18.383 -8.574 -1.052 1.00 6.37 47 ALA A O 14
ATOM 24772 N N . GLY A 1 20 ? -17.872 -10.737 -0.717 1.00 5.65 48 GLY A N 14
ATOM 24773 C CA . GLY A 1 20 ? -17.016 -10.808 -1.886 1.00 5.11 48 GLY A CA 14
ATOM 24774 C C . GLY A 1 20 ? -15.812 -9.897 -1.775 1.00 4.06 48 GLY A C 14
ATOM 24775 O O . GLY A 1 20 ? -15.483 -9.168 -2.712 1.00 4.07 48 GLY A O 14
ATOM 24779 N N . GLN A 1 21 ? -15.164 -9.929 -0.622 1.00 3.63 49 GLN A N 14
ATOM 24780 C CA . GLN A 1 21 ? -13.997 -9.100 -0.372 1.00 2.96 49 GLN A CA 14
ATOM 24781 C C . GLN A 1 21 ? -12.870 -9.950 0.195 1.00 2.13 49 GLN A C 14
ATOM 24782 O O . GLN A 1 21 ? -12.843 -11.167 -0.007 1.00 2.55 49 GLN A O 14
ATOM 24796 N N . LYS A 1 22 ? -11.951 -9.294 0.897 1.00 1.67 50 LYS A N 14
ATOM 24797 C CA . LYS A 1 22 ? -10.810 -9.947 1.530 1.00 1.23 50 LYS A CA 14
ATOM 24798 C C . LYS A 1 22 ? -9.850 -10.464 0.486 1.00 1.14 50 LYS A C 14
ATOM 24799 O O . LYS A 1 22 ? -10.050 -11.520 -0.123 1.00 1.86 50 LYS A O 14
ATOM 24818 N N . ALA A 1 23 ? -8.808 -9.686 0.314 1.00 0.80 51 ALA A N 14
ATOM 24819 C CA . ALA A 1 23 ? -7.818 -9.888 -0.733 1.00 0.75 51 ALA A CA 14
ATOM 24820 C C . ALA A 1 23 ? -8.485 -9.764 -2.098 1.00 0.83 51 ALA A C 14
ATOM 24821 O O . ALA A 1 23 ? -8.564 -10.732 -2.854 1.00 1.01 51 ALA A O 14
ATOM 24828 N N . GLU A 1 24 ? -8.981 -8.555 -2.373 1.00 0.75 52 GLU A N 14
ATOM 24829 C CA . GLU A 1 24 ? -9.691 -8.232 -3.616 1.00 0.86 52 GLU A CA 14
ATOM 24830 C C . GLU A 1 24 ? -9.008 -8.846 -4.830 1.00 0.97 52 GLU A C 14
ATOM 24831 O O . GLU A 1 24 ? -7.825 -8.603 -5.076 1.00 1.04 52 GLU A O 14
ATOM 24843 N N . ASN A 1 25 ? -9.762 -9.633 -5.585 1.00 1.07 53 ASN A N 14
ATOM 24844 C CA . ASN A 1 25 ? -9.229 -10.307 -6.760 1.00 1.20 53 ASN A CA 14
ATOM 24845 C C . ASN A 1 25 ? -9.094 -9.330 -7.918 1.00 1.20 53 ASN A C 14
ATOM 24846 O O . ASN A 1 25 ? -8.133 -9.384 -8.687 1.00 1.34 53 ASN A O 14
ATOM 24857 N N . LEU A 1 26 ? -10.070 -8.444 -8.039 1.00 1.12 54 LEU A N 14
ATOM 24858 C CA . LEU A 1 26 ? -10.073 -7.433 -9.066 1.00 1.15 54 LEU A CA 14
ATOM 24859 C C . LEU A 1 26 ? -9.156 -6.266 -8.686 1.00 1.13 54 LEU A C 14
ATOM 24860 O O . LEU A 1 26 ? -8.506 -6.293 -7.639 1.00 1.13 54 LEU A O 14
ATOM 24876 N N . THR A 1 27 ? -9.105 -5.252 -9.531 1.00 1.16 55 THR A N 14
ATOM 24877 C CA . THR A 1 27 ? -8.162 -4.157 -9.347 1.00 1.21 55 THR A CA 14
ATOM 24878 C C . THR A 1 27 ? -8.652 -3.170 -8.289 1.00 1.14 55 THR A C 14
ATOM 24879 O O . THR A 1 27 ? -9.853 -3.060 -8.034 1.00 1.09 55 THR A O 14
ATOM 24890 N N . PRO A 1 28 ? -7.714 -2.439 -7.658 1.00 1.18 56 PRO A N 14
ATOM 24891 C CA . PRO A 1 28 ? -8.027 -1.434 -6.630 1.00 1.10 56 PRO A CA 14
ATOM 24892 C C . PRO A 1 28 ? -8.994 -0.356 -7.123 1.00 1.05 56 PRO A C 14
ATOM 24893 O O . PRO A 1 28 ? -9.789 0.176 -6.346 1.00 0.97 56 PRO A O 14
ATOM 24904 N N . ASP A 1 29 ? -8.940 -0.052 -8.412 1.00 1.13 57 ASP A N 14
ATOM 24905 C CA . ASP A 1 29 ? -9.803 0.971 -8.993 1.00 1.14 57 ASP A CA 14
ATOM 24906 C C . ASP A 1 29 ? -11.235 0.483 -9.004 1.00 1.07 57 ASP A C 14
ATOM 24907 O O . ASP A 1 29 ? -12.160 1.199 -8.613 1.00 1.05 57 ASP A O 14
ATOM 24916 N N . GLU A 1 30 ? -11.398 -0.759 -9.437 1.00 1.09 58 GLU A N 14
ATOM 24917 C CA . GLU A 1 30 ? -12.678 -1.420 -9.431 1.00 1.05 58 GLU A CA 14
ATOM 24918 C C . GLU A 1 30 ? -13.228 -1.441 -8.018 1.00 0.93 58 GLU A C 14
ATOM 24919 O O . GLU A 1 30 ? -14.409 -1.199 -7.788 1.00 0.93 58 GLU A O 14
ATOM 24931 N N . VAL A 1 31 ? -12.335 -1.709 -7.080 1.00 0.86 59 VAL A N 14
ATOM 24932 C CA . VAL A 1 31 ? -12.682 -1.784 -5.666 1.00 0.75 59 VAL A CA 14
ATOM 24933 C C . VAL A 1 31 ? -13.317 -0.495 -5.168 1.00 0.71 59 VAL A C 14
ATOM 24934 O O . VAL A 1 31 ? -14.489 -0.477 -4.796 1.00 0.71 59 VAL A O 14
ATOM 24947 N N . SER A 1 32 ? -12.549 0.583 -5.209 1.00 0.70 60 SER A N 14
ATOM 24948 C CA . SER A 1 32 ? -12.922 1.822 -4.541 1.00 0.70 60 SER A CA 14
ATOM 24949 C C . SER A 1 32 ? -14.190 2.424 -5.134 1.00 0.74 60 SER A C 14
ATOM 24950 O O . SER A 1 32 ? -15.074 2.875 -4.403 1.00 0.72 60 SER A O 14
ATOM 24958 N N . LYS A 1 33 ? -14.285 2.421 -6.453 1.00 0.87 61 LYS A N 14
ATOM 24959 C CA . LYS A 1 33 ? -15.428 3.010 -7.125 1.00 0.96 61 LYS A CA 14
ATOM 24960 C C . LYS A 1 33 ? -16.706 2.232 -6.820 1.00 0.94 61 LYS A C 14
ATOM 24961 O O . LYS A 1 33 ? -17.799 2.798 -6.806 1.00 1.01 61 LYS A O 14
ATOM 24980 N N . ARG A 1 34 ? -16.562 0.936 -6.576 1.00 0.88 62 ARG A N 14
ATOM 24981 C CA . ARG A 1 34 ? -17.700 0.083 -6.278 1.00 0.89 62 ARG A CA 14
ATOM 24982 C C . ARG A 1 34 ? -18.149 0.224 -4.827 1.00 0.77 62 ARG A C 14
ATOM 24983 O O . ARG A 1 34 ? -19.333 0.437 -4.566 1.00 0.82 62 ARG A O 14
ATOM 25004 N N . GLU A 1 35 ? -17.205 0.116 -3.890 1.00 0.68 63 GLU A N 14
ATOM 25005 C CA . GLU A 1 35 ? -17.529 0.201 -2.464 1.00 0.63 63 GLU A CA 14
ATOM 25006 C C . GLU A 1 35 ? -18.221 1.514 -2.121 1.00 0.66 63 GLU A C 14
ATOM 25007 O O . GLU A 1 35 ? -19.173 1.536 -1.343 1.00 0.73 63 GLU A O 14
ATOM 25019 N N . GLY A 1 36 ? -17.746 2.604 -2.698 1.00 0.69 64 GLY A N 14
ATOM 25020 C CA . GLY A 1 36 ? -18.354 3.889 -2.441 1.00 0.74 64 GLY A CA 14
ATOM 25021 C C . GLY A 1 36 ? -17.327 4.960 -2.181 1.00 0.72 64 GLY A C 14
ATOM 25022 O O . GLY A 1 36 ? -17.246 5.938 -2.926 1.00 0.86 64 GLY A O 14
ATOM 25026 N N . ILE A 1 37 ? -16.543 4.773 -1.126 1.00 0.62 65 ILE A N 14
ATOM 25027 C CA . ILE A 1 37 ? -15.492 5.717 -0.778 1.00 0.67 65 ILE A CA 14
ATOM 25028 C C . ILE A 1 37 ? -14.451 5.792 -1.887 1.00 0.81 65 ILE A C 14
ATOM 25029 O O . ILE A 1 37 ? -13.931 4.773 -2.345 1.00 1.76 65 ILE A O 14
ATOM 25045 N N . ASN A 1 38 ? -14.167 7.000 -2.334 1.00 0.75 66 ASN A N 14
ATOM 25046 C CA . ASN A 1 38 ? -13.180 7.206 -3.381 1.00 0.69 66 ASN A CA 14
ATOM 25047 C C . ASN A 1 38 ? -11.870 7.700 -2.781 1.00 0.61 66 ASN A C 14
ATOM 25048 O O . ASN A 1 38 ? -11.001 8.211 -3.489 1.00 0.64 66 ASN A O 14
ATOM 25059 N N . ALA A 1 39 ? -11.744 7.551 -1.464 1.00 0.54 67 ALA A N 14
ATOM 25060 C CA . ALA A 1 39 ? -10.546 7.980 -0.747 1.00 0.49 67 ALA A CA 14
ATOM 25061 C C . ALA A 1 39 ? -9.306 7.243 -1.247 1.00 0.44 67 ALA A C 14
ATOM 25062 O O . ALA A 1 39 ? -9.400 6.132 -1.774 1.00 0.45 67 ALA A O 14
ATOM 25069 N N . GLU A 1 40 ? -8.147 7.868 -1.078 1.00 0.44 68 GLU A N 14
ATOM 25070 C CA . GLU A 1 40 ? -6.892 7.298 -1.551 1.00 0.42 68 GLU A CA 14
ATOM 25071 C C . GLU A 1 40 ? -6.535 6.053 -0.767 1.00 0.34 68 GLU A C 14
ATOM 25072 O O . GLU A 1 40 ? -6.613 6.034 0.463 1.00 0.35 68 GLU A O 14
ATOM 25084 N N . GLN A 1 41 ? -6.135 5.023 -1.489 1.00 0.31 69 GLN A N 14
ATOM 25085 C CA . GLN A 1 41 ? -5.835 3.738 -0.885 1.00 0.24 69 GLN A CA 14
ATOM 25086 C C . GLN A 1 41 ? -4.464 3.754 -0.239 1.00 0.21 69 GLN A C 14
ATOM 25087 O O . GLN A 1 41 ? -3.443 3.741 -0.921 1.00 0.27 69 GLN A O 14
ATOM 25101 N N . ILE A 1 42 ? -4.461 3.799 1.085 1.00 0.19 70 ILE A N 14
ATOM 25102 C CA . ILE A 1 42 ? -3.234 3.902 1.852 1.00 0.17 70 ILE A CA 14
ATOM 25103 C C . ILE A 1 42 ? -2.814 2.536 2.386 1.00 0.14 70 ILE A C 14
ATOM 25104 O O . ILE A 1 42 ? -3.328 2.072 3.400 1.00 0.14 70 ILE A O 14
ATOM 25120 N N . VAL A 1 43 ? -1.889 1.897 1.690 1.00 0.15 71 VAL A N 14
ATOM 25121 C CA . VAL A 1 43 ? -1.395 0.583 2.075 1.00 0.15 71 VAL A CA 14
ATOM 25122 C C . VAL A 1 43 ? -0.615 0.670 3.386 1.00 0.14 71 VAL A C 14
ATOM 25123 O O . VAL A 1 43 ? 0.497 1.195 3.427 1.00 0.17 71 VAL A O 14
ATOM 25136 N N . ILE A 1 44 ? -1.214 0.166 4.453 1.00 0.14 72 ILE A N 14
ATOM 25137 C CA . ILE A 1 44 ? -0.594 0.198 5.771 1.00 0.17 72 ILE A CA 14
ATOM 25138 C C . ILE A 1 44 ? 0.234 -1.048 6.007 1.00 0.22 72 ILE A C 14
ATOM 25139 O O . ILE A 1 44 ? 1.185 -1.040 6.787 1.00 0.29 72 ILE A O 14
ATOM 25155 N N . LYS A 1 45 ? -0.129 -2.115 5.324 1.00 0.21 73 LYS A N 14
ATOM 25156 C CA . LYS A 1 45 ? 0.578 -3.373 5.441 1.00 0.26 73 LYS A CA 14
ATOM 25157 C C . LYS A 1 45 ? 0.752 -4.010 4.075 1.00 0.24 73 LYS A C 14
ATOM 25158 O O . LYS A 1 45 ? -0.150 -3.957 3.242 1.00 0.25 73 LYS A O 14
ATOM 25177 N N . ILE A 1 46 ? 1.906 -4.616 3.855 1.00 0.28 74 ILE A N 14
ATOM 25178 C CA . ILE A 1 46 ? 2.194 -5.258 2.583 1.00 0.31 74 ILE A CA 14
ATOM 25179 C C . ILE A 1 46 ? 2.585 -6.708 2.826 1.00 0.38 74 ILE A C 14
ATOM 25180 O O . ILE A 1 46 ? 3.263 -7.021 3.807 1.00 0.41 74 ILE A O 14
ATOM 25196 N N . THR A 1 47 ? 2.165 -7.583 1.932 1.00 0.45 75 THR A N 14
ATOM 25197 C CA . THR A 1 47 ? 2.451 -8.998 2.047 1.00 0.54 75 THR A CA 14
ATOM 25198 C C . THR A 1 47 ? 2.838 -9.570 0.683 1.00 0.60 75 THR A C 14
ATOM 25199 O O . THR A 1 47 ? 2.962 -8.820 -0.286 1.00 0.71 75 THR A O 14
ATOM 25210 N N . ASP A 1 48 ? 3.042 -10.876 0.597 1.00 0.70 76 ASP A N 14
ATOM 25211 C CA . ASP A 1 48 ? 3.429 -11.489 -0.668 1.00 0.82 76 ASP A CA 14
ATOM 25212 C C . ASP A 1 48 ? 2.229 -11.609 -1.601 1.00 0.90 76 ASP A C 14
ATOM 25213 O O . ASP A 1 48 ? 2.346 -11.396 -2.811 1.00 1.08 76 ASP A O 14
ATOM 25222 N N . GLN A 1 49 ? 1.066 -11.905 -1.033 1.00 0.94 77 GLN A N 14
ATOM 25223 C CA . GLN A 1 49 ? -0.141 -12.110 -1.822 1.00 1.14 77 GLN A CA 14
ATOM 25224 C C . GLN A 1 49 ? -0.736 -10.775 -2.260 1.00 1.11 77 GLN A C 14
ATOM 25225 O O . GLN A 1 49 ? -1.371 -10.675 -3.310 1.00 1.49 77 GLN A O 14
ATOM 25239 N N . GLY A 1 50 ? -0.500 -9.750 -1.465 1.00 0.78 78 GLY A N 14
ATOM 25240 C CA . GLY A 1 50 ? -1.036 -8.442 -1.762 1.00 0.78 78 GLY A CA 14
ATOM 25241 C C . GLY A 1 50 ? -0.725 -7.460 -0.664 1.00 0.72 78 GLY A C 14
ATOM 25242 O O . GLY A 1 50 ? 0.380 -7.456 -0.125 1.00 0.99 78 GLY A O 14
ATOM 25246 N N . TYR A 1 51 ? -1.695 -6.648 -0.303 1.00 0.43 79 TYR A N 14
ATOM 25247 C CA . TYR A 1 51 ? -1.503 -5.668 0.751 1.00 0.36 79 TYR A CA 14
ATOM 25248 C C . TYR A 1 51 ? -2.795 -5.391 1.475 1.00 0.28 79 TYR A C 14
ATOM 25249 O O . TYR A 1 51 ? -3.863 -5.852 1.073 1.00 0.28 79 TYR A O 14
ATOM 25267 N N . VAL A 1 52 ? -2.693 -4.618 2.531 1.00 0.29 80 VAL A N 14
ATOM 25268 C CA . VAL A 1 52 ? -3.857 -4.143 3.229 1.00 0.27 80 VAL A CA 14
ATOM 25269 C C . VAL A 1 52 ? -3.796 -2.630 3.322 1.00 0.21 80 VAL A C 14
ATOM 25270 O O . VAL A 1 52 ? -2.795 -2.067 3.768 1.00 0.19 80 VAL A O 14
ATOM 25283 N N . THR A 1 53 ? -4.851 -1.978 2.887 1.00 0.22 81 THR A N 14
ATOM 25284 C CA . THR A 1 53 ? -4.902 -0.534 2.906 1.00 0.22 81 THR A CA 14
ATOM 25285 C C . THR A 1 53 ? -5.772 -0.053 4.047 1.00 0.22 81 THR A C 14
ATOM 25286 O O . THR A 1 53 ? -6.644 -0.775 4.524 1.00 0.35 81 THR A O 14
ATOM 25297 N N . SER A 1 54 ? -5.515 1.147 4.499 1.00 0.19 82 SER A N 14
ATOM 25298 C CA . SER A 1 54 ? -6.407 1.814 5.405 1.00 0.20 82 SER A CA 14
ATOM 25299 C C . SER A 1 54 ? -6.939 3.043 4.702 1.00 0.24 82 SER A C 14
ATOM 25300 O O . SER A 1 54 ? -6.348 4.120 4.782 1.00 0.29 82 SER A O 14
ATOM 25308 N N . HIS A 1 55 ? -8.040 2.881 3.996 1.00 0.24 83 HIS A N 14
ATOM 25309 C CA . HIS A 1 55 ? -8.546 3.955 3.178 1.00 0.30 83 HIS A CA 14
ATOM 25310 C C . HIS A 1 55 ? -9.984 4.286 3.540 1.00 0.29 83 HIS A C 14
ATOM 25311 O O . HIS A 1 55 ? -10.718 3.439 4.056 1.00 0.27 83 HIS A O 14
ATOM 25325 N N . GLY A 1 56 ? -10.364 5.531 3.306 1.00 0.35 84 GLY A N 14
ATOM 25326 C CA . GLY A 1 56 ? -11.694 5.973 3.650 1.00 0.36 84 GLY A CA 14
ATOM 25327 C C . GLY A 1 56 ? -11.903 5.997 5.145 1.00 0.36 84 GLY A C 14
ATOM 25328 O O . GLY A 1 56 ? -11.592 6.985 5.810 1.00 0.42 84 GLY A O 14
ATOM 25332 N N . ASP A 1 57 ? -12.429 4.906 5.674 1.00 0.33 85 ASP A N 14
ATOM 25333 C CA . ASP A 1 57 ? -12.697 4.800 7.098 1.00 0.36 85 ASP A CA 14
ATOM 25334 C C . ASP A 1 57 ? -12.209 3.462 7.659 1.00 0.33 85 ASP A C 14
ATOM 25335 O O . ASP A 1 57 ? -12.141 3.271 8.875 1.00 0.38 85 ASP A O 14
ATOM 25344 N N . HIS A 1 58 ? -11.829 2.544 6.777 1.00 0.29 86 HIS A N 14
ATOM 25345 C CA . HIS A 1 58 ? -11.602 1.160 7.188 1.00 0.27 86 HIS A CA 14
ATOM 25346 C C . HIS A 1 58 ? -10.294 0.584 6.671 1.00 0.23 86 HIS A C 14
ATOM 25347 O O . HIS A 1 58 ? -9.511 1.260 6.003 1.00 0.21 86 HIS A O 14
ATOM 25361 N N . TYR A 1 59 ? -10.068 -0.676 7.026 1.00 0.24 87 TYR A N 14
ATOM 25362 C CA . TYR A 1 59 ? -8.959 -1.444 6.494 1.00 0.22 87 TYR A CA 14
ATOM 25363 C C . TYR A 1 59 ? -9.476 -2.328 5.378 1.00 0.22 87 TYR A C 14
ATOM 25364 O O . TYR A 1 59 ? -10.461 -3.047 5.553 1.00 0.26 87 TYR A O 14
ATOM 25382 N N . HIS A 1 60 ? -8.812 -2.290 4.244 1.00 0.21 88 HIS A N 14
ATOM 25383 C CA . HIS A 1 60 ? -9.259 -3.031 3.087 1.00 0.25 88 HIS A CA 14
ATOM 25384 C C . HIS A 1 60 ? -8.108 -3.885 2.544 1.00 0.26 88 HIS A C 14
ATOM 25385 O O . HIS A 1 60 ? -7.049 -3.365 2.195 1.00 0.28 88 HIS A O 14
ATOM 25399 N N . TYR A 1 61 ? -8.315 -5.198 2.510 1.00 0.28 89 TYR A N 14
ATOM 25400 C CA . TYR A 1 61 ? -7.275 -6.150 2.109 1.00 0.31 89 TYR A CA 14
ATOM 25401 C C . TYR A 1 61 ? -7.383 -6.446 0.613 1.00 0.36 89 TYR A C 14
ATOM 25402 O O . TYR A 1 61 ? -8.445 -6.824 0.139 1.00 0.44 89 TYR A O 14
ATOM 25420 N N . TYR A 1 62 ? -6.291 -6.298 -0.125 1.00 0.45 90 TYR A N 14
ATOM 25421 C CA . TYR A 1 62 ? -6.317 -6.527 -1.569 1.00 0.69 90 TYR A CA 14
ATOM 25422 C C . TYR A 1 62 ? -5.340 -7.624 -1.971 1.00 0.55 90 TYR A C 14
ATOM 25423 O O . TYR A 1 62 ? -4.370 -7.900 -1.265 1.00 0.47 90 TYR A O 14
ATOM 25441 N N . ASN A 1 63 ? -5.603 -8.232 -3.120 1.00 0.67 91 ASN A N 14
ATOM 25442 C CA . ASN A 1 63 ? -4.708 -9.223 -3.701 1.00 0.59 91 ASN A CA 14
ATOM 25443 C C . ASN A 1 63 ? -4.049 -8.620 -4.935 1.00 0.49 91 ASN A C 14
ATOM 25444 O O . ASN A 1 63 ? -4.645 -7.785 -5.619 1.00 0.69 91 ASN A O 14
ATOM 25455 N N . GLY A 1 64 ? -2.828 -9.030 -5.210 1.00 0.40 92 GLY A N 14
ATOM 25456 C CA . GLY A 1 64 ? -2.121 -8.522 -6.365 1.00 0.41 92 GLY A CA 14
ATOM 25457 C C . GLY A 1 64 ? -1.048 -7.520 -5.996 1.00 0.33 92 GLY A C 14
ATOM 25458 O O . GLY A 1 64 ? -0.576 -7.491 -4.857 1.00 0.47 92 GLY A O 14
ATOM 25462 N N . LYS A 1 65 ? -0.658 -6.707 -6.963 1.00 0.40 93 LYS A N 14
ATOM 25463 C CA . LYS A 1 65 ? 0.385 -5.714 -6.763 1.00 0.35 93 LYS A CA 14
ATOM 25464 C C . LYS A 1 65 ? -0.196 -4.369 -6.351 1.00 0.35 93 LYS A C 14
ATOM 25465 O O . LYS A 1 65 ? -1.396 -4.118 -6.486 1.00 0.47 93 LYS A O 14
ATOM 25484 N N . VAL A 1 66 ? 0.679 -3.505 -5.859 1.00 0.31 94 VAL A N 14
ATOM 25485 C CA . VAL A 1 66 ? 0.312 -2.152 -5.475 1.00 0.29 94 VAL A CA 14
ATOM 25486 C C . VAL A 1 66 ? 0.231 -1.276 -6.722 1.00 0.28 94 VAL A C 14
ATOM 25487 O O . VAL A 1 66 ? 1.137 -1.308 -7.556 1.00 0.30 94 VAL A O 14
ATOM 25500 N N . PRO A 1 67 ? -0.857 -0.506 -6.888 1.00 0.27 95 PRO A N 14
ATOM 25501 C CA . PRO A 1 67 ? -1.011 0.372 -8.041 1.00 0.28 95 PRO A CA 14
ATOM 25502 C C . PRO A 1 67 ? 0.025 1.480 -8.059 1.00 0.25 95 PRO A C 14
ATOM 25503 O O . PRO A 1 67 ? 0.540 1.862 -7.008 1.00 0.27 95 PRO A O 14
ATOM 25514 N N . TYR A 1 68 ? 0.324 1.989 -9.236 1.00 0.26 96 TYR A N 14
ATOM 25515 C CA . TYR A 1 68 ? 1.390 2.966 -9.403 1.00 0.27 96 TYR A CA 14
ATOM 25516 C C . TYR A 1 68 ? 1.195 4.159 -8.465 1.00 0.26 96 TYR A C 14
ATOM 25517 O O . TYR A 1 68 ? 2.126 4.576 -7.771 1.00 0.30 96 TYR A O 14
ATOM 25535 N N . ASP A 1 69 ? -0.025 4.673 -8.404 1.00 0.28 97 ASP A N 14
ATOM 25536 C CA . ASP A 1 69 ? -0.288 5.896 -7.650 1.00 0.33 97 ASP A CA 14
ATOM 25537 C C . ASP A 1 69 ? -0.843 5.600 -6.257 1.00 0.32 97 ASP A C 14
ATOM 25538 O O . ASP A 1 69 ? -1.396 6.489 -5.602 1.00 0.38 97 ASP A O 14
ATOM 25547 N N . ALA A 1 70 ? -0.699 4.357 -5.805 1.00 0.27 98 ALA A N 14
ATOM 25548 C CA . ALA A 1 70 ? -1.156 3.970 -4.474 1.00 0.27 98 ALA A CA 14
ATOM 25549 C C . ALA A 1 70 ? -0.402 4.698 -3.380 1.00 0.26 98 ALA A C 14
ATOM 25550 O O . ALA A 1 70 ? 0.785 4.997 -3.508 1.00 0.40 98 ALA A O 14
ATOM 25557 N N . ILE A 1 71 ? -1.108 4.969 -2.302 1.00 0.18 99 ILE A N 14
ATOM 25558 C CA . ILE A 1 71 ? -0.543 5.639 -1.156 1.00 0.17 99 ILE A CA 14
ATOM 25559 C C . ILE A 1 71 ? -0.174 4.608 -0.096 1.00 0.16 99 ILE A C 14
ATOM 25560 O O . ILE A 1 71 ? -0.839 3.589 0.038 1.00 0.16 99 ILE A O 14
ATOM 25576 N N . ILE A 1 72 ? 0.910 4.849 0.614 1.00 0.17 100 ILE A N 14
ATOM 25577 C CA . ILE A 1 72 ? 1.422 3.909 1.592 1.00 0.18 100 ILE A CA 14
ATOM 25578 C C . ILE A 1 72 ? 1.412 4.535 2.988 1.00 0.18 100 ILE A C 14
ATOM 25579 O O . ILE A 1 72 ? 1.336 5.759 3.132 1.00 0.20 100 ILE A O 14
ATOM 25595 N N . SER A 1 73 ? 1.449 3.692 4.007 1.00 0.20 101 SER A N 14
ATOM 25596 C CA . SER A 1 73 ? 1.634 4.139 5.373 1.00 0.20 101 SER A CA 14
ATOM 25597 C C . SER A 1 73 ? 3.109 4.409 5.633 1.00 0.20 101 SER A C 14
ATOM 25598 O O . SER A 1 73 ? 3.986 3.679 5.160 1.00 0.23 101 SER A O 14
ATOM 25606 N N . GLU A 1 74 ? 3.361 5.458 6.401 1.00 0.20 102 GLU A N 14
ATOM 25607 C CA . GLU A 1 74 ? 4.705 5.909 6.727 1.00 0.21 102 GLU A CA 14
ATOM 25608 C C . GLU A 1 74 ? 5.506 4.833 7.467 1.00 0.24 102 GLU A C 14
ATOM 25609 O O . GLU A 1 74 ? 6.728 4.928 7.581 1.00 0.29 102 GLU A O 14
ATOM 25621 N N . GLU A 1 75 ? 4.805 3.821 7.971 1.00 0.27 103 GLU A N 14
ATOM 25622 C CA . GLU A 1 75 ? 5.435 2.704 8.666 1.00 0.34 103 GLU A CA 14
ATOM 25623 C C . GLU A 1 75 ? 6.341 1.902 7.739 1.00 0.31 103 GLU A C 14
ATOM 25624 O O . GLU A 1 75 ? 7.369 1.368 8.158 1.00 0.41 103 GLU A O 14
ATOM 25636 N N . LEU A 1 76 ? 5.942 1.822 6.482 1.00 0.23 104 LEU A N 14
ATOM 25637 C CA . LEU A 1 76 ? 6.546 0.886 5.545 1.00 0.25 104 LEU A CA 14
ATOM 25638 C C . LEU A 1 76 ? 7.658 1.522 4.723 1.00 0.27 104 LEU A C 14
ATOM 25639 O O . LEU A 1 76 ? 8.232 0.872 3.857 1.00 0.29 104 LEU A O 14
ATOM 25655 N N . LEU A 1 77 ? 7.967 2.776 4.984 1.00 0.43 105 LEU A N 14
ATOM 25656 C CA . LEU A 1 77 ? 8.928 3.484 4.170 1.00 0.54 105 LEU A CA 14
ATOM 25657 C C . LEU A 1 77 ? 10.337 2.951 4.318 1.00 0.46 105 LEU A C 14
ATOM 25658 O O . LEU A 1 77 ? 10.761 2.545 5.400 1.00 0.53 105 LEU A O 14
ATOM 25674 N N . MET A 1 78 ? 11.043 2.947 3.205 1.00 0.41 106 MET A N 14
ATOM 25675 C CA . MET A 1 78 ? 12.458 2.674 3.195 1.00 0.45 106 MET A CA 14
ATOM 25676 C C . MET A 1 78 ? 13.228 3.928 2.828 1.00 0.92 106 MET A C 14
ATOM 25677 O O . MET A 1 78 ? 13.154 4.407 1.693 1.00 1.28 106 MET A O 14
ATOM 25691 N N . LYS A 1 79 ? 13.934 4.475 3.795 1.00 1.28 107 LYS A N 14
ATOM 25692 C CA . LYS A 1 79 ? 14.905 5.507 3.517 1.00 1.66 107 LYS A CA 14
ATOM 25693 C C . LYS A 1 79 ? 16.163 5.196 4.305 1.00 1.09 107 LYS A C 14
ATOM 25694 O O . LYS A 1 79 ? 16.242 5.438 5.512 1.00 1.52 107 LYS A O 14
ATOM 25713 N N . ASP A 1 80 ? 17.135 4.644 3.609 1.00 1.16 108 ASP A N 14
ATOM 25714 C CA . ASP A 1 80 ? 18.387 4.250 4.221 1.00 1.22 108 ASP A CA 14
ATOM 25715 C C . ASP A 1 80 ? 19.548 4.923 3.510 1.00 1.17 108 ASP A C 14
ATOM 25716 O O . ASP A 1 80 ? 19.573 4.980 2.281 1.00 1.12 108 ASP A O 14
ATOM 25725 N N . PRO A 1 81 ? 20.526 5.444 4.258 1.00 1.79 109 PRO A N 14
ATOM 25726 C CA . PRO A 1 81 ? 21.695 6.087 3.667 1.00 2.23 109 PRO A CA 14
ATOM 25727 C C . PRO A 1 81 ? 22.704 5.084 3.113 1.00 2.02 109 PRO A C 14
ATOM 25728 O O . PRO A 1 81 ? 23.612 5.449 2.361 1.00 2.25 109 PRO A O 14
ATOM 25739 N N . ASN A 1 82 ? 22.551 3.825 3.488 1.00 1.75 110 ASN A N 14
ATOM 25740 C CA . ASN A 1 82 ? 23.443 2.778 3.022 1.00 1.67 110 ASN A CA 14
ATOM 25741 C C . ASN A 1 82 ? 22.730 1.835 2.055 1.00 1.25 110 ASN A C 14
ATOM 25742 O O . ASN A 1 82 ? 23.374 1.145 1.262 1.00 1.26 110 ASN A O 14
ATOM 25753 N N . TYR A 1 83 ? 21.401 1.821 2.096 1.00 0.95 111 TYR A N 14
ATOM 25754 C CA . TYR A 1 83 ? 20.637 0.903 1.255 1.00 0.70 111 TYR A CA 14
ATOM 25755 C C . TYR A 1 83 ? 20.317 1.533 -0.087 1.00 0.60 111 TYR A C 14
ATOM 25756 O O . TYR A 1 83 ? 19.781 2.641 -0.163 1.00 0.80 111 TYR A O 14
ATOM 25774 N N . GLN A 1 84 ? 20.661 0.817 -1.140 1.00 0.53 112 GLN A N 14
ATOM 25775 C CA . GLN A 1 84 ? 20.337 1.222 -2.488 1.00 0.55 112 GLN A CA 14
ATOM 25776 C C . GLN A 1 84 ? 19.401 0.206 -3.125 1.00 0.45 112 GLN A C 14
ATOM 25777 O O . GLN A 1 84 ? 19.589 -1.005 -2.974 1.00 0.47 112 GLN A O 14
ATOM 25791 N N . LEU A 1 85 ? 18.394 0.715 -3.824 1.00 0.40 113 LEU A N 14
ATOM 25792 C CA . LEU A 1 85 ? 17.365 -0.103 -4.435 1.00 0.33 113 LEU A CA 14
ATOM 25793 C C . LEU A 1 85 ? 17.971 -1.116 -5.394 1.00 0.36 113 LEU A C 14
ATOM 25794 O O . LEU A 1 85 ? 18.813 -0.774 -6.228 1.00 0.43 113 LEU A O 14
ATOM 25810 N N . LYS A 1 86 ? 17.547 -2.357 -5.262 1.00 0.40 114 LYS A N 14
ATOM 25811 C CA . LYS A 1 86 ? 18.058 -3.430 -6.095 1.00 0.47 114 LYS A CA 14
ATOM 25812 C C . LYS A 1 86 ? 16.911 -4.157 -6.775 1.00 0.37 114 LYS A C 14
ATOM 25813 O O . LYS A 1 86 ? 15.820 -4.289 -6.227 1.00 0.33 114 LYS A O 14
ATOM 25832 N N . ASP A 1 87 ? 17.179 -4.641 -7.977 1.00 0.40 115 ASP A N 14
ATOM 25833 C CA . ASP A 1 87 ? 16.168 -5.281 -8.811 1.00 0.41 115 ASP A CA 14
ATOM 25834 C C . ASP A 1 87 ? 15.619 -6.545 -8.164 1.00 0.38 115 ASP A C 14
ATOM 25835 O O . ASP A 1 87 ? 14.589 -7.068 -8.590 1.00 0.42 115 ASP A O 14
ATOM 25844 N N . SER A 1 88 ? 16.314 -7.033 -7.146 1.00 0.38 116 SER A N 14
ATOM 25845 C CA . SER A 1 88 ? 15.937 -8.269 -6.484 1.00 0.44 116 SER A CA 14
ATOM 25846 C C . SER A 1 88 ? 14.888 -8.027 -5.398 1.00 0.40 116 SER A C 14
ATOM 25847 O O . SER A 1 88 ? 14.079 -8.909 -5.106 1.00 0.51 116 SER A O 14
ATOM 25855 N N . ASP A 1 89 ? 14.888 -6.839 -4.802 1.00 0.28 117 ASP A N 14
ATOM 25856 C CA . ASP A 1 89 ? 13.910 -6.529 -3.761 1.00 0.28 117 ASP A CA 14
ATOM 25857 C C . ASP A 1 89 ? 12.662 -5.937 -4.373 1.00 0.22 117 ASP A C 14
ATOM 25858 O O . ASP A 1 89 ? 11.568 -6.052 -3.821 1.00 0.24 117 ASP A O 14
ATOM 25867 N N . ILE A 1 90 ? 12.838 -5.304 -5.516 1.00 0.23 118 ILE A N 14
ATOM 25868 C CA . ILE A 1 90 ? 11.732 -4.755 -6.271 1.00 0.22 118 ILE A CA 14
ATOM 25869 C C . ILE A 1 90 ? 10.749 -5.841 -6.675 1.00 0.26 118 ILE A C 14
ATOM 25870 O O . ILE A 1 90 ? 11.048 -6.682 -7.524 1.00 0.34 118 ILE A O 14
ATOM 25886 N N . VAL A 1 91 ? 9.589 -5.826 -6.053 1.00 0.24 119 VAL A N 14
ATOM 25887 C CA . VAL A 1 91 ? 8.504 -6.683 -6.467 1.00 0.31 119 VAL A CA 14
ATOM 25888 C C . VAL A 1 91 ? 7.615 -5.907 -7.431 1.00 0.27 119 VAL A C 14
ATOM 25889 O O . VAL A 1 91 ? 7.033 -6.463 -8.364 1.00 0.31 119 VAL A O 14
ATOM 25902 N N . ASN A 1 92 ? 7.548 -4.601 -7.202 1.00 0.25 120 ASN A N 14
ATOM 25903 C CA . ASN A 1 92 ? 6.761 -3.699 -8.035 1.00 0.24 120 ASN A CA 14
ATOM 25904 C C . ASN A 1 92 ? 7.213 -2.257 -7.813 1.00 0.23 120 ASN A C 14
ATOM 25905 O O . ASN A 1 92 ? 7.924 -1.961 -6.854 1.00 0.26 120 ASN A O 14
ATOM 25916 N N . GLU A 1 93 ? 6.800 -1.370 -8.701 1.00 0.24 121 GLU A N 14
ATOM 25917 C CA . GLU A 1 93 ? 7.183 0.034 -8.630 1.00 0.25 121 GLU A CA 14
ATOM 25918 C C . GLU A 1 93 ? 5.952 0.918 -8.508 1.00 0.25 121 GLU A C 14
ATOM 25919 O O . GLU A 1 93 ? 4.942 0.689 -9.176 1.00 0.32 121 GLU A O 14
ATOM 25931 N N . ILE A 1 94 ? 6.043 1.918 -7.653 1.00 0.21 122 ILE A N 14
ATOM 25932 C CA . ILE A 1 94 ? 4.992 2.900 -7.517 1.00 0.23 122 ILE A CA 14
ATOM 25933 C C . ILE A 1 94 ? 5.555 4.277 -7.838 1.00 0.26 122 ILE A C 14
ATOM 25934 O O . ILE A 1 94 ? 6.707 4.395 -8.248 1.00 0.25 122 ILE A O 14
ATOM 25950 N N . LYS A 1 95 ? 4.749 5.304 -7.698 1.00 0.30 123 LYS A N 14
ATOM 25951 C CA . LYS A 1 95 ? 5.160 6.640 -8.096 1.00 0.34 123 LYS A CA 14
ATOM 25952 C C . LYS A 1 95 ? 6.252 7.181 -7.188 1.00 0.36 123 LYS A C 14
ATOM 25953 O O . LYS A 1 95 ? 6.031 7.429 -6.003 1.00 0.42 123 LYS A O 14
ATOM 25972 N N . GLY A 1 96 ? 7.433 7.351 -7.760 1.00 0.37 124 GLY A N 14
ATOM 25973 C CA . GLY A 1 96 ? 8.567 7.879 -7.026 1.00 0.42 124 GLY A CA 14
ATOM 25974 C C . GLY A 1 96 ? 9.226 6.844 -6.129 1.00 0.38 124 GLY A C 14
ATOM 25975 O O . GLY A 1 96 ? 10.439 6.887 -5.896 1.00 0.42 124 GLY A O 14
ATOM 25979 N N . GLY A 1 97 ? 8.425 5.924 -5.617 1.00 0.34 125 GLY A N 14
ATOM 25980 C CA . GLY A 1 97 ? 8.918 4.907 -4.716 1.00 0.31 125 GLY A CA 14
ATOM 25981 C C . GLY A 1 97 ? 8.802 3.512 -5.288 1.00 0.25 125 GLY A C 14
ATOM 25982 O O . GLY A 1 97 ? 8.173 3.297 -6.317 1.00 0.29 125 GLY A O 14
ATOM 25986 N N . TYR A 1 98 ? 9.414 2.562 -4.618 1.00 0.19 126 TYR A N 14
ATOM 25987 C CA . TYR A 1 98 ? 9.312 1.166 -5.000 1.00 0.16 126 TYR A CA 14
ATOM 25988 C C . TYR A 1 98 ? 8.780 0.346 -3.851 1.00 0.16 126 TYR A C 14
ATOM 25989 O O . TYR A 1 98 ? 9.334 0.373 -2.754 1.00 0.17 126 TYR A O 14
ATOM 26007 N N . VAL A 1 99 ? 7.692 -0.360 -4.089 1.00 0.18 127 VAL A N 14
ATOM 26008 C CA . VAL A 1 99 ? 7.219 -1.319 -3.121 1.00 0.20 127 VAL A CA 14
ATOM 26009 C C . VAL A 1 99 ? 8.102 -2.562 -3.218 1.00 0.17 127 VAL A C 14
ATOM 26010 O O . VAL A 1 99 ? 8.074 -3.303 -4.207 1.00 0.20 127 VAL A O 14
ATOM 26023 N N . ILE A 1 100 ? 8.901 -2.765 -2.189 1.00 0.14 128 ILE A N 14
ATOM 26024 C CA . ILE A 1 100 ? 10.001 -3.710 -2.249 1.00 0.12 128 ILE A CA 14
ATOM 26025 C C . ILE A 1 100 ? 9.955 -4.692 -1.104 1.00 0.13 128 ILE A C 14
ATOM 26026 O O . ILE A 1 100 ? 9.415 -4.400 -0.046 1.00 0.16 128 ILE A O 14
ATOM 26042 N N . LYS A 1 101 ? 10.515 -5.858 -1.329 1.00 0.15 129 LYS A N 14
ATOM 26043 C CA . LYS A 1 101 ? 10.647 -6.846 -0.281 1.00 0.18 129 LYS A CA 14
ATOM 26044 C C . LYS A 1 101 ? 12.120 -7.137 -0.040 1.00 0.19 129 LYS A C 14
ATOM 26045 O O . LYS A 1 101 ? 12.773 -7.823 -0.831 1.00 0.20 129 LYS A O 14
ATOM 26064 N N . VAL A 1 102 ? 12.637 -6.601 1.053 1.00 0.21 130 VAL A N 14
ATOM 26065 C CA . VAL A 1 102 ? 14.029 -6.761 1.411 1.00 0.24 130 VAL A CA 14
ATOM 26066 C C . VAL A 1 102 ? 14.123 -7.377 2.801 1.00 0.29 130 VAL A C 14
ATOM 26067 O O . VAL A 1 102 ? 13.321 -7.052 3.678 1.00 0.29 130 VAL A O 14
ATOM 26080 N N . ASP A 1 103 ? 15.062 -8.301 2.977 1.00 0.36 131 ASP A N 14
ATOM 26081 C CA . ASP A 1 103 ? 15.290 -8.947 4.273 1.00 0.44 131 ASP A CA 14
ATOM 26082 C C . ASP A 1 103 ? 14.004 -9.604 4.792 1.00 0.43 131 ASP A C 14
ATOM 26083 O O . ASP A 1 103 ? 13.757 -9.691 5.995 1.00 0.50 131 ASP A O 14
ATOM 26092 N N . GLY A 1 104 ? 13.178 -10.054 3.855 1.00 0.39 132 GLY A N 14
ATOM 26093 C CA . GLY A 1 104 ? 11.946 -10.736 4.205 1.00 0.40 132 GLY A CA 14
ATOM 26094 C C . GLY A 1 104 ? 10.846 -9.785 4.636 1.00 0.40 132 GLY A C 14
ATOM 26095 O O . GLY A 1 104 ? 9.843 -10.208 5.210 1.00 0.59 132 GLY A O 14
ATOM 26099 N N . LYS A 1 105 ? 11.031 -8.503 4.363 1.00 0.30 133 LYS A N 14
ATOM 26100 C CA . LYS A 1 105 ? 10.060 -7.491 4.743 1.00 0.29 133 LYS A CA 14
ATOM 26101 C C . LYS A 1 105 ? 9.759 -6.563 3.590 1.00 0.26 133 LYS A C 14
ATOM 26102 O O . LYS A 1 105 ? 10.608 -6.304 2.746 1.00 0.33 133 LYS A O 14
ATOM 26121 N N . TYR A 1 106 ? 8.543 -6.071 3.562 1.00 0.25 134 TYR A N 14
ATOM 26122 C CA . TYR A 1 106 ? 8.120 -5.159 2.520 1.00 0.23 134 TYR A CA 14
ATOM 26123 C C . TYR A 1 106 ? 8.300 -3.713 2.951 1.00 0.22 134 TYR A C 14
ATOM 26124 O O . TYR A 1 106 ? 7.960 -3.336 4.073 1.00 0.26 134 TYR A O 14
ATOM 26142 N N . TYR A 1 107 ? 8.841 -2.919 2.050 1.00 0.19 135 TYR A N 14
ATOM 26143 C CA . TYR A 1 107 ? 9.053 -1.507 2.285 1.00 0.20 135 TYR A CA 14
ATOM 26144 C C . TYR A 1 107 ? 8.602 -0.719 1.074 1.00 0.19 135 TYR A C 14
ATOM 26145 O O . TYR A 1 107 ? 8.236 -1.289 0.046 1.00 0.21 135 TYR A O 14
ATOM 26163 N N . VAL A 1 108 ? 8.634 0.588 1.207 1.00 0.21 136 VAL A N 14
ATOM 26164 C CA . VAL A 1 108 ? 8.388 1.479 0.098 1.00 0.22 136 VAL A CA 14
ATOM 26165 C C . VAL A 1 108 ? 9.551 2.454 -0.036 1.00 0.23 136 VAL A C 14
ATOM 26166 O O . VAL A 1 108 ? 9.714 3.387 0.753 1.00 0.31 136 VAL A O 14
ATOM 26179 N N . TYR A 1 109 ? 10.375 2.174 -1.024 1.00 0.20 137 TYR A N 14
ATOM 26180 C CA . TYR A 1 109 ? 11.615 2.892 -1.278 1.00 0.24 137 TYR A CA 14
ATOM 26181 C C . TYR A 1 109 ? 11.387 4.151 -2.057 1.00 0.27 137 TYR A C 14
ATOM 26182 O O . TYR A 1 109 ? 11.033 4.100 -3.219 1.00 0.46 137 TYR A O 14
ATOM 26200 N N . LEU A 1 110 ? 11.612 5.285 -1.437 1.00 0.29 138 LEU A N 14
ATOM 26201 C CA . LEU A 1 110 ? 11.547 6.514 -2.175 1.00 0.38 138 LEU A CA 14
ATOM 26202 C C . LEU A 1 110 ? 12.904 6.911 -2.736 1.00 0.44 138 LEU A C 14
ATOM 26203 O O . LEU A 1 110 ? 13.929 6.791 -2.065 1.00 0.50 138 LEU A O 14
ATOM 26219 N N . LYS A 1 111 ? 12.895 7.380 -3.978 1.00 0.46 139 LYS A N 14
ATOM 26220 C CA . LYS A 1 111 ? 14.103 7.880 -4.618 1.00 0.54 139 LYS A CA 14
ATOM 26221 C C . LYS A 1 111 ? 14.287 9.366 -4.348 1.00 0.64 139 LYS A C 14
ATOM 26222 O O . LYS A 1 111 ? 15.388 9.900 -4.495 1.00 0.74 139 LYS A O 14
ATOM 26241 N N . ASP A 1 112 ? 13.210 10.038 -3.962 1.00 0.66 140 ASP A N 14
ATOM 26242 C CA . ASP A 1 112 ? 13.251 11.471 -3.752 1.00 0.78 140 ASP A CA 14
ATOM 26243 C C . ASP A 1 112 ? 12.140 11.877 -2.807 1.00 0.77 140 ASP A C 14
ATOM 26244 O O . ASP A 1 112 ? 10.982 11.994 -3.210 1.00 0.88 140 ASP A O 14
ATOM 26253 N N . ALA A 1 113 ? 12.495 12.073 -1.546 1.00 0.73 141 ALA A N 14
ATOM 26254 C CA . ALA A 1 113 ? 11.515 12.361 -0.508 1.00 0.79 141 ALA A CA 14
ATOM 26255 C C . ALA A 1 113 ? 10.795 13.683 -0.760 1.00 0.97 141 ALA A C 14
ATOM 26256 O O . ALA A 1 113 ? 9.713 13.924 -0.221 1.00 1.12 141 ALA A O 14
ATOM 26263 N N . ALA A 1 114 ? 11.390 14.533 -1.587 1.00 1.02 142 ALA A N 14
ATOM 26264 C CA . ALA A 1 114 ? 10.798 15.824 -1.901 1.00 1.26 142 ALA A CA 14
ATOM 26265 C C . ALA A 1 114 ? 9.578 15.655 -2.800 1.00 1.37 142 ALA A C 14
ATOM 26266 O O . ALA A 1 114 ? 8.618 16.424 -2.721 1.00 1.60 142 ALA A O 14
ATOM 26273 N N . HIS A 1 115 ? 9.613 14.624 -3.635 1.00 1.30 143 HIS A N 14
ATOM 26274 C CA . HIS A 1 115 ? 8.506 14.310 -4.527 1.00 1.50 143 HIS A CA 14
ATOM 26275 C C . HIS A 1 115 ? 7.434 13.539 -3.770 1.00 1.25 143 HIS A C 14
ATOM 26276 O O . HIS A 1 115 ? 6.371 13.221 -4.308 1.00 1.33 143 HIS A O 14
ATOM 26291 N N . ALA A 1 116 ? 7.747 13.265 -2.508 1.00 0.99 144 ALA A N 14
ATOM 26292 C CA . ALA A 1 116 ? 6.907 12.509 -1.596 1.00 0.77 144 ALA A CA 14
ATOM 26293 C C . ALA A 1 116 ? 6.830 11.042 -1.954 1.00 0.76 144 ALA A C 14
ATOM 26294 O O . ALA A 1 116 ? 7.052 10.629 -3.093 1.00 1.13 144 ALA A O 14
ATOM 26301 N N . ASP A 1 117 ? 6.505 10.270 -0.944 1.00 0.59 145 ASP A N 14
ATOM 26302 C CA . ASP A 1 117 ? 6.552 8.826 -1.003 1.00 0.87 145 ASP A CA 14
ATOM 26303 C C . ASP A 1 117 ? 5.163 8.241 -1.061 1.00 0.66 145 ASP A C 14
ATOM 26304 O O . ASP A 1 117 ? 4.978 7.057 -0.781 1.00 0.75 145 ASP A O 14
ATOM 26313 N N . ASN A 1 118 ? 4.193 9.069 -1.463 1.00 0.48 146 ASN A N 14
ATOM 26314 C CA . ASN A 1 118 ? 2.798 8.670 -1.435 1.00 0.32 146 ASN A CA 14
ATOM 26315 C C . ASN A 1 118 ? 2.463 8.259 -0.024 1.00 0.25 146 ASN A C 14
ATOM 26316 O O . ASN A 1 118 ? 1.924 7.190 0.201 1.00 0.37 146 ASN A O 14
ATOM 26327 N N . ILE A 1 119 ? 2.834 9.080 0.939 1.00 0.30 147 ILE A N 14
ATOM 26328 C CA . ILE A 1 119 ? 2.675 8.691 2.318 1.00 0.34 147 ILE A CA 14
ATOM 26329 C C . ILE A 1 119 ? 1.665 9.539 3.051 1.00 0.38 147 ILE A C 14
ATOM 26330 O O . ILE A 1 119 ? 1.655 10.765 2.950 1.00 0.46 147 ILE A O 14
ATOM 26346 N N . ARG A 1 120 ? 0.792 8.854 3.753 1.00 0.36 148 ARG A N 14
ATOM 26347 C CA . ARG A 1 120 ? 0.012 9.465 4.797 1.00 0.38 148 ARG A CA 14
ATOM 26348 C C . ARG A 1 120 ? 0.564 8.940 6.104 1.00 0.36 148 ARG A C 14
ATOM 26349 O O . ARG A 1 120 ? 0.621 7.727 6.310 1.00 0.39 148 ARG A O 14
ATOM 26370 N N . THR A 1 121 ? 1.020 9.836 6.960 1.00 0.33 149 THR A N 14
ATOM 26371 C CA . THR A 1 121 ? 1.600 9.427 8.222 1.00 0.31 149 THR A CA 14
ATOM 26372 C C . THR A 1 121 ? 0.551 8.740 9.063 1.00 0.28 149 THR A C 14
ATOM 26373 O O . THR A 1 121 ? -0.628 8.933 8.829 1.00 0.29 149 THR A O 14
ATOM 26384 N N . LYS A 1 122 ? 0.954 7.951 10.039 1.00 0.31 150 LYS A N 14
ATOM 26385 C CA . LYS A 1 122 ? -0.021 7.287 10.892 1.00 0.34 150 LYS A CA 14
ATOM 26386 C C . LYS A 1 122 ? -0.865 8.323 11.605 1.00 0.31 150 LYS A C 14
ATOM 26387 O O . LYS A 1 122 ? -2.003 8.069 12.002 1.00 0.39 150 LYS A O 14
ATOM 26406 N N . GLU A 1 123 ? -0.299 9.510 11.716 1.00 0.29 151 GLU A N 14
ATOM 26407 C CA . GLU A 1 123 ? -1.007 10.641 12.279 1.00 0.34 151 GLU A CA 14
ATOM 26408 C C . GLU A 1 123 ? -1.953 11.260 11.248 1.00 0.36 151 GLU A C 14
ATOM 26409 O O . GLU A 1 123 ? -3.099 11.588 11.563 1.00 0.48 151 GLU A O 14
ATOM 26421 N N . GLU A 1 124 ? -1.482 11.403 10.012 1.00 0.34 152 GLU A N 14
ATOM 26422 C CA . GLU A 1 124 ? -2.315 11.953 8.949 1.00 0.40 152 GLU A CA 14
ATOM 26423 C C . GLU A 1 124 ? -3.380 10.961 8.546 1.00 0.40 152 GLU A C 14
ATOM 26424 O O . GLU A 1 124 ? -4.479 11.354 8.191 1.00 0.50 152 GLU A O 14
ATOM 26436 N N . ILE A 1 125 ? -3.046 9.678 8.593 1.00 0.34 153 ILE A N 14
ATOM 26437 C CA . ILE A 1 125 ? -3.991 8.637 8.239 1.00 0.35 153 ILE A CA 14
ATOM 26438 C C . ILE A 1 125 ? -5.288 8.845 8.982 1.00 0.39 153 ILE A C 14
ATOM 26439 O O . ILE A 1 125 ? -6.325 8.990 8.365 1.00 0.43 153 ILE A O 14
ATOM 26455 N N . LYS A 1 126 ? -5.210 8.913 10.305 1.00 0.42 154 LYS A N 14
ATOM 26456 C CA . LYS A 1 126 ? -6.397 9.095 11.136 1.00 0.50 154 LYS A CA 14
ATOM 26457 C C . LYS A 1 126 ? -7.172 10.345 10.703 1.00 0.56 154 LYS A C 14
ATOM 26458 O O . LYS A 1 126 ? -8.403 10.369 10.722 1.00 0.64 154 LYS A O 14
ATOM 26477 N N . ARG A 1 127 ? -6.434 11.364 10.289 1.00 0.54 155 ARG A N 14
ATOM 26478 C CA . ARG A 1 127 ? -7.022 12.596 9.775 1.00 0.63 155 ARG A CA 14
ATOM 26479 C C . ARG A 1 127 ? -7.686 12.347 8.421 1.00 0.66 155 ARG A C 14
ATOM 26480 O O . ARG A 1 127 ? -8.734 12.905 8.107 1.00 0.80 155 ARG A O 14
ATOM 26501 N N . GLN A 1 128 ? -7.053 11.496 7.632 1.00 0.58 156 GLN A N 14
ATOM 26502 C CA . GLN A 1 128 ? -7.533 11.136 6.307 1.00 0.70 156 GLN A CA 14
ATOM 26503 C C . GLN A 1 128 ? -8.694 10.136 6.400 1.00 0.67 156 GLN A C 14
ATOM 26504 O O . GLN A 1 128 ? -9.427 9.924 5.434 1.00 0.80 156 GLN A O 14
ATOM 26518 N N . LYS A 1 129 ? -8.849 9.533 7.579 1.00 0.55 157 LYS A N 14
ATOM 26519 C CA . LYS A 1 129 ? -9.870 8.509 7.816 1.00 0.54 157 LYS A CA 14
ATOM 26520 C C . LYS A 1 129 ? -11.180 9.130 8.280 1.00 0.62 157 LYS A C 14
ATOM 26521 O O . LYS A 1 129 ? -12.162 8.425 8.519 1.00 0.67 157 LYS A O 14
ATOM 26540 N N . GLN A 1 130 ? -11.186 10.446 8.421 1.00 0.74 158 GLN A N 14
ATOM 26541 C CA . GLN A 1 130 ? -12.377 11.163 8.833 1.00 0.91 158 GLN A CA 14
ATOM 26542 C C . GLN A 1 130 ? -13.417 11.136 7.723 1.00 1.15 158 GLN A C 14
ATOM 26543 O O . GLN A 1 130 ? -14.328 10.283 7.773 1.00 1.78 158 GLN A O 14
ATOM 26557 N N . GLU A 1 131 ? -13.311 11.959 6.789 1.00 1.48 159 GLU A N 14
ATOM 26559 N N . SER A 1 12 ? -5.267 -10.991 -7.501 1.00 13.12 40 SER A N 15
ATOM 26560 C CA . SER A 1 12 ? -4.918 -11.676 -8.758 1.00 12.82 40 SER A CA 15
ATOM 26561 C C . SER A 1 12 ? -4.872 -13.187 -8.562 1.00 12.18 40 SER A C 15
ATOM 26562 O O . SER A 1 12 ? -3.969 -13.716 -7.910 1.00 11.93 40 SER A O 15
ATOM 26571 N N . TYR A 1 13 ? -5.875 -13.866 -9.113 1.00 12.10 41 TYR A N 15
ATOM 26572 C CA . TYR A 1 13 ? -5.949 -15.325 -9.093 1.00 11.74 41 TYR A CA 15
ATOM 26573 C C . TYR A 1 13 ? -5.990 -15.876 -7.669 1.00 11.26 41 TYR A C 15
ATOM 26574 O O . TYR A 1 13 ? -5.171 -16.721 -7.300 1.00 11.61 41 TYR A O 15
ATOM 26592 N N . ILE A 1 14 ? -6.935 -15.397 -6.870 1.00 10.66 42 ILE A N 15
ATOM 26593 C CA . ILE A 1 14 ? -7.127 -15.936 -5.531 1.00 10.40 42 ILE A CA 15
ATOM 26594 C C . ILE A 1 14 ? -8.419 -16.745 -5.471 1.00 10.44 42 ILE A C 15
ATOM 26595 O O . ILE A 1 14 ? -8.470 -17.810 -4.857 1.00 10.49 42 ILE A O 15
ATOM 26611 N N . ASP A 1 15 ? -9.453 -16.254 -6.144 1.00 10.68 43 ASP A N 15
ATOM 26612 C CA . ASP A 1 15 ? -10.742 -16.925 -6.153 1.00 11.02 43 ASP A CA 15
ATOM 26613 C C . ASP A 1 15 ? -10.770 -17.990 -7.236 1.00 11.08 43 ASP A C 15
ATOM 26614 O O . ASP A 1 15 ? -10.166 -17.830 -8.299 1.00 11.69 43 ASP A O 15
ATOM 26623 N N . GLY A 1 16 ? -11.459 -19.081 -6.956 1.00 10.65 44 GLY A N 15
ATOM 26624 C CA . GLY A 1 16 ? -11.479 -20.202 -7.867 1.00 10.86 44 GLY A CA 15
ATOM 26625 C C . GLY A 1 16 ? -10.846 -21.418 -7.255 1.00 10.53 44 GLY A C 15
ATOM 26626 O O . GLY A 1 16 ? -11.128 -22.552 -7.647 1.00 10.64 44 GLY A O 15
ATOM 26630 N N . ASP A 1 17 ? -9.991 -21.178 -6.282 1.00 10.35 45 ASP A N 15
ATOM 26631 C CA . ASP A 1 17 ? -9.238 -22.244 -5.658 1.00 10.29 45 ASP A CA 15
ATOM 26632 C C . ASP A 1 17 ? -9.574 -22.328 -4.176 1.00 9.54 45 ASP A C 15
ATOM 26633 O O . ASP A 1 17 ? -10.238 -23.264 -3.736 1.00 9.39 45 ASP A O 15
ATOM 26642 N N . GLN A 1 18 ? -9.109 -21.353 -3.408 1.00 9.30 46 GLN A N 15
ATOM 26643 C CA . GLN A 1 18 ? -9.465 -21.247 -2.009 1.00 8.82 46 GLN A CA 15
ATOM 26644 C C . GLN A 1 18 ? -10.048 -19.867 -1.723 1.00 7.96 46 GLN A C 15
ATOM 26645 O O . GLN A 1 18 ? -11.257 -19.727 -1.530 1.00 7.83 46 GLN A O 15
ATOM 26659 N N . ALA A 1 19 ? -9.172 -18.859 -1.714 1.00 7.63 47 ALA A N 15
ATOM 26660 C CA . ALA A 1 19 ? -9.558 -17.462 -1.504 1.00 7.10 47 ALA A CA 15
ATOM 26661 C C . ALA A 1 19 ? -10.247 -17.234 -0.159 1.00 6.23 47 ALA A C 15
ATOM 26662 O O . ALA A 1 19 ? -10.324 -18.130 0.689 1.00 6.37 47 ALA A O 15
ATOM 26669 N N . GLY A 1 20 ? -10.725 -16.015 0.030 1.00 5.65 48 GLY A N 15
ATOM 26670 C CA . GLY A 1 20 ? -11.392 -15.642 1.252 1.00 5.11 48 GLY A CA 15
ATOM 26671 C C . GLY A 1 20 ? -11.920 -14.232 1.155 1.00 4.06 48 GLY A C 15
ATOM 26672 O O . GLY A 1 20 ? -11.857 -13.619 0.087 1.00 4.07 48 GLY A O 15
ATOM 26676 N N . GLN A 1 21 ? -12.429 -13.706 2.253 1.00 3.63 49 GLN A N 15
ATOM 26677 C CA . GLN A 1 21 ? -12.978 -12.360 2.256 1.00 2.96 49 GLN A CA 15
ATOM 26678 C C . GLN A 1 21 ? -11.868 -11.330 2.383 1.00 2.13 49 GLN A C 15
ATOM 26679 O O . GLN A 1 21 ? -10.863 -11.571 3.055 1.00 2.55 49 GLN A O 15
ATOM 26693 N N . LYS A 1 22 ? -12.065 -10.195 1.725 1.00 1.67 50 LYS A N 15
ATOM 26694 C CA . LYS A 1 22 ? -11.110 -9.091 1.733 1.00 1.23 50 LYS A CA 15
ATOM 26695 C C . LYS A 1 22 ? -9.798 -9.496 1.075 1.00 1.14 50 LYS A C 15
ATOM 26696 O O . LYS A 1 22 ? -8.885 -10.024 1.714 1.00 1.86 50 LYS A O 15
ATOM 26715 N N . ALA A 1 23 ? -9.745 -9.222 -0.210 1.00 0.80 51 ALA A N 15
ATOM 26716 C CA . ALA A 1 23 ? -8.593 -9.481 -1.066 1.00 0.75 51 ALA A CA 15
ATOM 26717 C C . ALA A 1 23 ? -8.982 -9.142 -2.497 1.00 0.83 51 ALA A C 15
ATOM 26718 O O . ALA A 1 23 ? -8.940 -9.992 -3.389 1.00 1.01 51 ALA A O 15
ATOM 26725 N N . GLU A 1 24 ? -9.384 -7.885 -2.669 1.00 0.75 52 GLU A N 15
ATOM 26726 C CA . GLU A 1 24 ? -9.931 -7.360 -3.922 1.00 0.86 52 GLU A CA 15
ATOM 26727 C C . GLU A 1 24 ? -9.271 -7.931 -5.165 1.00 0.97 52 GLU A C 15
ATOM 26728 O O . GLU A 1 24 ? -8.057 -7.821 -5.354 1.00 1.04 52 GLU A O 15
ATOM 26740 N N . ASN A 1 25 ? -10.092 -8.535 -6.007 1.00 1.07 53 ASN A N 15
ATOM 26741 C CA . ASN A 1 25 ? -9.656 -8.959 -7.325 1.00 1.20 53 ASN A CA 15
ATOM 26742 C C . ASN A 1 25 ? -9.867 -7.808 -8.300 1.00 1.20 53 ASN A C 15
ATOM 26743 O O . ASN A 1 25 ? -9.253 -7.748 -9.364 1.00 1.34 53 ASN A O 15
ATOM 26754 N N . LEU A 1 26 ? -10.754 -6.895 -7.918 1.00 1.12 54 LEU A N 15
ATOM 26755 C CA . LEU A 1 26 ? -11.095 -5.751 -8.734 1.00 1.15 54 LEU A CA 15
ATOM 26756 C C . LEU A 1 26 ? -9.992 -4.697 -8.697 1.00 1.13 54 LEU A C 15
ATOM 26757 O O . LEU A 1 26 ? -9.056 -4.781 -7.901 1.00 1.13 54 LEU A O 15
ATOM 26773 N N . THR A 1 27 ? -10.120 -3.707 -9.562 1.00 1.16 55 THR A N 15
ATOM 26774 C CA . THR A 1 27 ? -9.152 -2.631 -9.663 1.00 1.21 55 THR A CA 15
ATOM 26775 C C . THR A 1 27 ? -9.479 -1.506 -8.673 1.00 1.14 55 THR A C 15
ATOM 26776 O O . THR A 1 27 ? -10.645 -1.295 -8.354 1.00 1.09 55 THR A O 15
ATOM 26787 N N . PRO A 1 28 ? -8.460 -0.766 -8.193 1.00 1.18 56 PRO A N 15
ATOM 26788 C CA . PRO A 1 28 ? -8.597 0.188 -7.072 1.00 1.10 56 PRO A CA 15
ATOM 26789 C C . PRO A 1 28 ? -9.770 1.160 -7.222 1.00 1.05 56 PRO A C 15
ATOM 26790 O O . PRO A 1 28 ? -10.488 1.431 -6.251 1.00 0.97 56 PRO A O 15
ATOM 26801 N N . ASP A 1 29 ? -9.980 1.660 -8.435 1.00 1.13 57 ASP A N 15
ATOM 26802 C CA . ASP A 1 29 ? -11.069 2.601 -8.695 1.00 1.14 57 ASP A CA 15
ATOM 26803 C C . ASP A 1 29 ? -12.389 1.884 -8.532 1.00 1.07 57 ASP A C 15
ATOM 26804 O O . ASP A 1 29 ? -13.255 2.303 -7.769 1.00 1.05 57 ASP A O 15
ATOM 26813 N N . GLU A 1 30 ? -12.502 0.773 -9.244 1.00 1.09 58 GLU A N 15
ATOM 26814 C CA . GLU A 1 30 ? -13.668 -0.084 -9.214 1.00 1.05 58 GLU A CA 15
ATOM 26815 C C . GLU A 1 30 ? -14.000 -0.470 -7.782 1.00 0.93 58 GLU A C 15
ATOM 26816 O O . GLU A 1 30 ? -15.165 -0.583 -7.405 1.00 0.93 58 GLU A O 15
ATOM 26828 N N . VAL A 1 31 ? -12.958 -0.650 -6.988 1.00 0.86 59 VAL A N 15
ATOM 26829 C CA . VAL A 1 31 ? -13.111 -1.012 -5.590 1.00 0.75 59 VAL A CA 15
ATOM 26830 C C . VAL A 1 31 ? -13.733 0.129 -4.795 1.00 0.71 59 VAL A C 15
ATOM 26831 O O . VAL A 1 31 ? -14.842 -0.001 -4.276 1.00 0.71 59 VAL A O 15
ATOM 26844 N N . SER A 1 32 ? -13.035 1.258 -4.746 1.00 0.70 60 SER A N 15
ATOM 26845 C CA . SER A 1 32 ? -13.410 2.356 -3.865 1.00 0.70 60 SER A CA 15
ATOM 26846 C C . SER A 1 32 ? -14.727 3.006 -4.299 1.00 0.74 60 SER A C 15
ATOM 26847 O O . SER A 1 32 ? -15.493 3.493 -3.462 1.00 0.72 60 SER A O 15
ATOM 26855 N N . LYS A 1 33 ? -14.987 3.005 -5.599 1.00 0.87 61 LYS A N 15
ATOM 26856 C CA . LYS A 1 33 ? -16.198 3.605 -6.137 1.00 0.96 61 LYS A CA 15
ATOM 26857 C C . LYS A 1 33 ? -17.431 2.766 -5.807 1.00 0.94 61 LYS A C 15
ATOM 26858 O O . LYS A 1 33 ? -18.503 3.305 -5.535 1.00 1.01 61 LYS A O 15
ATOM 26877 N N . ARG A 1 34 ? -17.277 1.448 -5.834 1.00 0.88 62 ARG A N 15
ATOM 26878 C CA . ARG A 1 34 ? -18.377 0.547 -5.523 1.00 0.89 62 ARG A CA 15
ATOM 26879 C C . ARG A 1 34 ? -18.748 0.612 -4.045 1.00 0.77 62 ARG A C 15
ATOM 26880 O O . ARG A 1 34 ? -19.928 0.649 -3.697 1.00 0.82 62 ARG A O 15
ATOM 26901 N N . GLU A 1 35 ? -17.739 0.635 -3.183 1.00 0.68 63 GLU A N 15
ATOM 26902 C CA . GLU A 1 35 ? -17.965 0.722 -1.742 1.00 0.63 63 GLU A CA 15
ATOM 26903 C C . GLU A 1 35 ? -18.479 2.105 -1.349 1.00 0.66 63 GLU A C 15
ATOM 26904 O O . GLU A 1 35 ? -19.272 2.238 -0.419 1.00 0.73 63 GLU A O 15
ATOM 26916 N N . GLY A 1 36 ? -18.023 3.135 -2.051 1.00 0.69 64 GLY A N 15
ATOM 26917 C CA . GLY A 1 36 ? -18.617 4.447 -1.882 1.00 0.74 64 GLY A CA 15
ATOM 26918 C C . GLY A 1 36 ? -17.675 5.498 -1.327 1.00 0.72 64 GLY A C 15
ATOM 26919 O O . GLY A 1 36 ? -17.935 6.693 -1.475 1.00 0.86 64 GLY A O 15
ATOM 26923 N N . ILE A 1 37 ? -16.591 5.082 -0.683 1.00 0.62 65 ILE A N 15
ATOM 26924 C CA . ILE A 1 37 ? -15.675 6.051 -0.083 1.00 0.67 65 ILE A CA 15
ATOM 26925 C C . ILE A 1 37 ? -14.873 6.807 -1.136 1.00 0.81 65 ILE A C 15
ATOM 26926 O O . ILE A 1 37 ? -14.659 8.013 -1.003 1.00 1.76 65 ILE A O 15
ATOM 26942 N N . ASN A 1 38 ? -14.433 6.092 -2.174 1.00 0.75 66 ASN A N 15
ATOM 26943 C CA . ASN A 1 38 ? -13.714 6.692 -3.311 1.00 0.69 66 ASN A CA 15
ATOM 26944 C C . ASN A 1 38 ? -12.321 7.191 -2.906 1.00 0.61 66 ASN A C 15
ATOM 26945 O O . ASN A 1 38 ? -11.513 7.567 -3.755 1.00 0.64 66 ASN A O 15
ATOM 26956 N N . ALA A 1 39 ? -12.032 7.158 -1.607 1.00 0.54 67 ALA A N 15
ATOM 26957 C CA . ALA A 1 39 ? -10.773 7.672 -1.079 1.00 0.49 67 ALA A CA 15
ATOM 26958 C C . ALA A 1 39 ? -9.571 6.877 -1.586 1.00 0.44 67 ALA A C 15
ATOM 26959 O O . ALA A 1 39 ? -9.713 5.751 -2.079 1.00 0.45 67 ALA A O 15
ATOM 26966 N N . GLU A 1 40 ? -8.394 7.482 -1.460 1.00 0.44 68 GLU A N 15
ATOM 26967 C CA . GLU A 1 40 ? -7.148 6.867 -1.899 1.00 0.42 68 GLU A CA 15
ATOM 26968 C C . GLU A 1 40 ? -6.799 5.663 -1.046 1.00 0.34 68 GLU A C 15
ATOM 26969 O O . GLU A 1 40 ? -7.037 5.657 0.162 1.00 0.35 68 GLU A O 15
ATOM 26981 N N . GLN A 1 41 ? -6.226 4.653 -1.679 1.00 0.31 69 GLN A N 15
ATOM 26982 C CA . GLN A 1 41 ? -5.799 3.456 -0.977 1.00 0.24 69 GLN A CA 15
ATOM 26983 C C . GLN A 1 41 ? -4.450 3.689 -0.320 1.00 0.21 69 GLN A C 15
ATOM 26984 O O . GLN A 1 41 ? -3.447 3.859 -1.006 1.00 0.27 69 GLN A O 15
ATOM 26998 N N . ILE A 1 42 ? -4.428 3.701 1.004 1.00 0.19 70 ILE A N 15
ATOM 26999 C CA . ILE A 1 42 ? -3.188 3.898 1.737 1.00 0.17 70 ILE A CA 15
ATOM 27000 C C . ILE A 1 42 ? -2.702 2.571 2.314 1.00 0.14 70 ILE A C 15
ATOM 27001 O O . ILE A 1 42 ? -3.170 2.128 3.360 1.00 0.14 70 ILE A O 15
ATOM 27017 N N . VAL A 1 43 ? -1.770 1.941 1.616 1.00 0.15 71 VAL A N 15
ATOM 27018 C CA . VAL A 1 43 ? -1.288 0.615 1.984 1.00 0.15 71 VAL A CA 15
ATOM 27019 C C . VAL A 1 43 ? -0.556 0.650 3.328 1.00 0.14 71 VAL A C 15
ATOM 27020 O O . VAL A 1 43 ? 0.507 1.257 3.459 1.00 0.17 71 VAL A O 15
ATOM 27033 N N . ILE A 1 44 ? -1.160 0.014 4.327 1.00 0.14 72 ILE A N 15
ATOM 27034 C CA . ILE A 1 44 ? -0.590 -0.065 5.669 1.00 0.17 72 ILE A CA 15
ATOM 27035 C C . ILE A 1 44 ? 0.154 -1.379 5.874 1.00 0.22 72 ILE A C 15
ATOM 27036 O O . ILE A 1 44 ? 1.097 -1.451 6.660 1.00 0.29 72 ILE A O 15
ATOM 27052 N N . LYS A 1 45 ? -0.287 -2.419 5.182 1.00 0.21 73 LYS A N 15
ATOM 27053 C CA . LYS A 1 45 ? 0.430 -3.686 5.169 1.00 0.26 73 LYS A CA 15
ATOM 27054 C C . LYS A 1 45 ? 0.758 -4.074 3.744 1.00 0.24 73 LYS A C 15
ATOM 27055 O O . LYS A 1 45 ? -0.082 -3.963 2.859 1.00 0.25 73 LYS A O 15
ATOM 27074 N N . ILE A 1 46 ? 1.967 -4.552 3.541 1.00 0.28 74 ILE A N 15
ATOM 27075 C CA . ILE A 1 46 ? 2.404 -4.993 2.228 1.00 0.31 74 ILE A CA 15
ATOM 27076 C C . ILE A 1 46 ? 2.830 -6.444 2.284 1.00 0.38 74 ILE A C 15
ATOM 27077 O O . ILE A 1 46 ? 3.405 -6.887 3.275 1.00 0.41 74 ILE A O 15
ATOM 27093 N N . THR A 1 47 ? 2.519 -7.177 1.235 1.00 0.45 75 THR A N 15
ATOM 27094 C CA . THR A 1 47 ? 3.066 -8.499 1.027 1.00 0.54 75 THR A CA 15
ATOM 27095 C C . THR A 1 47 ? 3.330 -8.676 -0.462 1.00 0.60 75 THR A C 15
ATOM 27096 O O . THR A 1 47 ? 3.015 -7.785 -1.251 1.00 0.71 75 THR A O 15
ATOM 27107 N N . ASP A 1 48 ? 3.905 -9.794 -0.859 1.00 0.70 76 ASP A N 15
ATOM 27108 C CA . ASP A 1 48 ? 4.214 -10.005 -2.267 1.00 0.82 76 ASP A CA 15
ATOM 27109 C C . ASP A 1 48 ? 2.969 -10.443 -3.030 1.00 0.90 76 ASP A C 15
ATOM 27110 O O . ASP A 1 48 ? 2.866 -10.257 -4.243 1.00 1.08 76 ASP A O 15
ATOM 27119 N N . GLN A 1 49 ? 2.010 -10.998 -2.299 1.00 0.94 77 GLN A N 15
ATOM 27120 C CA . GLN A 1 49 ? 0.793 -11.527 -2.898 1.00 1.14 77 GLN A CA 15
ATOM 27121 C C . GLN A 1 49 ? -0.367 -10.540 -2.771 1.00 1.11 77 GLN A C 15
ATOM 27122 O O . GLN A 1 49 ? -1.444 -10.766 -3.320 1.00 1.49 77 GLN A O 15
ATOM 27136 N N . GLY A 1 50 ? -0.147 -9.450 -2.051 1.00 0.78 78 GLY A N 15
ATOM 27137 C CA . GLY A 1 50 ? -1.201 -8.474 -1.857 1.00 0.78 78 GLY A CA 15
ATOM 27138 C C . GLY A 1 50 ? -0.832 -7.425 -0.833 1.00 0.72 78 GLY A C 15
ATOM 27139 O O . GLY A 1 50 ? 0.329 -7.317 -0.437 1.00 0.99 78 GLY A O 15
ATOM 27143 N N . TYR A 1 51 ? -1.811 -6.656 -0.398 1.00 0.43 79 TYR A N 15
ATOM 27144 C CA . TYR A 1 51 ? -1.595 -5.649 0.628 1.00 0.36 79 TYR A CA 15
ATOM 27145 C C . TYR A 1 51 ? -2.871 -5.384 1.375 1.00 0.28 79 TYR A C 15
ATOM 27146 O O . TYR A 1 51 ? -3.918 -5.955 1.072 1.00 0.28 79 TYR A O 15
ATOM 27164 N N . VAL A 1 52 ? -2.785 -4.498 2.340 1.00 0.29 80 VAL A N 15
ATOM 27165 C CA . VAL A 1 52 ? -3.965 -3.996 2.982 1.00 0.27 80 VAL A CA 15
ATOM 27166 C C . VAL A 1 52 ? -3.858 -2.488 3.126 1.00 0.21 80 VAL A C 15
ATOM 27167 O O . VAL A 1 52 ? -2.815 -1.976 3.528 1.00 0.19 80 VAL A O 15
ATOM 27180 N N . THR A 1 53 ? -4.919 -1.784 2.781 1.00 0.22 81 THR A N 15
ATOM 27181 C CA . THR A 1 53 ? -4.904 -0.333 2.809 1.00 0.22 81 THR A CA 15
ATOM 27182 C C . THR A 1 53 ? -5.798 0.219 3.905 1.00 0.22 81 THR A C 15
ATOM 27183 O O . THR A 1 53 ? -6.902 -0.272 4.118 1.00 0.35 81 THR A O 15
ATOM 27194 N N . SER A 1 54 ? -5.322 1.242 4.587 1.00 0.19 82 SER A N 15
ATOM 27195 C CA . SER A 1 54 ? -6.166 2.026 5.457 1.00 0.20 82 SER A CA 15
ATOM 27196 C C . SER A 1 54 ? -6.717 3.167 4.631 1.00 0.24 82 SER A C 15
ATOM 27197 O O . SER A 1 54 ? -6.121 4.243 4.557 1.00 0.29 82 SER A O 15
ATOM 27205 N N . HIS A 1 55 ? -7.847 2.927 3.999 1.00 0.24 83 HIS A N 15
ATOM 27206 C CA . HIS A 1 55 ? -8.362 3.857 3.025 1.00 0.30 83 HIS A CA 15
ATOM 27207 C C . HIS A 1 55 ? -9.801 4.223 3.366 1.00 0.29 83 HIS A C 15
ATOM 27208 O O . HIS A 1 55 ? -10.514 3.442 4.001 1.00 0.27 83 HIS A O 15
ATOM 27222 N N . GLY A 1 56 ? -10.214 5.415 2.975 1.00 0.35 84 GLY A N 15
ATOM 27223 C CA . GLY A 1 56 ? -11.560 5.859 3.264 1.00 0.36 84 GLY A CA 15
ATOM 27224 C C . GLY A 1 56 ? -11.791 6.057 4.747 1.00 0.36 84 GLY A C 15
ATOM 27225 O O . GLY A 1 56 ? -11.524 7.127 5.282 1.00 0.42 84 GLY A O 15
ATOM 27229 N N . ASP A 1 57 ? -12.296 5.025 5.402 1.00 0.33 85 ASP A N 15
ATOM 27230 C CA . ASP A 1 57 ? -12.577 5.079 6.831 1.00 0.36 85 ASP A CA 15
ATOM 27231 C C . ASP A 1 57 ? -12.057 3.826 7.537 1.00 0.33 85 ASP A C 15
ATOM 27232 O O . ASP A 1 57 ? -12.041 3.749 8.767 1.00 0.38 85 ASP A O 15
ATOM 27241 N N . HIS A 1 58 ? -11.586 2.861 6.760 1.00 0.29 86 HIS A N 15
ATOM 27242 C CA . HIS A 1 58 ? -11.317 1.530 7.293 1.00 0.27 86 HIS A CA 15
ATOM 27243 C C . HIS A 1 58 ? -10.080 0.897 6.691 1.00 0.23 86 HIS A C 15
ATOM 27244 O O . HIS A 1 58 ? -9.388 1.491 5.866 1.00 0.21 86 HIS A O 15
ATOM 27258 N N . TYR A 1 59 ? -9.815 -0.324 7.128 1.00 0.24 87 TYR A N 15
ATOM 27259 C CA . TYR A 1 59 ? -8.773 -1.131 6.539 1.00 0.22 87 TYR A CA 15
ATOM 27260 C C . TYR A 1 59 ? -9.400 -2.059 5.522 1.00 0.22 87 TYR A C 15
ATOM 27261 O O . TYR A 1 59 ? -10.356 -2.776 5.828 1.00 0.26 87 TYR A O 15
ATOM 27279 N N . HIS A 1 60 ? -8.855 -2.065 4.329 1.00 0.21 88 HIS A N 15
ATOM 27280 C CA . HIS A 1 60 ? -9.398 -2.868 3.263 1.00 0.25 88 HIS A CA 15
ATOM 27281 C C . HIS A 1 60 ? -8.300 -3.742 2.680 1.00 0.26 88 HIS A C 15
ATOM 27282 O O . HIS A 1 60 ? -7.227 -3.253 2.325 1.00 0.28 88 HIS A O 15
ATOM 27296 N N . TYR A 1 61 ? -8.567 -5.033 2.613 1.00 0.28 89 TYR A N 15
ATOM 27297 C CA . TYR A 1 61 ? -7.580 -6.003 2.172 1.00 0.31 89 TYR A CA 15
ATOM 27298 C C . TYR A 1 61 ? -7.713 -6.233 0.670 1.00 0.36 89 TYR A C 15
ATOM 27299 O O . TYR A 1 61 ? -8.808 -6.489 0.172 1.00 0.44 89 TYR A O 15
ATOM 27317 N N . TYR A 1 62 ? -6.607 -6.128 -0.054 1.00 0.45 90 TYR A N 15
ATOM 27318 C CA . TYR A 1 62 ? -6.613 -6.364 -1.491 1.00 0.69 90 TYR A CA 15
ATOM 27319 C C . TYR A 1 62 ? -5.612 -7.458 -1.833 1.00 0.55 90 TYR A C 15
ATOM 27320 O O . TYR A 1 62 ? -4.748 -7.795 -1.024 1.00 0.47 90 TYR A O 15
ATOM 27338 N N . ASN A 1 63 ? -5.720 -8.001 -3.032 1.00 0.67 91 ASN A N 15
ATOM 27339 C CA . ASN A 1 63 ? -4.783 -9.011 -3.494 1.00 0.59 91 ASN A CA 15
ATOM 27340 C C . ASN A 1 63 ? -4.055 -8.504 -4.731 1.00 0.49 91 ASN A C 15
ATOM 27341 O O . ASN A 1 63 ? -4.571 -7.647 -5.450 1.00 0.69 91 ASN A O 15
ATOM 27352 N N . GLY A 1 64 ? -2.863 -9.023 -4.972 1.00 0.40 92 GLY A N 15
ATOM 27353 C CA . GLY A 1 64 ? -2.073 -8.580 -6.103 1.00 0.41 92 GLY A CA 15
ATOM 27354 C C . GLY A 1 64 ? -1.034 -7.555 -5.702 1.00 0.33 92 GLY A C 15
ATOM 27355 O O . GLY A 1 64 ? -0.781 -7.351 -4.517 1.00 0.47 92 GLY A O 15
ATOM 27359 N N . LYS A 1 65 ? -0.431 -6.903 -6.679 1.00 0.40 93 LYS A N 15
ATOM 27360 C CA . LYS A 1 65 ? 0.584 -5.900 -6.401 1.00 0.35 93 LYS A CA 15
ATOM 27361 C C . LYS A 1 65 ? -0.063 -4.559 -6.095 1.00 0.35 93 LYS A C 15
ATOM 27362 O O . LYS A 1 65 ? -1.251 -4.352 -6.346 1.00 0.47 93 LYS A O 15
ATOM 27381 N N . VAL A 1 66 ? 0.734 -3.657 -5.556 1.00 0.31 94 VAL A N 15
ATOM 27382 C CA . VAL A 1 66 ? 0.290 -2.300 -5.294 1.00 0.29 94 VAL A CA 15
ATOM 27383 C C . VAL A 1 66 ? 0.274 -1.522 -6.602 1.00 0.28 94 VAL A C 15
ATOM 27384 O O . VAL A 1 66 ? 1.239 -1.583 -7.361 1.00 0.30 94 VAL A O 15
ATOM 27397 N N . PRO A 1 67 ? -0.814 -0.804 -6.910 1.00 0.27 95 PRO A N 15
ATOM 27398 C CA . PRO A 1 67 ? -0.882 -0.007 -8.124 1.00 0.28 95 PRO A CA 15
ATOM 27399 C C . PRO A 1 67 ? 0.044 1.191 -8.038 1.00 0.25 95 PRO A C 15
ATOM 27400 O O . PRO A 1 67 ? 0.337 1.700 -6.955 1.00 0.27 95 PRO A O 15
ATOM 27411 N N . TYR A 1 68 ? 0.490 1.626 -9.202 1.00 0.26 96 TYR A N 15
ATOM 27412 C CA . TYR A 1 68 ? 1.540 2.628 -9.328 1.00 0.27 96 TYR A CA 15
ATOM 27413 C C . TYR A 1 68 ? 1.141 3.934 -8.649 1.00 0.26 96 TYR A C 15
ATOM 27414 O O . TYR A 1 68 ? 1.990 4.667 -8.158 1.00 0.30 96 TYR A O 15
ATOM 27432 N N . ASP A 1 69 ? -0.149 4.215 -8.608 1.00 0.28 97 ASP A N 15
ATOM 27433 C CA . ASP A 1 69 ? -0.625 5.476 -8.056 1.00 0.33 97 ASP A CA 15
ATOM 27434 C C . ASP A 1 69 ? -1.226 5.296 -6.660 1.00 0.32 97 ASP A C 15
ATOM 27435 O O . ASP A 1 69 ? -1.879 6.205 -6.145 1.00 0.38 97 ASP A O 15
ATOM 27444 N N . ALA A 1 70 ? -1.008 4.135 -6.047 1.00 0.27 98 ALA A N 15
ATOM 27445 C CA . ALA A 1 70 ? -1.484 3.897 -4.683 1.00 0.27 98 ALA A CA 15
ATOM 27446 C C . ALA A 1 70 ? -0.704 4.736 -3.686 1.00 0.26 98 ALA A C 15
ATOM 27447 O O . ALA A 1 70 ? 0.383 5.227 -3.987 1.00 0.40 98 ALA A O 15
ATOM 27454 N N . ILE A 1 71 ? -1.278 4.906 -2.508 1.00 0.18 99 ILE A N 15
ATOM 27455 C CA . ILE A 1 71 ? -0.661 5.662 -1.434 1.00 0.17 99 ILE A CA 15
ATOM 27456 C C . ILE A 1 71 ? -0.165 4.703 -0.349 1.00 0.16 99 ILE A C 15
ATOM 27457 O O . ILE A 1 71 ? -0.787 3.675 -0.106 1.00 0.16 99 ILE A O 15
ATOM 27473 N N . ILE A 1 72 ? 0.961 5.011 0.277 1.00 0.17 100 ILE A N 15
ATOM 27474 C CA . ILE A 1 72 ? 1.542 4.123 1.278 1.00 0.18 100 ILE A CA 15
ATOM 27475 C C . ILE A 1 72 ? 1.591 4.778 2.661 1.00 0.18 100 ILE A C 15
ATOM 27476 O O . ILE A 1 72 ? 1.676 6.002 2.787 1.00 0.20 100 ILE A O 15
ATOM 27492 N N . SER A 1 73 ? 1.516 3.941 3.691 1.00 0.20 101 SER A N 15
ATOM 27493 C CA . SER A 1 73 ? 1.732 4.367 5.063 1.00 0.20 101 SER A CA 15
ATOM 27494 C C . SER A 1 73 ? 3.219 4.596 5.313 1.00 0.20 101 SER A C 15
ATOM 27495 O O . SER A 1 73 ? 4.072 3.845 4.828 1.00 0.23 101 SER A O 15
ATOM 27503 N N . GLU A 1 74 ? 3.514 5.634 6.088 1.00 0.20 102 GLU A N 15
ATOM 27504 C CA . GLU A 1 74 ? 4.885 6.004 6.412 1.00 0.21 102 GLU A CA 15
ATOM 27505 C C . GLU A 1 74 ? 5.599 4.880 7.157 1.00 0.24 102 GLU A C 15
ATOM 27506 O O . GLU A 1 74 ? 6.825 4.785 7.126 1.00 0.29 102 GLU A O 15
ATOM 27518 N N . GLU A 1 75 ? 4.815 4.041 7.830 1.00 0.27 103 GLU A N 15
ATOM 27519 C CA . GLU A 1 75 ? 5.344 2.916 8.596 1.00 0.34 103 GLU A CA 15
ATOM 27520 C C . GLU A 1 75 ? 6.201 2.007 7.723 1.00 0.31 103 GLU A C 15
ATOM 27521 O O . GLU A 1 75 ? 7.229 1.487 8.157 1.00 0.41 103 GLU A O 15
ATOM 27533 N N . LEU A 1 76 ? 5.777 1.846 6.483 1.00 0.23 104 LEU A N 15
ATOM 27534 C CA . LEU A 1 76 ? 6.374 0.870 5.587 1.00 0.25 104 LEU A CA 15
ATOM 27535 C C . LEU A 1 76 ? 7.539 1.451 4.800 1.00 0.27 104 LEU A C 15
ATOM 27536 O O . LEU A 1 76 ? 8.167 0.746 4.016 1.00 0.29 104 LEU A O 15
ATOM 27552 N N . LEU A 1 77 ? 7.838 2.726 5.012 1.00 0.43 105 LEU A N 15
ATOM 27553 C CA . LEU A 1 77 ? 8.897 3.384 4.273 1.00 0.54 105 LEU A CA 15
ATOM 27554 C C . LEU A 1 77 ? 10.239 2.702 4.458 1.00 0.46 105 LEU A C 15
ATOM 27555 O O . LEU A 1 77 ? 10.542 2.160 5.523 1.00 0.53 105 LEU A O 15
ATOM 27571 N N . MET A 1 78 ? 11.021 2.721 3.398 1.00 0.41 106 MET A N 15
ATOM 27572 C CA . MET A 1 78 ? 12.373 2.213 3.426 1.00 0.45 106 MET A CA 15
ATOM 27573 C C . MET A 1 78 ? 13.369 3.355 3.438 1.00 0.92 106 MET A C 15
ATOM 27574 O O . MET A 1 78 ? 13.467 4.118 2.474 1.00 1.28 106 MET A O 15
ATOM 27588 N N . LYS A 1 79 ? 14.075 3.490 4.538 1.00 1.28 107 LYS A N 15
ATOM 27589 C CA . LYS A 1 79 ? 15.249 4.331 4.581 1.00 1.66 107 LYS A CA 15
ATOM 27590 C C . LYS A 1 79 ? 16.338 3.589 5.327 1.00 1.09 107 LYS A C 15
ATOM 27591 O O . LYS A 1 79 ? 16.307 3.479 6.551 1.00 1.52 107 LYS A O 15
ATOM 27610 N N . ASP A 1 80 ? 17.286 3.061 4.584 1.00 1.16 108 ASP A N 15
ATOM 27611 C CA . ASP A 1 80 ? 18.390 2.335 5.173 1.00 1.22 108 ASP A CA 15
ATOM 27612 C C . ASP A 1 80 ? 19.702 2.988 4.774 1.00 1.17 108 ASP A C 15
ATOM 27613 O O . ASP A 1 80 ? 19.909 3.303 3.603 1.00 1.12 108 ASP A O 15
ATOM 27622 N N . PRO A 1 81 ? 20.603 3.209 5.734 1.00 1.79 109 PRO A N 15
ATOM 27623 C CA . PRO A 1 81 ? 21.873 3.886 5.473 1.00 2.23 109 PRO A CA 15
ATOM 27624 C C . PRO A 1 81 ? 22.832 3.033 4.651 1.00 2.02 109 PRO A C 15
ATOM 27625 O O . PRO A 1 81 ? 23.790 3.543 4.069 1.00 2.25 109 PRO A O 15
ATOM 27636 N N . ASN A 1 82 ? 22.572 1.737 4.604 1.00 1.75 110 ASN A N 15
ATOM 27637 C CA . ASN A 1 82 ? 23.422 0.816 3.864 1.00 1.67 110 ASN A CA 15
ATOM 27638 C C . ASN A 1 82 ? 22.706 0.290 2.619 1.00 1.25 110 ASN A C 15
ATOM 27639 O O . ASN A 1 82 ? 23.342 -0.214 1.693 1.00 1.26 110 ASN A O 15
ATOM 27650 N N . TYR A 1 83 ? 21.384 0.432 2.584 1.00 0.95 111 TYR A N 15
ATOM 27651 C CA . TYR A 1 83 ? 20.591 -0.150 1.504 1.00 0.70 111 TYR A CA 15
ATOM 27652 C C . TYR A 1 83 ? 20.290 0.854 0.397 1.00 0.60 111 TYR A C 15
ATOM 27653 O O . TYR A 1 83 ? 19.875 1.988 0.655 1.00 0.80 111 TYR A O 15
ATOM 27671 N N . GLN A 1 84 ? 20.506 0.413 -0.830 1.00 0.53 112 GLN A N 15
ATOM 27672 C CA . GLN A 1 84 ? 20.043 1.097 -2.001 1.00 0.55 112 GLN A CA 15
ATOM 27673 C C . GLN A 1 84 ? 19.052 0.210 -2.731 1.00 0.45 112 GLN A C 15
ATOM 27674 O O . GLN A 1 84 ? 19.137 -1.015 -2.658 1.00 0.47 112 GLN A O 15
ATOM 27688 N N . LEU A 1 85 ? 18.115 0.849 -3.418 1.00 0.40 113 LEU A N 15
ATOM 27689 C CA . LEU A 1 85 ? 16.999 0.168 -4.061 1.00 0.33 113 LEU A CA 15
ATOM 27690 C C . LEU A 1 85 ? 17.462 -0.980 -4.962 1.00 0.36 113 LEU A C 15
ATOM 27691 O O . LEU A 1 85 ? 18.035 -0.754 -6.031 1.00 0.43 113 LEU A O 15
ATOM 27707 N N . LYS A 1 86 ? 17.195 -2.208 -4.525 1.00 0.40 114 LYS A N 15
ATOM 27708 C CA . LYS A 1 86 ? 17.604 -3.399 -5.263 1.00 0.47 114 LYS A CA 15
ATOM 27709 C C . LYS A 1 86 ? 16.538 -3.815 -6.254 1.00 0.37 114 LYS A C 15
ATOM 27710 O O . LYS A 1 86 ? 15.375 -3.991 -5.894 1.00 0.33 114 LYS A O 15
ATOM 27729 N N . ASP A 1 87 ? 16.957 -4.000 -7.496 1.00 0.40 115 ASP A N 15
ATOM 27730 C CA . ASP A 1 87 ? 16.062 -4.411 -8.571 1.00 0.41 115 ASP A CA 15
ATOM 27731 C C . ASP A 1 87 ? 15.472 -5.784 -8.297 1.00 0.38 115 ASP A C 15
ATOM 27732 O O . ASP A 1 87 ? 14.373 -6.101 -8.756 1.00 0.42 115 ASP A O 15
ATOM 27741 N N . SER A 1 88 ? 16.205 -6.590 -7.545 1.00 0.38 116 SER A N 15
ATOM 27742 C CA . SER A 1 88 ? 15.779 -7.941 -7.230 1.00 0.44 116 SER A CA 15
ATOM 27743 C C . SER A 1 88 ? 14.862 -7.961 -6.003 1.00 0.40 116 SER A C 15
ATOM 27744 O O . SER A 1 88 ? 14.144 -8.935 -5.774 1.00 0.51 116 SER A O 15
ATOM 27752 N N . ASP A 1 89 ? 14.875 -6.884 -5.218 1.00 0.28 117 ASP A N 15
ATOM 27753 C CA . ASP A 1 89 ? 14.035 -6.814 -4.023 1.00 0.28 117 ASP A CA 15
ATOM 27754 C C . ASP A 1 89 ? 12.676 -6.240 -4.373 1.00 0.22 117 ASP A C 15
ATOM 27755 O O . ASP A 1 89 ? 11.686 -6.475 -3.681 1.00 0.24 117 ASP A O 15
ATOM 27764 N N . ILE A 1 90 ? 12.651 -5.481 -5.453 1.00 0.23 118 ILE A N 15
ATOM 27765 C CA . ILE A 1 90 ? 11.446 -4.816 -5.921 1.00 0.22 118 ILE A CA 15
ATOM 27766 C C . ILE A 1 90 ? 10.295 -5.795 -6.135 1.00 0.26 118 ILE A C 15
ATOM 27767 O O . ILE A 1 90 ? 10.357 -6.677 -6.994 1.00 0.34 118 ILE A O 15
ATOM 27783 N N . VAL A 1 91 ? 9.258 -5.640 -5.324 1.00 0.24 119 VAL A N 15
ATOM 27784 C CA . VAL A 1 91 ? 8.016 -6.363 -5.514 1.00 0.31 119 VAL A CA 15
ATOM 27785 C C . VAL A 1 91 ? 7.245 -5.704 -6.647 1.00 0.27 119 VAL A C 15
ATOM 27786 O O . VAL A 1 91 ? 6.661 -6.369 -7.505 1.00 0.31 119 VAL A O 15
ATOM 27799 N N . ASN A 1 92 ? 7.279 -4.378 -6.635 1.00 0.25 120 ASN A N 15
ATOM 27800 C CA . ASN A 1 92 ? 6.618 -3.554 -7.642 1.00 0.24 120 ASN A CA 15
ATOM 27801 C C . ASN A 1 92 ? 7.076 -2.102 -7.491 1.00 0.23 120 ASN A C 15
ATOM 27802 O O . ASN A 1 92 ? 7.712 -1.746 -6.500 1.00 0.26 120 ASN A O 15
ATOM 27813 N N . GLU A 1 93 ? 6.770 -1.275 -8.471 1.00 0.24 121 GLU A N 15
ATOM 27814 C CA . GLU A 1 93 ? 7.136 0.132 -8.429 1.00 0.25 121 GLU A CA 15
ATOM 27815 C C . GLU A 1 93 ? 5.894 1.006 -8.360 1.00 0.25 121 GLU A C 15
ATOM 27816 O O . GLU A 1 93 ? 4.919 0.787 -9.081 1.00 0.32 121 GLU A O 15
ATOM 27828 N N . ILE A 1 94 ? 5.936 1.987 -7.481 1.00 0.21 122 ILE A N 15
ATOM 27829 C CA . ILE A 1 94 ? 4.858 2.940 -7.349 1.00 0.23 122 ILE A CA 15
ATOM 27830 C C . ILE A 1 94 ? 5.384 4.335 -7.615 1.00 0.26 122 ILE A C 15
ATOM 27831 O O . ILE A 1 94 ? 6.543 4.504 -7.994 1.00 0.25 122 ILE A O 15
ATOM 27847 N N . LYS A 1 95 ? 4.538 5.323 -7.464 1.00 0.30 123 LYS A N 15
ATOM 27848 C CA . LYS A 1 95 ? 4.907 6.684 -7.806 1.00 0.34 123 LYS A CA 15
ATOM 27849 C C . LYS A 1 95 ? 5.821 7.277 -6.753 1.00 0.36 123 LYS A C 15
ATOM 27850 O O . LYS A 1 95 ? 5.428 7.468 -5.602 1.00 0.42 123 LYS A O 15
ATOM 27869 N N . GLY A 1 96 ? 7.049 7.535 -7.162 1.00 0.37 124 GLY A N 15
ATOM 27870 C CA . GLY A 1 96 ? 8.035 8.113 -6.275 1.00 0.42 124 GLY A CA 15
ATOM 27871 C C . GLY A 1 96 ? 8.712 7.074 -5.401 1.00 0.38 124 GLY A C 15
ATOM 27872 O O . GLY A 1 96 ? 9.883 7.213 -5.050 1.00 0.42 124 GLY A O 15
ATOM 27876 N N . GLY A 1 97 ? 7.968 6.048 -5.028 1.00 0.34 125 GLY A N 15
ATOM 27877 C CA . GLY A 1 97 ? 8.518 4.989 -4.213 1.00 0.31 125 GLY A CA 15
ATOM 27878 C C . GLY A 1 97 ? 8.520 3.641 -4.901 1.00 0.25 125 GLY A C 15
ATOM 27879 O O . GLY A 1 97 ? 8.026 3.491 -6.013 1.00 0.29 125 GLY A O 15
ATOM 27883 N N . TYR A 1 98 ? 9.086 2.655 -4.229 1.00 0.19 126 TYR A N 15
ATOM 27884 C CA . TYR A 1 98 ? 9.064 1.283 -4.696 1.00 0.16 126 TYR A CA 15
ATOM 27885 C C . TYR A 1 98 ? 8.569 0.373 -3.593 1.00 0.16 126 TYR A C 15
ATOM 27886 O O . TYR A 1 98 ? 9.157 0.334 -2.515 1.00 0.17 126 TYR A O 15
ATOM 27904 N N . VAL A 1 99 ? 7.499 -0.351 -3.851 1.00 0.18 127 VAL A N 15
ATOM 27905 C CA . VAL A 1 99 ? 7.072 -1.377 -2.924 1.00 0.20 127 VAL A CA 15
ATOM 27906 C C . VAL A 1 99 ? 8.004 -2.575 -3.079 1.00 0.17 127 VAL A C 15
ATOM 27907 O O . VAL A 1 99 ? 8.016 -3.255 -4.108 1.00 0.20 127 VAL A O 15
ATOM 27920 N N . ILE A 1 100 ? 8.806 -2.813 -2.058 1.00 0.14 128 ILE A N 15
ATOM 27921 C CA . ILE A 1 100 ? 9.919 -3.735 -2.168 1.00 0.12 128 ILE A CA 15
ATOM 27922 C C . ILE A 1 100 ? 9.921 -4.754 -1.046 1.00 0.13 128 ILE A C 15
ATOM 27923 O O . ILE A 1 100 ? 9.328 -4.541 0.009 1.00 0.16 128 ILE A O 15
ATOM 27939 N N . LYS A 1 101 ? 10.587 -5.862 -1.297 1.00 0.15 129 LYS A N 15
ATOM 27940 C CA . LYS A 1 101 ? 10.788 -6.883 -0.293 1.00 0.18 129 LYS A CA 15
ATOM 27941 C C . LYS A 1 101 ? 12.277 -7.113 -0.115 1.00 0.19 129 LYS A C 15
ATOM 27942 O O . LYS A 1 101 ? 12.922 -7.745 -0.951 1.00 0.20 129 LYS A O 15
ATOM 27961 N N . VAL A 1 102 ? 12.819 -6.606 0.973 1.00 0.21 130 VAL A N 15
ATOM 27962 C CA . VAL A 1 102 ? 14.234 -6.718 1.227 1.00 0.24 130 VAL A CA 15
ATOM 27963 C C . VAL A 1 102 ? 14.460 -7.501 2.507 1.00 0.29 130 VAL A C 15
ATOM 27964 O O . VAL A 1 102 ? 13.746 -7.310 3.500 1.00 0.29 130 VAL A O 15
ATOM 27977 N N . ASP A 1 103 ? 15.417 -8.414 2.458 1.00 0.36 131 ASP A N 15
ATOM 27978 C CA . ASP A 1 103 ? 15.771 -9.232 3.609 1.00 0.44 131 ASP A CA 15
ATOM 27979 C C . ASP A 1 103 ? 14.550 -10.017 4.107 1.00 0.43 131 ASP A C 15
ATOM 27980 O O . ASP A 1 103 ? 14.491 -10.467 5.252 1.00 0.50 131 ASP A O 15
ATOM 27989 N N . GLY A 1 104 ? 13.584 -10.196 3.215 1.00 0.39 132 GLY A N 15
ATOM 27990 C CA . GLY A 1 104 ? 12.366 -10.907 3.548 1.00 0.40 132 GLY A CA 15
ATOM 27991 C C . GLY A 1 104 ? 11.206 -9.986 3.899 1.00 0.40 132 GLY A C 15
ATOM 27992 O O . GLY A 1 104 ? 10.045 -10.387 3.808 1.00 0.59 132 GLY A O 15
ATOM 27996 N N . LYS A 1 105 ? 11.502 -8.755 4.299 1.00 0.30 133 LYS A N 15
ATOM 27997 C CA . LYS A 1 105 ? 10.468 -7.836 4.731 1.00 0.29 133 LYS A CA 15
ATOM 27998 C C . LYS A 1 105 ? 10.024 -6.889 3.637 1.00 0.26 133 LYS A C 15
ATOM 27999 O O . LYS A 1 105 ? 10.742 -6.617 2.683 1.00 0.33 133 LYS A O 15
ATOM 28018 N N . TYR A 1 106 ? 8.824 -6.385 3.824 1.00 0.25 134 TYR A N 15
ATOM 28019 C CA . TYR A 1 106 ? 8.183 -5.499 2.887 1.00 0.23 134 TYR A CA 15
ATOM 28020 C C . TYR A 1 106 ? 8.356 -4.036 3.275 1.00 0.22 134 TYR A C 15
ATOM 28021 O O . TYR A 1 106 ? 8.114 -3.648 4.421 1.00 0.26 134 TYR A O 15
ATOM 28039 N N . TYR A 1 107 ? 8.783 -3.237 2.308 1.00 0.19 135 TYR A N 15
ATOM 28040 C CA . TYR A 1 107 ? 9.001 -1.814 2.512 1.00 0.20 135 TYR A CA 15
ATOM 28041 C C . TYR A 1 107 ? 8.560 -1.030 1.292 1.00 0.19 135 TYR A C 15
ATOM 28042 O O . TYR A 1 107 ? 8.168 -1.600 0.275 1.00 0.21 135 TYR A O 15
ATOM 28060 N N . VAL A 1 108 ? 8.634 0.281 1.413 1.00 0.21 136 VAL A N 15
ATOM 28061 C CA . VAL A 1 108 ? 8.440 1.175 0.294 1.00 0.22 136 VAL A CA 15
ATOM 28062 C C . VAL A 1 108 ? 9.597 2.152 0.218 1.00 0.23 136 VAL A C 15
ATOM 28063 O O . VAL A 1 108 ? 9.762 3.020 1.074 1.00 0.31 136 VAL A O 15
ATOM 28076 N N . TYR A 1 109 ? 10.394 1.995 -0.815 1.00 0.20 137 TYR A N 15
ATOM 28077 C CA . TYR A 1 109 ? 11.559 2.825 -1.028 1.00 0.24 137 TYR A CA 15
ATOM 28078 C C . TYR A 1 109 ? 11.145 4.151 -1.590 1.00 0.27 137 TYR A C 15
ATOM 28079 O O . TYR A 1 109 ? 10.678 4.236 -2.710 1.00 0.46 137 TYR A O 15
ATOM 28097 N N . LEU A 1 110 ? 11.328 5.185 -0.811 1.00 0.29 138 LEU A N 15
ATOM 28098 C CA . LEU A 1 110 ? 10.912 6.489 -1.227 1.00 0.38 138 LEU A CA 15
ATOM 28099 C C . LEU A 1 110 ? 12.084 7.286 -1.765 1.00 0.44 138 LEU A C 15
ATOM 28100 O O . LEU A 1 110 ? 13.144 7.363 -1.141 1.00 0.50 138 LEU A O 15
ATOM 28116 N N . LYS A 1 111 ? 11.889 7.854 -2.940 1.00 0.46 139 LYS A N 15
ATOM 28117 C CA . LYS A 1 111 ? 12.904 8.675 -3.574 1.00 0.54 139 LYS A CA 15
ATOM 28118 C C . LYS A 1 111 ? 12.813 10.120 -3.078 1.00 0.64 139 LYS A C 15
ATOM 28119 O O . LYS A 1 111 ? 13.715 10.926 -3.306 1.00 0.74 139 LYS A O 15
ATOM 28138 N N . ASP A 1 112 ? 11.715 10.437 -2.397 1.00 0.66 140 ASP A N 15
ATOM 28139 C CA . ASP A 1 112 ? 11.533 11.741 -1.775 1.00 0.78 140 ASP A CA 15
ATOM 28140 C C . ASP A 1 112 ? 10.767 11.576 -0.471 1.00 0.77 140 ASP A C 15
ATOM 28141 O O . ASP A 1 112 ? 9.543 11.713 -0.425 1.00 0.88 140 ASP A O 15
ATOM 28150 N N . ALA A 1 113 ? 11.491 11.249 0.584 1.00 0.73 141 ALA A N 15
ATOM 28151 C CA . ALA A 1 113 ? 10.880 10.994 1.879 1.00 0.79 141 ALA A CA 15
ATOM 28152 C C . ALA A 1 113 ? 10.565 12.288 2.615 1.00 0.97 141 ALA A C 15
ATOM 28153 O O . ALA A 1 113 ? 9.780 12.299 3.562 1.00 1.12 141 ALA A O 15
ATOM 28160 N N . ALA A 1 114 ? 11.157 13.382 2.164 1.00 1.02 142 ALA A N 15
ATOM 28161 C CA . ALA A 1 114 ? 11.046 14.649 2.876 1.00 1.26 142 ALA A CA 15
ATOM 28162 C C . ALA A 1 114 ? 9.748 15.383 2.557 1.00 1.37 142 ALA A C 15
ATOM 28163 O O . ALA A 1 114 ? 9.101 15.923 3.452 1.00 1.60 142 ALA A O 15
ATOM 28170 N N . HIS A 1 115 ? 9.358 15.397 1.289 1.00 1.30 143 HIS A N 15
ATOM 28171 C CA . HIS A 1 115 ? 8.229 16.223 0.864 1.00 1.50 143 HIS A CA 15
ATOM 28172 C C . HIS A 1 115 ? 6.993 15.379 0.600 1.00 1.25 143 HIS A C 15
ATOM 28173 O O . HIS A 1 115 ? 6.016 15.865 0.027 1.00 1.33 143 HIS A O 15
ATOM 28188 N N . ALA A 1 116 ? 7.056 14.117 1.021 1.00 0.99 144 ALA A N 15
ATOM 28189 C CA . ALA A 1 116 ? 5.966 13.162 0.844 1.00 0.77 144 ALA A CA 15
ATOM 28190 C C . ALA A 1 116 ? 5.716 12.840 -0.616 1.00 0.76 144 ALA A C 15
ATOM 28191 O O . ALA A 1 116 ? 5.273 13.678 -1.404 1.00 1.13 144 ALA A O 15
ATOM 28198 N N . ASP A 1 117 ? 5.990 11.605 -0.964 1.00 0.59 145 ASP A N 15
ATOM 28199 C CA . ASP A 1 117 ? 5.746 11.118 -2.299 1.00 0.87 145 ASP A CA 15
ATOM 28200 C C . ASP A 1 117 ? 4.753 9.975 -2.226 1.00 0.66 145 ASP A C 15
ATOM 28201 O O . ASP A 1 117 ? 5.118 8.842 -2.474 1.00 0.75 145 ASP A O 15
ATOM 28210 N N . ASN A 1 118 ? 3.533 10.300 -1.783 1.00 0.48 146 ASN A N 15
ATOM 28211 C CA . ASN A 1 118 ? 2.407 9.348 -1.630 1.00 0.32 146 ASN A CA 15
ATOM 28212 C C . ASN A 1 118 ? 2.507 8.615 -0.303 1.00 0.25 146 ASN A C 15
ATOM 28213 O O . ASN A 1 118 ? 1.914 7.568 -0.092 1.00 0.37 146 ASN A O 15
ATOM 28224 N N . ILE A 1 119 ? 3.206 9.222 0.633 1.00 0.30 147 ILE A N 15
ATOM 28225 C CA . ILE A 1 119 ? 3.333 8.643 1.950 1.00 0.34 147 ILE A CA 15
ATOM 28226 C C . ILE A 1 119 ? 2.558 9.454 2.971 1.00 0.38 147 ILE A C 15
ATOM 28227 O O . ILE A 1 119 ? 2.810 10.647 3.158 1.00 0.46 147 ILE A O 15
ATOM 28243 N N . ARG A 1 120 ? 1.600 8.808 3.612 1.00 0.36 148 ARG A N 15
ATOM 28244 C CA . ARG A 1 120 ? 0.813 9.446 4.653 1.00 0.38 148 ARG A CA 15
ATOM 28245 C C . ARG A 1 120 ? 1.278 8.916 6.000 1.00 0.36 148 ARG A C 15
ATOM 28246 O O . ARG A 1 120 ? 1.366 7.701 6.202 1.00 0.39 148 ARG A O 15
ATOM 28267 N N . THR A 1 121 ? 1.612 9.822 6.903 1.00 0.33 149 THR A N 15
ATOM 28268 C CA . THR A 1 121 ? 2.035 9.451 8.243 1.00 0.31 149 THR A CA 15
ATOM 28269 C C . THR A 1 121 ? 0.901 8.786 8.992 1.00 0.28 149 THR A C 15
ATOM 28270 O O . THR A 1 121 ? -0.250 9.000 8.651 1.00 0.29 149 THR A O 15
ATOM 28281 N N . LYS A 1 122 ? 1.210 7.987 9.996 1.00 0.31 150 LYS A N 15
ATOM 28282 C CA . LYS A 1 122 ? 0.176 7.358 10.804 1.00 0.34 150 LYS A CA 15
ATOM 28283 C C . LYS A 1 122 ? -0.803 8.395 11.331 1.00 0.31 150 LYS A C 15
ATOM 28284 O O . LYS A 1 122 ? -2.023 8.198 11.286 1.00 0.39 150 LYS A O 15
ATOM 28303 N N . GLU A 1 123 ? -0.257 9.513 11.797 1.00 0.29 151 GLU A N 15
ATOM 28304 C CA . GLU A 1 123 ? -1.069 10.622 12.264 1.00 0.34 151 GLU A CA 15
ATOM 28305 C C . GLU A 1 123 ? -1.950 11.154 11.141 1.00 0.36 151 GLU A C 15
ATOM 28306 O O . GLU A 1 123 ? -3.135 11.434 11.340 1.00 0.48 151 GLU A O 15
ATOM 28318 N N . GLU A 1 124 ? -1.371 11.257 9.956 1.00 0.34 152 GLU A N 15
ATOM 28319 C CA . GLU A 1 124 ? -2.082 11.766 8.799 1.00 0.40 152 GLU A CA 15
ATOM 28320 C C . GLU A 1 124 ? -3.086 10.759 8.289 1.00 0.40 152 GLU A C 15
ATOM 28321 O O . GLU A 1 124 ? -4.144 11.129 7.822 1.00 0.50 152 GLU A O 15
ATOM 28333 N N . ILE A 1 125 ? -2.742 9.487 8.359 1.00 0.34 153 ILE A N 15
ATOM 28334 C CA . ILE A 1 125 ? -3.620 8.436 7.882 1.00 0.35 153 ILE A CA 15
ATOM 28335 C C . ILE A 1 125 ? -4.977 8.522 8.567 1.00 0.39 153 ILE A C 15
ATOM 28336 O O . ILE A 1 125 ? -6.018 8.361 7.934 1.00 0.43 153 ILE A O 15
ATOM 28352 N N . LYS A 1 126 ? -4.959 8.798 9.863 1.00 0.42 154 LYS A N 15
ATOM 28353 C CA . LYS A 1 126 ? -6.198 8.970 10.614 1.00 0.50 154 LYS A CA 15
ATOM 28354 C C . LYS A 1 126 ? -6.907 10.259 10.196 1.00 0.56 154 LYS A C 15
ATOM 28355 O O . LYS A 1 126 ? -8.122 10.377 10.318 1.00 0.64 154 LYS A O 15
ATOM 28374 N N . ARG A 1 127 ? -6.138 11.217 9.700 1.00 0.54 155 ARG A N 15
ATOM 28375 C CA . ARG A 1 127 ? -6.690 12.448 9.140 1.00 0.63 155 ARG A CA 15
ATOM 28376 C C . ARG A 1 127 ? -7.275 12.174 7.759 1.00 0.66 155 ARG A C 15
ATOM 28377 O O . ARG A 1 127 ? -8.330 12.685 7.391 1.00 0.80 155 ARG A O 15
ATOM 28398 N N . GLN A 1 128 ? -6.568 11.344 7.012 1.00 0.58 156 GLN A N 15
ATOM 28399 C CA . GLN A 1 128 ? -6.940 10.978 5.658 1.00 0.70 156 GLN A CA 15
ATOM 28400 C C . GLN A 1 128 ? -8.156 10.055 5.659 1.00 0.67 156 GLN A C 15
ATOM 28401 O O . GLN A 1 128 ? -8.858 9.930 4.654 1.00 0.80 156 GLN A O 15
ATOM 28415 N N . LYS A 1 129 ? -8.406 9.420 6.801 1.00 0.55 157 LYS A N 15
ATOM 28416 C CA . LYS A 1 129 ? -9.547 8.527 6.945 1.00 0.54 157 LYS A CA 15
ATOM 28417 C C . LYS A 1 129 ? -10.772 9.286 7.458 1.00 0.62 157 LYS A C 15
ATOM 28418 O O . LYS A 1 129 ? -11.835 8.699 7.677 1.00 0.67 157 LYS A O 15
ATOM 28437 N N . GLN A 1 130 ? -10.615 10.585 7.678 1.00 0.74 158 GLN A N 15
ATOM 28438 C CA . GLN A 1 130 ? -11.727 11.430 8.062 1.00 0.91 158 GLN A CA 15
ATOM 28439 C C . GLN A 1 130 ? -12.520 11.841 6.827 1.00 1.15 158 GLN A C 15
ATOM 28440 O O . GLN A 1 130 ? -13.552 11.201 6.543 1.00 1.78 158 GLN A O 15
ATOM 28454 N N . GLU A 1 131 ? -12.092 12.785 6.130 1.00 1.48 159 GLU A N 15
ATOM 28456 N N . SER A 1 12 ? -0.720 -11.867 6.712 1.00 13.12 40 SER A N 16
ATOM 28457 C CA . SER A 1 12 ? -0.794 -12.756 5.536 1.00 12.82 40 SER A CA 16
ATOM 28458 C C . SER A 1 12 ? -2.227 -13.210 5.283 1.00 12.18 40 SER A C 16
ATOM 28459 O O . SER A 1 12 ? -2.898 -12.721 4.371 1.00 11.93 40 SER A O 16
ATOM 28468 N N . TYR A 1 13 ? -2.684 -14.136 6.105 1.00 12.10 41 TYR A N 16
ATOM 28469 C CA . TYR A 1 13 ? -4.017 -14.704 5.984 1.00 11.74 41 TYR A CA 16
ATOM 28470 C C . TYR A 1 13 ? -4.465 -15.267 7.327 1.00 11.26 41 TYR A C 16
ATOM 28471 O O . TYR A 1 13 ? -3.657 -15.420 8.243 1.00 11.61 41 TYR A O 16
ATOM 28489 N N . ILE A 1 14 ? -5.749 -15.571 7.439 1.00 10.66 42 ILE A N 16
ATOM 28490 C CA . ILE A 1 14 ? -6.305 -16.080 8.683 1.00 10.40 42 ILE A CA 16
ATOM 28491 C C . ILE A 1 14 ? -6.155 -17.598 8.760 1.00 10.44 42 ILE A C 16
ATOM 28492 O O . ILE A 1 14 ? -7.059 -18.349 8.378 1.00 10.49 42 ILE A O 16
ATOM 28508 N N . ASP A 1 15 ? -4.971 -18.024 9.199 1.00 10.68 43 ASP A N 16
ATOM 28509 C CA . ASP A 1 15 ? -4.650 -19.436 9.465 1.00 11.02 43 ASP A CA 16
ATOM 28510 C C . ASP A 1 15 ? -4.507 -20.253 8.181 1.00 11.08 43 ASP A C 16
ATOM 28511 O O . ASP A 1 15 ? -3.952 -21.352 8.185 1.00 11.69 43 ASP A O 16
ATOM 28520 N N . GLY A 1 16 ? -4.997 -19.702 7.088 1.00 10.65 44 GLY A N 16
ATOM 28521 C CA . GLY A 1 16 ? -4.896 -20.360 5.801 1.00 10.86 44 GLY A CA 16
ATOM 28522 C C . GLY A 1 16 ? -6.189 -21.034 5.393 1.00 10.53 44 GLY A C 16
ATOM 28523 O O . GLY A 1 16 ? -6.445 -21.232 4.206 1.00 10.64 44 GLY A O 16
ATOM 28527 N N . ASP A 1 17 ? -7.016 -21.372 6.372 1.00 10.35 45 ASP A N 16
ATOM 28528 C CA . ASP A 1 17 ? -8.285 -22.032 6.092 1.00 10.29 45 ASP A CA 16
ATOM 28529 C C . ASP A 1 17 ? -9.413 -21.018 5.986 1.00 9.54 45 ASP A C 16
ATOM 28530 O O . ASP A 1 17 ? -10.324 -21.166 5.172 1.00 9.39 45 ASP A O 16
ATOM 28539 N N . GLN A 1 18 ? -9.334 -19.975 6.798 1.00 9.30 46 GLN A N 16
ATOM 28540 C CA . GLN A 1 18 ? -10.342 -18.927 6.801 1.00 8.82 46 GLN A CA 16
ATOM 28541 C C . GLN A 1 18 ? -10.001 -17.853 5.773 1.00 7.96 46 GLN A C 16
ATOM 28542 O O . GLN A 1 18 ? -10.427 -16.703 5.883 1.00 7.83 46 GLN A O 16
ATOM 28556 N N . ALA A 1 19 ? -9.213 -18.242 4.782 1.00 7.63 47 ALA A N 16
ATOM 28557 C CA . ALA A 1 19 ? -8.821 -17.343 3.713 1.00 7.10 47 ALA A CA 16
ATOM 28558 C C . ALA A 1 19 ? -9.743 -17.511 2.515 1.00 6.23 47 ALA A C 16
ATOM 28559 O O . ALA A 1 19 ? -10.204 -18.617 2.226 1.00 6.37 47 ALA A O 16
ATOM 28566 N N . GLY A 1 20 ? -10.012 -16.415 1.831 1.00 5.65 48 GLY A N 16
ATOM 28567 C CA . GLY A 1 20 ? -10.899 -16.445 0.689 1.00 5.11 48 GLY A CA 16
ATOM 28568 C C . GLY A 1 20 ? -11.578 -15.112 0.482 1.00 4.06 48 GLY A C 16
ATOM 28569 O O . GLY A 1 20 ? -11.520 -14.537 -0.606 1.00 4.07 48 GLY A O 16
ATOM 28573 N N . GLN A 1 21 ? -12.208 -14.615 1.537 1.00 3.63 49 GLN A N 16
ATOM 28574 C CA . GLN A 1 21 ? -12.843 -13.305 1.499 1.00 2.96 49 GLN A CA 16
ATOM 28575 C C . GLN A 1 21 ? -11.783 -12.206 1.500 1.00 2.13 49 GLN A C 16
ATOM 28576 O O . GLN A 1 21 ? -10.633 -12.452 1.881 1.00 2.55 49 GLN A O 16
ATOM 28590 N N . LYS A 1 22 ? -12.176 -11.006 1.071 1.00 1.67 50 LYS A N 16
ATOM 28591 C CA . LYS A 1 22 ? -11.277 -9.872 0.965 1.00 1.23 50 LYS A CA 16
ATOM 28592 C C . LYS A 1 22 ? -10.241 -10.100 -0.125 1.00 1.14 50 LYS A C 16
ATOM 28593 O O . LYS A 1 22 ? -10.298 -11.088 -0.863 1.00 1.86 50 LYS A O 16
ATOM 28612 N N . ALA A 1 23 ? -9.333 -9.150 -0.232 1.00 0.80 51 ALA A N 16
ATOM 28613 C CA . ALA A 1 23 ? -8.259 -9.172 -1.217 1.00 0.75 51 ALA A CA 16
ATOM 28614 C C . ALA A 1 23 ? -8.813 -8.931 -2.617 1.00 0.83 51 ALA A C 16
ATOM 28615 O O . ALA A 1 23 ? -8.884 -9.844 -3.444 1.00 1.01 51 ALA A O 16
ATOM 28622 N N . GLU A 1 24 ? -9.229 -7.685 -2.839 1.00 0.75 52 GLU A N 16
ATOM 28623 C CA . GLU A 1 24 ? -9.768 -7.218 -4.119 1.00 0.86 52 GLU A CA 16
ATOM 28624 C C . GLU A 1 24 ? -8.962 -7.724 -5.304 1.00 0.97 52 GLU A C 16
ATOM 28625 O O . GLU A 1 24 ? -7.752 -7.508 -5.381 1.00 1.04 52 GLU A O 16
ATOM 28637 N N . ASN A 1 25 ? -9.640 -8.378 -6.228 1.00 1.07 53 ASN A N 16
ATOM 28638 C CA . ASN A 1 25 ? -9.026 -8.760 -7.489 1.00 1.20 53 ASN A CA 16
ATOM 28639 C C . ASN A 1 25 ? -9.342 -7.710 -8.548 1.00 1.20 53 ASN A C 16
ATOM 28640 O O . ASN A 1 25 ? -8.680 -7.632 -9.583 1.00 1.34 53 ASN A O 16
ATOM 28651 N N . LEU A 1 26 ? -10.367 -6.905 -8.277 1.00 1.12 54 LEU A N 16
ATOM 28652 C CA . LEU A 1 26 ? -10.728 -5.790 -9.130 1.00 1.15 54 LEU A CA 16
ATOM 28653 C C . LEU A 1 26 ? -9.654 -4.708 -9.078 1.00 1.13 54 LEU A C 16
ATOM 28654 O O . LEU A 1 26 ? -8.844 -4.668 -8.149 1.00 1.13 54 LEU A O 16
ATOM 28670 N N . THR A 1 27 ? -9.662 -3.834 -10.070 1.00 1.16 55 THR A N 16
ATOM 28671 C CA . THR A 1 27 ? -8.704 -2.748 -10.152 1.00 1.21 55 THR A CA 16
ATOM 28672 C C . THR A 1 27 ? -8.976 -1.708 -9.059 1.00 1.14 55 THR A C 16
ATOM 28673 O O . THR A 1 27 ? -10.126 -1.464 -8.697 1.00 1.09 55 THR A O 16
ATOM 28684 N N . PRO A 1 28 ? -7.903 -1.093 -8.522 1.00 1.18 56 PRO A N 16
ATOM 28685 C CA . PRO A 1 28 ? -7.957 -0.286 -7.291 1.00 1.10 56 PRO A CA 16
ATOM 28686 C C . PRO A 1 28 ? -8.936 0.881 -7.346 1.00 1.05 56 PRO A C 16
ATOM 28687 O O . PRO A 1 28 ? -9.504 1.257 -6.324 1.00 0.97 56 PRO A O 16
ATOM 28698 N N . ASP A 1 29 ? -9.140 1.448 -8.525 1.00 1.13 57 ASP A N 16
ATOM 28699 C CA . ASP A 1 29 ? -10.079 2.555 -8.675 1.00 1.14 57 ASP A CA 16
ATOM 28700 C C . ASP A 1 29 ? -11.490 2.018 -8.562 1.00 1.07 57 ASP A C 16
ATOM 28701 O O . ASP A 1 29 ? -12.323 2.549 -7.825 1.00 1.05 57 ASP A O 16
ATOM 28710 N N . GLU A 1 30 ? -11.732 0.950 -9.309 1.00 1.09 58 GLU A N 16
ATOM 28711 C CA . GLU A 1 30 ? -12.983 0.221 -9.290 1.00 1.05 58 GLU A CA 16
ATOM 28712 C C . GLU A 1 30 ? -13.358 -0.177 -7.870 1.00 0.93 58 GLU A C 16
ATOM 28713 O O . GLU A 1 30 ? -14.529 -0.185 -7.512 1.00 0.93 58 GLU A O 16
ATOM 28725 N N . VAL A 1 31 ? -12.351 -0.491 -7.066 1.00 0.86 59 VAL A N 16
ATOM 28726 C CA . VAL A 1 31 ? -12.565 -0.877 -5.674 1.00 0.75 59 VAL A CA 16
ATOM 28727 C C . VAL A 1 31 ? -13.327 0.199 -4.918 1.00 0.71 59 VAL A C 16
ATOM 28728 O O . VAL A 1 31 ? -14.450 -0.020 -4.461 1.00 0.71 59 VAL A O 16
ATOM 28741 N N . SER A 1 32 ? -12.707 1.359 -4.818 1.00 0.70 60 SER A N 16
ATOM 28742 C CA . SER A 1 32 ? -13.218 2.450 -4.046 1.00 0.70 60 SER A CA 16
ATOM 28743 C C . SER A 1 32 ? -14.551 2.956 -4.582 1.00 0.74 60 SER A C 16
ATOM 28744 O O . SER A 1 32 ? -15.559 2.971 -3.874 1.00 0.72 60 SER A O 16
ATOM 28752 N N . LYS A 1 33 ? -14.536 3.361 -5.837 1.00 0.87 61 LYS A N 16
ATOM 28753 C CA . LYS A 1 33 ? -15.713 3.919 -6.499 1.00 0.96 61 LYS A CA 16
ATOM 28754 C C . LYS A 1 33 ? -16.951 3.029 -6.343 1.00 0.94 61 LYS A C 16
ATOM 28755 O O . LYS A 1 33 ? -18.069 3.531 -6.217 1.00 1.01 61 LYS A O 16
ATOM 28774 N N . ARG A 1 34 ? -16.755 1.714 -6.355 1.00 0.88 62 ARG A N 16
ATOM 28775 C CA . ARG A 1 34 ? -17.870 0.782 -6.285 1.00 0.89 62 ARG A CA 16
ATOM 28776 C C . ARG A 1 34 ? -18.302 0.507 -4.844 1.00 0.77 62 ARG A C 16
ATOM 28777 O O . ARG A 1 34 ? -19.423 0.057 -4.606 1.00 0.82 62 ARG A O 16
ATOM 28798 N N . GLU A 1 35 ? -17.427 0.766 -3.882 1.00 0.68 63 GLU A N 16
ATOM 28799 C CA . GLU A 1 35 ? -17.764 0.511 -2.485 1.00 0.63 63 GLU A CA 16
ATOM 28800 C C . GLU A 1 35 ? -18.321 1.758 -1.814 1.00 0.66 63 GLU A C 16
ATOM 28801 O O . GLU A 1 35 ? -18.990 1.670 -0.784 1.00 0.73 63 GLU A O 16
ATOM 28813 N N . GLY A 1 36 ? -18.034 2.914 -2.390 1.00 0.69 64 GLY A N 16
ATOM 28814 C CA . GLY A 1 36 ? -18.590 4.150 -1.883 1.00 0.74 64 GLY A CA 16
ATOM 28815 C C . GLY A 1 36 ? -17.530 5.179 -1.561 1.00 0.72 64 GLY A C 16
ATOM 28816 O O . GLY A 1 36 ? -17.554 6.289 -2.094 1.00 0.86 64 GLY A O 16
ATOM 28820 N N . ILE A 1 37 ? -16.597 4.815 -0.691 1.00 0.62 65 ILE A N 16
ATOM 28821 C CA . ILE A 1 37 ? -15.542 5.734 -0.293 1.00 0.67 65 ILE A CA 16
ATOM 28822 C C . ILE A 1 37 ? -14.515 5.889 -1.403 1.00 0.81 65 ILE A C 16
ATOM 28823 O O . ILE A 1 37 ? -14.063 4.910 -1.989 1.00 1.76 65 ILE A O 16
ATOM 28839 N N . ASN A 1 38 ? -14.158 7.124 -1.693 1.00 0.75 66 ASN A N 16
ATOM 28840 C CA . ASN A 1 38 ? -13.171 7.409 -2.722 1.00 0.69 66 ASN A CA 16
ATOM 28841 C C . ASN A 1 38 ? -11.904 7.956 -2.088 1.00 0.61 66 ASN A C 16
ATOM 28842 O O . ASN A 1 38 ? -11.070 8.571 -2.758 1.00 0.64 66 ASN A O 16
ATOM 28853 N N . ALA A 1 39 ? -11.776 7.738 -0.783 1.00 0.54 67 ALA A N 16
ATOM 28854 C CA . ALA A 1 39 ? -10.609 8.190 -0.034 1.00 0.49 67 ALA A CA 16
ATOM 28855 C C . ALA A 1 39 ? -9.344 7.482 -0.507 1.00 0.44 67 ALA A C 16
ATOM 28856 O O . ALA A 1 39 ? -9.410 6.400 -1.096 1.00 0.45 67 ALA A O 16
ATOM 28863 N N . GLU A 1 40 ? -8.196 8.094 -0.234 1.00 0.44 68 GLU A N 16
ATOM 28864 C CA . GLU A 1 40 ? -6.923 7.575 -0.712 1.00 0.42 68 GLU A CA 16
ATOM 28865 C C . GLU A 1 40 ? -6.574 6.257 -0.048 1.00 0.34 68 GLU A C 16
ATOM 28866 O O . GLU A 1 40 ? -6.651 6.115 1.172 1.00 0.35 68 GLU A O 16
ATOM 28878 N N . GLN A 1 41 ? -6.175 5.308 -0.873 1.00 0.31 69 GLN A N 16
ATOM 28879 C CA . GLN A 1 41 ? -5.853 3.966 -0.421 1.00 0.24 69 GLN A CA 16
ATOM 28880 C C . GLN A 1 41 ? -4.448 3.917 0.159 1.00 0.21 69 GLN A C 16
ATOM 28881 O O . GLN A 1 41 ? -3.470 3.746 -0.566 1.00 0.27 69 GLN A O 16
ATOM 28895 N N . ILE A 1 42 ? -4.362 4.081 1.472 1.00 0.19 70 ILE A N 16
ATOM 28896 C CA . ILE A 1 42 ? -3.084 4.107 2.168 1.00 0.17 70 ILE A CA 16
ATOM 28897 C C . ILE A 1 42 ? -2.666 2.703 2.588 1.00 0.14 70 ILE A C 16
ATOM 28898 O O . ILE A 1 42 ? -3.149 2.183 3.592 1.00 0.14 70 ILE A O 16
ATOM 28914 N N . VAL A 1 43 ? -1.785 2.088 1.814 1.00 0.15 71 VAL A N 16
ATOM 28915 C CA . VAL A 1 43 ? -1.282 0.761 2.136 1.00 0.15 71 VAL A CA 16
ATOM 28916 C C . VAL A 1 43 ? -0.516 0.797 3.458 1.00 0.14 71 VAL A C 16
ATOM 28917 O O . VAL A 1 43 ? 0.568 1.372 3.543 1.00 0.17 71 VAL A O 16
ATOM 28930 N N . ILE A 1 44 ? -1.103 0.204 4.491 1.00 0.14 72 ILE A N 16
ATOM 28931 C CA . ILE A 1 44 ? -0.499 0.184 5.817 1.00 0.17 72 ILE A CA 16
ATOM 28932 C C . ILE A 1 44 ? 0.239 -1.125 6.059 1.00 0.22 72 ILE A C 16
ATOM 28933 O O . ILE A 1 44 ? 1.111 -1.211 6.924 1.00 0.29 72 ILE A O 16
ATOM 28949 N N . LYS A 1 45 ? -0.127 -2.141 5.295 1.00 0.21 73 LYS A N 16
ATOM 28950 C CA . LYS A 1 45 ? 0.529 -3.437 5.367 1.00 0.26 73 LYS A CA 16
ATOM 28951 C C . LYS A 1 45 ? 0.657 -4.045 3.974 1.00 0.24 73 LYS A C 16
ATOM 28952 O O . LYS A 1 45 ? -0.232 -3.883 3.139 1.00 0.25 73 LYS A O 16
ATOM 28971 N N . ILE A 1 46 ? 1.757 -4.745 3.736 1.00 0.28 74 ILE A N 16
ATOM 28972 C CA . ILE A 1 46 ? 1.991 -5.395 2.451 1.00 0.31 74 ILE A CA 16
ATOM 28973 C C . ILE A 1 46 ? 2.321 -6.862 2.673 1.00 0.38 74 ILE A C 16
ATOM 28974 O O . ILE A 1 46 ? 3.010 -7.209 3.633 1.00 0.41 74 ILE A O 16
ATOM 28990 N N . THR A 1 47 ? 1.832 -7.719 1.794 1.00 0.45 75 THR A N 16
ATOM 28991 C CA . THR A 1 47 ? 2.174 -9.130 1.824 1.00 0.54 75 THR A CA 16
ATOM 28992 C C . THR A 1 47 ? 2.291 -9.648 0.397 1.00 0.60 75 THR A C 16
ATOM 28993 O O . THR A 1 47 ? 2.190 -8.875 -0.556 1.00 0.71 75 THR A O 16
ATOM 29004 N N . ASP A 1 48 ? 2.508 -10.943 0.234 1.00 0.70 76 ASP A N 16
ATOM 29005 C CA . ASP A 1 48 ? 2.495 -11.535 -1.093 1.00 0.82 76 ASP A CA 16
ATOM 29006 C C . ASP A 1 48 ? 1.066 -11.889 -1.504 1.00 0.90 76 ASP A C 16
ATOM 29007 O O . ASP A 1 48 ? 0.822 -12.356 -2.615 1.00 1.08 76 ASP A O 16
ATOM 29016 N N . GLN A 1 49 ? 0.117 -11.638 -0.599 1.00 0.94 77 GLN A N 16
ATOM 29017 C CA . GLN A 1 49 ? -1.305 -11.768 -0.916 1.00 1.14 77 GLN A CA 16
ATOM 29018 C C . GLN A 1 49 ? -1.839 -10.439 -1.433 1.00 1.11 77 GLN A C 16
ATOM 29019 O O . GLN A 1 49 ? -3.012 -10.317 -1.778 1.00 1.49 77 GLN A O 16
ATOM 29033 N N . GLY A 1 50 ? -0.969 -9.443 -1.477 1.00 0.78 78 GLY A N 16
ATOM 29034 C CA . GLY A 1 50 ? -1.377 -8.118 -1.876 1.00 0.78 78 GLY A CA 16
ATOM 29035 C C . GLY A 1 50 ? -0.997 -7.093 -0.840 1.00 0.72 78 GLY A C 16
ATOM 29036 O O . GLY A 1 50 ? 0.141 -7.059 -0.376 1.00 0.99 78 GLY A O 16
ATOM 29040 N N . TYR A 1 51 ? -1.945 -6.266 -0.463 1.00 0.43 79 TYR A N 16
ATOM 29041 C CA . TYR A 1 51 ? -1.719 -5.287 0.581 1.00 0.36 79 TYR A CA 16
ATOM 29042 C C . TYR A 1 51 ? -3.001 -4.988 1.316 1.00 0.28 79 TYR A C 16
ATOM 29043 O O . TYR A 1 51 ? -4.081 -5.412 0.906 1.00 0.28 79 TYR A O 16
ATOM 29061 N N . VAL A 1 52 ? -2.878 -4.249 2.393 1.00 0.29 80 VAL A N 16
ATOM 29062 C CA . VAL A 1 52 ? -4.031 -3.796 3.126 1.00 0.27 80 VAL A CA 16
ATOM 29063 C C . VAL A 1 52 ? -3.957 -2.288 3.284 1.00 0.21 80 VAL A C 16
ATOM 29064 O O . VAL A 1 52 ? -2.993 -1.763 3.842 1.00 0.19 80 VAL A O 16
ATOM 29077 N N . THR A 1 53 ? -4.954 -1.592 2.772 1.00 0.22 81 THR A N 16
ATOM 29078 C CA . THR A 1 53 ? -4.958 -0.144 2.814 1.00 0.22 81 THR A CA 16
ATOM 29079 C C . THR A 1 53 ? -5.901 0.370 3.883 1.00 0.22 81 THR A C 16
ATOM 29080 O O . THR A 1 53 ? -7.021 -0.112 4.018 1.00 0.35 81 THR A O 16
ATOM 29091 N N . SER A 1 54 ? -5.446 1.346 4.637 1.00 0.19 82 SER A N 16
ATOM 29092 C CA . SER A 1 54 ? -6.304 2.042 5.564 1.00 0.20 82 SER A CA 16
ATOM 29093 C C . SER A 1 54 ? -6.922 3.224 4.836 1.00 0.24 82 SER A C 16
ATOM 29094 O O . SER A 1 54 ? -6.362 4.322 4.832 1.00 0.29 82 SER A O 16
ATOM 29102 N N . HIS A 1 55 ? -8.067 3.003 4.211 1.00 0.24 83 HIS A N 16
ATOM 29103 C CA . HIS A 1 55 ? -8.656 4.030 3.378 1.00 0.30 83 HIS A CA 16
ATOM 29104 C C . HIS A 1 55 ? -10.098 4.307 3.786 1.00 0.29 83 HIS A C 16
ATOM 29105 O O . HIS A 1 55 ? -10.795 3.427 4.298 1.00 0.27 83 HIS A O 16
ATOM 29119 N N . GLY A 1 56 ? -10.521 5.549 3.593 1.00 0.35 84 GLY A N 16
ATOM 29120 C CA . GLY A 1 56 ? -11.862 5.945 3.963 1.00 0.36 84 GLY A CA 16
ATOM 29121 C C . GLY A 1 56 ? -12.042 5.987 5.462 1.00 0.36 84 GLY A C 16
ATOM 29122 O O . GLY A 1 56 ? -11.813 7.009 6.098 1.00 0.42 84 GLY A O 16
ATOM 29126 N N . ASP A 1 57 ? -12.459 4.866 6.013 1.00 0.33 85 ASP A N 16
ATOM 29127 C CA . ASP A 1 57 ? -12.670 4.731 7.449 1.00 0.36 85 ASP A CA 16
ATOM 29128 C C . ASP A 1 57 ? -12.021 3.458 7.974 1.00 0.33 85 ASP A C 16
ATOM 29129 O O . ASP A 1 57 ? -11.636 3.372 9.141 1.00 0.38 85 ASP A O 16
ATOM 29138 N N . HIS A 1 58 ? -11.857 2.490 7.091 1.00 0.29 86 HIS A N 16
ATOM 29139 C CA . HIS A 1 58 ? -11.536 1.135 7.495 1.00 0.27 86 HIS A CA 16
ATOM 29140 C C . HIS A 1 58 ? -10.238 0.647 6.883 1.00 0.23 86 HIS A C 16
ATOM 29141 O O . HIS A 1 58 ? -9.580 1.357 6.124 1.00 0.21 86 HIS A O 16
ATOM 29155 N N . TYR A 1 59 ? -9.875 -0.571 7.240 1.00 0.24 87 TYR A N 16
ATOM 29156 C CA . TYR A 1 59 ? -8.770 -1.252 6.604 1.00 0.22 87 TYR A CA 16
ATOM 29157 C C . TYR A 1 59 ? -9.334 -2.157 5.528 1.00 0.22 87 TYR A C 16
ATOM 29158 O O . TYR A 1 59 ? -10.262 -2.927 5.783 1.00 0.26 87 TYR A O 16
ATOM 29176 N N . HIS A 1 60 ? -8.791 -2.063 4.336 1.00 0.21 88 HIS A N 16
ATOM 29177 C CA . HIS A 1 60 ? -9.300 -2.826 3.221 1.00 0.25 88 HIS A CA 16
ATOM 29178 C C . HIS A 1 60 ? -8.187 -3.671 2.620 1.00 0.26 88 HIS A C 16
ATOM 29179 O O . HIS A 1 60 ? -7.119 -3.161 2.283 1.00 0.28 88 HIS A O 16
ATOM 29193 N N . TYR A 1 61 ? -8.433 -4.967 2.518 1.00 0.28 89 TYR A N 16
ATOM 29194 C CA . TYR A 1 61 ? -7.436 -5.905 2.026 1.00 0.31 89 TYR A CA 16
ATOM 29195 C C . TYR A 1 61 ? -7.591 -6.098 0.517 1.00 0.36 89 TYR A C 16
ATOM 29196 O O . TYR A 1 61 ? -8.680 -6.412 0.038 1.00 0.44 89 TYR A O 16
ATOM 29214 N N . TYR A 1 62 ? -6.507 -5.902 -0.228 1.00 0.45 90 TYR A N 16
ATOM 29215 C CA . TYR A 1 62 ? -6.528 -6.084 -1.676 1.00 0.69 90 TYR A CA 16
ATOM 29216 C C . TYR A 1 62 ? -5.594 -7.223 -2.071 1.00 0.55 90 TYR A C 16
ATOM 29217 O O . TYR A 1 62 ? -4.831 -7.720 -1.248 1.00 0.47 90 TYR A O 16
ATOM 29235 N N . ASN A 1 63 ? -5.652 -7.618 -3.335 1.00 0.67 91 ASN A N 16
ATOM 29236 C CA . ASN A 1 63 ? -4.842 -8.724 -3.839 1.00 0.59 91 ASN A CA 16
ATOM 29237 C C . ASN A 1 63 ? -3.923 -8.240 -4.953 1.00 0.49 91 ASN A C 16
ATOM 29238 O O . ASN A 1 63 ? -4.221 -7.251 -5.625 1.00 0.69 91 ASN A O 16
ATOM 29249 N N . GLY A 1 64 ? -2.815 -8.939 -5.144 1.00 0.40 92 GLY A N 16
ATOM 29250 C CA . GLY A 1 64 ? -1.914 -8.634 -6.238 1.00 0.41 92 GLY A CA 16
ATOM 29251 C C . GLY A 1 64 ? -0.821 -7.647 -5.871 1.00 0.33 92 GLY A C 16
ATOM 29252 O O . GLY A 1 64 ? -0.411 -7.550 -4.712 1.00 0.47 92 GLY A O 16
ATOM 29256 N N . LYS A 1 65 ? -0.346 -6.929 -6.876 1.00 0.40 93 LYS A N 16
ATOM 29257 C CA . LYS A 1 65 ? 0.711 -5.942 -6.709 1.00 0.35 93 LYS A CA 16
ATOM 29258 C C . LYS A 1 65 ? 0.134 -4.593 -6.294 1.00 0.35 93 LYS A C 16
ATOM 29259 O O . LYS A 1 65 ? -1.060 -4.340 -6.446 1.00 0.47 93 LYS A O 16
ATOM 29278 N N . VAL A 1 66 ? 0.992 -3.735 -5.766 1.00 0.31 94 VAL A N 16
ATOM 29279 C CA . VAL A 1 66 ? 0.616 -2.365 -5.462 1.00 0.29 94 VAL A CA 16
ATOM 29280 C C . VAL A 1 66 ? 0.576 -1.565 -6.759 1.00 0.28 94 VAL A C 16
ATOM 29281 O O . VAL A 1 66 ? 1.538 -1.594 -7.526 1.00 0.30 94 VAL A O 16
ATOM 29294 N N . PRO A 1 67 ? -0.531 -0.862 -7.044 1.00 0.27 95 PRO A N 16
ATOM 29295 C CA . PRO A 1 67 ? -0.667 -0.111 -8.284 1.00 0.28 95 PRO A CA 16
ATOM 29296 C C . PRO A 1 67 ? 0.245 1.094 -8.321 1.00 0.25 95 PRO A C 16
ATOM 29297 O O . PRO A 1 67 ? 0.641 1.598 -7.267 1.00 0.27 95 PRO A O 16
ATOM 29308 N N . TYR A 1 68 ? 0.568 1.552 -9.512 1.00 0.26 96 TYR A N 16
ATOM 29309 C CA . TYR A 1 68 ? 1.555 2.608 -9.685 1.00 0.27 96 TYR A CA 16
ATOM 29310 C C . TYR A 1 68 ? 1.232 3.820 -8.797 1.00 0.26 96 TYR A C 16
ATOM 29311 O O . TYR A 1 68 ? 2.114 4.376 -8.143 1.00 0.30 96 TYR A O 16
ATOM 29329 N N . ASP A 1 69 ? -0.040 4.186 -8.728 1.00 0.28 97 ASP A N 16
ATOM 29330 C CA . ASP A 1 69 ? -0.436 5.423 -8.060 1.00 0.33 97 ASP A CA 16
ATOM 29331 C C . ASP A 1 69 ? -0.999 5.172 -6.649 1.00 0.32 97 ASP A C 16
ATOM 29332 O O . ASP A 1 69 ? -1.701 6.014 -6.090 1.00 0.38 97 ASP A O 16
ATOM 29341 N N . ALA A 1 70 ? -0.694 4.013 -6.069 1.00 0.27 98 ALA A N 16
ATOM 29342 C CA . ALA A 1 70 ? -1.147 3.703 -4.709 1.00 0.27 98 ALA A CA 16
ATOM 29343 C C . ALA A 1 70 ? -0.437 4.555 -3.662 1.00 0.26 98 ALA A C 16
ATOM 29344 O O . ALA A 1 70 ? 0.683 5.023 -3.870 1.00 0.40 98 ALA A O 16
ATOM 29351 N N . ILE A 1 71 ? -1.109 4.739 -2.533 1.00 0.18 99 ILE A N 16
ATOM 29352 C CA . ILE A 1 71 ? -0.577 5.508 -1.421 1.00 0.17 99 ILE A CA 16
ATOM 29353 C C . ILE A 1 71 ? -0.079 4.564 -0.330 1.00 0.16 99 ILE A C 16
ATOM 29354 O O . ILE A 1 71 ? -0.664 3.508 -0.108 1.00 0.16 99 ILE A O 16
ATOM 29370 N N . ILE A 1 72 ? 1.007 4.929 0.331 1.00 0.17 100 ILE A N 16
ATOM 29371 C CA . ILE A 1 72 ? 1.611 4.077 1.338 1.00 0.18 100 ILE A CA 16
ATOM 29372 C C . ILE A 1 72 ? 1.636 4.765 2.705 1.00 0.18 100 ILE A C 16
ATOM 29373 O O . ILE A 1 72 ? 1.632 5.995 2.803 1.00 0.20 100 ILE A O 16
ATOM 29389 N N . SER A 1 73 ? 1.634 3.953 3.749 1.00 0.20 101 SER A N 16
ATOM 29390 C CA . SER A 1 73 ? 1.827 4.419 5.108 1.00 0.20 101 SER A CA 16
ATOM 29391 C C . SER A 1 73 ? 3.316 4.621 5.382 1.00 0.20 101 SER A C 16
ATOM 29392 O O . SER A 1 73 ? 4.164 3.899 4.847 1.00 0.23 101 SER A O 16
ATOM 29400 N N . GLU A 1 74 ? 3.622 5.594 6.236 1.00 0.20 102 GLU A N 16
ATOM 29401 C CA . GLU A 1 74 ? 4.978 5.948 6.579 1.00 0.21 102 GLU A CA 16
ATOM 29402 C C . GLU A 1 74 ? 5.708 4.809 7.290 1.00 0.24 102 GLU A C 16
ATOM 29403 O O . GLU A 1 74 ? 6.929 4.843 7.432 1.00 0.29 102 GLU A O 16
ATOM 29415 N N . GLU A 1 75 ? 4.962 3.801 7.731 1.00 0.27 103 GLU A N 16
ATOM 29416 C CA . GLU A 1 75 ? 5.558 2.649 8.391 1.00 0.34 103 GLU A CA 16
ATOM 29417 C C . GLU A 1 75 ? 6.166 1.681 7.386 1.00 0.31 103 GLU A C 16
ATOM 29418 O O . GLU A 1 75 ? 7.058 0.900 7.724 1.00 0.41 103 GLU A O 16
ATOM 29430 N N . LEU A 1 76 ? 5.680 1.724 6.156 1.00 0.23 104 LEU A N 16
ATOM 29431 C CA . LEU A 1 76 ? 6.114 0.773 5.147 1.00 0.25 104 LEU A CA 16
ATOM 29432 C C . LEU A 1 76 ? 7.201 1.347 4.265 1.00 0.27 104 LEU A C 16
ATOM 29433 O O . LEU A 1 76 ? 8.007 0.604 3.708 1.00 0.29 104 LEU A O 16
ATOM 29449 N N . LEU A 1 77 ? 7.226 2.662 4.124 1.00 0.43 105 LEU A N 16
ATOM 29450 C CA . LEU A 1 77 ? 8.214 3.292 3.290 1.00 0.54 105 LEU A CA 16
ATOM 29451 C C . LEU A 1 77 ? 9.612 3.016 3.829 1.00 0.46 105 LEU A C 16
ATOM 29452 O O . LEU A 1 77 ? 9.816 2.855 5.035 1.00 0.53 105 LEU A O 16
ATOM 29468 N N . MET A 1 78 ? 10.553 2.920 2.918 1.00 0.41 106 MET A N 16
ATOM 29469 C CA . MET A 1 78 ? 11.924 2.616 3.257 1.00 0.45 106 MET A CA 16
ATOM 29470 C C . MET A 1 78 ? 12.732 3.894 3.405 1.00 0.92 106 MET A C 16
ATOM 29471 O O . MET A 1 78 ? 13.218 4.446 2.417 1.00 1.28 106 MET A O 16
ATOM 29485 N N . LYS A 1 79 ? 12.842 4.384 4.627 1.00 1.28 107 LYS A N 16
ATOM 29486 C CA . LYS A 1 79 ? 13.786 5.440 4.910 1.00 1.66 107 LYS A CA 16
ATOM 29487 C C . LYS A 1 79 ? 15.146 4.787 5.077 1.00 1.09 107 LYS A C 16
ATOM 29488 O O . LYS A 1 79 ? 15.402 4.116 6.074 1.00 1.52 107 LYS A O 16
ATOM 29507 N N . ASP A 1 80 ? 15.994 4.973 4.084 1.00 1.16 108 ASP A N 16
ATOM 29508 C CA . ASP A 1 80 ? 17.212 4.222 3.946 1.00 1.22 108 ASP A CA 16
ATOM 29509 C C . ASP A 1 80 ? 18.379 4.844 4.701 1.00 1.17 108 ASP A C 16
ATOM 29510 O O . ASP A 1 80 ? 18.872 5.912 4.340 1.00 1.12 108 ASP A O 16
ATOM 29519 N N . PRO A 1 81 ? 18.829 4.200 5.784 1.00 1.79 109 PRO A N 16
ATOM 29520 C CA . PRO A 1 81 ? 20.051 4.601 6.449 1.00 2.23 109 PRO A CA 16
ATOM 29521 C C . PRO A 1 81 ? 21.281 3.988 5.790 1.00 2.02 109 PRO A C 16
ATOM 29522 O O . PRO A 1 81 ? 22.234 4.689 5.459 1.00 2.25 109 PRO A O 16
ATOM 29533 N N . ASN A 1 82 ? 21.251 2.681 5.599 1.00 1.75 110 ASN A N 16
ATOM 29534 C CA . ASN A 1 82 ? 22.314 1.982 4.899 1.00 1.67 110 ASN A CA 16
ATOM 29535 C C . ASN A 1 82 ? 21.802 1.447 3.567 1.00 1.25 110 ASN A C 16
ATOM 29536 O O . ASN A 1 82 ? 22.577 1.088 2.683 1.00 1.26 110 ASN A O 16
ATOM 29547 N N . TYR A 1 83 ? 20.484 1.428 3.419 1.00 0.95 111 TYR A N 16
ATOM 29548 C CA . TYR A 1 83 ? 19.863 0.712 2.306 1.00 0.70 111 TYR A CA 16
ATOM 29549 C C . TYR A 1 83 ? 19.864 1.534 1.029 1.00 0.60 111 TYR A C 16
ATOM 29550 O O . TYR A 1 83 ? 19.789 2.760 1.054 1.00 0.80 111 TYR A O 16
ATOM 29568 N N . GLN A 1 84 ? 19.979 0.834 -0.082 1.00 0.53 112 GLN A N 16
ATOM 29569 C CA . GLN A 1 84 ? 19.796 1.409 -1.393 1.00 0.55 112 GLN A CA 16
ATOM 29570 C C . GLN A 1 84 ? 18.882 0.501 -2.195 1.00 0.45 112 GLN A C 16
ATOM 29571 O O . GLN A 1 84 ? 18.862 -0.707 -1.968 1.00 0.47 112 GLN A O 16
ATOM 29585 N N . LEU A 1 85 ? 18.120 1.083 -3.108 1.00 0.40 113 LEU A N 16
ATOM 29586 C CA . LEU A 1 85 ? 17.080 0.359 -3.818 1.00 0.33 113 LEU A CA 16
ATOM 29587 C C . LEU A 1 85 ? 17.645 -0.822 -4.606 1.00 0.36 113 LEU A C 16
ATOM 29588 O O . LEU A 1 85 ? 18.248 -0.651 -5.667 1.00 0.43 113 LEU A O 16
ATOM 29604 N N . LYS A 1 86 ? 17.426 -2.022 -4.083 1.00 0.40 114 LYS A N 16
ATOM 29605 C CA . LYS A 1 86 ? 17.927 -3.235 -4.706 1.00 0.47 114 LYS A CA 16
ATOM 29606 C C . LYS A 1 86 ? 16.987 -3.738 -5.775 1.00 0.37 114 LYS A C 16
ATOM 29607 O O . LYS A 1 86 ? 15.806 -3.963 -5.520 1.00 0.33 114 LYS A O 16
ATOM 29626 N N . ASP A 1 87 ? 17.532 -3.949 -6.961 1.00 0.40 115 ASP A N 16
ATOM 29627 C CA . ASP A 1 87 ? 16.755 -4.425 -8.094 1.00 0.41 115 ASP A CA 16
ATOM 29628 C C . ASP A 1 87 ? 16.237 -5.831 -7.836 1.00 0.38 115 ASP A C 16
ATOM 29629 O O . ASP A 1 87 ? 15.207 -6.232 -8.371 1.00 0.42 115 ASP A O 16
ATOM 29638 N N . SER A 1 88 ? 16.949 -6.570 -6.997 1.00 0.38 116 SER A N 16
ATOM 29639 C CA . SER A 1 88 ? 16.552 -7.924 -6.656 1.00 0.44 116 SER A CA 16
ATOM 29640 C C . SER A 1 88 ? 15.416 -7.915 -5.635 1.00 0.40 116 SER A C 16
ATOM 29641 O O . SER A 1 88 ? 14.600 -8.838 -5.598 1.00 0.51 116 SER A O 16
ATOM 29649 N N . ASP A 1 89 ? 15.348 -6.862 -4.823 1.00 0.28 117 ASP A N 16
ATOM 29650 C CA . ASP A 1 89 ? 14.332 -6.790 -3.771 1.00 0.28 117 ASP A CA 16
ATOM 29651 C C . ASP A 1 89 ? 13.034 -6.225 -4.325 1.00 0.22 117 ASP A C 16
ATOM 29652 O O . ASP A 1 89 ? 11.955 -6.453 -3.782 1.00 0.24 117 ASP A O 16
ATOM 29661 N N . ILE A 1 90 ? 13.157 -5.482 -5.412 1.00 0.23 118 ILE A N 16
ATOM 29662 C CA . ILE A 1 90 ? 12.016 -4.872 -6.077 1.00 0.22 118 ILE A CA 16
ATOM 29663 C C . ILE A 1 90 ? 11.042 -5.920 -6.594 1.00 0.26 118 ILE A C 16
ATOM 29664 O O . ILE A 1 90 ? 11.393 -6.750 -7.433 1.00 0.34 118 ILE A O 16
ATOM 29680 N N . VAL A 1 91 ? 9.827 -5.892 -6.069 1.00 0.24 119 VAL A N 16
ATOM 29681 C CA . VAL A 1 91 ? 8.766 -6.731 -6.580 1.00 0.31 119 VAL A CA 16
ATOM 29682 C C . VAL A 1 91 ? 7.929 -5.933 -7.580 1.00 0.27 119 VAL A C 16
ATOM 29683 O O . VAL A 1 91 ? 7.416 -6.477 -8.561 1.00 0.31 119 VAL A O 16
ATOM 29696 N N . ASN A 1 92 ? 7.811 -4.632 -7.325 1.00 0.25 120 ASN A N 16
ATOM 29697 C CA . ASN A 1 92 ? 7.054 -3.732 -8.198 1.00 0.24 120 ASN A CA 16
ATOM 29698 C C . ASN A 1 92 ? 7.454 -2.276 -7.948 1.00 0.23 120 ASN A C 16
ATOM 29699 O O . ASN A 1 92 ? 8.091 -1.959 -6.945 1.00 0.26 120 ASN A O 16
ATOM 29710 N N . GLU A 1 93 ? 7.081 -1.405 -8.869 1.00 0.24 121 GLU A N 16
ATOM 29711 C CA . GLU A 1 93 ? 7.381 0.016 -8.766 1.00 0.25 121 GLU A CA 16
ATOM 29712 C C . GLU A 1 93 ? 6.100 0.834 -8.718 1.00 0.25 121 GLU A C 16
ATOM 29713 O O . GLU A 1 93 ? 5.154 0.573 -9.460 1.00 0.32 121 GLU A O 16
ATOM 29725 N N . ILE A 1 94 ? 6.080 1.817 -7.839 1.00 0.21 122 ILE A N 16
ATOM 29726 C CA . ILE A 1 94 ? 4.981 2.756 -7.769 1.00 0.23 122 ILE A CA 16
ATOM 29727 C C . ILE A 1 94 ? 5.510 4.154 -8.058 1.00 0.26 122 ILE A C 16
ATOM 29728 O O . ILE A 1 94 ? 6.685 4.315 -8.391 1.00 0.25 122 ILE A O 16
ATOM 29744 N N . LYS A 1 95 ? 4.656 5.151 -7.981 1.00 0.30 123 LYS A N 16
ATOM 29745 C CA . LYS A 1 95 ? 5.048 6.499 -8.341 1.00 0.34 123 LYS A CA 16
ATOM 29746 C C . LYS A 1 95 ? 6.000 7.068 -7.312 1.00 0.36 123 LYS A C 16
ATOM 29747 O O . LYS A 1 95 ? 5.635 7.289 -6.168 1.00 0.42 123 LYS A O 16
ATOM 29766 N N . GLY A 1 96 ? 7.228 7.277 -7.729 1.00 0.37 124 GLY A N 16
ATOM 29767 C CA . GLY A 1 96 ? 8.229 7.820 -6.841 1.00 0.42 124 GLY A CA 16
ATOM 29768 C C . GLY A 1 96 ? 8.815 6.776 -5.915 1.00 0.38 124 GLY A C 16
ATOM 29769 O O . GLY A 1 96 ? 9.999 6.820 -5.591 1.00 0.42 124 GLY A O 16
ATOM 29773 N N . GLY A 1 97 ? 7.988 5.846 -5.468 1.00 0.34 125 GLY A N 16
ATOM 29774 C CA . GLY A 1 97 ? 8.480 4.804 -4.590 1.00 0.31 125 GLY A CA 16
ATOM 29775 C C . GLY A 1 97 ? 8.536 3.437 -5.240 1.00 0.25 125 GLY A C 16
ATOM 29776 O O . GLY A 1 97 ? 7.995 3.222 -6.318 1.00 0.29 125 GLY A O 16
ATOM 29780 N N . TYR A 1 98 ? 9.213 2.511 -4.583 1.00 0.19 126 TYR A N 16
ATOM 29781 C CA . TYR A 1 98 ? 9.255 1.137 -5.028 1.00 0.16 126 TYR A CA 16
ATOM 29782 C C . TYR A 1 98 ? 8.722 0.230 -3.951 1.00 0.16 126 TYR A C 16
ATOM 29783 O O . TYR A 1 98 ? 9.251 0.203 -2.843 1.00 0.17 126 TYR A O 16
ATOM 29801 N N . VAL A 1 99 ? 7.686 -0.515 -4.264 1.00 0.18 127 VAL A N 16
ATOM 29802 C CA . VAL A 1 99 ? 7.210 -1.514 -3.339 1.00 0.20 127 VAL A CA 16
ATOM 29803 C C . VAL A 1 99 ? 8.115 -2.735 -3.454 1.00 0.17 127 VAL A C 16
ATOM 29804 O O . VAL A 1 99 ? 8.133 -3.444 -4.465 1.00 0.20 127 VAL A O 16
ATOM 29817 N N . ILE A 1 100 ? 8.882 -2.952 -2.409 1.00 0.14 128 ILE A N 16
ATOM 29818 C CA . ILE A 1 100 ? 9.996 -3.873 -2.454 1.00 0.12 128 ILE A CA 16
ATOM 29819 C C . ILE A 1 100 ? 9.918 -4.874 -1.325 1.00 0.13 128 ILE A C 16
ATOM 29820 O O . ILE A 1 100 ? 9.321 -4.606 -0.291 1.00 0.16 128 ILE A O 16
ATOM 29836 N N . LYS A 1 101 ? 10.511 -6.028 -1.528 1.00 0.15 129 LYS A N 16
ATOM 29837 C CA . LYS A 1 101 ? 10.621 -7.005 -0.466 1.00 0.18 129 LYS A CA 16
ATOM 29838 C C . LYS A 1 101 ? 12.086 -7.262 -0.166 1.00 0.19 129 LYS A C 16
ATOM 29839 O O . LYS A 1 101 ? 12.775 -7.964 -0.909 1.00 0.20 129 LYS A O 16
ATOM 29858 N N . VAL A 1 102 ? 12.551 -6.698 0.935 1.00 0.21 130 VAL A N 16
ATOM 29859 C CA . VAL A 1 102 ? 13.935 -6.808 1.328 1.00 0.24 130 VAL A CA 16
ATOM 29860 C C . VAL A 1 102 ? 14.022 -7.474 2.693 1.00 0.29 130 VAL A C 16
ATOM 29861 O O . VAL A 1 102 ? 13.221 -7.183 3.586 1.00 0.29 130 VAL A O 16
ATOM 29874 N N . ASP A 1 103 ? 14.949 -8.414 2.822 1.00 0.36 131 ASP A N 16
ATOM 29875 C CA . ASP A 1 103 ? 15.230 -9.061 4.101 1.00 0.44 131 ASP A CA 16
ATOM 29876 C C . ASP A 1 103 ? 13.994 -9.799 4.628 1.00 0.43 131 ASP A C 16
ATOM 29877 O O . ASP A 1 103 ? 13.827 -9.994 5.830 1.00 0.50 131 ASP A O 16
ATOM 29886 N N . GLY A 1 104 ? 13.125 -10.204 3.709 1.00 0.39 132 GLY A N 16
ATOM 29887 C CA . GLY A 1 104 ? 11.939 -10.956 4.074 1.00 0.40 132 GLY A CA 16
ATOM 29888 C C . GLY A 1 104 ? 10.755 -10.067 4.404 1.00 0.40 132 GLY A C 16
ATOM 29889 O O . GLY A 1 104 ? 9.699 -10.554 4.809 1.00 0.59 132 GLY A O 16
ATOM 29893 N N . LYS A 1 105 ? 10.922 -8.765 4.223 1.00 0.30 133 LYS A N 16
ATOM 29894 C CA . LYS A 1 105 ? 9.881 -7.806 4.567 1.00 0.29 133 LYS A CA 16
ATOM 29895 C C . LYS A 1 105 ? 9.608 -6.855 3.419 1.00 0.26 133 LYS A C 16
ATOM 29896 O O . LYS A 1 105 ? 10.485 -6.567 2.611 1.00 0.33 133 LYS A O 16
ATOM 29915 N N . TYR A 1 106 ? 8.382 -6.379 3.356 1.00 0.25 134 TYR A N 16
ATOM 29916 C CA . TYR A 1 106 ? 7.969 -5.466 2.305 1.00 0.23 134 TYR A CA 16
ATOM 29917 C C . TYR A 1 106 ? 8.133 -4.018 2.736 1.00 0.22 134 TYR A C 16
ATOM 29918 O O . TYR A 1 106 ? 7.776 -3.639 3.851 1.00 0.26 134 TYR A O 16
ATOM 29936 N N . TYR A 1 107 ? 8.676 -3.219 1.839 1.00 0.19 135 TYR A N 16
ATOM 29937 C CA . TYR A 1 107 ? 8.876 -1.806 2.079 1.00 0.20 135 TYR A CA 16
ATOM 29938 C C . TYR A 1 107 ? 8.492 -1.025 0.846 1.00 0.19 135 TYR A C 16
ATOM 29939 O O . TYR A 1 107 ? 8.205 -1.600 -0.201 1.00 0.21 135 TYR A O 16
ATOM 29957 N N . VAL A 1 108 ? 8.478 0.281 0.976 1.00 0.21 136 VAL A N 16
ATOM 29958 C CA . VAL A 1 108 ? 8.271 1.152 -0.155 1.00 0.22 136 VAL A CA 16
ATOM 29959 C C . VAL A 1 108 ? 9.386 2.179 -0.217 1.00 0.23 136 VAL A C 16
ATOM 29960 O O . VAL A 1 108 ? 9.432 3.118 0.571 1.00 0.31 136 VAL A O 16
ATOM 29973 N N . TYR A 1 109 ? 10.275 2.001 -1.171 1.00 0.20 137 TYR A N 16
ATOM 29974 C CA . TYR A 1 109 ? 11.439 2.854 -1.303 1.00 0.24 137 TYR A CA 16
ATOM 29975 C C . TYR A 1 109 ? 11.041 4.167 -1.907 1.00 0.27 137 TYR A C 16
ATOM 29976 O O . TYR A 1 109 ? 10.741 4.255 -3.087 1.00 0.46 137 TYR A O 16
ATOM 29994 N N . LEU A 1 110 ? 11.030 5.183 -1.081 1.00 0.29 138 LEU A N 16
ATOM 29995 C CA . LEU A 1 110 ? 10.635 6.481 -1.525 1.00 0.38 138 LEU A CA 16
ATOM 29996 C C . LEU A 1 110 ? 11.824 7.274 -2.019 1.00 0.44 138 LEU A C 16
ATOM 29997 O O . LEU A 1 110 ? 12.834 7.404 -1.328 1.00 0.50 138 LEU A O 16
ATOM 30013 N N . LYS A 1 111 ? 11.694 7.786 -3.225 1.00 0.46 139 LYS A N 16
ATOM 30014 C CA . LYS A 1 111 ? 12.717 8.625 -3.813 1.00 0.54 139 LYS A CA 16
ATOM 30015 C C . LYS A 1 111 ? 12.509 10.075 -3.394 1.00 0.64 139 LYS A C 16
ATOM 30016 O O . LYS A 1 111 ? 13.411 10.903 -3.512 1.00 0.74 139 LYS A O 16
ATOM 30035 N N . ASP A 1 112 ? 11.314 10.374 -2.894 1.00 0.66 140 ASP A N 16
ATOM 30036 C CA . ASP A 1 112 ? 10.975 11.722 -2.477 1.00 0.78 140 ASP A CA 16
ATOM 30037 C C . ASP A 1 112 ? 10.209 11.674 -1.163 1.00 0.77 140 ASP A C 16
ATOM 30038 O O . ASP A 1 112 ? 9.033 12.030 -1.087 1.00 0.88 140 ASP A O 16
ATOM 30047 N N . ALA A 1 113 ? 10.889 11.212 -0.128 1.00 0.73 141 ALA A N 16
ATOM 30048 C CA . ALA A 1 113 ? 10.292 11.090 1.192 1.00 0.79 141 ALA A CA 16
ATOM 30049 C C . ALA A 1 113 ? 10.028 12.461 1.799 1.00 0.97 141 ALA A C 16
ATOM 30050 O O . ALA A 1 113 ? 9.094 12.639 2.584 1.00 1.12 141 ALA A O 16
ATOM 30057 N N . ALA A 1 114 ? 10.844 13.429 1.405 1.00 1.02 142 ALA A N 16
ATOM 30058 C CA . ALA A 1 114 ? 10.794 14.762 1.986 1.00 1.26 142 ALA A CA 16
ATOM 30059 C C . ALA A 1 114 ? 9.516 15.509 1.619 1.00 1.37 142 ALA A C 16
ATOM 30060 O O . ALA A 1 114 ? 8.888 16.130 2.473 1.00 1.60 142 ALA A O 16
ATOM 30067 N N . HIS A 1 115 ? 9.127 15.443 0.352 1.00 1.30 143 HIS A N 16
ATOM 30068 C CA . HIS A 1 115 ? 8.000 16.239 -0.132 1.00 1.50 143 HIS A CA 16
ATOM 30069 C C . HIS A 1 115 ? 6.761 15.371 -0.297 1.00 1.25 143 HIS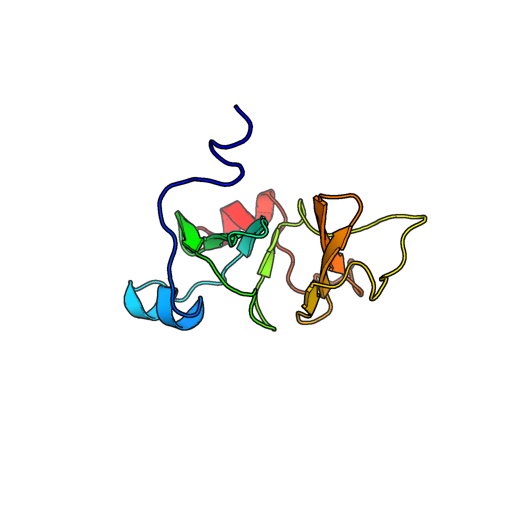 A C 16
ATOM 30070 O O . HIS A 1 115 ? 5.807 15.760 -0.974 1.00 1.33 143 HIS A O 16
ATOM 30085 N N . ALA A 1 116 ? 6.797 14.201 0.339 1.00 0.99 144 ALA A N 16
ATOM 30086 C CA . ALA A 1 116 ? 5.731 13.211 0.257 1.00 0.77 144 ALA A CA 16
ATOM 30087 C C . ALA A 1 116 ? 5.596 12.631 -1.132 1.00 0.76 144 ALA A C 16
ATOM 30088 O O . ALA A 1 116 ? 5.267 13.318 -2.099 1.00 1.13 144 ALA A O 16
ATOM 30095 N N . ASP A 1 117 ? 5.840 11.347 -1.204 1.00 0.59 145 ASP A N 16
ATOM 30096 C CA . ASP A 1 117 ? 5.709 10.601 -2.430 1.00 0.87 145 ASP A CA 16
ATOM 30097 C C . ASP A 1 117 ? 4.724 9.482 -2.212 1.00 0.66 145 ASP A C 16
ATOM 30098 O O . ASP A 1 117 ? 5.098 8.312 -2.195 1.00 0.75 145 ASP A O 16
ATOM 30107 N N . ASN A 1 118 ? 3.472 9.883 -1.957 1.00 0.48 146 ASN A N 16
ATOM 30108 C CA . ASN A 1 118 ? 2.352 8.968 -1.758 1.00 0.32 146 ASN A CA 16
ATOM 30109 C C . ASN A 1 118 ? 2.342 8.469 -0.328 1.00 0.25 146 ASN A C 16
ATOM 30110 O O . ASN A 1 118 ? 2.042 7.308 -0.077 1.00 0.37 146 ASN A O 16
ATOM 30121 N N . ILE A 1 119 ? 2.671 9.332 0.614 1.00 0.30 147 ILE A N 16
ATOM 30122 C CA . ILE A 1 119 ? 2.761 8.914 2.001 1.00 0.34 147 ILE A CA 16
ATOM 30123 C C . ILE A 1 119 ? 1.884 9.763 2.894 1.00 0.38 147 ILE A C 16
ATOM 30124 O O . ILE A 1 119 ? 2.028 10.985 2.960 1.00 0.46 147 ILE A O 16
ATOM 30140 N N . ARG A 1 120 ? 0.971 9.104 3.570 1.00 0.36 148 ARG A N 16
ATOM 30141 C CA . ARG A 1 120 ? 0.186 9.738 4.606 1.00 0.38 148 ARG A CA 16
ATOM 30142 C C . ARG A 1 120 ? 0.680 9.172 5.928 1.00 0.36 148 ARG A C 16
ATOM 30143 O O . ARG A 1 120 ? 0.667 7.956 6.124 1.00 0.39 148 ARG A O 16
ATOM 30164 N N . THR A 1 121 ? 1.151 10.039 6.815 1.00 0.33 149 THR A N 16
ATOM 30165 C CA . THR A 1 121 ? 1.747 9.589 8.066 1.00 0.31 149 THR A CA 16
ATOM 30166 C C . THR A 1 121 ? 0.721 8.882 8.924 1.00 0.28 149 THR A C 16
ATOM 30167 O O . THR A 1 121 ? -0.460 9.080 8.722 1.00 0.29 149 THR A O 16
ATOM 30178 N N . LYS A 1 122 ? 1.155 8.072 9.881 1.00 0.31 150 LYS A N 16
ATOM 30179 C CA . LYS A 1 122 ? 0.214 7.402 10.778 1.00 0.34 150 LYS A CA 16
ATOM 30180 C C . LYS A 1 122 ? -0.643 8.433 11.479 1.00 0.31 150 LYS A C 16
ATOM 30181 O O . LYS A 1 122 ? -1.812 8.197 11.796 1.00 0.39 150 LYS A O 16
ATOM 30200 N N . GLU A 1 123 ? -0.047 9.591 11.684 1.00 0.29 151 GLU A N 16
ATOM 30201 C CA . GLU A 1 123 ? -0.741 10.709 12.293 1.00 0.34 151 GLU A CA 16
ATOM 30202 C C . GLU A 1 123 ? -1.813 11.241 11.356 1.00 0.36 151 GLU A C 16
ATOM 30203 O O . GLU A 1 123 ? -2.930 11.548 11.779 1.00 0.48 151 GLU A O 16
ATOM 30215 N N . GLU A 1 124 ? -1.473 11.335 10.081 1.00 0.34 152 GLU A N 16
ATOM 30216 C CA . GLU A 1 124 ? -2.412 11.803 9.085 1.00 0.40 152 GLU A CA 16
ATOM 30217 C C . GLU A 1 124 ? -3.371 10.691 8.676 1.00 0.40 152 GLU A C 16
ATOM 30218 O O . GLU A 1 124 ? -4.476 10.970 8.239 1.00 0.50 152 GLU A O 16
ATOM 30230 N N . ILE A 1 125 ? -2.953 9.436 8.822 1.00 0.34 153 ILE A N 16
ATOM 30231 C CA . ILE A 1 125 ? -3.822 8.304 8.536 1.00 0.35 153 ILE A CA 16
ATOM 30232 C C . ILE A 1 125 ? -5.137 8.464 9.266 1.00 0.39 153 ILE A C 16
ATOM 30233 O O . ILE A 1 125 ? -6.189 8.454 8.645 1.00 0.43 153 ILE A O 16
ATOM 30249 N N . LYS A 1 126 ? -5.073 8.673 10.577 1.00 0.42 154 LYS A N 16
ATOM 30250 C CA . LYS A 1 126 ? -6.289 8.818 11.376 1.00 0.50 154 LYS A CA 16
ATOM 30251 C C . LYS A 1 126 ? -7.088 10.050 10.928 1.00 0.56 154 LYS A C 16
ATOM 30252 O O . LYS A 1 126 ? -8.306 10.107 11.092 1.00 0.64 154 LYS A O 16
ATOM 30271 N N . ARG A 1 127 ? -6.394 11.030 10.355 1.00 0.54 155 ARG A N 16
ATOM 30272 C CA . ARG A 1 127 ? -7.042 12.216 9.795 1.00 0.63 155 ARG A CA 16
ATOM 30273 C C . ARG A 1 127 ? -7.713 11.871 8.474 1.00 0.66 155 ARG A C 16
ATOM 30274 O O . ARG A 1 127 ? -8.815 12.327 8.176 1.00 0.80 155 ARG A O 16
ATOM 30295 N N . GLN A 1 128 ? -7.023 11.052 7.698 1.00 0.58 156 GLN A N 16
ATOM 30296 C CA . GLN A 1 128 ? -7.494 10.606 6.399 1.00 0.70 156 GLN A CA 16
ATOM 30297 C C . GLN A 1 128 ? -8.663 9.632 6.556 1.00 0.67 156 GLN A C 16
ATOM 30298 O O . GLN A 1 128 ? -9.442 9.414 5.625 1.00 0.80 156 GLN A O 16
ATOM 30312 N N . LYS A 1 129 ? -8.778 9.061 7.752 1.00 0.55 157 LYS A N 16
ATOM 30313 C CA . LYS A 1 129 ? -9.848 8.124 8.081 1.00 0.54 157 LYS A CA 16
ATOM 30314 C C . LYS A 1 129 ? -11.132 8.862 8.441 1.00 0.62 157 LYS A C 16
ATOM 30315 O O . LYS A 1 129 ? -12.171 8.247 8.687 1.00 0.67 157 LYS A O 16
ATOM 30334 N N . GLN A 1 130 ? -11.052 10.180 8.475 1.00 0.74 158 GLN A N 16
ATOM 30335 C CA . GLN A 1 130 ? -12.193 11.008 8.778 1.00 0.91 158 GLN A CA 16
ATOM 30336 C C . GLN A 1 130 ? -12.913 11.398 7.494 1.00 1.15 158 GLN A C 16
ATOM 30337 O O . GLN A 1 130 ? -14.013 10.869 7.243 1.00 1.78 158 GLN A O 16
ATOM 30351 N N . GLU A 1 131 ? -12.363 12.205 6.717 1.00 1.48 159 GLU A N 16
ATOM 30353 N N . SER A 1 12 ? -13.052 -26.613 -0.332 1.00 13.12 40 SER A N 17
ATOM 30354 C CA . SER A 1 12 ? -12.335 -25.370 0.020 1.00 12.82 40 SER A CA 17
ATOM 30355 C C . SER A 1 12 ? -13.302 -24.190 -0.021 1.00 12.18 40 SER A C 17
ATOM 30356 O O . SER A 1 12 ? -14.292 -24.219 -0.755 1.00 11.93 40 SER A O 17
ATOM 30365 N N . TYR A 1 13 ? -13.024 -23.157 0.768 1.00 12.10 41 TYR A N 17
ATOM 30366 C CA . TYR A 1 13 ? -13.933 -22.022 0.890 1.00 11.74 41 TYR A CA 17
ATOM 30367 C C . TYR A 1 13 ? -13.212 -20.698 0.651 1.00 11.26 41 TYR A C 17
ATOM 30368 O O . TYR A 1 13 ? -13.594 -19.672 1.220 1.00 11.61 41 TYR A O 17
ATOM 30386 N N . ILE A 1 14 ? -12.178 -20.728 -0.185 1.00 10.66 42 ILE A N 17
ATOM 30387 C CA . ILE A 1 14 ? -11.406 -19.532 -0.532 1.00 10.40 42 ILE A CA 17
ATOM 30388 C C . ILE A 1 14 ? -10.541 -19.057 0.640 1.00 10.44 42 ILE A C 17
ATOM 30389 O O . ILE A 1 14 ? -9.313 -19.119 0.586 1.00 10.49 42 ILE A O 17
ATOM 30405 N N . ASP A 1 15 ? -11.188 -18.593 1.695 1.00 10.68 43 ASP A N 17
ATOM 30406 C CA . ASP A 1 15 ? -10.481 -18.051 2.849 1.00 11.02 43 ASP A CA 17
ATOM 30407 C C . ASP A 1 15 ? -10.895 -18.761 4.129 1.00 11.08 43 ASP A C 17
ATOM 30408 O O . ASP A 1 15 ? -10.123 -18.868 5.077 1.00 11.69 43 ASP A O 17
ATOM 30417 N N . GLY A 1 16 ? -12.119 -19.246 4.138 1.00 10.65 44 GLY A N 17
ATOM 30418 C CA . GLY A 1 16 ? -12.627 -20.003 5.272 1.00 10.86 44 GLY A CA 17
ATOM 30419 C C . GLY A 1 16 ? -13.083 -19.131 6.432 1.00 10.53 44 GLY A C 17
ATOM 30420 O O . GLY A 1 16 ? -13.924 -19.548 7.229 1.00 10.64 44 GLY A O 17
ATOM 30424 N N . ASP A 1 17 ? -12.538 -17.926 6.534 1.00 10.35 45 ASP A N 17
ATOM 30425 C CA . ASP A 1 17 ? -12.946 -16.992 7.577 1.00 10.29 45 ASP A CA 17
ATOM 30426 C C . ASP A 1 17 ? -13.935 -15.985 7.010 1.00 9.54 45 ASP A C 17
ATOM 30427 O O . ASP A 1 17 ? -15.069 -15.878 7.474 1.00 9.39 45 ASP A O 17
ATOM 30436 N N . GLN A 1 18 ? -13.494 -15.246 6.003 1.00 9.30 46 GLN A N 17
ATOM 30437 C CA . GLN A 1 18 ? -14.352 -14.307 5.308 1.00 8.82 46 GLN A CA 17
ATOM 30438 C C . GLN A 1 18 ? -14.895 -14.947 4.038 1.00 7.96 46 GLN A C 17
ATOM 30439 O O . GLN A 1 18 ? -16.009 -14.665 3.599 1.00 7.83 46 GLN A O 17
ATOM 30453 N N . ALA A 1 19 ? -14.059 -15.819 3.469 1.00 7.63 47 ALA A N 17
ATOM 30454 C CA . ALA A 1 19 ? -14.422 -16.682 2.345 1.00 7.10 47 ALA A CA 17
ATOM 30455 C C . ALA A 1 19 ? -14.929 -15.900 1.141 1.00 6.23 47 ALA A C 17
ATOM 30456 O O . ALA A 1 19 ? -15.812 -16.365 0.418 1.00 6.37 47 ALA A O 17
ATOM 30463 N N . GLY A 1 20 ? -14.357 -14.732 0.914 1.00 5.65 48 GLY A N 17
ATOM 30464 C CA . GLY A 1 20 ? -14.762 -13.918 -0.211 1.00 5.11 48 GLY A CA 17
ATOM 30465 C C . GLY A 1 20 ? -14.505 -12.452 0.036 1.00 4.06 48 GLY A C 17
ATOM 30466 O O . GLY A 1 20 ? -14.713 -11.962 1.150 1.00 4.07 48 GLY A O 17
ATOM 30470 N N . GLN A 1 21 ? -14.041 -11.759 -1.000 1.00 3.63 49 GLN A N 17
ATOM 30471 C CA . GLN A 1 21 ? -13.711 -10.339 -0.910 1.00 2.96 49 GLN A CA 17
ATOM 30472 C C . GLN A 1 21 ? -12.595 -10.102 0.111 1.00 2.13 49 GLN A C 17
ATOM 30473 O O . GLN A 1 21 ? -11.991 -11.057 0.610 1.00 2.55 49 GLN A O 17
AT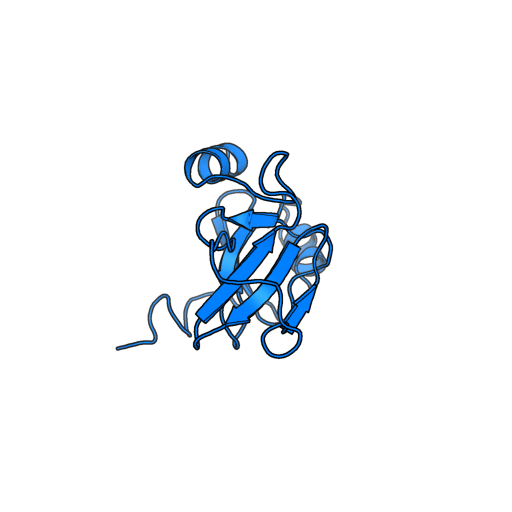OM 30487 N N . LYS A 1 22 ? -12.322 -8.833 0.406 1.00 1.67 50 LYS A N 17
ATOM 30488 C CA . LYS A 1 22 ? -11.246 -8.455 1.323 1.00 1.23 50 LYS A CA 17
ATOM 30489 C C . LYS A 1 22 ? -9.931 -9.038 0.858 1.00 1.14 50 LYS A C 17
ATOM 30490 O O . LYS A 1 22 ? -9.191 -9.681 1.605 1.00 1.86 50 LYS A O 17
ATOM 30509 N N . ALA A 1 23 ? -9.703 -8.792 -0.408 1.00 0.80 51 ALA A N 17
ATOM 30510 C CA . ALA A 1 23 ? -8.504 -9.174 -1.136 1.00 0.75 51 ALA A CA 17
ATOM 30511 C C . ALA A 1 23 ? -8.735 -8.816 -2.588 1.00 0.83 51 ALA A C 17
ATOM 30512 O O . ALA A 1 23 ? -8.545 -9.635 -3.488 1.00 1.01 51 ALA A O 17
ATOM 30519 N N . GLU A 1 24 ? -9.183 -7.581 -2.773 1.00 0.75 52 GLU A N 17
ATOM 30520 C CA . GLU A 1 24 ? -9.645 -7.069 -4.056 1.00 0.86 52 GLU A CA 17
ATOM 30521 C C . GLU A 1 24 ? -8.729 -7.456 -5.201 1.00 0.97 52 GLU A C 17
ATOM 30522 O O . GLU A 1 24 ? -7.534 -7.148 -5.198 1.00 1.04 52 GLU A O 17
ATOM 30534 N N . ASN A 1 25 ? -9.307 -8.130 -6.174 1.00 1.07 53 ASN A N 17
ATOM 30535 C CA . ASN A 1 25 ? -8.606 -8.468 -7.395 1.00 1.20 53 ASN A CA 17
ATOM 30536 C C . ASN A 1 25 ? -8.786 -7.326 -8.388 1.00 1.20 53 ASN A C 17
ATOM 30537 O O . ASN A 1 25 ? -8.020 -7.173 -9.344 1.00 1.34 53 ASN A O 17
ATOM 30548 N N . LEU A 1 26 ? -9.823 -6.529 -8.140 1.00 1.12 54 LEU A N 17
ATOM 30549 C CA . LEU A 1 26 ? -10.165 -5.389 -8.970 1.00 1.15 54 LEU A CA 17
ATOM 30550 C C . LEU A 1 26 ? -9.148 -4.262 -8.811 1.00 1.13 54 LEU A C 17
ATOM 30551 O O . LEU A 1 26 ? -8.366 -4.236 -7.859 1.00 1.13 54 LEU A O 17
ATOM 30567 N N . THR A 1 27 ? -9.173 -3.336 -9.753 1.00 1.16 55 THR A N 17
ATOM 30568 C CA . THR A 1 27 ? -8.282 -2.190 -9.741 1.00 1.21 55 THR A CA 17
ATOM 30569 C C . THR A 1 27 ? -8.777 -1.137 -8.744 1.00 1.14 55 THR A C 17
ATOM 30570 O O . THR A 1 27 ? -9.978 -0.981 -8.538 1.00 1.09 55 THR A O 17
ATOM 30581 N N . PRO A 1 28 ? -7.833 -0.404 -8.115 1.00 1.18 56 PRO A N 17
ATOM 30582 C CA . PRO A 1 28 ? -8.097 0.449 -6.937 1.00 1.10 56 PRO A CA 17
ATOM 30583 C C . PRO A 1 28 ? -9.213 1.473 -7.130 1.00 1.05 56 PRO A C 17
ATOM 30584 O O . PRO A 1 28 ? -9.939 1.784 -6.186 1.00 0.97 56 PRO A O 17
ATOM 30595 N N . ASP A 1 29 ? -9.353 1.988 -8.342 1.00 1.13 57 ASP A N 17
ATOM 30596 C CA . ASP A 1 29 ? -10.375 2.988 -8.625 1.00 1.14 57 ASP A CA 17
ATOM 30597 C C . ASP A 1 29 ? -11.731 2.311 -8.644 1.00 1.07 57 ASP A C 17
ATOM 30598 O O . ASP A 1 29 ? -12.685 2.763 -8.009 1.00 1.05 57 ASP A O 17
ATOM 30607 N N . GLU A 1 30 ? -11.778 1.213 -9.382 1.00 1.09 58 GLU A N 17
ATOM 30608 C CA . GLU A 1 30 ? -12.932 0.343 -9.464 1.00 1.05 58 GLU A CA 17
ATOM 30609 C C . GLU A 1 30 ? -13.413 -0.058 -8.075 1.00 0.93 58 GLU A C 17
ATOM 30610 O O . GLU A 1 30 ? -14.611 -0.082 -7.810 1.00 0.93 58 GLU A O 17
ATOM 30622 N N . VAL A 1 31 ? -12.463 -0.360 -7.197 1.00 0.86 59 VAL A N 17
ATOM 30623 C CA . VAL A 1 31 ? -12.776 -0.785 -5.833 1.00 0.75 59 VAL A CA 17
ATOM 30624 C C . VAL A 1 31 ? -13.621 0.256 -5.118 1.00 0.71 59 VAL A C 17
ATOM 30625 O O . VAL A 1 31 ? -14.773 0.012 -4.755 1.00 0.71 59 VAL A O 17
ATOM 30638 N N . SER A 1 32 ? -13.032 1.424 -4.949 1.00 0.70 60 SER A N 17
ATOM 30639 C CA . SER A 1 32 ? -13.620 2.504 -4.218 1.00 0.70 60 SER A CA 17
ATOM 30640 C C . SER A 1 32 ? -14.964 2.932 -4.791 1.00 0.74 60 SER A C 17
ATOM 30641 O O . SER A 1 32 ? -15.990 2.905 -4.108 1.00 0.72 60 SER A O 17
ATOM 30649 N N . LYS A 1 33 ? -14.931 3.330 -6.046 1.00 0.87 61 LYS A N 17
ATOM 30650 C CA . LYS A 1 33 ? -16.112 3.804 -6.757 1.00 0.96 61 LYS A CA 17
ATOM 30651 C C . LYS A 1 33 ? -17.279 2.813 -6.678 1.00 0.94 61 LYS A C 17
ATOM 30652 O O . LYS A 1 33 ? -18.443 3.216 -6.690 1.00 1.01 61 LYS A O 17
ATOM 30671 N N . ARG A 1 34 ? -16.973 1.524 -6.597 1.00 0.88 62 ARG A N 17
ATOM 30672 C CA . ARG A 1 34 ? -18.008 0.507 -6.510 1.00 0.89 62 ARG A CA 17
ATOM 30673 C C . ARG A 1 34 ? -18.466 0.275 -5.070 1.00 0.77 62 ARG A C 17
ATOM 30674 O O . ARG A 1 34 ? -19.643 0.010 -4.826 1.00 0.82 62 ARG A O 17
ATOM 30695 N N . GLU A 1 35 ? -17.546 0.372 -4.116 1.00 0.68 63 GLU A N 17
ATOM 30696 C CA . GLU A 1 35 ? -17.889 0.127 -2.718 1.00 0.63 63 GLU A CA 17
ATOM 30697 C C . GLU A 1 35 ? -18.629 1.315 -2.113 1.00 0.66 63 GLU A C 17
ATOM 30698 O O . GLU A 1 35 ? -19.583 1.140 -1.352 1.00 0.73 63 GLU A O 17
ATOM 30710 N N . GLY A 1 36 ? -18.205 2.519 -2.461 1.00 0.69 64 GLY A N 17
ATOM 30711 C CA . GLY A 1 36 ? -18.845 3.704 -1.935 1.00 0.74 64 GLY A CA 17
ATOM 30712 C C . GLY A 1 36 ? -17.870 4.838 -1.723 1.00 0.72 64 GLY A C 17
ATOM 30713 O O . GLY A 1 36 ? -17.981 5.883 -2.364 1.00 0.86 64 GLY A O 17
ATOM 30717 N N . ILE A 1 37 ? -16.904 4.632 -0.838 1.00 0.62 65 ILE A N 17
ATOM 30718 C CA . ILE A 1 37 ? -15.935 5.676 -0.520 1.00 0.67 65 ILE A CA 17
ATOM 30719 C C . ILE A 1 37 ? -14.962 5.879 -1.671 1.00 0.81 65 ILE A C 17
ATOM 30720 O O . ILE A 1 37 ? -14.608 4.933 -2.366 1.00 1.76 65 ILE A O 17
ATOM 30736 N N . ASN A 1 38 ? -14.536 7.113 -1.866 1.00 0.75 66 ASN A N 17
ATOM 30737 C CA . ASN A 1 38 ? -13.644 7.444 -2.969 1.00 0.69 66 ASN A CA 17
ATOM 30738 C C . ASN A 1 38 ? -12.282 7.873 -2.449 1.00 0.61 66 ASN A C 17
ATOM 30739 O O . ASN A 1 38 ? -11.439 8.347 -3.214 1.00 0.64 66 ASN A O 17
ATOM 30750 N N . ALA A 1 39 ? -12.073 7.714 -1.148 1.00 0.54 67 ALA A N 17
ATOM 30751 C CA . ALA A 1 39 ? -10.817 8.114 -0.523 1.00 0.49 67 ALA A CA 17
ATOM 30752 C C . ALA A 1 39 ? -9.658 7.238 -0.996 1.00 0.44 67 ALA A C 17
ATOM 30753 O O . ALA A 1 39 ? -9.849 6.077 -1.367 1.00 0.45 67 ALA A O 17
ATOM 30760 N N . GLU A 1 40 ? -8.456 7.808 -0.966 1.00 0.44 68 GLU A N 17
ATOM 30761 C CA . GLU A 1 40 ? -7.262 7.151 -1.489 1.00 0.42 68 GLU A CA 17
ATOM 30762 C C . GLU A 1 40 ? -6.866 5.942 -0.656 1.00 0.34 68 GLU A C 17
ATOM 30763 O O . GLU A 1 40 ? -6.959 5.966 0.571 1.00 0.35 68 GLU A O 17
ATOM 30775 N N . GLN A 1 41 ? -6.402 4.900 -1.333 1.00 0.31 69 GLN A N 17
ATOM 30776 C CA . GLN A 1 41 ? -5.973 3.682 -0.663 1.00 0.24 69 GLN A CA 17
ATOM 30777 C C . GLN A 1 41 ? -4.582 3.839 -0.084 1.00 0.21 69 GLN A C 17
ATOM 30778 O O . GLN A 1 41 ? -3.606 3.971 -0.818 1.00 0.27 69 GLN A O 17
ATOM 30792 N N . ILE A 1 42 ? -4.507 3.825 1.235 1.00 0.19 70 ILE A N 17
ATOM 30793 C CA . ILE A 1 42 ? -3.243 3.961 1.935 1.00 0.17 70 ILE A CA 17
ATOM 30794 C C . ILE A 1 42 ? -2.798 2.612 2.493 1.00 0.14 70 ILE A C 17
ATOM 30795 O O . ILE A 1 42 ? -3.285 2.169 3.531 1.00 0.14 70 ILE A O 17
ATOM 30811 N N . VAL A 1 43 ? -1.891 1.954 1.784 1.00 0.15 71 VAL A N 17
ATOM 30812 C CA . VAL A 1 43 ? -1.426 0.626 2.160 1.00 0.15 71 VAL A CA 17
ATOM 30813 C C . VAL A 1 43 ? -0.704 0.656 3.511 1.00 0.14 71 VAL A C 17
ATOM 30814 O O . VAL A 1 43 ? 0.354 1.270 3.650 1.00 0.17 71 VAL A O 17
ATOM 30827 N N . ILE A 1 44 ? -1.311 0.019 4.507 1.00 0.14 72 ILE A N 17
ATOM 30828 C CA . ILE A 1 44 ? -0.728 -0.084 5.843 1.00 0.17 72 ILE A CA 17
ATOM 30829 C C . ILE A 1 44 ? -0.025 -1.423 6.034 1.00 0.22 72 ILE A C 17
ATOM 30830 O O . ILE A 1 44 ? 0.900 -1.540 6.837 1.00 0.29 72 ILE A O 17
ATOM 30846 N N . LYS A 1 45 ? -0.479 -2.428 5.298 1.00 0.21 73 LYS A N 17
ATOM 30847 C CA . LYS A 1 45 ? 0.105 -3.761 5.372 1.00 0.26 73 LYS A CA 17
ATOM 30848 C C . LYS A 1 45 ? 0.516 -4.234 3.989 1.00 0.24 73 LYS A C 17
ATOM 30849 O O . LYS A 1 45 ? -0.192 -3.984 3.024 1.00 0.25 73 LYS A O 17
ATOM 30868 N N . ILE A 1 46 ? 1.644 -4.925 3.899 1.00 0.28 74 ILE A N 17
ATOM 30869 C CA . ILE A 1 46 ? 2.067 -5.521 2.633 1.00 0.31 74 ILE A CA 17
ATOM 30870 C C . ILE A 1 46 ? 2.398 -7.000 2.819 1.00 0.38 74 ILE A C 17
ATOM 30871 O O . ILE A 1 46 ? 2.910 -7.408 3.866 1.00 0.41 74 ILE A O 17
ATOM 30887 N N . THR A 1 47 ? 2.103 -7.789 1.797 1.00 0.45 75 THR A N 17
ATOM 30888 C CA . THR A 1 47 ? 2.512 -9.182 1.729 1.00 0.54 75 THR A CA 17
ATOM 30889 C C . THR A 1 47 ? 2.915 -9.505 0.293 1.00 0.60 75 THR A C 17
ATOM 30890 O O . THR A 1 47 ? 2.906 -8.621 -0.563 1.00 0.71 75 THR A O 17
ATOM 30901 N N . ASP A 1 48 ? 3.268 -10.751 0.021 1.00 0.70 76 ASP A N 17
ATOM 30902 C CA . ASP A 1 48 ? 3.520 -11.171 -1.350 1.00 0.82 76 ASP A CA 17
ATOM 30903 C C . ASP A 1 48 ? 2.206 -11.567 -2.013 1.00 0.90 76 ASP A C 17
ATOM 30904 O O . ASP A 1 48 ? 2.120 -11.706 -3.233 1.00 1.08 76 ASP A O 17
ATOM 30913 N N . GLN A 1 49 ? 1.179 -11.733 -1.191 1.00 0.94 77 GLN A N 17
ATOM 30914 C CA . GLN A 1 49 ? -0.147 -12.099 -1.670 1.00 1.14 77 GLN A CA 17
ATOM 30915 C C . GLN A 1 49 ? -0.947 -10.848 -2.030 1.00 1.11 77 GLN A C 17
ATOM 30916 O O . GLN A 1 49 ? -1.831 -10.880 -2.888 1.00 1.49 77 GLN A O 17
ATOM 30930 N N . GLY A 1 50 ? -0.611 -9.747 -1.380 1.00 0.78 78 GLY A N 17
ATOM 30931 C CA . GLY A 1 50 ? -1.284 -8.489 -1.625 1.00 0.78 78 GLY A CA 17
ATOM 30932 C C . GLY A 1 50 ? -0.948 -7.471 -0.560 1.00 0.72 78 GLY A C 17
ATOM 30933 O O . GLY A 1 50 ? 0.153 -7.483 -0.015 1.00 0.99 78 GLY A O 17
ATOM 30937 N N . TYR A 1 51 ? -1.892 -6.608 -0.241 1.00 0.43 79 TYR A N 17
ATOM 30938 C CA . TYR A 1 51 ? -1.687 -5.620 0.803 1.00 0.36 79 TYR A CA 17
ATOM 30939 C C . TYR A 1 51 ? -2.979 -5.322 1.506 1.00 0.28 79 TYR A C 17
ATOM 30940 O O . TYR A 1 51 ? -4.034 -5.841 1.151 1.00 0.28 79 TYR A O 17
ATOM 30958 N N . VAL A 1 52 ? -2.900 -4.462 2.493 1.00 0.29 80 VAL A N 17
ATOM 30959 C CA . VAL A 1 52 ? -4.088 -3.968 3.125 1.00 0.27 80 VAL A CA 17
ATOM 30960 C C . VAL A 1 52 ? -3.979 -2.464 3.289 1.00 0.21 80 VAL A C 17
ATOM 30961 O O . VAL A 1 52 ? -2.926 -1.955 3.667 1.00 0.19 80 VAL A O 17
ATOM 30974 N N . THR A 1 53 ? -5.052 -1.758 2.995 1.00 0.22 81 THR A N 17
ATOM 30975 C CA . THR A 1 53 ? -5.039 -0.308 3.035 1.00 0.22 81 THR A CA 17
ATOM 30976 C C . THR A 1 53 ? -5.918 0.230 4.153 1.00 0.22 81 THR A C 17
ATOM 30977 O O . THR A 1 53 ? -6.841 -0.440 4.604 1.00 0.35 81 THR A O 17
ATOM 30988 N N . SER A 1 54 ? -5.606 1.428 4.603 1.00 0.19 82 SER A N 17
ATOM 30989 C CA . SER A 1 54 ? -6.491 2.175 5.470 1.00 0.20 82 SER A CA 17
ATOM 30990 C C . SER A 1 54 ? -7.063 3.333 4.672 1.00 0.24 82 SER A C 17
ATOM 30991 O O . SER A 1 54 ? -6.487 4.421 4.639 1.00 0.29 82 SER A O 17
ATOM 30999 N N . HIS A 1 55 ? -8.189 3.101 4.017 1.00 0.24 83 HIS A N 17
ATOM 31000 C CA . HIS A 1 55 ? -8.740 4.102 3.131 1.00 0.30 83 HIS A CA 17
ATOM 31001 C C . HIS A 1 55 ? -10.174 4.435 3.519 1.00 0.29 83 HIS A C 17
ATOM 31002 O O . HIS A 1 55 ? -10.860 3.628 4.150 1.00 0.27 83 HIS A O 17
ATOM 31016 N N . GLY A 1 56 ? -10.611 5.629 3.159 1.00 0.35 84 GLY A N 17
ATOM 31017 C CA . GLY A 1 56 ? -11.933 6.076 3.536 1.00 0.36 84 GLY A CA 17
ATOM 31018 C C . GLY A 1 56 ? -12.050 6.247 5.029 1.00 0.36 84 GLY A C 17
ATOM 31019 O O . GLY A 1 56 ? -11.667 7.277 5.574 1.00 0.42 84 GLY A O 17
ATOM 31023 N N . ASP A 1 57 ? -12.582 5.234 5.687 1.00 0.33 85 ASP A N 17
ATOM 31024 C CA . ASP A 1 57 ? -12.711 5.239 7.133 1.00 0.36 85 ASP A CA 17
ATOM 31025 C C . ASP A 1 57 ? -12.240 3.907 7.723 1.00 0.33 85 ASP A C 17
ATOM 31026 O O . ASP A 1 57 ? -12.123 3.753 8.941 1.00 0.38 85 ASP A O 17
ATOM 31035 N N . HIS A 1 58 ? -11.929 2.954 6.855 1.00 0.29 86 HIS A N 17
ATOM 31036 C CA . HIS A 1 58 ? -11.708 1.583 7.297 1.00 0.27 86 HIS A CA 17
ATOM 31037 C C . HIS A 1 58 ? -10.464 0.965 6.689 1.00 0.23 86 HIS A C 17
ATOM 31038 O O . HIS A 1 58 ? -9.737 1.598 5.925 1.00 0.21 86 HIS A O 17
ATOM 31052 N N . TYR A 1 59 ? -10.230 -0.284 7.058 1.00 0.24 87 TYR A N 17
ATOM 31053 C CA . TYR A 1 59 ? -9.151 -1.059 6.492 1.00 0.22 87 TYR A CA 17
ATOM 31054 C C . TYR A 1 59 ? -9.702 -1.937 5.392 1.00 0.22 87 TYR A C 17
ATOM 31055 O O . TYR A 1 59 ? -10.698 -2.635 5.585 1.00 0.26 87 TYR A O 17
ATOM 31073 N N . HIS A 1 60 ? -9.064 -1.900 4.244 1.00 0.21 88 HIS A N 17
ATOM 31074 C CA . HIS A 1 60 ? -9.525 -2.666 3.114 1.00 0.25 88 HIS A CA 17
ATOM 31075 C C . HIS A 1 60 ? -8.375 -3.483 2.540 1.00 0.26 88 HIS A C 17
ATOM 31076 O O . HIS A 1 60 ? -7.329 -2.944 2.168 1.00 0.28 88 HIS A O 17
ATOM 31090 N N . TYR A 1 61 ? -8.575 -4.788 2.512 1.00 0.28 89 TYR A N 17
ATOM 31091 C CA . TYR A 1 61 ? -7.566 -5.744 2.078 1.00 0.31 89 TYR A CA 17
ATOM 31092 C C . TYR A 1 61 ? -7.645 -5.946 0.562 1.00 0.36 89 TYR A C 17
ATOM 31093 O O . TYR A 1 61 ? -8.729 -6.138 0.020 1.00 0.44 89 TYR A O 17
ATOM 31111 N N . TYR A 1 62 ? -6.505 -5.885 -0.124 1.00 0.45 90 TYR A N 17
ATOM 31112 C CA . TYR A 1 62 ? -6.467 -6.103 -1.570 1.00 0.69 90 TYR A CA 17
ATOM 31113 C C . TYR A 1 62 ? -5.421 -7.161 -1.906 1.00 0.55 90 TYR A C 17
ATOM 31114 O O . TYR A 1 62 ? -4.461 -7.355 -1.162 1.00 0.47 90 TYR A O 17
ATOM 31132 N N . ASN A 1 63 ? -5.606 -7.841 -3.026 1.00 0.67 91 ASN A N 17
ATOM 31133 C CA . ASN A 1 63 ? -4.682 -8.871 -3.455 1.00 0.59 91 ASN A CA 17
ATOM 31134 C C . ASN A 1 63 ? -3.803 -8.388 -4.594 1.00 0.49 91 ASN A C 17
ATOM 31135 O O . ASN A 1 63 ? -4.180 -7.495 -5.357 1.00 0.69 91 ASN A O 17
ATOM 31146 N N . GLY A 1 64 ? -2.628 -8.979 -4.699 1.00 0.40 92 GLY A N 17
ATOM 31147 C CA . GLY A 1 64 ? -1.772 -8.718 -5.824 1.00 0.41 92 GLY A CA 17
ATOM 31148 C C . GLY A 1 64 ? -0.710 -7.684 -5.531 1.00 0.33 92 GLY A C 17
ATOM 31149 O O . GLY A 1 64 ? -0.250 -7.551 -4.398 1.00 0.47 92 GLY A O 17
ATOM 31153 N N . LYS A 1 65 ? -0.321 -6.959 -6.563 1.00 0.40 93 LYS A N 17
ATOM 31154 C CA . LYS A 1 65 ? 0.676 -5.913 -6.440 1.00 0.35 93 LYS A CA 17
ATOM 31155 C C . LYS A 1 65 ? 0.031 -4.600 -6.041 1.00 0.35 93 LYS A C 17
ATOM 31156 O O . LYS A 1 65 ? -1.181 -4.417 -6.171 1.00 0.47 93 LYS A O 17
ATOM 31175 N N . VAL A 1 66 ? 0.852 -3.693 -5.551 1.00 0.31 94 VAL A N 17
ATOM 31176 C CA . VAL A 1 66 ? 0.409 -2.345 -5.258 1.00 0.29 94 VAL A CA 17
ATOM 31177 C C . VAL A 1 66 ? 0.418 -1.540 -6.547 1.00 0.28 94 VAL A C 17
ATOM 31178 O O . VAL A 1 66 ? 1.426 -1.515 -7.252 1.00 0.30 94 VAL A O 17
ATOM 31191 N N . PRO A 1 67 ? -0.698 -0.893 -6.896 1.00 0.27 95 PRO A N 17
ATOM 31192 C CA . PRO A 1 67 ? -0.784 -0.129 -8.129 1.00 0.28 95 PRO A CA 17
ATOM 31193 C C . PRO A 1 67 ? 0.100 1.100 -8.099 1.00 0.25 95 PRO A C 17
ATOM 31194 O O . PRO A 1 67 ? 0.389 1.627 -7.025 1.00 0.27 95 PRO A O 17
ATOM 31205 N N . TYR A 1 68 ? 0.525 1.546 -9.265 1.00 0.26 96 TYR A N 17
ATOM 31206 C CA . TYR A 1 68 ? 1.485 2.639 -9.369 1.00 0.27 96 TYR A CA 17
ATOM 31207 C C . TYR A 1 68 ? 1.038 3.843 -8.534 1.00 0.26 96 TYR A C 17
ATOM 31208 O O . TYR A 1 68 ? 1.828 4.426 -7.789 1.00 0.30 96 TYR A O 17
ATOM 31226 N N . ASP A 1 69 ? -0.243 4.172 -8.617 1.00 0.28 97 ASP A N 17
ATOM 31227 C CA . ASP A 1 69 ? -0.759 5.392 -8.006 1.00 0.33 97 ASP A CA 17
ATOM 31228 C C . ASP A 1 69 ? -1.365 5.149 -6.623 1.00 0.32 97 ASP A C 17
ATOM 31229 O O . ASP A 1 69 ? -2.054 6.021 -6.089 1.00 0.38 97 ASP A O 17
ATOM 31238 N N . ALA A 1 70 ? -1.102 3.987 -6.033 1.00 0.27 98 ALA A N 17
ATOM 31239 C CA . ALA A 1 70 ? -1.552 3.713 -4.669 1.00 0.27 98 ALA A CA 17
ATOM 31240 C C . ALA A 1 70 ? -0.744 4.521 -3.668 1.00 0.26 98 ALA A C 17
ATOM 31241 O O . ALA A 1 70 ? 0.385 4.923 -3.949 1.00 0.40 98 ALA A O 17
ATOM 31248 N N . ILE A 1 71 ? -1.345 4.766 -2.514 1.00 0.18 99 ILE A N 17
ATOM 31249 C CA . ILE A 1 71 ? -0.708 5.519 -1.450 1.00 0.17 99 ILE A CA 17
ATOM 31250 C C . ILE A 1 71 ? -0.222 4.565 -0.357 1.00 0.16 99 ILE A C 17
ATOM 31251 O O . ILE A 1 71 ? -0.872 3.561 -0.074 1.00 0.16 99 ILE A O 17
ATOM 31267 N N . ILE A 1 72 ? 0.924 4.860 0.238 1.00 0.17 100 ILE A N 17
ATOM 31268 C CA . ILE A 1 72 ? 1.496 3.998 1.263 1.00 0.18 100 ILE A CA 17
ATOM 31269 C C . ILE A 1 72 ? 1.551 4.704 2.614 1.00 0.18 100 ILE A C 17
ATOM 31270 O O . ILE A 1 72 ? 1.634 5.931 2.695 1.00 0.20 100 ILE A O 17
ATOM 31286 N N . SER A 1 73 ? 1.489 3.912 3.670 1.00 0.20 101 SER A N 17
ATOM 31287 C CA . SER A 1 73 ? 1.656 4.401 5.020 1.00 0.20 101 SER A CA 17
ATOM 31288 C C . SER A 1 73 ? 3.137 4.511 5.363 1.00 0.20 101 SER A C 17
ATOM 31289 O O . SER A 1 73 ? 3.944 3.664 4.974 1.00 0.23 101 SER A O 17
ATOM 31297 N N . GLU A 1 74 ? 3.476 5.555 6.114 1.00 0.20 102 GLU A N 17
ATOM 31298 C CA . GLU A 1 74 ? 4.857 5.854 6.479 1.00 0.21 102 GLU A CA 17
ATOM 31299 C C . GLU A 1 74 ? 5.487 4.708 7.261 1.00 0.24 102 GLU A C 17
ATOM 31300 O O . GLU A 1 74 ? 6.706 4.555 7.279 1.00 0.29 102 GLU A O 17
ATOM 31312 N N . GLU A 1 75 ? 4.642 3.920 7.917 1.00 0.27 103 GLU A N 17
ATOM 31313 C CA . GLU A 1 75 ? 5.097 2.774 8.691 1.00 0.34 103 GLU A CA 17
ATOM 31314 C C . GLU A 1 75 ? 5.833 1.767 7.811 1.00 0.31 103 GLU A C 17
ATOM 31315 O O . GLU A 1 75 ? 6.667 0.998 8.288 1.00 0.41 103 GLU A O 17
ATOM 31327 N N . LEU A 1 76 ? 5.519 1.781 6.526 1.00 0.23 104 LEU A N 17
ATOM 31328 C CA . LEU A 1 76 ? 6.090 0.823 5.595 1.00 0.25 104 LEU A CA 17
ATOM 31329 C C . LEU A 1 76 ? 7.243 1.426 4.804 1.00 0.27 104 LEU A C 17
ATOM 31330 O O . LEU A 1 76 ? 7.754 0.806 3.877 1.00 0.29 104 LEU A O 17
ATOM 31346 N N . LEU A 1 77 ? 7.656 2.635 5.165 1.00 0.43 105 LEU A N 17
ATOM 31347 C CA . LEU A 1 77 ? 8.790 3.259 4.523 1.00 0.54 105 LEU A CA 17
ATOM 31348 C C . LEU A 1 77 ? 10.064 2.480 4.769 1.00 0.46 105 LEU A C 17
ATOM 31349 O O . LEU A 1 77 ? 10.271 1.900 5.837 1.00 0.53 105 LEU A O 17
ATOM 31365 N N . MET A 1 78 ? 10.900 2.470 3.753 1.00 0.41 106 MET A N 17
ATOM 31366 C CA . MET A 1 78 ? 12.183 1.811 3.813 1.00 0.45 106 MET A CA 17
ATOM 31367 C C . MET A 1 78 ? 13.124 2.522 4.782 1.00 0.92 106 MET A C 17
ATOM 31368 O O . MET A 1 78 ? 13.020 3.728 5.014 1.00 1.28 106 MET A O 17
ATOM 31382 N N . LYS A 1 79 ? 14.028 1.736 5.336 1.00 1.28 107 LYS A N 17
ATOM 31383 C CA . LYS A 1 79 ? 15.094 2.213 6.183 1.00 1.66 107 LYS A CA 17
ATOM 31384 C C . LYS A 1 79 ? 16.046 3.085 5.379 1.00 1.09 107 LYS A C 17
ATOM 31385 O O . LYS A 1 79 ? 15.979 3.105 4.153 1.00 1.52 107 LYS A O 17
ATOM 31404 N N . ASP A 1 80 ? 16.880 3.810 6.103 1.00 1.16 108 ASP A N 17
ATOM 31405 C CA . ASP A 1 80 ? 17.726 4.887 5.614 1.00 1.22 108 ASP A CA 17
ATOM 31406 C C . ASP A 1 80 ? 18.121 4.797 4.140 1.00 1.17 108 ASP A C 17
ATOM 31407 O O . ASP A 1 80 ? 18.415 3.725 3.611 1.00 1.12 108 ASP A O 17
ATOM 31416 N N . PRO A 1 81 ? 18.201 5.973 3.485 1.00 1.79 109 PRO A N 17
ATOM 31417 C CA . PRO A 1 81 ? 18.531 6.095 2.060 1.00 2.23 109 PRO A CA 17
ATOM 31418 C C . PRO A 1 81 ? 19.954 5.649 1.771 1.00 2.02 109 PRO A C 17
ATOM 31419 O O . PRO A 1 81 ? 20.402 5.653 0.625 1.00 2.25 109 PRO A O 17
ATOM 31430 N N . ASN A 1 82 ? 20.670 5.285 2.830 1.00 1.75 110 ASN A N 17
ATOM 31431 C CA . ASN A 1 82 ? 21.973 4.652 2.688 1.00 1.67 110 ASN A CA 17
ATOM 31432 C C . ASN A 1 82 ? 21.779 3.283 2.054 1.00 1.25 110 ASN A C 17
ATOM 31433 O O . ASN A 1 82 ? 22.695 2.710 1.463 1.00 1.26 110 ASN A O 17
ATOM 31444 N N . TYR A 1 83 ? 20.560 2.773 2.176 1.00 0.95 111 TYR A N 17
ATOM 31445 C CA . TYR A 1 83 ? 20.134 1.621 1.414 1.00 0.70 111 TYR A CA 17
ATOM 31446 C C . TYR A 1 83 ? 19.901 2.046 -0.021 1.00 0.60 111 TYR A C 17
ATOM 31447 O O . TYR A 1 83 ? 19.295 3.087 -0.279 1.00 0.80 111 TYR A O 17
ATOM 31465 N N . GLN A 1 84 ? 20.376 1.255 -0.952 1.00 0.53 112 GLN A N 17
ATOM 31466 C CA . GLN A 1 84 ? 20.153 1.541 -2.348 1.00 0.55 112 GLN A CA 17
ATOM 31467 C C . GLN A 1 84 ? 19.148 0.575 -2.937 1.00 0.45 112 GLN A C 17
ATOM 31468 O O . GLN A 1 84 ? 19.231 -0.633 -2.715 1.00 0.47 112 GLN A O 17
ATOM 31482 N N . LEU A 1 85 ? 18.199 1.129 -3.680 1.00 0.40 113 LEU A N 17
ATOM 31483 C CA . LEU A 1 85 ? 17.117 0.360 -4.267 1.00 0.33 113 LEU A CA 17
ATOM 31484 C C . LEU A 1 85 ? 17.658 -0.777 -5.128 1.00 0.36 113 LEU A C 17
ATOM 31485 O O . LEU A 1 85 ? 18.238 -0.550 -6.189 1.00 0.43 113 LEU A O 17
ATOM 31501 N N . LYS A 1 86 ? 17.471 -1.998 -4.652 1.00 0.40 114 LYS A N 17
ATOM 31502 C CA . LYS A 1 86 ? 17.999 -3.173 -5.324 1.00 0.47 114 LYS A CA 17
ATOM 31503 C C . LYS A 1 86 ? 16.947 -3.776 -6.229 1.00 0.37 114 LYS A C 17
ATOM 31504 O O . LYS A 1 86 ? 15.851 -4.113 -5.785 1.00 0.33 114 LYS A O 17
ATOM 31523 N N . ASP A 1 87 ? 17.303 -3.939 -7.491 1.00 0.40 115 ASP A N 17
ATOM 31524 C CA . ASP A 1 87 ? 16.376 -4.455 -8.497 1.00 0.41 115 ASP A CA 17
ATOM 31525 C C . ASP A 1 87 ? 16.000 -5.896 -8.205 1.00 0.38 115 ASP A C 17
ATOM 31526 O O . ASP A 1 87 ? 15.026 -6.421 -8.742 1.00 0.42 115 ASP A O 17
ATOM 31535 N N . SER A 1 88 ? 16.771 -6.523 -7.337 1.00 0.38 116 SER A N 17
ATOM 31536 C CA . SER A 1 88 ? 16.535 -7.903 -6.956 1.00 0.44 116 SER A CA 17
ATOM 31537 C C . SER A 1 88 ? 15.545 -7.969 -5.792 1.00 0.40 116 SER A C 17
ATOM 31538 O O . SER A 1 88 ? 14.960 -9.016 -5.512 1.00 0.51 116 SER A O 17
ATOM 31546 N N . ASP A 1 89 ? 15.345 -6.834 -5.129 1.00 0.28 117 ASP A N 17
ATOM 31547 C CA . ASP A 1 89 ? 14.428 -6.767 -4.000 1.00 0.28 117 ASP A CA 17
ATOM 31548 C C . ASP A 1 89 ? 13.128 -6.100 -4.420 1.00 0.22 117 ASP A C 17
ATOM 31549 O O . ASP A 1 89 ? 12.109 -6.208 -3.741 1.00 0.24 117 ASP A O 17
ATOM 31558 N N . ILE A 1 90 ? 13.173 -5.405 -5.546 1.00 0.23 118 ILE A N 17
ATOM 31559 C CA . ILE A 1 90 ? 11.992 -4.768 -6.101 1.00 0.22 118 ILE A CA 17
ATOM 31560 C C . ILE A 1 90 ? 11.000 -5.806 -6.580 1.00 0.26 118 ILE A C 17
ATOM 31561 O O . ILE A 1 90 ? 11.316 -6.639 -7.433 1.00 0.34 118 ILE A O 17
ATOM 31577 N N . VAL A 1 91 ? 9.812 -5.765 -6.016 1.00 0.24 119 VAL A N 17
ATOM 31578 C CA . VAL A 1 91 ? 8.731 -6.603 -6.477 1.00 0.31 119 VAL A CA 17
ATOM 31579 C C . VAL A 1 91 ? 7.850 -5.807 -7.436 1.00 0.27 119 VAL A C 17
ATOM 31580 O O . VAL A 1 91 ? 7.289 -6.354 -8.387 1.00 0.31 119 VAL A O 17
ATOM 31593 N N . ASN A 1 92 ? 7.751 -4.504 -7.178 1.00 0.25 120 ASN A N 17
ATOM 31594 C CA . ASN A 1 92 ? 6.948 -3.605 -8.004 1.00 0.24 120 ASN A CA 17
ATOM 31595 C C . ASN A 1 92 ? 7.331 -2.150 -7.725 1.00 0.23 120 ASN A C 17
ATOM 31596 O O . ASN A 1 92 ? 8.019 -1.857 -6.747 1.00 0.26 120 ASN A O 17
ATOM 31607 N N . GLU A 1 93 ? 6.886 -1.247 -8.583 1.00 0.24 121 GLU A N 17
ATOM 31608 C CA . GLU A 1 93 ? 7.182 0.173 -8.442 1.00 0.25 121 GLU A CA 17
ATOM 31609 C C . GLU A 1 93 ? 5.898 0.984 -8.340 1.00 0.25 121 GLU A C 17
ATOM 31610 O O . GLU A 1 93 ? 4.923 0.722 -9.047 1.00 0.32 121 GLU A O 17
ATOM 31622 N N . ILE A 1 94 ? 5.909 1.968 -7.458 1.00 0.21 122 ILE A N 17
ATOM 31623 C CA . ILE A 1 94 ? 4.791 2.875 -7.296 1.00 0.23 122 ILE A CA 17
ATOM 31624 C C . ILE A 1 94 ? 5.270 4.306 -7.503 1.00 0.26 122 ILE A C 17
ATOM 31625 O O . ILE A 1 94 ? 6.423 4.528 -7.873 1.00 0.25 122 ILE A O 17
ATOM 31641 N N . LYS A 1 95 ? 4.393 5.270 -7.315 1.00 0.30 123 LYS A N 17
ATOM 31642 C CA . LYS A 1 95 ? 4.734 6.652 -7.580 1.00 0.34 123 LYS A CA 17
ATOM 31643 C C . LYS A 1 95 ? 5.681 7.200 -6.530 1.00 0.36 123 LYS A C 17
ATOM 31644 O O . LYS A 1 95 ? 5.329 7.335 -5.364 1.00 0.42 123 LYS A O 17
ATOM 31663 N N . GLY A 1 96 ? 6.896 7.499 -6.955 1.00 0.37 124 GLY A N 17
ATOM 31664 C CA . GLY A 1 96 ? 7.879 8.069 -6.062 1.00 0.42 124 GLY A CA 17
ATOM 31665 C C . GLY A 1 96 ? 8.579 7.023 -5.223 1.00 0.38 124 GLY A C 17
ATOM 31666 O O . GLY A 1 96 ? 9.749 7.178 -4.869 1.00 0.42 124 GLY A O 17
ATOM 31670 N N . GLY A 1 97 ? 7.861 5.969 -4.887 1.00 0.34 125 GLY A N 17
ATOM 31671 C CA . GLY A 1 97 ? 8.434 4.902 -4.109 1.00 0.31 125 GLY A CA 17
ATOM 31672 C C . GLY A 1 97 ? 8.475 3.587 -4.852 1.00 0.25 125 GLY A C 17
ATOM 31673 O O . GLY A 1 97 ? 7.896 3.443 -5.923 1.00 0.29 125 GLY A O 17
ATOM 31677 N N . TYR A 1 98 ? 9.174 2.628 -4.287 1.00 0.19 126 TYR A N 17
ATOM 31678 C CA . TYR A 1 98 ? 9.158 1.271 -4.790 1.00 0.16 126 TYR A CA 17
ATOM 31679 C C . TYR A 1 98 ? 8.665 0.347 -3.708 1.00 0.16 126 TYR A C 17
ATOM 31680 O O . TYR A 1 98 ? 9.244 0.300 -2.624 1.00 0.17 126 TYR A O 17
ATOM 31698 N N . VAL A 1 99 ? 7.595 -0.370 -3.978 1.00 0.18 127 VAL A N 17
ATOM 31699 C CA . VAL A 1 99 ? 7.160 -1.385 -3.052 1.00 0.20 127 VAL A CA 17
ATOM 31700 C C . VAL A 1 99 ? 8.078 -2.590 -3.220 1.00 0.17 127 VAL A C 17
ATOM 31701 O O . VAL A 1 99 ? 8.062 -3.286 -4.238 1.00 0.20 127 VAL A O 17
ATOM 31714 N N . ILE A 1 100 ? 8.899 -2.809 -2.217 1.00 0.14 128 ILE A N 17
ATOM 31715 C CA . ILE A 1 100 ? 10.019 -3.715 -2.343 1.00 0.12 128 ILE A CA 17
ATOM 31716 C C . ILE A 1 100 ? 10.041 -4.719 -1.218 1.00 0.13 128 ILE A C 17
ATOM 31717 O O . ILE A 1 100 ? 9.572 -4.449 -0.118 1.00 0.16 128 ILE A O 17
ATOM 31733 N N . LYS A 1 101 ? 10.586 -5.877 -1.503 1.00 0.15 129 LYS A N 17
ATOM 31734 C CA . LYS A 1 101 ? 10.768 -6.888 -0.492 1.00 0.18 129 LYS A CA 17
ATOM 31735 C C . LYS A 1 101 ? 12.247 -7.172 -0.336 1.00 0.19 129 LYS A C 17
ATOM 31736 O O . LYS A 1 101 ? 12.853 -7.851 -1.161 1.00 0.20 129 LYS A O 17
ATOM 31755 N N . VAL A 1 102 ? 12.823 -6.646 0.727 1.00 0.21 130 VAL A N 17
ATOM 31756 C CA . VAL A 1 102 ? 14.234 -6.799 0.981 1.00 0.24 130 VAL A CA 17
ATOM 31757 C C . VAL A 1 102 ? 14.427 -7.554 2.286 1.00 0.29 130 VAL A C 17
ATOM 31758 O O . VAL A 1 102 ? 13.712 -7.313 3.262 1.00 0.29 130 VAL A O 17
ATOM 31771 N N . ASP A 1 103 ? 15.343 -8.510 2.274 1.00 0.36 131 ASP A N 17
ATOM 31772 C CA . ASP A 1 103 ? 15.671 -9.288 3.465 1.00 0.44 131 ASP A CA 17
ATOM 31773 C C . ASP A 1 103 ? 14.430 -10.017 3.995 1.00 0.43 131 ASP A C 17
ATOM 31774 O O . ASP A 1 103 ? 14.270 -10.233 5.197 1.00 0.50 131 ASP A O 17
ATOM 31783 N N . GLY A 1 104 ? 13.547 -10.383 3.076 1.00 0.39 132 GLY A N 17
ATOM 31784 C CA . GLY A 1 104 ? 12.346 -11.117 3.435 1.00 0.40 132 GLY A CA 17
ATOM 31785 C C . GLY A 1 104 ? 11.241 -10.225 3.973 1.00 0.40 132 GLY A C 17
ATOM 31786 O O . GLY A 1 104 ? 10.204 -10.714 4.421 1.00 0.59 132 GLY A O 17
ATOM 31790 N N . LYS A 1 105 ? 11.458 -8.918 3.926 1.00 0.30 133 LYS A N 17
ATOM 31791 C CA . LYS A 1 105 ? 10.498 -7.961 4.456 1.00 0.29 133 LYS A CA 17
ATOM 31792 C C . LYS A 1 105 ? 10.121 -6.929 3.416 1.00 0.26 133 LYS A C 17
ATOM 31793 O O . LYS A 1 105 ? 10.899 -6.614 2.525 1.00 0.33 133 LYS A O 17
ATOM 31812 N N . TYR A 1 106 ? 8.922 -6.404 3.545 1.00 0.25 134 TYR A N 17
ATOM 31813 C CA . TYR A 1 106 ? 8.400 -5.458 2.576 1.00 0.23 134 TYR A CA 17
ATOM 31814 C C . TYR A 1 106 ? 8.540 -4.029 3.059 1.00 0.22 134 TYR A C 17
ATOM 31815 O O . TYR A 1 106 ? 8.225 -3.708 4.205 1.00 0.26 134 TYR A O 17
ATOM 31833 N N . TYR A 1 107 ? 9.013 -3.182 2.166 1.00 0.19 135 TYR A N 17
ATOM 31834 C CA . TYR A 1 107 ? 9.176 -1.769 2.438 1.00 0.20 135 TYR A CA 17
ATOM 31835 C C . TYR A 1 107 ? 8.747 -0.976 1.227 1.00 0.19 135 TYR A C 17
ATOM 31836 O O . TYR A 1 107 ? 8.481 -1.537 0.165 1.00 0.21 135 TYR A O 17
ATOM 31854 N N . VAL A 1 108 ? 8.678 0.323 1.392 1.00 0.21 136 VAL A N 17
ATOM 31855 C CA . VAL A 1 108 ? 8.448 1.213 0.283 1.00 0.22 136 VAL A CA 17
ATOM 31856 C C . VAL A 1 108 ? 9.592 2.210 0.187 1.00 0.23 136 VAL A C 17
ATOM 31857 O O . VAL A 1 108 ? 9.782 3.062 1.059 1.00 0.31 136 VAL A O 17
ATOM 31870 N N . TYR A 1 109 ? 10.369 2.057 -0.869 1.00 0.20 137 TYR A N 17
ATOM 31871 C CA . TYR A 1 109 ? 11.537 2.882 -1.116 1.00 0.24 137 TYR A CA 17
ATOM 31872 C C . TYR A 1 109 ? 11.135 4.204 -1.704 1.00 0.27 137 TYR A C 17
ATOM 31873 O O . TYR A 1 109 ? 10.820 4.300 -2.879 1.00 0.46 137 TYR A O 17
ATOM 31891 N N . LEU A 1 110 ? 11.157 5.222 -0.885 1.00 0.29 138 LEU A N 17
ATOM 31892 C CA . LEU A 1 110 ? 10.779 6.524 -1.341 1.00 0.38 138 LEU A CA 17
ATOM 31893 C C . LEU A 1 110 ? 11.982 7.287 -1.852 1.00 0.44 138 LEU A C 17
ATOM 31894 O O . LEU A 1 110 ? 12.971 7.462 -1.145 1.00 0.50 138 LEU A O 17
ATOM 31910 N N . LYS A 1 111 ? 11.882 7.727 -3.090 1.00 0.46 139 LYS A N 17
ATOM 31911 C CA . LYS A 1 111 ? 12.938 8.505 -3.717 1.00 0.54 139 LYS A CA 17
ATOM 31912 C C . LYS A 1 111 ? 12.890 9.944 -3.220 1.00 0.64 139 LYS A C 17
ATOM 31913 O O . LYS A 1 111 ? 13.875 10.678 -3.301 1.00 0.74 139 LYS A O 17
ATOM 31932 N N . ASP A 1 112 ? 11.733 10.341 -2.705 1.00 0.66 140 ASP A N 17
ATOM 31933 C CA . ASP A 1 112 ? 11.571 11.659 -2.113 1.00 0.78 140 ASP A CA 17
ATOM 31934 C C . ASP A 1 112 ? 10.894 11.526 -0.759 1.00 0.77 140 ASP A C 17
ATOM 31935 O O . ASP A 1 112 ? 9.675 11.650 -0.638 1.00 0.88 140 ASP A O 17
ATOM 31944 N N . ALA A 1 113 ? 11.695 11.250 0.255 1.00 0.73 141 ALA A N 17
ATOM 31945 C CA . ALA A 1 113 ? 11.193 11.080 1.609 1.00 0.79 141 ALA A CA 17
ATOM 31946 C C . ALA A 1 113 ? 10.955 12.431 2.268 1.00 0.97 141 ALA A C 17
ATOM 31947 O O . ALA A 1 113 ? 10.417 12.512 3.371 1.00 1.12 141 ALA A O 17
ATOM 31954 N N . ALA A 1 114 ? 11.357 13.490 1.579 1.00 1.02 142 ALA A N 17
ATOM 31955 C CA . ALA A 1 114 ? 11.325 14.826 2.144 1.00 1.26 142 ALA A CA 17
ATOM 31956 C C . ALA A 1 114 ? 9.938 15.458 2.068 1.00 1.37 142 ALA A C 17
ATOM 31957 O O . ALA A 1 114 ? 9.465 16.033 3.048 1.00 1.60 142 ALA A O 17
ATOM 31964 N N . HIS A 1 115 ? 9.277 15.357 0.918 1.00 1.30 143 HIS A N 17
ATOM 31965 C CA . HIS A 1 115 ? 8.022 16.073 0.725 1.00 1.50 143 HIS A CA 17
ATOM 31966 C C . HIS A 1 115 ? 6.842 15.130 0.500 1.00 1.25 143 HIS A C 17
ATOM 31967 O O . HIS A 1 115 ? 5.819 15.531 -0.058 1.00 1.33 143 HIS A O 17
ATOM 31982 N N . ALA A 1 116 ? 7.002 13.887 0.955 1.00 0.99 144 ALA A N 17
ATOM 31983 C CA . ALA A 1 116 ? 5.968 12.853 0.857 1.00 0.77 144 ALA A CA 17
ATOM 31984 C C . ALA A 1 116 ? 5.550 12.574 -0.577 1.00 0.76 144 ALA A C 17
ATOM 31985 O O . ALA A 1 116 ? 4.788 13.322 -1.184 1.00 1.13 144 ALA A O 17
ATOM 31992 N N . ASP A 1 117 ? 6.026 11.461 -1.091 1.00 0.59 145 ASP A N 17
ATOM 31993 C CA . ASP A 1 117 ? 5.674 11.012 -2.421 1.00 0.87 145 ASP A CA 17
ATOM 31994 C C . ASP A 1 117 ? 4.688 9.867 -2.305 1.00 0.66 145 ASP A C 17
ATOM 31995 O O . ASP A 1 117 ? 5.017 8.739 -2.628 1.00 0.75 145 ASP A O 17
ATOM 32004 N N . ASN A 1 118 ? 3.515 10.190 -1.754 1.00 0.48 146 ASN A N 17
ATOM 32005 C CA . ASN A 1 118 ? 2.392 9.250 -1.529 1.00 0.32 146 ASN A CA 17
ATOM 32006 C C . ASN A 1 118 ? 2.562 8.488 -0.216 1.00 0.25 146 ASN A C 17
ATOM 32007 O O . ASN A 1 118 ? 1.973 7.440 0.007 1.00 0.37 146 ASN A O 17
ATOM 32018 N N . ILE A 1 119 ? 3.308 9.072 0.703 1.00 0.30 147 ILE A N 17
ATOM 32019 C CA . ILE A 1 119 ? 3.442 8.484 2.023 1.00 0.34 147 ILE A CA 17
ATOM 32020 C C . ILE A 1 119 ? 2.619 9.250 3.050 1.00 0.38 147 ILE A C 17
ATOM 32021 O O . ILE A 1 119 ? 2.815 10.448 3.266 1.00 0.46 147 ILE A O 17
ATOM 32037 N N . ARG A 1 120 ? 1.685 8.541 3.661 1.00 0.36 148 ARG A N 17
ATOM 32038 C CA . ARG A 1 120 ? 0.839 9.096 4.704 1.00 0.38 148 ARG A CA 17
ATOM 32039 C C . ARG A 1 120 ? 1.382 8.690 6.062 1.00 0.36 148 ARG A C 17
ATOM 32040 O O . ARG A 1 120 ? 1.538 7.499 6.344 1.00 0.39 148 ARG A O 17
ATOM 32061 N N . THR A 1 121 ? 1.688 9.673 6.889 1.00 0.33 149 THR A N 17
ATOM 32062 C CA . THR A 1 121 ? 2.134 9.410 8.245 1.00 0.31 149 THR A CA 17
ATOM 32063 C C . THR A 1 121 ? 1.009 8.799 9.043 1.00 0.28 149 THR A C 17
ATOM 32064 O O . THR A 1 121 ? -0.135 8.899 8.640 1.00 0.29 149 THR A O 17
ATOM 32075 N N . LYS A 1 122 ? 1.310 8.178 10.164 1.00 0.31 150 LYS A N 17
ATOM 32076 C CA . LYS A 1 122 ? 0.254 7.650 11.017 1.00 0.34 150 LYS A CA 17
ATOM 32077 C C . LYS A 1 122 ? -0.694 8.773 11.419 1.00 0.31 150 LYS A C 17
ATOM 32078 O O . LYS A 1 122 ? -1.895 8.560 11.613 1.00 0.39 150 LYS A O 17
ATOM 32097 N N . GLU A 1 123 ? -0.151 9.979 11.505 1.00 0.29 151 GLU A N 17
ATOM 32098 C CA . GLU A 1 123 ? -0.965 11.164 11.690 1.00 0.34 151 GLU A CA 17
ATOM 32099 C C . GLU A 1 123 ? -1.857 11.394 10.473 1.00 0.36 151 GLU A C 17
ATOM 32100 O O . GLU A 1 123 ? -3.081 11.475 10.594 1.00 0.48 151 GLU A O 17
ATOM 32112 N N . GLU A 1 124 ? -1.243 11.454 9.297 1.00 0.34 152 GLU A N 17
ATOM 32113 C CA . GLU A 1 124 ? -1.964 11.782 8.076 1.00 0.40 152 GLU A CA 17
ATOM 32114 C C . GLU A 1 124 ? -2.837 10.616 7.606 1.00 0.40 152 GLU A C 17
ATOM 32115 O O . GLU A 1 124 ? -3.760 10.813 6.837 1.00 0.50 152 GLU A O 17
ATOM 32127 N N . ILE A 1 125 ? -2.547 9.405 8.061 1.00 0.34 153 ILE A N 17
ATOM 32128 C CA . ILE A 1 125 ? -3.427 8.270 7.815 1.00 0.35 153 ILE A CA 17
ATOM 32129 C C . ILE A 1 125 ? -4.805 8.555 8.388 1.00 0.39 153 ILE A C 17
ATOM 32130 O O . ILE A 1 125 ? -5.825 8.346 7.730 1.00 0.43 153 ILE A O 17
ATOM 32146 N N . LYS A 1 126 ? -4.828 9.064 9.611 1.00 0.42 154 LYS A N 17
ATOM 32147 C CA . LYS A 1 126 ? -6.084 9.421 10.252 1.00 0.50 154 LYS A CA 17
ATOM 32148 C C . LYS A 1 126 ? -6.636 10.708 9.644 1.00 0.56 154 LYS A C 17
ATOM 32149 O O . LYS A 1 126 ? -7.843 10.925 9.620 1.00 0.64 154 LYS A O 17
ATOM 32168 N N . ARG A 1 127 ? -5.737 11.549 9.151 1.00 0.54 155 ARG A N 17
ATOM 32169 C CA . ARG A 1 127 ? -6.118 12.778 8.466 1.00 0.63 155 ARG A CA 17
ATOM 32170 C C . ARG A 1 127 ? -6.777 12.470 7.121 1.00 0.66 155 ARG A C 17
ATOM 32171 O O . ARG A 1 127 ? -7.808 13.044 6.772 1.00 0.80 155 ARG A O 17
ATOM 32192 N N . GLN A 1 128 ? -6.177 11.555 6.373 1.00 0.58 156 GLN A N 17
ATOM 32193 C CA . GLN A 1 128 ? -6.699 11.147 5.081 1.00 0.70 156 GLN A CA 17
ATOM 32194 C C . GLN A 1 128 ? -8.009 10.382 5.228 1.00 0.67 156 GLN A C 17
ATOM 32195 O O . GLN A 1 128 ? -8.822 10.346 4.305 1.00 0.80 156 GLN A O 17
ATOM 32209 N N . LYS A 1 129 ? -8.213 9.767 6.390 1.00 0.55 157 LYS A N 17
ATOM 32210 C CA . LYS A 1 129 ? -9.426 8.997 6.634 1.00 0.54 157 LYS A CA 17
ATOM 32211 C C . LYS A 1 129 ? -10.545 9.899 7.162 1.00 0.62 157 LYS A C 17
ATOM 32212 O O . LYS A 1 129 ? -11.658 9.441 7.420 1.00 0.67 157 LYS A O 17
ATOM 32231 N N . GLN A 1 130 ? -10.243 11.183 7.320 1.00 0.74 158 GLN A N 17
ATOM 32232 C CA . GLN A 1 130 ? -11.244 12.162 7.702 1.00 0.91 158 GLN A CA 17
ATOM 32233 C C . GLN A 1 130 ? -12.142 12.482 6.511 1.00 1.15 158 GLN A C 17
ATOM 32234 O O . GLN A 1 130 ? -13.245 11.910 6.425 1.00 1.78 158 GLN A O 17
ATOM 32248 N N . GLU A 1 131 ? -11.728 13.287 5.651 1.00 1.48 159 GLU A N 17
ATOM 32250 N N . SER A 1 12 ? -22.078 -11.763 -2.393 1.00 13.12 40 SER A N 18
ATOM 32251 C CA . SER A 1 12 ? -22.352 -12.833 -1.414 1.00 12.82 40 SER A CA 18
ATOM 32252 C C . SER A 1 12 ? -22.662 -12.202 -0.061 1.00 12.18 40 SER A C 18
ATOM 32253 O O . SER A 1 12 ? -22.585 -10.981 0.085 1.00 11.93 40 SER A O 18
ATOM 32262 N N . TYR A 1 13 ? -23.033 -13.017 0.919 1.00 12.10 41 TYR A N 18
ATOM 32263 C CA . TYR A 1 13 ? -23.380 -12.505 2.236 1.00 11.74 41 TYR A CA 18
ATOM 32264 C C . TYR A 1 13 ? -22.601 -13.242 3.319 1.00 11.26 41 TYR A C 18
ATOM 32265 O O . TYR A 1 13 ? -23.093 -14.217 3.890 1.00 11.61 41 TYR A O 18
ATOM 32283 N N . ILE A 1 14 ? -21.381 -12.793 3.589 1.00 10.66 42 ILE A N 18
ATOM 32284 C CA . ILE A 1 14 ? -20.572 -13.372 4.663 1.00 10.40 42 ILE A CA 18
ATOM 32285 C C . ILE A 1 14 ? -21.208 -13.087 6.026 1.00 10.44 42 ILE A C 18
ATOM 32286 O O . ILE A 1 14 ? -21.047 -13.853 6.974 1.00 10.49 42 ILE A O 18
ATOM 32302 N N . ASP A 1 15 ? -21.946 -11.989 6.101 1.00 10.68 43 ASP A N 18
ATOM 32303 C CA . ASP A 1 15 ? -22.631 -11.596 7.327 1.00 11.02 43 ASP A CA 18
ATOM 32304 C C . ASP A 1 15 ? -23.874 -10.797 6.998 1.00 11.08 43 ASP A C 18
ATOM 32305 O O . ASP A 1 15 ? -24.952 -11.028 7.545 1.00 11.69 43 ASP A O 18
ATOM 32314 N N . GLY A 1 16 ? -23.705 -9.871 6.080 1.00 10.65 44 GLY A N 18
ATOM 32315 C CA . GLY A 1 16 ? -24.811 -9.057 5.626 1.00 10.86 44 GLY A CA 18
ATOM 32316 C C . GLY A 1 16 ? -24.622 -7.590 5.944 1.00 10.53 44 GLY A C 18
ATOM 32317 O O . GLY A 1 16 ? -25.277 -6.737 5.348 1.00 10.64 44 GLY A O 18
ATOM 32321 N N . ASP A 1 17 ? -23.732 -7.292 6.886 1.00 10.35 45 ASP A N 18
ATOM 32322 C CA . ASP A 1 17 ? -23.448 -5.904 7.245 1.00 10.29 45 ASP A CA 18
ATOM 32323 C C . ASP A 1 17 ? -22.707 -5.204 6.115 1.00 9.54 45 ASP A C 18
ATOM 32324 O O . ASP A 1 17 ? -23.086 -4.114 5.688 1.00 9.39 45 ASP A O 18
ATOM 32333 N N . GLN A 1 18 ? -21.638 -5.832 5.648 1.00 9.30 46 GLN A N 18
ATOM 32334 C CA . GLN A 1 18 ? -20.900 -5.345 4.504 1.00 8.82 46 GLN A CA 18
ATOM 32335 C C . GLN A 1 18 ? -20.945 -6.394 3.404 1.00 7.96 46 GLN A C 18
ATOM 32336 O O . GLN A 1 18 ? -21.402 -6.125 2.291 1.00 7.83 46 GLN A O 18
ATOM 32350 N N . ALA A 1 19 ? -20.481 -7.594 3.746 1.00 7.63 47 ALA A N 18
ATOM 32351 C CA . ALA A 1 19 ? -20.517 -8.746 2.851 1.00 7.10 47 ALA A CA 18
ATOM 32352 C C . ALA A 1 19 ? -19.891 -8.441 1.495 1.00 6.23 47 ALA A C 18
ATOM 32353 O O . ALA A 1 19 ? -20.543 -8.533 0.454 1.00 6.37 47 ALA A O 18
ATOM 32360 N N . GLY A 1 20 ? -18.624 -8.069 1.515 1.00 5.65 48 GLY A N 18
ATOM 32361 C CA . GLY A 1 20 ? -17.896 -7.846 0.289 1.00 5.11 48 GLY A CA 18
ATOM 32362 C C . GLY A 1 20 ? -16.920 -8.966 0.030 1.00 4.06 48 GLY A C 18
ATOM 32363 O O . GLY A 1 20 ? -17.214 -10.130 0.322 1.00 4.07 48 GLY A O 18
ATOM 32367 N N . GLN A 1 21 ? -15.765 -8.629 -0.508 1.00 3.63 49 GLN A N 18
ATOM 32368 C CA . GLN A 1 21 ? -14.712 -9.608 -0.703 1.00 2.96 49 GLN A CA 18
ATOM 32369 C C . GLN A 1 21 ? -13.501 -9.233 0.140 1.00 2.13 49 GLN A C 18
ATOM 32370 O O . GLN A 1 21 ? -13.418 -8.118 0.659 1.00 2.55 49 GLN A O 18
ATOM 32384 N N . LYS A 1 22 ? -12.584 -10.169 0.300 1.00 1.67 50 LYS A N 18
ATOM 32385 C CA . LYS A 1 22 ? -11.370 -9.924 1.039 1.00 1.23 50 LYS A CA 18
ATOM 32386 C C . LYS A 1 22 ? -10.184 -10.173 0.130 1.00 1.14 50 LYS A C 18
ATOM 32387 O O . LYS A 1 22 ? -10.175 -11.149 -0.624 1.00 1.86 50 LYS A O 18
ATOM 32406 N N . ALA A 1 23 ? -9.205 -9.284 0.207 1.00 0.80 51 ALA A N 18
ATOM 32407 C CA . ALA A 1 23 ? -8.062 -9.294 -0.696 1.00 0.75 51 ALA A CA 18
ATOM 32408 C C . ALA A 1 23 ? -8.544 -9.020 -2.110 1.00 0.83 51 ALA A C 18
ATOM 32409 O O . ALA A 1 23 ? -8.657 -9.932 -2.930 1.00 1.01 51 ALA A O 18
ATOM 32416 N N . GLU A 1 24 ? -8.849 -7.751 -2.357 1.00 0.75 52 GLU A N 18
ATOM 32417 C CA . GLU A 1 24 ? -9.417 -7.289 -3.621 1.00 0.86 52 GLU A CA 18
ATOM 32418 C C . GLU A 1 24 ? -8.705 -7.884 -4.828 1.00 0.97 52 GLU A C 18
ATOM 32419 O O . GLU A 1 24 ? -7.553 -7.556 -5.110 1.00 1.04 52 GLU A O 18
ATOM 32431 N N . ASN A 1 25 ? -9.408 -8.763 -5.531 1.00 1.07 53 ASN A N 18
ATOM 32432 C CA . ASN A 1 25 ? -8.865 -9.417 -6.713 1.00 1.20 53 ASN A CA 18
ATOM 32433 C C . ASN A 1 25 ? -8.803 -8.432 -7.876 1.00 1.20 53 ASN A C 18
ATOM 32434 O O . ASN A 1 25 ? -8.003 -8.590 -8.798 1.00 1.34 53 ASN A O 18
ATOM 32445 N N . LEU A 1 26 ? -9.649 -7.416 -7.819 1.00 1.12 54 LEU A N 18
ATOM 32446 C CA . LEU A 1 26 ? -9.698 -6.401 -8.861 1.00 1.15 54 LEU A CA 18
ATOM 32447 C C . LEU A 1 26 ? -8.787 -5.224 -8.524 1.00 1.13 54 LEU A C 18
ATOM 32448 O O . LEU A 1 26 ? -8.100 -5.223 -7.501 1.00 1.13 54 LEU A O 18
ATOM 32464 N N . THR A 1 27 ? -8.788 -4.241 -9.395 1.00 1.16 55 THR A N 18
ATOM 32465 C CA . THR A 1 27 ? -7.884 -3.108 -9.298 1.00 1.21 55 THR A CA 18
ATOM 32466 C C . THR A 1 27 ? -8.450 -2.022 -8.374 1.00 1.14 55 THR A C 18
ATOM 32467 O O . THR A 1 27 ? -9.650 -1.996 -8.117 1.00 1.09 55 THR A O 18
ATOM 32478 N N . PRO A 1 28 ? -7.588 -1.111 -7.873 1.00 1.18 56 PRO A N 18
ATOM 32479 C CA . PRO A 1 28 ? -7.934 -0.127 -6.827 1.00 1.10 56 PRO A CA 18
ATOM 32480 C C . PRO A 1 28 ? -9.237 0.634 -7.077 1.00 1.05 56 PRO A C 18
ATOM 32481 O O . PRO A 1 28 ? -10.072 0.756 -6.180 1.00 0.97 56 PRO A O 18
ATOM 32492 N N . ASP A 1 29 ? -9.420 1.137 -8.288 1.00 1.13 57 ASP A N 18
ATOM 32493 C CA . ASP A 1 29 ? -10.606 1.932 -8.599 1.00 1.14 57 ASP A CA 18
ATOM 32494 C C . ASP A 1 29 ? -11.819 1.026 -8.632 1.00 1.07 57 ASP A C 18
ATOM 32495 O O . ASP A 1 29 ? -12.873 1.349 -8.081 1.00 1.05 57 ASP A O 18
ATOM 32504 N N . GLU A 1 30 ? -11.640 -0.120 -9.273 1.00 1.09 58 GLU A N 18
ATOM 32505 C CA . GLU A 1 30 ? -12.637 -1.168 -9.321 1.00 1.05 58 GLU A CA 18
ATOM 32506 C C . GLU A 1 30 ? -13.092 -1.525 -7.910 1.00 0.93 58 GLU A C 18
ATOM 32507 O O . GLU A 1 30 ? -14.261 -1.843 -7.685 1.00 0.93 58 GLU A O 18
ATOM 32519 N N . VAL A 1 31 ? -12.153 -1.461 -6.968 1.00 0.86 59 VAL A N 18
ATOM 32520 C CA . VAL A 1 31 ? -12.435 -1.749 -5.564 1.00 0.75 59 VAL A CA 18
ATOM 32521 C C . VAL A 1 31 ? -13.346 -0.697 -4.963 1.00 0.71 59 VAL A C 18
ATOM 32522 O O . VAL A 1 31 ? -14.493 -0.965 -4.600 1.00 0.71 59 VAL A O 18
ATOM 32535 N N . SER A 1 32 ? -12.819 0.514 -4.907 1.00 0.70 60 SER A N 18
ATOM 32536 C CA . SER A 1 32 ? -13.395 1.573 -4.107 1.00 0.70 60 SER A CA 18
ATOM 32537 C C . SER A 1 32 ? -14.747 2.030 -4.642 1.00 0.74 60 SER A C 18
ATOM 32538 O O . SER A 1 32 ? -15.690 2.235 -3.877 1.00 0.72 60 SER A O 18
ATOM 32546 N N . LYS A 1 33 ? -14.849 2.149 -5.952 1.00 0.87 61 LYS A N 18
ATOM 32547 C CA . LYS A 1 33 ? -16.063 2.641 -6.576 1.00 0.96 61 LYS A CA 18
ATOM 32548 C C . LYS A 1 33 ? -17.224 1.671 -6.365 1.00 0.94 61 LYS A C 18
ATOM 32549 O O . LYS A 1 33 ? -18.386 2.071 -6.364 1.00 1.01 61 LYS A O 18
ATOM 32568 N N . ARG A 1 34 ? -16.899 0.396 -6.176 1.00 0.88 62 ARG A N 18
ATOM 32569 C CA . ARG A 1 34 ? -17.904 -0.613 -5.880 1.00 0.89 62 ARG A CA 18
ATOM 32570 C C . ARG A 1 34 ? -18.352 -0.546 -4.422 1.00 0.77 62 ARG A C 18
ATOM 32571 O O . ARG A 1 34 ? -19.548 -0.564 -4.140 1.00 0.82 62 ARG A O 18
ATOM 32592 N N . GLU A 1 35 ? -17.394 -0.470 -3.499 1.00 0.68 63 GLU A N 18
ATOM 32593 C CA . GLU A 1 35 ? -17.720 -0.404 -2.076 1.00 0.63 63 GLU A CA 18
ATOM 32594 C C . GLU A 1 35 ? -18.429 0.900 -1.726 1.00 0.66 63 GLU A C 18
ATOM 32595 O O . GLU A 1 35 ? -19.348 0.910 -0.907 1.00 0.73 63 GLU A O 18
ATOM 32607 N N . GLY A 1 36 ? -17.999 1.994 -2.337 1.00 0.69 64 GLY A N 18
ATOM 32608 C CA . GLY A 1 36 ? -18.662 3.264 -2.121 1.00 0.74 64 GLY A CA 18
ATOM 32609 C C . GLY A 1 36 ? -17.692 4.416 -1.984 1.00 0.72 64 GLY A C 18
ATOM 32610 O O . GLY A 1 36 ? -17.805 5.420 -2.689 1.00 0.86 64 GLY A O 18
ATOM 32614 N N . ILE A 1 37 ? -16.741 4.277 -1.069 1.00 0.62 65 ILE A N 18
ATOM 32615 C CA . ILE A 1 37 ? -15.751 5.319 -0.828 1.00 0.67 65 ILE A CA 18
ATOM 32616 C C . ILE A 1 37 ? -14.786 5.432 -2.003 1.00 0.81 65 ILE A C 18
ATOM 32617 O O . ILE A 1 37 ? -14.363 4.427 -2.566 1.00 1.76 65 ILE A O 18
ATOM 32633 N N . ASN A 1 38 ? -14.440 6.653 -2.371 1.00 0.75 66 ASN A N 18
ATOM 32634 C CA . ASN A 1 38 ? -13.526 6.884 -3.483 1.00 0.69 66 ASN A CA 18
ATOM 32635 C C . ASN A 1 38 ? -12.192 7.387 -2.942 1.00 0.61 66 ASN A C 18
ATOM 32636 O O . ASN A 1 38 ? -11.384 7.973 -3.663 1.00 0.64 66 ASN A O 18
ATOM 32647 N N . ALA A 1 39 ? -11.983 7.159 -1.649 1.00 0.54 67 ALA A N 18
ATOM 32648 C CA . ALA A 1 39 ? -10.773 7.601 -0.964 1.00 0.49 67 ALA A CA 18
ATOM 32649 C C . ALA A 1 39 ? -9.532 6.882 -1.488 1.00 0.44 67 ALA A C 18
ATOM 32650 O O . ALA A 1 39 ? -9.622 5.789 -2.052 1.00 0.45 67 ALA A O 18
ATOM 32657 N N . GLU A 1 40 ? -8.374 7.510 -1.298 1.00 0.44 68 GLU A N 18
ATOM 32658 C CA . GLU A 1 40 ? -7.105 6.922 -1.716 1.00 0.42 68 GLU A CA 18
ATOM 32659 C C . GLU A 1 40 ? -6.776 5.711 -0.865 1.00 0.34 68 GLU A C 18
ATOM 32660 O O . GLU A 1 40 ? -6.961 5.731 0.355 1.00 0.35 68 GLU A O 18
ATOM 32672 N N . GLN A 1 41 ? -6.277 4.670 -1.507 1.00 0.31 69 GLN A N 18
ATOM 32673 C CA . GLN A 1 41 ? -5.977 3.430 -0.815 1.00 0.24 69 GLN A CA 18
ATOM 32674 C C . GLN A 1 41 ? -4.587 3.484 -0.212 1.00 0.21 69 GLN A C 18
ATOM 32675 O O . GLN A 1 41 ? -3.584 3.413 -0.921 1.00 0.27 69 GLN A O 18
ATOM 32689 N N . ILE A 1 42 ? -4.547 3.625 1.101 1.00 0.19 70 ILE A N 18
ATOM 32690 C CA . ILE A 1 42 ? -3.300 3.767 1.827 1.00 0.17 70 ILE A CA 18
ATOM 32691 C C . ILE A 1 42 ? -2.844 2.422 2.371 1.00 0.14 70 ILE A C 18
ATOM 32692 O O . ILE A 1 42 ? -3.327 1.968 3.406 1.00 0.14 70 ILE A O 18
ATOM 32708 N N . VAL A 1 43 ? -1.925 1.779 1.669 1.00 0.15 71 VAL A N 18
ATOM 32709 C CA . VAL A 1 43 ? -1.414 0.484 2.089 1.00 0.15 71 VAL A CA 18
ATOM 32710 C C . VAL A 1 43 ? -0.644 0.633 3.403 1.00 0.14 71 VAL A C 18
ATOM 32711 O O . VAL A 1 43 ? 0.453 1.193 3.435 1.00 0.17 71 VAL A O 18
ATOM 32724 N N . ILE A 1 44 ? -1.247 0.154 4.483 1.00 0.14 72 ILE A N 18
ATOM 32725 C CA . ILE A 1 44 ? -0.660 0.263 5.816 1.00 0.17 72 ILE A CA 18
ATOM 32726 C C . ILE A 1 44 ? 0.040 -1.021 6.203 1.00 0.22 72 ILE A C 18
ATOM 32727 O O . ILE A 1 44 ? 0.834 -1.056 7.143 1.00 0.29 72 ILE A O 18
ATOM 32743 N N . LYS A 1 45 ? -0.279 -2.078 5.487 1.00 0.21 73 LYS A N 18
ATOM 32744 C CA . LYS A 1 45 ? 0.369 -3.350 5.688 1.00 0.26 73 LYS A CA 18
ATOM 32745 C C . LYS A 1 45 ? 0.660 -3.999 4.352 1.00 0.24 73 LYS A C 18
ATOM 32746 O O . LYS A 1 45 ? -0.182 -3.995 3.458 1.00 0.25 73 LYS A O 18
ATOM 32765 N N . ILE A 1 46 ? 1.844 -4.558 4.224 1.00 0.28 74 ILE A N 18
ATOM 32766 C CA . ILE A 1 46 ? 2.255 -5.191 2.987 1.00 0.31 74 ILE A CA 18
ATOM 32767 C C . ILE A 1 46 ? 2.794 -6.582 3.285 1.00 0.38 74 ILE A C 18
ATOM 32768 O O . ILE A 1 46 ? 3.641 -6.740 4.166 1.00 0.41 74 ILE A O 18
ATOM 32784 N N . THR A 1 47 ? 2.319 -7.583 2.565 1.00 0.45 75 THR A N 18
ATOM 32785 C CA . THR A 1 47 ? 2.853 -8.926 2.708 1.00 0.54 75 THR A CA 18
ATOM 32786 C C . THR A 1 47 ? 3.085 -9.553 1.337 1.00 0.60 75 THR A C 18
ATOM 32787 O O . THR A 1 47 ? 2.892 -8.894 0.310 1.00 0.71 75 THR A O 18
ATOM 32798 N N . ASP A 1 48 ? 3.496 -10.807 1.308 1.00 0.70 76 ASP A N 18
ATOM 32799 C CA . ASP A 1 48 ? 3.831 -11.463 0.051 1.00 0.82 76 ASP A CA 18
ATOM 32800 C C . ASP A 1 48 ? 2.571 -11.872 -0.708 1.00 0.90 76 ASP A C 18
ATOM 32801 O O . ASP A 1 48 ? 2.478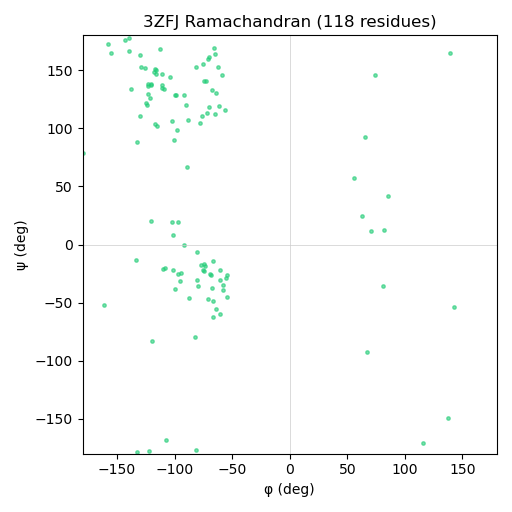 -11.696 -1.924 1.00 1.08 76 ASP A O 18
ATOM 32810 N N . GLN A 1 49 ? 1.595 -12.391 0.020 1.00 0.94 77 GLN A N 18
ATOM 32811 C CA . GLN A 1 49 ? 0.374 -12.910 -0.589 1.00 1.14 77 GLN A CA 18
ATOM 32812 C C . GLN A 1 49 ? -0.589 -11.777 -0.955 1.00 1.11 77 GLN A C 18
ATOM 32813 O O . GLN A 1 49 ? -1.492 -11.951 -1.776 1.00 1.49 77 GLN A O 18
ATOM 32827 N N . GLY A 1 50 ? -0.385 -10.618 -0.345 1.00 0.78 78 GLY A N 18
ATOM 32828 C CA . GLY A 1 50 ? -1.239 -9.472 -0.601 1.00 0.78 78 GLY A CA 18
ATOM 32829 C C . GLY A 1 50 ? -0.900 -8.325 0.325 1.00 0.72 78 GLY A C 18
ATOM 32830 O O . GLY A 1 50 ? 0.116 -8.373 1.012 1.00 0.99 78 GLY A O 18
ATOM 32834 N N . TYR A 1 51 ? -1.721 -7.289 0.352 1.00 0.43 79 TYR A N 18
ATOM 32835 C CA . TYR A 1 51 ? -1.484 -6.174 1.259 1.00 0.36 79 TYR A CA 18
ATOM 32836 C C . TYR A 1 51 ? -2.787 -5.746 1.909 1.00 0.28 79 TYR A C 18
ATOM 32837 O O . TYR A 1 51 ? -3.853 -6.239 1.558 1.00 0.28 79 TYR A O 18
ATOM 32855 N N . VAL A 1 52 ? -2.703 -4.833 2.857 1.00 0.29 80 VAL A N 18
ATOM 32856 C CA . VAL A 1 52 ? -3.887 -4.323 3.527 1.00 0.27 80 VAL A CA 18
ATOM 32857 C C . VAL A 1 52 ? -3.851 -2.800 3.537 1.00 0.21 80 VAL A C 18
ATOM 32858 O O . VAL A 1 52 ? -2.877 -2.193 3.991 1.00 0.19 80 VAL A O 18
ATOM 32871 N N . THR A 1 53 ? -4.901 -2.191 3.014 1.00 0.22 81 THR A N 18
ATOM 32872 C CA . THR A 1 53 ? -4.960 -0.749 2.868 1.00 0.22 81 THR A CA 18
ATOM 32873 C C . THR A 1 53 ? -5.897 -0.137 3.905 1.00 0.22 81 THR A C 18
ATOM 32874 O O . THR A 1 53 ? -6.953 -0.683 4.194 1.00 0.35 81 THR A O 18
ATOM 32885 N N . SER A 1 54 ? -5.501 0.978 4.483 1.00 0.19 82 SER A N 18
ATOM 32886 C CA . SER A 1 54 ? -6.380 1.725 5.359 1.00 0.20 82 SER A CA 18
ATOM 32887 C C . SER A 1 54 ? -6.950 2.889 4.578 1.00 0.24 82 SER A C 18
ATOM 32888 O O . SER A 1 54 ? -6.334 3.949 4.488 1.00 0.29 82 SER A O 18
ATOM 32896 N N . HIS A 1 55 ? -8.111 2.689 3.989 1.00 0.24 83 HIS A N 18
ATOM 32897 C CA . HIS A 1 55 ? -8.675 3.706 3.135 1.00 0.30 83 HIS A CA 18
ATOM 32898 C C . HIS A 1 55 ? -10.109 4.026 3.533 1.00 0.29 83 HIS A C 18
ATOM 32899 O O . HIS A 1 55 ? -10.785 3.217 4.176 1.00 0.27 83 HIS A O 18
ATOM 32913 N N . GLY A 1 56 ? -10.555 5.217 3.169 1.00 0.35 84 GLY A N 18
ATOM 32914 C CA . GLY A 1 56 ? -11.883 5.656 3.535 1.00 0.36 84 GLY A CA 18
ATOM 32915 C C . GLY A 1 56 ? -12.036 5.800 5.032 1.00 0.36 84 GLY A C 18
ATOM 32916 O O . GLY A 1 56 ? -11.686 6.829 5.597 1.00 0.42 84 GLY A O 18
ATOM 32920 N N . ASP A 1 57 ? -12.546 4.763 5.671 1.00 0.33 85 ASP A N 18
ATOM 32921 C CA . ASP A 1 57 ? -12.765 4.772 7.113 1.00 0.36 85 ASP A CA 18
ATOM 32922 C C . ASP A 1 57 ? -12.233 3.502 7.754 1.00 0.33 85 ASP A C 18
ATOM 32923 O O . ASP A 1 57 ? -12.201 3.382 8.979 1.00 0.38 85 ASP A O 18
ATOM 32932 N N . HIS A 1 58 ? -11.797 2.562 6.935 1.00 0.29 86 HIS A N 18
ATOM 32933 C CA . HIS A 1 58 ? -11.544 1.216 7.420 1.00 0.27 86 HIS A CA 18
ATOM 32934 C C . HIS A 1 58 ? -10.271 0.623 6.865 1.00 0.23 86 HIS A C 18
ATOM 32935 O O . HIS A 1 58 ? -9.568 1.238 6.064 1.00 0.21 86 HIS A O 18
ATOM 32949 N N . TYR A 1 59 ? -9.981 -0.581 7.327 1.00 0.24 87 TYR A N 18
ATOM 32950 C CA . TYR A 1 59 ? -8.888 -1.355 6.793 1.00 0.22 87 TYR A CA 18
ATOM 32951 C C . TYR A 1 59 ? -9.454 -2.342 5.794 1.00 0.22 87 TYR A C 18
ATOM 32952 O O . TYR A 1 59 ? -10.379 -3.097 6.106 1.00 0.26 87 TYR A O 18
ATOM 32970 N N . HIS A 1 60 ? -8.896 -2.352 4.611 1.00 0.21 88 HIS A N 18
ATOM 32971 C CA . HIS A 1 60 ? -9.409 -3.178 3.550 1.00 0.25 88 HIS A CA 18
ATOM 32972 C C . HIS A 1 60 ? -8.298 -4.082 3.045 1.00 0.26 88 HIS A C 18
ATOM 32973 O O . HIS A 1 60 ? -7.180 -3.632 2.813 1.00 0.28 88 HIS A O 18
ATOM 32987 N N . TYR A 1 61 ? -8.596 -5.359 2.894 1.00 0.28 89 TYR A N 18
ATOM 32988 C CA . TYR A 1 61 ? -7.587 -6.313 2.482 1.00 0.31 89 TYR A CA 18
ATOM 32989 C C . TYR A 1 61 ? -7.505 -6.326 0.964 1.00 0.36 89 TYR A C 18
ATOM 32990 O O . TYR A 1 61 ? -8.522 -6.413 0.283 1.00 0.44 89 TYR A O 18
ATOM 33008 N N . TYR A 1 62 ? -6.295 -6.241 0.443 1.00 0.45 90 TYR A N 18
ATOM 33009 C CA . TYR A 1 62 ? -6.088 -6.018 -0.975 1.00 0.69 90 TYR A CA 18
ATOM 33010 C C . TYR A 1 62 ? -5.154 -7.062 -1.570 1.00 0.55 90 TYR A C 18
ATOM 33011 O O . TYR A 1 62 ? -4.184 -7.489 -0.944 1.00 0.47 90 TYR A O 18
ATOM 33029 N N . ASN A 1 63 ? -5.468 -7.469 -2.779 1.00 0.67 91 ASN A N 18
ATOM 33030 C CA . ASN A 1 63 ? -4.713 -8.504 -3.473 1.00 0.59 91 ASN A CA 18
ATOM 33031 C C . ASN A 1 63 ? -4.079 -7.925 -4.730 1.00 0.49 91 ASN A C 18
ATOM 33032 O O . ASN A 1 63 ? -4.495 -6.868 -5.204 1.00 0.69 91 ASN A O 18
ATOM 33043 N N . GLY A 1 64 ? -3.079 -8.604 -5.264 1.00 0.40 92 GLY A N 18
ATOM 33044 C CA . GLY A 1 64 ? -2.456 -8.155 -6.489 1.00 0.41 92 GLY A CA 18
ATOM 33045 C C . GLY A 1 64 ? -1.195 -7.369 -6.234 1.00 0.33 92 GLY A C 18
ATOM 33046 O O . GLY A 1 64 ? -0.438 -7.679 -5.315 1.00 0.47 92 GLY A O 18
ATOM 33050 N N . LYS A 1 65 ? -0.971 -6.359 -7.051 1.00 0.40 93 LYS A N 18
ATOM 33051 C CA . LYS A 1 65 ? 0.202 -5.511 -6.930 1.00 0.35 93 LYS A CA 18
ATOM 33052 C C . LYS A 1 65 ? -0.207 -4.071 -6.672 1.00 0.35 93 LYS A C 18
ATOM 33053 O O . LYS A 1 65 ? -1.169 -3.578 -7.262 1.00 0.47 93 LYS A O 18
ATOM 33072 N N . VAL A 1 66 ? 0.512 -3.411 -5.766 1.00 0.31 94 VAL A N 18
ATOM 33073 C CA . VAL A 1 66 ? 0.274 -2.005 -5.479 1.00 0.29 94 VAL A CA 18
ATOM 33074 C C . VAL A 1 66 ? 0.364 -1.199 -6.767 1.00 0.28 94 VAL A C 18
ATOM 33075 O O . VAL A 1 66 ? 1.360 -1.280 -7.482 1.00 0.30 94 VAL A O 18
ATOM 33088 N N . PRO A 1 67 ? -0.678 -0.437 -7.098 1.00 0.27 95 PRO A N 18
ATOM 33089 C CA . PRO A 1 67 ? -0.684 0.374 -8.303 1.00 0.28 95 PRO A CA 18
ATOM 33090 C C . PRO A 1 67 ? 0.246 1.564 -8.172 1.00 0.25 95 PRO A C 18
ATOM 33091 O O . PRO A 1 67 ? 0.540 2.033 -7.072 1.00 0.27 95 PRO A O 18
ATOM 33102 N N . TYR A 1 68 ? 0.693 2.030 -9.325 1.00 0.26 96 TYR A N 18
ATOM 33103 C CA . TYR A 1 68 ? 1.733 3.044 -9.441 1.00 0.27 96 TYR A CA 18
ATOM 33104 C C . TYR A 1 68 ? 1.413 4.296 -8.628 1.00 0.26 96 TYR A C 18
ATOM 33105 O O . TYR A 1 68 ? 2.320 4.973 -8.150 1.00 0.30 96 TYR A O 18
ATOM 33123 N N . ASP A 1 69 ? 0.137 4.602 -8.464 1.00 0.28 97 ASP A N 18
ATOM 33124 C CA . ASP A 1 69 ? -0.250 5.831 -7.785 1.00 0.33 97 ASP A CA 18
ATOM 33125 C C . ASP A 1 69 ? -0.878 5.563 -6.413 1.00 0.32 97 ASP A C 18
ATOM 33126 O O . ASP A 1 69 ? -1.477 6.461 -5.820 1.00 0.38 97 ASP A O 18
ATOM 33135 N N . ALA A 1 70 ? -0.743 4.339 -5.904 1.00 0.27 98 ALA A N 18
ATOM 33136 C CA . ALA A 1 70 ? -1.288 4.002 -4.588 1.00 0.27 98 ALA A CA 18
ATOM 33137 C C . ALA A 1 70 ? -0.484 4.654 -3.479 1.00 0.26 98 ALA A C 18
ATOM 33138 O O . ALA A 1 70 ? 0.712 4.905 -3.622 1.00 0.40 98 ALA A O 18
ATOM 33145 N N . ILE A 1 71 ? -1.160 4.917 -2.374 1.00 0.18 99 ILE A N 18
ATOM 33146 C CA . ILE A 1 71 ? -0.552 5.582 -1.242 1.00 0.17 99 ILE A CA 18
ATOM 33147 C C . ILE A 1 71 ? -0.138 4.561 -0.179 1.00 0.16 99 ILE A C 18
ATOM 33148 O O . ILE A 1 71 ? -0.817 3.559 0.029 1.00 0.16 99 ILE A O 18
ATOM 33164 N N . ILE A 1 72 ? 0.989 4.814 0.467 1.00 0.17 100 ILE A N 18
ATOM 33165 C CA . ILE A 1 72 ? 1.550 3.912 1.460 1.00 0.18 100 ILE A CA 18
ATOM 33166 C C . ILE A 1 72 ? 1.597 4.591 2.832 1.00 0.18 100 ILE A C 18
ATOM 33167 O O . ILE A 1 72 ? 1.570 5.820 2.931 1.00 0.20 100 ILE A O 18
ATOM 33183 N N . SER A 1 73 ? 1.643 3.785 3.882 1.00 0.20 101 SER A N 18
ATOM 33184 C CA . SER A 1 73 ? 1.875 4.284 5.224 1.00 0.20 101 SER A CA 18
ATOM 33185 C C . SER A 1 73 ? 3.364 4.569 5.430 1.00 0.20 101 SER A C 18
ATOM 33186 O O . SER A 1 73 ? 4.232 3.826 4.959 1.00 0.23 101 SER A O 18
ATOM 33194 N N . GLU A 1 74 ? 3.639 5.655 6.146 1.00 0.20 102 GLU A N 18
ATOM 33195 C CA . GLU A 1 74 ? 4.999 6.138 6.395 1.00 0.21 102 GLU A CA 18
ATOM 33196 C C . GLU A 1 74 ? 5.838 5.102 7.128 1.00 0.24 102 GLU A C 18
ATOM 33197 O O . GLU A 1 74 ? 7.065 5.122 7.044 1.00 0.29 102 GLU A O 18
ATOM 33209 N N . GLU A 1 75 ? 5.175 4.225 7.870 1.00 0.27 103 GLU A N 18
ATOM 33210 C CA . GLU A 1 75 ? 5.868 3.171 8.595 1.00 0.34 103 GLU A CA 18
ATOM 33211 C C . GLU A 1 75 ? 6.499 2.168 7.641 1.00 0.31 103 GLU A C 18
ATOM 33212 O O . GLU A 1 75 ? 7.474 1.500 7.981 1.00 0.41 103 GLU A O 18
ATOM 33224 N N . LEU A 1 76 ? 5.943 2.070 6.448 1.00 0.23 104 LEU A N 18
ATOM 33225 C CA . LEU A 1 76 ? 6.348 1.041 5.505 1.00 0.25 104 LEU A CA 18
ATOM 33226 C C . LEU A 1 76 ? 7.422 1.526 4.549 1.00 0.27 104 LEU A C 18
ATOM 33227 O O . LEU A 1 76 ? 8.225 0.730 4.069 1.00 0.29 104 LEU A O 18
ATOM 33243 N N . LEU A 1 77 ? 7.448 2.821 4.268 1.00 0.43 105 LEU A N 18
ATOM 33244 C CA . LEU A 1 77 ? 8.396 3.352 3.319 1.00 0.54 105 LEU A CA 18
ATOM 33245 C C . LEU A 1 77 ? 9.832 3.108 3.789 1.00 0.46 105 LEU A C 18
ATOM 33246 O O . LEU A 1 77 ? 10.098 2.965 4.986 1.00 0.53 105 LEU A O 18
ATOM 33262 N N . MET A 1 78 ? 10.740 3.041 2.836 1.00 0.41 106 MET A N 18
ATOM 33263 C CA . MET A 1 78 ? 12.124 2.706 3.105 1.00 0.45 106 MET A CA 18
ATOM 33264 C C . MET A 1 78 ? 13.019 3.924 2.981 1.00 0.92 106 MET A C 18
ATOM 33265 O O . MET A 1 78 ? 13.343 4.358 1.875 1.00 1.28 106 MET A O 18
ATOM 33279 N N . LYS A 1 79 ? 13.392 4.488 4.110 1.00 1.28 107 LYS A N 18
ATOM 33280 C CA . LYS A 1 79 ? 14.515 5.391 4.146 1.00 1.66 107 LYS A CA 18
ATOM 33281 C C . LYS A 1 79 ? 15.564 4.766 5.046 1.00 1.09 107 LYS A C 18
ATOM 33282 O O . LYS A 1 79 ? 15.466 4.818 6.273 1.00 1.52 107 LYS A O 18
ATOM 33301 N N . ASP A 1 80 ? 16.548 4.154 4.422 1.00 1.16 108 ASP A N 18
ATOM 33302 C CA . ASP A 1 80 ? 17.591 3.445 5.140 1.00 1.22 108 ASP A CA 18
ATOM 33303 C C . ASP A 1 80 ? 18.953 3.987 4.749 1.00 1.17 108 ASP A C 18
ATOM 33304 O O . ASP A 1 80 ? 19.206 4.236 3.570 1.00 1.12 108 ASP A O 18
ATOM 33313 N N . PRO A 1 81 ? 19.848 4.195 5.718 1.00 1.79 109 PRO A N 18
ATOM 33314 C CA . PRO A 1 81 ? 21.191 4.696 5.441 1.00 2.23 109 PRO A CA 18
ATOM 33315 C C . PRO A 1 81 ? 22.141 3.615 4.926 1.00 2.02 109 PRO A C 18
ATOM 33316 O O . PRO A 1 81 ? 23.230 3.917 4.435 1.00 2.25 109 PRO A O 18
ATOM 33327 N N . ASN A 1 82 ? 21.741 2.358 5.050 1.00 1.75 110 ASN A N 18
ATOM 33328 C CA . ASN A 1 82 ? 22.569 1.252 4.587 1.00 1.67 110 ASN A CA 18
ATOM 33329 C C . ASN A 1 82 ? 21.958 0.592 3.355 1.00 1.25 110 ASN A C 18
ATOM 33330 O O . ASN A 1 82 ? 22.658 -0.056 2.574 1.00 1.26 110 ASN A O 18
ATOM 33341 N N . TYR A 1 83 ? 20.662 0.783 3.157 1.00 0.95 111 TYR A N 18
ATOM 33342 C CA . TYR A 1 83 ? 19.971 0.102 2.071 1.00 0.70 111 TYR A CA 18
ATOM 33343 C C . TYR A 1 83 ? 19.881 0.969 0.831 1.00 0.60 111 TYR A C 18
ATOM 33344 O O . TYR A 1 83 ? 19.576 2.162 0.899 1.00 0.80 111 TYR A O 18
ATOM 33362 N N . GLN A 1 84 ? 20.157 0.343 -0.295 1.00 0.53 112 GLN A N 18
ATOM 33363 C CA . GLN A 1 84 ? 19.953 0.941 -1.592 1.00 0.55 112 GLN A CA 18
ATOM 33364 C C . GLN A 1 84 ? 19.043 0.039 -2.409 1.00 0.45 112 GLN A C 18
ATOM 33365 O O . GLN A 1 84 ? 19.126 -1.185 -2.300 1.00 0.47 112 GLN A O 18
ATOM 33379 N N . LEU A 1 85 ? 18.178 0.653 -3.212 1.00 0.40 113 LEU A N 18
ATOM 33380 C CA . LEU A 1 85 ? 17.140 -0.058 -3.943 1.00 0.33 113 LEU A CA 18
ATOM 33381 C C . LEU A 1 85 ? 17.701 -1.238 -4.733 1.00 0.36 113 LEU A C 18
ATOM 33382 O O . LEU A 1 85 ? 18.440 -1.061 -5.701 1.00 0.43 113 LEU A O 18
ATOM 33398 N N . LYS A 1 86 ? 17.341 -2.439 -4.305 1.00 0.40 114 LYS A N 18
ATOM 33399 C CA . LYS A 1 86 ? 17.834 -3.659 -4.922 1.00 0.47 114 LYS A CA 18
ATOM 33400 C C . LYS A 1 86 ? 16.798 -4.230 -5.870 1.00 0.37 114 LYS A C 18
ATOM 33401 O O . LYS A 1 86 ? 15.655 -4.476 -5.484 1.00 0.33 114 LYS A O 18
ATOM 33420 N N . ASP A 1 87 ? 17.213 -4.467 -7.101 1.00 0.40 115 ASP A N 18
ATOM 33421 C CA . ASP A 1 87 ? 16.307 -4.951 -8.143 1.00 0.41 115 ASP A CA 18
ATOM 33422 C C . ASP A 1 87 ? 15.864 -6.374 -7.860 1.00 0.38 115 ASP A C 18
ATOM 33423 O O . ASP A 1 87 ? 14.897 -6.866 -8.440 1.00 0.42 115 ASP A O 18
ATOM 33432 N N . SER A 1 88 ? 16.569 -7.026 -6.951 1.00 0.38 116 SER A N 18
ATOM 33433 C CA . SER A 1 88 ? 16.246 -8.389 -6.573 1.00 0.44 116 SER A CA 18
ATOM 33434 C C . SER A 1 88 ? 15.183 -8.397 -5.481 1.00 0.40 116 SER A C 18
ATOM 33435 O O . SER A 1 88 ? 14.580 -9.430 -5.194 1.00 0.51 116 SER A O 18
ATOM 33443 N N . ASP A 1 89 ? 14.954 -7.237 -4.879 1.00 0.28 117 ASP A N 18
ATOM 33444 C CA . ASP A 1 89 ? 13.981 -7.122 -3.806 1.00 0.28 117 ASP A CA 18
ATOM 33445 C C . ASP A 1 89 ? 12.758 -6.351 -4.278 1.00 0.22 117 ASP A C 18
ATOM 33446 O O . ASP A 1 89 ? 11.686 -6.429 -3.677 1.00 0.24 117 ASP A O 18
ATOM 33455 N N . ILE A 1 90 ? 12.928 -5.612 -5.362 1.00 0.23 118 ILE A N 18
ATOM 33456 C CA . ILE A 1 90 ? 11.830 -4.896 -5.990 1.00 0.22 118 ILE A CA 18
ATOM 33457 C C . ILE A 1 90 ? 10.756 -5.855 -6.472 1.00 0.26 118 ILE A C 18
ATOM 33458 O O . ILE A 1 90 ? 11.015 -6.725 -7.305 1.00 0.34 118 ILE A O 18
ATOM 33474 N N . VAL A 1 91 ? 9.559 -5.704 -5.937 1.00 0.24 119 VAL A N 18
ATOM 33475 C CA . VAL A 1 91 ? 8.425 -6.455 -6.419 1.00 0.31 119 VAL A CA 18
ATOM 33476 C C . VAL A 1 91 ? 7.641 -5.606 -7.415 1.00 0.27 119 VAL A C 18
ATOM 33477 O O . VAL A 1 91 ? 7.203 -6.093 -8.457 1.00 0.31 119 VAL A O 18
ATOM 33490 N N . ASN A 1 92 ? 7.498 -4.324 -7.098 1.00 0.25 120 ASN A N 18
ATOM 33491 C CA . ASN A 1 92 ? 6.761 -3.398 -7.954 1.00 0.24 120 ASN A CA 18
ATOM 33492 C C . ASN A 1 92 ? 7.267 -1.964 -7.761 1.00 0.23 120 ASN A C 18
ATOM 33493 O O . ASN A 1 92 ? 7.990 -1.675 -6.809 1.00 0.26 120 ASN A O 18
ATOM 33504 N N . GLU A 1 93 ? 6.884 -1.075 -8.668 1.00 0.24 121 GLU A N 18
ATOM 33505 C CA . GLU A 1 93 ? 7.304 0.322 -8.616 1.00 0.25 121 GLU A CA 18
ATOM 33506 C C . GLU A 1 93 ? 6.096 1.241 -8.515 1.00 0.25 121 GLU A C 18
ATOM 33507 O O . GLU A 1 93 ? 5.087 1.037 -9.192 1.00 0.32 121 GLU A O 18
ATOM 33519 N N . ILE A 1 94 ? 6.200 2.246 -7.666 1.00 0.21 122 ILE A N 18
ATOM 33520 C CA . ILE A 1 94 ? 5.163 3.248 -7.547 1.00 0.23 122 ILE A CA 18
ATOM 33521 C C . ILE A 1 94 ? 5.738 4.618 -7.873 1.00 0.26 122 ILE A C 18
ATOM 33522 O O . ILE A 1 94 ? 6.893 4.724 -8.283 1.00 0.25 122 ILE A O 18
ATOM 33538 N N . LYS A 1 95 ? 4.936 5.651 -7.746 1.00 0.30 123 LYS A N 18
ATOM 33539 C CA . LYS A 1 95 ? 5.350 6.975 -8.179 1.00 0.34 123 LYS A CA 18
ATOM 33540 C C . LYS A 1 95 ? 6.427 7.546 -7.275 1.00 0.36 123 LYS A C 18
ATOM 33541 O O . LYS A 1 95 ? 6.185 7.870 -6.116 1.00 0.42 123 LYS A O 18
ATOM 33560 N N . GLY A 1 96 ? 7.618 7.679 -7.831 1.00 0.37 124 GLY A N 18
ATOM 33561 C CA . GLY A 1 96 ? 8.738 8.214 -7.091 1.00 0.42 124 GLY A CA 18
ATOM 33562 C C . GLY A 1 96 ? 9.432 7.166 -6.241 1.00 0.38 124 GLY A C 18
ATOM 33563 O O . GLY A 1 96 ? 10.653 7.196 -6.080 1.00 0.42 124 GLY A O 18
ATOM 33567 N N . GLY A 1 97 ? 8.651 6.251 -5.689 1.00 0.34 125 GLY A N 18
ATOM 33568 C CA . GLY A 1 97 ? 9.196 5.217 -4.838 1.00 0.31 125 GLY A CA 18
ATOM 33569 C C . GLY A 1 97 ? 9.040 3.823 -5.412 1.00 0.25 125 GLY A C 18
ATOM 33570 O O . GLY A 1 97 ? 8.618 3.643 -6.555 1.00 0.29 125 GLY A O 18
ATOM 33574 N N . TYR A 1 98 ? 9.394 2.840 -4.610 1.00 0.19 126 TYR A N 18
ATOM 33575 C CA . TYR A 1 98 ? 9.302 1.440 -4.996 1.00 0.16 126 TYR A CA 18
ATOM 33576 C C . TYR A 1 98 ? 8.731 0.609 -3.866 1.00 0.16 126 TYR A C 18
ATOM 33577 O O . TYR A 1 98 ? 9.311 0.549 -2.789 1.00 0.17 126 TYR A O 18
ATOM 33595 N N . VAL A 1 99 ? 7.623 -0.059 -4.109 1.00 0.18 127 VAL A N 18
ATOM 33596 C CA . VAL A 1 99 ? 7.129 -1.015 -3.140 1.00 0.20 127 VAL A CA 18
ATOM 33597 C C . VAL A 1 99 ? 7.972 -2.284 -3.248 1.00 0.17 127 VAL A C 18
ATOM 33598 O O . VAL A 1 99 ? 7.931 -3.011 -4.247 1.00 0.20 127 VAL A O 18
ATOM 33611 N N . ILE A 1 100 ? 8.754 -2.527 -2.216 1.00 0.14 128 ILE A N 18
ATOM 33612 C CA . ILE A 1 100 ? 9.829 -3.500 -2.285 1.00 0.12 128 ILE A CA 18
ATOM 33613 C C . ILE A 1 100 ? 9.754 -4.501 -1.152 1.00 0.13 128 ILE A C 18
ATOM 33614 O O . ILE A 1 100 ? 9.259 -4.195 -0.075 1.00 0.16 128 ILE A O 18
ATOM 33630 N N . LYS A 1 101 ? 10.243 -5.694 -1.404 1.00 0.15 129 LYS A N 18
ATOM 33631 C CA . LYS A 1 101 ? 10.340 -6.707 -0.373 1.00 0.18 129 LYS A CA 18
ATOM 33632 C C . LYS A 1 101 ? 11.800 -7.056 -0.157 1.00 0.19 129 LYS A C 18
ATOM 33633 O O . LYS A 1 101 ? 12.394 -7.776 -0.954 1.00 0.20 129 LYS A O 18
ATOM 33652 N N . VAL A 1 102 ? 12.368 -6.566 0.929 1.00 0.21 130 VAL A N 18
ATOM 33653 C CA . VAL A 1 102 ? 13.777 -6.735 1.187 1.00 0.24 130 VAL A CA 18
ATOM 33654 C C . VAL A 1 102 ? 13.961 -7.504 2.479 1.00 0.29 130 VAL A C 18
ATOM 33655 O O . VAL A 1 102 ? 13.260 -7.254 3.466 1.00 0.29 130 VAL A O 18
ATOM 33668 N N . ASP A 1 103 ? 14.866 -8.467 2.452 1.00 0.36 131 ASP A N 18
ATOM 33669 C CA . ASP A 1 103 ? 15.133 -9.306 3.607 1.00 0.44 131 ASP A CA 18
ATOM 33670 C C . ASP A 1 103 ? 13.839 -9.975 4.086 1.00 0.43 131 ASP A C 18
ATOM 33671 O O . ASP A 1 103 ? 13.658 -10.277 5.263 1.00 0.50 131 ASP A O 18
ATOM 33680 N N . GLY A 1 104 ? 12.928 -10.188 3.144 1.00 0.39 132 GLY A N 18
ATOM 33681 C CA . GLY A 1 104 ? 11.673 -10.848 3.440 1.00 0.40 132 GLY A CA 18
ATOM 33682 C C . GLY A 1 104 ? 10.555 -9.886 3.802 1.00 0.40 132 GLY A C 18
ATOM 33683 O O . GLY A 1 104 ? 9.379 -10.215 3.647 1.00 0.59 132 GLY A O 18
ATOM 33687 N N . LYS A 1 105 ? 10.903 -8.695 4.269 1.00 0.30 133 LYS A N 18
ATOM 33688 C CA . LYS A 1 105 ? 9.915 -7.722 4.681 1.00 0.29 133 LYS A CA 18
ATOM 33689 C C . LYS A 1 105 ? 9.634 -6.711 3.587 1.00 0.26 133 LYS A C 18
ATOM 33690 O O . LYS A 1 105 ? 10.466 -6.470 2.721 1.00 0.33 133 LYS A O 18
ATOM 33709 N N . TYR A 1 106 ? 8.459 -6.118 3.639 1.00 0.25 134 TYR A N 18
ATOM 33710 C CA . TYR A 1 106 ? 8.041 -5.170 2.625 1.00 0.23 134 TYR A CA 18
ATOM 33711 C C . TYR A 1 106 ? 8.261 -3.739 3.074 1.00 0.22 134 TYR A C 18
ATOM 33712 O O . TYR A 1 106 ? 8.037 -3.388 4.236 1.00 0.26 134 TYR A O 18
ATOM 33730 N N . TYR A 1 107 ? 8.703 -2.929 2.135 1.00 0.19 135 TYR A N 18
ATOM 33731 C CA . TYR A 1 107 ? 8.954 -1.524 2.358 1.00 0.20 135 TYR A CA 18
ATOM 33732 C C . TYR A 1 107 ? 8.548 -0.747 1.118 1.00 0.19 135 TYR A C 18
ATOM 33733 O O . TYR A 1 107 ? 8.085 -1.330 0.139 1.00 0.21 135 TYR A O 18
ATOM 33751 N N . VAL A 1 108 ? 8.739 0.558 1.157 1.00 0.21 136 VAL A N 18
ATOM 33752 C CA . VAL A 1 108 ? 8.464 1.409 0.010 1.00 0.22 136 VAL A CA 18
ATOM 33753 C C . VAL A 1 108 ? 9.578 2.446 -0.157 1.00 0.23 136 VAL A C 18
ATOM 33754 O O . VAL A 1 108 ? 9.639 3.445 0.552 1.00 0.31 136 VAL A O 18
ATOM 33767 N N . TYR A 1 109 ? 10.459 2.176 -1.101 1.00 0.20 137 TYR A N 18
ATOM 33768 C CA . TYR A 1 109 ? 11.684 2.941 -1.298 1.00 0.24 137 TYR A CA 18
ATOM 33769 C C . TYR A 1 109 ? 11.447 4.212 -2.055 1.00 0.27 137 TYR A C 18
ATOM 33770 O O . TYR A 1 109 ? 11.206 4.192 -3.249 1.00 0.46 137 TYR A O 18
ATOM 33788 N N . LEU A 1 110 ? 11.569 5.317 -1.368 1.00 0.29 138 LEU A N 18
ATOM 33789 C CA . LEU A 1 110 ? 11.479 6.586 -2.028 1.00 0.38 138 LEU A CA 18
ATOM 33790 C C . LEU A 1 110 ? 12.836 7.042 -2.541 1.00 0.44 138 LEU A C 18
ATOM 33791 O O . LEU A 1 110 ? 13.835 6.993 -1.822 1.00 0.50 138 LEU A O 18
ATOM 33807 N N . LYS A 1 111 ? 12.865 7.487 -3.792 1.00 0.46 139 LYS A N 18
ATOM 33808 C CA . LYS A 1 111 ? 14.091 7.991 -4.395 1.00 0.54 139 LYS A CA 18
ATOM 33809 C C . LYS A 1 111 ? 14.316 9.456 -4.032 1.00 0.64 139 LYS A C 18
ATOM 33810 O O . LYS A 1 111 ? 15.417 9.982 -4.190 1.00 0.74 139 LYS A O 18
ATOM 33829 N N . ASP A 1 112 ? 13.269 10.107 -3.545 1.00 0.66 140 ASP A N 18
ATOM 33830 C CA . ASP A 1 112 ? 13.367 11.491 -3.096 1.00 0.78 140 ASP A CA 18
ATOM 33831 C C . ASP A 1 112 ? 12.297 11.785 -2.061 1.00 0.77 140 ASP A C 18
ATOM 33832 O O . ASP A 1 112 ? 11.129 11.984 -2.401 1.00 0.88 140 ASP A O 18
ATOM 33841 N N . ALA A 1 113 ? 12.705 11.817 -0.799 1.00 0.73 141 ALA A N 18
ATOM 33842 C CA . ALA A 1 113 ? 11.781 11.994 0.316 1.00 0.79 141 ALA A CA 18
ATOM 33843 C C . ALA A 1 113 ? 11.055 13.335 0.258 1.00 0.97 141 ALA A C 18
ATOM 33844 O O . ALA A 1 113 ? 10.011 13.510 0.885 1.00 1.12 141 ALA A O 18
ATOM 33851 N N . ALA A 1 114 ? 11.594 14.273 -0.508 1.00 1.02 142 ALA A N 18
ATOM 33852 C CA . ALA A 1 114 ? 11.026 15.609 -0.583 1.00 1.26 142 ALA A CA 18
ATOM 33853 C C . ALA A 1 114 ? 9.679 15.606 -1.303 1.00 1.37 142 ALA A C 18
ATOM 33854 O O . ALA A 1 114 ? 8.782 16.378 -0.959 1.00 1.60 142 ALA A O 18
ATOM 33861 N N . HIS A 1 115 ? 9.531 14.733 -2.296 1.00 1.30 143 HIS A N 18
ATOM 33862 C CA . HIS A 1 115 ? 8.276 14.643 -3.045 1.00 1.50 143 HIS A CA 18
ATOM 33863 C C . HIS A 1 115 ? 7.259 13.796 -2.303 1.00 1.25 143 HIS A C 18
ATOM 33864 O O . HIS A 1 115 ? 6.073 13.821 -2.632 1.00 1.33 143 HIS A O 18
ATOM 33879 N N . ALA A 1 116 ? 7.744 13.051 -1.308 1.00 0.99 144 ALA A N 18
ATOM 33880 C CA . ALA A 1 116 ? 6.939 12.079 -0.571 1.00 0.77 144 ALA A CA 18
ATOM 33881 C C . ALA A 1 116 ? 6.577 10.882 -1.438 1.00 0.76 144 ALA A C 18
ATOM 33882 O O . ALA A 1 116 ? 6.243 11.021 -2.615 1.00 1.13 144 ALA A O 18
ATOM 33889 N N . ASP A 1 117 ? 6.650 9.700 -0.850 1.00 0.59 145 ASP A N 18
ATOM 33890 C CA . ASP A 1 117 ? 6.435 8.471 -1.596 1.00 0.87 145 ASP A CA 18
ATOM 33891 C C . ASP A 1 117 ? 4.994 8.068 -1.517 1.00 0.66 145 ASP A C 18
ATOM 33892 O O . ASP A 1 117 ? 4.687 6.914 -1.215 1.00 0.75 145 ASP A O 18
ATOM 33901 N N . ASN A 1 118 ? 4.100 9.017 -1.777 1.00 0.48 146 ASN A N 18
ATOM 33902 C CA . ASN A 1 118 ? 2.689 8.715 -1.740 1.00 0.32 146 ASN A CA 18
ATOM 33903 C C . ASN A 1 118 ? 2.399 8.221 -0.341 1.00 0.25 146 ASN A C 18
ATOM 33904 O O . ASN A 1 118 ? 1.945 7.109 -0.149 1.00 0.37 146 ASN A O 18
ATOM 33915 N N . ILE A 1 119 ? 2.732 9.042 0.638 1.00 0.30 147 ILE A N 18
ATOM 33916 C CA . ILE A 1 119 ? 2.781 8.590 2.012 1.00 0.34 147 ILE A CA 18
ATOM 33917 C C . ILE A 1 119 ? 1.845 9.365 2.911 1.00 0.38 147 ILE A C 18
ATOM 33918 O O . ILE A 1 119 ? 1.811 10.595 2.897 1.00 0.46 147 ILE A O 18
ATOM 33934 N N . ARG A 1 120 ? 1.083 8.624 3.684 1.00 0.36 148 ARG A N 18
ATOM 33935 C CA . ARG A 1 120 ? 0.317 9.190 4.768 1.00 0.38 148 ARG A CA 18
ATOM 33936 C C . ARG A 1 120 ? 0.976 8.758 6.069 1.00 0.36 148 ARG A C 18
ATOM 33937 O O . ARG A 1 120 ? 1.163 7.562 6.310 1.00 0.39 148 ARG A O 18
ATOM 33958 N N . THR A 1 121 ? 1.365 9.721 6.882 1.00 0.33 149 THR A N 18
ATOM 33959 C CA . THR A 1 121 ? 1.920 9.428 8.193 1.00 0.31 149 THR A CA 18
ATOM 33960 C C . THR A 1 121 ? 0.869 8.765 9.054 1.00 0.28 149 THR A C 18
ATOM 33961 O O . THR A 1 121 ? -0.309 8.852 8.742 1.00 0.29 149 THR A O 18
ATOM 33972 N N . LYS A 1 122 ? 1.270 8.113 10.126 1.00 0.31 150 LYS A N 18
ATOM 33973 C CA . LYS A 1 122 ? 0.299 7.488 11.012 1.00 0.34 150 LYS A CA 18
ATOM 33974 C C . LYS A 1 122 ? -0.680 8.527 11.533 1.00 0.31 150 LYS A C 18
ATOM 33975 O O . LYS A 1 122 ? -1.862 8.237 11.729 1.00 0.39 150 LYS A O 18
ATOM 33994 N N . GLU A 1 123 ? -0.195 9.748 11.713 1.00 0.29 151 GLU A N 18
ATOM 33995 C CA . GLU A 1 123 ? -1.059 10.848 12.087 1.00 0.34 151 GLU A CA 18
ATOM 33996 C C . GLU A 1 123 ? -1.989 11.221 10.936 1.00 0.36 151 GLU A C 18
ATOM 33997 O O . GLU A 1 123 ? -3.180 11.465 11.137 1.00 0.48 151 GLU A O 18
ATOM 34009 N N . GLU A 1 124 ? -1.449 11.231 9.724 1.00 0.34 152 GLU A N 18
ATOM 34010 C CA . GLU A 1 124 ? -2.227 11.602 8.553 1.00 0.40 152 GLU A CA 18
ATOM 34011 C C . GLU A 1 124 ? -3.197 10.509 8.166 1.00 0.40 152 GLU A C 18
ATOM 34012 O O . GLU A 1 124 ? -4.252 10.788 7.624 1.00 0.50 152 GLU A O 18
ATOM 34024 N N . ILE A 1 125 ? -2.830 9.270 8.409 1.00 0.34 153 ILE A N 18
ATOM 34025 C CA . ILE A 1 125 ? -3.700 8.159 8.090 1.00 0.35 153 ILE A CA 18
ATOM 34026 C C . ILE A 1 125 ? -5.054 8.345 8.763 1.00 0.39 153 ILE A C 18
ATOM 34027 O O . ILE A 1 125 ? -6.104 8.183 8.140 1.00 0.43 153 ILE A O 18
ATOM 34043 N N . LYS A 1 126 ? -5.017 8.727 10.031 1.00 0.42 154 LYS A N 18
ATOM 34044 C CA . LYS A 1 126 ? -6.236 9.008 10.778 1.00 0.50 154 LYS A CA 18
ATOM 34045 C C . LYS A 1 126 ? -6.894 10.296 10.274 1.00 0.56 154 LYS A C 18
ATOM 34046 O O . LYS A 1 126 ? -8.116 10.429 10.284 1.00 0.64 154 LYS A O 18
ATOM 34065 N N . ARG A 1 127 ? -6.067 11.238 9.840 1.00 0.54 155 ARG A N 18
ATOM 34066 C CA . ARG A 1 127 ? -6.537 12.474 9.214 1.00 0.63 155 ARG A CA 18
ATOM 34067 C C . ARG A 1 127 ? -7.303 12.165 7.925 1.00 0.66 155 ARG A C 18
ATOM 34068 O O . ARG A 1 127 ? -8.401 12.673 7.693 1.00 0.80 155 ARG A O 18
ATOM 34089 N N . GLN A 1 128 ? -6.712 11.307 7.108 1.00 0.58 156 GLN A N 18
ATOM 34090 C CA . GLN A 1 128 ? -7.242 10.962 5.798 1.00 0.70 156 GLN A CA 18
ATOM 34091 C C . GLN A 1 128 ? -8.462 10.052 5.895 1.00 0.67 156 GLN A C 18
ATOM 34092 O O . GLN A 1 128 ? -9.298 10.027 4.990 1.00 0.80 156 GLN A O 18
ATOM 34106 N N . LYS A 1 129 ? -8.572 9.315 6.993 1.00 0.55 157 LYS A N 18
ATOM 34107 C CA . LYS A 1 129 ? -9.663 8.363 7.161 1.00 0.54 157 LYS A CA 18
ATOM 34108 C C . LYS A 1 129 ? -10.937 9.047 7.657 1.00 0.62 157 LYS A C 18
ATOM 34109 O O . LYS A 1 129 ? -11.963 8.400 7.857 1.00 0.67 157 LYS A O 18
ATOM 34128 N N . GLN A 1 130 ? -10.868 10.348 7.871 1.00 0.74 158 GLN A N 18
ATOM 34129 C CA . GLN A 1 130 ? -12.029 11.104 8.291 1.00 0.91 158 GLN A CA 18
ATOM 34130 C C . GLN A 1 130 ? -12.877 11.488 7.087 1.00 1.15 158 GLN A C 18
ATOM 34131 O O . GLN A 1 130 ? -12.463 12.387 6.324 1.00 1.78 158 GLN A O 18
ATOM 34145 N N . GLU A 1 131 ? -13.957 10.889 6.905 1.00 1.48 159 GLU A N 18
ATOM 34147 N N . SER A 1 12 ? -14.491 -13.102 -4.939 1.00 13.12 40 SER A N 19
ATOM 34148 C CA . SER A 1 12 ? -15.067 -12.986 -6.294 1.00 12.82 40 SER A CA 19
ATOM 34149 C C . SER A 1 12 ? -16.253 -12.030 -6.290 1.00 12.18 40 SER A C 19
ATOM 34150 O O . SER A 1 12 ? -17.079 -12.061 -5.380 1.00 11.93 40 SER A O 19
ATOM 34159 N N . TYR A 1 13 ? -16.339 -11.193 -7.316 1.00 12.10 41 TYR A N 19
ATOM 34160 C CA . TYR A 1 13 ? -17.388 -10.183 -7.409 1.00 11.74 41 TYR A CA 19
ATOM 34161 C C . TYR A 1 13 ? -18.560 -10.692 -8.244 1.00 11.26 41 TYR A C 19
ATOM 34162 O O . TYR A 1 13 ? -19.031 -10.021 -9.163 1.00 11.61 41 TYR A O 19
ATOM 34180 N N . ILE A 1 14 ? -19.038 -11.874 -7.896 1.00 10.66 42 ILE A N 19
ATOM 34181 C CA . ILE A 1 14 ? -20.097 -12.528 -8.652 1.00 10.40 42 ILE A CA 19
ATOM 34182 C C . ILE A 1 14 ? -21.459 -11.933 -8.314 1.00 10.44 42 ILE A C 19
ATOM 34183 O O . ILE A 1 14 ? -22.153 -11.396 -9.180 1.00 10.49 42 ILE A O 19
ATOM 34199 N N . ASP A 1 15 ? -21.830 -12.029 -7.049 1.00 10.68 43 ASP A N 19
ATOM 34200 C CA . ASP A 1 15 ? -23.158 -11.622 -6.611 1.00 11.02 43 ASP A CA 19
ATOM 34201 C C . ASP A 1 15 ? -23.142 -10.265 -5.930 1.00 11.08 43 ASP A C 19
ATOM 34202 O O . ASP A 1 15 ? -23.898 -9.363 -6.284 1.00 11.69 43 ASP A O 19
ATOM 34211 N N . GLY A 1 16 ? -22.279 -10.143 -4.953 1.00 10.65 44 GLY A N 19
ATOM 34212 C CA . GLY A 1 16 ? -22.167 -8.915 -4.183 1.00 10.86 44 GLY A CA 19
ATOM 34213 C C . GLY A 1 16 ? -22.543 -9.126 -2.731 1.00 10.53 44 GLY A C 19
ATOM 34214 O O . GLY A 1 16 ? -22.062 -8.422 -1.845 1.00 10.64 44 GLY A O 19
ATOM 34218 N N . ASP A 1 17 ? -23.383 -10.120 -2.483 1.00 10.35 45 ASP A N 19
ATOM 34219 C CA . ASP A 1 17 ? -23.679 -10.554 -1.123 1.00 10.29 45 ASP A CA 19
ATOM 34220 C C . ASP A 1 17 ? -22.990 -11.882 -0.877 1.00 9.54 45 ASP A C 19
ATOM 34221 O O . ASP A 1 17 ? -22.497 -12.157 0.211 1.00 9.39 45 ASP A O 19
ATOM 34230 N N . GLN A 1 18 ? -22.951 -12.695 -1.924 1.00 9.30 46 GLN A N 19
ATOM 34231 C CA . GLN A 1 18 ? -22.200 -13.938 -1.907 1.00 8.82 46 GLN A CA 19
ATOM 34232 C C . GLN A 1 18 ? -20.742 -13.668 -2.267 1.00 7.96 46 GLN A C 19
ATOM 34233 O O . GLN A 1 18 ? -19.972 -14.589 -2.541 1.00 7.83 46 GLN A O 19
ATOM 34247 N N . ALA A 1 19 ? -20.378 -12.397 -2.280 1.00 7.63 47 ALA A N 19
ATOM 34248 C CA . ALA A 1 19 ? -19.037 -11.984 -2.647 1.00 7.10 47 ALA A CA 19
ATOM 34249 C C . ALA A 1 19 ? -18.188 -11.779 -1.404 1.00 6.23 47 ALA A C 19
ATOM 34250 O O . ALA A 1 19 ? -18.625 -11.150 -0.440 1.00 6.37 47 ALA A O 19
ATOM 34257 N N . GLY A 1 20 ? -16.983 -12.318 -1.424 1.00 5.65 48 GLY A N 19
ATOM 34258 C CA . GLY A 1 20 ? -16.117 -12.221 -0.282 1.00 5.11 48 GLY A CA 19
ATOM 34259 C C . GLY A 1 20 ? -15.201 -11.024 -0.353 1.00 4.06 48 GLY A C 19
ATOM 34260 O O . GLY A 1 20 ? -15.234 -10.250 -1.313 1.00 4.07 48 GLY A O 19
ATOM 34264 N N . GLN A 1 21 ? -14.373 -10.898 0.657 1.00 3.63 49 GLN A N 19
ATOM 34265 C CA . GLN A 1 21 ? -13.464 -9.775 0.794 1.00 2.96 49 GLN A CA 19
ATOM 34266 C C . GLN A 1 21 ? -12.221 -10.220 1.552 1.00 2.13 49 GLN A C 19
ATOM 34267 O O . GLN A 1 21 ? -11.872 -11.403 1.520 1.00 2.55 49 GLN A O 19
ATOM 34281 N N . LYS A 1 22 ? -11.555 -9.273 2.216 1.00 1.67 50 LYS A N 19
ATOM 34282 C CA . LYS A 1 22 ? -10.339 -9.552 2.983 1.00 1.23 50 LYS A CA 19
ATOM 34283 C C . LYS A 1 22 ? -9.221 -9.948 2.036 1.00 1.14 50 LYS A C 19
ATOM 34284 O O . LYS A 1 22 ? -8.356 -10.763 2.361 1.00 1.86 50 LYS A O 19
ATOM 34303 N N . ALA A 1 23 ? -9.285 -9.289 0.881 1.00 0.80 51 ALA A N 19
ATOM 34304 C CA . ALA A 1 23 ? -8.385 -9.428 -0.261 1.00 0.75 51 ALA A CA 19
ATOM 34305 C C . ALA A 1 23 ? -9.215 -9.246 -1.515 1.00 0.83 51 ALA A C 19
ATOM 34306 O O . ALA A 1 23 ? -9.730 -10.214 -2.075 1.00 1.01 51 ALA A O 19
ATOM 34313 N N . GLU A 1 24 ? -9.393 -7.999 -1.917 1.00 0.75 52 GLU A N 19
ATOM 34314 C CA . GLU A 1 24 ? -10.199 -7.676 -3.083 1.00 0.86 52 GLU A CA 19
ATOM 34315 C C . GLU A 1 24 ? -9.642 -8.366 -4.335 1.00 0.97 52 GLU A C 19
ATOM 34316 O O . GLU A 1 24 ? -8.466 -8.730 -4.386 1.00 1.04 52 GLU A O 19
ATOM 34328 N N . ASN A 1 25 ? -10.495 -8.600 -5.320 1.00 1.07 53 ASN A N 19
ATOM 34329 C CA . ASN A 1 25 ? -10.043 -9.188 -6.576 1.00 1.20 53 ASN A CA 19
ATOM 34330 C C . ASN A 1 25 ? -10.470 -8.315 -7.750 1.00 1.20 53 ASN A C 19
ATOM 34331 O O . ASN A 1 25 ? -10.320 -8.685 -8.916 1.00 1.34 53 ASN A O 19
ATOM 34342 N N . LEU A 1 26 ? -11.024 -7.157 -7.420 1.00 1.12 54 LEU A N 19
ATOM 34343 C CA . LEU A 1 26 ? -11.373 -6.152 -8.394 1.00 1.15 54 LEU A CA 19
ATOM 34344 C C . LEU A 1 26 ? -10.133 -5.351 -8.765 1.00 1.13 54 LEU A C 19
ATOM 34345 O O . LEU A 1 26 ? -9.032 -5.656 -8.315 1.00 1.13 54 LEU A O 19
ATOM 34361 N N . THR A 1 27 ? -10.300 -4.361 -9.610 1.00 1.16 55 THR A N 19
ATOM 34362 C CA . THR A 1 27 ? -9.224 -3.441 -9.895 1.00 1.21 55 THR A CA 19
ATOM 34363 C C . THR A 1 27 ? -9.267 -2.278 -8.900 1.00 1.14 55 THR A C 19
ATOM 34364 O O . THR A 1 27 ? -10.349 -1.884 -8.466 1.00 1.09 55 THR A O 19
ATOM 34375 N N . PRO A 1 28 ? -8.101 -1.726 -8.523 1.00 1.18 56 PRO A N 19
ATOM 34376 C CA . PRO A 1 28 ? -7.967 -0.793 -7.387 1.00 1.10 56 PRO A CA 19
ATOM 34377 C C . PRO A 1 28 ? -8.957 0.372 -7.413 1.00 1.05 56 PRO A C 19
ATOM 34378 O O . PRO A 1 28 ? -9.484 0.766 -6.371 1.00 0.97 56 PRO A O 19
ATOM 34389 N N . ASP A 1 29 ? -9.228 0.899 -8.595 1.00 1.13 57 ASP A N 19
ATOM 34390 C CA . ASP A 1 29 ? -10.082 2.073 -8.720 1.00 1.14 57 ASP A CA 19
ATOM 34391 C C . ASP A 1 29 ? -11.535 1.657 -8.567 1.00 1.07 57 ASP A C 19
ATOM 34392 O O . ASP A 1 29 ? -12.322 2.314 -7.885 1.00 1.05 57 ASP A O 19
ATOM 34401 N N . GLU A 1 30 ? -11.868 0.549 -9.213 1.00 1.09 58 GLU A N 19
ATOM 34402 C CA . GLU A 1 30 ? -13.170 -0.081 -9.099 1.00 1.05 58 GLU A CA 19
ATOM 34403 C C . GLU A 1 30 ? -13.514 -0.359 -7.644 1.00 0.93 58 GLU A C 19
ATOM 34404 O O . GLU A 1 30 ? -14.665 -0.210 -7.232 1.00 0.93 58 GLU A O 19
ATOM 34416 N N . VAL A 1 31 ? -12.502 -0.764 -6.880 1.00 0.86 59 VAL A N 19
ATOM 34417 C CA . VAL A 1 31 ? -12.659 -1.019 -5.449 1.00 0.75 59 VAL A CA 19
ATOM 34418 C C . VAL A 1 31 ? -13.317 0.168 -4.770 1.00 0.71 59 VAL A C 19
ATOM 34419 O O . VAL A 1 31 ? -14.417 0.066 -4.224 1.00 0.71 59 VAL A O 19
ATOM 34432 N N . SER A 1 32 ? -12.638 1.295 -4.856 1.00 0.70 60 SER A N 19
ATOM 34433 C CA . SER A 1 32 ? -13.023 2.505 -4.196 1.00 0.70 60 SER A CA 19
ATOM 34434 C C . SER A 1 32 ? -14.388 3.012 -4.648 1.00 0.74 60 SER A C 19
ATOM 34435 O O . SER A 1 32 ? -15.260 3.308 -3.825 1.00 0.72 60 SER A O 19
ATOM 34443 N N . LYS A 1 33 ? -14.553 3.128 -5.950 1.00 0.87 61 LYS A N 19
ATOM 34444 C CA . LYS A 1 33 ? -15.797 3.620 -6.531 1.00 0.96 61 LYS A CA 19
ATOM 34445 C C . LYS A 1 33 ? -17.008 2.790 -6.103 1.00 0.94 61 LYS A C 19
ATOM 34446 O O . LYS A 1 33 ? -18.052 3.347 -5.754 1.00 1.01 61 LYS A O 19
ATOM 34465 N N . ARG A 1 34 ? -16.873 1.468 -6.118 1.00 0.88 62 ARG A N 19
ATOM 34466 C CA . ARG A 1 34 ? -17.988 0.593 -5.774 1.00 0.89 62 ARG A CA 19
ATOM 34467 C C . ARG A 1 34 ? -18.341 0.685 -4.292 1.00 0.77 62 ARG A C 19
ATOM 34468 O O . ARG A 1 34 ? -19.519 0.708 -3.934 1.00 0.82 62 ARG A O 19
ATOM 34489 N N . GLU A 1 35 ? -17.328 0.739 -3.432 1.00 0.68 63 GLU A N 19
ATOM 34490 C CA . GLU A 1 35 ? -17.565 0.835 -1.993 1.00 0.63 63 GLU A CA 19
ATOM 34491 C C . GLU A 1 35 ? -18.124 2.207 -1.624 1.00 0.66 63 GLU A C 19
ATOM 34492 O O . GLU A 1 35 ? -18.966 2.319 -0.737 1.00 0.73 63 GLU A O 19
ATOM 34504 N N . GLY A 1 36 ? -17.662 3.249 -2.308 1.00 0.69 64 GLY A N 19
ATOM 34505 C CA . GLY A 1 36 ? -18.276 4.554 -2.151 1.00 0.74 64 GLY A CA 19
ATOM 34506 C C . GLY A 1 36 ? -17.364 5.606 -1.552 1.00 0.72 64 GLY A C 19
ATOM 34507 O O . GLY A 1 36 ? -17.499 6.786 -1.872 1.00 0.86 64 GLY A O 19
ATOM 34511 N N . ILE A 1 37 ? -16.442 5.203 -0.683 1.00 0.62 65 ILE A N 19
ATOM 34512 C CA . ILE A 1 37 ? -15.602 6.179 0.012 1.00 0.67 65 ILE A CA 19
ATOM 34513 C C . ILE A 1 37 ? -14.658 6.907 -0.935 1.00 0.81 65 ILE A C 19
ATOM 34514 O O . ILE A 1 37 ? -14.435 8.108 -0.792 1.00 1.76 65 ILE A O 19
ATOM 34530 N N . ASN A 1 38 ? -14.107 6.168 -1.901 1.00 0.75 66 ASN A N 19
ATOM 34531 C CA . ASN A 1 38 ? -13.213 6.733 -2.920 1.00 0.69 66 ASN A CA 19
ATOM 34532 C C . ASN A 1 38 ? -11.948 7.335 -2.316 1.00 0.61 66 ASN A C 19
ATOM 34533 O O . ASN A 1 38 ? -11.177 7.996 -3.016 1.00 0.64 66 ASN A O 19
ATOM 34544 N N . ALA A 1 39 ? -11.735 7.118 -1.023 1.00 0.54 67 ALA A N 19
ATOM 34545 C CA . ALA A 1 39 ? -10.571 7.669 -0.342 1.00 0.49 67 ALA A CA 19
ATOM 34546 C C . ALA A 1 39 ? -9.282 7.007 -0.819 1.00 0.44 67 ALA A C 19
ATOM 34547 O O . ALA A 1 39 ? -9.310 5.917 -1.395 1.00 0.45 67 ALA A O 19
ATOM 34554 N N . GLU A 1 40 ? -8.158 7.669 -0.556 1.00 0.44 68 GLU A N 19
ATOM 34555 C CA . GLU A 1 40 ? -6.858 7.193 -1.012 1.00 0.42 68 GLU A CA 19
ATOM 34556 C C . GLU A 1 40 ? -6.486 5.903 -0.311 1.00 0.34 68 GLU A C 19
ATOM 34557 O O . GLU A 1 40 ? -6.450 5.846 0.916 1.00 0.35 68 GLU A O 19
ATOM 34569 N N . GLN A 1 41 ? -6.191 4.885 -1.096 1.00 0.31 69 GLN A N 19
ATOM 34570 C CA . GLN A 1 41 ? -5.854 3.576 -0.566 1.00 0.24 69 GLN A CA 19
ATOM 34571 C C . GLN A 1 41 ? -4.454 3.585 0.034 1.00 0.21 69 GLN A C 19
ATOM 34572 O O . GLN A 1 41 ? -3.475 3.291 -0.648 1.00 0.27 69 GLN A O 19
ATOM 34586 N N . ILE A 1 42 ? -4.372 3.939 1.311 1.00 0.19 70 ILE A N 19
ATOM 34587 C CA . ILE A 1 42 ? -3.098 4.000 2.015 1.00 0.17 70 ILE A CA 19
ATOM 34588 C C . ILE A 1 42 ? -2.655 2.613 2.455 1.00 0.14 70 ILE A C 19
ATOM 34589 O O . ILE A 1 42 ? -3.125 2.098 3.467 1.00 0.14 70 ILE A O 19
ATOM 34605 N N . VAL A 1 43 ? -1.763 2.009 1.694 1.00 0.15 71 VAL A N 19
ATOM 34606 C CA . VAL A 1 43 ? -1.229 0.703 2.035 1.00 0.15 71 VAL A CA 19
ATOM 34607 C C . VAL A 1 43 ? -0.459 0.769 3.354 1.00 0.14 71 VAL A C 19
ATOM 34608 O O . VAL A 1 43 ? 0.623 1.350 3.424 1.00 0.17 71 VAL A O 19
ATOM 34621 N N . ILE A 1 44 ? -1.036 0.190 4.399 1.00 0.14 72 ILE A N 19
ATOM 34622 C CA . ILE A 1 44 ? -0.410 0.176 5.716 1.00 0.17 72 ILE A CA 19
ATOM 34623 C C . ILE A 1 44 ? 0.311 -1.141 5.956 1.00 0.22 72 ILE A C 19
ATOM 34624 O O . ILE A 1 44 ? 1.233 -1.223 6.769 1.00 0.29 72 ILE A O 19
ATOM 34640 N N . LYS A 1 45 ? -0.131 -2.169 5.254 1.00 0.21 73 LYS A N 19
ATOM 34641 C CA . LYS A 1 45 ? 0.490 -3.477 5.328 1.00 0.26 73 LYS A CA 19
ATOM 34642 C C . LYS A 1 45 ? 0.756 -4.001 3.937 1.00 0.24 73 LYS A C 19
ATOM 34643 O O . LYS A 1 45 ? -0.048 -3.786 3.043 1.00 0.25 73 LYS A O 19
ATOM 34662 N N . ILE A 1 46 ? 1.870 -4.683 3.756 1.00 0.28 74 ILE A N 19
ATOM 34663 C CA . ILE A 1 46 ? 2.136 -5.363 2.498 1.00 0.31 74 ILE A CA 19
ATOM 34664 C C . ILE A 1 46 ? 2.504 -6.814 2.767 1.00 0.38 74 ILE A C 19
ATOM 34665 O O . ILE A 1 46 ? 3.087 -7.127 3.805 1.00 0.41 74 ILE A O 19
ATOM 34681 N N . THR A 1 47 ? 2.156 -7.688 1.838 1.00 0.45 75 THR A N 19
ATOM 34682 C CA . THR A 1 47 ? 2.527 -9.091 1.910 1.00 0.54 75 THR A CA 19
ATOM 34683 C C . THR A 1 47 ? 2.827 -9.618 0.513 1.00 0.60 75 THR A C 19
ATOM 34684 O O . THR A 1 47 ? 2.827 -8.861 -0.458 1.00 0.71 75 THR A O 19
ATOM 34695 N N . ASP A 1 48 ? 3.080 -10.910 0.409 1.00 0.70 76 ASP A N 19
ATOM 34696 C CA . ASP A 1 48 ? 3.236 -11.549 -0.889 1.00 0.82 76 ASP A CA 19
ATOM 34697 C C . ASP A 1 48 ? 1.867 -11.882 -1.472 1.00 0.90 76 ASP A C 19
ATOM 34698 O O . ASP A 1 48 ? 1.737 -12.198 -2.655 1.00 1.08 76 ASP A O 19
ATOM 34707 N N . GLN A 1 49 ? 0.843 -11.790 -0.631 1.00 0.94 77 GLN A N 19
ATOM 34708 C CA . GLN A 1 49 ? -0.532 -12.047 -1.046 1.00 1.14 77 GLN A CA 19
ATOM 34709 C C . GLN A 1 49 ? -1.245 -10.738 -1.359 1.00 1.11 77 GLN A C 19
ATOM 34710 O O . GLN A 1 49 ? -2.471 -10.687 -1.455 1.00 1.49 77 GLN A O 19
ATOM 34724 N N . GLY A 1 50 ? -0.470 -9.684 -1.508 1.00 0.78 78 GLY A N 19
ATOM 34725 C CA . GLY A 1 50 ? -1.033 -8.380 -1.774 1.00 0.78 78 GLY A CA 19
ATOM 34726 C C . GLY A 1 50 ? -0.698 -7.410 -0.669 1.00 0.72 78 GLY A C 19
ATOM 34727 O O . GLY A 1 50 ? 0.430 -7.385 -0.186 1.00 0.99 78 GLY A O 19
ATOM 34731 N N . TYR A 1 51 ? -1.670 -6.629 -0.247 1.00 0.43 79 TYR A N 19
ATOM 34732 C CA . TYR A 1 51 ? -1.449 -5.689 0.836 1.00 0.36 79 TYR A CA 19
ATOM 34733 C C . TYR A 1 51 ? -2.738 -5.339 1.543 1.00 0.28 79 TYR A C 19
ATOM 34734 O O . TYR A 1 51 ? -3.811 -5.819 1.183 1.00 0.28 79 TYR A O 19
ATOM 34752 N N . VAL A 1 52 ? -2.621 -4.501 2.556 1.00 0.29 80 VAL A N 19
ATOM 34753 C CA . VAL A 1 52 ? -3.779 -3.991 3.248 1.00 0.27 80 VAL A CA 19
ATOM 34754 C C . VAL A 1 52 ? -3.692 -2.477 3.334 1.00 0.21 80 VAL A C 19
ATOM 34755 O O . VAL A 1 52 ? -2.666 -1.931 3.745 1.00 0.19 80 VAL A O 19
ATOM 34768 N N . THR A 1 53 ? -4.754 -1.803 2.938 1.00 0.22 81 THR A N 19
ATOM 34769 C CA . THR A 1 53 ? -4.796 -0.356 2.980 1.00 0.22 81 THR A CA 19
ATOM 34770 C C . THR A 1 53 ? -5.642 0.126 4.153 1.00 0.22 81 THR A C 19
ATOM 34771 O O . THR A 1 53 ? -6.534 -0.578 4.615 1.00 0.35 81 THR A O 19
ATOM 34782 N N . SER A 1 54 ? -5.340 1.309 4.648 1.00 0.19 82 SER A N 19
ATOM 34783 C CA . SER A 1 54 ? -6.203 1.982 5.594 1.00 0.20 82 SER A CA 19
ATOM 34784 C C . SER A 1 54 ? -6.769 3.212 4.919 1.00 0.24 82 SER A C 19
ATOM 34785 O O . SER A 1 54 ? -6.163 4.283 4.949 1.00 0.29 82 SER A O 19
ATOM 34793 N N . HIS A 1 55 ? -7.914 3.060 4.285 1.00 0.24 83 HIS A N 19
ATOM 34794 C CA . HIS A 1 55 ? -8.453 4.136 3.493 1.00 0.30 83 HIS A CA 19
ATOM 34795 C C . HIS A 1 55 ? -9.901 4.416 3.864 1.00 0.29 83 HIS A C 19
ATOM 34796 O O . HIS A 1 55 ? -10.627 3.526 4.315 1.00 0.27 83 HIS A O 19
ATOM 34810 N N . GLY A 1 56 ? -10.302 5.666 3.705 1.00 0.35 84 GLY A N 19
ATOM 34811 C CA . GLY A 1 56 ? -11.654 6.051 4.033 1.00 0.36 84 GLY A CA 19
ATOM 34812 C C . GLY A 1 56 ? -11.885 6.046 5.521 1.00 0.36 84 GLY A C 19
ATOM 34813 O O . GLY A 1 56 ? -11.670 7.046 6.199 1.00 0.42 84 GLY A O 19
ATOM 34817 N N . ASP A 1 57 ? -12.321 4.910 6.022 1.00 0.33 85 ASP A N 19
ATOM 34818 C CA . ASP A 1 57 ? -12.592 4.748 7.439 1.00 0.36 85 ASP A CA 19
ATOM 34819 C C . ASP A 1 57 ? -11.993 3.450 7.972 1.00 0.33 85 ASP A C 19
ATOM 34820 O O . ASP A 1 57 ? -11.777 3.296 9.176 1.00 0.38 85 ASP A O 19
ATOM 34829 N N . HIS A 1 58 ? -11.686 2.531 7.070 1.00 0.29 86 HIS A N 19
ATOM 34830 C CA . HIS A 1 58 ? -11.395 1.158 7.458 1.00 0.27 86 HIS A CA 19
ATOM 34831 C C . HIS A 1 58 ? -10.090 0.654 6.883 1.00 0.23 86 HIS A C 19
ATOM 34832 O O . HIS A 1 58 ? -9.360 1.378 6.206 1.00 0.21 86 HIS A O 19
ATOM 34846 N N . TYR A 1 59 ? -9.807 -0.604 7.179 1.00 0.24 87 TYR A N 19
ATOM 34847 C CA . TYR A 1 59 ? -8.708 -1.300 6.558 1.00 0.22 87 TYR A CA 19
ATOM 34848 C C . TYR A 1 59 ? -9.268 -2.170 5.453 1.00 0.22 87 TYR A C 19
ATOM 34849 O O . TYR A 1 59 ? -10.211 -2.933 5.672 1.00 0.26 87 TYR A O 19
ATOM 34867 N N . HIS A 1 60 ? -8.699 -2.060 4.276 1.00 0.21 88 HIS A N 19
ATOM 34868 C CA . HIS A 1 60 ? -9.183 -2.806 3.141 1.00 0.25 88 HIS A CA 19
ATOM 34869 C C . HIS A 1 60 ? -8.085 -3.731 2.647 1.00 0.26 88 HIS A C 19
ATOM 34870 O O . HIS A 1 60 ? -6.966 -3.296 2.378 1.00 0.28 88 HIS A O 19
ATOM 34884 N N . TYR A 1 61 ? -8.402 -5.007 2.542 1.00 0.28 89 TYR A N 19
ATOM 34885 C CA . TYR A 1 61 ? -7.408 -6.006 2.210 1.00 0.31 89 TYR A CA 19
ATOM 34886 C C . TYR A 1 61 ? -7.440 -6.227 0.705 1.00 0.36 89 TYR A C 19
ATOM 34887 O O . TYR A 1 61 ? -8.512 -6.277 0.100 1.00 0.44 89 TYR A O 19
ATOM 34905 N N . TYR A 1 62 ? -6.273 -6.359 0.112 1.00 0.45 90 TYR A N 19
ATOM 34906 C CA . TYR A 1 62 ? -6.134 -6.261 -1.325 1.00 0.69 90 TYR A CA 19
ATOM 34907 C C . TYR A 1 62 ? -5.131 -7.287 -1.832 1.00 0.55 90 TYR A C 19
ATOM 34908 O O . TYR A 1 62 ? -4.107 -7.543 -1.200 1.00 0.47 90 TYR A O 19
ATOM 34926 N N . ASN A 1 63 ? -5.449 -7.874 -2.968 1.00 0.67 91 ASN A N 19
ATOM 34927 C CA . ASN A 1 63 ? -4.666 -8.978 -3.520 1.00 0.59 91 ASN A CA 19
ATOM 34928 C C . ASN A 1 63 ? -3.917 -8.541 -4.773 1.00 0.49 91 ASN A C 19
ATOM 34929 O O . ASN A 1 63 ? -4.380 -7.678 -5.521 1.00 0.69 91 ASN A O 19
ATOM 34940 N N . GLY A 1 64 ? -2.778 -9.157 -5.011 1.00 0.40 92 GLY A N 19
ATOM 34941 C CA . GLY A 1 64 ? -2.003 -8.853 -6.193 1.00 0.41 92 GLY A CA 19
ATOM 34942 C C . GLY A 1 64 ? -0.963 -7.773 -5.965 1.00 0.33 92 GLY A C 19
ATOM 34943 O O . GLY A 1 64 ? -0.537 -7.531 -4.835 1.00 0.47 92 GLY A O 19
ATOM 34947 N N . LYS A 1 65 ? -0.563 -7.125 -7.049 1.00 0.40 93 LYS A N 19
ATOM 34948 C CA . LYS A 1 65 ? 0.474 -6.102 -7.009 1.00 0.35 93 LYS A CA 19
ATOM 34949 C C . LYS A 1 65 ? -0.106 -4.740 -6.652 1.00 0.35 93 LYS A C 19
ATOM 34950 O O . LYS A 1 65 ? -1.292 -4.480 -6.854 1.00 0.47 93 LYS A O 19
ATOM 34969 N N . VAL A 1 66 ? 0.748 -3.878 -6.123 1.00 0.31 94 VAL A N 19
ATOM 34970 C CA . VAL A 1 66 ? 0.362 -2.520 -5.773 1.00 0.29 94 VAL A CA 19
ATOM 34971 C C . VAL A 1 66 ? 0.251 -1.675 -7.035 1.00 0.28 94 VAL A C 19
ATOM 34972 O O . VAL A 1 66 ? 1.139 -1.723 -7.888 1.00 0.30 94 VAL A O 19
ATOM 34985 N N . PRO A 1 67 ? -0.830 -0.899 -7.189 1.00 0.27 95 PRO A N 19
ATOM 34986 C CA . PRO A 1 67 ? -0.962 0.006 -8.317 1.00 0.28 95 PRO A CA 19
ATOM 34987 C C . PRO A 1 67 ? 0.034 1.139 -8.210 1.00 0.25 95 PRO A C 19
ATOM 34988 O O . PRO A 1 67 ? 0.391 1.581 -7.118 1.00 0.27 95 PRO A O 19
ATOM 34999 N N . TYR A 1 68 ? 0.471 1.588 -9.369 1.00 0.26 96 TYR A N 19
ATOM 35000 C CA . TYR A 1 68 ? 1.576 2.527 -9.494 1.00 0.27 96 TYR A CA 19
ATOM 35001 C C . TYR A 1 68 ? 1.337 3.797 -8.691 1.00 0.26 96 TYR A C 19
ATOM 35002 O O . TYR A 1 68 ? 2.274 4.397 -8.190 1.00 0.30 96 TYR A O 19
ATOM 35020 N N . ASP A 1 69 ? 0.095 4.201 -8.549 1.00 0.28 97 ASP A N 19
ATOM 35021 C CA . ASP A 1 69 ? -0.198 5.456 -7.879 1.00 0.33 97 ASP A CA 19
ATOM 35022 C C . ASP A 1 69 ? -0.887 5.218 -6.527 1.00 0.32 97 ASP A C 19
ATOM 35023 O O . ASP A 1 69 ? -1.526 6.111 -5.968 1.00 0.38 97 ASP A O 19
ATOM 35032 N N . ALA A 1 70 ? -0.745 4.004 -5.998 1.00 0.27 98 ALA A N 19
ATOM 35033 C CA . ALA A 1 70 ? -1.233 3.695 -4.656 1.00 0.27 98 ALA A CA 19
ATOM 35034 C C . ALA A 1 70 ? -0.525 4.541 -3.611 1.00 0.26 98 ALA A C 19
ATOM 35035 O O . ALA A 1 70 ? 0.643 4.898 -3.763 1.00 0.40 98 ALA A O 19
ATOM 35042 N N . ILE A 1 71 ? -1.253 4.855 -2.558 1.00 0.18 99 ILE A N 19
ATOM 35043 C CA . ILE A 1 71 ? -0.742 5.662 -1.470 1.00 0.17 99 ILE A CA 19
ATOM 35044 C C . ILE A 1 71 ? -0.207 4.750 -0.369 1.00 0.16 99 ILE A C 19
ATOM 35045 O O . ILE A 1 71 ? -0.822 3.736 -0.058 1.00 0.16 99 ILE A O 19
ATOM 35061 N N . ILE A 1 72 ? 0.938 5.082 0.201 1.00 0.17 100 ILE A N 19
ATOM 35062 C CA . ILE A 1 72 ? 1.571 4.205 1.175 1.00 0.18 100 ILE A CA 19
ATOM 35063 C C . ILE A 1 72 ? 1.620 4.833 2.567 1.00 0.18 100 ILE A C 19
ATOM 35064 O O . ILE A 1 72 ? 1.684 6.055 2.717 1.00 0.20 100 ILE A O 19
ATOM 35080 N N . SER A 1 73 ? 1.563 3.976 3.580 1.00 0.20 101 SER A N 19
ATOM 35081 C CA . SER A 1 73 ? 1.755 4.382 4.959 1.00 0.20 101 SER A CA 19
ATOM 35082 C C . SER A 1 73 ? 3.226 4.652 5.226 1.00 0.20 101 SER A C 19
ATOM 35083 O O . SER A 1 73 ? 4.110 3.964 4.708 1.00 0.23 101 SER A O 19
ATOM 35091 N N . GLU A 1 74 ? 3.466 5.646 6.062 1.00 0.20 102 GLU A N 19
ATOM 35092 C CA . GLU A 1 74 ? 4.806 6.086 6.390 1.00 0.21 102 GLU A CA 19
ATOM 35093 C C . GLU A 1 74 ? 5.600 5.006 7.126 1.00 0.24 102 GLU A C 19
ATOM 35094 O O . GLU A 1 74 ? 6.828 5.050 7.154 1.00 0.29 102 GLU A O 19
ATOM 35106 N N . GLU A 1 75 ? 4.900 4.036 7.710 1.00 0.27 103 GLU A N 19
ATOM 35107 C CA . GLU A 1 75 ? 5.559 2.957 8.441 1.00 0.34 103 GLU A CA 19
ATOM 35108 C C . GLU A 1 75 ? 6.322 2.036 7.504 1.00 0.31 103 GLU A C 19
ATOM 35109 O O . GLU A 1 75 ? 7.249 1.339 7.919 1.00 0.41 103 GLU A O 19
ATOM 35121 N N . LEU A 1 76 ? 5.929 2.029 6.243 1.00 0.23 104 LEU A N 19
ATOM 35122 C CA . LEU A 1 76 ? 6.507 1.113 5.279 1.00 0.25 104 LEU A CA 19
ATOM 35123 C C . LEU A 1 76 ? 7.667 1.754 4.529 1.00 0.27 104 LEU A C 19
ATOM 35124 O O . LEU A 1 76 ? 8.282 1.120 3.679 1.00 0.29 104 LEU A O 19
ATOM 35140 N N . LEU A 1 77 ? 7.979 3.002 4.854 1.00 0.43 105 LEU A N 19
ATOM 35141 C CA . LEU A 1 77 ? 9.081 3.693 4.213 1.00 0.54 105 LEU A CA 19
ATOM 35142 C C . LEU A 1 77 ? 10.406 3.047 4.556 1.00 0.46 105 LEU A C 19
ATOM 35143 O O . LEU A 1 77 ? 10.702 2.780 5.723 1.00 0.53 105 LEU A O 19
ATOM 35159 N N . MET A 1 78 ? 11.199 2.809 3.531 1.00 0.41 106 MET A N 19
ATOM 35160 C CA . MET A 1 78 ? 12.512 2.226 3.708 1.00 0.45 106 MET A CA 19
ATOM 35161 C C . MET A 1 78 ? 13.555 3.306 3.918 1.00 0.92 106 MET A C 19
ATOM 35162 O O . MET A 1 78 ? 13.930 4.012 2.979 1.00 1.28 106 MET A O 19
ATOM 35176 N N . LYS A 1 79 ? 13.998 3.456 5.148 1.00 1.28 107 LYS A N 19
ATOM 35177 C CA . LYS A 1 79 ? 15.205 4.205 5.412 1.00 1.66 107 LYS A CA 19
ATOM 35178 C C . LYS A 1 79 ? 16.149 3.329 6.206 1.00 1.09 107 LYS A C 19
ATOM 35179 O O . LYS A 1 79 ? 15.997 3.146 7.415 1.00 1.52 107 LYS A O 19
ATOM 35198 N N . ASP A 1 80 ? 17.112 2.781 5.501 1.00 1.16 108 ASP A N 19
ATOM 35199 C CA . ASP A 1 80 ? 18.122 1.935 6.094 1.00 1.22 108 ASP A CA 19
ATOM 35200 C C . ASP A 1 80 ? 19.490 2.512 5.781 1.00 1.17 108 ASP A C 19
ATOM 35201 O O . ASP A 1 80 ? 19.716 2.995 4.672 1.00 1.12 108 ASP A O 19
ATOM 35210 N N . PRO A 1 81 ? 20.417 2.500 6.740 1.00 1.79 109 PRO A N 19
ATOM 35211 C CA . PRO A 1 81 ? 21.780 2.972 6.505 1.00 2.23 109 PRO A CA 19
ATOM 35212 C C . PRO A 1 81 ? 22.577 2.002 5.634 1.00 2.02 109 PRO A C 19
ATOM 35213 O O . PRO A 1 81 ? 23.601 2.368 5.054 1.00 2.25 109 PRO A O 19
ATOM 35224 N N . ASN A 1 82 ? 22.101 0.765 5.549 1.00 1.75 110 ASN A N 19
ATOM 35225 C CA . ASN A 1 82 ? 22.779 -0.265 4.776 1.00 1.67 110 ASN A CA 19
ATOM 35226 C C . ASN A 1 82 ? 21.982 -0.651 3.525 1.00 1.25 110 ASN A C 19
ATOM 35227 O O . ASN A 1 82 ? 22.476 -1.385 2.672 1.00 1.26 110 ASN A O 19
ATOM 35238 N N . TYR A 1 83 ? 20.748 -0.169 3.405 1.00 0.95 111 TYR A N 19
ATOM 35239 C CA . TYR A 1 83 ? 19.914 -0.565 2.270 1.00 0.70 111 TYR A CA 19
ATOM 35240 C C . TYR A 1 83 ? 19.724 0.564 1.273 1.00 0.60 111 TYR A C 19
ATOM 35241 O O . TYR A 1 83 ? 19.305 1.671 1.617 1.00 0.80 111 TYR A O 19
ATOM 35259 N N . GLN A 1 84 ? 20.054 0.258 0.039 1.00 0.53 112 GLN A N 19
ATOM 35260 C CA . GLN A 1 84 ? 19.671 1.059 -1.101 1.00 0.55 112 GLN A CA 19
ATOM 35261 C C . GLN A 1 84 ? 18.728 0.237 -1.952 1.00 0.45 112 GLN A C 19
ATOM 35262 O O . GLN A 1 84 ? 18.722 -0.989 -1.851 1.00 0.47 112 GLN A O 19
ATOM 35276 N N . LEU A 1 85 ? 17.927 0.908 -2.762 1.00 0.40 113 LEU A N 19
ATOM 35277 C CA . LEU A 1 85 ? 16.903 0.251 -3.550 1.00 0.33 113 LEU A CA 19
ATOM 35278 C C . LEU A 1 85 ? 17.479 -0.907 -4.364 1.00 0.36 113 LEU A C 19
ATOM 35279 O O . LEU A 1 85 ? 18.224 -0.698 -5.322 1.00 0.43 113 LEU A O 19
ATOM 35295 N N . LYS A 1 86 ? 17.140 -2.125 -3.962 1.00 0.40 114 LYS A N 19
ATOM 35296 C CA . LYS A 1 86 ? 17.665 -3.321 -4.605 1.00 0.47 114 LYS A CA 19
ATOM 35297 C C . LYS A 1 86 ? 16.776 -3.758 -5.748 1.00 0.37 114 LYS A C 19
ATOM 35298 O O . LYS A 1 86 ? 15.588 -4.005 -5.566 1.00 0.33 114 LYS A O 19
ATOM 35317 N N . ASP A 1 87 ? 17.378 -3.879 -6.919 1.00 0.40 115 ASP A N 19
ATOM 35318 C CA . ASP A 1 87 ? 16.657 -4.230 -8.135 1.00 0.41 115 ASP A CA 19
ATOM 35319 C C . ASP A 1 87 ? 16.070 -5.631 -8.043 1.00 0.38 115 ASP A C 19
ATOM 35320 O O . ASP A 1 87 ? 15.058 -5.932 -8.675 1.00 0.42 115 ASP A O 19
ATOM 35329 N N . SER A 1 88 ? 16.706 -6.474 -7.242 1.00 0.38 116 SER A N 19
ATOM 35330 C CA . SER A 1 88 ? 16.239 -7.834 -7.033 1.00 0.44 116 SER A CA 19
ATOM 35331 C C . SER A 1 88 ? 15.120 -7.871 -5.995 1.00 0.40 116 SER A C 19
ATOM 35332 O O . SER A 1 88 ? 14.278 -8.773 -6.007 1.00 0.51 116 SER A O 19
ATOM 35340 N N . ASP A 1 89 ? 15.090 -6.875 -5.111 1.00 0.28 117 ASP A N 19
ATOM 35341 C CA . ASP A 1 89 ? 14.111 -6.857 -4.025 1.00 0.28 117 ASP A CA 19
ATOM 35342 C C . ASP A 1 89 ? 12.835 -6.173 -4.484 1.00 0.22 117 ASP A C 19
ATOM 35343 O O . ASP A 1 89 ? 11.774 -6.322 -3.878 1.00 0.24 117 ASP A O 19
ATOM 35352 N N . ILE A 1 90 ? 12.957 -5.416 -5.560 1.00 0.23 118 ILE A N 19
ATOM 35353 C CA . ILE A 1 90 ? 11.824 -4.741 -6.166 1.00 0.22 118 ILE A CA 19
ATOM 35354 C C . ILE A 1 90 ? 10.823 -5.744 -6.715 1.00 0.26 118 ILE A C 19
ATOM 35355 O O . ILE A 1 90 ? 11.131 -6.513 -7.630 1.00 0.34 118 ILE A O 19
ATOM 35371 N N . VAL A 1 91 ? 9.637 -5.750 -6.135 1.00 0.24 119 VAL A N 19
ATOM 35372 C CA . VAL A 1 91 ? 8.556 -6.566 -6.641 1.00 0.31 119 VAL A CA 19
ATOM 35373 C C . VAL A 1 91 ? 7.698 -5.735 -7.588 1.00 0.27 119 VAL A C 19
ATOM 35374 O O . VAL A 1 91 ? 7.107 -6.254 -8.536 1.00 0.31 119 VAL A O 19
ATOM 35387 N N . ASN A 1 92 ? 7.644 -4.435 -7.326 1.00 0.25 120 ASN A N 19
ATOM 35388 C CA . ASN A 1 92 ? 6.892 -3.505 -8.165 1.00 0.24 120 ASN A CA 19
ATOM 35389 C C . ASN A 1 92 ? 7.334 -2.072 -7.902 1.00 0.23 120 ASN A C 19
ATOM 35390 O O . ASN A 1 92 ? 7.950 -1.772 -6.879 1.00 0.26 120 ASN A O 19
ATOM 35401 N N . GLU A 1 93 ? 7.017 -1.199 -8.832 1.00 0.24 121 GLU A N 19
ATOM 35402 C CA . GLU A 1 93 ? 7.357 0.209 -8.726 1.00 0.25 121 GLU A CA 19
ATOM 35403 C C . GLU A 1 93 ? 6.095 1.048 -8.680 1.00 0.25 121 GLU A C 19
ATOM 35404 O O . GLU A 1 93 ? 5.159 0.833 -9.451 1.00 0.32 121 GLU A O 19
ATOM 35416 N N . ILE A 1 94 ? 6.067 1.987 -7.760 1.00 0.21 122 ILE A N 19
ATOM 35417 C CA . ILE A 1 94 ? 4.967 2.914 -7.654 1.00 0.23 122 ILE A CA 19
ATOM 35418 C C . ILE A 1 94 ? 5.493 4.324 -7.833 1.00 0.26 122 ILE A C 19
ATOM 35419 O O . ILE A 1 94 ? 6.673 4.515 -8.125 1.00 0.25 122 ILE A O 19
ATOM 35435 N N . LYS A 1 95 ? 4.632 5.303 -7.705 1.00 0.30 123 LYS A N 19
ATOM 35436 C CA . LYS A 1 95 ? 5.041 6.670 -7.903 1.00 0.34 123 LYS A CA 19
ATOM 35437 C C . LYS A 1 95 ? 5.891 7.150 -6.751 1.00 0.36 123 LYS A C 19
ATOM 35438 O O . LYS A 1 95 ? 5.517 7.033 -5.587 1.00 0.42 123 LYS A O 19
ATOM 35457 N N . GLY A 1 96 ? 7.046 7.669 -7.102 1.00 0.37 124 GLY A N 19
ATOM 35458 C CA . GLY A 1 96 ? 7.991 8.169 -6.129 1.00 0.42 124 GLY A CA 19
ATOM 35459 C C . GLY A 1 96 ? 8.700 7.070 -5.359 1.00 0.38 124 GLY A C 19
ATOM 35460 O O . GLY A 1 96 ? 9.891 7.178 -5.063 1.00 0.42 124 GLY A O 19
ATOM 35464 N N . GLY A 1 97 ? 7.969 6.019 -5.032 1.00 0.34 125 GLY A N 19
ATOM 35465 C CA . GLY A 1 97 ? 8.523 4.942 -4.246 1.00 0.31 125 GLY A CA 19
ATOM 35466 C C . GLY A 1 97 ? 8.565 3.617 -4.971 1.00 0.25 125 GLY A C 19
ATOM 35467 O O . GLY A 1 97 ? 8.030 3.466 -6.063 1.00 0.29 125 GLY A O 19
ATOM 35471 N N . TYR A 1 98 ? 9.219 2.653 -4.353 1.00 0.19 126 TYR A N 19
ATOM 35472 C CA . TYR A 1 98 ? 9.247 1.297 -4.847 1.00 0.16 126 TYR A CA 19
ATOM 35473 C C . TYR A 1 98 ? 8.715 0.365 -3.786 1.00 0.16 126 TYR A C 19
ATOM 35474 O O . TYR A 1 98 ? 9.254 0.311 -2.683 1.00 0.17 126 TYR A O 19
ATOM 35492 N N . VAL A 1 99 ? 7.665 -0.363 -4.106 1.00 0.18 127 VAL A N 19
ATOM 35493 C CA . VAL A 1 99 ? 7.170 -1.362 -3.188 1.00 0.20 127 VAL A CA 19
ATOM 35494 C C . VAL A 1 99 ? 8.060 -2.594 -3.303 1.00 0.17 127 VAL A C 19
ATOM 35495 O O . VAL A 1 99 ? 8.078 -3.294 -4.322 1.00 0.20 127 VAL A O 19
ATOM 35508 N N . ILE A 1 100 ? 8.815 -2.836 -2.253 1.00 0.14 128 ILE A N 19
ATOM 35509 C CA . ILE A 1 100 ? 9.932 -3.755 -2.316 1.00 0.12 128 ILE A CA 19
ATOM 35510 C C . ILE A 1 100 ? 9.857 -4.807 -1.231 1.00 0.13 128 ILE A C 19
ATOM 35511 O O . ILE A 1 100 ? 9.347 -4.558 -0.142 1.00 0.16 128 ILE A O 19
ATOM 35527 N N . LYS A 1 101 ? 10.364 -5.984 -1.537 1.00 0.15 129 LYS A N 19
ATOM 35528 C CA . LYS A 1 101 ? 10.471 -7.038 -0.554 1.00 0.18 129 LYS A CA 19
ATOM 35529 C C . LYS A 1 101 ? 11.936 -7.270 -0.238 1.00 0.19 129 LYS A C 19
ATOM 35530 O O . LYS A 1 101 ? 12.670 -7.851 -1.036 1.00 0.20 129 LYS A O 19
ATOM 35549 N N . VAL A 1 102 ? 12.357 -6.803 0.919 1.00 0.21 130 VAL A N 19
ATOM 35550 C CA . VAL A 1 102 ? 13.738 -6.905 1.322 1.00 0.24 130 VAL A CA 19
ATOM 35551 C C . VAL A 1 102 ? 13.830 -7.633 2.653 1.00 0.29 130 VAL A C 19
ATOM 35552 O O . VAL A 1 102 ? 13.042 -7.371 3.569 1.00 0.29 130 VAL A O 19
ATOM 35565 N N . ASP A 1 103 ? 14.749 -8.584 2.732 1.00 0.36 131 ASP A N 19
ATOM 35566 C CA . ASP A 1 103 ? 15.023 -9.293 3.976 1.00 0.44 131 ASP A CA 19
ATOM 35567 C C . ASP A 1 103 ? 13.773 -10.036 4.461 1.00 0.43 131 ASP A C 19
ATOM 35568 O O . ASP A 1 103 ? 13.575 -10.255 5.655 1.00 0.50 131 ASP A O 19
ATOM 35577 N N . GLY A 1 104 ? 12.923 -10.413 3.511 1.00 0.39 132 GLY A N 19
ATOM 35578 C CA . GLY A 1 104 ? 11.716 -11.151 3.832 1.00 0.40 132 GLY A CA 19
ATOM 35579 C C . GLY A 1 104 ? 10.558 -10.244 4.199 1.00 0.40 132 GLY A C 19
ATOM 35580 O O . GLY A 1 104 ? 9.445 -10.713 4.446 1.00 0.59 132 GLY A O 19
ATOM 35584 N N . LYS A 1 105 ? 10.814 -8.944 4.223 1.00 0.30 133 LYS A N 19
ATOM 35585 C CA . LYS A 1 105 ? 9.812 -7.970 4.622 1.00 0.29 133 LYS A CA 19
ATOM 35586 C C . LYS A 1 105 ? 9.548 -6.974 3.513 1.00 0.26 133 LYS A C 19
ATOM 35587 O O . LYS A 1 105 ? 10.407 -6.702 2.683 1.00 0.33 133 LYS A O 19
ATOM 35606 N N . TYR A 1 106 ? 8.355 -6.429 3.515 1.00 0.25 134 TYR A N 19
ATOM 35607 C CA . TYR A 1 106 ? 7.949 -5.489 2.485 1.00 0.23 134 TYR A CA 19
ATOM 35608 C C . TYR A 1 106 ? 8.095 -4.053 2.954 1.00 0.22 134 TYR A C 19
ATOM 35609 O O . TYR A 1 106 ? 7.764 -3.716 4.093 1.00 0.26 134 TYR A O 19
ATOM 35627 N N . TYR A 1 107 ? 8.597 -3.219 2.062 1.00 0.19 135 TYR A N 19
ATOM 35628 C CA . TYR A 1 107 ? 8.778 -1.804 2.328 1.00 0.20 135 TYR A CA 19
ATOM 35629 C C . TYR A 1 107 ? 8.437 -1.008 1.085 1.00 0.19 135 TYR A C 19
ATOM 35630 O O . TYR A 1 107 ? 8.119 -1.575 0.040 1.00 0.21 135 TYR A O 19
ATOM 35648 N N . VAL A 1 108 ? 8.500 0.301 1.208 1.00 0.21 136 VAL A N 19
ATOM 35649 C CA . VAL A 1 108 ? 8.337 1.189 0.081 1.00 0.22 136 VAL A CA 19
ATOM 35650 C C . VAL A 1 108 ? 9.469 2.205 0.066 1.00 0.23 136 VAL A C 19
ATOM 35651 O O . VAL A 1 108 ? 9.592 3.044 0.959 1.00 0.31 136 VAL A O 19
ATOM 35664 N N . TYR A 1 109 ? 10.313 2.084 -0.940 1.00 0.20 137 TYR A N 19
ATOM 35665 C CA . TYR A 1 109 ? 11.456 2.960 -1.110 1.00 0.24 137 TYR A CA 19
ATOM 35666 C C . TYR A 1 109 ? 11.048 4.254 -1.745 1.00 0.27 137 TYR A C 19
ATOM 35667 O O . TYR A 1 109 ? 10.846 4.320 -2.947 1.00 0.46 137 TYR A O 19
ATOM 35685 N N . LEU A 1 110 ? 10.957 5.286 -0.952 1.00 0.29 138 LEU A N 19
ATOM 35686 C CA . LEU A 1 110 ? 10.570 6.556 -1.480 1.00 0.38 138 LEU A CA 19
ATOM 35687 C C . LEU A 1 110 ? 11.788 7.392 -1.804 1.00 0.44 138 LEU A C 19
ATOM 35688 O O . LEU A 1 110 ? 12.676 7.586 -0.970 1.00 0.50 138 LEU A O 19
ATOM 35704 N N . LYS A 1 111 ? 11.819 7.869 -3.028 1.00 0.46 139 LYS A N 19
ATOM 35705 C CA . LYS A 1 111 ? 12.918 8.674 -3.516 1.00 0.54 139 LYS A CA 19
ATOM 35706 C C . LYS A 1 111 ? 12.787 10.116 -3.038 1.00 0.64 139 LYS A C 19
ATOM 35707 O O . LYS A 1 111 ? 13.739 10.895 -3.097 1.00 0.74 139 LYS A O 19
ATOM 35726 N N . ASP A 1 112 ? 11.599 10.458 -2.557 1.00 0.66 140 ASP A N 19
ATOM 35727 C CA . ASP A 1 112 ? 11.301 11.800 -2.108 1.00 0.78 140 ASP A CA 19
ATOM 35728 C C . ASP A 1 112 ? 10.573 11.757 -0.774 1.00 0.77 140 ASP A C 19
ATOM 35729 O O . ASP A 1 112 ? 9.472 12.293 -0.627 1.00 0.88 140 ASP A O 19
ATOM 35738 N N . ALA A 1 113 ? 11.213 11.133 0.202 1.00 0.73 141 ALA A N 19
ATOM 35739 C CA . ALA A 1 113 ? 10.603 10.877 1.500 1.00 0.79 141 ALA A CA 19
ATOM 35740 C C . ALA A 1 113 ? 10.376 12.156 2.297 1.00 0.97 141 ALA A C 19
ATOM 35741 O O . ALA A 1 113 ? 9.526 12.197 3.184 1.00 1.12 141 ALA A O 19
ATOM 35748 N N . ALA A 1 114 ? 11.126 13.200 1.980 1.00 1.02 142 ALA A N 19
ATOM 35749 C CA . ALA A 1 114 ? 11.035 14.443 2.731 1.00 1.26 142 ALA A CA 19
ATOM 35750 C C . ALA A 1 114 ? 10.073 15.423 2.069 1.00 1.37 142 ALA A C 19
ATOM 35751 O O . ALA A 1 114 ? 9.732 16.456 2.642 1.00 1.60 142 ALA A O 19
ATOM 35758 N N . HIS A 1 115 ? 9.633 15.098 0.860 1.00 1.30 143 HIS A N 19
ATOM 35759 C CA . HIS A 1 115 ? 8.740 15.986 0.122 1.00 1.50 143 HIS A CA 19
ATOM 35760 C C . HIS A 1 115 ? 7.343 15.397 0.043 1.00 1.25 143 HIS A C 19
ATOM 35761 O O . HIS A 1 115 ? 6.418 16.040 -0.455 1.00 1.33 143 HIS A O 19
ATOM 35776 N N . ALA A 1 116 ? 7.213 14.174 0.559 1.00 0.99 144 ALA A N 19
ATOM 35777 C CA . ALA A 1 116 ? 5.984 13.392 0.477 1.00 0.77 144 ALA A CA 19
ATOM 35778 C C . ALA A 1 116 ? 5.651 13.021 -0.951 1.00 0.76 144 ALA A C 19
ATOM 35779 O O . ALA A 1 116 ? 5.256 13.857 -1.763 1.00 1.13 144 ALA A O 19
ATOM 35786 N N . ASP A 1 117 ? 5.804 11.753 -1.238 1.00 0.59 145 ASP A N 19
ATOM 35787 C CA . ASP A 1 117 ? 5.472 11.219 -2.535 1.00 0.87 145 ASP A CA 19
ATOM 35788 C C . ASP A 1 117 ? 4.479 10.092 -2.354 1.00 0.66 145 ASP A C 19
ATOM 35789 O O . ASP A 1 117 ? 4.835 8.942 -2.543 1.00 0.75 145 ASP A O 19
ATOM 35798 N N . ASN A 1 118 ? 3.275 10.449 -1.872 1.00 0.48 146 ASN A N 19
ATOM 35799 C CA . ASN A 1 118 ? 2.147 9.512 -1.664 1.00 0.32 146 ASN A CA 19
ATOM 35800 C C . ASN A 1 118 ? 2.238 8.829 -0.310 1.00 0.25 146 ASN A C 19
ATOM 35801 O O . ASN A 1 118 ? 1.478 7.917 -0.004 1.00 0.37 146 ASN A O 19
ATOM 35812 N N . ILE A 1 119 ? 3.119 9.319 0.540 1.00 0.30 147 ILE A N 19
ATOM 35813 C CA . ILE A 1 119 ? 3.233 8.757 1.870 1.00 0.34 147 ILE A CA 19
ATOM 35814 C C . ILE A 1 119 ? 2.365 9.519 2.850 1.00 0.38 147 ILE A C 19
ATOM 35815 O O . ILE A 1 119 ? 2.559 10.714 3.088 1.00 0.46 147 ILE A O 19
ATOM 35831 N N . ARG A 1 120 ? 1.402 8.818 3.406 1.00 0.36 148 ARG A N 19
ATOM 35832 C CA . ARG A 1 120 ? 0.556 9.374 4.437 1.00 0.38 148 ARG A CA 19
ATOM 35833 C C . ARG A 1 120 ? 1.100 8.956 5.785 1.00 0.36 148 ARG A C 19
ATOM 35834 O O . ARG A 1 120 ? 1.289 7.764 6.041 1.00 0.39 148 ARG A O 19
ATOM 35855 N N . THR A 1 121 ? 1.388 9.927 6.631 1.00 0.33 149 THR A N 19
ATOM 35856 C CA . THR A 1 121 ? 1.868 9.631 7.962 1.00 0.31 149 THR A CA 19
ATOM 35857 C C . THR A 1 121 ? 0.794 8.903 8.741 1.00 0.28 149 THR A C 19
ATOM 35858 O O . THR A 1 121 ? -0.381 9.049 8.428 1.00 0.29 149 THR A O 19
ATOM 35869 N N . LYS A 1 122 ? 1.176 8.126 9.744 1.00 0.31 150 LYS A N 19
ATOM 35870 C CA . LYS A 1 122 ? 0.182 7.446 10.574 1.00 0.34 150 LYS A CA 19
ATOM 35871 C C . LYS A 1 122 ? -0.751 8.476 11.172 1.00 0.31 150 LYS A C 19
ATOM 35872 O O . LYS A 1 122 ? -1.933 8.221 11.411 1.00 0.39 150 LYS A O 19
ATOM 35891 N N . GLU A 1 123 ? -0.198 9.656 11.375 1.00 0.29 151 GLU A N 19
ATOM 35892 C CA . GLU A 1 123 ? -0.965 10.790 11.848 1.00 0.34 151 GLU A CA 19
ATOM 35893 C C . GLU A 1 123 ? -1.988 11.221 10.804 1.00 0.36 151 GLU A C 19
ATOM 35894 O O . GLU A 1 123 ? -3.167 11.395 11.116 1.00 0.48 151 GLU A O 19
ATOM 35906 N N . GLU A 1 124 ? -1.536 11.370 9.564 1.00 0.34 152 GLU A N 19
ATOM 35907 C CA . GLU A 1 124 ? -2.399 11.827 8.483 1.00 0.40 152 GLU A CA 19
ATOM 35908 C C . GLU A 1 124 ? -3.352 10.725 8.025 1.00 0.40 152 GLU A C 19
ATOM 35909 O O . GLU A 1 124 ? -4.441 11.013 7.534 1.00 0.50 152 GLU A O 19
ATOM 35921 N N . ILE A 1 125 ? -2.949 9.471 8.188 1.00 0.34 153 ILE A N 19
ATOM 35922 C CA . ILE A 1 125 ? -3.830 8.346 7.899 1.00 0.35 153 ILE A CA 19
ATOM 35923 C C . ILE A 1 125 ? -5.108 8.482 8.713 1.00 0.39 153 ILE A C 19
ATOM 35924 O O . ILE A 1 125 ? -6.212 8.420 8.174 1.00 0.43 153 ILE A O 19
ATOM 35940 N N . LYS A 1 126 ? -4.951 8.709 10.010 1.00 0.42 154 LYS A N 19
ATOM 35941 C CA . LYS A 1 126 ? -6.091 8.928 10.884 1.00 0.50 154 LYS A CA 19
ATOM 35942 C C . LYS A 1 126 ? -6.713 10.293 10.598 1.00 0.56 154 LYS A C 19
ATOM 35943 O O . LYS A 1 126 ? -7.931 10.459 10.637 1.00 0.64 154 LYS A O 19
ATOM 35962 N N . ARG A 1 127 ? -5.855 11.254 10.296 1.00 0.54 155 ARG A N 19
ATOM 35963 C CA . ARG A 1 127 ? -6.268 12.619 9.988 1.00 0.63 155 ARG A CA 19
ATOM 35964 C C . ARG A 1 127 ? -7.246 12.667 8.818 1.00 0.66 155 ARG A C 19
ATOM 35965 O O . ARG A 1 127 ? -8.269 13.344 8.889 1.00 0.80 155 ARG A O 19
ATOM 35986 N N . GLN A 1 128 ? -6.937 11.954 7.742 1.00 0.58 156 GLN A N 19
ATOM 35987 C CA . GLN A 1 128 ? -7.797 11.979 6.572 1.00 0.70 156 GLN A CA 19
ATOM 35988 C C . GLN A 1 128 ? -8.941 10.971 6.693 1.00 0.67 156 GLN A C 19
ATOM 35989 O O . GLN A 1 128 ? -9.983 11.138 6.059 1.00 0.80 156 GLN A O 19
ATOM 36003 N N . LYS A 1 129 ? -8.757 9.927 7.505 1.00 0.55 157 LYS A N 19
ATOM 36004 C CA . LYS A 1 129 ? -9.801 8.916 7.672 1.00 0.54 157 LYS A CA 19
ATOM 36005 C C . LYS A 1 129 ? -10.940 9.463 8.529 1.00 0.62 157 LYS A C 19
ATOM 36006 O O . LYS A 1 129 ? -12.088 9.032 8.408 1.00 0.67 157 LYS A O 19
ATOM 36025 N N . GLN A 1 130 ? -10.616 10.406 9.403 1.00 0.74 158 GLN A N 19
ATOM 36026 C CA . GLN A 1 130 ? -11.606 11.063 10.221 1.00 0.91 158 GLN A CA 19
ATOM 36027 C C . GLN A 1 130 ? -11.833 12.490 9.730 1.00 1.15 158 GLN A C 19
ATOM 36028 O O . GLN A 1 130 ? -11.367 13.438 10.399 1.00 1.78 158 GLN A O 19
ATOM 36042 N N . GLU A 1 131 ? -12.457 12.659 8.659 1.00 1.48 159 GLU A N 19
ATOM 36044 N N . SER A 1 12 ? -14.238 -23.377 7.130 1.00 13.12 40 SER A N 20
ATOM 36045 C CA . SER A 1 12 ? -14.094 -22.557 5.910 1.00 12.82 40 SER A CA 20
ATOM 36046 C C . SER A 1 12 ? -13.001 -23.123 5.014 1.00 12.18 40 SER A C 20
ATOM 36047 O O . SER A 1 12 ? -13.259 -23.499 3.871 1.00 11.93 40 SER A O 20
ATOM 36056 N N . TYR A 1 13 ? -11.788 -23.187 5.549 1.00 12.10 41 TYR A N 20
ATOM 36057 C CA . TYR A 1 13 ? -10.642 -23.762 4.840 1.00 11.74 41 TYR A CA 20
ATOM 36058 C C . TYR A 1 13 ? -10.368 -23.024 3.534 1.00 11.26 41 TYR A C 20
ATOM 36059 O O . TYR A 1 13 ? -10.583 -23.560 2.443 1.00 11.61 41 TYR A O 20
ATOM 36077 N N . ILE A 1 14 ? -9.893 -21.789 3.669 1.00 10.66 42 ILE A N 20
ATOM 36078 C CA . ILE A 1 14 ? -9.554 -20.946 2.528 1.00 10.40 42 ILE A CA 20
ATOM 36079 C C . ILE A 1 14 ? -10.788 -20.607 1.704 1.00 10.44 42 ILE A C 20
ATOM 36080 O O . ILE A 1 14 ? -11.068 -21.251 0.684 1.00 10.49 42 ILE A O 20
ATOM 36096 N N . ASP A 1 15 ? -11.522 -19.601 2.167 1.00 10.68 43 ASP A N 20
ATOM 36097 C CA . ASP A 1 15 ? -12.672 -19.074 1.447 1.00 11.02 43 ASP A CA 20
ATOM 36098 C C . ASP A 1 15 ? -13.436 -18.087 2.321 1.00 11.08 43 ASP A C 20
ATOM 36099 O O . ASP A 1 15 ? -14.219 -18.479 3.183 1.00 11.69 43 ASP A O 20
ATOM 36108 N N . GLY A 1 16 ? -13.190 -16.804 2.104 1.00 10.65 44 GLY A N 20
ATOM 36109 C CA . GLY A 1 16 ? -13.831 -15.777 2.902 1.00 10.86 44 GLY A CA 20
ATOM 36110 C C . GLY A 1 16 ? -12.840 -14.972 3.719 1.00 10.53 44 GLY A C 20
ATOM 36111 O O . GLY A 1 16 ? -13.216 -14.020 4.411 1.00 10.64 44 GLY A O 20
ATOM 36115 N N . ASP A 1 17 ? -11.571 -15.350 3.649 1.00 10.35 45 ASP A N 20
ATOM 36116 C CA . ASP A 1 17 ? -10.524 -14.637 4.369 1.00 10.29 45 ASP A CA 20
ATOM 36117 C C . ASP A 1 17 ? -9.480 -14.084 3.408 1.00 9.54 45 ASP A C 20
ATOM 36118 O O . ASP A 1 17 ? -9.066 -12.930 3.519 1.00 9.39 45 ASP A O 20
ATOM 36127 N N . GLN A 1 18 ? -9.037 -14.922 2.485 1.00 9.30 46 GLN A N 20
ATOM 36128 C CA . GLN A 1 18 ? -8.090 -14.515 1.470 1.00 8.82 46 GLN A CA 20
ATOM 36129 C C . GLN A 1 18 ? -8.603 -14.875 0.082 1.00 7.96 46 GLN A C 20
ATOM 36130 O O . GLN A 1 18 ? -8.419 -14.127 -0.876 1.00 7.83 46 GLN A O 20
ATOM 36144 N N . ALA A 1 19 ? -9.233 -16.036 -0.021 1.00 7.63 47 ALA A N 20
ATOM 36145 C CA . ALA A 1 19 ? -9.784 -16.495 -1.285 1.00 7.10 47 ALA A CA 20
ATOM 36146 C C . ALA A 1 19 ? -11.298 -16.338 -1.289 1.00 6.23 47 ALA A C 20
ATOM 36147 O O . ALA A 1 19 ? -11.946 -16.549 -0.263 1.00 6.37 47 ALA A O 20
ATOM 36154 N N . GLY A 1 20 ? -11.850 -15.943 -2.427 1.00 5.65 48 GLY A N 20
ATOM 36155 C CA . GLY A 1 20 ? -13.287 -15.765 -2.541 1.00 5.11 48 GLY A CA 20
ATOM 36156 C C . GLY A 1 20 ? -13.753 -14.431 -1.990 1.00 4.06 48 GLY A C 20
ATOM 36157 O O . GLY A 1 20 ? -14.384 -13.642 -2.694 1.00 4.07 48 GLY A O 20
ATOM 36161 N N . GLN A 1 21 ? -13.455 -14.189 -0.723 1.00 3.63 49 GLN A N 20
ATOM 36162 C CA . GLN A 1 21 ? -13.778 -12.929 -0.077 1.00 2.96 49 GLN A CA 20
ATOM 36163 C C . GLN A 1 21 ? -12.535 -12.365 0.589 1.00 2.13 49 GLN A C 20
ATOM 36164 O O . GLN A 1 21 ? -11.733 -13.123 1.142 1.00 2.55 49 GLN A O 20
ATOM 36178 N N . LYS A 1 22 ? -12.387 -11.041 0.517 1.00 1.67 50 LYS A N 20
ATOM 36179 C CA . LYS A 1 22 ? -11.211 -10.336 1.019 1.00 1.23 50 LYS A CA 20
ATOM 36180 C C . LYS A 1 22 ? -10.018 -10.591 0.114 1.00 1.14 50 LYS A C 20
ATOM 36181 O O . LYS A 1 22 ? -10.015 -11.536 -0.678 1.00 1.86 50 LYS A O 20
ATOM 36200 N N . ALA A 1 23 ? -9.021 -9.726 0.226 1.00 0.80 51 ALA A N 20
ATOM 36201 C CA . ALA A 1 23 ? -7.852 -9.768 -0.644 1.00 0.75 51 ALA A CA 20
ATOM 36202 C C . ALA A 1 23 ? -8.295 -9.612 -2.093 1.00 0.83 51 ALA A C 20
ATOM 36203 O O . ALA A 1 23 ? -8.166 -10.527 -2.908 1.00 1.01 51 ALA A O 20
ATOM 36210 N N . GLU A 1 24 ? -8.846 -8.437 -2.373 1.00 0.75 52 GLU A N 20
ATOM 36211 C CA . GLU A 1 24 ? -9.418 -8.098 -3.675 1.00 0.86 52 GLU A CA 20
ATOM 36212 C C . GLU A 1 24 ? -8.522 -8.519 -4.828 1.00 0.97 52 GLU A C 20
ATOM 36213 O O . GLU A 1 24 ? -7.385 -8.060 -4.942 1.00 1.04 52 GLU A O 20
ATOM 36225 N N . ASN A 1 25 ? -9.043 -9.388 -5.681 1.00 1.07 53 ASN A N 20
ATOM 36226 C CA . ASN A 1 25 ? -8.363 -9.729 -6.921 1.00 1.20 53 ASN A CA 20
ATOM 36227 C C . ASN A 1 25 ? -8.669 -8.668 -7.970 1.00 1.20 53 ASN A C 20
ATOM 36228 O O . ASN A 1 25 ? -7.962 -8.535 -8.967 1.00 1.34 53 ASN A O 20
ATOM 36239 N N . LEU A 1 26 ? -9.731 -7.908 -7.721 1.00 1.12 54 LEU A N 20
ATOM 36240 C CA . LEU A 1 26 ? -10.123 -6.811 -8.579 1.00 1.15 54 LEU A CA 20
ATOM 36241 C C . LEU A 1 26 ? -9.079 -5.704 -8.521 1.00 1.13 54 LEU A C 20
ATOM 36242 O O . LEU A 1 26 ? -8.240 -5.678 -7.615 1.00 1.13 54 LEU A O 20
ATOM 36258 N N . THR A 1 27 ? -9.129 -4.789 -9.474 1.00 1.16 55 THR A N 20
ATOM 36259 C CA . THR A 1 27 ? -8.167 -3.703 -9.513 1.00 1.21 55 THR A CA 20
ATOM 36260 C C . THR A 1 27 ? -8.572 -2.593 -8.549 1.00 1.14 55 THR A C 20
ATOM 36261 O O . THR A 1 27 ? -9.764 -2.417 -8.289 1.00 1.09 55 THR A O 20
ATOM 36272 N N . PRO A 1 28 ? -7.604 -1.845 -8.002 1.00 1.18 56 PRO A N 20
ATOM 36273 C CA . PRO A 1 28 ? -7.853 -0.810 -6.988 1.00 1.10 56 PRO A CA 20
ATOM 36274 C C . PRO A 1 28 ? -9.045 0.095 -7.319 1.00 1.05 56 PRO A C 20
ATOM 36275 O O . PRO A 1 28 ? -9.858 0.419 -6.446 1.00 0.97 56 PRO A O 20
ATOM 36286 N N . ASP A 1 29 ? -9.166 0.454 -8.591 1.00 1.13 57 ASP A N 20
ATOM 36287 C CA . ASP A 1 29 ? -10.209 1.369 -9.047 1.00 1.14 57 ASP A CA 20
ATOM 36288 C C . ASP A 1 29 ? -11.567 0.723 -8.876 1.00 1.07 57 ASP A C 20
ATOM 36289 O O . ASP A 1 29 ? -12.483 1.304 -8.292 1.00 1.05 57 ASP A O 20
ATOM 36298 N N . GLU A 1 30 ? -11.674 -0.497 -9.383 1.00 1.09 58 GLU A N 20
ATOM 36299 C CA . GLU A 1 30 ? -12.887 -1.280 -9.267 1.00 1.05 58 GLU A CA 20
ATOM 36300 C C . GLU A 1 30 ? -13.278 -1.424 -7.808 1.00 0.93 58 GLU A C 20
ATOM 36301 O O . GLU A 1 30 ? -14.452 -1.331 -7.455 1.00 0.93 58 GLU A O 20
ATOM 36313 N N . VAL A 1 31 ? -12.273 -1.628 -6.967 1.00 0.86 59 VAL A N 20
ATOM 36314 C CA . VAL A 1 31 ? -12.493 -1.823 -5.538 1.00 0.75 59 VAL A CA 20
ATOM 36315 C C . VAL A 1 31 ? -13.220 -0.633 -4.930 1.00 0.71 59 VAL A C 20
ATOM 36316 O O . VAL A 1 31 ? -14.349 -0.756 -4.455 1.00 0.71 59 VAL A O 20
ATOM 36329 N N . SER A 1 32 ? -12.575 0.519 -4.993 1.00 0.70 60 SER A N 20
ATOM 36330 C CA . SER A 1 32 ? -13.042 1.707 -4.306 1.00 0.70 60 SER A CA 20
ATOM 36331 C C . SER A 1 32 ? -14.388 2.187 -4.848 1.00 0.74 60 SER A C 20
ATOM 36332 O O . SER A 1 32 ? -15.238 2.666 -4.090 1.00 0.72 60 SER A O 20
ATOM 36340 N N . LYS A 1 33 ? -14.583 2.047 -6.152 1.00 0.87 61 LYS A N 20
ATOM 36341 C CA . LYS A 1 33 ? -15.820 2.474 -6.784 1.00 0.96 61 LYS A CA 20
ATOM 36342 C C . LYS A 1 33 ? -17.003 1.622 -6.325 1.00 0.94 61 LYS A C 20
ATOM 36343 O O . LYS A 1 33 ? -18.087 2.143 -6.051 1.00 1.01 61 LYS A O 20
ATOM 36362 N N . ARG A 1 34 ? -16.788 0.312 -6.233 1.00 0.88 62 ARG A N 20
ATOM 36363 C CA . ARG A 1 34 ? -17.854 -0.612 -5.878 1.00 0.89 62 ARG A CA 20
ATOM 36364 C C . ARG A 1 34 ? -18.228 -0.507 -4.401 1.00 0.77 62 ARG A C 20
ATOM 36365 O O . ARG A 1 34 ? -19.366 -0.785 -4.024 1.00 0.82 62 ARG A O 20
ATOM 36386 N N . GLU A 1 35 ? -17.275 -0.115 -3.564 1.00 0.68 63 GLU A N 20
ATOM 36387 C CA . GLU A 1 35 ? -17.543 0.033 -2.136 1.00 0.63 63 GLU A CA 20
ATOM 36388 C C . GLU A 1 35 ? -18.153 1.393 -1.816 1.00 0.66 63 GLU A C 20
ATOM 36389 O O . GLU A 1 35 ? -19.008 1.497 -0.942 1.00 0.73 63 GLU A O 20
ATOM 36401 N N . GLY A 1 36 ? -17.707 2.434 -2.504 1.00 0.69 64 GLY A N 20
ATOM 36402 C CA . GLY A 1 36 ? -18.344 3.726 -2.348 1.00 0.74 64 GLY A CA 20
ATOM 36403 C C . GLY A 1 36 ? -17.415 4.819 -1.858 1.00 0.72 64 GLY A C 20
ATOM 36404 O O . GLY A 1 36 ? -17.396 5.910 -2.432 1.00 0.86 64 GLY A O 20
ATOM 36408 N N . ILE A 1 37 ? -16.649 4.543 -0.800 1.00 0.62 65 ILE A N 20
ATOM 36409 C CA . ILE A 1 37 ? -15.791 5.563 -0.192 1.00 0.67 65 ILE A CA 20
ATOM 36410 C C . ILE A 1 37 ? -14.873 6.223 -1.212 1.00 0.81 65 ILE A C 20
ATOM 36411 O O . ILE A 1 37 ? -14.767 7.449 -1.258 1.00 1.76 65 ILE A O 20
ATOM 36427 N N . ASN A 1 38 ? -14.212 5.398 -2.025 1.00 0.75 66 ASN A N 20
ATOM 36428 C CA . ASN A 1 38 ? -13.382 5.869 -3.139 1.00 0.69 66 ASN A CA 20
ATOM 36429 C C . ASN A 1 38 ? -12.143 6.627 -2.647 1.00 0.61 66 ASN A C 20
ATOM 36430 O O . ASN A 1 38 ? -11.322 7.075 -3.447 1.00 0.64 66 ASN A O 20
ATOM 36441 N N . ALA A 1 39 ? -11.998 6.745 -1.327 1.00 0.54 67 ALA A N 20
ATOM 36442 C CA . ALA A 1 39 ? -10.855 7.442 -0.740 1.00 0.49 67 ALA A CA 20
ATOM 36443 C C . ALA A 1 39 ? -9.542 6.765 -1.123 1.00 0.44 67 ALA A C 20
ATOM 36444 O O . ALA A 1 39 ? -9.528 5.594 -1.516 1.00 0.45 67 ALA A O 20
ATOM 36451 N N . GLU A 1 40 ? -8.440 7.497 -0.990 1.00 0.44 68 GLU A N 20
ATOM 36452 C CA . GLU A 1 40 ? -7.142 7.004 -1.430 1.00 0.42 68 GLU A CA 20
ATOM 36453 C C . GLU A 1 40 ? -6.689 5.824 -0.595 1.00 0.34 68 GLU A C 20
ATOM 36454 O O . GLU A 1 40 ? -6.769 5.844 0.632 1.00 0.35 68 GLU A O 20
ATOM 36466 N N . GLN A 1 41 ? -6.198 4.809 -1.281 1.00 0.31 69 GLN A N 20
ATOM 36467 C CA . GLN A 1 41 ? -5.834 3.555 -0.651 1.00 0.24 69 GLN A CA 20
ATOM 36468 C C . GLN A 1 41 ? -4.443 3.644 -0.050 1.00 0.21 69 GLN A C 20
ATOM 36469 O O . GLN A 1 41 ? -3.441 3.600 -0.760 1.00 0.27 69 GLN A O 20
ATOM 36483 N N . ILE A 1 42 ? -4.399 3.784 1.264 1.00 0.19 70 ILE A N 20
ATOM 36484 C CA . ILE A 1 42 ? -3.149 3.950 1.982 1.00 0.17 70 ILE A CA 20
ATOM 36485 C C . ILE A 1 42 ? -2.670 2.614 2.538 1.00 0.14 70 ILE A C 20
ATOM 36486 O O . ILE A 1 42 ? -3.147 2.158 3.577 1.00 0.14 70 ILE A O 20
ATOM 36502 N N . VAL A 1 43 ? -1.746 1.984 1.828 1.00 0.15 71 VAL A N 20
ATOM 36503 C CA . VAL A 1 43 ? -1.222 0.684 2.216 1.00 0.15 71 VAL A CA 20
ATOM 36504 C C . VAL A 1 43 ? -0.487 0.776 3.554 1.00 0.14 71 VAL A C 20
ATOM 36505 O O . VAL A 1 43 ? 0.595 1.356 3.645 1.00 0.17 71 VAL A O 20
ATOM 36518 N N . ILE A 1 44 ? -1.101 0.223 4.591 1.00 0.14 72 ILE A N 20
ATOM 36519 C CA . ILE A 1 44 ? -0.517 0.215 5.925 1.00 0.17 72 ILE A CA 20
ATOM 36520 C C . ILE A 1 44 ? 0.192 -1.103 6.185 1.00 0.22 72 ILE A C 20
ATOM 36521 O O . ILE A 1 44 ? 1.078 -1.195 7.037 1.00 0.29 72 ILE A O 20
ATOM 36537 N N . LYS A 1 45 ? -0.216 -2.123 5.451 1.00 0.21 73 LYS A N 20
ATOM 36538 C CA . LYS A 1 45 ? 0.403 -3.429 5.542 1.00 0.26 73 LYS A CA 20
ATOM 36539 C C . LYS A 1 45 ? 0.714 -3.951 4.159 1.00 0.24 73 LYS A C 20
ATOM 36540 O O . LYS A 1 45 ? -0.088 -3.789 3.246 1.00 0.25 73 LYS A O 20
ATOM 36559 N N . ILE A 1 46 ? 1.858 -4.586 4.004 1.00 0.28 74 ILE A N 20
ATOM 36560 C CA . ILE A 1 46 ? 2.187 -5.211 2.739 1.00 0.31 74 ILE A CA 20
ATOM 36561 C C . ILE A 1 46 ? 2.587 -6.659 2.959 1.00 0.38 74 ILE A C 20
ATOM 36562 O O . ILE A 1 46 ? 3.266 -6.985 3.936 1.00 0.41 74 ILE A O 20
ATOM 36578 N N . THR A 1 47 ? 2.170 -7.514 2.048 1.00 0.45 75 THR A N 20
ATOM 36579 C CA . THR A 1 47 ? 2.534 -8.913 2.079 1.00 0.54 75 THR A CA 20
ATOM 36580 C C . THR A 1 47 ? 2.976 -9.357 0.690 1.00 0.60 75 THR A C 20
ATOM 36581 O O . THR A 1 47 ? 2.908 -8.573 -0.257 1.00 0.71 75 THR A O 20
ATOM 36592 N N . ASP A 1 48 ? 3.439 -10.585 0.562 1.00 0.70 76 ASP A N 20
ATOM 36593 C CA . ASP A 1 48 ? 3.950 -11.069 -0.715 1.00 0.82 76 ASP A CA 20
ATOM 36594 C C . ASP A 1 48 ? 2.850 -11.090 -1.774 1.00 0.90 76 ASP A C 20
ATOM 36595 O O . ASP A 1 48 ? 3.050 -10.644 -2.908 1.00 1.08 76 ASP A O 20
ATOM 36604 N N . GLN A 1 49 ? 1.681 -11.578 -1.382 1.00 0.94 77 GLN A N 20
ATOM 36605 C CA . GLN A 1 49 ? 0.581 -11.778 -2.315 1.00 1.14 77 GLN A CA 20
ATOM 36606 C C . GLN A 1 49 ? -0.345 -10.565 -2.414 1.00 1.11 77 GLN A C 20
ATOM 36607 O O . GLN A 1 49 ? -1.210 -10.523 -3.289 1.00 1.49 77 GLN A O 20
ATOM 36621 N N . GLY A 1 50 ? -0.171 -9.581 -1.540 1.00 0.78 78 GLY A N 20
ATOM 36622 C CA . GLY A 1 50 ? -1.039 -8.413 -1.574 1.00 0.78 78 GLY A CA 20
ATOM 36623 C C . GLY A 1 50 ? -0.714 -7.415 -0.481 1.00 0.72 78 GLY A C 20
ATOM 36624 O O . GLY A 1 50 ? 0.386 -7.421 0.060 1.00 0.99 78 GLY A O 20
ATOM 36628 N N . TYR A 1 51 ? -1.672 -6.564 -0.141 1.00 0.43 79 TYR A N 20
ATOM 36629 C CA . TYR A 1 51 ? -1.463 -5.562 0.898 1.00 0.36 79 TYR A CA 20
ATOM 36630 C C . TYR A 1 51 ? -2.749 -5.265 1.636 1.00 0.28 79 TYR A C 20
ATOM 36631 O O . TYR A 1 51 ? -3.816 -5.753 1.270 1.00 0.28 79 TYR A O 20
ATOM 36649 N N . VAL A 1 52 ? -2.642 -4.443 2.666 1.00 0.29 80 VAL A N 20
ATOM 36650 C CA . VAL A 1 52 ? -3.804 -3.969 3.376 1.00 0.27 80 VAL A CA 20
ATOM 36651 C C . VAL A 1 52 ? -3.740 -2.454 3.489 1.00 0.21 80 VAL A C 20
ATOM 36652 O O . VAL A 1 52 ? -2.760 -1.906 3.993 1.00 0.19 80 VAL A O 20
ATOM 36665 N N . THR A 1 53 ? -4.766 -1.781 3.005 1.00 0.22 81 THR A N 20
ATOM 36666 C CA . THR A 1 53 ? -4.800 -0.329 3.024 1.00 0.22 81 THR A CA 20
ATOM 36667 C C . THR A 1 53 ? -5.761 0.178 4.087 1.00 0.22 81 THR A C 20
ATOM 36668 O O . THR A 1 53 ? -6.829 -0.393 4.277 1.00 0.35 81 THR A O 20
ATOM 36679 N N . SER A 1 54 ? -5.388 1.243 4.772 1.00 0.19 82 SER A N 20
ATOM 36680 C CA . SER A 1 54 ? -6.323 1.940 5.628 1.00 0.20 82 SER A CA 20
ATOM 36681 C C . SER A 1 54 ? -6.890 3.098 4.833 1.00 0.24 82 SER A C 20
ATOM 36682 O O . SER A 1 54 ? -6.335 4.196 4.830 1.00 0.29 82 SER A O 20
ATOM 36690 N N . HIS A 1 55 ? -7.981 2.844 4.137 1.00 0.24 83 HIS A N 20
ATOM 36691 C CA . HIS A 1 55 ? -8.523 3.830 3.234 1.00 0.30 83 HIS A CA 20
ATOM 36692 C C . HIS A 1 55 ? -9.983 4.092 3.554 1.00 0.29 83 HIS A C 20
ATOM 36693 O O . HIS A 1 55 ? -10.658 3.252 4.154 1.00 0.27 83 HIS A O 20
ATOM 36707 N N . GLY A 1 56 ? -10.460 5.262 3.171 1.00 0.35 84 GLY A N 20
ATOM 36708 C CA . GLY A 1 56 ? -11.815 5.637 3.487 1.00 0.36 84 GLY A CA 20
ATOM 36709 C C . GLY A 1 56 ? -12.009 5.781 4.975 1.00 0.36 84 GLY A C 20
ATOM 36710 O O . GLY A 1 56 ? -11.735 6.834 5.543 1.00 0.42 84 GLY A O 20
ATOM 36714 N N . ASP A 1 57 ? -12.482 4.720 5.602 1.00 0.33 85 ASP A N 20
ATOM 36715 C CA . ASP A 1 57 ? -12.694 4.711 7.038 1.00 0.36 85 ASP A CA 20
ATOM 36716 C C . ASP A 1 57 ? -12.161 3.424 7.667 1.00 0.33 85 ASP A C 20
ATOM 36717 O O . ASP A 1 57 ? -12.096 3.296 8.890 1.00 0.38 85 ASP A O 20
ATOM 36726 N N . HIS A 1 58 ? -11.752 2.475 6.834 1.00 0.29 86 HIS A N 20
ATOM 36727 C CA . HIS A 1 58 ? -11.469 1.126 7.313 1.00 0.27 86 HIS A CA 20
ATOM 36728 C C . HIS A 1 58 ? -10.168 0.565 6.769 1.00 0.23 86 HIS A C 20
ATOM 36729 O O . HIS A 1 58 ? -9.450 1.220 6.013 1.00 0.21 86 HIS A O 20
ATOM 36743 N N . TYR A 1 59 ? -9.875 -0.660 7.183 1.00 0.24 87 TYR A N 20
ATOM 36744 C CA . TYR A 1 59 ? -8.764 -1.411 6.638 1.00 0.22 87 TYR A CA 20
ATOM 36745 C C . TYR A 1 59 ? -9.293 -2.331 5.554 1.00 0.22 87 TYR A C 20
ATOM 36746 O O . TYR A 1 59 ? -10.267 -3.054 5.766 1.00 0.26 87 TYR A O 20
ATOM 36764 N N . HIS A 1 60 ? -8.662 -2.305 4.405 1.00 0.21 88 HIS A N 20
ATOM 36765 C CA . HIS A 1 60 ? -9.110 -3.104 3.286 1.00 0.25 88 HIS A CA 20
ATOM 36766 C C . HIS A 1 60 ? -7.947 -3.937 2.753 1.00 0.26 88 HIS A C 20
ATOM 36767 O O . HIS A 1 60 ? -6.880 -3.404 2.448 1.00 0.28 88 HIS A O 20
ATOM 36781 N N . TYR A 1 61 ? -8.154 -5.244 2.679 1.00 0.28 89 TYR A N 20
ATOM 36782 C CA . TYR A 1 61 ? -7.109 -6.176 2.270 1.00 0.31 89 TYR A CA 20
ATOM 36783 C C . TYR A 1 61 ? -7.256 -6.499 0.780 1.00 0.36 89 TYR A C 20
ATOM 36784 O O . TYR A 1 61 ? -8.338 -6.863 0.325 1.00 0.44 89 TYR A O 20
ATOM 36802 N N . TYR A 1 62 ? -6.177 -6.353 0.018 1.00 0.45 90 TYR A N 20
ATOM 36803 C CA . TYR A 1 62 ? -6.219 -6.624 -1.418 1.00 0.69 90 TYR A CA 20
ATOM 36804 C C . TYR A 1 62 ? -5.203 -7.700 -1.785 1.00 0.55 90 TYR A C 20
ATOM 36805 O O . TYR A 1 62 ? -4.328 -8.038 -0.987 1.00 0.47 90 TYR A O 20
ATOM 36823 N N . ASN A 1 63 ? -5.320 -8.217 -3.000 1.00 0.67 91 ASN A N 20
ATOM 36824 C CA . ASN A 1 63 ? -4.388 -9.205 -3.522 1.00 0.59 91 ASN A CA 20
ATOM 36825 C C . ASN A 1 63 ? -3.819 -8.724 -4.852 1.00 0.49 91 ASN A C 20
ATOM 36826 O O . ASN A 1 63 ? -4.446 -7.924 -5.548 1.00 0.69 91 ASN A O 20
ATOM 36837 N N . GLY A 1 64 ? -2.637 -9.201 -5.194 1.00 0.40 92 GLY A N 20
ATOM 36838 C CA . GLY A 1 64 ? -2.009 -8.814 -6.440 1.00 0.41 92 GLY A CA 20
ATOM 36839 C C . GLY A 1 64 ? -0.833 -7.885 -6.221 1.00 0.33 92 GLY A C 20
ATOM 36840 O O . GLY A 1 64 ? -0.157 -7.962 -5.192 1.00 0.47 92 GLY A O 20
ATOM 36844 N N . LYS A 1 65 ? -0.584 -7.012 -7.184 1.00 0.40 93 LYS A N 20
ATOM 36845 C CA . LYS A 1 65 ? 0.496 -6.043 -7.078 1.00 0.35 93 LYS A CA 20
ATOM 36846 C C . LYS A 1 65 ? -0.040 -4.709 -6.581 1.00 0.35 93 LYS A C 20
ATOM 36847 O O . LYS A 1 65 ? -1.248 -4.469 -6.590 1.00 0.47 93 LYS A O 20
ATOM 36866 N N . VAL A 1 66 ? 0.863 -3.853 -6.132 1.00 0.31 94 VAL A N 20
ATOM 36867 C CA . VAL A 1 66 ? 0.502 -2.524 -5.672 1.00 0.29 94 VAL A CA 20
ATOM 36868 C C . VAL A 1 66 ? 0.393 -1.589 -6.867 1.00 0.28 94 VAL A C 20
ATOM 36869 O O . VAL A 1 66 ? 1.278 -1.578 -7.721 1.00 0.30 94 VAL A O 20
ATOM 36882 N N . PRO A 1 67 ? -0.693 -0.807 -6.960 1.00 0.27 95 PRO A N 20
ATOM 36883 C CA . PRO A 1 67 ? -0.871 0.140 -8.053 1.00 0.28 95 PRO A CA 20
ATOM 36884 C C . PRO A 1 67 ? 0.187 1.233 -8.013 1.00 0.25 95 PRO A C 20
ATOM 36885 O O . PRO A 1 67 ? 0.747 1.543 -6.964 1.00 0.27 95 PRO A O 20
ATOM 36896 N N . TYR A 1 68 ? 0.446 1.806 -9.172 1.00 0.26 96 TYR A N 20
ATOM 36897 C CA . TYR A 1 68 ? 1.512 2.781 -9.344 1.00 0.27 96 TYR A CA 20
ATOM 36898 C C . TYR A 1 68 ? 1.223 4.048 -8.541 1.00 0.26 96 TYR A C 20
ATOM 36899 O O . TYR A 1 68 ? 2.132 4.661 -7.989 1.00 0.30 96 TYR A O 20
ATOM 36917 N N . ASP A 1 69 ? -0.040 4.429 -8.459 1.00 0.28 97 ASP A N 20
ATOM 36918 C CA . ASP A 1 69 ? -0.409 5.646 -7.743 1.00 0.33 97 ASP A CA 20
ATOM 36919 C C . ASP A 1 69 ? -0.844 5.337 -6.312 1.00 0.32 97 ASP A C 20
ATOM 36920 O O . ASP A 1 69 ? -1.365 6.212 -5.613 1.00 0.38 97 ASP A O 20
ATOM 36929 N N . ALA A 1 70 ? -0.622 4.098 -5.877 1.00 0.27 98 ALA A N 20
ATOM 36930 C CA . ALA A 1 70 ? -0.985 3.677 -4.526 1.00 0.27 98 ALA A CA 20
ATOM 36931 C C . ALA A 1 70 ? -0.314 4.533 -3.470 1.00 0.26 98 ALA A C 20
ATOM 36932 O O . ALA A 1 70 ? 0.833 4.958 -3.625 1.00 0.40 98 ALA A O 20
ATOM 36939 N N . ILE A 1 71 ? -1.038 4.774 -2.395 1.00 0.18 99 ILE A N 20
ATOM 36940 C CA . ILE A 1 71 ? -0.526 5.550 -1.288 1.00 0.17 99 ILE A CA 20
ATOM 36941 C C . ILE A 1 71 ? -0.066 4.610 -0.188 1.00 0.16 99 ILE A C 20
ATOM 36942 O O . ILE A 1 71 ? -0.679 3.572 0.037 1.00 0.16 99 ILE A O 20
ATOM 36958 N N . ILE A 1 72 ? 1.018 4.952 0.478 1.00 0.17 100 ILE A N 20
ATOM 36959 C CA . ILE A 1 72 ? 1.585 4.093 1.496 1.00 0.18 100 ILE A CA 20
ATOM 36960 C C . ILE A 1 72 ? 1.604 4.790 2.850 1.00 0.18 100 ILE A C 20
ATOM 36961 O O . ILE A 1 72 ? 1.671 6.018 2.935 1.00 0.20 100 ILE A O 20
ATOM 36977 N N . SER A 1 73 ? 1.516 3.993 3.901 1.00 0.20 101 SER A N 20
ATOM 36978 C CA . SER A 1 73 ? 1.708 4.477 5.252 1.00 0.20 101 SER A CA 20
ATOM 36979 C C . SER A 1 73 ? 3.187 4.728 5.499 1.00 0.20 101 SER A C 20
ATOM 36980 O O . SER A 1 73 ? 4.044 3.955 5.059 1.00 0.23 101 SER A O 20
ATOM 36988 N N . GLU A 1 74 ? 3.479 5.806 6.216 1.00 0.20 102 GLU A N 20
ATOM 36989 C CA . GLU A 1 74 ? 4.852 6.176 6.522 1.00 0.21 102 GLU A CA 20
ATOM 36990 C C . GLU A 1 74 ? 5.512 5.122 7.404 1.00 0.24 102 GLU A C 20
ATOM 36991 O O . GLU A 1 74 ? 6.736 5.071 7.518 1.00 0.29 102 GLU A O 20
ATOM 37003 N N . GLU A 1 75 ? 4.689 4.278 8.019 1.00 0.27 103 GLU A N 20
ATOM 37004 C CA . GLU A 1 75 ? 5.176 3.197 8.866 1.00 0.34 103 GLU A CA 20
ATOM 37005 C C . GLU A 1 75 ? 6.017 2.218 8.055 1.00 0.31 103 GLU A C 20
ATOM 37006 O O . GLU A 1 75 ? 6.894 1.542 8.591 1.00 0.41 103 GLU A O 20
ATOM 37018 N N . LEU A 1 76 ? 5.754 2.170 6.755 1.00 0.23 104 LEU A N 20
ATOM 37019 C CA . LEU A 1 76 ? 6.392 1.198 5.879 1.00 0.25 104 LEU A CA 20
ATOM 37020 C C . LEU A 1 76 ? 7.528 1.825 5.079 1.00 0.27 104 LEU A C 20
ATOM 37021 O O . LEU A 1 76 ? 8.100 1.179 4.200 1.00 0.29 104 LEU A O 20
ATOM 37037 N N . LEU A 1 77 ? 7.848 3.082 5.373 1.00 0.43 105 LEU A N 20
ATOM 37038 C CA . LEU A 1 77 ? 8.937 3.762 4.709 1.00 0.54 105 LEU A CA 20
ATOM 37039 C C . LEU A 1 77 ? 10.246 3.027 4.893 1.00 0.46 105 LEU A C 20
ATOM 37040 O O . LEU A 1 77 ? 10.544 2.506 5.968 1.00 0.53 105 LEU A O 20
ATOM 37056 N N . MET A 1 78 ? 11.017 2.993 3.832 1.00 0.41 106 MET A N 20
ATOM 37057 C CA . MET A 1 78 ? 12.314 2.360 3.859 1.00 0.45 106 MET A CA 20
ATOM 37058 C C . MET A 1 78 ? 13.416 3.403 3.939 1.00 0.92 106 MET A C 20
ATOM 37059 O O . MET A 1 78 ? 13.711 4.087 2.955 1.00 1.28 106 MET A O 20
ATOM 37073 N N . LYS A 1 79 ? 13.999 3.555 5.112 1.00 1.28 107 LYS A N 20
ATOM 37074 C CA . LYS A 1 79 ? 15.224 4.315 5.232 1.00 1.66 107 LYS A CA 20
ATOM 37075 C C . LYS A 1 79 ? 16.187 3.560 6.128 1.00 1.09 107 LYS A C 20
ATOM 37076 O O . LYS A 1 79 ? 16.071 3.575 7.355 1.00 1.52 107 LYS A O 20
ATOM 37095 N N . ASP A 1 80 ? 17.140 2.910 5.497 1.00 1.16 108 ASP A N 20
ATOM 37096 C CA . ASP A 1 80 ? 18.133 2.117 6.195 1.00 1.22 108 ASP A CA 20
ATOM 37097 C C . ASP A 1 80 ? 19.519 2.631 5.833 1.00 1.17 108 ASP A C 20
ATOM 37098 O O . ASP A 1 80 ? 19.780 2.934 4.669 1.00 1.12 108 ASP A O 20
ATOM 37107 N N . PRO A 1 81 ? 20.430 2.731 6.811 1.00 1.79 109 PRO A N 20
ATOM 37108 C CA . PRO A 1 81 ? 21.781 3.250 6.573 1.00 2.23 109 PRO A CA 20
ATOM 37109 C C . PRO A 1 81 ? 22.588 2.345 5.649 1.00 2.02 109 PRO A C 20
ATOM 37110 O O . PRO A 1 81 ? 23.583 2.763 5.060 1.00 2.25 109 PRO A O 20
ATOM 37121 N N . ASN A 1 82 ? 22.148 1.101 5.525 1.00 1.75 110 ASN A N 20
ATOM 37122 C CA . ASN A 1 82 ? 22.809 0.141 4.649 1.00 1.67 110 ASN A CA 20
ATOM 37123 C C . ASN A 1 82 ? 21.936 -0.169 3.430 1.00 1.25 110 ASN A C 20
ATOM 37124 O O . ASN A 1 82 ? 22.311 -0.960 2.563 1.00 1.26 110 ASN A O 20
ATOM 37135 N N . TYR A 1 83 ? 20.774 0.472 3.357 1.00 0.95 111 TYR A N 20
ATOM 37136 C CA . TYR A 1 83 ? 19.810 0.186 2.298 1.00 0.70 111 TYR A CA 20
ATOM 37137 C C . TYR A 1 83 ? 20.176 0.823 0.982 1.00 0.60 111 TYR A C 20
ATOM 37138 O O . TYR A 1 83 ? 20.536 2.000 0.913 1.00 0.80 111 TYR A O 20
ATOM 37156 N N . GLN A 1 84 ? 20.074 0.017 -0.056 1.00 0.53 112 GLN A N 20
ATOM 37157 C CA . GLN A 1 84 ? 20.043 0.508 -1.401 1.00 0.55 112 GLN A CA 20
ATOM 37158 C C . GLN A 1 84 ? 19.046 -0.282 -2.231 1.00 0.45 112 GLN A C 20
ATOM 37159 O O . GLN A 1 84 ? 18.978 -1.509 -2.130 1.00 0.47 112 GLN A O 20
ATOM 37173 N N . LEU A 1 85 ? 18.252 0.441 -3.016 1.00 0.40 113 LEU A N 20
ATOM 37174 C CA . LEU A 1 85 ? 17.211 -0.150 -3.839 1.00 0.33 113 LEU A CA 20
ATOM 37175 C C . LEU A 1 85 ? 17.779 -1.254 -4.724 1.00 0.36 113 LEU A C 20
ATOM 37176 O O . LEU A 1 85 ? 18.570 -0.997 -5.634 1.00 0.43 113 LEU A O 20
ATOM 37192 N N . LYS A 1 86 ? 17.390 -2.483 -4.436 1.00 0.40 114 LYS A N 20
ATOM 37193 C CA . LYS A 1 86 ? 17.879 -3.631 -5.178 1.00 0.47 114 LYS A CA 20
ATOM 37194 C C . LYS A 1 86 ? 16.812 -4.118 -6.132 1.00 0.37 114 LYS A C 20
ATOM 37195 O O . LYS A 1 86 ? 15.675 -4.372 -5.734 1.00 0.33 114 LYS A O 20
ATOM 37214 N N . ASP A 1 87 ? 17.198 -4.256 -7.385 1.00 0.40 115 ASP A N 20
ATOM 37215 C CA . ASP A 1 87 ? 16.289 -4.691 -8.444 1.00 0.41 115 ASP A CA 20
ATOM 37216 C C . ASP A 1 87 ? 15.722 -6.077 -8.142 1.00 0.38 115 ASP A C 20
ATOM 37217 O O . ASP A 1 87 ? 14.660 -6.451 -8.635 1.00 0.42 115 ASP A O 20
ATOM 37226 N N . SER A 1 88 ? 16.424 -6.817 -7.296 1.00 0.38 116 SER A N 20
ATOM 37227 C CA . SER A 1 88 ? 16.017 -8.165 -6.935 1.00 0.44 116 SER A CA 20
ATOM 37228 C C . SER A 1 88 ? 15.016 -8.134 -5.781 1.00 0.40 116 SER A C 20
ATOM 37229 O O . SER A 1 88 ? 14.294 -9.103 -5.543 1.00 0.51 116 SER A O 20
ATOM 37237 N N . ASP A 1 89 ? 14.964 -7.013 -5.073 1.00 0.28 117 ASP A N 20
ATOM 37238 C CA . ASP A 1 89 ? 14.040 -6.864 -3.954 1.00 0.28 117 ASP A CA 20
ATOM 37239 C C . ASP A 1 89 ? 12.765 -6.199 -4.432 1.00 0.22 117 ASP A C 20
ATOM 37240 O O . ASP A 1 89 ? 11.691 -6.381 -3.857 1.00 0.24 117 ASP A O 20
ATOM 37249 N N . ILE A 1 90 ? 12.905 -5.424 -5.494 1.00 0.23 118 ILE A N 20
ATOM 37250 C CA . ILE A 1 90 ? 11.785 -4.747 -6.117 1.00 0.22 118 ILE A CA 20
ATOM 37251 C C . ILE A 1 90 ? 10.766 -5.744 -6.637 1.00 0.26 118 ILE A C 20
ATOM 37252 O O . ILE A 1 90 ? 11.058 -6.542 -7.530 1.00 0.34 118 ILE A O 20
ATOM 37268 N N . VAL A 1 91 ? 9.582 -5.710 -6.059 1.00 0.24 119 VAL A N 20
ATOM 37269 C CA . VAL A 1 91 ? 8.482 -6.505 -6.551 1.00 0.31 119 VAL A CA 20
ATOM 37270 C C . VAL A 1 91 ? 7.655 -5.667 -7.519 1.00 0.27 119 VAL A C 20
ATOM 37271 O O . VAL A 1 91 ? 7.076 -6.181 -8.477 1.00 0.31 119 VAL A O 20
ATOM 37284 N N . ASN A 1 92 ? 7.621 -4.364 -7.257 1.00 0.25 120 ASN A N 20
ATOM 37285 C CA . ASN A 1 92 ? 6.872 -3.424 -8.082 1.00 0.24 120 ASN A CA 20
ATOM 37286 C C . ASN A 1 92 ? 7.334 -1.995 -7.803 1.00 0.23 120 ASN A C 20
ATOM 37287 O O . ASN A 1 92 ? 8.009 -1.734 -6.807 1.00 0.26 120 ASN A O 20
ATOM 37298 N N . GLU A 1 93 ? 6.970 -1.079 -8.680 1.00 0.24 121 GLU A N 20
ATOM 37299 C CA . GLU A 1 93 ? 7.337 0.321 -8.534 1.00 0.25 121 GLU A CA 20
ATOM 37300 C C . GLU A 1 93 ? 6.093 1.189 -8.464 1.00 0.25 121 GLU A C 20
ATOM 37301 O O . GLU A 1 93 ? 5.150 1.008 -9.235 1.00 0.32 121 GLU A O 20
ATOM 37313 N N . ILE A 1 94 ? 6.090 2.121 -7.532 1.00 0.21 122 ILE A N 20
ATOM 37314 C CA . ILE A 1 94 ? 5.010 3.077 -7.430 1.00 0.23 122 ILE A CA 20
ATOM 37315 C C . ILE A 1 94 ? 5.526 4.455 -7.811 1.00 0.26 122 ILE A C 20
ATOM 37316 O O . ILE A 1 94 ? 6.683 4.598 -8.199 1.00 0.25 122 ILE A O 20
ATOM 37332 N N . LYS A 1 95 ? 4.681 5.457 -7.739 1.00 0.30 123 LYS A N 20
ATOM 37333 C CA . LYS A 1 95 ? 5.062 6.778 -8.196 1.00 0.34 123 LYS A CA 20
ATOM 37334 C C . LYS A 1 95 ? 6.044 7.422 -7.240 1.00 0.36 123 LYS A C 20
ATOM 37335 O O . LYS A 1 95 ? 5.712 7.729 -6.104 1.00 0.42 123 LYS A O 20
ATOM 37354 N N . GLY A 1 96 ? 7.259 7.608 -7.712 1.00 0.37 124 GLY A N 20
ATOM 37355 C CA . GLY A 1 96 ? 8.293 8.188 -6.891 1.00 0.42 124 GLY A CA 20
ATOM 37356 C C . GLY A 1 96 ? 8.934 7.176 -5.966 1.00 0.38 124 GLY A C 20
ATOM 37357 O O . GLY A 1 96 ? 10.104 7.303 -5.604 1.00 0.42 124 GLY A O 20
ATOM 37361 N N . GLY A 1 97 ? 8.166 6.179 -5.559 1.00 0.34 125 GLY A N 20
ATOM 37362 C CA . GLY A 1 97 ? 8.700 5.163 -4.680 1.00 0.31 125 GLY A CA 20
ATOM 37363 C C . GLY A 1 97 ? 8.751 3.776 -5.292 1.00 0.25 125 GLY A C 20
ATOM 37364 O O . GLY A 1 97 ? 8.402 3.577 -6.452 1.00 0.29 125 GLY A O 20
ATOM 37368 N N . TYR A 1 98 ? 9.203 2.816 -4.498 1.00 0.19 126 TYR A N 20
ATOM 37369 C CA . TYR A 1 98 ? 9.226 1.422 -4.893 1.00 0.16 126 TYR A CA 20
ATOM 37370 C C . TYR A 1 98 ? 8.655 0.574 -3.782 1.00 0.16 126 TYR A C 20
ATOM 37371 O O . TYR A 1 98 ? 9.146 0.611 -2.657 1.00 0.17 126 TYR A O 20
ATOM 37389 N N . VAL A 1 99 ? 7.619 -0.180 -4.081 1.00 0.18 127 VAL A N 20
ATOM 37390 C CA . VAL A 1 99 ? 7.131 -1.144 -3.125 1.00 0.20 127 VAL A CA 20
ATOM 37391 C C . VAL A 1 99 ? 8.000 -2.391 -3.232 1.00 0.17 127 VAL A C 20
ATOM 37392 O O . VAL A 1 99 ? 7.983 -3.110 -4.235 1.00 0.20 127 VAL A O 20
ATOM 37405 N N . ILE A 1 100 ? 8.785 -2.626 -2.201 1.00 0.14 128 ILE A N 20
ATOM 37406 C CA . ILE A 1 100 ? 9.869 -3.581 -2.289 1.00 0.12 128 ILE A CA 20
ATOM 37407 C C . ILE A 1 100 ? 9.797 -4.619 -1.194 1.00 0.13 128 ILE A C 20
ATOM 37408 O O . ILE A 1 100 ? 9.298 -4.361 -0.104 1.00 0.16 128 ILE A O 20
ATOM 37424 N N . LYS A 1 101 ? 10.303 -5.793 -1.497 1.00 0.15 129 LYS A N 20
ATOM 37425 C CA . LYS A 1 101 ? 10.419 -6.843 -0.512 1.00 0.18 129 LYS A CA 20
ATOM 37426 C C . LYS A 1 101 ? 11.885 -7.185 -0.334 1.00 0.19 129 LYS A C 20
ATOM 37427 O O . LYS A 1 101 ? 12.487 -7.848 -1.179 1.00 0.20 129 LYS A O 20
ATOM 37446 N N . VAL A 1 102 ? 12.459 -6.728 0.762 1.00 0.21 130 VAL A N 20
ATOM 37447 C CA . VAL A 1 102 ? 13.854 -6.967 1.036 1.00 0.24 130 VAL A CA 20
ATOM 37448 C C . VAL A 1 102 ? 13.982 -7.803 2.302 1.00 0.29 130 VAL A C 20
ATOM 37449 O O . VAL A 1 102 ? 13.303 -7.547 3.302 1.00 0.29 130 VAL A O 20
ATOM 37462 N N . ASP A 1 103 ? 14.801 -8.840 2.227 1.00 0.36 131 ASP A N 20
ATOM 37463 C CA . ASP A 1 103 ? 15.078 -9.698 3.371 1.00 0.44 131 ASP A CA 20
ATOM 37464 C C . ASP A 1 103 ? 13.789 -10.356 3.887 1.00 0.43 131 ASP A C 20
ATOM 37465 O O . ASP A 1 103 ? 13.638 -10.643 5.075 1.00 0.50 131 ASP A O 20
ATOM 37474 N N . GLY A 1 104 ? 12.850 -10.576 2.972 1.00 0.39 132 GLY A N 20
ATOM 37475 C CA . GLY A 1 104 ? 11.608 -11.247 3.315 1.00 0.40 132 GLY A CA 20
ATOM 37476 C C . GLY A 1 104 ? 10.554 -10.302 3.862 1.00 0.40 132 GLY A C 20
ATOM 37477 O O . GLY A 1 104 ? 9.460 -10.731 4.236 1.00 0.59 132 GLY A O 20
ATOM 37481 N N . LYS A 1 105 ? 10.875 -9.019 3.905 1.00 0.30 133 LYS A N 20
ATOM 37482 C CA . LYS A 1 105 ? 9.964 -8.019 4.440 1.00 0.29 133 LYS A CA 20
ATOM 37483 C C . LYS A 1 105 ? 9.663 -6.956 3.407 1.00 0.26 133 LYS A C 20
ATOM 37484 O O . LYS A 1 105 ? 10.499 -6.633 2.570 1.00 0.33 133 LYS A O 20
ATOM 37503 N N . TYR A 1 106 ? 8.470 -6.410 3.475 1.00 0.25 134 TYR A N 20
ATOM 37504 C CA . TYR A 1 106 ? 8.047 -5.396 2.526 1.00 0.23 134 TYR A CA 20
ATOM 37505 C C . TYR A 1 106 ? 8.254 -3.998 3.072 1.00 0.22 134 TYR A C 20
ATOM 37506 O O . TYR A 1 106 ? 7.984 -3.722 4.242 1.00 0.26 134 TYR A O 20
ATOM 37524 N N . TYR A 1 107 ? 8.738 -3.128 2.209 1.00 0.19 135 TYR A N 20
ATOM 37525 C CA . TYR A 1 107 ? 8.950 -1.733 2.539 1.00 0.20 135 TYR A CA 20
ATOM 37526 C C . TYR A 1 107 ? 8.588 -0.889 1.345 1.00 0.19 135 TYR A C 20
ATOM 37527 O O . TYR A 1 107 ? 8.370 -1.409 0.249 1.00 0.21 135 TYR A O 20
ATOM 37545 N N . VAL A 1 108 ? 8.524 0.404 1.549 1.00 0.21 136 VAL A N 20
ATOM 37546 C CA . VAL A 1 108 ? 8.320 1.312 0.454 1.00 0.22 136 VAL A CA 20
ATOM 37547 C C . VAL A 1 108 ? 9.464 2.298 0.364 1.00 0.23 136 VAL A C 20
ATOM 37548 O O . VAL A 1 108 ? 9.727 3.082 1.279 1.00 0.31 136 VAL A O 20
ATOM 37561 N N . TYR A 1 109 ? 10.146 2.211 -0.752 1.00 0.20 137 TYR A N 20
ATOM 37562 C CA . TYR A 1 109 ? 11.246 3.081 -1.077 1.00 0.24 137 TYR A CA 20
ATOM 37563 C C . TYR A 1 109 ? 10.703 4.387 -1.547 1.00 0.27 137 TYR A C 20
ATOM 37564 O O . TYR A 1 109 ? 9.778 4.413 -2.334 1.00 0.46 137 TYR A O 20
ATOM 37582 N N . LEU A 1 110 ? 11.225 5.465 -1.025 1.00 0.29 138 LEU A N 20
ATOM 37583 C CA . LEU A 1 110 ? 10.836 6.751 -1.515 1.00 0.38 138 LEU A CA 20
ATOM 37584 C C . LEU A 1 110 ? 12.030 7.530 -2.020 1.00 0.44 138 LEU A C 20
ATOM 37585 O O . LEU A 1 110 ? 13.022 7.708 -1.313 1.00 0.50 138 LEU A O 20
ATOM 37601 N N . LYS A 1 111 ? 11.930 7.976 -3.257 1.00 0.46 139 LYS A N 20
ATOM 37602 C CA . LYS A 1 111 ? 12.964 8.801 -3.854 1.00 0.54 139 LYS A CA 20
ATOM 37603 C C . LYS A 1 111 ? 12.825 10.238 -3.383 1.00 0.64 139 LYS A C 20
ATOM 37604 O O . LYS A 1 111 ? 13.750 11.037 -3.508 1.00 0.74 139 LYS A O 20
ATOM 37623 N N . ASP A 1 112 ? 11.661 10.553 -2.832 1.00 0.66 140 ASP A N 20
ATOM 37624 C CA . ASP A 1 112 ? 11.382 11.891 -2.350 1.00 0.78 140 ASP A CA 20
ATOM 37625 C C . ASP A 1 112 ? 10.569 11.817 -1.065 1.00 0.77 140 ASP A C 20
ATOM 37626 O O . ASP A 1 112 ? 9.342 11.931 -1.079 1.00 0.88 140 ASP A O 20
ATOM 37635 N N . ALA A 1 113 ? 11.259 11.613 0.046 1.00 0.73 141 ALA A N 20
ATOM 37636 C CA . ALA A 1 113 ? 10.602 11.508 1.339 1.00 0.79 141 ALA A CA 20
ATOM 37637 C C . ALA A 1 113 ? 10.169 12.879 1.846 1.00 0.97 141 ALA A C 20
ATOM 37638 O O . ALA A 1 113 ? 9.346 12.983 2.756 1.00 1.12 141 ALA A O 20
ATOM 37645 N N . ALA A 1 114 ? 10.714 13.926 1.243 1.00 1.02 142 ALA A N 20
ATOM 37646 C CA . ALA A 1 114 ? 10.471 15.286 1.706 1.00 1.26 142 ALA A CA 20
ATOM 37647 C C . ALA A 1 114 ? 9.173 15.854 1.151 1.00 1.37 142 ALA A C 20
ATOM 37648 O O . ALA A 1 114 ? 8.383 16.450 1.883 1.00 1.60 142 ALA A O 20
ATOM 37655 N N . HIS A 1 115 ? 8.947 15.661 -0.139 1.00 1.30 143 HIS A N 20
ATOM 37656 C CA . HIS A 1 115 ? 7.819 16.296 -0.808 1.00 1.50 143 HIS A CA 20
ATOM 37657 C C . HIS A 1 115 ? 6.608 15.377 -0.844 1.00 1.25 143 HIS A C 20
ATOM 37658 O O . HIS A 1 115 ? 5.596 15.689 -1.475 1.00 1.33 143 HIS A O 20
ATOM 37673 N N . ALA A 1 116 ? 6.734 14.248 -0.149 1.00 0.99 144 ALA A N 20
ATOM 37674 C CA . ALA A 1 116 ? 5.701 13.223 -0.086 1.00 0.77 144 ALA A CA 20
ATOM 37675 C C . ALA A 1 116 ? 5.405 12.622 -1.449 1.00 0.76 144 ALA A C 20
ATOM 37676 O O . ALA A 1 116 ? 4.799 13.245 -2.320 1.00 1.13 144 ALA A O 20
ATOM 37683 N N . ASP A 1 117 ? 5.836 11.397 -1.611 1.00 0.59 145 ASP A N 20
ATOM 37684 C CA . ASP A 1 117 ? 5.558 10.632 -2.801 1.00 0.87 145 ASP A CA 20
ATOM 37685 C C . ASP A 1 117 ? 4.690 9.460 -2.447 1.00 0.66 145 ASP A C 20
ATOM 37686 O O . ASP A 1 117 ? 5.143 8.319 -2.430 1.00 0.75 145 ASP A O 20
ATOM 37695 N N . ASN A 1 118 ? 3.451 9.802 -2.071 1.00 0.48 146 ASN A N 20
ATOM 37696 C CA . ASN A 1 118 ? 2.390 8.846 -1.787 1.00 0.32 146 ASN A CA 20
ATOM 37697 C C . ASN A 1 118 ? 2.483 8.368 -0.355 1.00 0.25 146 ASN A C 20
ATOM 37698 O O . ASN A 1 118 ? 2.261 7.196 -0.076 1.00 0.37 146 ASN A O 20
ATOM 37709 N N . ILE A 1 119 ? 2.805 9.261 0.562 1.00 0.30 147 ILE A N 20
ATOM 37710 C CA . ILE A 1 119 ? 3.003 8.849 1.939 1.00 0.34 147 ILE A CA 20
ATOM 37711 C C . ILE A 1 119 ? 2.095 9.608 2.887 1.00 0.38 147 ILE A C 20
ATOM 37712 O O . ILE A 1 119 ? 2.135 10.835 2.967 1.00 0.46 147 ILE A O 20
ATOM 37728 N N . ARG A 1 120 ? 1.274 8.858 3.592 1.00 0.36 148 ARG A N 20
ATOM 37729 C CA . ARG A 1 120 ? 0.447 9.399 4.650 1.00 0.38 148 ARG A CA 20
ATOM 37730 C C . ARG A 1 120 ? 1.032 8.960 5.976 1.00 0.36 148 ARG A C 20
ATOM 37731 O O . ARG A 1 120 ? 1.213 7.764 6.216 1.00 0.39 148 ARG A O 20
ATOM 37752 N N . THR A 1 121 ? 1.372 9.920 6.813 1.00 0.33 149 THR A N 20
ATOM 37753 C CA . THR A 1 121 ? 1.910 9.622 8.123 1.00 0.31 149 THR A CA 20
ATOM 37754 C C . THR A 1 121 ? 0.866 8.933 8.977 1.00 0.28 149 THR A C 20
ATOM 37755 O O . THR A 1 121 ? -0.308 8.992 8.654 1.00 0.29 149 THR A O 20
ATOM 37766 N N . LYS A 1 122 ? 1.271 8.296 10.061 1.00 0.31 150 LYS A N 20
ATOM 37767 C CA . LYS A 1 122 ? 0.306 7.666 10.955 1.00 0.34 150 LYS A CA 20
ATOM 37768 C C . LYS A 1 122 ? -0.699 8.703 11.437 1.00 0.31 150 LYS A C 20
ATOM 37769 O O . LYS A 1 122 ? -1.862 8.392 11.704 1.00 0.39 150 LYS A O 20
ATOM 37788 N N . GLU A 1 123 ? -0.241 9.945 11.513 1.00 0.29 151 GLU A N 20
ATOM 37789 C CA . GLU A 1 123 ? -1.110 11.058 11.826 1.00 0.34 151 GLU A CA 20
ATOM 37790 C C . GLU A 1 123 ? -2.022 11.382 10.647 1.00 0.36 151 GLU A C 20
ATOM 37791 O O . GLU A 1 123 ? -3.239 11.500 10.804 1.00 0.48 151 GLU A O 20
ATOM 37803 N N . GLU A 1 124 ? -1.432 11.494 9.460 1.00 0.34 152 GLU A N 20
ATOM 37804 C CA . GLU A 1 124 ? -2.178 11.882 8.272 1.00 0.40 152 GLU A CA 20
ATOM 37805 C C . GLU A 1 124 ? -3.115 10.784 7.827 1.00 0.40 152 GLU A C 20
ATOM 37806 O O . GLU A 1 124 ? -4.132 11.056 7.222 1.00 0.50 152 GLU A O 20
ATOM 37818 N N . ILE A 1 125 ? -2.757 9.549 8.097 1.00 0.34 153 ILE A N 20
ATOM 37819 C CA . ILE A 1 125 ? -3.622 8.434 7.767 1.00 0.35 153 ILE A CA 20
ATOM 37820 C C . ILE A 1 125 ? -4.972 8.607 8.442 1.00 0.39 153 ILE A C 20
ATOM 37821 O O . ILE A 1 125 ? -6.021 8.496 7.808 1.00 0.43 153 ILE A O 20
ATOM 37837 N N . LYS A 1 126 ? -4.933 8.902 9.732 1.00 0.42 154 LYS A N 20
ATOM 37838 C CA . LYS A 1 126 ? -6.152 9.142 10.491 1.00 0.50 154 LYS A CA 20
ATOM 37839 C C . LYS A 1 126 ? -6.835 10.422 10.012 1.00 0.56 154 LYS A C 20
ATOM 37840 O O . LYS A 1 126 ? -8.049 10.564 10.113 1.00 0.64 154 LYS A O 20
ATOM 37859 N N . ARG A 1 127 ? -6.040 11.345 9.482 1.00 0.54 155 ARG A N 20
ATOM 37860 C CA . ARG A 1 127 ? -6.561 12.567 8.880 1.00 0.63 155 ARG A CA 20
ATOM 37861 C C . ARG A 1 127 ? -7.235 12.258 7.540 1.00 0.66 155 ARG A C 20
ATOM 37862 O O . ARG A 1 127 ? -8.304 12.781 7.229 1.00 0.80 155 ARG A O 20
ATOM 37883 N N . GLN A 1 128 ? -6.593 11.404 6.755 1.00 0.58 156 GLN A N 20
ATOM 37884 C CA . GLN A 1 128 ? -7.100 10.999 5.456 1.00 0.70 156 GLN A CA 20
ATOM 37885 C C . GLN A 1 128 ? -8.368 10.163 5.592 1.00 0.67 156 GLN A C 20
ATOM 37886 O O . GLN A 1 128 ? -9.249 10.212 4.734 1.00 0.80 156 GLN A O 20
ATOM 37900 N N . LYS A 1 129 ? -8.459 9.406 6.682 1.00 0.55 157 LYS A N 20
ATOM 37901 C CA . LYS A 1 129 ? -9.586 8.505 6.893 1.00 0.54 157 LYS A CA 20
ATOM 37902 C C . LYS A 1 129 ? -10.818 9.255 7.399 1.00 0.62 157 LYS A C 20
ATOM 37903 O O . LYS A 1 129 ? -11.857 8.650 7.667 1.00 0.67 157 LYS A O 20
ATOM 37922 N N . GLN A 1 130 ? -10.698 10.565 7.558 1.00 0.74 158 GLN A N 20
ATOM 37923 C CA . GLN A 1 130 ? -11.832 11.389 7.929 1.00 0.91 158 GLN A CA 20
ATOM 37924 C C . GLN A 1 130 ? -12.691 11.670 6.702 1.00 1.15 158 GLN A C 20
ATOM 37925 O O . GLN A 1 130 ? -13.686 10.947 6.487 1.00 1.78 158 GLN A O 20
ATOM 37939 N N . GLU A 1 131 ? -12.351 12.599 5.941 1.00 1.48 159 GLU A N 20
#

Secondary structure (P-SEA, 3-state):
ccccccccccccccccaaaaaaaaccccbbbbccccccccccccccbbbbbbccccccbbbbcccccccccccccccccccccccccccccccbbbbbccccccccccccaaaaaaaac

B-factor: mean 1.58, std 2.55, range [0.12, 16.03]

Organism: Streptococcus pneumoniae serotype 2 (strain D39 / NCTC 7466) (NCBI:txid373153)

Sequence (119 aa):
SYIDGDQAGQKAENLTPDEVSKREGINAEQIVIKITDQGYVTSHGDHYHYYNGKVPYDAIISEELLMKDPNYQLKDSDIVNEIKGGYVIKVDGKYYVYLKDAAHADNIRTKEEIKRQKQSYIDGDQAGQKAENLTPDEVSKREGINAEQIVIKITDQGYVTSHGDHYHYYNGKVPYDAIISEELLMKDPNYQLKDSDIVNEIKGGYVIKVDGKYYVYLKDAAHADNIRTKEEIKRQKQSYIDGDQAGQKAENLTPDEVSKREGINAEQIVIKITDQGYVTSHGDHYHYYNGKVPYDAIISEELLMKDPNYQLKDSDIVNEIKGGYVIKVDGKYYVYLKDAAHADNIRTKEEIKRQKQSYIDGDQAGQKAENLTPDEVSKREGINAEQIVIKITDQGYVTSHGDHYHYYNGKVPYDAIISEELLMKDPNYQLKDSDIVNEIKGGYVIKVDGKYYVYLKDAAHADNIRTKEEIKRQKQSYIDGDQAGQKAENLTPDEVSKREGINAEQIVIKITDQGYVTSHGDHYHYYNGKVPYDAIISEELLMKDPNYQLKDSDIVNEIKGGYVIKVDGKYYVYLKDAAHADNIRTKEEIKRQKQSYIDGDQAGQKAENLTPDEVSKREGINAEQIVIKITDQGYVTSHGDHYHYYNGKVPYDAIISEELLMKDPNYQLKDSDIVNEIKGGYVIKVDGKYYVYLKDAAHADNIRTKEEIKRQKQSYIDGDQAGQKAENLTPDEVSKREGINAEQIVIKITDQGYVTSHGDHYHYYNGKVPYDAIISEELLMKDPNYQLKDSDIVNEIKGGYVIKVDGKYYVYLKDAAHADNIRTKEEIKRQKQSYIDGDQAGQKAENLTPDEVSKREGINAEQIVIKITDQGYVTSHGDHYHYYNGKVPYDAIISEELLMKDPNYQLKDSDIVNEIKGGYVIKVDGKYYVYLKDAAHADNIRTKEEIKRQKQSYIDGDQAGQKAENLTPDEVSKREGINAEQIVIKITDQGYVTSHGDHYHYYNGKVPYDAIISEELLMKDPNYQLKDSDIVNEIKGGYVIKVDGKYYVYLKDAAHADNIRTKEEIKRQKQSYIDGDQAGQKAENLTPDEVSKREGINAEQIVIKITDQGYVTSHGDHYHYYNGKVPYDAIISEELLMKDPNYQLKDSDIVNEIKGGYVIKVDGKYYVYLKDAAHADNIRTKEEIKRQKQSYIDGDQAGQKAENLTPDEVSKREGINAEQIVIKITDQGYVTSHGDHYHYYNGKVPYDAIISEELLMKDPNYQLKDSDIVNEIKGGYVIKVDGKYYVYLKDAAHADNIRTKEEIKRQKQSYIDGDQAGQKAENLTPDEVSKREGINAEQIVIKITDQGYVTSHGDHYHYYNGKVPYDAIISEELLMKDPNYQLKDSDIVNEIKGGYVIKVDGKYYVYLKDAAHADNIRTKEEIKRQKQSYIDGDQAGQKAENLTPDEVSKREGINAEQIVIKITDQGYVTSHGDHYHYYNGKVPYDAIISEELLMKDPNYQLKDSDIVNEIKGGYVIKVDGKYYVYLKDAAHADNIRTKEEIKRQKQSYIDGDQAGQKAENLTPDEVSKREGINAEQIVIKITDQGYVTSHGDHYHYYNGKVPYDAIISEELLMKDPNYQLKDSDIVNEIKGGYVIKVDGKYYVYLKDAAHADNIRTKEEIKRQKQSYIDGDQAGQKAENLTPDEVSKREGINAEQIVIKITDQGYVTSHGDHYHYYNGKVPYDAIISEELLMKDPNYQLKDSDIVNEIKGGYVIKVDGKYYVYLKDAAHADNIRTKEEIKRQKQSYIDGDQAGQKAENLTPDEVSKREGINAEQIVIKITDQGYVTSHGDHYHYYNGKVPYDAIISEELLMKDPNYQLKDSDIVNEIKGGYVIKVDGKYYVYLKDAAHADNIRTKEEIKRQKQSYIDGDQAGQKAENLTPDEVSKREGINAEQIVIKITDQGYVTSHGDHYHYYNGKVPYDAIISEELLMKDPNYQLKDSDIVNEIKGGYVIKVDGKYYVYLKDAAHADNIRTKEEIKRQKQSYIDGDQAGQKAENLTPDEVSKREGINAEQIVIKITDQGYVTSHGDHYHYYNGKVPYDAIISEELLMKDPNYQLKDSDIVNEIKGGYVIKVDGKYYVYLKDAAHADNIRTKEEIKRQKQSYIDGDQAGQKAENLTPDEVSKREGINAEQIVIKITDQGYVTSHGDHYHYYNGKVPYDAIISEELLMKDPNYQLKDSDIVNEIKGGYVIKVDGKYYVYLKDAAHADNIRTKEEIKRQKQSYIDGDQAGQKAENLTPDEVSKREGINAEQIVIKITDQGYVTSHGDHYHYYNGKVPYDAIISEELLMKDPNYQLKDSDIVNEIKGGYVIKVDGKYYVYLKDAAHADNIRTKEEIKRQKQ

Solvent-accessible surface area: 7321 Å² total

Nearest PDB structures (foldseek):
  3zfj-assembly1_A  TM=8.969E-01  e=6.139E-20  Streptococcus pneumoniae D39
  5tc2-assembly1_B  TM=6.190E-01  e=5.482E+00  Human immunodeficiency virus 1
  3pe5-assembly2_B  TM=6.092E-01  e=4.232E+00  [Clostridium] leptum DSM 753
  3zfj-assembly1_A  TM=9.059E-01  e=5.406E-21  Streptococcus pneumoniae D39
  2j4n-assembly1_A  TM=2.377E-01  e=6.196E+00  Piromyces sp. 'equi'